Protein 8DSB (pdb70)

Radius of gyration: 12.7 Å; Cα contacts (8 Å, |Δi|>4): 90; chains: 2; bounding box: 41×26×23 Å

Secondary structure (DSSP, 8-state):
--HHHHHHHHTT--EEEEE-SSHHHHHHHHHHHHHHHHHHH--/--HHHHHHHHTT--EEEEE-SSHHHHHHHHHHHHHHHHHHH--

Structure (mmCIF, N/CA/C/O backbone):
data_8DSB
#
_entry.id   8DSB
#
loop_
_atom_site.group_PDB
_atom_site.id
_atom_site.type_symbol
_atom_site.label_atom_id
_atom_site.label_alt_id
_atom_site.label_comp_id
_atom_site.label_asym_id
_atom_site.label_entity_id
_atom_site.label_seq_id
_atom_site.pdbx_PDB_ins_code
_atom_site.Cartn_x
_atom_site.Cartn_y
_atom_site.Cartn_z
_atom_site.occupancy
_atom_site.B_iso_or_equiv
_atom_site.auth_seq_id
_atom_site.auth_comp_id
_atom_site.auth_asym_id
_atom_site.auth_atom_id
_atom_site.pdbx_PDB_model_num
ATOM 1 N N . SER A 1 26 ? -2.314 12.754 -7.546 1.00 99.99 26 SER A N 1
ATOM 2 C CA . SER A 1 26 ? -0.933 12.470 -7.172 1.00 99.99 26 SER A CA 1
ATOM 3 C C . SER A 1 26 ? -0.606 10.995 -7.381 1.00 99.99 26 SER A C 1
ATOM 4 O O . SER A 1 26 ? 0.339 10.652 -8.092 1.00 99.99 26 SER A O 1
ATOM 11 N N . ILE A 1 27 ? -1.393 10.126 -6.758 1.00 99.99 27 ILE A N 1
ATOM 12 C CA . ILE A 1 27 ? -1.202 8.686 -6.892 1.00 99.99 27 ILE A CA 1
ATOM 13 C C . ILE A 1 27 ? -2.483 8.003 -7.359 1.00 99.99 27 ILE A C 1
ATOM 14 O O . ILE A 1 27 ? -3.441 7.873 -6.599 1.00 99.99 27 ILE A O 1
ATOM 30 N N . GLU A 1 28 ? -2.490 7.566 -8.615 1.00 99.99 28 GLU A N 1
ATOM 31 C CA . GLU A 1 28 ? -3.725 7.163 -9.277 1.00 99.99 28 GLU A CA 1
ATOM 32 C C . GLU A 1 28 ? -4.360 5.973 -8.562 1.00 99.99 28 GLU A C 1
ATOM 33 O O . GLU A 1 28 ? -5.578 5.917 -8.390 1.00 99.99 28 GLU A O 1
ATOM 45 N N . MET A 1 29 ? -3.527 5.023 -8.150 1.00 99.99 29 MET A N 1
ATOM 46 C CA . MET A 1 29 ? -4.006 3.839 -7.449 1.00 99.99 29 MET A CA 1
ATOM 47 C C . MET A 1 29 ? -4.609 4.213 -6.099 1.00 99.99 29 MET A C 1
ATOM 48 O O . MET A 1 29 ? -5.674 3.718 -5.727 1.00 99.99 29 MET A O 1
ATOM 62 N N . ALA A 1 30 ? -3.924 5.088 -5.371 1.00 99.99 30 ALA A N 1
ATOM 63 C CA . ALA A 1 30 ? -4.371 5.495 -4.045 1.00 99.99 30 ALA A CA 1
ATOM 64 C C . ALA A 1 30 ? -5.700 6.240 -4.118 1.00 99.99 30 ALA A C 1
ATOM 65 O O . ALA A 1 30 ? -6.604 5.996 -3.319 1.00 99.99 30 ALA A O 1
ATOM 72 N N . HIS A 1 31 ? -5.812 7.148 -5.082 1.00 99.99 31 HIS A N 1
ATOM 73 C CA . HIS A 1 31 ? -7.024 7.942 -5.250 1.00 99.99 31 HIS A CA 1
ATOM 74 C C . HIS A 1 31 ? -8.208 7.054 -5.617 1.00 99.99 31 HIS A C 1
ATOM 75 O O . HIS A 1 31 ? -9.306 7.213 -5.083 1.00 99.99 31 HIS A O 1
ATOM 89 N N . SER A 1 32 ? -7.978 6.119 -6.533 1.00 99.99 32 SER A N 1
ATOM 90 C CA . SER A 1 32 ? -9.044 5.252 -7.025 1.00 99.99 32 SER A CA 1
ATOM 91 C C . SER A 1 32 ? -9.638 4.424 -5.889 1.00 99.99 32 SER A C 1
ATOM 92 O O . SER A 1 32 ? -10.857 4.290 -5.776 1.00 99.99 32 SER A O 1
ATOM 100 N N . LEU A 1 33 ? -8.769 3.872 -5.051 1.00 99.99 33 LEU A N 1
ATOM 101 C CA . LEU A 1 33 ? -9.205 3.041 -3.933 1.00 99.99 33 LEU A CA 1
ATOM 102 C C . LEU A 1 33 ? -10.025 3.855 -2.938 1.00 99.99 33 LEU A C 1
ATOM 103 O O . LEU A 1 33 ? -11.043 3.388 -2.428 1.00 99.99 33 LEU A O 1
ATOM 119 N N . ALA A 1 34 ? -9.575 5.076 -2.666 1.00 99.99 34 ALA A N 1
ATOM 120 C CA . ALA A 1 34 ? -10.270 5.958 -1.738 1.00 99.99 34 ALA A CA 1
ATOM 121 C C . ALA A 1 34 ? -11.654 6.326 -2.262 1.00 99.99 34 ALA A C 1
ATOM 122 O O . ALA A 1 34 ? -12.626 6.357 -1.507 1.00 99.99 34 ALA A O 1
ATOM 129 N N . GLN A 1 35 ? -11.735 6.607 -3.560 1.00 99.99 35 GLN A N 1
ATOM 130 C CA . GLN A 1 35 ? -12.987 7.036 -4.172 1.00 99.99 35 GLN A CA 1
ATOM 131 C C . GLN A 1 35 ? -14.049 5.947 -4.057 1.00 99.99 35 GLN A C 1
ATOM 132 O O . GLN A 1 35 ? -15.236 6.239 -3.906 1.00 99.99 35 GLN A O 1
ATOM 146 N N . ILE A 1 36 ? -13.615 4.694 -4.130 1.00 99.99 36 ILE A N 1
ATOM 147 C CA . ILE A 1 36 ? -14.536 3.564 -4.098 1.00 99.99 36 ILE A CA 1
ATOM 148 C C . ILE A 1 36 ? -14.662 2.997 -2.687 1.00 99.99 36 ILE A C 1
ATOM 149 O O . ILE A 1 36 ? -15.230 1.925 -2.487 1.00 99.99 36 ILE A O 1
ATOM 165 N N . GLY A 1 37 ? -14.128 3.727 -1.712 1.00 99.99 37 GLY A N 1
ATOM 166 C CA . GLY A 1 37 ? -14.455 3.462 -0.323 1.00 99.99 37 GLY A CA 1
ATOM 167 C C . GLY A 1 37 ? -13.617 2.346 0.267 1.00 99.99 37 GLY A C 1
ATOM 168 O O . GLY A 1 37 ? -13.978 1.762 1.289 1.00 99.99 37 GLY A O 1
ATOM 172 N N . ILE A 1 38 ? -12.493 2.048 -0.378 1.00 99.99 38 ILE A N 1
ATOM 173 C CA . ILE A 1 38 ? -11.589 1.010 0.104 1.00 99.99 38 ILE A CA 1
ATOM 174 C C . ILE A 1 38 ? -10.434 1.614 0.896 1.00 99.99 38 ILE A C 1
ATOM 175 O O . ILE A 1 38 ? -9.712 2.479 0.400 1.00 99.99 38 ILE A O 1
ATOM 191 N N . ARG A 1 39 ? -10.265 1.149 2.130 1.00 99.99 39 ARG A N 1
ATOM 192 C CA . ARG A 1 39 ? -9.114 1.530 2.939 1.00 99.99 39 ARG A CA 1
ATOM 193 C C . ARG A 1 39 ? -7.902 0.668 2.597 1.00 99.99 39 ARG A C 1
ATOM 194 O O . ARG A 1 39 ? -8.027 -0.534 2.360 1.00 99.99 39 ARG A O 1
ATOM 215 N N . PHE A 1 40 ? -6.727 1.291 2.575 1.00 99.99 40 PHE A N 1
ATOM 216 C CA . PHE A 1 40 ? -5.513 0.616 2.129 1.00 99.99 40 PHE A CA 1
ATOM 217 C C . PHE A 1 40 ? -4.295 1.135 2.887 1.00 99.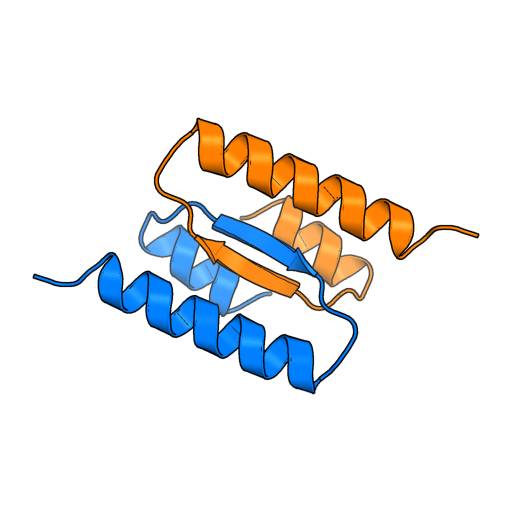99 40 PHE A C 1
ATOM 218 O O . PHE A 1 40 ? -4.339 2.199 3.506 1.00 99.99 40 PHE A O 1
ATOM 235 N N . VAL A 1 41 ? -3.205 0.375 2.834 1.00 99.99 41 VAL A N 1
ATOM 236 C CA . VAL A 1 41 ? -1.927 0.834 3.364 1.00 99.99 41 VAL A CA 1
ATOM 237 C C . VAL A 1 41 ? -0.865 0.882 2.270 1.00 99.99 41 VAL A C 1
ATOM 238 O O . VAL A 1 41 ? -0.597 -0.107 1.587 1.00 99.99 41 VAL A O 1
ATOM 251 N N . PRO A 1 42 ? -0.246 2.058 2.099 1.00 99.99 42 PRO A N 1
ATOM 252 C CA . PRO A 1 42 ? 0.722 2.294 1.022 1.00 99.99 42 PRO A CA 1
ATOM 253 C C . PRO A 1 42 ? 2.090 1.692 1.330 1.00 99.99 42 PRO A C 1
ATOM 254 O O . PRO A 1 42 ? 2.971 2.368 1.860 1.00 99.99 42 PRO A O 1
ATOM 265 N N . ILE A 1 43 ? 2.257 0.418 0.994 1.00 99.99 43 ILE A N 1
ATOM 266 C CA . ILE A 1 43 ? 3.499 -0.291 1.285 1.00 99.99 43 ILE A CA 1
ATOM 267 C C . ILE A 1 43 ? 4.577 0.048 0.262 1.00 99.99 43 ILE A C 1
ATOM 268 O O . ILE A 1 43 ? 4.394 -0.104 -0.945 1.00 99.99 43 ILE A O 1
ATOM 284 N N . PRO A 1 44 ? 5.732 0.519 0.755 1.00 99.99 44 PRO A N 1
ATOM 285 C CA . PRO A 1 44 ? 6.831 0.976 -0.101 1.00 99.99 44 PRO A CA 1
ATOM 286 C C . PRO A 1 44 ? 7.558 -0.181 -0.777 1.00 99.99 44 PRO A C 1
ATOM 287 O O . PRO A 1 44 ? 7.516 -1.316 -0.305 1.00 99.99 44 PRO A O 1
ATOM 298 N N . VAL A 1 45 ? 8.228 0.117 -1.888 1.00 99.99 45 VAL A N 1
ATOM 299 C CA . VAL A 1 45 ? 9.025 -0.883 -2.589 1.00 99.99 45 VAL A CA 1
ATOM 300 C C . VAL A 1 45 ? 10.448 -0.389 -2.819 1.00 99.99 45 VAL A C 1
ATOM 301 O O . VAL A 1 45 ? 10.711 0.813 -2.780 1.00 99.99 45 VAL A O 1
ATOM 314 N N . GLU A 1 46 ? 11.362 -1.324 -3.060 1.00 99.99 46 GLU A N 1
ATOM 315 C CA . GLU A 1 46 ? 12.735 -0.976 -3.409 1.00 99.99 46 GLU A CA 1
ATOM 316 C C . GLU A 1 46 ? 13.078 -1.456 -4.815 1.00 99.99 46 GLU A C 1
ATOM 317 O O . GLU A 1 46 ? 13.826 -0.803 -5.542 1.00 99.99 46 GLU A O 1
ATOM 329 N N . THR A 1 47 ? 12.524 -2.606 -5.194 1.00 99.99 47 THR A N 1
ATOM 330 C CA . THR A 1 47 ? 12.916 -3.273 -6.428 1.00 99.99 47 THR A CA 1
ATOM 331 C C . THR A 1 47 ? 11.789 -3.238 -7.455 1.00 99.99 47 THR A C 1
ATOM 332 O O . THR A 1 47 ? 10.618 -3.401 -7.111 1.00 99.99 47 THR A O 1
ATOM 343 N N . ASP A 1 48 ? 12.149 -3.023 -8.715 1.00 99.99 48 ASP A N 1
ATOM 344 C CA . ASP A 1 48 ? 11.166 -2.942 -9.788 1.00 99.99 48 ASP A CA 1
ATOM 345 C C . ASP A 1 48 ? 10.342 -4.224 -9.869 1.00 99.99 48 ASP A C 1
ATOM 346 O O . ASP A 1 48 ? 9.128 -4.181 -10.058 1.00 99.99 48 ASP A O 1
ATOM 355 N N . GLU A 1 49 ? 11.014 -5.362 -9.726 1.00 99.99 49 GLU A N 1
ATOM 356 C CA . GLU A 1 49 ? 10.334 -6.652 -9.704 1.00 99.99 49 GLU A CA 1
ATOM 357 C C . GLU A 1 49 ? 9.390 -6.748 -8.508 1.00 99.99 49 GLU A C 1
ATOM 358 O O . GLU A 1 49 ? 8.294 -7.297 -8.615 1.00 99.99 49 GLU A O 1
ATOM 370 N N . GLU A 1 50 ? 9.825 -6.212 -7.373 1.00 99.99 50 GLU A N 1
ATOM 371 C CA . GLU A 1 50 ? 8.989 -6.172 -6.179 1.00 99.99 50 GLU A CA 1
ATOM 372 C C . GLU A 1 50 ? 7.725 -5.352 -6.425 1.00 99.99 50 GLU A C 1
ATOM 373 O O . GLU A 1 50 ? 6.632 -5.737 -6.012 1.00 99.99 50 GLU A O 1
ATOM 385 N N . PHE A 1 51 ? 7.885 -4.219 -7.101 1.00 99.99 51 PHE A N 1
ATOM 386 C CA . PHE A 1 51 ? 6.758 -3.346 -7.407 1.00 99.99 51 PHE A CA 1
ATOM 387 C C . PHE A 1 51 ? 5.757 -4.048 -8.317 1.00 99.99 51 PHE A C 1
ATOM 388 O O . PHE A 1 51 ? 4.549 -4.013 -8.078 1.00 99.99 51 PHE A O 1
ATOM 405 N N . HIS A 1 52 ? 6.267 -4.687 -9.366 1.00 99.99 52 HIS A N 1
ATOM 406 C CA . HIS A 1 52 ? 5.416 -5.372 -10.333 1.00 99.99 52 HIS A CA 1
ATOM 407 C C . HIS A 1 52 ? 4.677 -6.535 -9.678 1.00 99.99 52 HIS A C 1
ATOM 408 O O . HIS A 1 52 ? 3.498 -6.768 -9.945 1.00 99.99 52 HIS A O 1
ATOM 422 N N . THR A 1 53 ? 5.379 -7.267 -8.816 1.00 99.99 53 THR A N 1
ATOM 423 C CA . THR A 1 53 ? 4.787 -8.397 -8.113 1.00 99.99 53 THR A CA 1
ATOM 424 C C . THR A 1 53 ? 3.773 -7.927 -7.074 1.00 99.99 53 THR A C 1
ATOM 425 O O . THR A 1 53 ? 2.691 -8.501 -6.944 1.00 99.99 53 THR A O 1
ATOM 436 N N . LEU A 1 54 ? 4.130 -6.880 -6.338 1.00 99.99 54 LEU A N 1
ATOM 437 C CA . LEU A 1 54 ? 3.236 -6.311 -5.336 1.00 99.99 54 LEU A CA 1
ATOM 438 C C . LEU A 1 54 ? 2.013 -5.679 -5.992 1.00 99.99 54 LEU A C 1
ATOM 439 O O . LEU A 1 54 ? 0.894 -5.806 -5.495 1.00 99.99 54 LEU A O 1
ATOM 455 N N . ALA A 1 55 ? 2.234 -5.000 -7.112 1.00 99.99 55 ALA A N 1
ATOM 456 C CA . ALA A 1 55 ? 1.138 -4.451 -7.902 1.00 99.99 55 ALA A CA 1
ATOM 457 C C . ALA A 1 55 ? 0.214 -5.556 -8.402 1.00 99.99 55 ALA A C 1
ATOM 458 O O . ALA A 1 55 ? -1.007 -5.401 -8.406 1.00 99.99 55 ALA A O 1
ATOM 465 N N . ALA A 1 56 ? 0.804 -6.671 -8.819 1.00 99.99 56 ALA A N 1
ATOM 466 C CA . ALA A 1 56 ? 0.031 -7.846 -9.204 1.00 99.99 56 ALA A CA 1
ATOM 467 C C . ALA A 1 56 ? -0.790 -8.371 -8.031 1.00 99.99 56 ALA A C 1
ATOM 468 O O . ALA A 1 56 ? -1.941 -8.773 -8.197 1.00 99.99 56 ALA A O 1
ATOM 475 N N . SER A 1 57 ? -0.190 -8.364 -6.844 1.00 99.99 57 SER A N 1
ATOM 476 C CA . SER A 1 57 ? -0.890 -8.767 -5.631 1.00 99.99 57 SER A CA 1
ATOM 477 C C . SER A 1 57 ? -2.045 -7.818 -5.328 1.00 99.99 57 SER A C 1
ATOM 478 O O . SER A 1 57 ? -3.125 -8.245 -4.919 1.00 99.99 57 SER A O 1
ATOM 486 N N . LEU A 1 58 ? -1.809 -6.527 -5.533 1.00 99.99 58 LEU A N 1
ATOM 487 C CA . LEU A 1 58 ? -2.847 -5.520 -5.339 1.00 99.99 58 LEU A CA 1
ATOM 488 C C . LEU A 1 58 ? -4.049 -5.797 -6.235 1.00 99.99 58 LEU A C 1
ATOM 489 O O . LEU A 1 58 ? -5.194 -5.745 -5.786 1.00 99.99 58 LEU A O 1
ATOM 505 N N . SER A 1 59 ? -3.782 -6.094 -7.502 1.00 99.99 59 SER A N 1
ATOM 506 C CA . SER A 1 59 ? -4.842 -6.372 -8.462 1.00 99.99 59 SER A CA 1
ATOM 507 C C . SER A 1 59 ? -5.598 -7.642 -8.082 1.00 99.99 59 SER A C 1
ATOM 508 O O . SER A 1 59 ? -6.827 -7.690 -8.150 1.00 99.99 59 SER A O 1
ATOM 516 N N . GLN A 1 60 ? -4.855 -8.668 -7.684 1.00 99.99 60 GLN A N 1
ATOM 517 C CA . GLN A 1 60 ? -5.450 -9.955 -7.340 1.00 99.99 60 GLN A CA 1
ATOM 518 C C . GLN A 1 60 ? -6.372 -9.823 -6.133 1.00 99.99 60 GLN A C 1
ATOM 519 O O . GLN A 1 60 ? -7.484 -10.352 -6.126 1.00 99.99 60 GLN A O 1
ATOM 533 N N . LYS A 1 61 ? -5.904 -9.115 -5.111 1.00 99.99 61 LYS A N 1
ATOM 534 C CA . LYS A 1 61 ? -6.656 -8.968 -3.870 1.00 99.99 61 LYS A CA 1
ATOM 535 C C . LYS A 1 61 ? -7.951 -8.195 -4.110 1.00 99.99 61 LYS A C 1
ATOM 536 O O . LYS A 1 61 ? -9.009 -8.563 -3.599 1.00 99.99 61 LYS A O 1
ATOM 555 N N . LEU A 1 62 ? -7.858 -7.123 -4.888 1.00 99.99 62 LEU A N 1
ATOM 556 C CA . LEU A 1 62 ? -9.021 -6.294 -5.189 1.00 99.99 62 LEU A CA 1
ATOM 557 C C . LEU A 1 62 ? -10.088 -7.097 -5.924 1.00 99.99 62 LEU A C 1
ATOM 558 O O . LEU A 1 62 ? -11.278 -6.968 -5.643 1.00 99.99 62 LEU A O 1
ATOM 574 N N . GLU A 1 63 ? -9.652 -7.929 -6.865 1.00 99.99 63 GLU A N 1
ATOM 575 C CA . GLU A 1 63 ? -10.570 -8.758 -7.636 1.00 99.99 63 GLU A CA 1
ATOM 576 C C . GLU A 1 63 ? -11.328 -9.721 -6.726 1.00 99.99 63 GLU A C 1
ATOM 577 O O . GLU A 1 63 ? -12.527 -9.941 -6.898 1.00 99.99 63 GLU A O 1
ATOM 589 N N . MET A 1 64 ? -10.619 -10.291 -5.757 1.00 99.99 64 MET A N 1
ATOM 590 C CA . MET A 1 64 ? -11.236 -11.189 -4.786 1.00 99.99 64 MET A CA 1
ATOM 591 C C . MET A 1 64 ? -12.228 -10.438 -3.905 1.00 99.99 64 MET A C 1
ATOM 592 O O . MET A 1 64 ? -13.279 -10.967 -3.547 1.00 99.99 64 MET A O 1
ATOM 606 N N . MET A 1 65 ? -11.885 -9.201 -3.558 1.00 99.99 65 MET A N 1
ATOM 607 C CA . MET A 1 65 ? -12.719 -8.397 -2.672 1.00 99.99 65 MET A CA 1
ATOM 608 C C . MET A 1 65 ? -14.067 -8.095 -3.319 1.00 99.99 65 MET A C 1
ATOM 609 O O . MET A 1 65 ? -15.096 -8.059 -2.644 1.00 99.99 65 MET A O 1
ATOM 623 N N . VAL A 1 66 ? -14.053 -7.876 -4.630 1.00 99.99 66 VAL A N 1
ATOM 624 C CA . VAL A 1 66 ? -15.253 -7.466 -5.349 1.00 99.99 66 VAL A CA 1
ATOM 625 C C . VAL A 1 66 ? -15.907 -8.652 -6.047 1.00 99.99 66 VAL A C 1
ATOM 626 O O . VAL A 1 66 ? -16.934 -8.507 -6.709 1.00 99.99 66 VAL A O 1
ATOM 639 N N . ALA A 1 67 ? -15.304 -9.827 -5.897 1.00 99.99 67 ALA A N 1
ATOM 640 C CA . ALA A 1 67 ? -15.819 -11.037 -6.527 1.00 99.99 67 ALA A CA 1
ATOM 641 C C . ALA A 1 67 ? -17.217 -11.369 -6.019 1.00 99.99 67 ALA A C 1
ATOM 642 O O . ALA A 1 67 ? -17.536 -11.142 -4.852 1.00 99.99 67 ALA A O 1
ATOM 649 N N . LYS A 1 68 ? -18.051 -11.908 -6.903 1.00 99.99 68 LYS A N 1
ATOM 650 C CA . LYS A 1 68 ? -19.403 -12.311 -6.534 1.00 99.99 68 LYS A CA 1
ATOM 651 C C . LYS A 1 68 ? -19.649 -13.773 -6.887 1.00 99.99 68 LYS A C 1
ATOM 652 O O . LYS A 1 68 ? -20.029 -14.063 -8.020 1.00 99.99 68 LYS A O 1
ATOM 671 N N . SER B 1 26 ? -5.773 13.839 0.352 1.00 99.99 126 SER B N 1
ATOM 672 C CA . SER B 1 26 ? -6.734 12.741 0.351 1.00 99.99 126 SER B CA 1
ATOM 673 C C . SER B 1 26 ? -6.268 11.612 1.265 1.00 99.99 126 SER B C 1
ATOM 674 O O . SER B 1 26 ? -6.985 11.204 2.179 1.00 99.99 126 SER B O 1
ATOM 682 N N . ILE B 1 27 ? -5.064 11.111 1.012 1.00 99.99 127 ILE B N 1
ATOM 683 C CA . ILE B 1 27 ? -4.494 10.044 1.825 1.00 99.99 127 ILE B CA 1
ATOM 684 C C . ILE B 1 27 ? -3.125 10.440 2.370 1.00 99.99 127 ILE B C 1
ATOM 685 O O . ILE B 1 27 ? -2.143 10.494 1.630 1.00 99.99 127 ILE B O 1
ATOM 701 N N . GLU B 1 28 ? -3.069 10.714 3.670 1.00 99.99 128 GLU B N 1
ATOM 702 C CA . GLU B 1 28 ? -1.912 11.377 4.261 1.00 99.99 128 GLU B CA 1
ATOM 703 C C . GLU B 1 28 ? -0.656 10.525 4.099 1.00 99.99 128 GLU B C 1
ATOM 704 O O . GLU B 1 28 ? 0.421 11.040 3.803 1.00 99.99 128 GLU B O 1
ATOM 716 N N . MET B 1 29 ? -0.804 9.219 4.297 1.00 99.99 129 MET B N 1
ATOM 717 C CA . MET B 1 29 ? 0.316 8.296 4.166 1.00 99.99 129 MET B CA 1
ATOM 718 C C . MET B 1 29 ? 0.819 8.252 2.727 1.00 99.99 129 MET B C 1
ATOM 719 O O . MET B 1 29 ? 2.026 8.280 2.482 1.00 99.99 129 MET B O 1
ATOM 733 N N . ALA B 1 30 ? -0.111 8.182 1.781 1.00 99.99 130 ALA B N 1
ATOM 734 C CA . ALA B 1 30 ? 0.240 8.091 0.370 1.00 99.99 130 ALA B CA 1
ATOM 735 C C . ALA B 1 30 ? 0.959 9.352 -0.100 1.00 99.99 130 ALA B C 1
ATOM 736 O O . ALA B 1 30 ? 1.960 9.279 -0.813 1.00 99.99 130 ALA B O 1
ATOM 743 N N . HIS B 1 31 ? 0.443 10.508 0.306 1.00 99.99 131 HIS B N 1
ATOM 744 C CA . HIS B 1 31 ? 1.025 11.786 -0.088 1.00 99.99 131 HIS B CA 1
ATOM 745 C C . HIS B 1 31 ? 2.433 11.939 0.478 1.00 99.99 131 HIS B C 1
ATOM 746 O O . HIS B 1 31 ? 3.348 12.378 -0.218 1.00 99.99 131 HIS B O 1
ATOM 760 N N . SER B 1 32 ? 2.598 11.575 1.746 1.00 99.99 132 SER B N 1
ATOM 761 C CA . SER B 1 32 ? 3.877 11.738 2.428 1.00 99.99 132 SER B CA 1
ATOM 762 C C . SER B 1 32 ? 4.970 10.929 1.736 1.00 99.99 132 SER B C 1
ATOM 763 O O . SER B 1 32 ? 6.081 11.417 1.526 1.00 99.99 132 SER B O 1
ATOM 771 N N . LEU B 1 33 ? 4.645 9.691 1.381 1.00 99.99 133 LEU B N 1
ATOM 772 C CA . LEU B 1 33 ? 5.603 8.805 0.728 1.00 99.99 133 LEU B CA 1
ATOM 773 C C . LEU B 1 33 ? 6.009 9.354 -0.636 1.00 99.99 133 LEU B C 1
ATOM 774 O O . LEU B 1 33 ? 7.181 9.314 -1.008 1.00 99.99 133 LEU B O 1
ATOM 790 N N . ALA B 1 34 ? 5.031 9.866 -1.376 1.00 99.99 134 ALA B N 1
ATOM 791 C CA . ALA B 1 34 ? 5.287 10.430 -2.695 1.00 99.99 134 ALA B CA 1
ATOM 792 C C . ALA B 1 34 ? 6.185 11.659 -2.603 1.00 99.99 134 ALA B C 1
ATOM 793 O O . ALA B 1 34 ? 7.094 11.837 -3.415 1.00 99.99 134 ALA B O 1
ATOM 800 N N . GLN B 1 35 ? 5.924 12.504 -1.611 1.00 99.99 135 GLN B N 1
ATOM 801 C CA . GLN B 1 35 ? 6.667 13.748 -1.451 1.00 99.99 135 GLN B CA 1
ATOM 802 C C . GLN B 1 35 ? 8.145 13.469 -1.196 1.00 99.99 135 GLN B C 1
ATOM 803 O O . GLN B 1 35 ? 9.012 14.228 -1.631 1.00 99.99 135 GLN B O 1
ATOM 817 N N . ILE B 1 36 ? 8.423 12.380 -0.489 1.00 99.99 136 ILE B N 1
ATOM 818 C CA . ILE B 1 36 ? 9.792 12.037 -0.123 1.00 99.99 136 ILE B CA 1
ATOM 819 C C . ILE B 1 36 ? 10.393 11.042 -1.111 1.00 99.99 136 ILE B C 1
ATOM 820 O O . ILE B 1 36 ? 11.458 10.478 -0.868 1.00 99.99 136 ILE B O 1
ATOM 836 N N . GLY B 1 37 ? 9.701 10.834 -2.227 1.00 99.99 137 GLY B N 1
ATOM 837 C CA . GLY B 1 37 ? 10.310 10.170 -3.365 1.00 99.99 137 GLY B CA 1
ATOM 838 C C . GLY B 1 37 ? 10.271 8.659 -3.245 1.00 99.99 137 GLY B C 1
ATOM 839 O O . GLY B 1 37 ? 11.023 7.956 -3.918 1.00 99.99 137 GLY B O 1
ATOM 843 N N . ILE B 1 38 ? 9.390 8.160 -2.383 1.00 99.99 138 ILE B N 1
ATOM 844 C CA . ILE B 1 38 ? 9.238 6.722 -2.195 1.00 99.99 138 ILE B CA 1
ATOM 845 C C . ILE B 1 38 ? 8.063 6.184 -3.006 1.00 99.99 138 ILE B C 1
ATOM 846 O O . ILE B 1 38 ? 6.934 6.656 -2.871 1.00 99.99 138 ILE B O 1
ATOM 862 N N . ARG B 1 39 ? 8.338 5.190 -3.844 1.00 99.99 139 ARG B N 1
ATOM 863 C CA . ARG B 1 39 ? 7.284 4.486 -4.566 1.00 99.99 139 ARG B CA 1
ATOM 864 C C . ARG B 1 39 ? 6.666 3.396 -3.696 1.00 99.99 139 ARG B C 1
ATOM 865 O O . ARG B 1 39 ? 7.365 2.711 -2.949 1.00 99.99 139 ARG B O 1
ATOM 886 N N . PHE B 1 40 ? 5.350 3.239 -3.800 1.00 99.99 140 PHE B N 1
ATOM 887 C CA . PHE B 1 40 ? 4.617 2.329 -2.926 1.00 99.99 140 PHE B CA 1
ATOM 888 C C . PHE B 1 40 ? 3.429 1.713 -3.657 1.00 99.99 140 PHE B C 1
ATOM 889 O O . PHE B 1 40 ? 2.999 2.210 -4.698 1.00 99.99 140 PHE B O 1
ATOM 906 N N . VAL B 1 41 ? 2.901 0.625 -3.104 1.00 99.99 141 VAL B N 1
ATOM 907 C CA . VAL B 1 41 ? 1.661 0.041 -3.600 1.00 99.99 141 VAL B CA 1
ATOM 908 C C . VAL B 1 41 ? 0.589 0.029 -2.516 1.00 99.99 141 VAL B C 1
ATOM 909 O O . VAL B 1 41 ? 0.782 -0.501 -1.422 1.00 99.99 141 VAL B O 1
ATOM 922 N N . PRO B 1 42 ? -0.571 0.627 -2.825 1.00 99.99 142 PRO B N 1
ATOM 923 C CA . PRO B 1 42 ? -1.660 0.791 -1.857 1.00 99.99 142 PRO B CA 1
ATOM 924 C C . PRO B 1 42 ? -2.453 -0.497 -1.653 1.00 99.99 142 PRO B C 1
ATOM 925 O O . PRO B 1 42 ? -3.473 -0.718 -2.306 1.00 99.99 142 PRO B O 1
ATOM 936 N N . ILE B 1 43 ? -1.977 -1.340 -0.744 1.00 99.99 143 ILE B N 1
ATOM 937 C CA . ILE B 1 43 ? -2.610 -2.630 -0.495 1.00 99.99 143 ILE B CA 1
ATOM 938 C C . ILE B 1 43 ? -3.839 -2.475 0.395 1.00 99.99 143 ILE B C 1
ATOM 939 O O . ILE B 1 43 ? -3.776 -1.928 1.495 1.00 99.99 143 ILE B O 1
ATOM 955 N N . PRO B 1 44 ? -4.987 -2.970 -0.092 1.00 99.99 144 PRO B N 1
ATOM 956 C CA . PRO B 1 44 ? -6.270 -2.818 0.599 1.00 99.99 144 PRO B CA 1
ATOM 957 C C . PRO B 1 44 ? -6.374 -3.712 1.831 1.00 99.99 144 PRO B C 1
ATOM 958 O O . PRO B 1 44 ? -5.680 -4.721 1.939 1.00 99.99 144 PRO B O 1
ATOM 969 N N . VAL B 1 45 ? -7.249 -3.333 2.758 1.00 99.99 145 VAL B N 1
ATOM 970 C CA . VAL B 1 45 ? -7.497 -4.139 3.948 1.00 99.99 145 VAL B CA 1
ATOM 971 C C . VAL B 1 45 ? -8.985 -4.420 4.121 1.00 99.99 145 VAL B C 1
ATOM 972 O O . VAL B 1 45 ? -9.829 -3.716 3.566 1.00 99.99 145 VAL B O 1
ATOM 985 N N . GLU B 1 46 ? -9.301 -5.455 4.894 1.00 99.99 146 GLU B N 1
ATOM 986 C CA . GLU B 1 46 ? -10.686 -5.760 5.232 1.00 99.99 146 GLU B CA 1
ATOM 987 C C . GLU B 1 46 ? -10.923 -5.630 6.733 1.00 99.99 146 GLU B C 1
ATOM 988 O O . GLU B 1 46 ? -11.996 -5.216 7.171 1.00 99.99 146 GLU B O 1
ATOM 1000 N N . THR B 1 47 ? -9.910 -5.988 7.519 1.00 99.99 147 THR B N 1
ATOM 1001 C CA . THR B 1 47 ? -10.066 -6.098 8.963 1.00 99.99 147 THR B CA 1
ATOM 1002 C C . THR B 1 47 ? -9.282 -5.008 9.686 1.00 99.99 147 THR B C 1
ATOM 1003 O O . THR B 1 47 ? -8.162 -4.673 9.296 1.00 99.99 147 THR B O 1
ATOM 1014 N N . ASP B 1 48 ? -9.875 -4.456 10.739 1.00 99.99 148 ASP B N 1
ATOM 1015 C CA . ASP B 1 48 ? -9.241 -3.388 11.500 1.00 99.99 148 ASP B CA 1
ATOM 1016 C C . ASP B 1 48 ? -7.890 -3.838 12.051 1.00 99.99 148 ASP B C 1
ATOM 1017 O O . ASP B 1 48 ? -6.918 -3.086 12.025 1.00 99.99 148 ASP B O 1
ATOM 1026 N N . GLU B 1 49 ? -7.842 -5.069 12.549 1.00 99.99 149 GLU B N 1
ATOM 1027 C CA . GLU B 1 49 ? -6.594 -5.648 13.032 1.00 99.99 149 GLU B CA 1
ATOM 1028 C C . GLU B 1 49 ? -5.581 -5.780 11.898 1.00 99.99 149 GLU B C 1
ATOM 1029 O O . GLU B 1 49 ? -4.387 -5.551 12.091 1.00 99.99 149 GLU B O 1
ATOM 1041 N N . GLU B 1 50 ? -6.065 -6.149 10.718 1.00 99.99 150 GLU B N 1
ATOM 1042 C CA . GLU B 1 50 ? -5.215 -6.239 9.538 1.00 99.99 150 GLU B CA 1
ATOM 1043 C C . GLU B 1 50 ? -4.614 -4.879 9.194 1.00 99.99 150 GLU B C 1
ATOM 1044 O O . GLU B 1 50 ? -3.435 -4.775 8.857 1.00 99.99 150 GLU B O 1
ATOM 1056 N N . PHE B 1 51 ? -5.435 -3.837 9.281 1.00 99.99 151 PHE B N 1
ATOM 1057 C CA . PHE B 1 51 ? -4.985 -2.482 8.984 1.00 99.99 151 PHE B CA 1
ATOM 1058 C C . PHE B 1 51 ? -3.905 -2.040 9.965 1.00 99.99 151 PHE B C 1
ATOM 1059 O O . PHE B 1 51 ? -2.873 -1.495 9.569 1.00 99.99 151 PHE B O 1
ATOM 1076 N N . HIS B 1 52 ? -4.149 -2.277 11.250 1.00 99.99 152 HIS B N 1
ATOM 1077 C CA . HIS B 1 52 ? -3.212 -1.874 12.294 1.00 99.99 152 HIS B CA 1
ATOM 1078 C C . HIS B 1 52 ? -1.891 -2.625 12.156 1.00 99.99 152 HIS B C 1
ATOM 1079 O O . HIS B 1 52 ? -0.816 -2.052 12.332 1.00 99.99 152 HIS B O 1
ATOM 1093 N N . THR B 1 53 ? -1.979 -3.915 11.842 1.00 99.99 153 THR B N 1
ATOM 1094 C CA . THR B 1 53 ? -0.792 -4.741 11.668 1.00 99.99 153 THR B CA 1
ATOM 1095 C C . THR B 1 53 ? -0.037 -4.358 10.398 1.00 99.99 153 THR B C 1
ATOM 1096 O O . THR B 1 53 ? 1.191 -4.265 10.398 1.00 99.99 153 THR B O 1
ATOM 1107 N N . LEU B 1 54 ? -0.780 -4.137 9.319 1.00 99.99 154 LEU B N 1
ATOM 1108 C CA . LEU B 1 54 ? -0.183 -3.729 8.052 1.00 99.99 154 LEU B CA 1
ATOM 1109 C C . LEU B 1 54 ? 0.424 -2.334 8.161 1.00 99.99 154 LEU B C 1
ATOM 1110 O O . LEU B 1 54 ? 1.502 -2.071 7.627 1.00 99.99 154 LEU B O 1
ATOM 1126 N N . ALA B 1 55 ? -0.275 -1.442 8.856 1.00 99.99 155 ALA B N 1
ATOM 1127 C CA . ALA B 1 55 ? 0.249 -0.111 9.137 1.00 99.99 155 ALA B CA 1
ATOM 1128 C C . ALA B 1 55 ? 1.533 -0.188 9.956 1.00 99.99 155 ALA B C 1
ATOM 1129 O O . ALA B 1 55 ? 2.478 0.562 9.716 1.00 99.99 155 ALA B O 1
ATOM 1136 N N . ALA B 1 56 ? 1.559 -1.100 10.922 1.00 99.99 156 ALA B N 1
ATOM 1137 C CA . ALA B 1 56 ? 2.768 -1.359 11.695 1.00 99.99 156 ALA B CA 1
ATOM 1138 C C . ALA B 1 56 ? 3.898 -1.851 10.797 1.00 99.99 156 ALA B C 1
ATOM 1139 O O . ALA B 1 56 ? 5.054 -1.462 10.966 1.00 99.99 156 ALA B O 1
ATOM 1146 N N . SER B 1 57 ? 3.558 -2.710 9.841 1.00 99.99 157 SER B N 1
ATOM 1147 C CA . SER B 1 57 ? 4.529 -3.197 8.868 1.00 99.99 157 SER B CA 1
ATOM 1148 C C . SER B 1 57 ? 5.048 -2.056 8.000 1.00 99.99 157 SER B C 1
ATOM 1149 O O . SER B 1 57 ? 6.237 -1.988 7.688 1.00 99.99 157 SER B O 1
ATOM 1157 N N . LEU B 1 58 ? 4.147 -1.159 7.613 1.00 99.99 158 LEU B N 1
ATOM 1158 C CA . LEU B 1 58 ? 4.521 0.013 6.829 1.00 99.99 158 LEU B CA 1
ATOM 1159 C C . LEU B 1 58 ? 5.552 0.858 7.572 1.00 99.99 158 LEU B C 1
ATOM 1160 O O . LEU B 1 58 ? 6.551 1.284 6.993 1.00 99.99 158 LEU B O 1
ATOM 1176 N N . SER B 1 59 ? 5.302 1.094 8.855 1.00 99.99 159 SER B N 1
ATOM 1177 C CA . SER B 1 59 ? 6.204 1.894 9.674 1.00 99.99 159 SER B CA 1
ATOM 1178 C C . SER B 1 59 ? 7.556 1.203 9.825 1.00 99.99 159 SER B C 1
ATOM 1179 O O . SER B 1 59 ? 8.605 1.841 9.733 1.00 99.99 159 SER B O 1
ATOM 1187 N N . GLN B 1 60 ? 7.523 -0.104 10.058 1.00 99.99 160 GLN B N 1
ATOM 1188 C CA . GLN B 1 60 ? 8.744 -0.874 10.271 1.00 99.99 160 GLN B CA 1
ATOM 1189 C C . GLN B 1 60 ? 9.620 -0.859 9.024 1.00 99.99 160 GLN B C 1
ATOM 1190 O O . GLN B 1 60 ? 10.833 -0.661 9.106 1.00 99.99 160 GLN B O 1
ATOM 1204 N N . LYS B 1 61 ? 9.001 -1.071 7.867 1.00 99.99 161 LYS B N 1
ATOM 1205 C CA . LYS B 1 61 ? 9.733 -1.149 6.608 1.00 99.99 161 LYS B CA 1
ATOM 1206 C C . LYS B 1 61 ? 10.385 0.191 6.276 1.00 99.99 161 LYS B C 1
ATOM 1207 O O . LYS B 1 61 ? 11.539 0.242 5.851 1.00 99.99 161 LYS B O 1
ATOM 1226 N N . LEU B 1 62 ? 9.638 1.271 6.472 1.00 99.99 162 LEU B N 1
ATOM 1227 C CA . LEU B 1 62 ? 10.141 2.610 6.186 1.00 99.99 162 LEU B CA 1
ATOM 1228 C C . LEU B 1 62 ? 11.354 2.934 7.051 1.00 99.99 162 LEU B C 1
ATOM 1229 O O . LEU B 1 62 ? 12.328 3.517 6.577 1.00 99.99 162 LEU B O 1
ATOM 1245 N N . GLU B 1 63 ? 11.289 2.548 8.321 1.00 99.99 163 GLU B N 1
ATOM 1246 C CA . GLU B 1 63 ? 12.385 2.791 9.251 1.00 99.99 163 GLU B CA 1
ATOM 1247 C C . GLU B 1 63 ? 13.653 2.075 8.796 1.00 99.99 163 GLU B C 1
ATOM 1248 O O . GLU B 1 63 ? 14.753 2.623 8.878 1.00 99.99 163 GLU B O 1
ATOM 1260 N N . MET B 1 64 ? 13.491 0.847 8.313 1.00 99.99 164 MET B N 1
ATOM 1261 C CA . MET B 1 64 ? 14.615 0.076 7.793 1.00 99.99 164 MET B CA 1
ATOM 1262 C C . MET B 1 64 ? 15.182 0.722 6.534 1.00 99.99 164 MET B C 1
ATOM 1263 O O . MET B 1 64 ? 16.393 0.725 6.318 1.00 99.99 164 MET B O 1
ATOM 1277 N N . MET B 1 65 ? 14.298 1.267 5.705 1.00 99.99 165 MET B N 1
ATOM 1278 C CA . MET B 1 65 ? 14.705 1.866 4.439 1.00 99.99 165 MET B CA 1
ATOM 1279 C C . MET B 1 65 ? 15.591 3.086 4.675 1.00 99.99 165 MET B C 1
ATOM 1280 O O . MET B 1 65 ? 16.532 3.336 3.923 1.00 99.99 165 MET B O 1
ATOM 1294 N N . VAL B 1 66 ? 15.280 3.844 5.721 1.00 99.99 166 VAL B N 1
ATOM 1295 C CA . VAL B 1 66 ? 15.973 5.098 5.990 1.00 99.99 166 VAL B CA 1
ATOM 1296 C C . VAL B 1 66 ? 17.044 4.914 7.059 1.00 99.99 166 VAL B C 1
ATOM 1297 O O . VAL B 1 66 ? 17.739 5.861 7.425 1.00 99.99 166 VAL B O 1
ATOM 1310 N N . ALA B 1 67 ? 17.171 3.689 7.558 1.00 99.99 167 ALA B N 1
ATOM 1311 C CA . ALA B 1 67 ? 18.147 3.384 8.598 1.00 99.99 167 ALA B CA 1
ATOM 1312 C C . ALA B 1 67 ? 19.568 3.640 8.111 1.00 99.99 167 ALA B C 1
ATOM 1313 O O . ALA B 1 67 ? 19.883 3.426 6.940 1.00 99.99 167 ALA B O 1
ATOM 1320 N N . LYS B 1 68 ? 20.425 4.099 9.016 1.00 99.99 168 LYS B N 1
ATOM 1321 C CA . LYS B 1 68 ? 21.825 4.345 8.689 1.00 99.99 168 LYS B CA 1
ATOM 1322 C C . LYS B 1 68 ? 22.746 3.590 9.642 1.00 99.99 168 LYS B C 1
ATOM 1323 O O . LYS B 1 68 ? 23.056 4.107 10.714 1.00 99.99 168 LYS B O 1
ATOM 1342 N N . SER A 1 26 ? -2.561 12.523 -7.565 1.00 99.99 26 SER A N 2
ATOM 1343 C CA . SER A 1 26 ? -1.213 12.172 -7.135 1.00 99.99 26 SER A CA 2
ATOM 1344 C C . SER A 1 26 ? -0.874 10.738 -7.528 1.00 99.99 26 SER A C 2
ATOM 1345 O O . SER A 1 26 ? -0.186 10.501 -8.523 1.00 99.99 26 SER A O 2
ATOM 1352 N N . ILE A 1 27 ? -1.360 9.784 -6.742 1.00 99.99 27 ILE A N 2
ATOM 1353 C CA . ILE A 1 27 ? -1.172 8.371 -7.047 1.00 99.99 27 ILE A CA 2
ATOM 1354 C C . ILE A 1 27 ? -2.490 7.710 -7.435 1.00 99.99 27 ILE A C 2
ATOM 1355 O O . ILE A 1 27 ? -3.405 7.607 -6.618 1.00 99.99 27 ILE A O 2
ATOM 1371 N N . GLU A 1 28 ? -2.579 7.265 -8.683 1.00 99.99 28 GLU A N 2
ATOM 1372 C CA . GLU A 1 28 ? -3.854 6.855 -9.259 1.00 99.99 28 GLU A CA 2
ATOM 1373 C C . GLU A 1 28 ? -4.429 5.656 -8.510 1.00 99.99 28 GLU A C 2
ATOM 1374 O O . GLU A 1 28 ? -5.630 5.590 -8.253 1.00 99.99 28 GLU A O 2
ATOM 1386 N N . MET A 1 29 ? -3.562 4.711 -8.165 1.00 99.99 29 MET A N 2
ATOM 1387 C CA . MET A 1 29 ? -3.990 3.492 -7.488 1.00 99.99 29 MET A CA 2
ATOM 1388 C C . MET A 1 29 ? -4.582 3.811 -6.118 1.00 99.99 29 MET A C 2
ATOM 1389 O O . MET A 1 29 ? -5.619 3.268 -5.739 1.00 99.99 29 MET A O 2
ATOM 1403 N N . ALA A 1 30 ? -3.916 4.694 -5.381 1.00 99.99 30 ALA A N 2
ATOM 1404 C CA . ALA A 1 30 ? -4.377 5.082 -4.054 1.00 99.99 30 ALA A CA 2
ATOM 1405 C C . ALA A 1 30 ? -5.726 5.789 -4.125 1.00 99.99 30 ALA A C 2
ATOM 1406 O O . ALA A 1 30 ? -6.617 5.530 -3.316 1.00 99.99 30 ALA A O 2
ATOM 1413 N N . HIS A 1 31 ? -5.869 6.684 -5.097 1.00 99.99 31 HIS A N 2
ATOM 1414 C CA . HIS A 1 31 ? -7.124 7.400 -5.298 1.00 99.99 31 HIS A CA 2
ATOM 1415 C C . HIS A 1 31 ? -8.249 6.436 -5.656 1.00 99.99 31 HIS A C 2
ATOM 1416 O O . HIS A 1 31 ? -9.362 6.546 -5.144 1.00 99.99 31 HIS A O 2
ATOM 1430 N N . SER A 1 32 ? -7.952 5.489 -6.541 1.00 99.99 32 SER A N 2
ATOM 1431 C CA . SER A 1 32 ? -8.968 4.584 -7.064 1.00 99.99 32 SER A CA 2
ATOM 1432 C C . SER A 1 32 ? -9.593 3.762 -5.942 1.00 99.99 32 SER A C 2
ATOM 1433 O O . SER A 1 32 ? -10.815 3.611 -5.872 1.00 99.99 32 SER A O 2
ATOM 1441 N N . LEU A 1 33 ? -8.748 3.230 -5.065 1.00 99.99 33 LEU A N 2
ATOM 1442 C CA . LEU A 1 33 ? -9.216 2.419 -3.945 1.00 99.99 33 LEU A CA 2
ATOM 1443 C C . LEU A 1 33 ? -10.065 3.252 -2.989 1.00 99.99 33 LEU A C 2
ATOM 1444 O O . LEU A 1 33 ? -11.095 2.792 -2.499 1.00 99.99 33 LEU A O 2
ATOM 1460 N N . ALA A 1 34 ? -9.625 4.478 -2.732 1.00 99.99 34 ALA A N 2
ATOM 1461 C CA . ALA A 1 34 ? -10.354 5.381 -1.849 1.00 99.99 34 ALA A CA 2
ATOM 1462 C C . ALA A 1 34 ? -11.717 5.738 -2.434 1.00 99.99 34 ALA A C 2
ATOM 1463 O O . ALA A 1 34 ? -12.716 5.789 -1.714 1.00 99.99 34 ALA A O 2
ATOM 1470 N N . GLN A 1 35 ? -11.751 5.984 -3.739 1.00 99.99 35 GLN A N 2
ATOM 1471 C CA . GLN A 1 35 ? -12.977 6.403 -4.406 1.00 99.99 35 GLN A CA 2
ATOM 1472 C C . GLN A 1 35 ? -14.050 5.325 -4.301 1.00 99.99 35 GLN A C 2
ATOM 1473 O O . GLN A 1 35 ? -15.239 5.626 -4.199 1.00 99.99 35 GLN A O 2
ATOM 1487 N N . ILE A 1 36 ? -13.622 4.066 -4.327 1.00 99.99 36 ILE A N 2
ATOM 1488 C CA . ILE A 1 36 ? -14.548 2.944 -4.272 1.00 99.99 36 ILE A CA 2
ATOM 1489 C C . ILE A 1 36 ? -14.732 2.451 -2.839 1.00 99.99 36 ILE A C 2
ATOM 1490 O O . ILE A 1 36 ? -15.304 1.388 -2.605 1.00 99.99 36 ILE A O 2
ATOM 1506 N N . GLY A 1 37 ? -14.242 3.235 -1.884 1.00 99.99 37 GLY A N 2
ATOM 1507 C CA . GLY A 1 37 ? -14.638 3.051 -0.500 1.00 99.99 37 GLY A CA 2
ATOM 1508 C C . GLY A 1 37 ? -13.833 1.970 0.195 1.00 99.99 37 GLY A C 2
ATOM 1509 O O . GLY A 1 37 ? -14.238 1.458 1.238 1.00 99.99 37 GLY A O 2
ATOM 1513 N N . ILE A 1 38 ? -12.691 1.618 -0.387 1.00 99.99 38 ILE A N 2
ATOM 1514 C CA . ILE A 1 38 ? -11.821 0.599 0.190 1.00 99.99 38 ILE A CA 2
ATOM 1515 C C . ILE A 1 38 ? -10.619 1.231 0.881 1.00 99.99 38 ILE A C 2
ATOM 1516 O O . ILE A 1 38 ? -9.833 1.943 0.255 1.00 99.99 38 ILE A O 2
ATOM 1532 N N . ARG A 1 39 ? -10.482 0.965 2.175 1.00 99.99 39 ARG A N 2
ATOM 1533 C CA . ARG A 1 39 ? -9.299 1.381 2.919 1.00 99.99 39 ARG A CA 2
ATOM 1534 C C . ARG A 1 39 ? -8.073 0.586 2.481 1.00 99.99 39 ARG A C 2
ATOM 1535 O O . ARG A 1 39 ? -8.162 -0.611 2.204 1.00 99.99 39 ARG A O 2
ATOM 1556 N N . PHE A 1 40 ? -6.928 1.259 2.421 1.00 99.99 40 PHE A N 2
ATOM 1557 C CA . PHE A 1 40 ? -5.697 0.632 1.952 1.00 99.99 40 PHE A CA 2
ATOM 1558 C C . PHE A 1 40 ? -4.498 1.118 2.759 1.00 99.99 40 PHE A C 2
ATOM 1559 O O . PHE A 1 40 ? -4.567 2.139 3.444 1.00 99.99 40 PHE A O 2
ATOM 1576 N N . VAL A 1 41 ? -3.397 0.377 2.675 1.00 99.99 41 VAL A N 2
ATOM 1577 C CA . VAL A 1 41 ? -2.129 0.822 3.246 1.00 99.99 41 VAL A CA 2
ATOM 1578 C C . VAL A 1 41 ? -1.052 0.928 2.175 1.00 99.99 41 VAL A C 2
ATOM 1579 O O . VAL A 1 41 ? -0.771 -0.025 1.444 1.00 99.99 41 VAL A O 2
ATOM 1592 N N . PRO A 1 42 ? -0.429 2.111 2.074 1.00 99.99 42 PRO A N 2
ATOM 1593 C CA . PRO A 1 42 ? 0.616 2.374 1.082 1.00 99.99 42 PRO A CA 2
ATOM 1594 C C . PRO A 1 42 ? 1.959 1.771 1.479 1.00 99.99 42 PRO A C 2
ATOM 1595 O O . PRO A 1 42 ? 2.761 2.412 2.157 1.00 99.99 42 PRO A O 2
ATOM 1606 N N . ILE A 1 43 ? 2.196 0.533 1.053 1.00 99.99 43 ILE A N 2
ATOM 1607 C CA . ILE A 1 43 ? 3.440 -0.157 1.369 1.00 99.99 43 ILE A CA 2
ATOM 1608 C C . ILE A 1 43 ? 4.569 0.299 0.453 1.00 99.99 43 ILE A C 2
ATOM 1609 O O . ILE A 1 43 ? 4.477 0.223 -0.773 1.00 99.99 43 ILE A O 2
ATOM 1625 N N . PRO A 1 44 ? 5.666 0.779 1.059 1.00 99.99 44 PRO A N 2
ATOM 1626 C CA . PRO A 1 44 ? 6.827 1.276 0.315 1.00 99.99 44 PRO A CA 2
ATOM 1627 C C . PRO A 1 44 ? 7.604 0.152 -0.365 1.00 99.99 44 PRO A C 2
ATOM 1628 O O . PRO A 1 44 ? 7.626 -0.980 0.115 1.00 99.99 44 PRO A O 2
ATOM 1639 N N . VAL A 1 45 ? 8.239 0.475 -1.487 1.00 99.99 45 VAL A N 2
ATOM 1640 C CA . VAL A 1 45 ? 8.885 -0.535 -2.318 1.00 99.99 45 VAL A CA 2
ATOM 1641 C C . VAL A 1 45 ? 10.348 -0.190 -2.565 1.00 99.99 45 VAL A C 2
ATOM 1642 O O . VAL A 1 45 ? 10.696 0.972 -2.776 1.00 99.99 45 VAL A O 2
ATOM 1655 N N . GLU A 1 46 ? 11.204 -1.206 -2.538 1.00 99.99 46 GLU A N 2
ATOM 1656 C CA . GLU A 1 46 ? 12.633 -1.008 -2.749 1.00 99.99 46 GLU A CA 2
ATOM 1657 C C . GLU A 1 46 ? 12.984 -1.106 -4.231 1.00 99.99 46 GLU A C 2
ATOM 1658 O O . GLU A 1 46 ? 13.745 -0.292 -4.756 1.00 99.99 46 GLU A O 2
ATOM 1670 N N . THR A 1 47 ? 12.423 -2.108 -4.900 1.00 99.99 47 THR A N 2
ATOM 1671 C CA . THR A 1 47 ? 12.825 -2.435 -6.262 1.00 99.99 47 THR A CA 2
ATOM 1672 C C . THR A 1 47 ? 11.641 -2.356 -7.220 1.00 99.99 47 THR A C 2
ATOM 1673 O O . THR A 1 47 ? 10.491 -2.527 -6.815 1.00 99.99 47 THR A O 2
ATOM 1684 N N . ASP A 1 48 ? 11.929 -2.095 -8.490 1.00 99.99 48 ASP A N 2
ATOM 1685 C CA . ASP A 1 48 ? 10.899 -2.077 -9.520 1.00 99.99 48 ASP A CA 2
ATOM 1686 C C . ASP A 1 48 ? 10.210 -3.434 -9.623 1.00 99.99 48 ASP A C 2
ATOM 1687 O O . ASP A 1 48 ? 8.997 -3.512 -9.820 1.00 99.99 48 ASP A O 2
ATOM 1696 N N . GLU A 1 49 ? 10.993 -4.500 -9.489 1.00 99.99 49 GLU A N 2
ATOM 1697 C CA . GLU A 1 49 ? 10.458 -5.854 -9.578 1.00 99.99 49 GLU A CA 2
ATOM 1698 C C . GLU A 1 49 ? 9.465 -6.123 -8.452 1.00 99.99 49 GLU A C 2
ATOM 1699 O O . GLU A 1 49 ? 8.428 -6.749 -8.661 1.00 99.99 49 GLU A O 2
ATOM 1711 N N . GLU A 1 50 ? 9.795 -5.646 -7.255 1.00 99.99 50 GLU A N 2
ATOM 1712 C CA . GLU A 1 50 ? 8.894 -5.761 -6.113 1.00 99.99 50 GLU A CA 2
ATOM 1713 C C . GLU A 1 50 ? 7.607 -4.976 -6.355 1.00 99.99 50 GLU A C 2
ATOM 1714 O O . GLU A 1 50 ? 6.520 -5.414 -5.981 1.00 99.99 50 GLU A O 2
ATOM 1726 N N . PHE A 1 51 ? 7.740 -3.812 -6.983 1.00 99.99 51 PHE A N 2
ATOM 1727 C CA . PHE A 1 51 ? 6.588 -2.971 -7.286 1.00 99.99 51 PHE A CA 2
ATOM 1728 C C . PHE A 1 51 ? 5.610 -3.700 -8.202 1.00 99.99 51 PHE A C 2
ATOM 1729 O O . PHE A 1 51 ? 4.402 -3.712 -7.955 1.00 99.99 51 PHE A O 2
ATOM 1746 N N . HIS A 1 52 ? 6.137 -4.306 -9.260 1.00 99.99 52 HIS A N 2
ATOM 1747 C CA . HIS A 1 52 ? 5.302 -4.966 -10.258 1.00 99.99 52 HIS A CA 2
ATOM 1748 C C . HIS A 1 52 ? 4.566 -6.156 -9.651 1.00 99.99 52 HIS A C 2
ATOM 1749 O O . HIS A 1 52 ? 3.383 -6.370 -9.914 1.00 99.99 52 HIS A O 2
ATOM 1763 N N . THR A 1 53 ? 5.278 -6.931 -8.836 1.00 99.99 53 THR A N 2
ATOM 1764 C CA . THR A 1 53 ? 4.687 -8.087 -8.173 1.00 99.99 53 THR A CA 2
ATOM 1765 C C . THR A 1 53 ? 3.703 -7.657 -7.091 1.00 99.99 53 THR A C 2
ATOM 1766 O O . THR A 1 53 ? 2.619 -8.229 -6.959 1.00 99.99 53 THR A O 2
ATOM 1777 N N . LEU A 1 54 ? 4.085 -6.648 -6.318 1.00 99.99 54 LEU A N 2
ATOM 1778 C CA . LEU A 1 54 ? 3.238 -6.144 -5.241 1.00 99.99 54 LEU A CA 2
ATOM 1779 C C . LEU A 1 54 ? 1.977 -5.493 -5.799 1.00 99.99 54 LEU A C 2
ATOM 1780 O O . LEU A 1 54 ? 0.882 -5.677 -5.265 1.00 99.99 54 LEU A O 2
ATOM 1796 N N . ALA A 1 55 ? 2.138 -4.732 -6.877 1.00 99.99 55 ALA A N 2
ATOM 1797 C CA . ALA A 1 55 ? 1.001 -4.132 -7.565 1.00 99.99 55 ALA A CA 2
ATOM 1798 C C . ALA A 1 55 ? 0.056 -5.202 -8.102 1.00 99.99 55 ALA A C 2
ATOM 1799 O O . ALA A 1 55 ? -1.162 -5.074 -8.000 1.00 99.99 55 ALA A O 2
ATOM 1806 N N . ALA A 1 56 ? 0.628 -6.254 -8.677 1.00 99.99 56 ALA A N 2
ATOM 1807 C CA . ALA A 1 56 ? -0.153 -7.400 -9.123 1.00 99.99 56 ALA A CA 2
ATOM 1808 C C . ALA A 1 56 ? -0.883 -8.055 -7.955 1.00 99.99 56 ALA A C 2
ATOM 1809 O O . ALA A 1 56 ? -2.024 -8.497 -8.093 1.00 99.99 56 ALA A O 2
ATOM 1816 N N . SER A 1 57 ? -0.217 -8.116 -6.806 1.00 99.99 57 SER A N 2
ATOM 1817 C CA . SER A 1 57 ? -0.773 -8.780 -5.634 1.00 99.99 57 SER A CA 2
ATOM 1818 C C . SER A 1 57 ? -2.035 -8.067 -5.153 1.00 99.99 57 SER A C 2
ATOM 1819 O O . SER A 1 57 ? -3.016 -8.706 -4.772 1.00 99.99 57 SER A O 2
ATOM 1827 N N . LEU A 1 58 ? -1.999 -6.740 -5.174 1.00 99.99 58 LEU A N 2
ATOM 1828 C CA . LEU A 1 58 ? -3.125 -5.937 -4.709 1.00 99.99 58 LEU A CA 2
ATOM 1829 C C . LEU A 1 58 ? -4.339 -6.127 -5.612 1.00 99.99 58 LEU A C 2
ATOM 1830 O O . LEU A 1 58 ? -5.475 -6.176 -5.139 1.00 99.99 58 LEU A O 2
ATOM 1846 N N . SER A 1 59 ? -4.092 -6.235 -6.913 1.00 99.99 59 SER A N 2
ATOM 1847 C CA . SER A 1 59 ? -5.163 -6.443 -7.880 1.00 99.99 59 SER A CA 2
ATOM 1848 C C . SER A 1 59 ? -5.853 -7.783 -7.649 1.00 99.99 59 SER A C 2
ATOM 1849 O O . SER A 1 59 ? -7.075 -7.887 -7.743 1.00 99.99 59 SER A O 2
ATOM 1857 N N . GLN A 1 60 ? -5.059 -8.805 -7.346 1.00 99.99 60 GLN A N 2
ATOM 1858 C CA . GLN A 1 60 ? -5.598 -10.124 -7.037 1.00 99.99 60 GLN A CA 2
ATOM 1859 C C . GLN A 1 60 ? -6.467 -10.078 -5.786 1.00 99.99 60 GLN A C 2
ATOM 1860 O O . GLN A 1 60 ? -7.568 -10.630 -5.760 1.00 99.99 60 GLN A O 2
ATOM 1874 N N . LYS A 1 61 ? -5.968 -9.415 -4.748 1.00 99.99 61 LYS A N 2
ATOM 1875 C CA . LYS A 1 61 ? -6.733 -9.223 -3.522 1.00 99.99 61 LYS A CA 2
ATOM 1876 C C . LYS A 1 61 ? -7.969 -8.369 -3.781 1.00 99.99 61 LYS A C 2
ATOM 1877 O O . LYS A 1 61 ? -9.059 -8.671 -3.290 1.00 99.99 61 LYS A O 2
ATOM 1896 N N . LEU A 1 62 ? -7.797 -7.303 -4.555 1.00 99.99 62 LEU A N 2
ATOM 1897 C CA . LEU A 1 62 ? -8.877 -6.355 -4.804 1.00 99.99 62 LEU A CA 2
ATOM 1898 C C . LEU A 1 62 ? -10.051 -7.036 -5.499 1.00 99.99 62 LEU A C 2
ATOM 1899 O O . LEU A 1 62 ? -11.205 -6.845 -5.117 1.00 99.99 62 LEU A O 2
ATOM 1915 N N . GLU A 1 63 ? -9.747 -7.835 -6.518 1.00 99.99 63 GLU A N 2
ATOM 1916 C CA . GLU A 1 63 ? -10.780 -8.527 -7.280 1.00 99.99 63 GLU A CA 2
ATOM 1917 C C . GLU A 1 63 ? -11.606 -9.435 -6.374 1.00 99.99 63 GLU A C 2
ATOM 1918 O O . GLU A 1 63 ? -12.833 -9.485 -6.479 1.00 99.99 63 GLU A O 2
ATOM 1930 N N . MET A 1 64 ? -10.927 -10.153 -5.485 1.00 99.99 64 MET A N 2
ATOM 1931 C CA . MET A 1 64 ? -11.598 -11.050 -4.552 1.00 99.99 64 MET A CA 2
ATOM 1932 C C . MET A 1 64 ? -12.483 -10.267 -3.586 1.00 99.99 64 MET A C 2
ATOM 1933 O O . MET A 1 64 ? -13.575 -10.711 -3.234 1.00 99.99 64 MET A O 2
ATOM 1947 N N . MET A 1 65 ? -12.004 -9.103 -3.163 1.00 99.99 65 MET A N 2
ATOM 1948 C CA . MET A 1 65 ? -12.758 -8.253 -2.250 1.00 99.99 65 MET A CA 2
ATOM 1949 C C . MET A 1 65 ? -14.026 -7.730 -2.918 1.00 99.99 65 MET A C 2
ATOM 1950 O O . MET A 1 65 ? -15.086 -7.664 -2.296 1.00 99.99 65 MET A O 2
ATOM 1964 N N . VAL A 1 66 ? -13.909 -7.359 -4.189 1.00 99.99 66 VAL A N 2
ATOM 1965 C CA . VAL A 1 66 ? -15.021 -6.753 -4.914 1.00 99.99 66 VAL A CA 2
ATOM 1966 C C . VAL A 1 66 ? -16.031 -7.807 -5.353 1.00 99.99 66 VAL A C 2
ATOM 1967 O O . VAL A 1 66 ? -17.234 -7.653 -5.145 1.00 99.99 66 VAL A O 2
ATOM 1980 N N . ALA A 1 67 ? -15.532 -8.879 -5.960 1.00 99.99 67 ALA A N 2
ATOM 1981 C CA . ALA A 1 67 ? -16.397 -9.894 -6.551 1.00 99.99 67 ALA A CA 2
ATOM 1982 C C . ALA A 1 67 ? -16.931 -10.849 -5.487 1.00 99.99 67 ALA A C 2
ATOM 1983 O O . ALA A 1 67 ? -16.550 -12.018 -5.441 1.00 99.99 67 ALA A O 2
ATOM 1990 N N . LYS A 1 68 ? -17.812 -10.340 -4.632 1.00 99.99 68 LYS A N 2
ATOM 1991 C CA . LYS A 1 68 ? -18.433 -11.159 -3.597 1.00 99.99 68 LYS A CA 2
ATOM 1992 C C . LYS A 1 68 ? -19.557 -12.009 -4.177 1.00 99.99 68 LYS A C 2
ATOM 1993 O O . LYS A 1 68 ? -20.444 -11.467 -4.835 1.00 99.99 68 LYS A O 2
ATOM 2012 N N . SER B 1 26 ? -5.447 13.811 0.440 1.00 99.99 126 SER B N 2
ATOM 2013 C CA . SER B 1 26 ? -6.338 12.657 0.418 1.00 99.99 126 SER B CA 2
ATOM 2014 C C . SER B 1 26 ? -5.930 11.637 1.475 1.00 99.99 126 SER B C 2
ATOM 2015 O O . SER B 1 26 ? -6.525 11.570 2.552 1.00 99.99 126 SER B O 2
ATOM 2023 N N . ILE B 1 27 ? -4.912 10.843 1.162 1.00 99.99 127 ILE B N 2
ATOM 2024 C CA . ILE B 1 27 ? -4.377 9.874 2.111 1.00 99.99 127 ILE B CA 2
ATOM 2025 C C . ILE B 1 27 ? -2.977 10.269 2.570 1.00 99.99 127 ILE B C 2
ATOM 2026 O O . ILE B 1 27 ? -2.038 10.294 1.776 1.00 99.99 127 ILE B O 2
ATOM 2042 N N . GLU B 1 28 ? -2.846 10.576 3.856 1.00 99.99 128 GLU B N 2
ATOM 2043 C CA . GLU B 1 28 ? -1.641 11.215 4.370 1.00 99.99 128 GLU B CA 2
ATOM 2044 C C . GLU B 1 28 ? -0.426 10.309 4.191 1.00 99.99 128 GLU B C 2
ATOM 2045 O O . GLU B 1 28 ? 0.656 10.770 3.826 1.00 99.99 128 GLU B O 2
ATOM 2057 N N . MET B 1 29 ? -0.614 9.020 4.451 1.00 99.99 129 MET B N 2
ATOM 2058 C CA . MET B 1 29 ? 0.479 8.056 4.363 1.00 99.99 129 MET B CA 2
ATOM 2059 C C . MET B 1 29 ? 1.003 7.959 2.934 1.00 99.99 129 MET B C 2
ATOM 2060 O O . MET B 1 29 ? 2.213 7.935 2.708 1.00 99.99 129 MET B O 2
ATOM 2074 N N . ALA B 1 30 ? 0.087 7.901 1.973 1.00 99.99 130 ALA B N 2
ATOM 2075 C CA . ALA B 1 30 ? 0.459 7.803 0.568 1.00 99.99 130 ALA B CA 2
ATOM 2076 C C . ALA B 1 30 ? 1.215 9.046 0.111 1.00 99.99 130 ALA B C 2
ATOM 2077 O O . ALA B 1 30 ? 2.215 8.949 -0.602 1.00 99.99 130 ALA B O 2
ATOM 2084 N N . HIS B 1 31 ? 0.731 10.212 0.526 1.00 99.99 131 HIS B N 2
ATOM 2085 C CA . HIS B 1 31 ? 1.385 11.473 0.190 1.00 99.99 131 HIS B CA 2
ATOM 2086 C C . HIS B 1 31 ? 2.785 11.536 0.794 1.00 99.99 131 HIS B C 2
ATOM 2087 O O . HIS B 1 31 ? 3.735 11.958 0.137 1.00 99.99 131 HIS B O 2
ATOM 2101 N N . SER B 1 32 ? 2.903 11.113 2.049 1.00 99.99 132 SER B N 2
ATOM 2102 C CA . SER B 1 32 ? 4.157 11.240 2.783 1.00 99.99 132 SER B CA 2
ATOM 2103 C C . SER B 1 32 ? 5.269 10.456 2.095 1.00 99.99 132 SER B C 2
ATOM 2104 O O . SER B 1 32 ? 6.386 10.953 1.932 1.00 99.99 132 SER B O 2
ATOM 2112 N N . LEU B 1 33 ? 4.960 9.227 1.696 1.00 99.99 133 LEU B N 2
ATOM 2113 C CA . LEU B 1 33 ? 5.934 8.372 1.026 1.00 99.99 133 LEU B CA 2
ATOM 2114 C C . LEU B 1 33 ? 6.349 8.967 -0.316 1.00 99.99 133 LEU B C 2
ATOM 2115 O O . LEU B 1 33 ? 7.526 8.947 -0.677 1.00 99.99 133 LEU B O 2
ATOM 2131 N N . ALA B 1 34 ? 5.376 9.495 -1.049 1.00 99.99 134 ALA B N 2
ATOM 2132 C CA . ALA B 1 34 ? 5.643 10.112 -2.342 1.00 99.99 134 ALA B CA 2
ATOM 2133 C C . ALA B 1 34 ? 6.522 11.350 -2.189 1.00 99.99 134 ALA B C 2
ATOM 2134 O O . ALA B 1 34 ? 7.436 11.573 -2.983 1.00 99.99 134 ALA B O 2
ATOM 2141 N N . GLN B 1 35 ? 6.237 12.149 -1.167 1.00 99.99 135 GLN B N 2
ATOM 2142 C CA . GLN B 1 35 ? 6.955 13.398 -0.952 1.00 99.99 135 GLN B CA 2
ATOM 2143 C C . GLN B 1 35 ? 8.436 13.138 -0.694 1.00 99.99 135 GLN B C 2
ATOM 2144 O O . GLN B 1 35 ? 9.294 13.927 -1.092 1.00 99.99 135 GLN B O 2
ATOM 2158 N N . ILE B 1 36 ? 8.729 12.027 -0.027 1.00 99.99 136 ILE B N 2
ATOM 2159 C CA . ILE B 1 36 ? 10.102 11.681 0.315 1.00 99.99 136 ILE B CA 2
ATOM 2160 C C . ILE B 1 36 ? 10.715 10.758 -0.734 1.00 99.99 136 ILE B C 2
ATOM 2161 O O . ILE B 1 36 ? 11.784 10.187 -0.526 1.00 99.99 136 ILE B O 2
ATOM 2177 N N . GLY B 1 37 ? 10.029 10.620 -1.865 1.00 99.99 137 GLY B N 2
ATOM 2178 C CA . GLY B 1 37 ? 10.653 10.053 -3.046 1.00 99.99 137 GLY B CA 2
ATOM 2179 C C . GLY B 1 37 ? 10.638 8.537 -3.037 1.00 99.99 137 GLY B C 2
ATOM 2180 O O . GLY B 1 37 ? 11.394 7.898 -3.770 1.00 99.99 137 GLY B O 2
ATOM 2184 N N . ILE B 1 38 ? 9.779 7.958 -2.204 1.00 99.99 138 ILE B N 2
ATOM 2185 C CA . ILE B 1 38 ? 9.660 6.509 -2.112 1.00 99.99 138 ILE B CA 2
ATOM 2186 C C . ILE B 1 38 ? 8.417 6.012 -2.840 1.00 99.99 138 ILE B C 2
ATOM 2187 O O . ILE B 1 38 ? 7.295 6.402 -2.513 1.00 99.99 138 ILE B O 2
ATOM 2203 N N . ARG B 1 39 ? 8.622 5.149 -3.830 1.00 99.99 139 ARG B N 2
ATOM 2204 C CA . ARG B 1 39 ? 7.515 4.485 -4.506 1.00 99.99 139 ARG B CA 2
ATOM 2205 C C . ARG B 1 39 ? 6.837 3.479 -3.581 1.00 99.99 139 ARG B C 2
ATOM 2206 O O . ARG B 1 39 ? 7.497 2.798 -2.795 1.00 99.99 139 ARG B O 2
ATOM 2227 N N . PHE B 1 40 ? 5.514 3.392 -3.679 1.00 99.99 140 PHE B N 2
ATOM 2228 C CA . PHE B 1 40 ? 4.740 2.519 -2.804 1.00 99.99 140 PHE B CA 2
ATOM 2229 C C . PHE B 1 40 ? 3.590 1.866 -3.567 1.00 99.99 140 PHE B C 2
ATOM 2230 O O . PHE B 1 40 ? 3.213 2.315 -4.648 1.00 99.99 140 PHE B O 2
ATOM 2247 N N . VAL B 1 41 ? 3.039 0.800 -2.994 1.00 99.99 141 VAL B N 2
ATOM 2248 C CA . VAL B 1 41 ? 1.821 0.193 -3.521 1.00 99.99 141 VAL B CA 2
ATOM 2249 C C . VAL B 1 41 ? 0.707 0.203 -2.481 1.00 99.99 141 VAL B C 2
ATOM 2250 O O . VAL B 1 41 ? 0.866 -0.286 -1.361 1.00 99.99 141 VAL B O 2
ATOM 2263 N N . PRO B 1 42 ? -0.447 0.772 -2.854 1.00 99.99 142 PRO B N 2
ATOM 2264 C CA . PRO B 1 42 ? -1.604 0.875 -1.961 1.00 99.99 142 PRO B CA 2
ATOM 2265 C C . PRO B 1 42 ? -2.363 -0.442 -1.838 1.00 99.99 142 PRO B C 2
ATOM 2266 O O . PRO B 1 42 ? -3.278 -0.716 -2.615 1.00 99.99 142 PRO B O 2
ATOM 2277 N N . ILE B 1 43 ? -1.977 -1.253 -0.858 1.00 99.99 143 ILE B N 2
ATOM 2278 C CA . ILE B 1 43 ? -2.619 -2.543 -0.639 1.00 99.99 143 ILE B CA 2
ATOM 2279 C C . ILE B 1 43 ? -3.936 -2.381 0.110 1.00 99.99 143 ILE B C 2
ATOM 2280 O O . ILE B 1 43 ? -3.992 -1.817 1.204 1.00 99.99 143 ILE B O 2
ATOM 2296 N N . PRO B 1 44 ? -5.024 -2.890 -0.487 1.00 99.99 144 PRO B N 2
ATOM 2297 C CA . PRO B 1 44 ? -6.365 -2.795 0.097 1.00 99.99 144 PRO B CA 2
ATOM 2298 C C . PRO B 1 44 ? -6.529 -3.689 1.322 1.00 99.99 144 PRO B C 2
ATOM 2299 O O . PRO B 1 44 ? -5.889 -4.734 1.432 1.00 99.99 144 PRO B O 2
ATOM 2310 N N . VAL B 1 45 ? -7.390 -3.269 2.243 1.00 99.99 145 VAL B N 2
ATOM 2311 C CA . VAL B 1 45 ? -7.523 -3.943 3.529 1.00 99.99 145 VAL B CA 2
ATOM 2312 C C . VAL B 1 45 ? -8.970 -4.344 3.790 1.00 99.99 145 VAL B C 2
ATOM 2313 O O . VAL B 1 45 ? -9.897 -3.596 3.485 1.00 99.99 145 VAL B O 2
ATOM 2326 N N . GLU B 1 46 ? -9.155 -5.532 4.361 1.00 99.99 146 GLU B N 2
ATOM 2327 C CA . GLU B 1 46 ? -10.490 -6.037 4.655 1.00 99.99 146 GLU B CA 2
ATOM 2328 C C . GLU B 1 46 ? -10.944 -5.602 6.046 1.00 99.99 146 GLU B C 2
ATOM 2329 O O . GLU B 1 46 ? -12.084 -5.173 6.235 1.00 99.99 146 GLU B O 2
ATOM 2341 N N . THR B 1 47 ? -10.044 -5.716 7.017 1.00 99.99 147 THR B N 2
ATOM 2342 C CA . THR B 1 47 ? -10.404 -5.528 8.416 1.00 99.99 147 THR B CA 2
ATOM 2343 C C . THR B 1 47 ? -9.585 -4.408 9.050 1.00 99.99 147 THR B C 2
ATOM 2344 O O . THR B 1 47 ? -8.470 -4.119 8.613 1.00 99.99 147 THR B O 2
ATOM 2355 N N . ASP B 1 48 ? -10.142 -3.781 10.080 1.00 99.99 148 ASP B N 2
ATOM 2356 C CA . ASP B 1 48 ? -9.430 -2.753 10.827 1.00 99.99 148 ASP B CA 2
ATOM 2357 C C . ASP B 1 48 ? -8.156 -3.317 11.450 1.00 99.99 148 ASP B C 2
ATOM 2358 O O . ASP B 1 48 ? -7.124 -2.650 11.487 1.00 99.99 148 ASP B O 2
ATOM 2367 N N . GLU B 1 49 ? -8.239 -4.551 11.938 1.00 99.99 149 GLU B N 2
ATOM 2368 C CA . GLU B 1 49 ? -7.097 -5.200 12.569 1.00 99.99 149 GLU B CA 2
ATOM 2369 C C . GLU B 1 49 ? -5.962 -5.398 11.569 1.00 99.99 149 GLU B C 2
ATOM 2370 O O . GLU B 1 49 ? -4.792 -5.207 11.896 1.00 99.99 149 GLU B O 2
ATOM 2382 N N . GLU B 1 50 ? -6.319 -5.783 10.347 1.00 99.99 150 GLU B N 2
ATOM 2383 C CA . GLU B 1 50 ? -5.341 -5.926 9.275 1.00 99.99 150 GLU B CA 2
ATOM 2384 C C . GLU B 1 50 ? -4.702 -4.581 8.940 1.00 99.99 150 GLU B C 2
ATOM 2385 O O . GLU B 1 50 ? -3.506 -4.500 8.663 1.00 99.99 150 GLU B O 2
ATOM 2397 N N . PHE B 1 51 ? -5.508 -3.526 8.968 1.00 99.99 151 PHE B N 2
ATOM 2398 C CA . PHE B 1 51 ? -5.021 -2.182 8.681 1.00 99.99 151 PHE B CA 2
ATOM 2399 C C . PHE B 1 51 ? -3.946 -1.768 9.681 1.00 99.99 151 PHE B C 2
ATOM 2400 O O . PHE B 1 51 ? -2.891 -1.262 9.301 1.00 99.99 151 PHE B O 2
ATOM 2417 N N . HIS B 1 52 ? -4.223 -1.986 10.963 1.00 99.99 152 HIS B N 2
ATOM 2418 C CA . HIS B 1 52 ? -3.318 -1.558 12.024 1.00 99.99 152 HIS B CA 2
ATOM 2419 C C . HIS B 1 52 ? -1.992 -2.309 11.941 1.00 99.99 152 HIS B C 2
ATOM 2420 O O . HIS B 1 52 ? -0.922 -1.722 12.104 1.00 99.99 152 HIS B O 2
ATOM 2434 N N . THR B 1 53 ? -2.071 -3.612 11.689 1.00 99.99 153 THR B N 2
ATOM 2435 C CA . THR B 1 53 ? -0.878 -4.440 11.562 1.00 99.99 153 THR B CA 2
ATOM 2436 C C . THR B 1 53 ? -0.122 -4.121 10.277 1.00 99.99 153 THR B C 2
ATOM 2437 O O . THR B 1 53 ? 1.108 -4.026 10.274 1.00 99.99 153 THR B O 2
ATOM 2448 N N . LEU B 1 54 ? -0.860 -3.956 9.187 1.00 99.99 154 LEU B N 2
ATOM 2449 C CA . LEU B 1 54 ? -0.259 -3.653 7.891 1.00 99.99 154 LEU B CA 2
ATOM 2450 C C . LEU B 1 54 ? 0.384 -2.271 7.900 1.00 99.99 154 LEU B C 2
ATOM 2451 O O . LEU B 1 54 ? 1.476 -2.079 7.364 1.00 99.99 154 LEU B O 2
ATOM 2467 N N . ALA B 1 55 ? -0.300 -1.310 8.513 1.00 99.99 155 ALA B N 2
ATOM 2468 C CA . ALA B 1 55 ? 0.246 0.032 8.673 1.00 99.99 155 ALA B CA 2
ATOM 2469 C C . ALA B 1 55 ? 1.523 0.008 9.507 1.00 99.99 155 ALA B C 2
ATOM 2470 O O . ALA B 1 55 ? 2.496 0.688 9.187 1.00 99.99 155 ALA B O 2
ATOM 2477 N N . ALA B 1 56 ? 1.510 -0.776 10.579 1.00 99.99 156 ALA B N 2
ATOM 2478 C CA . ALA B 1 56 ? 2.702 -0.981 11.391 1.00 99.99 156 ALA B CA 2
ATOM 2479 C C . ALA B 1 56 ? 3.823 -1.612 10.571 1.00 99.99 156 ALA B C 2
ATOM 2480 O O . ALA B 1 56 ? 4.994 -1.269 10.735 1.00 99.99 156 ALA B O 2
ATOM 2487 N N . SER B 1 57 ? 3.457 -2.536 9.688 1.00 99.99 157 SER B N 2
ATOM 2488 C CA . SER B 1 57 ? 4.436 -3.265 8.892 1.00 99.99 157 SER B CA 2
ATOM 2489 C C . SER B 1 57 ? 5.193 -2.319 7.963 1.00 99.99 157 SER B C 2
ATOM 2490 O O . SER B 1 57 ? 6.405 -2.442 7.789 1.00 99.99 157 SER B O 2
ATOM 2498 N N . LEU B 1 58 ? 4.468 -1.379 7.371 1.00 99.99 158 LEU B N 2
ATOM 2499 C CA . LEU B 1 58 ? 5.062 -0.433 6.432 1.00 99.99 158 LEU B CA 2
ATOM 2500 C C . LEU B 1 58 ? 6.056 0.483 7.138 1.00 99.99 158 LEU B C 2
ATOM 2501 O O . LEU B 1 58 ? 7.103 0.822 6.588 1.00 99.99 158 LEU B O 2
ATOM 2517 N N . SER B 1 59 ? 5.721 0.882 8.361 1.00 99.99 159 SER B N 2
ATOM 2518 C CA . SER B 1 59 ? 6.593 1.741 9.153 1.00 99.99 159 SER B CA 2
ATOM 2519 C C . SER B 1 59 ? 7.905 1.034 9.475 1.00 99.99 159 SER B C 2
ATOM 2520 O O . SER B 1 59 ? 8.974 1.641 9.433 1.00 99.99 159 SER B O 2
ATOM 2528 N N . GLN B 1 60 ? 7.813 -0.253 9.797 1.00 99.99 160 GLN B N 2
ATOM 2529 C CA . GLN B 1 60 ? 8.998 -1.059 10.063 1.00 99.99 160 GLN B CA 2
ATOM 2530 C C . GLN B 1 60 ? 9.883 -1.153 8.824 1.00 99.99 160 GLN B C 2
ATOM 2531 O O . GLN B 1 60 ? 11.101 -0.987 8.903 1.00 99.99 160 GLN B O 2
ATOM 2545 N N . LYS B 1 61 ? 9.263 -1.422 7.680 1.00 99.99 161 LYS B N 2
ATOM 2546 C CA . LYS B 1 61 ? 9.979 -1.453 6.410 1.00 99.99 161 LYS B CA 2
ATOM 2547 C C . LYS B 1 61 ? 10.538 -0.078 6.066 1.00 99.99 161 LYS B C 2
ATOM 2548 O O . LYS B 1 61 ? 11.681 0.048 5.623 1.00 99.99 161 LYS B O 2
ATOM 2567 N N . LEU B 1 62 ? 9.727 0.955 6.273 1.00 99.99 162 LEU B N 2
ATOM 2568 C CA . LEU B 1 62 ? 10.105 2.313 5.897 1.00 99.99 162 LEU B CA 2
ATOM 2569 C C . LEU B 1 62 ? 11.351 2.760 6.655 1.00 99.99 162 LEU B C 2
ATOM 2570 O O . LEU B 1 62 ? 12.276 3.322 6.070 1.00 99.99 162 LEU B O 2
ATOM 2586 N N . GLU B 1 63 ? 11.368 2.503 7.960 1.00 99.99 163 GLU B N 2
ATOM 2587 C CA . GLU B 1 63 ? 12.491 2.901 8.801 1.00 99.99 163 GLU B CA 2
ATOM 2588 C C . GLU B 1 63 ? 13.788 2.261 8.315 1.00 99.99 163 GLU B C 2
ATOM 2589 O O . GLU B 1 63 ? 14.830 2.913 8.256 1.00 99.99 163 GLU B O 2
ATOM 2601 N N . MET B 1 64 ? 13.716 0.981 7.966 1.00 99.99 164 MET B N 2
ATOM 2602 C CA . MET B 1 64 ? 14.880 0.255 7.472 1.00 99.99 164 MET B CA 2
ATOM 2603 C C . MET B 1 64 ? 15.353 0.828 6.140 1.00 99.99 164 MET B C 2
ATOM 2604 O O . MET B 1 64 ? 16.554 0.918 5.884 1.00 99.99 164 MET B O 2
ATOM 2618 N N . MET B 1 65 ? 14.402 1.216 5.297 1.00 99.99 165 MET B N 2
ATOM 2619 C CA . MET B 1 65 ? 14.722 1.794 3.997 1.00 99.99 165 MET B CA 2
ATOM 2620 C C . MET B 1 65 ? 15.421 3.140 4.160 1.00 99.99 165 MET B C 2
ATOM 2621 O O . MET B 1 65 ? 16.368 3.452 3.436 1.00 99.99 165 MET B O 2
ATOM 2635 N N . VAL B 1 66 ? 14.950 3.935 5.116 1.00 99.99 166 VAL B N 2
ATOM 2636 C CA . VAL B 1 66 ? 15.467 5.285 5.311 1.00 99.99 166 VAL B CA 2
ATOM 2637 C C . VAL B 1 66 ? 16.806 5.261 6.042 1.00 99.99 166 VAL B C 2
ATOM 2638 O O . VAL B 1 66 ? 17.766 5.903 5.619 1.00 99.99 166 VAL B O 2
ATOM 2651 N N . ALA B 1 67 ? 16.860 4.515 7.141 1.00 99.99 167 ALA B N 2
ATOM 2652 C CA . ALA B 1 67 ? 18.033 4.515 8.006 1.00 99.99 167 ALA B CA 2
ATOM 2653 C C . ALA B 1 67 ? 19.130 3.615 7.444 1.00 99.99 167 ALA B C 2
ATOM 2654 O O . ALA B 1 67 ? 19.426 2.559 8.000 1.00 99.99 167 ALA B O 2
ATOM 2661 N N . LYS B 1 68 ? 19.726 4.042 6.336 1.00 99.99 168 LYS B N 2
ATOM 2662 C CA . LYS B 1 68 ? 20.822 3.300 5.723 1.00 99.99 168 LYS B CA 2
ATOM 2663 C C . LYS B 1 68 ? 22.130 3.547 6.466 1.00 99.99 168 LYS B C 2
ATOM 2664 O O . LYS B 1 68 ? 22.502 4.703 6.665 1.00 99.99 168 LYS B O 2
ATOM 2683 N N . SER A 1 26 ? -0.253 12.685 -6.587 1.00 99.99 26 SER A N 3
ATOM 2684 C CA . SER A 1 26 ? -0.802 12.064 -7.787 1.00 99.99 26 SER A CA 3
ATOM 2685 C C . SER A 1 26 ? -0.433 10.585 -7.849 1.00 99.99 26 SER A C 3
ATOM 2686 O O . SER A 1 26 ? 0.510 10.198 -8.540 1.00 99.99 26 SER A O 3
ATOM 2693 N N . ILE A 1 27 ? -1.184 9.763 -7.124 1.00 99.99 27 ILE A N 3
ATOM 2694 C CA . ILE A 1 27 ? -0.953 8.323 -7.118 1.00 99.99 27 ILE A CA 3
ATOM 2695 C C . ILE A 1 27 ? -2.206 7.564 -7.543 1.00 99.99 27 ILE A C 3
ATOM 2696 O O . ILE A 1 27 ? -3.182 7.491 -6.798 1.00 99.99 27 ILE A O 3
ATOM 2712 N N . GLU A 1 28 ? -2.168 7.001 -8.746 1.00 99.99 28 GLU A N 3
ATOM 2713 C CA . GLU A 1 28 ? -3.376 6.493 -9.389 1.00 99.99 28 GLU A CA 3
ATOM 2714 C C . GLU A 1 28 ? -3.998 5.370 -8.565 1.00 99.99 28 GLU A C 3
ATOM 2715 O O . GLU A 1 28 ? -5.218 5.296 -8.418 1.00 99.99 28 GLU A O 3
ATOM 2727 N N . MET A 1 29 ? -3.152 4.497 -8.030 1.00 99.99 29 MET A N 3
ATOM 2728 C CA . MET A 1 29 ? -3.619 3.376 -7.224 1.00 99.99 29 MET A CA 3
ATOM 2729 C C . MET A 1 29 ? -4.311 3.867 -5.957 1.00 99.99 29 MET A C 3
ATOM 2730 O O . MET A 1 29 ? -5.390 3.392 -5.604 1.00 99.99 29 MET A O 3
ATOM 2744 N N . ALA A 1 30 ? -3.683 4.821 -5.277 1.00 99.99 30 ALA A N 3
ATOM 2745 C CA . ALA A 1 30 ? -4.207 5.331 -4.015 1.00 99.99 30 ALA A CA 3
ATOM 2746 C C . ALA A 1 30 ? -5.531 6.058 -4.223 1.00 99.99 30 ALA A C 3
ATOM 2747 O O . ALA A 1 30 ? -6.483 5.866 -3.468 1.00 99.99 30 ALA A O 3
ATOM 2754 N N . HIS A 1 31 ? -5.584 6.897 -5.254 1.00 99.99 31 HIS A N 3
ATOM 2755 C CA . HIS A 1 31 ? -6.781 7.677 -5.544 1.00 99.99 31 HIS A CA 3
ATOM 2756 C C . HIS A 1 31 ? -7.946 6.765 -5.918 1.00 99.99 31 HIS A C 3
ATOM 2757 O O . HIS A 1 31 ? -9.076 6.970 -5.475 1.00 99.99 31 HIS A O 3
ATOM 2771 N N . SER A 1 32 ? -7.663 5.758 -6.740 1.00 99.99 32 SER A N 3
ATOM 2772 C CA . SER A 1 32 ? -8.699 4.856 -7.228 1.00 99.99 32 SER A CA 3
ATOM 2773 C C . SER A 1 32 ? -9.369 4.120 -6.070 1.00 99.99 32 SER A C 3
ATOM 2774 O O . SER A 1 32 ? -10.592 4.001 -6.019 1.00 99.99 32 SER A O 3
ATOM 2782 N N . LEU A 1 33 ? -8.554 3.626 -5.142 1.00 99.99 33 LEU A N 3
ATOM 2783 C CA . LEU A 1 33 ? -9.063 2.872 -4.002 1.00 99.99 33 LEU A CA 3
ATOM 2784 C C . LEU A 1 33 ? -9.947 3.746 -3.120 1.00 99.99 33 LEU A C 3
ATOM 2785 O O . LEU A 1 33 ? -10.997 3.310 -2.649 1.00 99.99 33 LEU A O 3
ATOM 2801 N N . ALA A 1 34 ? -9.515 4.984 -2.902 1.00 99.99 34 ALA A N 3
ATOM 2802 C CA . ALA A 1 34 ? -10.271 5.923 -2.082 1.00 99.99 34 ALA A CA 3
ATOM 2803 C C . ALA A 1 34 ? -11.618 6.247 -2.718 1.00 99.99 34 ALA A C 3
ATOM 2804 O O . ALA A 1 34 ? -12.635 6.331 -2.030 1.00 99.99 34 ALA A O 3
ATOM 2811 N N . GLN A 1 35 ? -11.618 6.427 -4.035 1.00 99.99 35 GLN A N 3
ATOM 2812 C CA . GLN A 1 35 ? -12.831 6.795 -4.755 1.00 99.99 35 GLN A CA 3
ATOM 2813 C C . GLN A 1 35 ? -13.893 5.708 -4.623 1.00 99.99 35 GLN A C 3
ATOM 2814 O O . GLN A 1 35 ? -15.090 5.998 -4.569 1.00 99.99 35 GLN A O 3
ATOM 2828 N N . ILE A 1 36 ? -13.449 4.456 -4.572 1.00 99.99 36 ILE A N 3
ATOM 2829 C CA . ILE A 1 36 ? -14.363 3.324 -4.498 1.00 99.99 36 ILE A CA 3
ATOM 2830 C C . ILE A 1 36 ? -14.539 2.852 -3.060 1.00 99.99 36 ILE A C 3
ATOM 2831 O O . ILE A 1 36 ? -15.088 1.779 -2.809 1.00 99.99 36 ILE A O 3
ATOM 2847 N N . GLY A 1 37 ? -14.070 3.662 -2.114 1.00 99.99 37 GLY A N 3
ATOM 2848 C CA . GLY A 1 37 ? -14.479 3.502 -0.731 1.00 99.99 37 GLY A CA 3
ATOM 2849 C C . GLY A 1 37 ? -13.678 2.437 -0.009 1.00 99.99 37 GLY A C 3
ATOM 2850 O O . GLY A 1 37 ? -14.100 1.933 1.031 1.00 99.99 37 GLY A O 3
ATOM 2854 N N . ILE A 1 38 ? -12.520 2.092 -0.563 1.00 99.99 38 ILE A N 3
ATOM 2855 C CA . ILE A 1 38 ? -11.649 1.096 0.048 1.00 99.99 38 ILE A CA 3
ATOM 2856 C C . ILE A 1 38 ? -10.504 1.760 0.807 1.00 99.99 38 ILE A C 3
ATOM 2857 O O . ILE A 1 38 ? -9.755 2.559 0.246 1.00 99.99 38 ILE A O 3
ATOM 2873 N N . ARG A 1 39 ? -10.374 1.419 2.085 1.00 99.99 39 ARG A N 3
ATOM 2874 C CA . ARG A 1 39 ? -9.211 1.822 2.868 1.00 99.99 39 ARG A CA 3
ATOM 2875 C C . ARG A 1 39 ? -8.021 0.910 2.586 1.00 99.99 39 ARG A C 3
ATOM 2876 O O . ARG A 1 39 ? -8.189 -0.276 2.306 1.00 99.99 39 ARG A O 3
ATOM 2897 N N . PHE A 1 40 ? -6.820 1.473 2.663 1.00 99.99 40 PHE A N 3
ATOM 2898 C CA . PHE A 1 40 ? -5.612 0.750 2.283 1.00 99.99 40 PHE A CA 3
ATOM 2899 C C . PHE A 1 40 ? -4.402 1.266 3.058 1.00 99.99 40 PHE A C 3
ATOM 2900 O O . PHE A 1 40 ? -4.414 2.383 3.578 1.00 99.99 40 PHE A O 3
ATOM 2917 N N . VAL A 1 41 ? -3.359 0.446 3.132 1.00 99.99 41 VAL A N 3
ATOM 2918 C CA . VAL A 1 41 ? -2.060 0.901 3.611 1.00 99.99 41 VAL A CA 3
ATOM 2919 C C . VAL A 1 41 ? -1.000 0.783 2.521 1.00 99.99 41 VAL A C 3
ATOM 2920 O O . VAL A 1 41 ? -0.701 -0.303 2.026 1.00 99.99 41 VAL A O 3
ATOM 2933 N N . PRO A 1 42 ? -0.416 1.928 2.136 1.00 99.99 42 PRO A N 3
ATOM 2934 C CA . PRO A 1 42 ? 0.705 1.968 1.195 1.00 99.99 42 PRO A CA 3
ATOM 2935 C C . PRO A 1 42 ? 1.856 1.065 1.628 1.00 99.99 42 PRO A C 3
ATOM 2936 O O . PRO A 1 42 ? 2.257 1.069 2.792 1.00 99.99 42 PRO A O 3
ATOM 2947 N N . ILE A 1 43 ? 2.385 0.294 0.683 1.00 99.99 43 ILE A N 3
ATOM 2948 C CA . ILE A 1 43 ? 3.619 -0.447 0.905 1.00 99.99 43 ILE A CA 3
ATOM 2949 C C . ILE A 1 43 ? 4.723 0.030 -0.032 1.00 99.99 43 ILE A C 3
ATOM 2950 O O . ILE A 1 43 ? 4.580 0.024 -1.255 1.00 99.99 43 ILE A O 3
ATOM 2966 N N . PRO A 1 44 ? 5.855 0.451 0.553 1.00 99.99 44 PRO A N 3
ATOM 2967 C CA . PRO A 1 44 ? 6.973 1.022 -0.206 1.00 99.99 44 PRO A CA 3
ATOM 2968 C C . PRO A 1 44 ? 7.768 -0.042 -0.955 1.00 99.99 44 PRO A C 3
ATOM 2969 O O . PRO A 1 44 ? 7.746 -1.218 -0.591 1.00 99.99 44 PRO A O 3
ATOM 2980 N N . VAL A 1 45 ? 8.470 0.378 -2.002 1.00 99.99 45 VAL A N 3
ATOM 2981 C CA . VAL A 1 45 ? 9.283 -0.536 -2.794 1.00 99.99 45 VAL A CA 3
ATOM 2982 C C . VAL A 1 45 ? 10.740 -0.086 -2.831 1.00 99.99 45 VAL A C 3
ATOM 2983 O O . VAL A 1 45 ? 11.046 1.077 -2.574 1.00 99.99 45 VAL A O 3
ATOM 2996 N N . GLU A 1 46 ? 11.632 -1.016 -3.153 1.00 99.99 46 GLU A N 3
ATOM 2997 C CA . GLU A 1 46 ? 13.035 -0.685 -3.375 1.00 99.99 46 GLU A CA 3
ATOM 2998 C C . GLU A 1 46 ? 13.387 -0.770 -4.857 1.00 99.99 46 GLU A C 3
ATOM 2999 O O . GLU A 1 46 ? 14.202 0.004 -5.360 1.00 99.99 46 GLU A O 3
ATOM 3011 N N . THR A 1 47 ? 12.767 -1.719 -5.551 1.00 99.99 47 THR A N 3
ATOM 3012 C CA . THR A 1 47 ? 13.064 -1.953 -6.960 1.00 99.99 47 THR A CA 3
ATOM 3013 C C . THR A 1 47 ? 11.791 -2.242 -7.748 1.00 99.99 47 THR A C 3
ATOM 3014 O O . THR A 1 47 ? 10.709 -2.363 -7.175 1.00 99.99 47 THR A O 3
ATOM 3025 N N . ASP A 1 48 ? 11.929 -2.353 -9.065 1.00 99.99 48 ASP A N 3
ATOM 3026 C CA . ASP A 1 48 ? 10.780 -2.554 -9.939 1.00 99.99 48 ASP A CA 3
ATOM 3027 C C . ASP A 1 48 ? 10.078 -3.871 -9.619 1.00 99.99 48 ASP A C 3
ATOM 3028 O O . ASP A 1 48 ? 8.851 -3.956 -9.667 1.00 99.99 48 ASP A O 3
ATOM 3037 N N . GLU A 1 49 ? 10.863 -4.891 -9.294 1.00 99.99 49 GLU A N 3
ATOM 3038 C CA . GLU A 1 49 ? 10.327 -6.229 -9.079 1.00 99.99 49 GLU A CA 3
ATOM 3039 C C . GLU A 1 49 ? 9.360 -6.242 -7.896 1.00 99.99 49 GLU A C 3
ATOM 3040 O O . GLU A 1 49 ? 8.327 -6.910 -7.934 1.00 99.99 49 GLU A O 3
ATOM 3052 N N . GLU A 1 50 ? 9.706 -5.501 -6.848 1.00 99.99 50 GLU A N 3
ATOM 3053 C CA . GLU A 1 50 ? 8.851 -5.396 -5.673 1.00 99.99 50 GLU A CA 3
ATOM 3054 C C . GLU A 1 50 ? 7.552 -4.669 -6.009 1.00 99.99 50 GLU A C 3
ATOM 3055 O O . GLU A 1 50 ? 6.477 -5.046 -5.542 1.00 99.99 50 GLU A O 3
ATOM 3067 N N . PHE A 1 51 ? 7.659 -3.623 -6.820 1.00 99.99 51 PHE A N 3
ATOM 3068 C CA . PHE A 1 51 ? 6.490 -2.863 -7.247 1.00 99.99 51 PHE A CA 3
ATOM 3069 C C . PHE A 1 51 ? 5.546 -3.735 -8.071 1.00 99.99 51 PHE A C 3
ATOM 3070 O O . PHE A 1 51 ? 4.336 -3.742 -7.848 1.00 99.99 51 PHE A O 3
ATOM 3087 N N . HIS A 1 52 ? 6.109 -4.469 -9.025 1.00 99.99 52 HIS A N 3
ATOM 3088 C CA . HIS A 1 52 ? 5.315 -5.314 -9.910 1.00 99.99 52 HIS A CA 3
ATOM 3089 C C . HIS A 1 52 ? 4.633 -6.431 -9.125 1.00 99.99 52 HIS A C 3
ATOM 3090 O O . HIS A 1 52 ? 3.479 -6.773 -9.386 1.00 99.99 52 HIS A O 3
ATOM 3104 N N . THR A 1 53 ? 5.355 -6.998 -8.163 1.00 99.99 53 THR A N 3
ATOM 3105 C CA . THR A 1 53 ? 4.829 -8.093 -7.357 1.00 99.99 53 THR A CA 3
ATOM 3106 C C . THR A 1 53 ? 3.684 -7.620 -6.470 1.00 99.99 53 THR A C 3
ATOM 3107 O O . THR A 1 53 ? 2.660 -8.296 -6.347 1.00 99.99 53 THR A O 3
ATOM 3118 N N . LEU A 1 54 ? 3.859 -6.459 -5.851 1.00 99.99 54 LEU A N 3
ATOM 3119 C CA . LEU A 1 54 ? 2.808 -5.855 -5.041 1.00 99.99 54 LEU A CA 3
ATOM 3120 C C . LEU A 1 54 ? 1.616 -5.459 -5.907 1.00 99.99 54 LEU A C 3
ATOM 3121 O O . LEU A 1 54 ? 0.464 -5.624 -5.505 1.00 99.99 54 LEU A O 3
ATOM 3137 N N . ALA A 1 55 ? 1.899 -4.938 -7.095 1.00 99.99 55 ALA A N 3
ATOM 3138 C CA . ALA A 1 55 ? 0.852 -4.547 -8.029 1.00 99.99 55 ALA A CA 3
ATOM 3139 C C . ALA A 1 55 ? -0.011 -5.744 -8.416 1.00 99.99 55 ALA A C 3
ATOM 3140 O O . ALA A 1 55 ? -1.234 -5.636 -8.509 1.00 99.99 55 ALA A O 3
ATOM 3147 N N . ALA A 1 56 ? 0.634 -6.884 -8.643 1.00 99.99 56 ALA A N 3
ATOM 3148 C CA . ALA A 1 56 ? -0.083 -8.131 -8.886 1.00 99.99 56 ALA A CA 3
ATOM 3149 C C . ALA A 1 56 ? -0.934 -8.519 -7.684 1.00 99.99 56 ALA A C 3
ATOM 3150 O O . ALA A 1 56 ? -2.071 -8.967 -7.834 1.00 99.99 56 ALA A O 3
ATOM 3157 N N . SER A 1 57 ? -0.377 -8.346 -6.490 1.00 99.99 57 SER A N 3
ATOM 3158 C CA . SER A 1 57 ? -1.099 -8.647 -5.259 1.00 99.99 57 SER A CA 3
ATOM 3159 C C . SER A 1 57 ? -2.295 -7.714 -5.088 1.00 99.99 57 SER A C 3
ATOM 3160 O O . SER A 1 57 ? -3.374 -8.139 -4.678 1.00 99.99 57 SER A O 3
ATOM 3168 N N . LEU A 1 58 ? -2.092 -6.441 -5.406 1.00 99.99 58 LEU A N 3
ATOM 3169 C CA . LEU A 1 58 ? -3.152 -5.444 -5.286 1.00 99.99 58 LEU A CA 3
ATOM 3170 C C . LEU A 1 58 ? -4.344 -5.808 -6.166 1.00 99.99 58 LEU A C 3
ATOM 3171 O O . LEU A 1 58 ? -5.493 -5.737 -5.731 1.00 99.99 58 LEU A O 3
ATOM 3187 N N . SER A 1 59 ? -4.060 -6.203 -7.402 1.00 99.99 59 SER A N 3
ATOM 3188 C CA . SER A 1 59 ? -5.108 -6.605 -8.336 1.00 99.99 59 SER A CA 3
ATOM 3189 C C . SER A 1 59 ? -5.819 -7.860 -7.844 1.00 99.99 59 SER A C 3
ATOM 3190 O O . SER A 1 59 ? -7.046 -7.957 -7.909 1.00 99.99 59 SER A O 3
ATOM 3198 N N . GLN A 1 60 ? -5.042 -8.821 -7.355 1.00 99.99 60 GLN A N 3
ATOM 3199 C CA . GLN A 1 60 ? -5.597 -10.077 -6.864 1.00 99.99 60 GLN A CA 3
ATOM 3200 C C . GLN A 1 60 ? -6.495 -9.838 -5.655 1.00 99.99 60 GLN A C 3
ATOM 3201 O O . GLN A 1 60 ? -7.584 -10.404 -5.556 1.00 99.99 60 GLN A O 3
ATOM 3215 N N . LYS A 1 61 ? -6.031 -9.000 -4.735 1.00 99.99 61 LYS A N 3
ATOM 3216 C CA . LYS A 1 61 ? -6.761 -8.738 -3.500 1.00 99.99 61 LYS A CA 3
ATOM 3217 C C . LYS A 1 61 ? -8.113 -8.093 -3.792 1.00 99.99 61 LYS A C 3
ATOM 3218 O O . LYS A 1 61 ? -9.130 -8.470 -3.210 1.00 99.99 61 LYS A O 3
ATOM 3237 N N . LEU A 1 62 ? -8.115 -7.121 -4.696 1.00 99.99 62 LEU A N 3
ATOM 3238 C CA . LEU A 1 62 ? -9.334 -6.397 -5.036 1.00 99.99 62 LEU A CA 3
ATOM 3239 C C . LEU A 1 62 ? -10.364 -7.328 -5.670 1.00 99.99 62 LEU A C 3
ATOM 3240 O O . LEU A 1 62 ? -11.557 -7.239 -5.378 1.00 99.99 62 LEU A O 3
ATOM 3256 N N . GLU A 1 63 ? -9.893 -8.221 -6.535 1.00 99.99 63 GLU A N 3
ATOM 3257 C CA . GLU A 1 63 ? -10.771 -9.178 -7.199 1.00 99.99 63 GLU A CA 3
ATOM 3258 C C . GLU A 1 63 ? -11.400 -10.131 -6.186 1.00 99.99 63 GLU A C 3
ATOM 3259 O O . GLU A 1 63 ? -12.586 -10.448 -6.270 1.00 99.99 63 GLU A O 3
ATOM 3271 N N . MET A 1 64 ? -10.596 -10.583 -5.230 1.00 99.99 64 MET A N 3
ATOM 3272 C CA . MET A 1 64 ? -11.082 -11.467 -4.176 1.00 99.99 64 MET A CA 3
ATOM 3273 C C . MET A 1 64 ? -12.076 -10.740 -3.275 1.00 99.99 64 MET A C 3
ATOM 3274 O O . MET A 1 64 ? -13.077 -11.318 -2.851 1.00 99.99 64 MET A O 3
ATOM 3288 N N . MET A 1 65 ? -11.792 -9.475 -2.989 1.00 99.99 65 MET A N 3
ATOM 3289 C CA . MET A 1 65 ? -12.691 -8.655 -2.182 1.00 99.99 65 MET A CA 3
ATOM 3290 C C . MET A 1 65 ? -14.004 -8.404 -2.917 1.00 99.99 65 MET A C 3
ATOM 3291 O O . MET A 1 65 ? -15.082 -8.505 -2.331 1.00 99.99 65 MET A O 3
ATOM 3305 N N . VAL A 1 66 ? -13.906 -8.078 -4.201 1.00 99.99 66 VAL A N 3
ATOM 3306 C CA . VAL A 1 66 ? -15.081 -7.738 -4.996 1.00 99.99 66 VAL A CA 3
ATOM 3307 C C . VAL A 1 66 ? -15.085 -8.492 -6.321 1.00 99.99 66 VAL A C 3
ATOM 3308 O O . VAL A 1 66 ? -14.112 -8.453 -7.072 1.00 99.99 66 VAL A O 3
ATOM 3321 N N . ALA A 1 67 ? -16.187 -9.180 -6.599 1.00 99.99 67 ALA A N 3
ATOM 3322 C CA . ALA A 1 67 ? -16.330 -9.918 -7.847 1.00 99.99 67 ALA A CA 3
ATOM 3323 C C . ALA A 1 67 ? -15.349 -11.084 -7.914 1.00 99.99 67 ALA A C 3
ATOM 3324 O O . ALA A 1 67 ? -14.564 -11.196 -8.854 1.00 99.99 67 ALA A O 3
ATOM 3331 N N . LYS A 1 68 ? -15.399 -11.950 -6.907 1.00 99.99 68 LYS A N 3
ATOM 3332 C CA . LYS A 1 68 ? -14.562 -13.144 -6.882 1.00 99.99 68 LYS A CA 3
ATOM 3333 C C . LYS A 1 68 ? -15.232 -14.293 -7.628 1.00 99.99 68 LYS A C 3
ATOM 3334 O O . LYS A 1 68 ? -15.251 -14.282 -8.858 1.00 99.99 68 LYS A O 3
ATOM 3353 N N . SER B 1 26 ? -7.335 12.269 -0.165 1.00 99.99 126 SER B N 3
ATOM 3354 C CA . SER B 1 26 ? -6.719 12.668 1.096 1.00 99.99 126 SER B CA 3
ATOM 3355 C C . SER B 1 26 ? -6.267 11.445 1.889 1.00 99.99 126 SER B C 3
ATOM 3356 O O . SER B 1 26 ? -6.956 10.997 2.805 1.00 99.99 126 SER B O 3
ATOM 3364 N N . ILE B 1 27 ? -5.103 10.913 1.531 1.00 99.99 127 ILE B N 3
ATOM 3365 C CA . ILE B 1 27 ? -4.545 9.759 2.226 1.00 99.99 127 ILE B CA 3
ATOM 3366 C C . ILE B 1 27 ? -3.156 10.067 2.773 1.00 99.99 127 ILE B C 3
ATOM 3367 O O . ILE B 1 27 ? -2.191 10.177 2.019 1.00 99.99 127 ILE B O 3
ATOM 3383 N N . GLU B 1 28 ? -3.064 10.203 4.092 1.00 99.99 128 GLU B N 3
ATOM 3384 C CA . GLU B 1 28 ? -1.873 10.767 4.719 1.00 99.99 128 GLU B CA 3
ATOM 3385 C C . GLU B 1 28 ? -0.647 9.906 4.432 1.00 99.99 128 GLU B C 3
ATOM 3386 O O . GLU B 1 28 ? 0.439 10.420 4.166 1.00 99.99 128 GLU B O 3
ATOM 3398 N N . MET B 1 29 ? -0.828 8.591 4.489 1.00 99.99 129 MET B N 3
ATOM 3399 C CA . MET B 1 29 ? 0.264 7.657 4.239 1.00 99.99 129 MET B CA 3
ATOM 3400 C C . MET B 1 29 ? 0.768 7.782 2.804 1.00 99.99 129 MET B C 3
ATOM 3401 O O . MET B 1 29 ? 1.974 7.841 2.565 1.00 99.99 129 MET B O 3
ATOM 3415 N N . ALA B 1 30 ? -0.162 7.822 1.856 1.00 99.99 130 ALA B N 3
ATOM 3416 C CA . ALA B 1 30 ? 0.192 7.874 0.442 1.00 99.99 130 ALA B CA 3
ATOM 3417 C C . ALA B 1 30 ? 0.896 9.182 0.100 1.00 99.99 130 ALA B C 3
ATOM 3418 O O . ALA B 1 30 ? 1.905 9.190 -0.605 1.00 99.99 130 ALA B O 3
ATOM 3425 N N . HIS B 1 31 ? 0.358 10.289 0.604 1.00 99.99 131 HIS B N 3
ATOM 3426 C CA . HIS B 1 31 ? 0.917 11.607 0.327 1.00 99.99 131 HIS B CA 3
ATOM 3427 C C . HIS B 1 31 ? 2.321 11.735 0.913 1.00 99.99 131 HIS B C 3
ATOM 3428 O O . HIS B 1 31 ? 3.227 12.266 0.271 1.00 99.99 131 HIS B O 3
ATOM 3442 N N . SER B 1 32 ? 2.492 11.248 2.139 1.00 99.99 132 SER B N 3
ATOM 3443 C CA . SER B 1 32 ? 3.765 11.370 2.838 1.00 99.99 132 SER B CA 3
ATOM 3444 C C . SER B 1 32 ? 4.876 10.655 2.073 1.00 99.99 132 SER B C 3
ATOM 3445 O O . SER B 1 32 ? 5.975 11.184 1.910 1.00 99.99 132 SER B O 3
ATOM 3453 N N . LEU B 1 33 ? 4.579 9.445 1.606 1.00 99.99 133 LEU B N 3
ATOM 3454 C CA . LEU B 1 33 ? 5.562 8.641 0.888 1.00 99.99 133 LEU B CA 3
ATOM 3455 C C . LEU B 1 33 ? 5.974 9.319 -0.415 1.00 99.99 133 LEU B C 3
ATOM 3456 O O . LEU B 1 33 ? 7.151 9.336 -0.773 1.00 99.99 133 LEU B O 3
ATOM 3472 N N . ALA B 1 34 ? 4.996 9.880 -1.119 1.00 99.99 134 ALA B N 3
ATOM 3473 C CA . ALA B 1 34 ? 5.257 10.565 -2.379 1.00 99.99 134 ALA B CA 3
ATOM 3474 C C . ALA B 1 34 ? 6.133 11.794 -2.162 1.00 99.99 134 ALA B C 3
ATOM 3475 O O . ALA B 1 34 ? 7.040 12.066 -2.947 1.00 99.99 134 ALA B O 3
ATOM 3482 N N . GLN B 1 35 ? 5.853 12.535 -1.094 1.00 99.99 135 GLN B N 3
ATOM 3483 C CA . GLN B 1 35 ? 6.579 13.765 -0.807 1.00 99.99 135 GLN B CA 3
ATOM 3484 C C . GLN B 1 35 ? 8.059 13.480 -0.568 1.00 99.99 135 GLN B C 3
ATOM 3485 O O . GLN B 1 35 ? 8.921 14.287 -0.918 1.00 99.99 135 GLN B O 3
ATOM 3499 N N . ILE B 1 36 ? 8.344 12.328 0.031 1.00 99.99 136 ILE B N 3
ATOM 3500 C CA . ILE B 1 36 ? 9.715 11.961 0.362 1.00 99.99 136 ILE B CA 3
ATOM 3501 C C . ILE B 1 36 ? 10.312 11.047 -0.702 1.00 99.99 136 ILE B C 3
ATOM 3502 O O . ILE B 1 36 ? 11.369 10.450 -0.499 1.00 99.99 136 ILE B O 3
ATOM 3518 N N . GLY B 1 37 ? 9.630 10.943 -1.837 1.00 99.99 137 GLY B N 3
ATOM 3519 C CA . GLY B 1 37 ? 10.252 10.400 -3.030 1.00 99.99 137 GLY B CA 3
ATOM 3520 C C . GLY B 1 37 ? 10.236 8.885 -3.054 1.00 99.99 137 GLY B C 3
ATOM 3521 O O . GLY B 1 37 ? 11.000 8.261 -3.789 1.00 99.99 137 GLY B O 3
ATOM 3525 N N . ILE B 1 38 ? 9.364 8.292 -2.246 1.00 99.99 138 ILE B N 3
ATOM 3526 C CA . ILE B 1 38 ? 9.236 6.840 -2.194 1.00 99.99 138 ILE B CA 3
ATOM 3527 C C . ILE B 1 38 ? 8.033 6.365 -3.005 1.00 99.99 138 ILE B C 3
ATOM 3528 O O . ILE B 1 38 ? 6.907 6.808 -2.780 1.00 99.99 138 ILE B O 3
ATOM 3544 N N . ARG B 1 39 ? 8.282 5.460 -3.947 1.00 99.99 139 ARG B N 3
ATOM 3545 C CA . ARG B 1 39 ? 7.203 4.779 -4.654 1.00 99.99 139 ARG B CA 3
ATOM 3546 C C . ARG B 1 39 ? 6.639 3.636 -3.817 1.00 99.99 139 ARG B C 3
ATOM 3547 O O . ARG B 1 39 ? 7.359 3.005 -3.044 1.00 99.99 139 ARG B O 3
ATOM 3568 N N . PHE B 1 40 ? 5.344 3.376 -3.975 1.00 99.99 140 PHE B N 3
ATOM 3569 C CA . PHE B 1 40 ? 4.653 2.405 -3.137 1.00 99.99 140 PHE B CA 3
ATOM 3570 C C . PHE B 1 40 ? 3.475 1.784 -3.883 1.00 99.99 140 PHE B C 3
ATOM 3571 O O . PHE B 1 40 ? 2.976 2.348 -4.857 1.00 99.99 140 PHE B O 3
ATOM 3588 N N . VAL B 1 41 ? 3.036 0.618 -3.419 1.00 99.99 141 VAL B N 3
ATOM 3589 C CA . VAL B 1 41 ? 1.773 0.044 -3.866 1.00 99.99 141 VAL B CA 3
ATOM 3590 C C . VAL B 1 41 ? 0.788 -0.087 -2.709 1.00 99.99 141 VAL B C 3
ATOM 3591 O O . VAL B 1 41 ? 1.035 -0.792 -1.730 1.00 99.99 141 VAL B O 3
ATOM 3604 N N . PRO B 1 42 ? -0.354 0.605 -2.822 1.00 99.99 142 PRO B N 3
ATOM 3605 C CA . PRO B 1 42 ? -1.451 0.486 -1.859 1.00 99.99 142 PRO B CA 3
ATOM 3606 C C . PRO B 1 42 ? -1.888 -0.962 -1.656 1.00 99.99 142 PRO B C 3
ATOM 3607 O O . PRO B 1 42 ? -2.064 -1.709 -2.619 1.00 99.99 142 PRO B O 3
ATOM 3618 N N . ILE B 1 43 ? -2.064 -1.350 -0.398 1.00 99.99 143 ILE B N 3
ATOM 3619 C CA . ILE B 1 43 ? -2.684 -2.629 -0.073 1.00 99.99 143 ILE B CA 3
ATOM 3620 C C . ILE B 1 43 ? -3.995 -2.428 0.680 1.00 99.99 143 ILE B C 3
ATOM 3621 O O . ILE B 1 43 ? -4.043 -1.790 1.733 1.00 99.99 143 ILE B O 3
ATOM 3637 N N . PRO B 1 44 ? -5.084 -2.989 0.134 1.00 99.99 144 PRO B N 3
ATOM 3638 C CA . PRO B 1 44 ? -6.429 -2.811 0.689 1.00 99.99 144 PRO B CA 3
ATOM 3639 C C . PRO B 1 44 ? -6.649 -3.639 1.951 1.00 99.99 144 PRO B C 3
ATOM 3640 O O . PRO B 1 44 ? -5.966 -4.638 2.176 1.00 99.99 144 PRO B O 3
ATOM 3651 N N . VAL B 1 45 ? -7.607 -3.219 2.771 1.00 99.99 145 VAL B N 3
ATOM 3652 C CA . VAL B 1 45 ? -7.925 -3.930 4.002 1.00 99.99 145 VAL B CA 3
ATOM 3653 C C . VAL B 1 45 ? -9.390 -4.351 4.031 1.00 99.99 145 VAL B C 3
ATOM 3654 O O . VAL B 1 45 ? -10.220 -3.797 3.310 1.00 99.99 145 VAL B O 3
ATOM 3667 N N . GLU B 1 46 ? -9.702 -5.332 4.871 1.00 99.99 146 GLU B N 3
ATOM 3668 C CA . GLU B 1 46 ? -11.087 -5.724 5.109 1.00 99.99 146 GLU B CA 3
ATOM 3669 C C . GLU B 1 46 ? -11.547 -5.282 6.494 1.00 99.99 146 GLU B C 3
ATOM 3670 O O . GLU B 1 46 ? -12.707 -4.919 6.689 1.00 99.99 146 GLU B O 3
ATOM 3682 N N . THR B 1 47 ? -10.629 -5.315 7.455 1.00 99.99 147 THR B N 3
ATOM 3683 C CA . THR B 1 47 ? -10.955 -4.982 8.837 1.00 99.99 147 THR B CA 3
ATOM 3684 C C . THR B 1 47 ? -9.844 -4.159 9.480 1.00 99.99 147 THR B C 3
ATOM 3685 O O . THR B 1 47 ? -8.790 -3.947 8.882 1.00 99.99 147 THR B O 3
ATOM 3696 N N . ASP B 1 48 ? -10.089 -3.700 10.703 1.00 99.99 148 ASP B N 3
ATOM 3697 C CA . ASP B 1 48 ? -9.140 -2.838 11.399 1.00 99.99 148 ASP B CA 3
ATOM 3698 C C . ASP B 1 48 ? -7.817 -3.563 11.630 1.00 99.99 148 ASP B C 3
ATOM 3699 O O . ASP B 1 48 ? -6.747 -2.962 11.540 1.00 99.99 148 ASP B O 3
ATOM 3708 N N . GLU B 1 49 ? -7.900 -4.854 11.930 1.00 99.99 149 GLU B N 3
ATOM 3709 C CA . GLU B 1 49 ? -6.719 -5.632 12.287 1.00 99.99 149 GLU B CA 3
ATOM 3710 C C . GLU B 1 49 ? -5.733 -5.686 11.124 1.00 99.99 149 GLU B C 3
ATOM 3711 O O . GLU B 1 49 ? -4.520 -5.607 11.320 1.00 99.99 149 GLU B O 3
ATOM 3723 N N . GLU B 1 50 ? -6.263 -5.823 9.911 1.00 99.99 150 GLU B N 3
ATOM 3724 C CA . GLU B 1 50 ? -5.432 -5.846 8.715 1.00 99.99 150 GLU B CA 3
ATOM 3725 C C . GLU B 1 50 ? -4.766 -4.493 8.487 1.00 99.99 150 GLU B C 3
ATOM 3726 O O . GLU B 1 50 ? -3.598 -4.418 8.103 1.00 99.99 150 GLU B O 3
ATOM 3738 N N . PHE B 1 51 ? -5.517 -3.423 8.725 1.00 99.99 151 PHE B N 3
ATOM 3739 C CA . PHE B 1 51 ? -4.989 -2.071 8.582 1.00 99.99 151 PHE B CA 3
ATOM 3740 C C . PHE B 1 51 ? -3.856 -1.820 9.574 1.00 99.99 151 PHE B C 3
ATOM 3741 O O . PHE B 1 51 ? -2.802 -1.297 9.212 1.00 99.99 151 PHE B O 3
ATOM 3758 N N . HIS B 1 52 ? -4.083 -2.196 10.829 1.00 99.99 152 HIS B N 3
ATOM 3759 C CA . HIS B 1 52 ? -3.097 -1.977 11.882 1.00 99.99 152 HIS B CA 3
ATOM 3760 C C . HIS B 1 52 ? -1.832 -2.785 11.619 1.00 99.99 152 HIS B C 3
ATOM 3761 O O . HIS B 1 52 ? -0.718 -2.306 11.842 1.00 99.99 152 HIS B O 3
ATOM 3775 N N . THR B 1 53 ? -2.007 -4.012 11.142 1.00 99.99 153 THR B N 3
ATOM 3776 C CA . THR B 1 53 ? -0.879 -4.896 10.872 1.00 99.99 153 THR B CA 3
ATOM 3777 C C . THR B 1 53 ? -0.037 -4.372 9.715 1.00 99.99 153 THR B C 3
ATOM 3778 O O . THR B 1 53 ? 1.194 -4.379 9.777 1.00 99.99 153 THR B O 3
ATOM 3789 N N . LEU B 1 54 ? -0.703 -3.921 8.660 1.00 99.99 154 LEU B N 3
ATOM 3790 C CA . LEU B 1 54 ? -0.019 -3.315 7.523 1.00 99.99 154 LEU B CA 3
ATOM 3791 C C . LEU B 1 54 ? 0.655 -2.008 7.927 1.00 99.99 154 LEU B C 3
ATOM 3792 O O . LEU B 1 54 ? 1.767 -1.712 7.490 1.00 99.99 154 LEU B O 3
ATOM 3808 N N . ALA B 1 55 ? -0.023 -1.232 8.764 1.00 99.99 155 ALA B N 3
ATOM 3809 C CA . ALA B 1 55 ? 0.523 0.028 9.252 1.00 99.99 155 ALA B CA 3
ATOM 3810 C C . ALA B 1 55 ? 1.819 -0.199 10.023 1.00 99.99 155 ALA B C 3
ATOM 3811 O O . ALA B 1 55 ? 2.778 0.560 9.882 1.00 99.99 155 ALA B O 3
ATOM 3818 N N . ALA B 1 56 ? 1.839 -1.246 10.843 1.00 99.99 156 ALA B N 3
ATOM 3819 C CA . ALA B 1 56 ? 3.057 -1.651 11.533 1.00 99.99 156 ALA B CA 3
ATOM 3820 C C . ALA B 1 56 ? 4.146 -2.043 10.542 1.00 99.99 156 ALA B C 3
ATOM 3821 O O . ALA B 1 56 ? 5.315 -1.701 10.720 1.00 99.99 156 ALA B O 3
ATOM 3828 N N . SER B 1 57 ? 3.757 -2.765 9.496 1.00 99.99 157 SER B N 3
ATOM 3829 C CA . SER B 1 57 ? 4.694 -3.173 8.456 1.00 99.99 157 SER B CA 3
ATOM 3830 C C . SER B 1 57 ? 5.237 -1.962 7.706 1.00 99.99 157 SER B C 3
ATOM 3831 O O . SER B 1 57 ? 6.425 -1.893 7.392 1.00 99.99 157 SER B O 3
ATOM 3839 N N . LEU B 1 58 ? 4.358 -1.009 7.422 1.00 99.99 158 LEU B N 3
ATOM 3840 C CA . LEU B 1 58 ? 4.746 0.201 6.705 1.00 99.99 158 LEU B CA 3
ATOM 3841 C C . LEU B 1 58 ? 5.815 0.971 7.475 1.00 99.99 158 LEU B C 3
ATOM 3842 O O . LEU B 1 58 ? 6.806 1.421 6.900 1.00 99.99 158 LEU B O 3
ATOM 3858 N N . SER B 1 59 ? 5.608 1.115 8.779 1.00 99.99 159 SER B N 3
ATOM 3859 C CA . SER B 1 59 ? 6.567 1.807 9.634 1.00 99.99 159 SER B CA 3
ATOM 3860 C C . SER B 1 59 ? 7.889 1.052 9.687 1.00 99.99 159 SER B C 3
ATOM 3861 O O . SER B 1 59 ? 8.963 1.652 9.616 1.00 99.99 159 SER B O 3
ATOM 3869 N N . GLN B 1 60 ? 7.806 -0.269 9.813 1.00 99.99 160 GLN B N 3
ATOM 3870 C CA . GLN B 1 60 ? 8.997 -1.107 9.890 1.00 99.99 160 GLN B CA 3
ATOM 3871 C C . GLN B 1 60 ? 9.800 -1.028 8.594 1.00 99.99 160 GLN B C 3
ATOM 3872 O O . GLN B 1 60 ? 11.024 -0.910 8.618 1.00 99.99 160 GLN B O 3
ATOM 3886 N N . LYS B 1 61 ? 9.101 -1.097 7.466 1.00 99.99 161 LYS B N 3
ATOM 3887 C CA . LYS B 1 61 ? 9.752 -1.102 6.162 1.00 99.99 161 LYS B CA 3
ATOM 3888 C C . LYS B 1 61 ? 10.512 0.200 5.928 1.00 99.99 161 LYS B C 3
ATOM 3889 O O . LYS B 1 61 ? 11.647 0.191 5.450 1.00 99.99 161 LYS B O 3
ATOM 3908 N N . LEU B 1 62 ? 9.880 1.317 6.267 1.00 99.99 162 LEU B N 3
ATOM 3909 C CA . LEU B 1 62 ? 10.480 2.630 6.056 1.00 99.99 162 LEU B CA 3
ATOM 3910 C C . LEU B 1 62 ? 11.742 2.794 6.896 1.00 99.99 162 LEU B C 3
ATOM 3911 O O . LEU B 1 62 ? 12.741 3.345 6.432 1.00 99.99 162 LEU B O 3
ATOM 3927 N N . GLU B 1 63 ? 11.690 2.312 8.134 1.00 99.99 163 GLU B N 3
ATOM 3928 C CA . GLU B 1 63 ? 12.835 2.393 9.034 1.00 99.99 163 GLU B CA 3
ATOM 3929 C C . GLU B 1 63 ? 14.004 1.568 8.503 1.00 99.99 163 GLU B C 3
ATOM 3930 O O . GLU B 1 63 ? 15.155 1.999 8.556 1.00 99.99 163 GLU B O 3
ATOM 3942 N N . MET B 1 64 ? 13.698 0.381 7.991 1.00 99.99 164 MET B N 3
ATOM 3943 C CA . MET B 1 64 ? 14.717 -0.487 7.410 1.00 99.99 164 MET B CA 3
ATOM 3944 C C . MET B 1 64 ? 15.302 0.133 6.145 1.00 99.99 164 MET B C 3
ATOM 3945 O O . MET B 1 64 ? 16.505 0.045 5.901 1.00 99.99 164 MET B O 3
ATOM 3959 N N . MET B 1 65 ? 14.443 0.758 5.347 1.00 99.99 165 MET B N 3
ATOM 3960 C CA . MET B 1 65 ? 14.885 1.440 4.134 1.00 99.99 165 MET B CA 3
ATOM 3961 C C . MET B 1 65 ? 15.756 2.645 4.475 1.00 99.99 165 MET B C 3
ATOM 3962 O O . MET B 1 65 ? 16.798 2.864 3.858 1.00 99.99 165 MET B O 3
ATOM 3976 N N . VAL B 1 66 ? 15.321 3.424 5.460 1.00 99.99 166 VAL B N 3
ATOM 3977 C CA . VAL B 1 66 ? 16.021 4.649 5.831 1.00 99.99 166 VAL B CA 3
ATOM 3978 C C . VAL B 1 66 ? 16.230 4.726 7.339 1.00 99.99 166 VAL B C 3
ATOM 3979 O O . VAL B 1 66 ? 15.284 4.596 8.116 1.00 99.99 166 VAL B O 3
ATOM 3992 N N . ALA B 1 67 ? 17.477 4.938 7.747 1.00 99.99 167 ALA B N 3
ATOM 3993 C CA . ALA B 1 67 ? 17.806 5.064 9.161 1.00 99.99 167 ALA B CA 3
ATOM 3994 C C . ALA B 1 67 ? 17.580 3.748 9.898 1.00 99.99 167 ALA B C 3
ATOM 3995 O O . ALA B 1 67 ? 16.845 3.695 10.883 1.00 99.99 167 ALA B O 3
ATOM 4002 N N . LYS B 1 68 ? 18.216 2.688 9.413 1.00 99.99 168 LYS B N 3
ATOM 4003 C CA . LYS B 1 68 ? 18.138 1.385 10.064 1.00 99.99 168 LYS B CA 3
ATOM 4004 C C . LYS B 1 68 ? 19.196 1.258 11.155 1.00 99.99 168 LYS B C 3
ATOM 4005 O O . LYS B 1 68 ? 19.033 1.847 12.223 1.00 99.99 168 LYS B O 3
ATOM 4024 N N . SER A 1 26 ? -2.328 12.636 -7.445 1.00 99.99 26 SER A N 4
ATOM 4025 C CA . SER A 1 26 ? -0.955 12.352 -7.041 1.00 99.99 26 SER A CA 4
ATOM 4026 C C . SER A 1 26 ? -0.609 10.887 -7.283 1.00 99.99 26 SER A C 4
ATOM 4027 O O . SER A 1 26 ? 0.318 10.572 -8.030 1.00 99.99 26 SER A O 4
ATOM 4034 N N . ILE A 1 27 ? -1.360 9.996 -6.644 1.00 99.99 27 ILE A N 4
ATOM 4035 C CA . ILE A 1 27 ? -1.145 8.562 -6.805 1.00 99.99 27 ILE A CA 4
ATOM 4036 C C . ILE A 1 27 ? -2.417 7.864 -7.270 1.00 99.99 27 ILE A C 4
ATOM 4037 O O . ILE A 1 27 ? -3.369 7.712 -6.502 1.00 99.99 27 ILE A O 4
ATOM 4053 N N . GLU A 1 28 ? -2.427 7.439 -8.529 1.00 99.99 28 GLU A N 4
ATOM 4054 C CA . GLU A 1 28 ? -3.659 7.014 -9.182 1.00 99.99 28 GLU A CA 4
ATOM 4055 C C . GLU A 1 28 ? -4.264 5.807 -8.471 1.00 99.99 28 GLU A C 4
ATOM 4056 O O . GLU A 1 28 ? -5.478 5.723 -8.290 1.00 99.99 28 GLU A O 4
ATOM 4068 N N . MET A 1 29 ? -3.407 4.874 -8.069 1.00 99.99 29 MET A N 4
ATOM 4069 C CA . MET A 1 29 ? -3.857 3.666 -7.386 1.00 99.99 29 MET A CA 4
ATOM 4070 C C . MET A 1 29 ? -4.487 4.004 -6.040 1.00 99.99 29 MET A C 4
ATOM 4071 O O . MET A 1 29 ? -5.541 3.479 -5.688 1.00 99.99 29 MET A O 4
ATOM 4085 N N . ALA A 1 30 ? -3.832 4.886 -5.290 1.00 99.99 30 ALA A N 4
ATOM 4086 C CA . ALA A 1 30 ? -4.309 5.267 -3.967 1.00 99.99 30 ALA A CA 4
ATOM 4087 C C . ALA A 1 30 ? -5.648 5.989 -4.053 1.00 99.99 30 ALA A C 4
ATOM 4088 O O . ALA A 1 30 ? -6.560 5.723 -3.270 1.00 99.99 30 ALA A O 4
ATOM 4095 N N . HIS A 1 31 ? -5.761 6.905 -5.010 1.00 99.99 31 HIS A N 4
ATOM 4096 C CA . HIS A 1 31 ? -6.985 7.679 -5.188 1.00 99.99 31 HIS A CA 4
ATOM 4097 C C . HIS A 1 31 ? -8.149 6.772 -5.576 1.00 99.99 31 HIS A C 4
ATOM 4098 O O . HIS A 1 31 ? -9.259 6.918 -5.065 1.00 99.99 31 HIS A O 4
ATOM 4112 N N . SER A 1 32 ? -7.887 5.837 -6.485 1.00 99.99 32 SER A N 4
ATOM 4113 C CA . SER A 1 32 ? -8.928 4.953 -6.993 1.00 99.99 32 SER A CA 4
ATOM 4114 C C . SER A 1 32 ? -9.536 4.123 -5.866 1.00 99.99 32 SER A C 4
ATOM 4115 O O . SER A 1 32 ? -10.756 3.968 -5.782 1.00 99.99 32 SER A O 4
ATOM 4123 N N . LEU A 1 33 ? -8.679 3.593 -5.001 1.00 99.99 33 LEU A N 4
ATOM 4124 C CA . LEU A 1 33 ? -9.130 2.780 -3.877 1.00 99.99 33 LEU A CA 4
ATOM 4125 C C . LEU A 1 33 ? -9.980 3.604 -2.917 1.00 99.99 33 LEU A C 4
ATOM 4126 O O . LEU A 1 33 ? -11.005 3.136 -2.420 1.00 99.99 33 LEU A O 4
ATOM 4142 N N . ALA A 1 34 ? -9.550 4.836 -2.660 1.00 99.99 34 ALA A N 4
ATOM 4143 C CA . ALA A 1 34 ? -10.276 5.728 -1.765 1.00 99.99 34 ALA A CA 4
ATOM 4144 C C . ALA A 1 34 ? -11.654 6.064 -2.324 1.00 99.99 34 ALA A C 4
ATOM 4145 O O . ALA A 1 34 ? -12.638 6.108 -1.588 1.00 99.99 34 ALA A O 4
ATOM 4152 N N . GLN A 1 35 ? -11.716 6.299 -3.630 1.00 99.99 35 GLN A N 4
ATOM 4153 C CA . GLN A 1 35 ? -12.962 6.690 -4.277 1.00 99.99 35 GLN A CA 4
ATOM 4154 C C . GLN A 1 35 ? -14.014 5.593 -4.143 1.00 99.99 35 GLN A C 4
ATOM 4155 O O . GLN A 1 35 ? -15.207 5.876 -4.025 1.00 99.99 35 GLN A O 4
ATOM 4169 N N . ILE A 1 36 ? -13.563 4.343 -4.162 1.00 99.99 36 ILE A N 4
ATOM 4170 C CA . ILE A 1 36 ? -14.470 3.204 -4.095 1.00 99.99 36 ILE A CA 4
ATOM 4171 C C . ILE A 1 36 ? -14.610 2.698 -2.663 1.00 99.99 36 ILE A C 4
ATOM 4172 O O . ILE A 1 36 ? -15.175 1.631 -2.424 1.00 99.99 36 ILE A O 4
ATOM 4188 N N . GLY A 1 37 ? -14.091 3.471 -1.714 1.00 99.99 37 GLY A N 4
ATOM 4189 C CA . GLY A 1 37 ? -14.390 3.229 -0.315 1.00 99.99 37 GLY A CA 4
ATOM 4190 C C . GLY A 1 37 ? -13.541 2.123 0.279 1.00 99.99 37 GLY A C 4
ATOM 4191 O O . GLY A 1 37 ? -13.867 1.577 1.332 1.00 99.99 37 GLY A O 4
ATOM 4195 N N . ILE A 1 38 ? -12.447 1.789 -0.401 1.00 99.99 38 ILE A N 4
ATOM 4196 C CA . ILE A 1 38 ? -11.554 0.734 0.062 1.00 99.99 38 ILE A CA 4
ATOM 4197 C C . ILE A 1 38 ? -10.409 1.310 0.889 1.00 99.99 38 ILE A C 4
ATOM 4198 O O . ILE A 1 38 ? -9.687 2.198 0.435 1.00 99.99 38 ILE A O 4
ATOM 4214 N N . ARG A 1 39 ? -10.245 0.795 2.103 1.00 99.99 39 ARG A N 4
ATOM 4215 C CA . ARG A 1 39 ? -9.104 1.149 2.937 1.00 99.99 39 ARG A CA 4
ATOM 4216 C C . ARG A 1 39 ? -7.868 0.351 2.533 1.00 99.99 39 ARG A C 4
ATOM 4217 O O . ARG A 1 39 ? -7.970 -0.808 2.132 1.00 99.99 39 ARG A O 4
ATOM 4238 N N . PHE A 1 40 ? -6.702 0.980 2.643 1.00 99.99 40 PHE A N 4
ATOM 4239 C CA . PHE A 1 40 ? -5.457 0.365 2.193 1.00 99.99 40 PHE A CA 4
ATOM 4240 C C . PHE A 1 40 ? -4.264 0.932 2.958 1.00 99.99 40 PHE A C 4
ATOM 4241 O O . PHE A 1 40 ? -4.355 1.995 3.572 1.00 99.99 40 PHE A O 4
ATOM 4258 N N . VAL A 1 41 ? -3.147 0.213 2.914 1.00 99.99 41 VAL A N 4
ATOM 4259 C CA . VAL A 1 41 ? -1.884 0.735 3.424 1.00 99.99 41 VAL A CA 4
ATOM 4260 C C . VAL A 1 41 ? -0.820 0.761 2.332 1.00 99.99 41 VAL A C 4
ATOM 4261 O O . VAL A 1 41 ? -0.541 -0.244 1.679 1.00 99.99 41 VAL A O 4
ATOM 4274 N N . PRO A 1 42 ? -0.212 1.939 2.128 1.00 99.99 42 PRO A N 4
ATOM 4275 C CA . PRO A 1 42 ? 0.746 2.156 1.039 1.00 99.99 42 PRO A CA 4
ATOM 4276 C C . PRO A 1 42 ? 2.121 1.577 1.354 1.00 99.99 42 PRO A C 4
ATOM 4277 O O . PRO A 1 42 ? 3.044 2.305 1.720 1.00 99.99 42 PRO A O 4
ATOM 4288 N N . ILE A 1 43 ? 2.251 0.261 1.210 1.00 99.99 43 ILE A N 4
ATOM 4289 C CA . ILE A 1 43 ? 3.504 -0.420 1.506 1.00 99.99 43 ILE A CA 4
ATOM 4290 C C . ILE A 1 43 ? 4.567 -0.097 0.460 1.00 99.99 43 ILE A C 4
ATOM 4291 O O . ILE A 1 43 ? 4.368 -0.286 -0.740 1.00 99.99 43 ILE A O 4
ATOM 4307 N N . PRO A 1 44 ? 5.722 0.399 0.925 1.00 99.99 44 PRO A N 4
ATOM 4308 C CA . PRO A 1 44 ? 6.809 0.836 0.043 1.00 99.99 44 PRO A CA 4
ATOM 4309 C C . PRO A 1 44 ? 7.554 -0.336 -0.584 1.00 99.99 44 PRO A C 4
ATOM 4310 O O . PRO A 1 44 ? 7.467 -1.468 -0.107 1.00 99.99 44 PRO A O 4
ATOM 4321 N N . VAL A 1 45 ? 8.292 -0.059 -1.655 1.00 99.99 45 VAL A N 4
ATOM 4322 C CA . VAL A 1 45 ? 9.068 -1.087 -2.336 1.00 99.99 45 VAL A CA 4
ATOM 4323 C C . VAL A 1 45 ? 10.531 -0.673 -2.473 1.00 99.99 45 VAL A C 4
ATOM 4324 O O . VAL A 1 45 ? 10.856 0.512 -2.411 1.00 99.99 45 VAL A O 4
ATOM 4337 N N . GLU A 1 46 ? 11.404 -1.656 -2.659 1.00 99.99 46 GLU A N 4
ATOM 4338 C CA . GLU A 1 46 ? 12.816 -1.386 -2.902 1.00 99.99 46 GLU A CA 4
ATOM 4339 C C . GLU A 1 46 ? 13.194 -1.718 -4.341 1.00 99.99 46 GLU A C 4
ATOM 4340 O O . GLU A 1 46 ? 14.037 -1.052 -4.944 1.00 99.99 46 GLU A O 4
ATOM 4352 N N . THR A 1 47 ? 12.564 -2.752 -4.890 1.00 99.99 47 THR A N 4
ATOM 4353 C CA . THR A 1 47 ? 12.950 -3.282 -6.192 1.00 99.99 47 THR A CA 4
ATOM 4354 C C . THR A 1 47 ? 11.822 -3.129 -7.203 1.00 99.99 47 THR A C 4
ATOM 4355 O O . THR A 1 47 ? 10.652 -3.333 -6.880 1.00 99.99 47 THR A O 4
ATOM 4366 N N . ASP A 1 48 ? 12.180 -2.769 -8.432 1.00 99.99 48 ASP A N 4
ATOM 4367 C CA . AS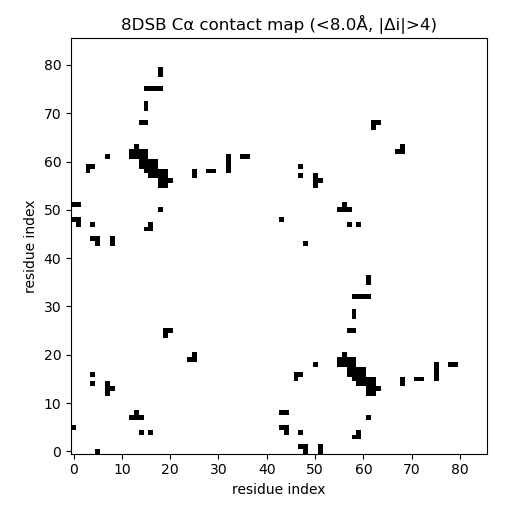P A 1 48 ? 11.194 -2.563 -9.485 1.00 99.99 48 ASP A CA 4
ATOM 4368 C C . ASP A 1 48 ? 10.375 -3.829 -9.720 1.00 99.99 48 ASP A C 4
ATOM 4369 O O . ASP A 1 48 ? 9.167 -3.767 -9.940 1.00 99.99 48 ASP A O 4
ATOM 4378 N N . GLU A 1 49 ? 11.044 -4.978 -9.672 1.00 99.99 49 GLU A N 4
ATOM 4379 C CA . GLU A 1 49 ? 10.365 -6.263 -9.786 1.00 99.99 49 GLU A CA 4
ATOM 4380 C C . GLU A 1 49 ? 9.394 -6.470 -8.625 1.00 99.99 49 GLU A C 4
ATOM 4381 O O . GLU A 1 49 ? 8.301 -7.002 -8.806 1.00 99.99 49 GLU A O 4
ATOM 4393 N N . GLU A 1 50 ? 9.806 -6.045 -7.435 1.00 99.99 50 GLU A N 4
ATOM 4394 C CA . GLU A 1 50 ? 8.942 -6.106 -6.263 1.00 99.99 50 GLU A CA 4
ATOM 4395 C C . GLU A 1 50 ? 7.683 -5.269 -6.469 1.00 99.99 50 GLU A C 4
ATOM 4396 O O . GLU A 1 50 ? 6.586 -5.672 -6.084 1.00 99.99 50 GLU A O 4
ATOM 4408 N N . PHE A 1 51 ? 7.852 -4.099 -7.078 1.00 99.99 51 PHE A N 4
ATOM 4409 C CA . PHE A 1 51 ? 6.730 -3.206 -7.343 1.00 99.99 51 PHE A CA 4
ATOM 4410 C C . PHE A 1 51 ? 5.716 -3.867 -8.272 1.00 99.99 51 PHE A C 4
ATOM 4411 O O . PHE A 1 51 ? 4.512 -3.835 -8.018 1.00 99.99 51 PHE A O 4
ATOM 4428 N N . HIS A 1 52 ? 6.212 -4.464 -9.351 1.00 99.99 52 HIS A N 4
ATOM 4429 C CA . HIS A 1 52 ? 5.348 -5.094 -10.342 1.00 99.99 52 HIS A CA 4
ATOM 4430 C C . HIS A 1 52 ? 4.613 -6.288 -9.743 1.00 99.99 52 HIS A C 4
ATOM 4431 O O . HIS A 1 52 ? 3.425 -6.493 -9.998 1.00 99.99 52 HIS A O 4
ATOM 4445 N N . THR A 1 53 ? 5.326 -7.076 -8.944 1.00 99.99 53 THR A N 4
ATOM 4446 C CA . THR A 1 53 ? 4.737 -8.240 -8.295 1.00 99.99 53 THR A CA 4
ATOM 4447 C C . THR A 1 53 ? 3.733 -7.823 -7.226 1.00 99.99 53 THR A C 4
ATOM 4448 O O . THR A 1 53 ? 2.655 -8.409 -7.112 1.00 99.99 53 THR A O 4
ATOM 4459 N N . LEU A 1 54 ? 4.092 -6.810 -6.447 1.00 99.99 54 LEU A N 4
ATOM 4460 C CA . LEU A 1 54 ? 3.201 -6.282 -5.419 1.00 99.99 54 LEU A CA 4
ATOM 4461 C C . LEU A 1 54 ? 1.968 -5.638 -6.046 1.00 99.99 54 LEU A C 4
ATOM 4462 O O . LEU A 1 54 ? 0.859 -5.770 -5.532 1.00 99.99 54 LEU A O 4
ATOM 4478 N N . ALA A 1 55 ? 2.172 -4.941 -7.160 1.00 99.99 55 ALA A N 4
ATOM 4479 C CA . ALA A 1 55 ? 1.064 -4.392 -7.932 1.00 99.99 55 ALA A CA 4
ATOM 4480 C C . ALA A 1 55 ? 0.136 -5.497 -8.422 1.00 99.99 55 ALA A C 4
ATOM 4481 O O . ALA A 1 55 ? -1.083 -5.337 -8.433 1.00 99.99 55 ALA A O 4
ATOM 4488 N N . ALA A 1 56 ? 0.722 -6.619 -8.829 1.00 99.99 56 ALA A N 4
ATOM 4489 C CA . ALA A 1 56 ? -0.055 -7.795 -9.201 1.00 99.99 56 ALA A CA 4
ATOM 4490 C C . ALA A 1 56 ? -0.885 -8.300 -8.027 1.00 99.99 56 ALA A C 4
ATOM 4491 O O . ALA A 1 56 ? -2.037 -8.698 -8.195 1.00 99.99 56 ALA A O 4
ATOM 4498 N N . SER A 1 57 ? -0.292 -8.280 -6.836 1.00 99.99 57 SER A N 4
ATOM 4499 C CA . SER A 1 57 ? -1.004 -8.660 -5.623 1.00 99.99 57 SER A CA 4
ATOM 4500 C C . SER A 1 57 ? -2.152 -7.695 -5.341 1.00 99.99 57 SER A C 4
ATOM 4501 O O . SER A 1 57 ? -3.237 -8.106 -4.932 1.00 99.99 57 SER A O 4
ATOM 4509 N N . LEU A 1 58 ? -1.902 -6.409 -5.561 1.00 99.99 58 LEU A N 4
ATOM 4510 C CA . LEU A 1 58 ? -2.930 -5.389 -5.381 1.00 99.99 58 LEU A CA 4
ATOM 4511 C C . LEU A 1 58 ? -4.137 -5.669 -6.268 1.00 99.99 58 LEU A C 4
ATOM 4512 O O . LEU A 1 58 ? -5.281 -5.601 -5.818 1.00 99.99 58 LEU A O 4
ATOM 4528 N N . SER A 1 59 ? -3.875 -5.988 -7.532 1.00 99.99 59 SER A N 4
ATOM 4529 C CA . SER A 1 59 ? -4.941 -6.263 -8.488 1.00 99.99 59 SER A CA 4
ATOM 4530 C C . SER A 1 59 ? -5.712 -7.519 -8.096 1.00 99.99 59 SER A C 4
ATOM 4531 O O . SER A 1 59 ? -6.941 -7.550 -8.154 1.00 99.99 59 SER A O 4
ATOM 4539 N N . GLN A 1 60 ? -4.980 -8.554 -7.695 1.00 99.99 60 GLN A N 4
ATOM 4540 C CA . GLN A 1 60 ? -5.592 -9.829 -7.337 1.00 99.99 60 GLN A CA 4
ATOM 4541 C C . GLN A 1 60 ? -6.476 -9.680 -6.104 1.00 99.99 60 GLN A C 4
ATOM 4542 O O . GLN A 1 60 ? -7.621 -10.134 -6.090 1.00 99.99 60 GLN A O 4
ATOM 4556 N N . LYS A 1 61 ? -5.939 -9.042 -5.069 1.00 99.99 61 LYS A N 4
ATOM 4557 C CA . LYS A 1 61 ? -6.647 -8.906 -3.803 1.00 99.99 61 LYS A CA 4
ATOM 4558 C C . LYS A 1 61 ? -7.879 -8.021 -3.959 1.00 99.99 61 LYS A C 4
ATOM 4559 O O . LYS A 1 61 ? -8.955 -8.341 -3.454 1.00 99.99 61 LYS A O 4
ATOM 4578 N N . LEU A 1 62 ? -7.713 -6.905 -4.662 1.00 99.99 62 LEU A N 4
ATOM 4579 C CA . LEU A 1 62 ? -8.793 -5.940 -4.828 1.00 99.99 62 LEU A CA 4
ATOM 4580 C C . LEU A 1 62 ? -9.972 -6.562 -5.567 1.00 99.99 62 LEU A C 4
ATOM 4581 O O . LEU A 1 62 ? -11.127 -6.376 -5.183 1.00 99.99 62 LEU A O 4
ATOM 4597 N N . GLU A 1 63 ? -9.674 -7.304 -6.630 1.00 99.99 63 GLU A N 4
ATOM 4598 C CA . GLU A 1 63 ? -10.711 -7.922 -7.447 1.00 99.99 63 GLU A CA 4
ATOM 4599 C C . GLU A 1 63 ? -11.532 -8.914 -6.627 1.00 99.99 63 GLU A C 4
ATOM 4600 O O . GLU A 1 63 ? -12.756 -8.966 -6.740 1.00 99.99 63 GLU A O 4
ATOM 4612 N N . MET A 1 64 ? -10.846 -9.700 -5.802 1.00 99.99 64 MET A N 4
ATOM 4613 C CA . MET A 1 64 ? -11.513 -10.672 -4.946 1.00 99.99 64 MET A CA 4
ATOM 4614 C C . MET A 1 64 ? -12.393 -9.977 -3.912 1.00 99.99 64 MET A C 4
ATOM 4615 O O . MET A 1 64 ? -13.483 -10.450 -3.590 1.00 99.99 64 MET A O 4
ATOM 4629 N N . MET A 1 65 ? -11.912 -8.850 -3.395 1.00 99.99 65 MET A N 4
ATOM 4630 C CA . MET A 1 65 ? -12.667 -8.077 -2.417 1.00 99.99 65 MET A CA 4
ATOM 4631 C C . MET A 1 65 ? -13.925 -7.485 -3.045 1.00 99.99 65 MET A C 4
ATOM 4632 O O . MET A 1 65 ? -14.997 -7.496 -2.440 1.00 99.99 65 MET A O 4
ATOM 4646 N N . VAL A 1 66 ? -13.788 -6.970 -4.262 1.00 99.99 66 VAL A N 4
ATOM 4647 C CA . VAL A 1 66 ? -14.837 -6.164 -4.875 1.00 99.99 66 VAL A CA 4
ATOM 4648 C C . VAL A 1 66 ? -15.812 -7.033 -5.660 1.00 99.99 66 VAL A C 4
ATOM 4649 O O . VAL A 1 66 ? -17.023 -6.966 -5.459 1.00 99.99 66 VAL A O 4
ATOM 4662 N N . ALA A 1 67 ? -15.272 -7.854 -6.558 1.00 99.99 67 ALA A N 4
ATOM 4663 C CA . ALA A 1 67 ? -16.094 -8.595 -7.506 1.00 99.99 67 ALA A CA 4
ATOM 4664 C C . ALA A 1 67 ? -16.660 -9.861 -6.868 1.00 99.99 67 ALA A C 4
ATOM 4665 O O . ALA A 1 67 ? -15.914 -10.764 -6.491 1.00 99.99 67 ALA A O 4
ATOM 4672 N N . LYS A 1 68 ? -17.982 -9.918 -6.750 1.00 99.99 68 LYS A N 4
ATOM 4673 C CA . LYS A 1 68 ? -18.645 -11.054 -6.125 1.00 99.99 68 LYS A CA 4
ATOM 4674 C C . LYS A 1 68 ? -19.720 -11.630 -7.041 1.00 99.99 68 LYS A C 4
ATOM 4675 O O . LYS A 1 68 ? -19.664 -11.403 -8.248 1.00 99.99 68 LYS A O 4
ATOM 4694 N N . SER B 1 26 ? -5.686 13.714 0.316 1.00 99.99 126 SER B N 4
ATOM 4695 C CA . SER B 1 26 ? -6.636 12.608 0.287 1.00 99.99 126 SER B CA 4
ATOM 4696 C C . SER B 1 26 ? -6.196 11.490 1.228 1.00 99.99 126 SER B C 4
ATOM 4697 O O . SER B 1 26 ? -6.917 11.128 2.158 1.00 99.99 126 SER B O 4
ATOM 4705 N N . ILE B 1 27 ? -5.009 10.949 0.978 1.00 99.99 127 ILE B N 4
ATOM 4706 C CA . ILE B 1 27 ? -4.465 9.884 1.814 1.00 99.99 127 ILE B CA 4
ATOM 4707 C C . ILE B 1 27 ? -3.095 10.264 2.365 1.00 99.99 127 ILE B C 4
ATOM 4708 O O . ILE B 1 27 ? -2.108 10.296 1.630 1.00 99.99 127 ILE B O 4
ATOM 4724 N N . GLU B 1 28 ? -3.042 10.549 3.662 1.00 99.99 128 GLU B N 4
ATOM 4725 C CA . GLU B 1 28 ? -1.877 11.192 4.256 1.00 99.99 128 GLU B CA 4
ATOM 4726 C C . GLU B 1 28 ? -0.639 10.314 4.109 1.00 99.99 128 GLU B C 4
ATOM 4727 O O . GLU B 1 28 ? 0.452 10.803 3.819 1.00 99.99 128 GLU B O 4
ATOM 4739 N N . MET B 1 29 ? -0.815 9.011 4.312 1.00 99.99 129 MET B N 4
ATOM 4740 C CA . MET B 1 29 ? 0.290 8.065 4.213 1.00 99.99 129 MET B CA 4
ATOM 4741 C C . MET B 1 29 ? 0.833 8.011 2.788 1.00 99.99 129 MET B C 4
ATOM 4742 O O . MET B 1 29 ? 2.044 8.022 2.576 1.00 99.99 129 MET B O 4
ATOM 4756 N N . ALA B 1 30 ? -0.071 7.952 1.817 1.00 99.99 130 ALA B N 4
ATOM 4757 C CA . ALA B 1 30 ? 0.317 7.860 0.416 1.00 99.99 130 ALA B CA 4
ATOM 4758 C C . ALA B 1 30 ? 1.054 9.116 -0.033 1.00 99.99 130 ALA B C 4
ATOM 4759 O O . ALA B 1 30 ? 2.072 9.038 -0.724 1.00 99.99 130 ALA B O 4
ATOM 4766 N N . HIS B 1 31 ? 0.537 10.274 0.361 1.00 99.99 131 HIS B N 4
ATOM 4767 C CA . HIS B 1 31 ? 1.138 11.549 -0.014 1.00 99.99 131 HIS B CA 4
ATOM 4768 C C . HIS B 1 31 ? 2.535 11.688 0.582 1.00 99.99 131 HIS B C 4
ATOM 4769 O O . HIS B 1 31 ? 3.466 12.134 -0.089 1.00 99.99 131 HIS B O 4
ATOM 4783 N N . SER B 1 32 ? 2.675 11.303 1.847 1.00 99.99 132 SER B N 4
ATOM 4784 C CA . SER B 1 32 ? 3.941 11.449 2.556 1.00 99.99 132 SER B CA 4
ATOM 4785 C C . SER B 1 32 ? 5.044 10.650 1.869 1.00 99.99 132 SER B C 4
ATOM 4786 O O . SER B 1 32 ? 6.162 11.136 1.696 1.00 99.99 132 SER B O 4
ATOM 4794 N N . LEU B 1 33 ? 4.721 9.422 1.480 1.00 99.99 133 LEU B N 4
ATOM 4795 C CA . LEU B 1 33 ? 5.683 8.553 0.810 1.00 99.99 133 LEU B CA 4
ATOM 4796 C C . LEU B 1 33 ? 6.105 9.141 -0.532 1.00 99.99 133 LEU B C 4
ATOM 4797 O O . LEU B 1 33 ? 7.282 9.110 -0.893 1.00 99.99 133 LEU B O 4
ATOM 4813 N N . ALA B 1 34 ? 5.136 9.678 -1.267 1.00 99.99 134 ALA B N 4
ATOM 4814 C CA . ALA B 1 34 ? 5.408 10.279 -2.566 1.00 99.99 134 ALA B CA 4
ATOM 4815 C C . ALA B 1 34 ? 6.314 11.500 -2.427 1.00 99.99 134 ALA B C 4
ATOM 4816 O O . ALA B 1 34 ? 7.222 11.703 -3.232 1.00 99.99 134 ALA B O 4
ATOM 4823 N N . GLN B 1 35 ? 6.058 12.306 -1.404 1.00 99.99 135 GLN B N 4
ATOM 4824 C CA . GLN B 1 35 ? 6.812 13.537 -1.196 1.00 99.99 135 GLN B CA 4
ATOM 4825 C C . GLN B 1 35 ? 8.286 13.238 -0.952 1.00 99.99 135 GLN B C 4
ATOM 4826 O O . GLN B 1 35 ? 9.161 14.008 -1.355 1.00 99.99 135 GLN B O 4
ATOM 4840 N N . ILE B 1 36 ? 8.558 12.117 -0.291 1.00 99.99 136 ILE B N 4
ATOM 4841 C CA . ILE B 1 36 ? 9.925 11.744 0.050 1.00 99.99 136 ILE B CA 4
ATOM 4842 C C . ILE B 1 36 ? 10.509 10.790 -0.986 1.00 99.99 136 ILE B C 4
ATOM 4843 O O . ILE B 1 36 ? 11.574 10.210 -0.781 1.00 99.99 136 ILE B O 4
ATOM 4859 N N . GLY B 1 37 ? 9.803 10.631 -2.101 1.00 99.99 137 GLY B N 4
ATOM 4860 C CA . GLY B 1 37 ? 10.378 9.965 -3.255 1.00 99.99 137 GLY B CA 4
ATOM 4861 C C . GLY B 1 37 ? 10.324 8.455 -3.141 1.00 99.99 137 GLY B C 4
ATOM 4862 O O . GLY B 1 37 ? 11.033 7.746 -3.855 1.00 99.99 137 GLY B O 4
ATOM 4866 N N . ILE B 1 38 ? 9.483 7.961 -2.237 1.00 99.99 138 ILE B N 4
ATOM 4867 C CA . ILE B 1 38 ? 9.346 6.525 -2.026 1.00 99.99 138 ILE B CA 4
ATOM 4868 C C . ILE B 1 38 ? 8.199 5.956 -2.855 1.00 99.99 138 ILE B C 4
ATOM 4869 O O . ILE B 1 38 ? 7.065 6.426 -2.768 1.00 99.99 138 ILE B O 4
ATOM 4885 N N . ARG B 1 39 ? 8.503 4.938 -3.654 1.00 99.99 139 ARG B N 4
ATOM 4886 C CA . ARG B 1 39 ? 7.475 4.210 -4.386 1.00 99.99 139 ARG B CA 4
ATOM 4887 C C . ARG B 1 39 ? 6.795 3.181 -3.488 1.00 99.99 139 ARG B C 4
ATOM 4888 O O . ARG B 1 39 ? 7.428 2.590 -2.613 1.00 99.99 139 ARG B O 4
ATOM 4909 N N . PHE B 1 40 ? 5.500 2.970 -3.712 1.00 99.99 140 PHE B N 4
ATOM 4910 C CA . PHE B 1 40 ? 4.710 2.091 -2.858 1.00 99.99 140 PHE B CA 4
ATOM 4911 C C . PHE B 1 40 ? 3.519 1.518 -3.621 1.00 99.99 140 PHE B C 4
ATOM 4912 O O . PHE B 1 40 ? 3.127 2.042 -4.664 1.00 99.99 140 PHE B O 4
ATOM 4929 N N . VAL B 1 41 ? 2.948 0.441 -3.091 1.00 99.99 141 VAL B N 4
ATOM 4930 C CA . VAL B 1 41 ? 1.684 -0.080 -3.601 1.00 99.99 141 VAL B CA 4
ATOM 4931 C C . VAL B 1 41 ? 0.622 -0.110 -2.509 1.00 99.99 141 VAL B C 4
ATOM 4932 O O . VAL B 1 41 ? 0.820 -0.672 -1.432 1.00 99.99 141 VAL B O 4
ATOM 4945 N N . PRO B 1 42 ? -0.533 0.510 -2.790 1.00 99.99 142 PRO B N 4
ATOM 4946 C CA . PRO B 1 42 ? -1.606 0.671 -1.804 1.00 99.99 142 PRO B CA 4
ATOM 4947 C C . PRO B 1 42 ? -2.416 -0.607 -1.617 1.00 99.99 142 PRO B C 4
ATOM 4948 O O . PRO B 1 42 ? -3.521 -0.737 -2.145 1.00 99.99 142 PRO B O 4
ATOM 4959 N N . ILE B 1 43 ? -1.860 -1.549 -0.861 1.00 99.99 143 ILE B N 4
ATOM 4960 C CA . ILE B 1 43 ? -2.516 -2.828 -0.627 1.00 99.99 143 ILE B CA 4
ATOM 4961 C C . ILE B 1 43 ? -3.727 -2.666 0.288 1.00 99.99 143 ILE B C 4
ATOM 4962 O O . ILE B 1 43 ? -3.631 -2.140 1.397 1.00 99.99 143 ILE B O 4
ATOM 4978 N N . PRO B 1 44 ? -4.893 -3.129 -0.186 1.00 99.99 144 PRO B N 4
ATOM 4979 C CA . PRO B 1 44 ? -6.159 -2.973 0.535 1.00 99.99 144 PRO B CA 4
ATOM 4980 C C . PRO B 1 44 ? -6.263 -3.911 1.733 1.00 99.99 144 PRO B C 4
ATOM 4981 O O . PRO B 1 44 ? -5.530 -4.896 1.829 1.00 99.99 144 PRO B O 4
ATOM 4992 N N . VAL B 1 45 ? -7.178 -3.600 2.645 1.00 99.99 145 VAL B N 4
ATOM 4993 C CA . VAL B 1 45 ? -7.392 -4.426 3.827 1.00 99.99 145 VAL B CA 4
ATOM 4994 C C . VAL B 1 45 ? -8.857 -4.828 3.961 1.00 99.99 145 VAL B C 4
ATOM 4995 O O . VAL B 1 45 ? -9.741 -4.177 3.402 1.00 99.99 145 VAL B O 4
ATOM 5008 N N . GLU B 1 46 ? -9.106 -5.900 4.704 1.00 99.99 146 GLU B N 4
ATOM 5009 C CA . GLU B 1 46 ? -10.470 -6.331 4.990 1.00 99.99 146 GLU B CA 4
ATOM 5010 C C . GLU B 1 46 ? -10.817 -6.098 6.456 1.00 99.99 146 GLU B C 4
ATOM 5011 O O . GLU B 1 46 ? -11.959 -5.782 6.793 1.00 99.99 146 GLU B O 4
ATOM 5023 N N . THR B 1 47 ? -9.824 -6.255 7.327 1.00 99.99 147 THR B N 4
ATOM 5024 C CA . THR B 1 47 ? -10.058 -6.232 8.766 1.00 99.99 147 THR B CA 4
ATOM 5025 C C . THR B 1 47 ? -9.331 -5.063 9.420 1.00 99.99 147 THR B C 4
ATOM 5026 O O . THR B 1 47 ? -8.194 -4.750 9.066 1.00 99.99 147 THR B O 4
ATOM 5037 N N . ASP B 1 48 ? -9.993 -4.423 10.377 1.00 99.99 148 ASP B N 4
ATOM 5038 C CA . ASP B 1 48 ? -9.419 -3.271 11.064 1.00 99.99 148 ASP B CA 4
ATOM 5039 C C . ASP B 1 48 ? -8.103 -3.642 11.741 1.00 99.99 148 ASP B C 4
ATOM 5040 O O . ASP B 1 48 ? -7.150 -2.865 11.733 1.00 99.99 148 ASP B O 4
ATOM 5049 N N . GLU B 1 49 ? -8.060 -4.835 12.326 1.00 99.99 149 GLU B N 4
ATOM 5050 C CA . GLU B 1 49 ? -6.834 -5.347 12.928 1.00 99.99 149 GLU B CA 4
ATOM 5051 C C . GLU B 1 49 ? -5.746 -5.529 11.872 1.00 99.99 149 GLU B C 4
ATOM 5052 O O . GLU B 1 49 ? -4.573 -5.255 12.123 1.00 99.99 149 GLU B O 4
ATOM 5064 N N . GLU B 1 50 ? -6.146 -5.991 10.692 1.00 99.99 150 GLU B N 4
ATOM 5065 C CA . GLU B 1 50 ? -5.222 -6.129 9.573 1.00 99.99 150 GLU B CA 4
ATOM 5066 C C . GLU B 1 50 ? -4.629 -4.777 9.186 1.00 99.99 150 GLU B C 4
ATOM 5067 O O . GLU B 1 50 ? -3.440 -4.672 8.883 1.00 99.99 150 GLU B O 4
ATOM 5079 N N . PHE B 1 51 ? -5.467 -3.745 9.201 1.00 99.99 151 PHE B N 4
ATOM 5080 C CA . PHE B 1 51 ? -5.026 -2.398 8.859 1.00 99.99 151 PHE B CA 4
ATOM 5081 C C . PHE B 1 51 ? -3.960 -1.910 9.835 1.00 99.99 151 PHE B C 4
ATOM 5082 O O . PHE B 1 51 ? -2.927 -1.376 9.428 1.00 99.99 151 PHE B O 4
ATOM 5099 N N . HIS B 1 52 ? -4.218 -2.095 11.125 1.00 99.99 152 HIS B N 4
ATOM 5100 C CA . HIS B 1 52 ? -3.302 -1.635 12.162 1.00 99.99 152 HIS B CA 4
ATOM 5101 C C . HIS B 1 52 ? -1.976 -2.384 12.090 1.00 99.99 152 HIS B C 4
ATOM 5102 O O . HIS B 1 52 ? -0.905 -1.793 12.239 1.00 99.99 152 HIS B O 4
ATOM 5116 N N . THR B 1 53 ? -2.052 -3.691 11.858 1.00 99.99 153 THR B N 4
ATOM 5117 C CA . THR B 1 53 ? -0.857 -4.519 11.747 1.00 99.99 153 THR B CA 4
ATOM 5118 C C . THR B 1 53 ? -0.079 -4.193 10.477 1.00 99.99 153 THR B C 4
ATOM 5119 O O . THR B 1 53 ? 1.150 -4.102 10.497 1.00 99.99 153 THR B O 4
ATOM 5130 N N . LEU B 1 54 ? -0.799 -4.016 9.376 1.00 99.99 154 LEU B N 4
ATOM 5131 C CA . LEU B 1 54 ? -0.180 -3.651 8.107 1.00 99.99 154 LEU B CA 4
ATOM 5132 C C . LEU B 1 54 ? 0.432 -2.255 8.182 1.00 99.99 154 LEU B C 4
ATOM 5133 O O . LEU B 1 54 ? 1.508 -2.009 7.637 1.00 99.99 154 LEU B O 4
ATOM 5149 N N . ALA B 1 55 ? -0.261 -1.347 8.861 1.00 99.99 155 ALA B N 4
ATOM 5150 C CA . ALA B 1 55 ? 0.277 -0.017 9.124 1.00 99.99 155 ALA B CA 4
ATOM 5151 C C . ALA B 1 55 ? 1.564 -0.096 9.935 1.00 99.99 155 ALA B C 4
ATOM 5152 O O . ALA B 1 55 ? 2.506 0.660 9.699 1.00 99.99 155 ALA B O 4
ATOM 5159 N N . ALA B 1 56 ? 1.600 -1.016 10.894 1.00 99.99 156 ALA B N 4
ATOM 5160 C CA . ALA B 1 56 ? 2.813 -1.279 11.656 1.00 99.99 156 ALA B CA 4
ATOM 5161 C C . ALA B 1 56 ? 3.942 -1.752 10.746 1.00 99.99 156 ALA B C 4
ATOM 5162 O O . ALA B 1 56 ? 5.095 -1.358 10.915 1.00 99.99 156 ALA B O 4
ATOM 5169 N N . SER B 1 57 ? 3.600 -2.600 9.781 1.00 99.99 157 SER B N 4
ATOM 5170 C CA . SER B 1 57 ? 4.569 -3.065 8.796 1.00 99.99 157 SER B CA 4
ATOM 5171 C C . SER B 1 57 ? 5.071 -1.906 7.938 1.00 99.99 157 SER B C 4
ATOM 5172 O O . SER B 1 57 ? 6.257 -1.823 7.618 1.00 99.99 157 SER B O 4
ATOM 5180 N N . LEU B 1 58 ? 4.160 -1.013 7.570 1.00 99.99 158 LEU B N 4
ATOM 5181 C CA . LEU B 1 58 ? 4.517 0.169 6.793 1.00 99.99 158 LEU B CA 4
ATOM 5182 C C . LEU B 1 58 ? 5.554 1.011 7.529 1.00 99.99 158 LEU B C 4
ATOM 5183 O O . LEU B 1 58 ? 6.544 1.447 6.942 1.00 99.99 158 LEU B O 4
ATOM 5199 N N . SER B 1 59 ? 5.321 1.233 8.819 1.00 99.99 159 SER B N 4
ATOM 5200 C CA . SER B 1 59 ? 6.227 2.036 9.632 1.00 99.99 159 SER B CA 4
ATOM 5201 C C . SER B 1 59 ? 7.586 1.356 9.763 1.00 99.99 159 SER B C 4
ATOM 5202 O O . SER B 1 59 ? 8.628 2.003 9.655 1.00 99.99 159 SER B O 4
ATOM 5210 N N . GLN B 1 60 ? 7.566 0.048 9.996 1.00 99.99 160 GLN B N 4
ATOM 5211 C CA . GLN B 1 60 ? 8.797 -0.712 10.189 1.00 99.99 160 GLN B CA 4
ATOM 5212 C C . GLN B 1 60 ? 9.638 -0.717 8.917 1.00 99.99 160 GLN B C 4
ATOM 5213 O O . GLN B 1 60 ? 10.839 -0.450 8.953 1.00 99.99 160 GLN B O 4
ATOM 5227 N N . LYS B 1 61 ? 8.999 -1.021 7.791 1.00 99.99 161 LYS B N 4
ATOM 5228 C CA . LYS B 1 61 ? 9.702 -1.141 6.520 1.00 99.99 161 LYS B CA 4
ATOM 5229 C C . LYS B 1 61 ? 10.255 0.208 6.073 1.00 99.99 161 LYS B C 4
ATOM 5230 O O . LYS B 1 61 ? 11.398 0.304 5.629 1.00 99.99 161 LYS B O 4
ATOM 5249 N N . LEU B 1 62 ? 9.434 1.246 6.193 1.00 99.99 162 LEU B N 4
ATOM 5250 C CA . LEU B 1 62 ? 9.815 2.578 5.738 1.00 99.99 162 LEU B CA 4
ATOM 5251 C C . LEU B 1 62 ? 11.028 3.090 6.507 1.00 99.99 162 LEU B C 4
ATOM 5252 O O . LEU B 1 62 ? 11.957 3.647 5.921 1.00 99.99 162 LEU B O 4
ATOM 5268 N N . GLU B 1 63 ? 11.014 2.897 7.822 1.00 99.99 163 GLU B N 4
ATOM 5269 C CA . GLU B 1 63 ? 12.093 3.376 8.676 1.00 99.99 163 GLU B CA 4
ATOM 5270 C C . GLU B 1 63 ? 13.418 2.713 8.304 1.00 99.99 163 GLU B C 4
ATOM 5271 O O . GLU B 1 63 ? 14.459 3.368 8.254 1.00 99.99 163 GLU B O 4
ATOM 5283 N N . MET B 1 64 ? 13.367 1.411 8.045 1.00 99.99 164 MET B N 4
ATOM 5284 C CA . MET B 1 64 ? 14.556 0.664 7.654 1.00 99.99 164 MET B CA 4
ATOM 5285 C C . MET B 1 64 ? 15.079 1.140 6.302 1.00 99.99 164 MET B C 4
ATOM 5286 O O . MET B 1 64 ? 16.289 1.222 6.087 1.00 99.99 164 MET B O 4
ATOM 5300 N N . MET B 1 65 ? 14.160 1.457 5.396 1.00 99.99 165 MET B N 4
ATOM 5301 C CA . MET B 1 65 ? 14.529 1.950 4.074 1.00 99.99 165 MET B CA 4
ATOM 5302 C C . MET B 1 65 ? 15.191 3.322 4.172 1.00 99.99 165 MET B C 4
ATOM 5303 O O . MET B 1 65 ? 16.184 3.592 3.496 1.00 99.99 165 MET B O 4
ATOM 5317 N N . VAL B 1 66 ? 14.635 4.183 5.016 1.00 99.99 166 VAL B N 4
ATOM 5318 C CA . VAL B 1 66 ? 15.011 5.592 5.029 1.00 99.99 166 VAL B CA 4
ATOM 5319 C C . VAL B 1 66 ? 16.173 5.843 5.982 1.00 99.99 166 VAL B C 4
ATOM 5320 O O . VAL B 1 66 ? 17.186 6.431 5.603 1.00 99.99 166 VAL B O 4
ATOM 5333 N N . ALA B 1 67 ? 16.021 5.391 7.224 1.00 99.99 167 ALA B N 4
ATOM 5334 C CA . ALA B 1 67 ? 16.965 5.729 8.281 1.00 99.99 167 ALA B CA 4
ATOM 5335 C C . ALA B 1 67 ? 18.192 4.822 8.231 1.00 99.99 167 ALA B C 4
ATOM 5336 O O . ALA B 1 67 ? 18.090 3.612 8.426 1.00 99.99 167 ALA B O 4
ATOM 5343 N N . LYS B 1 68 ? 19.351 5.417 7.967 1.00 99.99 168 LYS B N 4
ATOM 5344 C CA . LYS B 1 68 ? 20.590 4.659 7.855 1.00 99.99 168 LYS B CA 4
ATOM 5345 C C . LYS B 1 68 ? 21.665 5.233 8.772 1.00 99.99 168 LYS B C 4
ATOM 5346 O O . LYS B 1 68 ? 21.330 5.927 9.730 1.00 99.99 168 LYS B O 4
ATOM 5365 N N . SER A 1 26 ? -3.304 12.428 -8.293 1.00 99.99 26 SER A N 5
ATOM 5366 C CA . SER A 1 26 ? -1.921 12.189 -7.898 1.00 99.99 26 SER A CA 5
ATOM 5367 C C . SER A 1 26 ? -1.576 10.706 -7.996 1.00 99.99 26 SER A C 5
ATOM 5368 O O . SER A 1 26 ? -0.827 10.289 -8.881 1.00 99.99 26 SER A O 5
ATOM 5375 N N . ILE A 1 27 ? -2.128 9.915 -7.081 1.00 99.99 27 ILE A N 5
ATOM 5376 C CA . ILE A 1 27 ? -1.779 8.504 -6.983 1.00 99.99 27 ILE A CA 5
ATOM 5377 C C . ILE A 1 27 ? -2.961 7.617 -7.357 1.00 99.99 27 ILE A C 5
ATOM 5378 O O . ILE A 1 27 ? -3.869 7.405 -6.552 1.00 99.99 27 ILE A O 5
ATOM 5394 N N . GLU A 1 28 ? -2.944 7.100 -8.580 1.00 99.99 28 GLU A N 5
ATOM 5395 C CA . GLU A 1 28 ? -4.137 6.515 -9.180 1.00 99.99 28 GLU A CA 5
ATOM 5396 C C . GLU A 1 28 ? -4.613 5.306 -8.378 1.00 99.99 28 GLU A C 5
ATOM 5397 O O . GLU A 1 28 ? -5.811 5.118 -8.170 1.00 99.99 28 GLU A O 5
ATOM 5409 N N . MET A 1 29 ? -3.663 4.490 -7.932 1.00 99.99 29 MET A N 5
ATOM 5410 C CA . MET A 1 29 ? -3.986 3.280 -7.183 1.00 99.99 29 MET A CA 5
ATOM 5411 C C . MET A 1 29 ? -4.657 3.625 -5.857 1.00 99.99 29 MET A C 5
ATOM 5412 O O . MET A 1 29 ? -5.662 3.019 -5.483 1.00 99.99 29 MET A O 5
ATOM 5426 N N . ALA A 1 30 ? -4.095 4.600 -5.149 1.00 99.99 30 ALA A N 5
ATOM 5427 C CA . ALA A 1 30 ? -4.637 5.021 -3.863 1.00 99.99 30 ALA A CA 5
ATOM 5428 C C . ALA A 1 30 ? -6.021 5.640 -4.027 1.00 99.99 30 ALA A C 5
ATOM 5429 O O . ALA A 1 30 ? -6.929 5.372 -3.238 1.00 99.99 30 ALA A O 5
ATOM 5436 N N . HIS A 1 31 ? -6.177 6.467 -5.055 1.00 99.99 31 HIS A N 5
ATOM 5437 C CA . HIS A 1 31 ? -7.432 7.175 -5.284 1.00 99.99 31 HIS A CA 5
ATOM 5438 C C . HIS A 1 31 ? -8.569 6.193 -5.550 1.00 99.99 31 HIS A C 5
ATOM 5439 O O . HIS A 1 31 ? -9.668 6.343 -5.016 1.00 99.99 31 HIS A O 5
ATOM 5453 N N . SER A 1 32 ? -8.296 5.190 -6.376 1.00 99.99 32 SER A N 5
ATOM 5454 C CA . SER A 1 32 ? -9.305 4.201 -6.737 1.00 99.99 32 SER A CA 5
ATOM 5455 C C . SER A 1 32 ? -9.790 3.444 -5.506 1.00 99.99 32 SER A C 5
ATOM 5456 O O . SER A 1 32 ? -10.989 3.227 -5.328 1.00 99.99 32 SER A O 5
ATOM 5464 N N . LEU A 1 33 ? -8.849 3.043 -4.658 1.00 99.99 33 LEU A N 5
ATOM 5465 C CA . LEU A 1 33 ? -9.182 2.379 -3.402 1.00 99.99 33 LEU A CA 5
ATOM 5466 C C . LEU A 1 33 ? -9.946 3.321 -2.475 1.00 99.99 33 LEU A C 5
ATOM 5467 O O . LEU A 1 33 ? -10.906 2.920 -1.819 1.00 99.99 33 LEU A O 5
ATOM 5483 N N . ALA A 1 34 ? -9.512 4.576 -2.426 1.00 99.99 34 ALA A N 5
ATOM 5484 C CA . ALA A 1 34 ? -10.139 5.569 -1.564 1.00 99.99 34 ALA A CA 5
ATOM 5485 C C . ALA A 1 34 ? -11.582 5.829 -1.983 1.00 99.99 34 ALA A C 5
ATOM 5486 O O . ALA A 1 34 ? -12.465 5.980 -1.140 1.00 99.99 34 ALA A O 5
ATOM 5493 N N . GLN A 1 35 ? -11.812 5.880 -3.292 1.00 99.99 35 GLN A N 5
ATOM 5494 C CA . GLN A 1 35 ? -13.128 6.217 -3.823 1.00 99.99 35 GLN A CA 5
ATOM 5495 C C . GLN A 1 35 ? -14.169 5.191 -3.387 1.00 99.99 35 GLN A C 5
ATOM 5496 O O . GLN A 1 35 ? -15.339 5.523 -3.189 1.00 99.99 35 GLN A O 5
ATOM 5510 N N . ILE A 1 36 ? -13.737 3.942 -3.240 1.00 99.99 36 ILE A N 5
ATOM 5511 C CA . ILE A 1 36 ? -14.643 2.858 -2.884 1.00 99.99 36 ILE A CA 5
ATOM 5512 C C . ILE A 1 36 ? -14.692 2.655 -1.373 1.00 99.99 36 ILE A C 5
ATOM 5513 O O . ILE A 1 36 ? -15.351 1.742 -0.879 1.00 99.99 36 ILE A O 5
ATOM 5529 N N . GLY A 1 37 ? -13.992 3.520 -0.643 1.00 99.99 37 GLY A N 5
ATOM 5530 C CA . GLY A 1 37 ? -14.163 3.583 0.797 1.00 99.99 37 GLY A CA 5
ATOM 5531 C C . GLY A 1 37 ? -13.451 2.456 1.515 1.00 99.99 37 GLY A C 5
ATOM 5532 O O . GLY A 1 37 ? -13.746 2.162 2.673 1.00 99.99 37 GLY A O 5
ATOM 5536 N N . ILE A 1 38 ? -12.506 1.821 0.826 1.00 99.99 38 ILE A N 5
ATOM 5537 C CA . ILE A 1 38 ? -11.806 0.666 1.376 1.00 99.99 38 ILE A CA 5
ATOM 5538 C C . ILE A 1 38 ? -10.608 1.097 2.214 1.00 99.99 38 ILE A C 5
ATOM 5539 O O . ILE A 1 38 ? -9.971 2.111 1.929 1.00 99.99 38 ILE A O 5
ATOM 5555 N N . ARG A 1 39 ? -10.305 0.319 3.247 1.00 99.99 39 ARG A N 5
ATOM 5556 C CA . ARG A 1 39 ? -9.080 0.511 4.015 1.00 99.99 39 ARG A CA 5
ATOM 5557 C C . ARG A 1 39 ? -7.883 -0.103 3.294 1.00 99.99 39 ARG A C 5
ATOM 5558 O O . ARG A 1 39 ? -7.947 -1.237 2.820 1.00 99.99 39 ARG A O 5
ATOM 5579 N N . PHE A 1 40 ? -6.794 0.654 3.216 1.00 99.99 40 PHE A N 5
ATOM 5580 C CA . PHE A 1 40 ? -5.588 0.188 2.544 1.00 99.99 40 PHE A CA 5
ATOM 5581 C C . PHE A 1 40 ? -4.349 0.883 3.104 1.00 99.99 40 PHE A C 5
ATOM 5582 O O . PHE A 1 40 ? -4.438 1.973 3.668 1.00 99.99 40 PHE A O 5
ATOM 5599 N N . VAL A 1 41 ? -3.195 0.241 2.945 1.00 99.99 41 VAL A N 5
ATOM 5600 C CA . VAL A 1 41 ? -1.929 0.832 3.362 1.00 99.99 41 VAL A CA 5
ATOM 5601 C C . VAL A 1 41 ? -0.890 0.745 2.252 1.00 99.99 41 VAL A C 5
ATOM 5602 O O . VAL A 1 41 ? -0.630 -0.321 1.692 1.00 99.99 41 VAL A O 5
ATOM 5615 N N . PRO A 1 42 ? -0.279 1.894 1.921 1.00 99.99 42 PRO A N 5
ATOM 5616 C CA . PRO A 1 42 ? 0.781 1.963 0.911 1.00 99.99 42 PRO A CA 5
ATOM 5617 C C . PRO A 1 42 ? 2.108 1.415 1.425 1.00 99.99 42 PRO A C 5
ATOM 5618 O O . PRO A 1 42 ? 2.705 1.974 2.346 1.00 99.99 42 PRO A O 5
ATOM 5629 N N . ILE A 1 43 ? 2.565 0.322 0.824 1.00 99.99 43 ILE A N 5
ATOM 5630 C CA . ILE A 1 43 ? 3.789 -0.335 1.263 1.00 99.99 43 ILE A CA 5
ATOM 5631 C C . ILE A 1 43 ? 4.922 -0.108 0.268 1.00 99.99 43 ILE A C 5
ATOM 5632 O O . ILE A 1 43 ? 4.803 -0.395 -0.923 1.00 99.99 43 ILE A O 5
ATOM 5648 N N . PRO A 1 44 ? 6.050 0.420 0.767 1.00 99.99 44 PRO A N 5
ATOM 5649 C CA . PRO A 1 44 ? 7.222 0.713 -0.065 1.00 99.99 44 PRO A CA 5
ATOM 5650 C C . PRO A 1 44 ? 7.980 -0.548 -0.463 1.00 99.99 44 PRO A C 5
ATOM 5651 O O . PRO A 1 44 ? 7.895 -1.575 0.211 1.00 99.99 44 PRO A O 5
ATOM 5662 N N . VAL A 1 45 ? 8.720 -0.465 -1.564 1.00 99.99 45 VAL A N 5
ATOM 5663 C CA . VAL A 1 45 ? 9.592 -1.557 -1.983 1.00 99.99 45 VAL A CA 5
ATOM 5664 C C . VAL A 1 45 ? 11.010 -1.057 -2.241 1.00 99.99 45 VAL A C 5
ATOM 5665 O O . VAL A 1 45 ? 11.258 0.147 -2.272 1.00 99.99 45 VAL A O 5
ATOM 5678 N N . GLU A 1 46 ? 11.936 -1.993 -2.428 1.00 99.99 46 GLU A N 5
ATOM 5679 C CA . GLU A 1 46 ? 13.323 -1.648 -2.711 1.00 99.99 46 GLU A CA 5
ATOM 5680 C C . GLU A 1 46 ? 13.630 -1.798 -4.198 1.00 99.99 46 GLU A C 5
ATOM 5681 O O . GLU A 1 46 ? 14.421 -1.043 -4.762 1.00 99.99 46 GLU A O 5
ATOM 5693 N N . THR A 1 47 ? 12.995 -2.781 -4.829 1.00 99.99 47 THR A N 5
ATOM 5694 C CA . THR A 1 47 ? 13.294 -3.119 -6.215 1.00 99.99 47 THR A CA 5
ATOM 5695 C C . THR A 1 47 ? 12.097 -2.850 -7.120 1.00 99.99 47 THR A C 5
ATOM 5696 O O . THR A 1 47 ? 10.953 -3.109 -6.745 1.00 99.99 47 THR A O 5
ATOM 5707 N N . ASP A 1 48 ? 12.367 -2.330 -8.312 1.00 99.99 48 ASP A N 5
ATOM 5708 C CA . ASP A 1 48 ? 11.308 -1.983 -9.252 1.00 99.99 48 ASP A CA 5
ATOM 5709 C C . ASP A 1 48 ? 10.446 -3.200 -9.575 1.00 99.99 48 ASP A C 5
ATOM 5710 O O . ASP A 1 48 ? 9.242 -3.078 -9.792 1.00 99.99 48 ASP A O 5
ATOM 5719 N N . GLU A 1 49 ? 11.074 -4.373 -9.606 1.00 99.99 49 GLU A N 5
ATOM 5720 C CA . GLU A 1 49 ? 10.355 -5.617 -9.853 1.00 99.99 49 GLU A CA 5
ATOM 5721 C C . GLU A 1 49 ? 9.328 -5.880 -8.756 1.00 99.99 49 GLU A C 5
ATOM 5722 O O . GLU A 1 49 ? 8.229 -6.364 -9.024 1.00 99.99 49 GLU A O 5
ATOM 5734 N N . GLU A 1 50 ? 9.694 -5.555 -7.520 1.00 99.99 50 GLU A N 5
ATOM 5735 C CA . GLU A 1 50 ? 8.792 -5.727 -6.387 1.00 99.99 50 GLU A CA 5
ATOM 5736 C C . GLU A 1 50 ? 7.557 -4.846 -6.537 1.00 99.99 50 GLU A C 5
ATOM 5737 O O . GLU A 1 50 ? 6.443 -5.256 -6.207 1.00 99.99 50 GLU A O 5
ATOM 5749 N N . PHE A 1 51 ? 7.759 -3.631 -7.037 1.00 99.99 51 PHE A N 5
ATOM 5750 C CA . PHE A 1 51 ? 6.657 -2.704 -7.265 1.00 99.99 51 PHE A CA 5
ATOM 5751 C C . PHE A 1 51 ? 5.669 -3.274 -8.278 1.00 99.99 51 PHE A C 5
ATOM 5752 O O . PHE A 1 51 ? 4.458 -3.272 -8.051 1.00 99.99 51 PHE A O 5
ATOM 5769 N N . HIS A 1 52 ? 6.192 -3.762 -9.398 1.00 99.99 52 HIS A N 5
ATOM 5770 C CA . HIS A 1 52 ? 5.354 -4.282 -10.471 1.00 99.99 52 HIS A CA 5
ATOM 5771 C C . HIS A 1 52 ? 4.606 -5.534 -10.020 1.00 99.99 52 HIS A C 5
ATOM 5772 O O . HIS A 1 52 ? 3.427 -5.711 -10.328 1.00 99.99 52 HIS A O 5
ATOM 5786 N N . THR A 1 53 ? 5.300 -6.400 -9.288 1.00 99.99 53 THR A N 5
ATOM 5787 C CA . THR A 1 53 ? 4.695 -7.623 -8.778 1.00 99.99 53 THR A CA 5
ATOM 5788 C C . THR A 1 53 ? 3.657 -7.321 -7.706 1.00 99.99 53 THR A C 5
ATOM 5789 O O . THR A 1 53 ? 2.582 -7.923 -7.680 1.00 99.99 53 THR A O 5
ATOM 5800 N N . LEU A 1 54 ? 3.981 -6.381 -6.824 1.00 99.99 54 LEU A N 5
ATOM 5801 C CA . LEU A 1 54 ? 3.058 -5.971 -5.768 1.00 99.99 54 LEU A CA 5
ATOM 5802 C C . LEU A 1 54 ? 1.828 -5.290 -6.358 1.00 99.99 54 LEU A C 5
ATOM 5803 O O . LEU A 1 54 ? 0.708 -5.497 -5.889 1.00 99.99 54 LEU A O 5
ATOM 5819 N N . ALA A 1 55 ? 2.043 -4.479 -7.389 1.00 99.99 55 ALA A N 5
ATOM 5820 C CA . ALA A 1 55 ? 0.940 -3.856 -8.112 1.00 99.99 55 ALA A CA 5
ATOM 5821 C C . ALA A 1 55 ? 0.035 -4.908 -8.743 1.00 99.99 55 ALA A C 5
ATOM 5822 O O . ALA A 1 55 ? -1.189 -4.783 -8.716 1.00 99.99 55 ALA A O 5
ATOM 5829 N N . ALA A 1 56 ? 0.644 -5.943 -9.313 1.00 99.99 56 ALA A N 5
ATOM 5830 C CA . ALA A 1 56 ? -0.107 -7.070 -9.849 1.00 99.99 56 ALA A CA 5
ATOM 5831 C C . ALA A 1 56 ? -0.907 -7.769 -8.755 1.00 99.99 56 ALA A C 5
ATOM 5832 O O . ALA A 1 56 ? -2.049 -8.174 -8.968 1.00 99.99 56 ALA A O 5
ATOM 5839 N N . SER A 1 57 ? -0.298 -7.907 -7.581 1.00 99.99 57 SER A N 5
ATOM 5840 C CA . SER A 1 57 ? -0.973 -8.501 -6.434 1.00 99.99 57 SER A CA 5
ATOM 5841 C C . SER A 1 57 ? -2.155 -7.643 -5.995 1.00 99.99 57 SER A C 5
ATOM 5842 O O . SER A 1 57 ? -3.218 -8.158 -5.646 1.00 99.99 57 SER A O 5
ATOM 5850 N N . LEU A 1 58 ? -1.961 -6.329 -6.013 1.00 99.99 58 LEU A N 5
ATOM 5851 C CA . LEU A 1 58 ? -3.021 -5.393 -5.651 1.00 99.99 58 LEU A CA 5
ATOM 5852 C C . LEU A 1 58 ? -4.234 -5.566 -6.561 1.00 99.99 58 LEU A C 5
ATOM 5853 O O . LEU A 1 58 ? -5.372 -5.609 -6.093 1.00 99.99 58 LEU A O 5
ATOM 5869 N N . SER A 1 59 ? -3.983 -5.667 -7.862 1.00 99.99 59 SER A N 5
ATOM 5870 C CA . SER A 1 59 ? -5.054 -5.826 -8.838 1.00 99.99 59 SER A CA 5
ATOM 5871 C C . SER A 1 59 ? -5.785 -7.150 -8.630 1.00 99.99 59 SER A C 5
ATOM 5872 O O . SER A 1 59 ? -7.012 -7.208 -8.693 1.00 99.99 59 SER A O 5
ATOM 5880 N N . GLN A 1 60 ? -5.020 -8.207 -8.380 1.00 99.99 60 GLN A N 5
ATOM 5881 C CA . GLN A 1 60 ? -5.596 -9.526 -8.145 1.00 99.99 60 GLN A CA 5
ATOM 5882 C C . GLN A 1 60 ? -6.437 -9.535 -6.871 1.00 99.99 60 GLN A C 5
ATOM 5883 O O . GLN A 1 60 ? -7.562 -10.029 -6.862 1.00 99.99 60 GLN A O 5
ATOM 5897 N N . LYS A 1 61 ? -5.879 -8.986 -5.800 1.00 99.99 61 LYS A N 5
ATOM 5898 C CA . LYS A 1 61 ? -6.535 -9.011 -4.496 1.00 99.99 61 LYS A CA 5
ATOM 5899 C C . LYS A 1 61 ? -7.812 -8.178 -4.516 1.00 99.99 61 LYS A C 5
ATOM 5900 O O . LYS A 1 61 ? -8.863 -8.623 -4.053 1.00 99.99 61 LYS A O 5
ATOM 5919 N N . LEU A 1 62 ? -7.716 -6.967 -5.054 1.00 99.99 62 LEU A N 5
ATOM 5920 C CA . LEU A 1 62 ? -8.841 -6.039 -5.059 1.00 99.99 62 LEU A CA 5
ATOM 5921 C C . LEU A 1 62 ? -10.016 -6.611 -5.847 1.00 99.99 62 LEU A C 5
ATOM 5922 O O . LEU A 1 62 ? -11.163 -6.545 -5.405 1.00 99.99 62 LEU A O 5
ATOM 5938 N N . GLU A 1 63 ? -9.720 -7.175 -7.015 1.00 99.99 63 GLU A N 5
ATOM 5939 C CA . GLU A 1 63 ? -10.756 -7.736 -7.875 1.00 99.99 63 GLU A CA 5
ATOM 5940 C C . GLU A 1 63 ? -11.508 -8.854 -7.158 1.00 99.99 63 GLU A C 5
ATOM 5941 O O . GLU A 1 63 ? -12.734 -8.940 -7.237 1.00 99.99 63 GLU A O 5
ATOM 5953 N N . MET A 1 64 ? -10.766 -9.708 -6.460 1.00 99.99 64 MET A N 5
ATOM 5954 C CA . MET A 1 64 ? -11.366 -10.812 -5.719 1.00 99.99 64 MET A CA 5
ATOM 5955 C C . MET A 1 64 ? -12.224 -10.294 -4.572 1.00 99.99 64 MET A C 5
ATOM 5956 O O . MET A 1 64 ? -13.290 -10.838 -4.286 1.00 99.99 64 MET A O 5
ATOM 5970 N N . MET A 1 65 ? -11.754 -9.238 -3.916 1.00 99.99 65 MET A N 5
ATOM 5971 C CA . MET A 1 65 ? -12.483 -8.643 -2.801 1.00 99.99 65 MET A CA 5
ATOM 5972 C C . MET A 1 65 ? -13.796 -8.031 -3.277 1.00 99.99 65 MET A C 5
ATOM 5973 O O . MET A 1 65 ? -14.818 -8.123 -2.596 1.00 99.99 65 MET A O 5
ATOM 5987 N N . VAL A 1 66 ? -13.764 -7.406 -4.450 1.00 99.99 66 VAL A N 5
ATOM 5988 C CA . VAL A 1 66 ? -14.934 -6.722 -4.985 1.00 99.99 66 VAL A CA 5
ATOM 5989 C C . VAL A 1 66 ? -15.902 -7.709 -5.628 1.00 99.99 66 VAL A C 5
ATOM 5990 O O . VAL A 1 66 ? -17.112 -7.634 -5.417 1.00 99.99 66 VAL A O 5
ATOM 6003 N N . ALA A 1 67 ? -15.360 -8.633 -6.413 1.00 99.99 67 ALA A N 5
ATOM 6004 C CA . ALA A 1 67 ? -16.180 -9.598 -7.137 1.00 99.99 67 ALA A CA 5
ATOM 6005 C C . ALA A 1 67 ? -16.992 -10.458 -6.176 1.00 99.99 67 ALA A C 5
ATOM 6006 O O . ALA A 1 67 ? -16.513 -10.835 -5.107 1.00 99.99 67 ALA A O 5
ATOM 6013 N N . LYS A 1 68 ? -18.226 -10.765 -6.564 1.00 99.99 68 LYS A N 5
ATOM 6014 C CA . LYS A 1 68 ? -19.092 -11.618 -5.757 1.00 99.99 68 LYS A CA 5
ATOM 6015 C C . LYS A 1 68 ? -19.656 -12.764 -6.589 1.00 99.99 68 LYS A C 5
ATOM 6016 O O . LYS A 1 68 ? -20.812 -12.694 -7.005 1.00 99.99 68 LYS A O 5
ATOM 6035 N N . SER B 1 26 ? -4.874 14.469 1.016 1.00 99.99 126 SER B N 5
ATOM 6036 C CA . SER B 1 26 ? -5.857 13.392 0.976 1.00 99.99 126 SER B CA 5
ATOM 6037 C C . SER B 1 26 ? -5.389 12.197 1.799 1.00 99.99 126 SER B C 5
ATOM 6038 O O . SER B 1 26 ? -5.926 11.919 2.872 1.00 99.99 126 SER B O 5
ATOM 6046 N N . ILE B 1 27 ? -4.383 11.495 1.289 1.00 99.99 127 ILE B N 5
ATOM 6047 C CA . ILE B 1 27 ? -3.926 10.257 1.908 1.00 99.99 127 ILE B CA 5
ATOM 6048 C C . ILE B 1 27 ? -2.521 10.412 2.480 1.00 99.99 127 ILE B C 5
ATOM 6049 O O . ILE B 1 27 ? -1.534 10.361 1.746 1.00 99.99 127 ILE B O 5
ATOM 6065 N N . GLU B 1 28 ? -2.438 10.601 3.791 1.00 99.99 128 GLU B N 5
ATOM 6066 C CA . GLU B 1 28 ? -1.214 11.083 4.419 1.00 99.99 128 GLU B CA 5
ATOM 6067 C C . GLU B 1 28 ? -0.070 10.093 4.211 1.00 99.99 128 GLU B C 5
ATOM 6068 O O . GLU B 1 28 ? 1.065 10.487 3.946 1.00 99.99 128 GLU B O 5
ATOM 6080 N N . MET B 1 29 ? -0.380 8.807 4.335 1.00 99.99 129 MET B N 5
ATOM 6081 C CA . MET B 1 29 ? 0.629 7.762 4.196 1.00 99.99 129 MET B CA 5
ATOM 6082 C C . MET B 1 29 ? 1.201 7.743 2.781 1.00 99.99 129 MET B C 5
ATOM 6083 O O . MET B 1 29 ? 2.414 7.660 2.594 1.00 99.99 129 MET B O 5
ATOM 6097 N N . ALA B 1 30 ? 0.319 7.819 1.788 1.00 99.99 130 ALA B N 5
ATOM 6098 C CA . ALA B 1 30 ? 0.736 7.806 0.393 1.00 99.99 130 ALA B CA 5
ATOM 6099 C C . ALA B 1 30 ? 1.555 9.047 0.053 1.00 99.99 130 ALA B C 5
ATOM 6100 O O . ALA B 1 30 ? 2.569 8.963 -0.641 1.00 99.99 130 ALA B O 5
ATOM 6107 N N . HIS B 1 31 ? 1.109 10.198 0.546 1.00 99.99 131 HIS B N 5
ATOM 6108 C CA . HIS B 1 31 ? 1.763 11.466 0.241 1.00 99.99 131 HIS B CA 5
ATOM 6109 C C . HIS B 1 31 ? 3.194 11.479 0.768 1.00 99.99 131 HIS B C 5
ATOM 6110 O O . HIS B 1 31 ? 4.117 11.911 0.077 1.00 99.99 131 HIS B O 5
ATOM 6124 N N . SER B 1 32 ? 3.373 11.003 1.995 1.00 99.99 132 SER B N 5
ATOM 6125 C CA . SER B 1 32 ? 4.686 10.989 2.628 1.00 99.99 132 SER B CA 5
ATOM 6126 C C . SER B 1 32 ? 5.662 10.128 1.834 1.00 99.99 132 SER B C 5
ATOM 6127 O O . SER B 1 32 ? 6.810 10.516 1.609 1.00 99.99 132 SER B O 5
ATOM 6135 N N . LEU B 1 33 ? 5.200 8.958 1.410 1.00 99.99 133 LEU B N 5
ATOM 6136 C CA . LEU B 1 33 ? 6.005 8.073 0.573 1.00 99.99 133 LEU B CA 5
ATOM 6137 C C . LEU B 1 33 ? 6.285 8.715 -0.781 1.00 99.99 133 LEU B C 5
ATOM 6138 O O . LEU B 1 33 ? 7.397 8.624 -1.305 1.00 99.99 133 LEU B O 5
ATOM 6154 N N . ALA B 1 34 ? 5.273 9.365 -1.346 1.00 99.99 134 ALA B N 5
ATOM 6155 C CA . ALA B 1 34 ? 5.405 10.002 -2.649 1.00 99.99 134 ALA B CA 5
ATOM 6156 C C . ALA B 1 34 ? 6.422 11.136 -2.607 1.00 99.99 134 ALA B C 5
ATOM 6157 O O . ALA B 1 34 ? 7.206 11.313 -3.538 1.00 99.99 134 ALA B O 5
ATOM 6164 N N . GLN B 1 35 ? 6.405 11.900 -1.519 1.00 99.99 135 GLN B N 5
ATOM 6165 C CA . GLN B 1 35 ? 7.262 13.074 -1.397 1.00 99.99 135 GLN B CA 5
ATOM 6166 C C . GLN B 1 35 ? 8.735 12.681 -1.448 1.00 99.99 135 GLN B C 5
ATOM 6167 O O . GLN B 1 35 ? 9.573 13.437 -1.941 1.00 99.99 135 GLN B O 5
ATOM 6181 N N . ILE B 1 36 ? 9.044 11.492 -0.936 1.00 99.99 136 ILE B N 5
ATOM 6182 C CA . ILE B 1 36 ? 10.421 11.024 -0.872 1.00 99.99 136 ILE B CA 5
ATOM 6183 C C . ILE B 1 36 ? 10.782 10.204 -2.106 1.00 99.99 136 ILE B C 5
ATOM 6184 O O . ILE B 1 36 ? 11.883 9.664 -2.207 1.00 99.99 136 ILE B O 5
ATOM 6200 N N . GLY B 1 37 ? 9.845 10.118 -3.047 1.00 99.99 137 GLY B N 5
ATOM 6201 C CA . GLY B 1 37 ? 10.159 9.584 -4.359 1.00 99.99 137 GLY B CA 5
ATOM 6202 C C . GLY B 1 37 ? 10.249 8.072 -4.363 1.00 99.99 137 GLY B C 5
ATOM 6203 O O . GLY B 1 37 ? 10.815 7.478 -5.281 1.00 99.99 137 GLY B O 5
ATOM 6207 N N . ILE B 1 38 ? 9.688 7.445 -3.334 1.00 99.99 138 ILE B N 5
ATOM 6208 C CA . ILE B 1 38 ? 9.780 5.998 -3.178 1.00 99.99 138 ILE B CA 5
ATOM 6209 C C . ILE B 1 38 ? 8.665 5.293 -3.942 1.00 99.99 138 ILE B C 5
ATOM 6210 O O . ILE B 1 38 ? 7.560 5.818 -4.074 1.00 99.99 138 ILE B O 5
ATOM 6226 N N . ARG B 1 39 ? 8.961 4.097 -4.442 1.00 99.99 139 ARG B N 5
ATOM 6227 C CA . ARG B 1 39 ? 7.940 3.239 -5.031 1.00 99.99 139 ARG B CA 5
ATOM 6228 C C . ARG B 1 39 ? 7.151 2.510 -3.945 1.00 99.99 139 ARG B C 5
ATOM 6229 O O . ARG B 1 39 ? 7.729 1.951 -3.013 1.00 99.99 139 ARG B O 5
ATOM 6250 N N . PHE B 1 40 ? 5.829 2.520 -4.075 1.00 99.99 140 PHE B N 5
ATOM 6251 C CA . PHE B 1 40 ? 4.962 1.870 -3.100 1.00 99.99 140 PHE B CA 5
ATOM 6252 C C . PHE B 1 40 ? 3.637 1.460 -3.738 1.00 99.99 140 PHE B C 5
ATOM 6253 O O . PHE B 1 40 ? 3.222 2.025 -4.750 1.00 99.99 140 PHE B O 5
ATOM 6270 N N . VAL B 1 41 ? 2.979 0.472 -3.138 1.00 99.99 141 VAL B N 5
ATOM 6271 C CA . VAL B 1 41 ? 1.664 0.042 -3.598 1.00 99.99 141 VAL B CA 5
ATOM 6272 C C . VAL B 1 41 ? 0.678 -0.049 -2.440 1.00 99.99 141 VAL B C 5
ATOM 6273 O O . VAL B 1 41 ? 0.936 -0.686 -1.419 1.00 99.99 141 VAL B O 5
ATOM 6286 N N . PRO B 1 42 ? -0.482 0.609 -2.598 1.00 99.99 142 PRO B N 5
ATOM 6287 C CA . PRO B 1 42 ? -1.553 0.575 -1.598 1.00 99.99 142 PRO B CA 5
ATOM 6288 C C . PRO B 1 42 ? -2.311 -0.748 -1.605 1.00 99.99 142 PRO B C 5
ATOM 6289 O O . PRO B 1 42 ? -2.974 -1.088 -2.586 1.00 99.99 142 PRO B O 5
ATOM 6300 N N . ILE B 1 43 ? -2.210 -1.490 -0.508 1.00 99.99 143 ILE B N 5
ATOM 6301 C CA . ILE B 1 43 ? -2.835 -2.803 -0.414 1.00 99.99 143 ILE B CA 5
ATOM 6302 C C . ILE B 1 43 ? -4.048 -2.770 0.510 1.00 99.99 143 ILE B C 5
ATOM 6303 O O . ILE B 1 43 ? -3.966 -2.360 1.668 1.00 99.99 143 ILE B O 5
ATOM 6319 N N . PRO B 1 44 ? -5.201 -3.212 -0.011 1.00 99.99 144 PRO B N 5
ATOM 6320 C CA . PRO B 1 44 ? -6.457 -3.228 0.745 1.00 99.99 144 PRO B CA 5
ATOM 6321 C C . PRO B 1 44 ? -6.493 -4.341 1.786 1.00 99.99 144 PRO B C 5
ATOM 6322 O O . PRO B 1 44 ? -5.791 -5.343 1.661 1.00 99.99 144 PRO B O 5
ATOM 6333 N N . VAL B 1 45 ? -7.315 -4.156 2.815 1.00 99.99 145 VAL B N 5
ATOM 6334 C CA . VAL B 1 45 ? -7.539 -5.198 3.811 1.00 99.99 145 VAL B CA 5
ATOM 6335 C C . VAL B 1 45 ? -9.028 -5.461 4.005 1.00 99.99 145 VAL B C 5
ATOM 6336 O O . VAL B 1 45 ? -9.869 -4.713 3.507 1.00 99.99 145 VAL B O 5
ATOM 6349 N N . GLU B 1 46 ? -9.345 -6.527 4.733 1.00 99.99 146 GLU B N 5
ATOM 6350 C CA . GLU B 1 46 ? -10.733 -6.873 5.016 1.00 99.99 146 GLU B CA 5
ATOM 6351 C C . GLU B 1 46 ? -11.122 -6.450 6.429 1.00 99.99 146 GLU B C 5
ATOM 6352 O O . GLU B 1 46 ? -12.261 -6.060 6.684 1.00 99.99 146 GLU B O 5
ATOM 6364 N N . THR B 1 47 ? -10.164 -6.528 7.348 1.00 99.99 147 THR B N 5
ATOM 6365 C CA . THR B 1 47 ? -10.436 -6.283 8.758 1.00 99.99 147 THR B CA 5
ATOM 6366 C C . THR B 1 47 ? -9.696 -5.047 9.257 1.00 99.99 147 THR B C 5
ATOM 6367 O O . THR B 1 47 ? -8.545 -4.808 8.887 1.00 99.99 147 THR B O 5
ATOM 6378 N N . ASP B 1 48 ? -10.362 -4.261 10.096 1.00 99.99 148 ASP B N 5
ATOM 6379 C CA . ASP B 1 48 ? -9.785 -3.024 10.606 1.00 99.99 148 ASP B CA 5
ATOM 6380 C C . ASP B 1 48 ? -8.471 -3.296 11.332 1.00 99.99 148 ASP B C 5
ATOM 6381 O O . ASP B 1 48 ? -7.552 -2.480 11.296 1.00 99.99 148 ASP B O 5
ATOM 6390 N N . GLU B 1 49 ? -8.392 -4.448 11.992 1.00 99.99 149 GLU B N 5
ATOM 6391 C CA . GLU B 1 49 ? -7.172 -4.849 12.685 1.00 99.99 149 GLU B CA 5
ATOM 6392 C C . GLU B 1 49 ? -6.017 -5.010 11.702 1.00 99.99 149 GLU B C 5
ATOM 6393 O O . GLU B 1 49 ? -4.877 -4.660 12.006 1.00 99.99 149 GLU B O 5
ATOM 6405 N N . GLU B 1 50 ? -6.320 -5.544 10.523 1.00 99.99 150 GLU B N 5
ATOM 6406 C CA . GLU B 1 50 ? -5.312 -5.722 9.484 1.00 99.99 150 GLU B CA 5
ATOM 6407 C C . GLU B 1 50 ? -4.752 -4.376 9.032 1.00 99.99 150 GLU B C 5
ATOM 6408 O O . GLU B 1 50 ? -3.554 -4.242 8.776 1.00 99.99 150 GLU B O 5
ATOM 6420 N N . PHE B 1 51 ? -5.627 -3.380 8.934 1.00 99.99 151 PHE B N 5
ATOM 6421 C CA . PHE B 1 51 ? -5.215 -2.036 8.547 1.00 99.99 151 PHE B CA 5
ATOM 6422 C C . PHE B 1 51 ? -4.230 -1.459 9.559 1.00 99.99 151 PHE B C 5
ATOM 6423 O O . PHE B 1 51 ? -3.180 -0.931 9.188 1.00 99.99 151 PHE B O 5
ATOM 6440 N N . HIS B 1 52 ? -4.574 -1.561 10.839 1.00 99.99 152 HIS B N 5
ATOM 6441 C CA . HIS B 1 52 ? -3.749 -0.997 11.900 1.00 99.99 152 HIS B CA 5
ATOM 6442 C C . HIS B 1 52 ? -2.403 -1.712 11.980 1.00 99.99 152 HIS B C 5
ATOM 6443 O O . HIS B 1 52 ? -1.362 -1.081 12.166 1.00 99.99 152 HIS B O 5
ATOM 6457 N N . THR B 1 53 ? -2.431 -3.035 11.841 1.00 99.99 153 THR B N 5
ATOM 6458 C CA . THR B 1 53 ? -1.213 -3.832 11.877 1.00 99.99 153 THR B CA 5
ATOM 6459 C C . THR B 1 53 ? -0.346 -3.570 10.652 1.00 99.99 153 THR B C 5
ATOM 6460 O O . THR B 1 53 ? 0.877 -3.453 10.758 1.00 99.99 153 THR B O 5
ATOM 6471 N N . LEU B 1 54 ? -0.983 -3.476 9.490 1.00 99.99 154 LEU B N 5
ATOM 6472 C CA . LEU B 1 54 ? -0.272 -3.191 8.247 1.00 99.99 154 LEU B CA 5
ATOM 6473 C C . LEU B 1 54 ? 0.325 -1.789 8.274 1.00 99.99 154 LEU B C 5
ATOM 6474 O O . LEU B 1 54 ? 1.442 -1.569 7.800 1.00 99.99 154 LEU B O 5
ATOM 6490 N N . ALA B 1 55 ? -0.425 -0.841 8.828 1.00 99.99 155 ALA B N 5
ATOM 6491 C CA . ALA B 1 55 ? 0.076 0.515 9.015 1.00 99.99 155 ALA B CA 5
ATOM 6492 C C . ALA B 1 55 ? 1.297 0.529 9.928 1.00 99.99 155 ALA B C 5
ATOM 6493 O O . ALA B 1 55 ? 2.266 1.244 9.673 1.00 99.99 155 ALA B O 5
ATOM 6500 N N . ALA B 1 56 ? 1.245 -0.266 10.992 1.00 99.99 156 ALA B N 5
ATOM 6501 C CA . ALA B 1 56 ? 2.389 -0.433 11.879 1.00 99.99 156 ALA B CA 5
ATOM 6502 C C . ALA B 1 56 ? 3.580 -1.024 11.134 1.00 99.99 156 ALA B C 5
ATOM 6503 O O . ALA B 1 56 ? 4.722 -0.618 11.348 1.00 99.99 156 ALA B O 5
ATOM 6510 N N . SER B 1 57 ? 3.306 -1.986 10.257 1.00 99.99 157 SER B N 5
ATOM 6511 C CA . SER B 1 57 ? 4.346 -2.590 9.436 1.00 99.99 157 SER B CA 5
ATOM 6512 C C . SER B 1 57 ? 4.955 -1.563 8.486 1.00 99.99 157 SER B C 5
ATOM 6513 O O . SER B 1 57 ? 6.167 -1.540 8.270 1.00 99.99 157 SER B O 5
ATOM 6521 N N . LEU B 1 58 ? 4.103 -0.715 7.919 1.00 99.99 158 LEU B N 5
ATOM 6522 C CA . LEU B 1 58 ? 4.557 0.339 7.019 1.00 99.99 158 LEU B CA 5
ATOM 6523 C C . LEU B 1 58 ? 5.540 1.270 7.723 1.00 99.99 158 LEU B C 5
ATOM 6524 O O . LEU B 1 58 ? 6.586 1.617 7.174 1.00 99.99 158 LEU B O 5
ATOM 6540 N N . SER B 1 59 ? 5.198 1.671 8.943 1.00 99.99 159 SER B N 5
ATOM 6541 C CA . SER B 1 59 ? 6.044 2.570 9.719 1.00 99.99 159 SER B CA 5
ATOM 6542 C C . SER B 1 59 ? 7.379 1.907 10.049 1.00 99.99 159 SER B C 5
ATOM 6543 O O . SER B 1 59 ? 8.434 2.535 9.958 1.00 99.99 159 SER B O 5
ATOM 6551 N N . GLN B 1 60 ? 7.323 0.635 10.429 1.00 99.99 160 GLN B N 5
ATOM 6552 C CA . GLN B 1 60 ? 8.528 -0.117 10.755 1.00 99.99 160 GLN B CA 5
ATOM 6553 C C . GLN B 1 60 ? 9.420 -0.277 9.526 1.00 99.99 160 GLN B C 5
ATOM 6554 O O . GLN B 1 60 ? 10.626 -0.047 9.589 1.00 99.99 160 GLN B O 5
ATOM 6568 N N . LYS B 1 61 ? 8.815 -0.673 8.412 1.00 99.99 161 LYS B N 5
ATOM 6569 C CA . LYS B 1 61 ? 9.565 -0.953 7.193 1.00 99.99 161 LYS B CA 5
ATOM 6570 C C . LYS B 1 61 ? 10.202 0.319 6.642 1.00 99.99 161 LYS B C 5
ATOM 6571 O O . LYS B 1 61 ? 11.384 0.334 6.296 1.00 99.99 161 LYS B O 5
ATOM 6590 N N . LEU B 1 62 ? 9.413 1.386 6.565 1.00 99.99 162 LEU B N 5
ATOM 6591 C CA . LEU B 1 62 ? 9.876 2.639 5.979 1.00 99.99 162 LEU B CA 5
ATOM 6592 C C . LEU B 1 62 ? 11.052 3.208 6.769 1.00 99.99 162 LEU B C 5
ATOM 6593 O O . LEU B 1 62 ? 12.043 3.648 6.189 1.00 99.99 162 LEU B O 5
ATOM 6609 N N . GLU B 1 63 ? 10.931 3.193 8.093 1.00 99.99 163 GLU B N 5
ATOM 6610 C CA . GLU B 1 63 ? 11.974 3.730 8.958 1.00 99.99 163 GLU B CA 5
ATOM 6611 C C . GLU B 1 63 ? 13.292 2.990 8.744 1.00 99.99 163 GLU B C 5
ATOM 6612 O O . GLU B 1 63 ? 14.357 3.604 8.681 1.00 99.99 163 GLU B O 5
ATOM 6624 N N . MET B 1 64 ? 13.211 1.667 8.636 1.00 99.99 164 MET B N 5
ATOM 6625 C CA . MET B 1 64 ? 14.396 0.846 8.416 1.00 99.99 164 MET B CA 5
ATOM 6626 C C . MET B 1 64 ? 15.011 1.133 7.051 1.00 99.99 164 MET B C 5
ATOM 6627 O O . MET B 1 64 ? 16.231 1.167 6.903 1.00 99.99 164 MET B O 5
ATOM 6641 N N . MET B 1 65 ? 14.156 1.339 6.054 1.00 99.99 165 MET B N 5
ATOM 6642 C CA . MET B 1 65 ? 14.616 1.627 4.700 1.00 99.99 165 MET B CA 5
ATOM 6643 C C . MET B 1 65 ? 15.335 2.971 4.646 1.00 99.99 165 MET B C 5
ATOM 6644 O O . MET B 1 65 ? 16.339 3.122 3.948 1.00 99.99 165 MET B O 5
ATOM 6658 N N . VAL B 1 66 ? 14.816 3.946 5.386 1.00 99.99 166 VAL B N 5
ATOM 6659 C CA . VAL B 1 66 ? 15.369 5.294 5.371 1.00 99.99 166 VAL B CA 5
ATOM 6660 C C . VAL B 1 66 ? 16.607 5.391 6.255 1.00 99.99 166 VAL B C 5
ATOM 6661 O O . VAL B 1 66 ? 17.616 5.978 5.865 1.00 99.99 166 VAL B O 5
ATOM 6674 N N . ALA B 1 67 ? 16.522 4.812 7.448 1.00 99.99 167 ALA B N 5
ATOM 6675 C CA . ALA B 1 67 ? 17.613 4.886 8.412 1.00 99.99 167 ALA B CA 5
ATOM 6676 C C . ALA B 1 67 ? 18.881 4.246 7.857 1.00 99.99 167 ALA B C 5
ATOM 6677 O O . ALA B 1 67 ? 18.826 3.232 7.164 1.00 99.99 167 ALA B O 5
ATOM 6684 N N . LYS B 1 68 ? 20.024 4.851 8.164 1.00 99.99 168 LYS B N 5
ATOM 6685 C CA . LYS B 1 68 ? 21.311 4.317 7.732 1.00 99.99 168 LYS B CA 5
ATOM 6686 C C . LYS B 1 68 ? 22.266 4.177 8.912 1.00 99.99 168 LYS B C 5
ATOM 6687 O O . LYS B 1 68 ? 23.145 5.024 9.080 1.00 99.99 168 LYS B O 5
ATOM 6706 N N . SER A 1 26 ? 3.607 6.558 -10.126 1.00 99.99 26 SER A N 6
ATOM 6707 C CA . SER A 1 26 ? 2.191 6.907 -10.091 1.00 99.99 26 SER A CA 6
ATOM 6708 C C . SER A 1 26 ? 1.531 6.379 -8.823 1.00 99.99 26 SER A C 6
ATOM 6709 O O . SER A 1 26 ? 1.800 5.257 -8.391 1.00 99.99 26 SER A O 6
ATOM 6716 N N . ILE A 1 27 ? 0.666 7.193 -8.229 1.00 99.99 27 ILE A N 6
ATOM 6717 C CA . ILE A 1 27 ? -0.135 6.760 -7.091 1.00 99.99 27 ILE A CA 6
ATOM 6718 C C . ILE A 1 27 ? -1.623 6.788 -7.422 1.00 99.99 27 ILE A C 6
ATOM 6719 O O . ILE A 1 27 ? -2.463 6.941 -6.536 1.00 99.99 27 ILE A O 6
ATOM 6735 N N . GLU A 1 28 ? -1.941 6.635 -8.706 1.00 99.99 28 GLU A N 6
ATOM 6736 C CA . GLU A 1 28 ? -3.328 6.666 -9.155 1.00 99.99 28 GLU A CA 6
ATOM 6737 C C . GLU A 1 28 ? -4.136 5.550 -8.500 1.00 99.99 28 GLU A C 6
ATOM 6738 O O . GLU A 1 28 ? -5.296 5.742 -8.134 1.00 99.99 28 GLU A O 6
ATOM 6750 N N . MET A 1 29 ? -3.516 4.384 -8.353 1.00 99.99 29 MET A N 6
ATOM 6751 C CA . MET A 1 29 ? -4.166 3.248 -7.711 1.00 99.99 29 MET A CA 6
ATOM 6752 C C . MET A 1 29 ? -4.613 3.604 -6.298 1.00 99.99 29 MET A C 6
ATOM 6753 O O . MET A 1 29 ? -5.712 3.245 -5.874 1.00 99.99 29 MET A O 6
ATOM 6767 N N . ALA A 1 30 ? -3.754 4.313 -5.572 1.00 99.99 30 ALA A N 6
ATOM 6768 C CA . ALA A 1 30 ? -4.074 4.741 -4.216 1.00 99.99 30 ALA A CA 6
ATOM 6769 C C . ALA A 1 30 ? -5.277 5.678 -4.204 1.00 99.99 30 ALA A C 6
ATOM 6770 O O . ALA A 1 30 ? -6.161 5.559 -3.356 1.00 99.99 30 ALA A O 6
ATOM 6777 N N . HIS A 1 31 ? -5.303 6.612 -5.151 1.00 99.99 31 HIS A N 6
ATOM 6778 C CA . HIS A 1 31 ? -6.424 7.535 -5.282 1.00 99.99 31 HIS A CA 6
ATOM 6779 C C . HIS A 1 31 ? -7.709 6.785 -5.622 1.00 99.99 31 HIS A C 6
ATOM 6780 O O . HIS A 1 31 ? -8.775 7.085 -5.085 1.00 99.99 31 HIS A O 6
ATOM 6794 N N . SER A 1 32 ? -7.598 5.811 -6.520 1.00 99.99 32 SER A N 6
ATOM 6795 C CA . SER A 1 32 ? -8.758 5.040 -6.956 1.00 99.99 32 SER A CA 6
ATOM 6796 C C . SER A 1 32 ? -9.392 4.302 -5.783 1.00 99.99 32 SER A C 6
ATOM 6797 O O . SER A 1 32 ? -10.617 4.254 -5.653 1.00 99.99 32 SER A O 6
ATOM 6805 N N . LEU A 1 33 ? -8.553 3.729 -4.928 1.00 99.99 33 LEU A N 6
ATOM 6806 C CA . LEU A 1 33 ? -9.029 3.017 -3.747 1.00 99.99 33 LEU A CA 6
ATOM 6807 C C . LEU A 1 33 ? -9.763 3.964 -2.800 1.00 99.99 33 LEU A C 6
ATOM 6808 O O . LEU A 1 33 ? -10.795 3.611 -2.231 1.00 99.99 33 LEU A O 6
ATOM 6824 N N . ALA A 1 34 ? -9.219 5.165 -2.635 1.00 99.99 34 ALA A N 6
ATOM 6825 C CA . ALA A 1 34 ? -9.853 6.184 -1.809 1.00 99.99 34 ALA A CA 6
ATOM 6826 C C . ALA A 1 34 ? -11.205 6.591 -2.383 1.00 99.99 34 ALA A C 6
ATOM 6827 O O . ALA A 1 34 ? -12.170 6.787 -1.642 1.00 99.99 34 ALA A O 6
ATOM 6834 N N . GLN A 1 35 ? -11.268 6.722 -3.703 1.00 99.99 35 GLN A N 6
ATOM 6835 C CA . GLN A 1 35 ? -12.497 7.133 -4.372 1.00 99.99 35 GLN A CA 6
ATOM 6836 C C . GLN A 1 35 ? -13.604 6.104 -4.161 1.00 99.99 35 GLN A C 6
ATOM 6837 O O . GLN A 1 35 ? -14.775 6.457 -4.023 1.00 99.99 35 GLN A O 6
ATOM 6851 N N . ILE A 1 36 ? -13.223 4.831 -4.137 1.00 99.99 36 ILE A N 6
ATOM 6852 C CA . ILE A 1 36 ? -14.188 3.750 -3.976 1.00 99.99 36 ILE A CA 6
ATOM 6853 C C . ILE A 1 36 ? -14.393 3.409 -2.506 1.00 99.99 36 ILE A C 6
ATOM 6854 O O . ILE A 1 36 ? -15.237 2.582 -2.161 1.00 99.99 36 ILE A O 6
ATOM 6870 N N . GLY A 1 37 ? -13.617 4.054 -1.640 1.00 99.99 37 GLY A N 6
ATOM 6871 C CA . GLY A 1 37 ? -13.889 3.998 -0.215 1.00 99.99 37 GLY A CA 6
ATOM 6872 C C . GLY A 1 37 ? -13.206 2.825 0.460 1.00 99.99 37 GLY A C 6
ATOM 6873 O O . GLY A 1 37 ? -13.574 2.439 1.571 1.00 99.99 37 GLY A O 6
ATOM 6877 N N . ILE A 1 38 ? -12.212 2.255 -0.213 1.00 99.99 38 ILE A N 6
ATOM 6878 C CA . ILE A 1 38 ? -11.451 1.146 0.347 1.00 99.99 38 ILE A CA 6
ATOM 6879 C C . ILE A 1 38 ? -10.186 1.640 1.042 1.00 99.99 38 ILE A C 6
ATOM 6880 O O . ILE A 1 38 ? -9.344 2.296 0.428 1.00 99.99 38 ILE A O 6
ATOM 6896 N N . ARG A 1 39 ? -10.060 1.321 2.326 1.00 99.99 39 ARG A N 6
ATOM 6897 C CA . ARG A 1 39 ? -8.845 1.628 3.073 1.00 99.99 39 ARG A CA 6
ATOM 6898 C C . ARG A 1 39 ? -7.690 0.739 2.623 1.00 99.99 39 ARG A C 6
ATOM 6899 O O . ARG A 1 39 ? -7.892 -0.413 2.238 1.00 99.99 39 ARG A O 6
ATOM 6920 N N . PHE A 1 40 ? -6.478 1.280 2.675 1.00 99.99 40 PHE A N 6
ATOM 6921 C CA . PHE A 1 40 ? -5.294 0.548 2.244 1.00 99.99 40 PHE A CA 6
ATOM 6922 C C . PHE A 1 40 ? -4.064 0.990 3.030 1.00 99.99 40 PHE A C 6
ATOM 6923 O O . PHE A 1 40 ? -4.061 2.051 3.655 1.00 99.99 40 PHE A O 6
ATOM 6940 N N . VAL A 1 41 ? -3.017 0.171 2.994 1.00 99.99 41 VAL A N 6
ATOM 6941 C CA . VAL A 1 41 ? -1.719 0.563 3.528 1.00 99.99 41 VAL A CA 6
ATOM 6942 C C . VAL A 1 41 ? -0.665 0.615 2.429 1.00 99.99 41 VAL A C 6
ATOM 6943 O O . VAL A 1 41 ? -0.392 -0.374 1.748 1.00 99.99 41 VAL A O 6
ATOM 6956 N N . PRO A 1 42 ? -0.055 1.798 2.249 1.00 99.99 42 PRO A N 6
ATOM 6957 C CA . PRO A 1 42 ? 0.845 2.059 1.123 1.00 99.99 42 PRO A CA 6
ATOM 6958 C C . PRO A 1 42 ? 2.242 1.493 1.352 1.00 99.99 42 PRO A C 6
ATOM 6959 O O . PRO A 1 42 ? 3.170 2.225 1.696 1.00 99.99 42 PRO A O 6
ATOM 6970 N N . ILE A 1 43 ? 2.385 0.186 1.160 1.00 99.99 43 ILE A N 6
ATOM 6971 C CA . ILE A 1 43 ? 3.664 -0.481 1.369 1.00 99.99 43 ILE A CA 6
ATOM 6972 C C . ILE A 1 43 ? 4.686 -0.053 0.322 1.00 99.99 43 ILE A C 6
ATOM 6973 O O . ILE A 1 43 ? 4.481 -0.210 -0.882 1.00 99.99 43 ILE A O 6
ATOM 6989 N N . PRO A 1 44 ? 5.814 0.502 0.789 1.00 99.99 44 PRO A N 6
ATOM 6990 C CA . PRO A 1 44 ? 6.836 1.079 -0.090 1.00 99.99 44 PRO A CA 6
ATOM 6991 C C . PRO A 1 44 ? 7.682 0.011 -0.773 1.00 99.99 44 PRO A C 6
ATOM 6992 O O . PRO A 1 44 ? 7.806 -1.108 -0.276 1.00 99.99 44 PRO A O 6
ATOM 7003 N N . VAL A 1 45 ? 8.264 0.362 -1.915 1.00 99.99 45 VAL A N 6
ATOM 7004 C CA . VAL A 1 45 ? 9.207 -0.517 -2.596 1.00 99.99 45 VAL A CA 6
ATOM 7005 C C . VAL A 1 45 ? 10.469 0.237 -2.998 1.00 99.99 45 VAL A C 6
ATOM 7006 O O . VAL A 1 45 ? 10.480 1.466 -3.047 1.00 99.99 45 VAL A O 6
ATOM 7019 N N . GLU A 1 46 ? 11.532 -0.509 -3.285 1.00 99.99 46 GLU A N 6
ATOM 7020 C CA . GLU A 1 46 ? 12.739 0.071 -3.861 1.00 99.99 46 GLU A CA 6
ATOM 7021 C C . GLU A 1 46 ? 13.029 -0.531 -5.233 1.00 99.99 46 GLU A C 6
ATOM 7022 O O . GLU A 1 46 ? 13.538 0.148 -6.126 1.00 99.99 46 GLU A O 6
ATOM 7034 N N . THR A 1 47 ? 12.701 -1.809 -5.394 1.00 99.99 47 THR A N 6
ATOM 7035 C CA . THR A 1 47 ? 13.070 -2.547 -6.596 1.00 99.99 47 THR A CA 6
ATOM 7036 C C . THR A 1 47 ? 11.854 -2.795 -7.484 1.00 99.99 47 THR A C 6
ATOM 7037 O O . THR A 1 47 ? 10.765 -3.087 -6.991 1.00 99.99 47 THR A O 6
ATOM 7048 N N . ASP A 1 48 ? 12.048 -2.675 -8.792 1.00 99.99 48 ASP A N 6
ATOM 7049 C CA . ASP A 1 48 ? 10.956 -2.825 -9.744 1.00 99.99 48 ASP A CA 6
ATOM 7050 C C . ASP A 1 48 ? 10.286 -4.187 -9.594 1.00 99.99 48 ASP A C 6
ATOM 7051 O O . ASP A 1 48 ? 9.073 -4.315 -9.754 1.00 99.99 48 ASP A O 6
ATOM 7060 N N . GLU A 1 49 ? 11.089 -5.203 -9.289 1.00 99.99 49 GLU A N 6
ATOM 7061 C CA . GLU A 1 49 ? 10.569 -6.551 -9.087 1.00 99.99 49 GLU A CA 6
ATOM 7062 C C . GLU A 1 49 ? 9.606 -6.593 -7.905 1.00 99.99 49 GLU A C 6
ATOM 7063 O O . GLU A 1 49 ? 8.589 -7.282 -7.943 1.00 99.99 49 GLU A O 6
ATOM 7075 N N . GLU A 1 50 ? 9.938 -5.850 -6.853 1.00 99.99 50 GLU A N 6
ATOM 7076 C CA . GLU A 1 50 ? 9.073 -5.753 -5.683 1.00 99.99 50 GLU A CA 6
ATOM 7077 C C . GLU A 1 50 ? 7.738 -5.106 -6.045 1.00 99.99 50 GLU A C 6
ATOM 7078 O O . GLU A 1 50 ? 6.681 -5.546 -5.594 1.00 99.99 50 GLU A O 6
ATOM 7090 N N . PHE A 1 51 ? 7.797 -4.060 -6.863 1.00 99.99 51 PHE A N 6
ATOM 7091 C CA . PHE A 1 51 ? 6.595 -3.350 -7.282 1.00 99.99 51 PHE A CA 6
ATOM 7092 C C . PHE A 1 51 ? 5.693 -4.253 -8.118 1.00 99.99 51 PHE A C 6
ATOM 7093 O O . PHE A 1 51 ? 4.484 -4.321 -7.893 1.00 99.99 51 PHE A O 6
ATOM 7110 N N . HIS A 1 52 ? 6.290 -4.943 -9.084 1.00 99.99 52 HIS A N 6
ATOM 7111 C CA . HIS A 1 52 ? 5.526 -5.736 -10.042 1.00 99.99 52 HIS A CA 6
ATOM 7112 C C . HIS A 1 52 ? 4.818 -6.894 -9.345 1.00 99.99 52 HIS A C 6
ATOM 7113 O O . HIS A 1 52 ? 3.648 -7.170 -9.610 1.00 99.99 52 HIS A O 6
ATOM 7127 N N . THR A 1 53 ? 5.536 -7.569 -8.453 1.00 99.99 53 THR A N 6
ATOM 7128 C CA . THR A 1 53 ? 4.981 -8.704 -7.725 1.00 99.99 53 THR A CA 6
ATOM 7129 C C . THR A 1 53 ? 3.934 -8.249 -6.714 1.00 99.99 53 THR A C 6
ATOM 7130 O O . THR A 1 53 ? 2.872 -8.860 -6.587 1.00 99.99 53 THR A O 6
ATOM 7141 N N . LEU A 1 54 ? 4.239 -7.174 -5.997 1.00 99.99 54 LEU A N 6
ATOM 7142 C CA . LEU A 1 54 ? 3.312 -6.618 -5.019 1.00 99.99 54 LEU A CA 6
ATOM 7143 C C . LEU A 1 54 ? 2.078 -6.038 -5.703 1.00 99.99 54 LEU A C 6
ATOM 7144 O O . LEU A 1 54 ? 0.957 -6.184 -5.216 1.00 99.99 54 LEU A O 6
ATOM 7160 N N . ALA A 1 55 ? 2.292 -5.383 -6.840 1.00 99.99 55 ALA A N 6
ATOM 7161 C CA . ALA A 1 55 ? 1.193 -4.851 -7.634 1.00 99.99 55 ALA A CA 6
ATOM 7162 C C . ALA A 1 55 ? 0.266 -5.966 -8.104 1.00 99.99 55 ALA A C 6
ATOM 7163 O O . ALA A 1 55 ? -0.954 -5.803 -8.127 1.00 99.99 55 ALA A O 6
ATOM 7170 N N . ALA A 1 56 ? 0.851 -7.099 -8.479 1.00 99.99 56 ALA A N 6
ATOM 7171 C CA . ALA A 1 56 ? 0.075 -8.273 -8.852 1.00 99.99 56 ALA A CA 6
ATOM 7172 C C . ALA A 1 56 ? -0.794 -8.751 -7.694 1.00 99.99 56 ALA A C 6
ATOM 7173 O O . ALA A 1 56 ? -1.943 -9.146 -7.890 1.00 99.99 56 ALA A O 6
ATOM 7180 N N . SER A 1 57 ? -0.236 -8.712 -6.488 1.00 99.99 57 SER A N 6
ATOM 7181 C CA . SER A 1 57 ? -0.990 -9.047 -5.286 1.00 99.99 57 SER A CA 6
ATOM 7182 C C . SER A 1 57 ? -2.122 -8.048 -5.059 1.00 99.99 57 SER A C 6
ATOM 7183 O O . SER A 1 57 ? -3.230 -8.425 -4.676 1.00 99.99 57 SER A O 6
ATOM 7191 N N . LEU A 1 58 ? -1.834 -6.774 -5.298 1.00 99.99 58 LEU A N 6
ATOM 7192 C CA . LEU A 1 58 ? -2.841 -5.726 -5.174 1.00 99.99 58 LEU A CA 6
ATOM 7193 C C . LEU A 1 58 ? -4.010 -5.980 -6.121 1.00 99.99 58 LEU A C 6
ATOM 7194 O O . LEU A 1 58 ? -5.173 -5.879 -5.728 1.00 99.99 58 LEU A O 6
ATOM 7210 N N . SER A 1 59 ? -3.693 -6.312 -7.368 1.00 99.99 59 SER A N 6
ATOM 7211 C CA . SER A 1 59 ? -4.716 -6.535 -8.382 1.00 99.99 59 SER A CA 6
ATOM 7212 C C . SER A 1 59 ? -5.574 -7.747 -8.032 1.00 99.99 59 SER A C 6
ATOM 7213 O O . SER A 1 59 ? -6.795 -7.715 -8.167 1.00 99.99 59 SER A O 6
ATOM 7221 N N . GLN A 1 60 ? -4.922 -8.815 -7.582 1.00 99.99 60 GLN A N 6
ATOM 7222 C CA . GLN A 1 60 ? -5.621 -10.044 -7.232 1.00 99.99 60 GLN A CA 6
ATOM 7223 C C . GLN A 1 60 ? -6.550 -9.824 -6.044 1.00 99.99 60 GLN A C 6
ATOM 7224 O O . GLN A 1 60 ? -7.717 -10.217 -6.073 1.00 99.99 60 GLN A O 6
ATOM 7238 N N . LYS A 1 61 ? -6.027 -9.192 -5.000 1.00 99.99 61 LYS A N 6
ATOM 7239 C CA . LYS A 1 61 ? -6.786 -8.982 -3.771 1.00 99.99 61 LYS A CA 6
ATOM 7240 C C . LYS A 1 61 ? -7.946 -8.021 -4.006 1.00 99.99 61 LYS A C 6
ATOM 7241 O O . LYS A 1 61 ? -9.069 -8.268 -3.565 1.00 99.99 61 LYS A O 6
ATOM 7260 N N . LEU A 1 62 ? -7.667 -6.925 -4.702 1.00 99.99 62 LEU A N 6
ATOM 7261 C CA . LEU A 1 62 ? -8.668 -5.885 -4.925 1.00 99.99 62 LEU A CA 6
ATOM 7262 C C . LEU A 1 62 ? -9.835 -6.420 -5.751 1.00 99.99 62 LEU A C 6
ATOM 7263 O O . LEU A 1 62 ? -10.996 -6.172 -5.431 1.00 99.99 62 LEU A O 6
ATOM 7279 N N . GLU A 1 63 ? -9.514 -7.157 -6.810 1.00 99.99 63 GLU A N 6
ATOM 7280 C CA . GLU A 1 63 ? -10.536 -7.712 -7.689 1.00 99.99 63 GLU A CA 6
ATOM 7281 C C . GLU A 1 63 ? -11.464 -8.648 -6.919 1.00 99.99 63 GLU A C 6
ATOM 7282 O O . GLU A 1 63 ? -12.684 -8.601 -7.083 1.00 99.99 63 GLU A O 6
ATOM 7294 N N . MET A 1 64 ? -10.879 -9.496 -6.080 1.00 99.99 64 MET A N 6
ATOM 7295 C CA . MET A 1 64 ? -11.658 -10.388 -5.229 1.00 99.99 64 MET A CA 6
ATOM 7296 C C . MET A 1 64 ? -12.460 -9.596 -4.201 1.00 99.99 64 MET A C 6
ATOM 7297 O O . MET A 1 64 ? -13.590 -9.955 -3.873 1.00 99.99 64 MET A O 6
ATOM 7311 N N . MET A 1 65 ? -11.868 -8.520 -3.695 1.00 99.99 65 MET A N 6
ATOM 7312 C CA . MET A 1 65 ? -12.512 -7.699 -2.677 1.00 99.99 65 MET A CA 6
ATOM 7313 C C . MET A 1 65 ? -13.758 -7.021 -3.235 1.00 99.99 65 MET A C 6
ATOM 7314 O O . MET A 1 65 ? -14.791 -6.955 -2.571 1.00 99.99 65 MET A O 6
ATOM 7328 N N . VAL A 1 66 ? -13.654 -6.517 -4.462 1.00 99.99 66 VAL A N 6
ATOM 7329 C CA . VAL A 1 66 ? -14.752 -5.786 -5.084 1.00 99.99 66 VAL A CA 6
ATOM 7330 C C . VAL A 1 66 ? -15.798 -6.741 -5.646 1.00 99.99 66 VAL A C 6
ATOM 7331 O O . VAL A 1 66 ? -16.996 -6.563 -5.432 1.00 99.99 66 VAL A O 6
ATOM 7344 N N . ALA A 1 67 ? -15.335 -7.758 -6.368 1.00 99.99 67 ALA A N 6
ATOM 7345 C CA . ALA A 1 67 ? -16.233 -8.685 -7.047 1.00 99.99 67 ALA A CA 6
ATOM 7346 C C . ALA A 1 67 ? -16.786 -9.723 -6.078 1.00 99.99 67 ALA A C 6
ATOM 7347 O O . ALA A 1 67 ? -16.437 -10.901 -6.150 1.00 99.99 67 ALA A O 6
ATOM 7354 N N . LYS A 1 68 ? -17.650 -9.279 -5.172 1.00 99.99 68 LYS A N 6
ATOM 7355 C CA . LYS A 1 68 ? -18.257 -10.172 -4.192 1.00 99.99 68 LYS A CA 6
ATOM 7356 C C . LYS A 1 68 ? -19.426 -10.938 -4.804 1.00 99.99 68 LYS A C 6
ATOM 7357 O O . LYS A 1 68 ? -19.909 -10.549 -5.867 1.00 99.99 68 LYS A O 6
ATOM 7376 N N . SER B 1 26 ? -7.886 7.512 6.319 1.00 99.99 126 SER B N 6
ATOM 7377 C CA . SER B 1 26 ? -6.871 8.485 5.927 1.00 99.99 126 SER B CA 6
ATOM 7378 C C . SER B 1 26 ? -5.861 7.863 4.970 1.00 99.99 126 SER B C 6
ATOM 7379 O O . SER B 1 26 ? -5.441 6.719 5.152 1.00 99.99 126 SER B O 6
ATOM 7387 N N . ILE B 1 27 ? -5.475 8.622 3.951 1.00 99.99 127 ILE B N 6
ATOM 7388 C CA . ILE B 1 27 ? -4.414 8.201 3.043 1.00 99.99 127 ILE B CA 6
ATOM 7389 C C . ILE B 1 27 ? -3.224 9.150 3.110 1.00 99.99 127 ILE B C 6
ATOM 7390 O O . ILE B 1 27 ? -2.472 9.288 2.146 1.00 99.99 127 ILE B O 6
ATOM 7406 N N . GLU B 1 28 ? -3.058 9.803 4.258 1.00 99.99 128 GLU B N 6
ATOM 7407 C CA . GLU B 1 28 ? -1.970 10.757 4.441 1.00 99.99 128 GLU B CA 6
ATOM 7408 C C . GLU B 1 28 ? -0.616 10.076 4.272 1.00 99.99 128 GLU B C 6
ATOM 7409 O O . GLU B 1 28 ? 0.312 10.649 3.700 1.00 99.99 128 GLU B O 6
ATOM 7421 N N . MET B 1 29 ? -0.508 8.849 4.773 1.00 99.99 129 MET B N 6
ATOM 7422 C CA . MET B 1 29 ? 0.723 8.078 4.647 1.00 99.99 129 MET B CA 6
ATOM 7423 C C . MET B 1 29 ? 1.112 7.910 3.183 1.00 99.99 129 MET B C 6
ATOM 7424 O O . MET B 1 29 ? 2.283 8.029 2.825 1.00 99.99 129 MET B O 6
ATOM 7438 N N . ALA B 1 30 ? 0.122 7.632 2.340 1.00 99.99 130 ALA B N 6
ATOM 7439 C CA . ALA B 1 30 ? 0.358 7.476 0.910 1.00 99.99 130 ALA B CA 6
ATOM 7440 C C . ALA B 1 30 ? 0.884 8.769 0.295 1.00 99.99 130 ALA B C 6
ATOM 7441 O O . ALA B 1 30 ? 1.811 8.752 -0.515 1.00 99.99 130 ALA B O 6
ATOM 7448 N N . HIS B 1 31 ? 0.285 9.891 0.686 1.00 99.99 131 HIS B N 6
ATOM 7449 C CA . HIS B 1 31 ? 0.727 11.197 0.214 1.00 99.99 131 HIS B CA 6
ATOM 7450 C C . HIS B 1 31 ? 2.152 11.489 0.678 1.00 99.99 131 HIS B C 6
ATOM 7451 O O . HIS B 1 31 ? 2.969 12.010 -0.081 1.00 99.99 131 HIS B O 6
ATOM 7465 N N . SER B 1 32 ? 2.441 11.150 1.931 1.00 99.99 132 SER B N 6
ATOM 7466 C CA . SER B 1 32 ? 3.758 11.405 2.506 1.00 99.99 132 SER B CA 6
ATOM 7467 C C . SER B 1 32 ? 4.842 10.664 1.733 1.00 99.99 132 SER B C 6
ATOM 7468 O O . SER B 1 32 ? 5.914 11.209 1.470 1.00 99.99 132 SER B O 6
ATOM 7476 N N . LEU B 1 33 ? 4.555 9.419 1.370 1.00 99.99 133 LEU B N 6
ATOM 7477 C CA . LEU B 1 33 ? 5.494 8.609 0.601 1.00 99.99 133 LEU B CA 6
ATOM 7478 C C . LEU B 1 33 ? 5.751 9.230 -0.770 1.00 99.99 133 LEU B C 6
ATOM 7479 O O . LEU B 1 33 ? 6.882 9.253 -1.249 1.00 99.99 133 LEU B O 6
ATOM 7495 N N . ALA B 1 34 ? 4.689 9.730 -1.394 1.00 99.99 134 ALA B N 6
ATOM 7496 C CA . ALA B 1 34 ? 4.808 10.407 -2.679 1.00 99.99 134 ALA B CA 6
ATOM 7497 C C . ALA B 1 34 ? 5.652 11.670 -2.558 1.00 99.99 134 ALA B C 6
ATOM 7498 O O . ALA B 1 34 ? 6.466 11.970 -3.432 1.00 99.99 134 ALA B O 6
ATOM 7505 N N . GLN B 1 35 ? 5.451 12.409 -1.472 1.00 99.99 135 GLN B N 6
ATOM 7506 C CA . GLN B 1 35 ? 6.176 13.655 -1.252 1.00 99.99 135 GLN B CA 6
ATOM 7507 C C . GLN B 1 35 ? 7.673 13.397 -1.116 1.00 99.99 135 GLN B C 6
ATOM 7508 O O . GLN B 1 35 ? 8.494 14.197 -1.565 1.00 99.99 135 GLN B O 6
ATOM 7522 N N . ILE B 1 36 ? 8.020 12.277 -0.492 1.00 99.99 136 ILE B N 6
ATOM 7523 C CA . ILE B 1 36 ? 9.419 11.932 -0.267 1.00 99.99 136 ILE B CA 6
ATOM 7524 C C . ILE B 1 36 ? 9.977 11.113 -1.424 1.00 99.99 136 ILE B C 6
ATOM 7525 O O . ILE B 1 36 ? 11.167 10.802 -1.460 1.00 99.99 136 ILE B O 6
ATOM 7541 N N . GLY B 1 37 ? 9.111 10.767 -2.370 1.00 99.99 137 GLY B N 6
ATOM 7542 C CA . GLY B 1 37 ? 9.569 10.208 -3.629 1.00 99.99 137 GLY B CA 6
ATOM 7543 C C . GLY B 1 37 ? 9.702 8.698 -3.578 1.00 99.99 137 GLY B C 6
ATOM 7544 O O . GLY B 1 37 ? 10.369 8.099 -4.421 1.00 99.99 137 GLY B O 6
ATOM 7548 N N . ILE B 1 38 ? 9.067 8.085 -2.585 1.00 99.99 138 ILE B N 6
ATOM 7549 C CA . ILE B 1 38 ? 9.085 6.633 -2.452 1.00 99.99 138 ILE B CA 6
ATOM 7550 C C . ILE B 1 38 ? 7.861 6.005 -3.110 1.00 99.99 138 ILE B C 6
ATOM 7551 O O . ILE B 1 38 ? 6.724 6.320 -2.759 1.00 99.99 138 ILE B O 6
ATOM 7567 N N . ARG B 1 39 ? 8.102 5.113 -4.066 1.00 99.99 139 ARG B N 6
ATOM 7568 C CA . ARG B 1 39 ? 7.027 4.354 -4.692 1.00 99.99 139 ARG B CA 6
ATOM 7569 C C . ARG B 1 39 ? 6.455 3.324 -3.723 1.00 99.99 139 ARG B C 6
ATOM 7570 O O . ARG B 1 39 ? 7.172 2.783 -2.880 1.00 99.99 139 ARG B O 6
ATOM 7591 N N . PHE B 1 40 ? 5.160 3.055 -3.848 1.00 99.99 140 PHE B N 6
ATOM 7592 C CA . PHE B 1 40 ? 4.484 2.112 -2.963 1.00 99.99 140 PHE B CA 6
ATOM 7593 C C . PHE B 1 40 ? 3.331 1.423 -3.683 1.00 99.99 140 PHE B C 6
ATOM 7594 O O . PHE B 1 40 ? 2.863 1.890 -4.722 1.00 99.99 140 PHE B O 6
ATOM 7611 N N . VAL B 1 41 ? 2.872 0.307 -3.123 1.00 99.99 141 VAL B N 6
ATOM 7612 C CA . VAL B 1 41 ? 1.650 -0.337 -3.590 1.00 99.99 141 VAL B CA 6
ATOM 7613 C C . VAL B 1 41 ? 0.582 -0.340 -2.503 1.00 99.99 141 VAL B C 6
ATOM 7614 O O . VAL B 1 41 ? 0.772 -0.874 -1.411 1.00 99.99 141 VAL B O 6
ATOM 7627 N N . PRO B 1 42 ? -0.574 0.271 -2.808 1.00 99.99 142 PRO B N 6
ATOM 7628 C CA . PRO B 1 42 ? -1.626 0.512 -1.819 1.00 99.99 142 PRO B CA 6
ATOM 7629 C C . PRO B 1 42 ? -2.475 -0.729 -1.559 1.00 99.99 142 PRO B C 6
ATOM 7630 O O . PRO B 1 42 ? -3.588 -0.848 -2.068 1.00 99.99 142 PRO B O 6
ATOM 7641 N N . ILE B 1 43 ? -1.940 -1.649 -0.764 1.00 99.99 143 ILE B N 6
ATOM 7642 C CA . ILE B 1 43 ? -2.638 -2.891 -0.457 1.00 99.99 143 ILE B CA 6
ATOM 7643 C C . ILE B 1 43 ? -3.869 -2.631 0.405 1.00 99.99 143 ILE B C 6
ATOM 7644 O O . ILE B 1 43 ? -3.785 -2.079 1.501 1.00 99.99 143 ILE B O 6
ATOM 7660 N N . PRO B 1 44 ? -5.041 -3.040 -0.102 1.00 99.99 144 PRO B N 6
ATOM 7661 C CA . PRO B 1 44 ? -6.327 -2.752 0.542 1.00 99.99 144 PRO B CA 6
ATOM 7662 C C . PRO B 1 44 ? -6.578 -3.642 1.755 1.00 99.99 144 PRO B C 6
ATOM 7663 O O . PRO B 1 44 ? -6.028 -4.739 1.857 1.00 99.99 144 PRO B O 6
ATOM 7674 N N . VAL B 1 45 ? -7.412 -3.163 2.673 1.00 99.99 145 VAL B N 6
ATOM 7675 C CA . VAL B 1 45 ? -7.843 -3.968 3.810 1.00 99.99 145 VAL B CA 6
ATOM 7676 C C . VAL B 1 45 ? -9.355 -3.902 3.989 1.00 99.99 145 VAL B C 6
ATOM 7677 O O . VAL B 1 45 ? -10.013 -3.004 3.463 1.00 99.99 145 VAL B O 6
ATOM 7690 N N . GLU B 1 46 ? -9.900 -4.857 4.736 1.00 99.99 146 GLU B N 6
ATOM 7691 C CA . GLU B 1 46 ? -11.299 -4.803 5.141 1.00 99.99 146 GLU B CA 6
ATOM 7692 C C . GLU B 1 46 ? -11.424 -4.748 6.662 1.00 99.99 146 GLU B C 6
ATOM 7693 O O . GLU B 1 46 ? -12.333 -4.113 7.198 1.00 99.99 146 GLU B O 6
ATOM 7705 N N . THR B 1 47 ? -10.504 -5.418 7.350 1.00 99.99 147 THR B N 6
ATOM 7706 C CA . THR B 1 47 ? -10.599 -5.579 8.795 1.00 99.99 147 THR B CA 6
ATOM 7707 C C . THR B 1 47 ? -9.571 -4.711 9.514 1.00 99.99 147 THR B C 6
ATOM 7708 O O . THR B 1 47 ? -8.433 -4.580 9.066 1.00 99.99 147 THR B O 6
ATOM 7719 N N . ASP B 1 48 ? -9.983 -4.120 10.631 1.00 99.99 148 ASP B N 6
ATOM 7720 C CA . ASP B 1 48 ? -9.119 -3.214 11.378 1.00 99.99 148 ASP B CA 6
ATOM 7721 C C . ASP B 1 48 ? -7.824 -3.910 11.785 1.00 99.99 148 ASP B C 6
ATOM 7722 O O . ASP B 1 48 ? -6.759 -3.294 11.812 1.00 99.99 148 ASP B O 6
ATOM 7731 N N . GLU B 1 49 ? -7.926 -5.198 12.103 1.00 99.99 149 GLU B N 6
ATOM 7732 C CA . GLU B 1 49 ? -6.757 -5.985 12.479 1.00 99.99 149 GLU B CA 6
ATOM 7733 C C . GLU B 1 49 ? -5.759 -6.062 11.328 1.00 99.99 149 GLU B C 6
ATOM 7734 O O . GLU B 1 49 ? -4.548 -6.006 11.538 1.00 99.99 149 GLU B O 6
ATOM 7746 N N . GLU B 1 50 ? -6.277 -6.191 10.110 1.00 99.99 150 GLU B N 6
ATOM 7747 C CA . GLU B 1 50 ? -5.433 -6.213 8.921 1.00 99.99 150 GLU B CA 6
ATOM 7748 C C . GLU B 1 50 ? -4.700 -4.886 8.749 1.00 99.99 150 GLU B C 6
ATOM 7749 O O . GLU B 1 50 ? -3.517 -4.858 8.409 1.00 99.99 150 GLU B O 6
ATOM 7761 N N . PHE B 1 51 ? -5.410 -3.788 8.986 1.00 99.99 151 PHE B N 6
ATOM 7762 C CA . PHE B 1 51 ? -4.829 -2.458 8.853 1.00 99.99 151 PHE B CA 6
ATOM 7763 C C . PHE B 1 51 ? -3.717 -2.246 9.876 1.00 99.99 151 PHE B C 6
ATOM 7764 O O . PHE B 1 51 ? -2.633 -1.769 9.541 1.00 99.99 151 PHE B O 6
ATOM 7781 N N . HIS B 1 52 ? -3.996 -2.603 11.126 1.00 99.99 152 HIS B N 6
ATOM 7782 C CA . HIS B 1 52 ? -3.074 -2.326 12.223 1.00 99.99 152 HIS B CA 6
ATOM 7783 C C . HIS B 1 52 ? -1.776 -3.111 12.052 1.00 99.99 152 HIS B C 6
ATOM 7784 O O . HIS B 1 52 ? -0.684 -2.574 12.247 1.00 99.99 152 HIS B O 6
ATOM 7798 N N . THR B 1 53 ? -1.902 -4.383 11.687 1.00 99.99 153 THR B N 6
ATOM 7799 C CA . THR B 1 53 ? -0.740 -5.242 11.498 1.00 99.99 153 THR B CA 6
ATOM 7800 C C . THR B 1 53 ? 0.046 -4.840 10.256 1.00 99.99 153 THR B C 6
ATOM 7801 O O . THR B 1 53 ? 1.277 -4.782 10.279 1.00 99.99 153 THR B O 6
ATOM 7812 N N . LEU B 1 54 ? -0.670 -4.562 9.172 1.00 99.99 154 LEU B N 6
ATOM 7813 C CA . LEU B 1 54 ? -0.041 -4.135 7.928 1.00 99.99 154 LEU B CA 6
ATOM 7814 C C . LEU B 1 54 ? 0.596 -2.758 8.083 1.00 99.99 154 LEU B C 6
ATOM 7815 O O . LEU B 1 54 ? 1.685 -2.505 7.567 1.00 99.99 154 LEU B O 6
ATOM 7831 N N . ALA B 1 55 ? -0.086 -1.873 8.803 1.00 99.99 155 ALA B N 6
ATOM 7832 C CA . ALA B 1 55 ? 0.449 -0.551 9.095 1.00 99.99 155 ALA B CA 6
ATOM 7833 C C . ALA B 1 55 ? 1.746 -0.647 9.894 1.00 99.99 155 ALA B C 6
ATOM 7834 O O . ALA B 1 55 ? 2.683 0.117 9.665 1.00 99.99 155 ALA B O 6
ATOM 7841 N N . ALA B 1 56 ? 1.791 -1.590 10.829 1.00 99.99 156 ALA B N 6
ATOM 7842 C CA . ALA B 1 56 ? 3.003 -1.851 11.592 1.00 99.99 156 ALA B CA 6
ATOM 7843 C C . ALA B 1 56 ? 4.148 -2.278 10.678 1.00 99.99 156 ALA B C 6
ATOM 7844 O O . ALA B 1 56 ? 5.293 -1.870 10.869 1.00 99.99 156 ALA B O 6
ATOM 7851 N N . SER B 1 57 ? 3.828 -3.101 9.684 1.00 99.99 157 SER B N 6
ATOM 7852 C CA . SER B 1 57 ? 4.807 -3.505 8.681 1.00 99.99 157 SER B CA 6
ATOM 7853 C C . SER B 1 57 ? 5.271 -2.305 7.860 1.00 99.99 157 SER B C 6
ATOM 7854 O O . SER B 1 57 ? 6.453 -2.174 7.543 1.00 99.99 157 SER B O 6
ATOM 7862 N N . LEU B 1 58 ? 4.330 -1.432 7.518 1.00 99.99 158 LEU B N 6
ATOM 7863 C CA . LEU B 1 58 ? 4.647 -0.214 6.781 1.00 99.99 158 LEU B CA 6
ATOM 7864 C C . LEU B 1 58 ? 5.629 0.654 7.561 1.00 99.99 158 LEU B C 6
ATOM 7865 O O . LEU B 1 58 ? 6.611 1.151 7.008 1.00 99.99 158 LEU B O 6
ATOM 7881 N N . SER B 1 59 ? 5.360 0.829 8.852 1.00 99.99 159 SER B N 6
ATOM 7882 C CA . SER B 1 59 ? 6.193 1.675 9.697 1.00 99.99 159 SER B CA 6
ATOM 7883 C C . SER B 1 59 ? 7.597 1.091 9.833 1.00 99.99 159 SER B C 6
ATOM 7884 O O . SER B 1 59 ? 8.590 1.814 9.764 1.00 99.99 159 SER B O 6
ATOM 7892 N N . GLN B 1 60 ? 7.669 -0.221 10.027 1.00 99.99 160 GLN B N 6
ATOM 7893 C CA . GLN B 1 60 ? 8.949 -0.899 10.194 1.00 99.99 160 GLN B CA 6
ATOM 7894 C C . GLN B 1 60 ? 9.784 -0.808 8.921 1.00 99.99 160 GLN B C 6
ATOM 7895 O O . GLN B 1 60 ? 10.967 -0.467 8.964 1.00 99.99 160 GLN B O 6
ATOM 7909 N N . LYS B 1 61 ? 9.161 -1.114 7.788 1.00 99.99 161 LYS B N 6
ATOM 7910 C CA . LYS B 1 61 ? 9.863 -1.138 6.509 1.00 99.99 161 LYS B CA 6
ATOM 7911 C C . LYS B 1 61 ? 10.305 0.264 6.105 1.00 99.99 161 LYS B C 6
ATOM 7912 O O . LYS B 1 61 ? 11.441 0.468 5.675 1.00 99.99 161 LYS B O 6
ATOM 7931 N N . LEU B 1 62 ? 9.400 1.226 6.244 1.00 99.99 162 LEU B N 6
ATOM 7932 C CA . LEU B 1 62 ? 9.668 2.596 5.816 1.00 99.99 162 LEU B CA 6
ATOM 7933 C C . LEU B 1 62 ? 10.812 3.206 6.621 1.00 99.99 162 LEU B C 6
ATOM 7934 O O . LEU B 1 62 ? 11.705 3.841 6.062 1.00 99.99 162 LEU B O 6
ATOM 7950 N N . GLU B 1 63 ? 10.778 3.003 7.935 1.00 99.99 163 GLU B N 6
ATOM 7951 C CA . GLU B 1 63 ? 11.803 3.546 8.816 1.00 99.99 163 GLU B CA 6
ATOM 7952 C C . GLU B 1 63 ? 13.182 3.004 8.446 1.00 99.99 163 GLU B C 6
ATOM 7953 O O . GLU B 1 63 ? 14.160 3.750 8.395 1.00 99.99 163 GLU B O 6
ATOM 7965 N N . MET B 1 64 ? 13.250 1.702 8.189 1.00 99.99 164 MET B N 6
ATOM 7966 C CA . MET B 1 64 ? 14.490 1.074 7.749 1.00 99.99 164 MET B CA 6
ATOM 7967 C C . MET B 1 64 ? 14.897 1.582 6.370 1.00 99.99 164 MET B C 6
ATOM 7968 O O . MET B 1 64 ? 16.081 1.763 6.090 1.00 99.99 164 MET B O 6
ATOM 7982 N N . MET B 1 65 ? 13.909 1.809 5.511 1.00 99.99 165 MET B N 6
ATOM 7983 C CA . MET B 1 65 ? 14.166 2.260 4.148 1.00 99.99 165 MET B CA 6
ATOM 7984 C C . MET B 1 65 ? 14.782 3.655 4.145 1.00 99.99 165 MET B C 6
ATOM 7985 O O . MET B 1 65 ? 15.710 3.933 3.388 1.00 99.99 165 MET B O 6
ATOM 7999 N N . VAL B 1 66 ? 14.258 4.530 4.999 1.00 99.99 166 VAL B N 6
ATOM 8000 C CA . VAL B 1 66 ? 14.712 5.916 5.049 1.00 99.99 166 VAL B CA 6
ATOM 8001 C C . VAL B 1 66 ? 16.012 6.039 5.837 1.00 99.99 166 VAL B C 6
ATOM 8002 O O . VAL B 1 66 ? 16.957 6.692 5.397 1.00 99.99 166 VAL B O 6
ATOM 8015 N N . ALA B 1 67 ? 16.051 5.405 7.005 1.00 99.99 167 ALA B N 6
ATOM 8016 C CA . ALA B 1 67 ? 17.194 5.525 7.902 1.00 99.99 167 ALA B CA 6
ATOM 8017 C C . ALA B 1 67 ? 18.338 4.620 7.459 1.00 99.99 167 ALA B C 6
ATOM 8018 O O . ALA B 1 67 ? 18.649 3.627 8.118 1.00 99.99 167 ALA B O 6
ATOM 8025 N N . LYS B 1 68 ? 18.961 4.968 6.338 1.00 99.99 168 LYS B N 6
ATOM 8026 C CA . LYS B 1 68 ? 20.076 4.190 5.809 1.00 99.99 168 LYS B CA 6
ATOM 8027 C C . LYS B 1 68 ? 21.373 4.537 6.535 1.00 99.99 168 LYS B C 6
ATOM 8028 O O . LYS B 1 68 ? 21.427 5.561 7.216 1.00 99.99 168 LYS B O 6
ATOM 8047 N N . SER A 1 26 ? -2.250 12.174 -7.917 1.00 99.99 26 SER A N 7
ATOM 8048 C CA . SER A 1 26 ? -0.853 11.961 -7.554 1.00 99.99 26 SER A CA 7
ATOM 8049 C C . SER A 1 26 ? -0.486 10.485 -7.649 1.00 99.99 26 SER A C 7
ATOM 8050 O O . SER A 1 26 ? 0.470 10.114 -8.332 1.00 99.99 26 SER A O 7
ATOM 8057 N N . ILE A 1 27 ? -1.251 9.644 -6.960 1.00 99.99 27 ILE A N 7
ATOM 8058 C CA . ILE A 1 27 ? -1.009 8.206 -6.970 1.00 99.99 27 ILE A CA 7
ATOM 8059 C C . ILE A 1 27 ? -2.257 7.443 -7.402 1.00 99.99 27 ILE A C 7
ATOM 8060 O O . ILE A 1 27 ? -3.223 7.335 -6.646 1.00 99.99 27 ILE A O 7
ATOM 8076 N N . GLU A 1 28 ? -2.229 6.915 -8.623 1.00 99.99 28 GLU A N 7
ATOM 8077 C CA . GLU A 1 28 ? -3.437 6.404 -9.260 1.00 99.99 28 GLU A CA 7
ATOM 8078 C C . GLU A 1 28 ? -4.022 5.242 -8.464 1.00 99.99 28 GLU A C 7
ATOM 8079 O O . GLU A 1 28 ? -5.237 5.139 -8.300 1.00 99.99 28 GLU A O 7
ATOM 8091 N N . MET A 1 29 ? -3.149 4.369 -7.972 1.00 99.99 29 MET A N 7
ATOM 8092 C CA . MET A 1 29 ? -3.580 3.209 -7.200 1.00 99.99 29 MET A CA 7
ATOM 8093 C C . MET A 1 29 ? -4.270 3.642 -5.910 1.00 99.99 29 MET A C 7
ATOM 8094 O O . MET A 1 29 ? -5.328 3.123 -5.557 1.00 99.99 29 MET A O 7
ATOM 8108 N N . ALA A 1 30 ? -3.663 4.597 -5.212 1.00 99.99 30 ALA A N 7
ATOM 8109 C CA . ALA A 1 30 ? -4.192 5.061 -3.935 1.00 99.99 30 ALA A CA 7
ATOM 8110 C C . ALA A 1 30 ? -5.539 5.750 -4.116 1.00 99.99 30 ALA A C 7
ATOM 8111 O O . ALA A 1 30 ? -6.475 5.517 -3.350 1.00 99.99 30 ALA A O 7
ATOM 8118 N N . HIS A 1 31 ? -5.631 6.601 -5.133 1.00 99.99 31 HIS A N 7
ATOM 8119 C CA . HIS A 1 31 ? -6.857 7.350 -5.395 1.00 99.99 31 HIS A CA 7
ATOM 8120 C C . HIS A 1 31 ? -7.999 6.410 -5.768 1.00 99.99 31 HIS A C 7
ATOM 8121 O O . HIS A 1 31 ? -9.125 6.568 -5.297 1.00 99.99 31 HIS A O 7
ATOM 8135 N N . SER A 1 32 ? -7.700 5.433 -6.620 1.00 99.99 32 SER A N 7
ATOM 8136 C CA . SER A 1 32 ? -8.718 4.515 -7.115 1.00 99.99 32 SER A CA 7
ATOM 8137 C C . SER A 1 32 ? -9.345 3.729 -5.968 1.00 99.99 32 SER A C 7
ATOM 8138 O O . SER A 1 32 ? -10.566 3.576 -5.900 1.00 99.99 32 SER A O 7
ATOM 8146 N N . LEU A 1 33 ? -8.505 3.232 -5.067 1.00 99.99 33 LEU A N 7
ATOM 8147 C CA . LEU A 1 33 ? -8.978 2.483 -3.910 1.00 99.99 33 LEU A CA 7
ATOM 8148 C C . LEU A 1 33 ? -9.811 3.370 -2.991 1.00 99.99 33 LEU A C 7
ATOM 8149 O O . LEU A 1 33 ? -10.839 2.944 -2.465 1.00 99.99 33 LEU A O 7
ATOM 8165 N N . ALA A 1 34 ? -9.360 4.605 -2.801 1.00 99.99 34 ALA A N 7
ATOM 8166 C CA . ALA A 1 34 ? -10.084 5.565 -1.976 1.00 99.99 34 ALA A CA 7
ATOM 8167 C C . ALA A 1 34 ? -11.438 5.907 -2.591 1.00 99.99 34 ALA A C 7
ATOM 8168 O O . ALA A 1 34 ? -12.447 5.974 -1.892 1.00 99.99 34 ALA A O 7
ATOM 8175 N N . GLN A 1 35 ? -11.449 6.122 -3.902 1.00 99.99 35 GLN A N 7
ATOM 8176 C CA . GLN A 1 35 ? -12.663 6.531 -4.598 1.00 99.99 35 GLN A CA 7
ATOM 8177 C C . GLN A 1 35 ? -13.739 5.455 -4.495 1.00 99.99 35 GLN A C 7
ATOM 8178 O O . GLN A 1 35 ? -14.930 5.759 -4.414 1.00 99.99 35 GLN A O 7
ATOM 8192 N N . ILE A 1 36 ? -13.312 4.196 -4.499 1.00 99.99 36 ILE A N 7
ATOM 8193 C CA . ILE A 1 36 ? -14.240 3.075 -4.415 1.00 99.99 36 ILE A CA 7
ATOM 8194 C C . ILE A 1 36 ? -14.545 2.719 -2.964 1.00 99.99 36 ILE A C 7
ATOM 8195 O O . ILE A 1 36 ? -15.271 1.765 -2.689 1.00 99.99 36 ILE A O 7
ATOM 8211 N N . GLY A 1 37 ? -13.985 3.494 -2.041 1.00 99.99 37 GLY A N 7
ATOM 8212 C CA . GLY A 1 37 ? -14.401 3.411 -0.653 1.00 99.99 37 GLY A CA 7
ATOM 8213 C C . GLY A 1 37 ? -13.719 2.279 0.091 1.00 99.99 37 GLY A C 7
ATOM 8214 O O . GLY A 1 37 ? -14.190 1.844 1.141 1.00 99.99 37 GLY A O 7
ATOM 8218 N N . ILE A 1 38 ? -12.608 1.799 -0.457 1.00 99.99 38 ILE A N 7
ATOM 8219 C CA . ILE A 1 38 ? -11.871 0.696 0.149 1.00 99.99 38 ILE A CA 7
ATOM 8220 C C . ILE A 1 38 ? -10.661 1.204 0.926 1.00 99.99 38 ILE A C 7
ATOM 8221 O O . ILE A 1 38 ? -9.798 1.887 0.373 1.00 99.99 38 ILE A O 7
ATOM 8237 N N . ARG A 1 39 ? -10.604 0.865 2.209 1.00 99.99 39 ARG A N 7
ATOM 8238 C CA . ARG A 1 39 ? -9.437 1.170 3.029 1.00 99.99 39 ARG A CA 7
ATOM 8239 C C . ARG A 1 39 ? -8.227 0.360 2.576 1.00 99.99 39 ARG A C 7
ATOM 8240 O O . ARG A 1 39 ? -8.343 -0.822 2.257 1.00 99.99 39 ARG A O 7
ATOM 8261 N N . PHE A 1 40 ? -7.066 1.005 2.550 1.00 99.99 40 PHE A N 7
ATOM 8262 C CA . PHE A 1 40 ? -5.846 0.367 2.067 1.00 99.99 40 PHE A CA 7
ATOM 8263 C C . PHE A 1 40 ? -4.624 0.890 2.816 1.00 99.99 40 PHE A C 7
ATOM 8264 O O . PHE A 1 40 ? -4.671 1.950 3.440 1.00 99.99 40 PHE A O 7
ATOM 8281 N N . VAL A 1 41 ? -3.530 0.137 2.750 1.00 99.99 41 VAL A N 7
ATOM 8282 C CA . VAL A 1 41 ? -2.275 0.559 3.360 1.00 99.99 41 VAL A CA 7
ATOM 8283 C C . VAL A 1 41 ? -1.159 0.631 2.323 1.00 99.99 41 VAL A C 7
ATOM 8284 O O . VAL A 1 41 ? -0.745 -0.377 1.750 1.00 99.99 41 VAL A O 7
ATOM 8297 N N . PRO A 1 42 ? -0.657 1.849 2.077 1.00 99.99 42 PRO A N 7
ATOM 8298 C CA . PRO A 1 42 ? 0.562 2.060 1.290 1.00 99.99 42 PRO A CA 7
ATOM 8299 C C . PRO A 1 42 ? 1.768 1.342 1.886 1.00 99.99 42 PRO A C 7
ATOM 8300 O O . PRO A 1 42 ? 2.043 1.459 3.081 1.00 99.99 42 PRO A O 7
ATOM 8311 N N . ILE A 1 43 ? 2.484 0.601 1.048 1.00 99.99 43 ILE A N 7
ATOM 8312 C CA . ILE A 1 43 ? 3.745 -0.008 1.454 1.00 99.99 43 ILE A CA 7
ATOM 8313 C C . ILE A 1 43 ? 4.868 0.360 0.490 1.00 99.99 43 ILE A C 7
ATOM 8314 O O . ILE A 1 43 ? 4.775 0.152 -0.719 1.00 99.99 43 ILE A O 7
ATOM 8330 N N . PRO A 1 44 ? 5.958 0.920 1.037 1.00 99.99 44 PRO A N 7
ATOM 8331 C CA . PRO A 1 44 ? 7.111 1.349 0.239 1.00 99.99 44 PRO A CA 7
ATOM 8332 C C . PRO A 1 44 ? 7.890 0.170 -0.333 1.00 99.99 44 PRO A C 7
ATOM 8333 O O . PRO A 1 44 ? 7.901 -0.918 0.241 1.00 99.99 44 PRO A O 7
ATOM 8344 N N . VAL A 1 45 ? 8.543 0.396 -1.470 1.00 99.99 45 VAL A N 7
ATOM 8345 C CA . VAL A 1 45 ? 9.195 -0.683 -2.203 1.00 99.99 45 VAL A CA 7
ATOM 8346 C C . VAL A 1 45 ? 10.645 -0.334 -2.516 1.00 99.99 45 VAL A C 7
ATOM 8347 O O . VAL A 1 45 ? 10.953 0.793 -2.900 1.00 99.99 45 VAL A O 7
ATOM 8360 N N . GLU A 1 46 ? 11.532 -1.313 -2.354 1.00 99.99 46 GLU A N 7
ATOM 8361 C CA . GLU A 1 46 ? 12.938 -1.131 -2.693 1.00 99.99 46 GLU A CA 7
ATOM 8362 C C . GLU A 1 46 ? 13.218 -1.603 -4.118 1.00 99.99 46 GLU A C 7
ATOM 8363 O O . GLU A 1 46 ? 14.029 -1.012 -4.833 1.00 99.99 46 GLU A O 7
ATOM 8375 N N . THR A 1 47 ? 12.541 -2.673 -4.525 1.00 99.99 47 THR A N 7
ATOM 8376 C CA . THR A 1 47 ? 12.882 -3.369 -5.758 1.00 99.99 47 THR A CA 7
ATOM 8377 C C . THR A 1 47 ? 11.723 -3.341 -6.745 1.00 99.99 47 THR A C 7
ATOM 8378 O O . THR A 1 47 ? 10.567 -3.541 -6.366 1.00 99.99 47 THR A O 7
ATOM 8389 N N . ASP A 1 48 ? 12.034 -3.093 -8.013 1.00 99.99 48 ASP A N 7
ATOM 8390 C CA . ASP A 1 48 ? 11.009 -2.972 -9.043 1.00 99.99 48 ASP A CA 7
ATOM 8391 C C . ASP A 1 48 ? 10.182 -4.249 -9.140 1.00 99.99 48 ASP A C 7
ATOM 8392 O O . ASP A 1 48 ? 8.969 -4.202 -9.349 1.00 99.99 48 ASP A O 7
ATOM 8401 N N . GLU A 1 49 ? 10.847 -5.392 -8.991 1.00 99.99 49 GLU A N 7
ATOM 8402 C CA . GLU A 1 49 ? 10.168 -6.680 -9.029 1.00 99.99 49 GLU A CA 7
ATOM 8403 C C . GLU A 1 49 ? 9.164 -6.800 -7.885 1.00 99.99 49 GLU A C 7
ATOM 8404 O O . GLU A 1 49 ? 8.068 -7.332 -8.062 1.00 99.99 49 GLU A O 7
ATOM 8416 N N . GLU A 1 50 ? 9.546 -6.300 -6.715 1.00 99.99 50 GLU A N 7
ATOM 8417 C CA . GLU A 1 50 ? 8.649 -6.279 -5.565 1.00 99.99 50 GLU A CA 7
ATOM 8418 C C . GLU A 1 50 ? 7.423 -5.414 -5.846 1.00 99.99 50 GLU A C 7
ATOM 8419 O O . GLU A 1 50 ? 6.307 -5.755 -5.454 1.00 99.99 50 GLU A O 7
ATOM 8431 N N . PHE A 1 51 ? 7.642 -4.294 -6.525 1.00 99.99 51 PHE A N 7
ATOM 8432 C CA . PHE A 1 51 ? 6.551 -3.394 -6.885 1.00 99.99 51 PHE A CA 7
ATOM 8433 C C . PHE A 1 51 ? 5.529 -4.104 -7.768 1.00 99.99 51 PHE A C 7
ATOM 8434 O O . PHE A 1 51 ? 4.323 -4.020 -7.532 1.00 99.99 51 PHE A O 7
ATOM 8451 N N . HIS A 1 52 ? 6.019 -4.803 -8.786 1.00 99.99 52 HIS A N 7
ATOM 8452 C CA . HIS A 1 52 ? 5.146 -5.484 -9.736 1.00 99.99 52 HIS A CA 7
ATOM 8453 C C . HIS A 1 52 ? 4.355 -6.593 -9.049 1.00 99.99 52 HIS A C 7
ATOM 8454 O O . HIS A 1 52 ? 3.173 -6.792 -9.328 1.00 99.99 52 HIS A O 7
ATOM 8468 N N . THR A 1 53 ? 5.018 -7.314 -8.148 1.00 99.99 53 THR A N 7
ATOM 8469 C CA . THR A 1 53 ? 4.379 -8.408 -7.427 1.00 99.99 53 THR A CA 7
ATOM 8470 C C . THR A 1 53 ? 3.306 -7.888 -6.477 1.00 99.99 53 THR A C 7
ATOM 8471 O O . THR A 1 53 ? 2.216 -8.455 -6.385 1.00 99.99 53 THR A O 7
ATOM 8482 N N . LEU A 1 54 ? 3.618 -6.805 -5.773 1.00 99.99 54 LEU A N 7
ATOM 8483 C CA . LEU A 1 54 ? 2.657 -6.170 -4.880 1.00 99.99 54 LEU A CA 7
ATOM 8484 C C . LEU A 1 54 ? 1.486 -5.588 -5.666 1.00 99.99 54 LEU A C 7
ATOM 8485 O O . LEU A 1 54 ? 0.336 -5.669 -5.236 1.00 99.99 54 LEU A O 7
ATOM 8501 N N . ALA A 1 55 ? 1.787 -5.005 -6.821 1.00 99.99 55 ALA A N 7
ATOM 8502 C CA . ALA A 1 55 ? 0.755 -4.445 -7.686 1.00 99.99 55 ALA A CA 7
ATOM 8503 C C . ALA A 1 55 ? -0.232 -5.517 -8.129 1.00 99.99 55 ALA A C 7
ATOM 8504 O O . ALA A 1 55 ? -1.441 -5.287 -8.163 1.00 99.99 55 ALA A O 7
ATOM 8511 N N . ALA A 1 56 ? 0.290 -6.692 -8.469 1.00 99.99 56 ALA A N 7
ATOM 8512 C CA . ALA A 1 56 ? -0.551 -7.848 -8.755 1.00 99.99 56 ALA A CA 7
ATOM 8513 C C . ALA A 1 56 ? -1.364 -8.253 -7.529 1.00 99.99 56 ALA A C 7
ATOM 8514 O O . ALA A 1 56 ? -2.540 -8.600 -7.639 1.00 99.99 56 ALA A O 7
ATOM 8521 N N . SER A 1 57 ? -0.729 -8.204 -6.362 1.00 99.99 57 SER A N 7
ATOM 8522 C CA . SER A 1 57 ? -1.347 -8.694 -5.133 1.00 99.99 57 SER A CA 7
ATOM 8523 C C . SER A 1 57 ? -2.561 -7.846 -4.764 1.00 99.99 57 SER A C 7
ATOM 8524 O O . SER A 1 57 ? -3.598 -8.370 -4.354 1.00 99.99 57 SER A O 7
ATOM 8532 N N . LEU A 1 58 ? -2.425 -6.532 -4.909 1.00 99.99 58 LEU A N 7
ATOM 8533 C CA . LEU A 1 58 ? -3.501 -5.609 -4.569 1.00 99.99 58 LEU A CA 7
ATOM 8534 C C . LEU A 1 58 ? -4.669 -5.750 -5.539 1.00 99.99 58 LEU A C 7
ATOM 8535 O O . LEU A 1 58 ? -5.831 -5.683 -5.141 1.00 99.99 58 LEU A O 7
ATOM 8551 N N . SER A 1 59 ? -4.350 -5.952 -6.813 1.00 99.99 59 SER A N 7
ATOM 8552 C CA . SER A 1 59 ? -5.374 -6.112 -7.841 1.00 99.99 59 SER A CA 7
ATOM 8553 C C . SER A 1 59 ? -6.198 -7.372 -7.596 1.00 99.99 59 SER A C 7
ATOM 8554 O O . SER A 1 59 ? -7.420 -7.365 -7.750 1.00 99.99 59 SER A O 7
ATOM 8562 N N . GLN A 1 60 ? -5.522 -8.451 -7.213 1.00 99.99 60 GLN A N 7
ATOM 8563 C CA . GLN A 1 60 ? -6.194 -9.713 -6.932 1.00 99.99 60 GLN A CA 7
ATOM 8564 C C . GLN A 1 60 ? -7.163 -9.564 -5.763 1.00 99.99 60 GLN A C 7
ATOM 8565 O O . GLN A 1 60 ? -8.302 -10.029 -5.825 1.00 99.99 60 GLN A O 7
ATOM 8579 N N . LYS A 1 61 ? -6.704 -8.914 -4.699 1.00 99.99 61 LYS A N 7
ATOM 8580 C CA . LYS A 1 61 ? -7.549 -8.646 -3.542 1.00 99.99 61 LYS A CA 7
ATOM 8581 C C . LYS A 1 61 ? -8.694 -7.706 -3.908 1.00 99.99 61 LYS A C 7
ATOM 8582 O O . LYS A 1 61 ? -9.832 -7.902 -3.484 1.00 99.99 61 LYS A O 7
ATOM 8601 N N . LEU A 1 62 ? -8.383 -6.687 -4.702 1.00 99.99 62 LEU A N 7
ATOM 8602 C CA . LEU A 1 62 ? -9.383 -5.708 -5.115 1.00 99.99 62 LEU A CA 7
ATOM 8603 C C . LEU A 1 62 ? -10.490 -6.370 -5.930 1.00 99.99 62 LEU A C 7
ATOM 8604 O O . LEU A 1 62 ? -11.672 -6.104 -5.719 1.00 99.99 62 LEU A O 7
ATOM 8620 N N . GLU A 1 63 ? -10.096 -7.236 -6.860 1.00 99.99 63 GLU A N 7
ATOM 8621 C CA . GLU A 1 63 ? -11.056 -7.938 -7.705 1.00 99.99 63 GLU A CA 7
ATOM 8622 C C . GLU A 1 63 ? -11.999 -8.793 -6.862 1.00 99.99 63 GLU A C 7
ATOM 8623 O O . GLU A 1 63 ? -13.194 -8.876 -7.142 1.00 99.99 63 GLU A O 7
ATOM 8635 N N . MET A 1 64 ? -11.450 -9.428 -5.832 1.00 99.99 64 MET A N 7
ATOM 8636 C CA . MET A 1 64 ? -12.252 -10.228 -4.913 1.00 99.99 64 MET A CA 7
ATOM 8637 C C . MET A 1 64 ? -13.263 -9.358 -4.175 1.00 99.99 64 MET A C 7
ATOM 8638 O O . MET A 1 64 ? -14.407 -9.763 -3.960 1.00 99.99 64 MET A O 7
ATOM 8652 N N . MET A 1 65 ? -12.838 -8.160 -3.788 1.00 99.99 65 MET A N 7
ATOM 8653 C CA . MET A 1 65 ? -13.716 -7.221 -3.099 1.00 99.99 65 MET A CA 7
ATOM 8654 C C . MET A 1 65 ? -14.852 -6.773 -4.013 1.00 99.99 65 MET A C 7
ATOM 8655 O O . MET A 1 65 ? -15.998 -6.653 -3.579 1.00 99.99 65 MET A O 7
ATOM 8669 N N . VAL A 1 66 ? -14.528 -6.526 -5.278 1.00 99.99 66 VAL A N 7
ATOM 8670 C CA . VAL A 1 66 ? -15.499 -5.993 -6.226 1.00 99.99 66 VAL A CA 7
ATOM 8671 C C . VAL A 1 66 ? -16.445 -7.084 -6.716 1.00 99.99 66 VAL A C 7
ATOM 8672 O O . VAL A 1 66 ? -17.650 -6.867 -6.835 1.00 99.99 66 VAL A O 7
ATOM 8685 N N . ALA A 1 67 ? -15.889 -8.257 -6.999 1.00 99.99 67 ALA A N 7
ATOM 8686 C CA . ALA A 1 67 ? -16.671 -9.362 -7.543 1.00 99.99 67 ALA A CA 7
ATOM 8687 C C . ALA A 1 67 ? -17.811 -9.742 -6.605 1.00 99.99 67 ALA A C 7
ATOM 8688 O O . ALA A 1 67 ? -17.650 -9.743 -5.384 1.00 99.99 67 ALA A O 7
ATOM 8695 N N . LYS A 1 68 ? -18.963 -10.067 -7.181 1.00 99.99 68 LYS A N 7
ATOM 8696 C CA . LYS A 1 68 ? -20.112 -10.512 -6.400 1.00 99.99 68 LYS A CA 7
ATOM 8697 C C . LYS A 1 68 ? -20.312 -12.017 -6.541 1.00 99.99 68 LYS A C 7
ATOM 8698 O O . LYS A 1 68 ? -19.843 -12.600 -7.518 1.00 99.99 68 LYS A O 7
ATOM 8717 N N . SER B 1 26 ? -5.576 13.562 0.954 1.00 99.99 126 SER B N 7
ATOM 8718 C CA . SER B 1 26 ? -6.590 12.513 0.933 1.00 99.99 126 SER B CA 7
ATOM 8719 C C . SER B 1 26 ? -6.141 11.309 1.752 1.00 99.99 126 SER B C 7
ATOM 8720 O O . SER B 1 26 ? -6.848 10.862 2.656 1.00 99.99 126 SER B O 7
ATOM 8728 N N . ILE B 1 27 ? -4.962 10.786 1.432 1.00 99.99 127 ILE B N 7
ATOM 8729 C CA . ILE B 1 27 ? -4.416 9.636 2.142 1.00 99.99 127 ILE B CA 7
ATOM 8730 C C . ILE B 1 27 ? -3.029 9.942 2.698 1.00 99.99 127 ILE B C 7
ATOM 8731 O O . ILE B 1 27 ? -2.053 10.016 1.952 1.00 99.99 127 ILE B O 7
ATOM 8747 N N . GLU B 1 28 ? -2.950 10.115 4.015 1.00 99.99 128 GLU B N 7
ATOM 8748 C CA . GLU B 1 28 ? -1.757 10.674 4.639 1.00 99.99 128 GLU B CA 7
ATOM 8749 C C . GLU B 1 28 ? -0.545 9.780 4.401 1.00 99.99 128 GLU B C 7
ATOM 8750 O O . GLU B 1 28 ? 0.555 10.263 4.133 1.00 99.99 128 GLU B O 7
ATOM 8762 N N . MET B 1 29 ? -0.755 8.470 4.498 1.00 99.99 129 MET B N 7
ATOM 8763 C CA . MET B 1 29 ? 0.322 7.507 4.300 1.00 99.99 129 MET B CA 7
ATOM 8764 C C . MET B 1 29 ? 0.858 7.579 2.875 1.00 99.99 129 MET B C 7
ATOM 8765 O O . MET B 1 29 ? 2.069 7.594 2.657 1.00 99.99 129 MET B O 7
ATOM 8779 N N . ALA B 1 30 ? -0.051 7.621 1.907 1.00 99.99 130 ALA B N 7
ATOM 8780 C CA . ALA B 1 30 ? 0.331 7.636 0.499 1.00 99.99 130 ALA B CA 7
ATOM 8781 C C . ALA B 1 30 ? 1.080 8.916 0.148 1.00 99.99 130 ALA B C 7
ATOM 8782 O O . ALA B 1 30 ? 2.097 8.883 -0.545 1.00 99.99 130 ALA B O 7
ATOM 8789 N N . HIS B 1 31 ? 0.570 10.045 0.629 1.00 99.99 131 HIS B N 7
ATOM 8790 C CA . HIS B 1 31 ? 1.172 11.343 0.338 1.00 99.99 131 HIS B CA 7
ATOM 8791 C C . HIS B 1 31 ? 2.571 11.439 0.939 1.00 99.99 131 HIS B C 7
ATOM 8792 O O . HIS B 1 31 ? 3.502 11.921 0.295 1.00 99.99 131 HIS B O 7
ATOM 8806 N N . SER B 1 32 ? 2.710 10.979 2.179 1.00 99.99 132 SER B N 7
ATOM 8807 C CA . SER B 1 32 ? 3.975 11.083 2.895 1.00 99.99 132 SER B CA 7
ATOM 8808 C C . SER B 1 32 ? 5.075 10.315 2.169 1.00 99.99 132 SER B C 7
ATOM 8809 O O . SER B 1 32 ? 6.191 10.811 2.007 1.00 99.99 132 SER B O 7
ATOM 8817 N N . LEU B 1 33 ? 4.753 9.103 1.730 1.00 99.99 133 LEU B N 7
ATOM 8818 C CA . LEU B 1 33 ? 5.706 8.277 0.998 1.00 99.99 133 LEU B CA 7
ATOM 8819 C C . LEU B 1 33 ? 6.074 8.919 -0.335 1.00 99.99 133 LEU B C 7
ATOM 8820 O O . LEU B 1 33 ? 7.235 8.907 -0.741 1.00 99.99 133 LEU B O 7
ATOM 8836 N N . ALA B 1 34 ? 5.076 9.480 -1.010 1.00 99.99 134 ALA B N 7
ATOM 8837 C CA . ALA B 1 34 ? 5.302 10.162 -2.278 1.00 99.99 134 ALA B CA 7
ATOM 8838 C C . ALA B 1 34 ? 6.176 11.398 -2.091 1.00 99.99 134 ALA B C 7
ATOM 8839 O O . ALA B 1 34 ? 7.089 11.648 -2.876 1.00 99.99 134 ALA B O 7
ATOM 8846 N N . GLN B 1 35 ? 5.888 12.167 -1.046 1.00 99.99 135 GLN B N 7
ATOM 8847 C CA . GLN B 1 35 ? 6.598 13.416 -0.798 1.00 99.99 135 GLN B CA 7
ATOM 8848 C C . GLN B 1 35 ? 8.078 13.159 -0.541 1.00 99.99 135 GLN B C 7
ATOM 8849 O O . GLN B 1 35 ? 8.933 13.960 -0.921 1.00 99.99 135 GLN B O 7
ATOM 8863 N N . ILE B 1 36 ? 8.376 12.037 0.106 1.00 99.99 136 ILE B N 7
ATOM 8864 C CA . ILE B 1 36 ? 9.753 11.680 0.423 1.00 99.99 136 ILE B CA 7
ATOM 8865 C C . ILE B 1 36 ? 10.400 10.910 -0.723 1.00 99.99 136 ILE B C 7
ATOM 8866 O O . ILE B 1 36 ? 11.548 10.479 -0.625 1.00 99.99 136 ILE B O 7
ATOM 8882 N N . GLY B 1 37 ? 9.655 10.745 -1.812 1.00 99.99 137 GLY B N 7
ATOM 8883 C CA . GLY B 1 37 ? 10.245 10.258 -3.045 1.00 99.99 137 GLY B CA 7
ATOM 8884 C C . GLY B 1 37 ? 10.366 8.747 -3.073 1.00 99.99 137 GLY B C 7
ATOM 8885 O O . GLY B 1 37 ? 11.138 8.193 -3.857 1.00 99.99 137 GLY B O 7
ATOM 8889 N N . ILE B 1 38 ? 9.604 8.077 -2.215 1.00 99.99 138 ILE B N 7
ATOM 8890 C CA . ILE B 1 38 ? 9.645 6.623 -2.130 1.00 99.99 138 ILE B CA 7
ATOM 8891 C C . ILE B 1 38 ? 8.472 5.994 -2.873 1.00 99.99 138 ILE B C 7
ATOM 8892 O O . ILE B 1 38 ? 7.312 6.289 -2.586 1.00 99.99 138 ILE B O 7
ATOM 8908 N N . ARG B 1 39 ? 8.782 5.126 -3.830 1.00 99.99 139 ARG B N 7
ATOM 8909 C CA . ARG B 1 39 ? 7.758 4.356 -4.524 1.00 99.99 139 ARG B CA 7
ATOM 8910 C C . ARG B 1 39 ? 7.097 3.354 -3.580 1.00 99.99 139 ARG B C 7
ATOM 8911 O O . ARG B 1 39 ? 7.768 2.716 -2.769 1.00 99.99 139 ARG B O 7
ATOM 8932 N N . PHE B 1 40 ? 5.781 3.223 -3.694 1.00 99.99 140 PHE B N 7
ATOM 8933 C CA . PHE B 1 40 ? 5.018 2.353 -2.804 1.00 99.99 140 PHE B CA 7
ATOM 8934 C C . PHE B 1 40 ? 3.823 1.742 -3.528 1.00 99.99 140 PHE B C 7
ATOM 8935 O O . PHE B 1 40 ? 3.399 2.236 -4.574 1.00 99.99 140 PHE B O 7
ATOM 8952 N N . VAL B 1 41 ? 3.287 0.663 -2.967 1.00 99.99 141 VAL B N 7
ATOM 8953 C CA . VAL B 1 41 ? 2.096 0.028 -3.520 1.00 99.99 141 VAL B CA 7
ATOM 8954 C C . VAL B 1 41 ? 0.975 -0.022 -2.488 1.00 99.99 141 VAL B C 7
ATOM 8955 O O . VAL B 1 41 ? 1.071 -0.693 -1.460 1.00 99.99 141 VAL B O 7
ATOM 8968 N N . PRO B 1 42 ? -0.119 0.702 -2.767 1.00 99.99 142 PRO B N 7
ATOM 8969 C CA . PRO B 1 42 ? -1.365 0.583 -2.004 1.00 99.99 142 PRO B CA 7
ATOM 8970 C C . PRO B 1 42 ? -1.922 -0.837 -2.023 1.00 99.99 142 PRO B C 7
ATOM 8971 O O . PRO B 1 42 ? -2.044 -1.452 -3.084 1.00 99.99 142 PRO B O 7
ATOM 8982 N N . ILE B 1 43 ? -2.256 -1.353 -0.845 1.00 99.99 143 ILE B N 7
ATOM 8983 C CA . ILE B 1 43 ? -2.942 -2.634 -0.739 1.00 99.99 143 ILE B CA 7
ATOM 8984 C C . ILE B 1 43 ? -4.215 -2.510 0.092 1.00 99.99 143 ILE B C 7
ATOM 8985 O O . ILE B 1 43 ? -4.198 -2.049 1.232 1.00 99.99 143 ILE B O 7
ATOM 9001 N N . PRO B 1 44 ? -5.347 -2.930 -0.493 1.00 99.99 144 PRO B N 7
ATOM 9002 C CA . PRO B 1 44 ? -6.653 -2.856 0.168 1.00 99.99 144 PRO B CA 7
ATOM 9003 C C . PRO B 1 44 ? -6.774 -3.839 1.325 1.00 99.99 144 PRO B C 7
ATOM 9004 O O . PRO B 1 44 ? -6.134 -4.891 1.331 1.00 99.99 144 PRO B O 7
ATOM 9015 N N . VAL B 1 45 ? -7.601 -3.491 2.307 1.00 99.99 145 VAL B N 7
ATOM 9016 C CA . VAL B 1 45 ? -7.691 -4.264 3.541 1.00 99.99 145 VAL B CA 7
ATOM 9017 C C . VAL B 1 45 ? -9.137 -4.626 3.859 1.00 99.99 145 VAL B C 7
ATOM 9018 O O . VAL B 1 45 ? -10.038 -3.801 3.715 1.00 99.99 145 VAL B O 7
ATOM 9031 N N . GLU B 1 46 ? -9.349 -5.864 4.295 1.00 99.99 146 GLU B N 7
ATOM 9032 C CA . GLU B 1 46 ? -10.676 -6.309 4.706 1.00 99.99 146 GLU B CA 7
ATOM 9033 C C . GLU B 1 46 ? -10.866 -6.132 6.211 1.00 99.99 146 GLU B C 7
ATOM 9034 O O . GLU B 1 46 ? -11.957 -5.800 6.676 1.00 99.99 146 GLU B O 7
ATOM 9046 N N . THR B 1 47 ? -9.795 -6.356 6.968 1.00 99.99 147 THR B N 7
ATOM 9047 C CA . THR B 1 47 ? -9.894 -6.461 8.417 1.00 99.99 147 THR B CA 7
ATOM 9048 C C . THR B 1 47 ? -9.071 -5.376 9.104 1.00 99.99 147 THR B C 7
ATOM 9049 O O . THR B 1 47 ? -7.942 -5.093 8.702 1.00 99.99 147 THR B O 7
ATOM 9060 N N . ASP B 1 48 ? -9.642 -4.773 10.141 1.00 99.99 148 ASP B N 7
ATOM 9061 C CA . ASP B 1 48 ? -8.989 -3.673 10.840 1.00 99.99 148 ASP B CA 7
ATOM 9062 C C . ASP B 1 48 ? -7.640 -4.111 11.402 1.00 99.99 148 ASP B C 7
ATOM 9063 O O . ASP B 1 48 ? -6.674 -3.348 11.391 1.00 99.99 148 ASP B O 7
ATOM 9072 N N . GLU B 1 49 ? -7.582 -5.345 11.896 1.00 99.99 149 GLU B N 7
ATOM 9073 C CA . GLU B 1 49 ? -6.344 -5.895 12.431 1.00 99.99 149 GLU B CA 7
ATOM 9074 C C . GLU B 1 49 ? -5.275 -5.988 11.345 1.00 99.99 149 GLU B C 7
ATOM 9075 O O . GLU B 1 49 ? -4.101 -5.715 11.592 1.00 99.99 149 GLU B O 7
ATOM 9087 N N . GLU B 1 50 ? -5.692 -6.373 10.143 1.00 99.99 150 GLU B N 7
ATOM 9088 C CA . GLU B 1 50 ? -4.786 -6.424 9.002 1.00 99.99 150 GLU B CA 7
ATOM 9089 C C . GLU B 1 50 ? -4.247 -5.034 8.673 1.00 99.99 150 GLU B C 7
ATOM 9090 O O . GLU B 1 50 ? -3.074 -4.878 8.330 1.00 99.99 150 GLU B O 7
ATOM 9102 N N . PHE B 1 51 ? -5.110 -4.031 8.778 1.00 99.99 151 PHE B N 7
ATOM 9103 C CA . PHE B 1 51 ? -4.713 -2.651 8.520 1.00 99.99 151 PHE B CA 7
ATOM 9104 C C . PHE B 1 51 ? -3.607 -2.216 9.477 1.00 99.99 151 PHE B C 7
ATOM 9105 O O . PHE B 1 51 ? -2.604 -1.636 9.062 1.00 99.99 151 PHE B O 7
ATOM 9122 N N . HIS B 1 52 ? -3.798 -2.499 10.761 1.00 99.99 152 HIS B N 7
ATOM 9123 C CA . HIS B 1 52 ? -2.843 -2.090 11.786 1.00 99.99 152 HIS B CA 7
ATOM 9124 C C . HIS B 1 52 ? -1.503 -2.791 11.588 1.00 99.99 152 HIS B C 7
ATOM 9125 O O . HIS B 1 52 ? -0.443 -2.186 11.757 1.00 99.99 152 HIS B O 7
ATOM 9139 N N . THR B 1 53 ? -1.556 -4.071 11.228 1.00 99.99 153 THR B N 7
ATOM 9140 C CA . THR B 1 53 ? -0.346 -4.855 11.015 1.00 99.99 153 THR B CA 7
ATOM 9141 C C . THR B 1 53 ? 0.419 -4.364 9.792 1.00 99.99 153 THR B C 7
ATOM 9142 O O . THR B 1 53 ? 1.646 -4.244 9.821 1.00 99.99 153 THR B O 7
ATOM 9153 N N . LEU B 1 54 ? -0.310 -4.079 8.718 1.00 99.99 154 LEU B N 7
ATOM 9154 C CA . LEU B 1 54 ? 0.296 -3.537 7.506 1.00 99.99 154 LEU B CA 7
ATOM 9155 C C . LEU B 1 54 ? 0.866 -2.144 7.758 1.00 99.99 154 LEU B C 7
ATOM 9156 O O . LEU B 1 54 ? 1.936 -1.802 7.257 1.00 99.99 154 LEU B O 7
ATOM 9172 N N . ALA B 1 55 ? 0.145 -1.348 8.540 1.00 99.99 155 ALA B N 7
ATOM 9173 C CA . ALA B 1 55 ? 0.599 -0.007 8.890 1.00 99.99 155 ALA B CA 7
ATOM 9174 C C . ALA B 1 55 ? 1.926 -0.054 9.637 1.00 99.99 155 ALA B C 7
ATOM 9175 O O . ALA B 1 55 ? 2.819 0.757 9.388 1.00 99.99 155 ALA B O 7
ATOM 9182 N N . ALA B 1 56 ? 2.052 -1.010 10.553 1.00 99.99 156 ALA B N 7
ATOM 9183 C CA . ALA B 1 56 ? 3.322 -1.266 11.221 1.00 99.99 156 ALA B CA 7
ATOM 9184 C C . ALA B 1 56 ? 4.390 -1.700 10.222 1.00 99.99 156 ALA B C 7
ATOM 9185 O O . ALA B 1 56 ? 5.545 -1.285 10.313 1.00 99.99 156 ALA B O 7
ATOM 9192 N N . SER B 1 57 ? 3.996 -2.538 9.269 1.00 99.99 157 SER B N 7
ATOM 9193 C CA . SER B 1 57 ? 4.944 -3.136 8.334 1.00 99.99 157 SER B CA 7
ATOM 9194 C C . SER B 1 57 ? 5.576 -2.068 7.446 1.00 99.99 157 SER B C 7
ATOM 9195 O O . SER B 1 57 ? 6.780 -2.093 7.185 1.00 99.99 157 SER B O 7
ATOM 9203 N N . LEU B 1 58 ? 4.755 -1.132 6.983 1.00 99.99 158 LEU B N 7
ATOM 9204 C CA . LEU B 1 58 ? 5.227 -0.067 6.105 1.00 99.99 158 LEU B CA 7
ATOM 9205 C C . LEU B 1 58 ? 6.146 0.891 6.854 1.00 99.99 158 LEU B C 7
ATOM 9206 O O . LEU B 1 58 ? 7.145 1.361 6.311 1.00 99.99 158 LEU B O 7
ATOM 9222 N N . SER B 1 59 ? 5.804 1.173 8.107 1.00 99.99 159 SER B N 7
ATOM 9223 C CA . SER B 1 59 ? 6.603 2.069 8.934 1.00 99.99 159 SER B CA 7
ATOM 9224 C C . SER B 1 59 ? 7.988 1.485 9.189 1.00 99.99 159 SER B C 7
ATOM 9225 O O . SER B 1 59 ? 8.992 2.197 9.147 1.00 99.99 159 SER B O 7
ATOM 9233 N N . GLN B 1 60 ? 8.037 0.181 9.451 1.00 99.99 160 GLN B N 7
ATOM 9234 C CA . GLN B 1 60 ? 9.301 -0.502 9.695 1.00 99.99 160 GLN B CA 7
ATOM 9235 C C . GLN B 1 60 ? 10.203 -0.433 8.468 1.00 99.99 160 GLN B C 7
ATOM 9236 O O . GLN B 1 60 ? 11.395 -0.143 8.576 1.00 99.99 160 GLN B O 7
ATOM 9250 N N . LYS B 1 61 ? 9.627 -0.700 7.300 1.00 99.99 161 LYS B N 7
ATOM 9251 C CA . LYS B 1 61 ? 10.362 -0.605 6.045 1.00 99.99 161 LYS B CA 7
ATOM 9252 C C . LYS B 1 61 ? 10.783 0.835 5.768 1.00 99.99 161 LYS B C 7
ATOM 9253 O O . LYS B 1 61 ? 11.904 1.091 5.326 1.00 99.99 161 LYS B O 7
ATOM 9272 N N . LEU B 1 62 ? 9.878 1.771 6.032 1.00 99.99 162 LEU B N 7
ATOM 9273 C CA . LEU B 1 62 ? 10.151 3.184 5.799 1.00 99.99 162 LEU B CA 7
ATOM 9274 C C . LEU B 1 62 ? 11.313 3.666 6.661 1.00 99.99 162 LEU B C 7
ATOM 9275 O O . LEU B 1 62 ? 12.199 4.375 6.187 1.00 99.99 162 LEU B O 7
ATOM 9291 N N . GLU B 1 63 ? 11.301 3.273 7.931 1.00 99.99 163 GLU B N 7
ATOM 9292 C CA . GLU B 1 63 ? 12.355 3.664 8.861 1.00 99.99 163 GLU B CA 7
ATOM 9293 C C . GLU B 1 63 ? 13.715 3.152 8.388 1.00 99.99 163 GLU B C 7
ATOM 9294 O O . GLU B 1 63 ? 14.723 3.846 8.502 1.00 99.99 163 GLU B O 7
ATOM 9306 N N . MET B 1 64 ? 13.729 1.933 7.859 1.00 99.99 164 MET B N 7
ATOM 9307 C CA . MET B 1 64 ? 14.951 1.352 7.315 1.00 99.99 164 MET B CA 7
ATOM 9308 C C . MET B 1 64 ? 15.453 2.160 6.122 1.00 99.99 164 MET B C 7
ATOM 9309 O O . MET B 1 64 ? 16.655 2.366 5.962 1.00 99.99 164 MET B O 7
ATOM 9323 N N . MET B 1 65 ? 14.523 2.616 5.288 1.00 99.99 165 MET B N 7
ATOM 9324 C CA . MET B 1 65 ? 14.870 3.426 4.126 1.00 99.99 165 MET B CA 7
ATOM 9325 C C . MET B 1 65 ? 15.464 4.765 4.556 1.00 99.99 165 MET B C 7
ATOM 9326 O O . MET B 1 65 ? 16.426 5.247 3.961 1.00 99.99 165 MET B O 7
ATOM 9340 N N . VAL B 1 66 ? 14.882 5.359 5.595 1.00 99.99 166 VAL B N 7
ATOM 9341 C CA . VAL B 1 66 ? 15.287 6.687 6.039 1.00 99.99 166 VAL B CA 7
ATOM 9342 C C . VAL B 1 66 ? 16.585 6.628 6.839 1.00 99.99 166 VAL B C 7
ATOM 9343 O O . VAL B 1 66 ? 17.468 7.467 6.672 1.00 99.99 166 VAL B O 7
ATOM 9356 N N . ALA B 1 67 ? 16.689 5.630 7.710 1.00 99.99 167 ALA B N 7
ATOM 9357 C CA . ALA B 1 67 ? 17.847 5.499 8.588 1.00 99.99 167 ALA B CA 7
ATOM 9358 C C . ALA B 1 67 ? 19.136 5.386 7.784 1.00 99.99 167 ALA B C 7
ATOM 9359 O O . ALA B 1 67 ? 19.172 4.735 6.739 1.00 99.99 167 ALA B O 7
ATOM 9366 N N . LYS B 1 68 ? 20.193 6.022 8.275 1.00 99.99 168 LYS B N 7
ATOM 9367 C CA . LYS B 1 68 ? 21.502 5.939 7.638 1.00 99.99 168 LYS B CA 7
ATOM 9368 C C . LYS B 1 68 ? 22.436 5.033 8.430 1.00 99.99 168 LYS B C 7
ATOM 9369 O O . LYS B 1 68 ? 22.208 4.825 9.622 1.00 99.99 168 LYS B O 7
ATOM 9388 N N . SER A 1 26 ? 0.047 12.883 -6.656 1.00 99.99 26 SER A N 8
ATOM 9389 C CA . SER A 1 26 ? -1.160 12.116 -6.942 1.00 99.99 26 SER A CA 8
ATOM 9390 C C . SER A 1 26 ? -0.814 10.680 -7.322 1.00 99.99 26 SER A C 8
ATOM 9391 O O . SER A 1 26 ? -0.012 10.444 -8.227 1.00 99.99 26 SER A O 8
ATOM 9398 N N . ILE A 1 27 ? -1.420 9.727 -6.627 1.00 99.99 27 ILE A N 8
ATOM 9399 C CA . ILE A 1 27 ? -1.135 8.315 -6.855 1.00 99.99 27 ILE A CA 8
ATOM 9400 C C . ILE A 1 27 ? -2.392 7.561 -7.278 1.00 99.99 27 ILE A C 8
ATOM 9401 O O . ILE A 1 27 ? -3.352 7.456 -6.514 1.00 99.99 27 ILE A O 8
ATOM 9417 N N . GLU A 1 28 ? -2.377 7.039 -8.500 1.00 99.99 28 GLU A N 8
ATOM 9418 C CA . GLU A 1 28 ? -3.586 6.501 -9.114 1.00 99.99 28 GLU A CA 8
ATOM 9419 C C . GLU A 1 28 ? -4.125 5.318 -8.314 1.00 99.99 28 GLU A C 8
ATOM 9420 O O . GLU A 1 28 ? -5.331 5.180 -8.124 1.00 99.99 28 GLU A O 8
ATOM 9432 N N . MET A 1 29 ? -3.216 4.465 -7.850 1.00 99.99 29 MET A N 8
ATOM 9433 C CA . MET A 1 29 ? -3.598 3.287 -7.081 1.00 99.99 29 MET A CA 8
ATOM 9434 C C . MET A 1 29 ? -4.291 3.687 -5.781 1.00 99.99 29 MET A C 8
ATOM 9435 O O . MET A 1 29 ? -5.327 3.131 -5.422 1.00 99.99 29 MET A O 8
ATOM 9449 N N . ALA A 1 30 ? -3.709 4.656 -5.081 1.00 99.99 30 ALA A N 8
ATOM 9450 C CA . ALA A 1 30 ? -4.254 5.108 -3.807 1.00 99.99 30 ALA A CA 8
ATOM 9451 C C . ALA A 1 30 ? -5.615 5.771 -3.996 1.00 99.99 30 ALA A C 8
ATOM 9452 O O . ALA A 1 30 ? -6.547 5.529 -3.227 1.00 99.99 30 ALA A O 8
ATOM 9459 N N . HIS A 1 31 ? -5.723 6.607 -5.024 1.00 99.99 31 HIS A N 8
ATOM 9460 C CA . HIS A 1 31 ? -6.967 7.318 -5.303 1.00 99.99 31 HIS A CA 8
ATOM 9461 C C . HIS A 1 31 ? -8.087 6.339 -5.646 1.00 99.99 31 HIS A C 8
ATOM 9462 O O . HIS A 1 31 ? -9.213 6.479 -5.173 1.00 99.99 31 HIS A O 8
ATOM 9476 N N . SER A 1 32 ? -7.767 5.349 -6.474 1.00 99.99 32 SER A N 8
ATOM 9477 C CA . SER A 1 32 ? -8.766 4.402 -6.954 1.00 99.99 32 SER A CA 8
ATOM 9478 C C . SER A 1 32 ? -9.386 3.631 -5.793 1.00 99.99 32 SER A C 8
ATOM 9479 O O . SER A 1 32 ? -10.603 3.456 -5.726 1.00 99.99 32 SER A O 8
ATOM 9487 N N . LEU A 1 33 ? -8.539 3.170 -4.878 1.00 99.99 33 LEU A N 8
ATOM 9488 C CA . LEU A 1 33 ? -9.004 2.439 -3.703 1.00 99.99 33 LEU A CA 8
ATOM 9489 C C . LEU A 1 33 ? -9.858 3.331 -2.809 1.00 99.99 33 LEU A C 8
ATOM 9490 O O . LEU A 1 33 ? -10.884 2.901 -2.284 1.00 99.99 33 LEU A O 8
ATOM 9506 N N . ALA A 1 34 ? -9.428 4.578 -2.642 1.00 99.99 34 ALA A N 8
ATOM 9507 C CA . ALA A 1 34 ? -10.168 5.540 -1.835 1.00 99.99 34 ALA A CA 8
ATOM 9508 C C . ALA A 1 34 ? -11.527 5.847 -2.455 1.00 99.99 34 ALA A C 8
ATOM 9509 O O . ALA A 1 34 ? -12.536 5.916 -1.755 1.00 99.99 34 ALA A O 8
ATOM 9516 N N . GLN A 1 35 ? -11.542 6.031 -3.771 1.00 99.99 35 GLN A N 8
ATOM 9517 C CA . GLN A 1 35 ? -12.766 6.391 -4.476 1.00 99.99 35 GLN A CA 8
ATOM 9518 C C . GLN A 1 35 ? -13.814 5.290 -4.349 1.00 99.99 35 GLN A C 8
ATOM 9519 O O . GLN A 1 35 ? -15.011 5.564 -4.268 1.00 99.99 35 GLN A O 8
ATOM 9533 N N . ILE A 1 36 ? -13.353 4.044 -4.331 1.00 99.99 36 ILE A N 8
ATOM 9534 C CA . ILE A 1 36 ? -14.252 2.899 -4.239 1.00 99.99 36 ILE A CA 8
ATOM 9535 C C . ILE A 1 36 ? -14.537 2.538 -2.786 1.00 99.99 36 ILE A C 8
ATOM 9536 O O . ILE A 1 36 ? -15.254 1.581 -2.501 1.00 99.99 36 ILE A O 8
ATOM 9552 N N . GLY A 1 37 ? -13.969 3.315 -1.867 1.00 99.99 37 GLY A N 8
ATOM 9553 C CA . GLY A 1 37 ? -14.354 3.216 -0.471 1.00 99.99 37 GLY A CA 8
ATOM 9554 C C . GLY A 1 37 ? -13.632 2.097 0.252 1.00 99.99 37 GLY A C 8
ATOM 9555 O O . GLY A 1 37 ? -14.076 1.641 1.307 1.00 99.99 37 GLY A O 8
ATOM 9559 N N . ILE A 1 38 ? -12.515 1.651 -0.316 1.00 99.99 38 ILE A N 8
ATOM 9560 C CA . ILE A 1 38 ? -11.731 0.580 0.283 1.00 99.99 38 ILE A CA 8
ATOM 9561 C C . ILE A 1 38 ? -10.555 1.137 1.077 1.00 99.99 38 ILE A C 8
ATOM 9562 O O . ILE A 1 38 ? -9.719 1.863 0.540 1.00 99.99 38 ILE A O 8
ATOM 9578 N N . ARG A 1 39 ? -10.495 0.791 2.359 1.00 99.99 39 ARG A N 8
ATOM 9579 C CA . ARG A 1 39 ? -9.334 1.105 3.183 1.00 99.99 39 ARG A CA 8
ATOM 9580 C C . ARG A 1 39 ? -8.106 0.338 2.708 1.00 99.99 39 ARG A C 8
ATOM 9581 O O . ARG A 1 39 ? -8.206 -0.811 2.278 1.00 99.99 39 ARG A O 8
ATOM 9602 N N . PHE A 1 40 ? -6.946 0.981 2.786 1.00 99.99 40 PHE A N 8
ATOM 9603 C CA . PHE A 1 40 ? -5.696 0.360 2.360 1.00 99.99 40 PHE A CA 8
ATOM 9604 C C . PHE A 1 40 ? -4.511 0.944 3.125 1.00 99.99 40 PHE A C 8
ATOM 9605 O O . PHE A 1 40 ? -4.602 2.031 3.697 1.00 99.99 40 PHE A O 8
ATOM 9622 N N . VAL A 1 41 ? -3.401 0.214 3.131 1.00 99.99 41 VAL A N 8
ATOM 9623 C CA . VAL A 1 41 ? -2.134 0.753 3.612 1.00 99.99 41 VAL A CA 8
ATOM 9624 C C . VAL A 1 41 ? -1.050 0.645 2.546 1.00 99.99 41 VAL A C 8
ATOM 9625 O O . VAL A 1 41 ? -0.715 -0.441 2.076 1.00 99.99 41 VAL A O 8
ATOM 9638 N N . PRO A 1 42 ? -0.487 1.798 2.156 1.00 99.99 42 PRO A N 8
ATOM 9639 C CA . PRO A 1 42 ? 0.671 1.850 1.260 1.00 99.99 42 PRO A CA 8
ATOM 9640 C C . PRO A 1 42 ? 1.829 0.991 1.757 1.00 99.99 42 PRO A C 8
ATOM 9641 O O . PRO A 1 42 ? 2.196 1.046 2.930 1.00 99.99 42 PRO A O 8
ATOM 9652 N N . ILE A 1 43 ? 2.401 0.199 0.856 1.00 99.99 43 ILE A N 8
ATOM 9653 C CA . ILE A 1 43 ? 3.596 -0.574 1.169 1.00 99.99 43 ILE A CA 8
ATOM 9654 C C . ILE A 1 43 ? 4.770 -0.150 0.295 1.00 99.99 43 ILE A C 8
ATOM 9655 O O . ILE A 1 43 ? 4.715 -0.213 -0.934 1.00 99.99 43 ILE A O 8
ATOM 9671 N N . PRO A 1 44 ? 5.860 0.291 0.940 1.00 99.99 44 PRO A N 8
ATOM 9672 C CA . PRO A 1 44 ? 7.058 0.763 0.239 1.00 99.99 44 PRO A CA 8
ATOM 9673 C C . PRO A 1 44 ? 7.617 -0.281 -0.721 1.00 99.99 44 PRO A C 8
ATOM 9674 O O . PRO A 1 44 ? 7.540 -1.481 -0.462 1.00 99.99 44 PRO A O 8
ATOM 9685 N N . VAL A 1 45 ? 8.179 0.185 -1.834 1.00 99.99 45 VAL A N 8
ATOM 9686 C CA . VAL A 1 45 ? 8.799 -0.706 -2.806 1.00 99.99 45 VAL A CA 8
ATOM 9687 C C . VAL A 1 45 ? 10.262 -0.341 -3.031 1.00 99.99 45 VAL A C 8
ATOM 9688 O O . VAL A 1 45 ? 10.611 0.836 -3.122 1.00 99.99 45 VAL A O 8
ATOM 9701 N N . GLU A 1 46 ? 11.114 -1.357 -3.119 1.00 99.99 46 GLU A N 8
ATOM 9702 C CA . GLU A 1 46 ? 12.543 -1.140 -3.312 1.00 99.99 46 GLU A CA 8
ATOM 9703 C C . GLU A 1 46 ? 12.884 -1.043 -4.795 1.00 99.99 46 GLU A C 8
ATOM 9704 O O . GLU A 1 46 ? 13.516 -0.082 -5.238 1.00 99.99 46 GLU A O 8
ATOM 9716 N N . THR A 1 47 ? 12.460 -2.043 -5.563 1.00 99.99 47 THR A N 8
ATOM 9717 C CA . THR A 1 47 ? 12.920 -2.201 -6.935 1.00 99.99 47 THR A CA 8
ATOM 9718 C C . THR A 1 47 ? 11.753 -2.454 -7.883 1.00 99.99 47 THR A C 8
ATOM 9719 O O . THR A 1 47 ? 10.613 -2.616 -7.446 1.00 99.99 47 THR A O 8
ATOM 9730 N N . ASP A 1 48 ? 12.044 -2.486 -9.179 1.00 99.99 48 ASP A N 8
ATOM 9731 C CA . ASP A 1 48 ? 11.005 -2.623 -10.192 1.00 99.99 48 ASP A CA 8
ATOM 9732 C C . ASP A 1 48 ? 10.279 -3.957 -10.049 1.00 99.99 48 ASP A C 8
ATOM 9733 O O . ASP A 1 48 ? 9.055 -4.024 -10.161 1.00 99.99 48 ASP A O 8
ATOM 9742 N N . GLU A 1 49 ? 11.041 -5.016 -9.799 1.00 99.99 49 GLU A N 8
ATOM 9743 C CA . GLU A 1 49 ? 10.487 -6.363 -9.752 1.00 99.99 49 GLU A CA 8
ATOM 9744 C C . GLU A 1 49 ? 9.472 -6.494 -8.618 1.00 99.99 49 GLU A C 8
ATOM 9745 O O . GLU A 1 49 ? 8.434 -7.135 -8.771 1.00 99.99 49 GLU A O 8
ATOM 9757 N N . GLU A 1 50 ? 9.786 -5.882 -7.480 1.00 99.99 50 GLU A N 8
ATOM 9758 C CA . GLU A 1 50 ? 8.876 -5.877 -6.341 1.00 99.99 50 GLU A CA 8
ATOM 9759 C C . GLU A 1 50 ? 7.585 -5.139 -6.680 1.00 99.99 50 GLU A C 8
ATOM 9760 O O . GLU A 1 50 ? 6.496 -5.550 -6.274 1.00 99.99 50 GLU A O 8
ATOM 9772 N N . PHE A 1 51 ? 7.713 -4.047 -7.425 1.00 99.99 51 PHE A N 8
ATOM 9773 C CA . PHE A 1 51 ? 6.558 -3.253 -7.824 1.00 99.99 51 PHE A CA 8
ATOM 9774 C C . PHE A 1 51 ? 5.591 -4.082 -8.666 1.00 99.99 51 PHE A C 8
ATOM 9775 O O . PHE A 1 51 ? 4.381 -4.063 -8.439 1.00 99.99 51 PHE A O 8
ATOM 9792 N N . HIS A 1 52 ? 6.135 -4.807 -9.636 1.00 99.99 52 HIS A N 8
ATOM 9793 C CA . HIS A 1 52 ? 5.317 -5.582 -10.562 1.00 99.99 52 HIS A CA 8
ATOM 9794 C C . HIS A 1 52 ? 4.570 -6.693 -9.827 1.00 99.99 52 HIS A C 8
ATOM 9795 O O . HIS A 1 52 ? 3.385 -6.924 -10.069 1.00 99.99 52 HIS A O 8
ATOM 9809 N N . THR A 1 53 ? 5.273 -7.378 -8.929 1.00 99.99 53 THR A N 8
ATOM 9810 C CA . THR A 1 53 ? 4.676 -8.456 -8.154 1.00 99.99 53 THR A CA 8
ATOM 9811 C C . THR A 1 53 ? 3.696 -7.915 -7.120 1.00 99.99 53 THR A C 8
ATOM 9812 O O . THR A 1 53 ? 2.606 -8.457 -6.937 1.00 99.99 53 THR A O 8
ATOM 9823 N N . LEU A 1 54 ? 4.095 -6.843 -6.442 1.00 99.99 54 LEU A N 8
ATOM 9824 C CA . LEU A 1 54 ? 3.252 -6.230 -5.420 1.00 99.99 54 LEU A CA 8
ATOM 9825 C C . LEU A 1 54 ? 2.004 -5.610 -6.040 1.00 99.99 54 LEU A C 8
ATOM 9826 O O . LEU A 1 54 ? 0.915 -5.683 -5.474 1.00 99.99 54 LEU A O 8
ATOM 9842 N N . ALA A 1 55 ? 2.172 -5.000 -7.209 1.00 99.99 55 ALA A N 8
ATOM 9843 C CA . ALA A 1 55 ? 1.041 -4.484 -7.971 1.00 99.99 55 ALA A CA 8
ATOM 9844 C C . ALA A 1 55 ? 0.075 -5.602 -8.346 1.00 99.99 55 ALA A C 8
ATOM 9845 O O . ALA A 1 55 ? -1.142 -5.418 -8.321 1.00 99.99 55 ALA A O 8
ATOM 9852 N N . ALA A 1 56 ? 0.625 -6.761 -8.692 1.00 99.99 56 ALA A N 8
ATOM 9853 C CA . ALA A 1 56 ? -0.186 -7.940 -8.967 1.00 99.99 56 ALA A CA 8
ATOM 9854 C C . ALA A 1 56 ? -1.000 -8.344 -7.741 1.00 99.99 56 ALA A C 8
ATOM 9855 O O . ALA A 1 56 ? -2.163 -8.726 -7.854 1.00 99.99 56 ALA A O 8
ATOM 9862 N N . SER A 1 57 ? -0.378 -8.259 -6.569 1.00 99.99 57 SER A N 8
ATOM 9863 C CA . SER A 1 57 ? -1.058 -8.571 -5.319 1.00 99.99 57 SER A CA 8
ATOM 9864 C C . SER A 1 57 ? -2.193 -7.585 -5.057 1.00 99.99 57 SER A C 8
ATOM 9865 O O . SER A 1 57 ? -3.275 -7.971 -4.613 1.00 99.99 57 SER A O 8
ATOM 9873 N N . LEU A 1 58 ? -1.940 -6.314 -5.336 1.00 99.99 58 LEU A N 8
ATOM 9874 C CA . LEU A 1 58 ? -2.973 -5.286 -5.238 1.00 99.99 58 LEU A CA 8
ATOM 9875 C C . LEU A 1 58 ? -4.137 -5.595 -6.173 1.00 99.99 58 LEU A C 8
ATOM 9876 O O . LEU A 1 58 ? -5.301 -5.519 -5.778 1.00 99.99 58 LEU A O 8
ATOM 9892 N N . SER A 1 59 ? -3.814 -5.943 -7.416 1.00 99.99 59 SER A N 8
ATOM 9893 C CA . SER A 1 59 ? -4.835 -6.209 -8.423 1.00 99.99 59 SER A CA 8
ATOM 9894 C C . SER A 1 59 ? -5.654 -7.443 -8.055 1.00 99.99 59 SER A C 8
ATOM 9895 O O . SER A 1 59 ? -6.879 -7.445 -8.174 1.00 99.99 59 SER A O 8
ATOM 9903 N N . GLN A 1 60 ? -4.965 -8.491 -7.612 1.00 99.99 60 GLN A N 8
ATOM 9904 C CA . GLN A 1 60 ? -5.623 -9.746 -7.270 1.00 99.99 60 GLN A CA 8
ATOM 9905 C C . GLN A 1 60 ? -6.553 -9.566 -6.074 1.00 99.99 60 GLN A C 8
ATOM 9906 O O . GLN A 1 60 ? -7.708 -9.991 -6.103 1.00 99.99 60 GLN A O 8
ATOM 9920 N N . LYS A 1 61 ? -6.041 -8.934 -5.024 1.00 99.99 61 LYS A N 8
ATOM 9921 C CA . LYS A 1 61 ? -6.805 -8.749 -3.794 1.00 99.99 61 LYS A CA 8
ATOM 9922 C C . LYS A 1 61 ? -7.990 -7.819 -4.027 1.00 99.99 61 LYS A C 8
ATOM 9923 O O . LYS A 1 61 ? -9.104 -8.091 -3.578 1.00 99.99 61 LYS A O 8
ATOM 9942 N N . LEU A 1 62 ? -7.744 -6.718 -4.730 1.00 99.99 62 LEU A N 8
ATOM 9943 C CA . LEU A 1 62 ? -8.787 -5.734 -4.999 1.00 99.99 62 LEU A CA 8
ATOM 9944 C C . LEU A 1 62 ? -9.920 -6.349 -5.813 1.00 99.99 62 LEU A C 8
ATOM 9945 O O . LEU A 1 62 ? -11.094 -6.184 -5.485 1.00 99.99 62 LEU A O 8
ATOM 9961 N N . GLU A 1 63 ? -9.558 -7.061 -6.877 1.00 99.99 63 GLU A N 8
ATOM 9962 C CA . GLU A 1 63 ? -10.547 -7.633 -7.785 1.00 99.99 63 GLU A CA 8
ATOM 9963 C C . GLU A 1 63 ? -11.478 -8.588 -7.045 1.00 99.99 63 GLU A C 8
ATOM 9964 O O . GLU A 1 63 ? -12.692 -8.573 -7.249 1.00 99.99 63 GLU A O 8
ATOM 9976 N N . MET A 1 64 ? -10.900 -9.418 -6.181 1.00 99.99 64 MET A N 8
ATOM 9977 C CA . MET A 1 64 ? -11.678 -10.382 -5.410 1.00 99.99 64 MET A CA 8
ATOM 9978 C C . MET A 1 64 ? -12.617 -9.670 -4.439 1.00 99.99 64 MET A C 8
ATOM 9979 O O . MET A 1 64 ? -13.752 -10.096 -4.237 1.00 99.99 64 MET A O 8
ATOM 9993 N N . MET A 1 65 ? -12.133 -8.585 -3.843 1.00 99.99 65 MET A N 8
ATOM 9994 C CA . MET A 1 65 ? -12.930 -7.815 -2.896 1.00 99.99 65 MET A CA 8
ATOM 9995 C C . MET A 1 65 ? -14.120 -7.162 -3.593 1.00 99.99 65 MET A C 8
ATOM 9996 O O . MET A 1 65 ? -15.211 -7.080 -3.029 1.00 99.99 65 MET A O 8
ATOM 10010 N N . VAL A 1 66 ? -13.904 -6.702 -4.820 1.00 99.99 66 VAL A N 8
ATOM 10011 C CA . VAL A 1 66 ? -14.935 -5.985 -5.560 1.00 99.99 66 VAL A CA 8
ATOM 10012 C C . VAL A 1 66 ? -15.960 -6.947 -6.148 1.00 99.99 66 VAL A C 8
ATOM 10013 O O . VAL A 1 66 ? -17.164 -6.708 -6.076 1.00 99.99 66 VAL A O 8
ATOM 10026 N N . ALA A 1 67 ? -15.474 -8.039 -6.731 1.00 99.99 67 ALA A N 8
ATOM 10027 C CA . ALA A 1 67 ? -16.344 -9.015 -7.373 1.00 99.99 67 ALA A CA 8
ATOM 10028 C C . ALA A 1 67 ? -17.332 -9.611 -6.375 1.00 99.99 67 ALA A C 8
ATOM 10029 O O . ALA A 1 67 ? -16.988 -9.859 -5.219 1.00 99.99 67 ALA A O 8
ATOM 10036 N N . LYS A 1 68 ? -18.560 -9.834 -6.829 1.00 99.99 68 LYS A N 8
ATOM 10037 C CA . LYS A 1 68 ? -19.586 -10.443 -5.989 1.00 99.99 68 LYS A CA 8
ATOM 10038 C C . LYS A 1 68 ? -20.227 -11.636 -6.689 1.00 99.99 68 LYS A C 8
ATOM 10039 O O . LYS A 1 68 ? -21.255 -11.468 -7.343 1.00 99.99 68 LYS A O 8
ATOM 10058 N N . SER B 1 26 ? -7.701 12.286 -0.153 1.00 99.99 126 SER B N 8
ATOM 10059 C CA . SER B 1 26 ? -6.325 12.500 0.282 1.00 99.99 126 SER B CA 8
ATOM 10060 C C . SER B 1 26 ? -5.921 11.468 1.330 1.00 99.99 126 SER B C 8
ATOM 10061 O O . SER B 1 26 ? -6.600 11.300 2.344 1.00 99.99 126 SER B O 8
ATOM 10069 N N . ILE B 1 27 ? -4.815 10.779 1.079 1.00 99.99 127 ILE B N 8
ATOM 10070 C CA . ILE B 1 27 ? -4.350 9.726 1.973 1.00 99.99 127 ILE B CA 8
ATOM 10071 C C . ILE B 1 27 ? -2.960 10.039 2.516 1.00 99.99 127 ILE B C 8
ATOM 10072 O O . ILE B 1 27 ? -1.990 10.109 1.761 1.00 99.99 127 ILE B O 8
ATOM 10088 N N . GLU B 1 28 ? -2.872 10.225 3.830 1.00 99.99 128 GLU B N 8
ATOM 10089 C CA . GLU B 1 28 ? -1.661 10.755 4.445 1.00 99.99 128 GLU B CA 8
ATOM 10090 C C . GLU B 1 28 ? -0.478 9.818 4.219 1.00 99.99 128 GLU B C 8
ATOM 10091 O O . GLU B 1 28 ? 0.636 10.261 3.945 1.00 99.99 128 GLU B O 8
ATOM 10103 N N . MET B 1 29 ? -0.732 8.518 4.337 1.00 99.99 129 MET B N 8
ATOM 10104 C CA . MET B 1 29 ? 0.313 7.517 4.159 1.00 99.99 129 MET B CA 8
ATOM 10105 C C . MET B 1 29 ? 0.870 7.562 2.738 1.00 99.99 129 MET B C 8
ATOM 10106 O O . MET B 1 29 ? 2.084 7.538 2.536 1.00 99.99 129 MET B O 8
ATOM 10120 N N . ALA B 1 30 ? -0.025 7.626 1.758 1.00 99.99 130 ALA B N 8
ATOM 10121 C CA . ALA B 1 30 ? 0.376 7.644 0.357 1.00 99.99 130 ALA B CA 8
ATOM 10122 C C . ALA B 1 30 ? 1.150 8.915 0.023 1.00 99.99 130 ALA B C 8
ATOM 10123 O O . ALA B 1 30 ? 2.168 8.871 -0.669 1.00 99.99 130 ALA B O 8
ATOM 10130 N N . HIS B 1 31 ? 0.660 10.048 0.518 1.00 99.99 131 HIS B N 8
ATOM 10131 C CA . HIS B 1 31 ? 1.296 11.334 0.257 1.00 99.99 131 HIS B CA 8
ATOM 10132 C C . HIS B 1 31 ? 2.699 11.377 0.852 1.00 99.99 131 HIS B C 8
ATOM 10133 O O . HIS B 1 31 ? 3.641 11.845 0.215 1.00 99.99 131 HIS B O 8
ATOM 10147 N N . SER B 1 32 ? 2.830 10.886 2.082 1.00 99.99 132 SER B N 8
ATOM 10148 C CA . SER B 1 32 ? 4.097 10.951 2.800 1.00 99.99 132 SER B CA 8
ATOM 10149 C C . SER B 1 32 ? 5.185 10.184 2.055 1.00 99.99 132 SER B C 8
ATOM 10150 O O . SER B 1 32 ? 6.310 10.664 1.906 1.00 99.99 132 SER B O 8
ATOM 10158 N N . LEU B 1 33 ? 4.842 8.989 1.587 1.00 99.99 133 LEU B N 8
ATOM 10159 C CA . LEU B 1 33 ? 5.780 8.163 0.835 1.00 99.99 133 LEU B CA 8
ATOM 10160 C C . LEU B 1 33 ? 6.159 8.832 -0.482 1.00 99.99 133 LEU B C 8
ATOM 10161 O O . LEU B 1 33 ? 7.322 8.816 -0.886 1.00 99.99 133 LEU B O 8
ATOM 10177 N N . ALA B 1 34 ? 5.171 9.422 -1.146 1.00 99.99 134 ALA B N 8
ATOM 10178 C CA . ALA B 1 34 ? 5.405 10.122 -2.403 1.00 99.99 134 ALA B CA 8
ATOM 10179 C C . ALA B 1 34 ? 6.301 11.338 -2.194 1.00 99.99 134 ALA B C 8
ATOM 10180 O O . ALA B 1 34 ? 7.214 11.590 -2.982 1.00 99.99 134 ALA B O 8
ATOM 10187 N N . GLN B 1 35 ? 6.032 12.089 -1.132 1.00 99.99 135 GLN B N 8
ATOM 10188 C CA . GLN B 1 35 ? 6.775 13.313 -0.855 1.00 99.99 135 GLN B CA 8
ATOM 10189 C C . GLN B 1 35 ? 8.248 13.012 -0.602 1.00 99.99 135 GLN B C 8
ATOM 10190 O O . GLN B 1 35 ? 9.124 13.795 -0.971 1.00 99.99 135 GLN B O 8
ATOM 10204 N N . ILE B 1 36 ? 8.513 11.871 0.024 1.00 99.99 136 ILE B N 8
ATOM 10205 C CA . ILE B 1 36 ? 9.881 11.479 0.349 1.00 99.99 136 ILE B CA 8
ATOM 10206 C C . ILE B 1 36 ? 10.513 10.694 -0.794 1.00 99.99 136 ILE B C 8
ATOM 10207 O O . ILE B 1 36 ? 11.656 10.251 -0.701 1.00 99.99 136 ILE B O 8
ATOM 10223 N N . GLY B 1 37 ? 9.760 10.527 -1.879 1.00 99.99 137 GLY B N 8
ATOM 10224 C CA . GLY B 1 37 ? 10.332 10.010 -3.108 1.00 99.99 137 GLY B CA 8
ATOM 10225 C C . GLY B 1 37 ? 10.410 8.496 -3.119 1.00 99.99 137 GLY B C 8
ATOM 10226 O O . GLY B 1 37 ? 11.171 7.911 -3.891 1.00 99.99 137 GLY B O 8
ATOM 10230 N N . ILE B 1 38 ? 9.624 7.858 -2.258 1.00 99.99 138 ILE B N 8
ATOM 10231 C CA . ILE B 1 38 ? 9.607 6.404 -2.173 1.00 99.99 138 ILE B CA 8
ATOM 10232 C C . ILE B 1 38 ? 8.439 5.821 -2.959 1.00 99.99 138 ILE B C 8
ATOM 10233 O O . ILE B 1 38 ? 7.281 6.153 -2.710 1.00 99.99 138 ILE B O 8
ATOM 10249 N N . ARG B 1 39 ? 8.750 4.947 -3.911 1.00 99.99 139 ARG B N 8
ATOM 10250 C CA . ARG B 1 39 ? 7.726 4.184 -4.614 1.00 99.99 139 ARG B CA 8
ATOM 10251 C C . ARG B 1 39 ? 7.026 3.214 -3.667 1.00 99.99 139 ARG B C 8
ATOM 10252 O O . ARG B 1 39 ? 7.648 2.643 -2.773 1.00 99.99 139 ARG B O 8
ATOM 10273 N N . PHE B 1 40 ? 5.725 3.032 -3.872 1.00 99.99 140 PHE B N 8
ATOM 10274 C CA . PHE B 1 40 ? 4.938 2.134 -3.035 1.00 99.99 140 PHE B CA 8
ATOM 10275 C C . PHE B 1 40 ? 3.744 1.579 -3.808 1.00 99.99 140 PHE B C 8
ATOM 10276 O O . PHE B 1 40 ? 3.334 2.138 -4.824 1.00 99.99 140 PHE B O 8
ATOM 10293 N N . VAL B 1 41 ? 3.192 0.474 -3.317 1.00 99.99 141 VAL B N 8
ATOM 10294 C CA . VAL B 1 41 ? 1.912 -0.025 -3.809 1.00 99.99 141 VAL B CA 8
ATOM 10295 C C . VAL B 1 41 ? 0.906 -0.173 -2.673 1.00 99.99 141 VAL B C 8
ATOM 10296 O O . VAL B 1 41 ? 1.125 -0.906 -1.711 1.00 99.99 141 VAL B O 8
ATOM 10309 N N . PRO B 1 42 ? -0.224 0.540 -2.789 1.00 99.99 142 PRO B N 8
ATOM 10310 C CA . PRO B 1 42 ? -1.352 0.390 -1.866 1.00 99.99 142 PRO B CA 8
ATOM 10311 C C . PRO B 1 42 ? -1.808 -1.060 -1.738 1.00 99.99 142 PRO B C 8
ATOM 10312 O O . PRO B 1 42 ? -1.980 -1.756 -2.739 1.00 99.99 142 PRO B O 8
ATOM 10323 N N . ILE B 1 43 ? -2.003 -1.508 -0.501 1.00 99.99 143 ILE B N 8
ATOM 10324 C CA . ILE B 1 43 ? -2.560 -2.830 -0.249 1.00 99.99 143 ILE B CA 8
ATOM 10325 C C . ILE B 1 43 ? -3.894 -2.732 0.485 1.00 99.99 143 ILE B C 8
ATOM 10326 O O . ILE B 1 43 ? -3.988 -2.179 1.581 1.00 99.99 143 ILE B O 8
ATOM 10342 N N . PRO B 1 44 ? -4.949 -3.285 -0.129 1.00 99.99 144 PRO B N 8
ATOM 10343 C CA . PRO B 1 44 ? -6.302 -3.246 0.433 1.00 99.99 144 PRO B CA 8
ATOM 10344 C C . PRO B 1 44 ? -6.363 -3.841 1.837 1.00 99.99 144 PRO B C 8
ATOM 10345 O O . PRO B 1 44 ? -5.637 -4.780 2.156 1.00 99.99 144 PRO B O 8
ATOM 10356 N N . VAL B 1 45 ? -7.236 -3.284 2.672 1.00 99.99 145 VAL B N 8
ATOM 10357 C CA . VAL B 1 45 ? -7.430 -3.794 4.024 1.00 99.99 145 VAL B CA 8
ATOM 10358 C C . VAL B 1 45 ? -8.884 -4.192 4.257 1.00 99.99 145 VAL B C 8
ATOM 10359 O O . VAL B 1 45 ? -9.804 -3.488 3.840 1.00 99.99 145 VAL B O 8
ATOM 10372 N N . GLU B 1 46 ? -9.083 -5.322 4.926 1.00 99.99 146 GLU B N 8
ATOM 10373 C CA . GLU B 1 46 ? -10.426 -5.823 5.197 1.00 99.99 146 GLU B CA 8
ATOM 10374 C C . GLU B 1 46 ? -10.973 -5.242 6.497 1.00 99.99 146 GLU B C 8
ATOM 10375 O O . GLU B 1 46 ? -12.068 -4.679 6.527 1.00 99.99 146 GLU B O 8
ATOM 10387 N N . THR B 1 47 ? -10.203 -5.381 7.571 1.00 99.99 147 THR B N 8
ATOM 10388 C CA . THR B 1 47 ? -10.701 -5.097 8.910 1.00 99.99 147 THR B CA 8
ATOM 10389 C C . THR B 1 47 ? -9.721 -4.229 9.691 1.00 99.99 147 THR B C 8
ATOM 10390 O O . THR B 1 47 ? -8.615 -3.953 9.224 1.00 99.99 147 THR B O 8
ATOM 10401 N N . ASP B 1 48 ? -10.132 -3.802 10.879 1.00 99.99 148 ASP B N 8
ATOM 10402 C CA . ASP B 1 48 ? -9.329 -2.888 11.683 1.00 99.99 148 ASP B CA 8
ATOM 10403 C C . ASP B 1 48 ? -8.002 -3.530 12.075 1.00 99.99 148 ASP B C 8
ATOM 10404 O O . ASP B 1 48 ? -6.954 -2.888 12.031 1.00 99.99 148 ASP B O 8
ATOM 10413 N N . GLU B 1 49 ? -8.056 -4.802 12.456 1.00 99.99 149 GLU B N 8
ATOM 10414 C CA . GLU B 1 49 ? -6.879 -5.499 12.961 1.00 99.99 149 GLU B CA 8
ATOM 10415 C C . GLU B 1 49 ? -5.799 -5.590 11.887 1.00 99.99 149 GLU B C 8
ATOM 10416 O O . GLU B 1 49 ? -4.611 -5.436 12.172 1.00 99.99 149 GLU B O 8
ATOM 10428 N N . GLU B 1 50 ? -6.221 -5.844 10.652 1.00 99.99 150 GLU B N 8
ATOM 10429 C CA . GLU B 1 50 ? -5.296 -5.894 9.526 1.00 99.99 150 GLU B CA 8
ATOM 10430 C C . GLU B 1 50 ? -4.643 -4.535 9.296 1.00 99.99 150 GLU B C 8
ATOM 10431 O O . GLU B 1 50 ? -3.456 -4.449 8.980 1.00 99.99 150 GLU B O 8
ATOM 10443 N N . PHE B 1 51 ? -5.426 -3.474 9.461 1.00 99.99 151 PHE B N 8
ATOM 10444 C CA . PHE B 1 51 ? -4.924 -2.118 9.277 1.00 99.99 151 PHE B CA 8
ATOM 10445 C C . PHE B 1 51 ? -3.798 -1.815 10.261 1.00 99.99 151 PHE B C 8
ATOM 10446 O O . PHE B 1 51 ? -2.757 -1.276 9.884 1.00 99.99 151 PHE B O 8
ATOM 10463 N N . HIS B 1 52 ? -4.014 -2.168 11.524 1.00 99.99 152 HIS B N 8
ATOM 10464 C CA . HIS B 1 52 ? -3.051 -1.867 12.578 1.00 99.99 152 HIS B CA 8
ATOM 10465 C C . HIS B 1 52 ? -1.741 -2.613 12.345 1.00 99.99 152 HIS B C 8
ATOM 10466 O O . HIS B 1 52 ? -0.657 -2.048 12.496 1.00 99.99 152 HIS B O 8
ATOM 10480 N N . THR B 1 53 ? -1.848 -3.886 11.978 1.00 99.99 153 THR B N 8
ATOM 10481 C CA . THR B 1 53 ? -0.673 -4.707 11.715 1.00 99.99 153 THR B CA 8
ATOM 10482 C C . THR B 1 53 ? 0.014 -4.289 10.421 1.00 99.99 153 THR B C 8
ATOM 10483 O O . THR B 1 53 ? 1.240 -4.192 10.360 1.00 99.99 153 THR B O 8
ATOM 10494 N N . LEU B 1 54 ? -0.784 -4.043 9.388 1.00 99.99 154 LEU B N 8
ATOM 10495 C CA . LEU B 1 54 ? -0.250 -3.640 8.091 1.00 99.99 154 LEU B CA 8
ATOM 10496 C C . LEU B 1 54 ? 0.389 -2.257 8.169 1.00 99.99 154 LEU B C 8
ATOM 10497 O O . LEU B 1 54 ? 1.423 -2.004 7.554 1.00 99.99 154 LEU B O 8
ATOM 10513 N N . ALA B 1 55 ? -0.237 -1.365 8.931 1.00 99.99 155 ALA B N 8
ATOM 10514 C CA . ALA B 1 55 ? 0.338 -0.052 9.198 1.00 99.99 155 ALA B CA 8
ATOM 10515 C C . ALA B 1 55 ? 1.681 -0.175 9.909 1.00 99.99 155 ALA B C 8
ATOM 10516 O O . ALA B 1 55 ? 2.612 0.580 9.630 1.00 99.99 155 ALA B O 8
ATOM 10523 N N . ALA B 1 56 ? 1.775 -1.130 10.827 1.00 99.99 156 ALA B N 8
ATOM 10524 C CA . ALA B 1 56 ? 3.033 -1.424 11.500 1.00 99.99 156 ALA B CA 8
ATOM 10525 C C . ALA B 1 56 ? 4.102 -1.857 10.502 1.00 99.99 156 ALA B C 8
ATOM 10526 O O . ALA B 1 56 ? 5.264 -1.470 10.613 1.00 99.99 156 ALA B O 8
ATOM 10533 N N . SER B 1 57 ? 3.700 -2.664 9.524 1.00 99.99 157 SER B N 8
ATOM 10534 C CA . SER B 1 57 ? 4.611 -3.114 8.480 1.00 99.99 157 SER B CA 8
ATOM 10535 C C . SER B 1 57 ? 5.090 -1.938 7.633 1.00 99.99 157 SER B C 8
ATOM 10536 O O . SER B 1 57 ? 6.264 -1.855 7.272 1.00 99.99 157 SER B O 8
ATOM 10544 N N . LEU B 1 58 ? 4.172 -1.030 7.323 1.00 99.99 158 LEU B N 8
ATOM 10545 C CA . LEU B 1 58 ? 4.520 0.199 6.615 1.00 99.99 158 LEU B CA 8
ATOM 10546 C C . LEU B 1 58 ? 5.528 1.019 7.411 1.00 99.99 158 LEU B C 8
ATOM 10547 O O . LEU B 1 58 ? 6.523 1.498 6.866 1.00 99.99 158 LEU B O 8
ATOM 10563 N N . SER B 1 59 ? 5.263 1.179 8.704 1.00 99.99 159 SER B N 8
ATOM 10564 C CA . SER B 1 59 ? 6.119 1.989 9.564 1.00 99.99 159 SER B CA 8
ATOM 10565 C C . SER B 1 59 ? 7.503 1.362 9.700 1.00 99.99 159 SER B C 8
ATOM 10566 O O . SER B 1 59 ? 8.517 2.055 9.632 1.00 99.99 159 SER B O 8
ATOM 10574 N N . GLN B 1 60 ? 7.532 0.047 9.896 1.00 99.99 160 GLN B N 8
ATOM 10575 C CA . GLN B 1 60 ? 8.790 -0.666 10.088 1.00 99.99 160 GLN B CA 8
ATOM 10576 C C . GLN B 1 60 ? 9.647 -0.607 8.828 1.00 99.99 160 GLN B C 8
ATOM 10577 O O . GLN B 1 60 ? 10.836 -0.296 8.886 1.00 99.99 160 GLN B O 8
ATOM 10591 N N . LYS B 1 61 ? 9.034 -0.911 7.687 1.00 99.99 161 LYS B N 8
ATOM 10592 C CA . LYS B 1 61 ? 9.754 -0.949 6.419 1.00 99.99 161 LYS B CA 8
ATOM 10593 C C . LYS B 1 61 ? 10.234 0.441 6.022 1.00 99.99 161 LYS B C 8
ATOM 10594 O O . LYS B 1 61 ? 11.376 0.619 5.599 1.00 99.99 161 LYS B O 8
ATOM 10613 N N . LEU B 1 62 ? 9.354 1.428 6.162 1.00 99.99 162 LEU B N 8
ATOM 10614 C CA . LEU B 1 62 ? 9.678 2.801 5.793 1.00 99.99 162 LEU B CA 8
ATOM 10615 C C . LEU B 1 62 ? 10.838 3.329 6.631 1.00 99.99 162 LEU B C 8
ATOM 10616 O O . LEU B 1 62 ? 11.785 3.909 6.101 1.00 99.99 162 LEU B O 8
ATOM 10632 N N . GLU B 1 63 ? 10.756 3.126 7.942 1.00 99.99 163 GLU B N 8
ATOM 10633 C CA . GLU B 1 63 ? 11.757 3.653 8.861 1.00 99.99 163 GLU B CA 8
ATOM 10634 C C . GLU B 1 63 ? 13.143 3.112 8.526 1.00 99.99 163 GLU B C 8
ATOM 10635 O O . GLU B 1 63 ? 14.127 3.850 8.527 1.00 99.99 163 GLU B O 8
ATOM 10647 N N . MET B 1 64 ? 13.212 1.815 8.238 1.00 99.99 164 MET B N 8
ATOM 10648 C CA . MET B 1 64 ? 14.478 1.173 7.901 1.00 99.99 164 MET B CA 8
ATOM 10649 C C . MET B 1 64 ? 15.033 1.723 6.589 1.00 99.99 164 MET B C 8
ATOM 10650 O O . MET B 1 64 ? 16.240 1.915 6.450 1.00 99.99 164 MET B O 8
ATOM 10664 N N . MET B 1 65 ? 14.145 1.969 5.633 1.00 99.99 165 MET B N 8
ATOM 10665 C CA . MET B 1 65 ? 14.547 2.497 4.335 1.00 99.99 165 MET B CA 8
ATOM 10666 C C . MET B 1 65 ? 15.110 3.909 4.473 1.00 99.99 165 MET B C 8
ATOM 10667 O O . MET B 1 65 ? 16.063 4.275 3.787 1.00 99.99 165 MET B O 8
ATOM 10681 N N . VAL B 1 66 ? 14.514 4.695 5.363 1.00 99.99 166 VAL B N 8
ATOM 10682 C CA . VAL B 1 66 ? 14.903 6.089 5.532 1.00 99.99 166 VAL B CA 8
ATOM 10683 C C . VAL B 1 66 ? 16.185 6.208 6.348 1.00 99.99 166 VAL B C 8
ATOM 10684 O O . VAL B 1 66 ? 17.083 6.975 6.003 1.00 99.99 166 VAL B O 8
ATOM 10697 N N . ALA B 1 67 ? 16.263 5.443 7.433 1.00 99.99 167 ALA B N 8
ATOM 10698 C CA . ALA B 1 67 ? 17.413 5.498 8.325 1.00 99.99 167 ALA B CA 8
ATOM 10699 C C . ALA B 1 67 ? 18.696 5.124 7.589 1.00 99.99 167 ALA B C 8
ATOM 10700 O O . ALA B 1 67 ? 18.700 4.229 6.742 1.00 99.99 167 ALA B O 8
ATOM 10707 N N . LYS B 1 68 ? 19.782 5.814 7.916 1.00 99.99 168 LYS B N 8
ATOM 10708 C CA . LYS B 1 68 ? 21.081 5.525 7.319 1.00 99.99 168 LYS B CA 8
ATOM 10709 C C . LYS B 1 68 ? 22.143 5.330 8.395 1.00 99.99 168 LYS B C 8
ATOM 10710 O O . LYS B 1 68 ? 22.830 6.290 8.744 1.00 99.99 168 LYS B O 8
ATOM 10729 N N . SER A 1 26 ? 1.959 5.239 -8.007 1.00 99.99 26 SER A N 9
ATOM 10730 C CA . SER A 1 26 ? 1.672 5.077 -6.588 1.00 99.99 26 SER A CA 9
ATOM 10731 C C . SER A 1 26 ? 0.434 5.877 -6.188 1.00 99.99 26 SER A C 9
ATOM 10732 O O . SER A 1 26 ? -0.532 5.324 -5.662 1.00 99.99 26 SER A O 9
ATOM 10739 N N . ILE A 1 27 ? 0.475 7.181 -6.441 1.00 99.99 27 ILE A N 9
ATOM 10740 C CA . ILE A 1 27 ? -0.645 8.057 -6.111 1.00 99.99 27 ILE A CA 9
ATOM 10741 C C . ILE A 1 27 ? -1.899 7.656 -6.879 1.00 99.99 27 ILE A C 9
ATOM 10742 O O . ILE A 1 27 ? -3.007 7.707 -6.346 1.00 99.99 27 ILE A O 9
ATOM 10758 N N . GLU A 1 28 ? -1.717 7.254 -8.134 1.00 99.99 28 GLU A N 9
ATOM 10759 C CA . GLU A 1 28 ? -2.842 6.913 -8.997 1.00 99.99 28 GLU A CA 9
ATOM 10760 C C . GLU A 1 28 ? -3.627 5.737 -8.425 1.00 99.99 28 GLU A C 9
ATOM 10761 O O . GLU A 1 28 ? -4.858 5.724 -8.460 1.00 99.99 28 GLU A O 9
ATOM 10773 N N . MET A 1 29 ? -2.908 4.749 -7.903 1.00 99.99 29 MET A N 9
ATOM 10774 C CA . MET A 1 29 ? -3.537 3.615 -7.237 1.00 99.99 29 MET A CA 9
ATOM 10775 C C . MET A 1 29 ? -4.271 4.062 -5.977 1.00 99.99 29 MET A C 9
ATOM 10776 O O . MET A 1 29 ? -5.407 3.658 -5.733 1.00 99.99 29 MET A O 9
ATOM 10790 N N . ALA A 1 30 ? -3.612 4.899 -5.180 1.00 99.99 30 ALA A N 9
ATOM 10791 C CA . ALA A 1 30 ? -4.185 5.366 -3.925 1.00 99.99 30 ALA A CA 9
ATOM 10792 C C . ALA A 1 30 ? -5.448 6.186 -4.169 1.00 99.99 30 ALA A C 9
ATOM 10793 O O . ALA A 1 30 ? -6.449 6.026 -3.473 1.00 99.99 30 ALA A O 9
ATOM 10800 N N . HIS A 1 31 ? -5.392 7.066 -5.165 1.00 99.99 31 HIS A N 9
ATOM 10801 C CA . HIS A 1 31 ? -6.540 7.895 -5.517 1.00 99.99 31 HIS A CA 9
ATOM 10802 C C . HIS A 1 31 ? -7.715 7.032 -5.964 1.00 99.99 31 HIS A C 9
ATOM 10803 O O . HIS A 1 31 ? -8.847 7.232 -5.523 1.00 99.99 31 HIS A O 9
ATOM 10817 N N . SER A 1 32 ? -7.440 6.072 -6.842 1.00 99.99 32 SER A N 9
ATOM 10818 C CA . SER A 1 32 ? -8.488 5.238 -7.417 1.00 99.99 32 SER A CA 9
ATOM 10819 C C . SER A 1 32 ? -9.213 4.450 -6.330 1.00 99.99 32 SER A C 9
ATOM 10820 O O . SER A 1 32 ? -10.441 4.368 -6.322 1.00 99.99 32 SER A O 9
ATOM 10828 N N . LEU A 1 33 ? -8.444 3.877 -5.411 1.00 99.99 33 LEU A N 9
ATOM 10829 C CA . LEU A 1 33 ? -9.008 3.063 -4.339 1.00 99.99 33 LEU A CA 9
ATOM 10830 C C . LEU A 1 33 ? -9.901 3.904 -3.432 1.00 99.99 33 LEU A C 9
ATOM 10831 O O . LEU A 1 33 ? -10.973 3.464 -3.021 1.00 99.99 33 LEU A O 9
ATOM 10847 N N . ALA A 1 34 ? -9.451 5.116 -3.125 1.00 99.99 34 ALA A N 9
ATOM 10848 C CA . ALA A 1 34 ? -10.210 6.018 -2.269 1.00 99.99 34 ALA A CA 9
ATOM 10849 C C . ALA A 1 34 ? -11.536 6.402 -2.917 1.00 99.99 34 ALA A C 9
ATOM 10850 O O . ALA A 1 34 ? -12.569 6.458 -2.251 1.00 99.99 34 ALA A O 9
ATOM 10857 N N . GLN A 1 35 ? -11.499 6.669 -4.219 1.00 99.99 35 GLN A N 9
ATOM 10858 C CA . GLN A 1 35 ? -12.686 7.113 -4.941 1.00 99.99 35 GLN A CA 9
ATOM 10859 C C . GLN A 1 35 ? -13.773 6.044 -4.909 1.00 99.99 35 GLN A C 9
ATOM 10860 O O . GLN A 1 35 ? -14.962 6.357 -4.887 1.00 99.99 35 GLN A O 9
ATOM 10874 N N . ILE A 1 36 ? -13.356 4.782 -4.907 1.00 99.99 36 ILE A N 9
ATOM 10875 C CA . ILE A 1 36 ? -14.295 3.667 -4.914 1.00 99.99 36 ILE A CA 9
ATOM 10876 C C . ILE A 1 36 ? -14.502 3.115 -3.507 1.00 99.99 36 ILE A C 9
ATOM 10877 O O . ILE A 1 36 ? -15.064 2.034 -3.331 1.00 99.99 36 ILE A O 9
ATOM 10893 N N . GLY A 1 37 ? -14.049 3.867 -2.509 1.00 99.99 37 GLY A N 9
ATOM 10894 C CA . GLY A 1 37 ? -14.504 3.646 -1.149 1.00 99.99 37 GLY A CA 9
ATOM 10895 C C . GLY A 1 37 ? -13.754 2.524 -0.460 1.00 99.99 37 GLY A C 9
ATOM 10896 O O . GLY A 1 37 ? -14.228 1.969 0.531 1.00 99.99 37 GLY A O 9
ATOM 10900 N N . ILE A 1 38 ? -12.582 2.186 -0.988 1.00 99.99 38 ILE A N 9
ATOM 10901 C CA . ILE A 1 38 ? -11.767 1.125 -0.414 1.00 99.99 38 ILE A CA 9
ATOM 10902 C C . ILE A 1 38 ? -10.640 1.698 0.441 1.00 99.99 38 ILE A C 9
ATOM 10903 O O . ILE A 1 38 ? -9.854 2.524 -0.023 1.00 99.99 38 ILE A O 9
ATOM 10919 N N . ARG A 1 39 ? -10.570 1.255 1.692 1.00 99.99 39 ARG A N 9
ATOM 10920 C CA . ARG A 1 39 ? -9.440 1.578 2.555 1.00 99.99 39 ARG A CA 9
ATOM 10921 C C . ARG A 1 39 ? -8.211 0.761 2.170 1.00 99.99 39 ARG A C 9
ATOM 10922 O O . ARG A 1 39 ? -8.321 -0.409 1.800 1.00 99.99 39 ARG A O 9
ATOM 10943 N N . PHE A 1 40 ? -7.041 1.385 2.258 1.00 99.99 40 PHE A N 9
ATOM 10944 C CA . PHE A 1 40 ? -5.796 0.734 1.864 1.00 99.99 40 PHE A CA 9
ATOM 10945 C C . PHE A 1 40 ? -4.630 1.234 2.711 1.00 99.99 40 PHE A C 9
ATOM 10946 O O . PHE A 1 40 ? -4.699 2.308 3.311 1.00 99.99 40 PHE A O 9
ATOM 10963 N N . VAL A 1 41 ? -3.560 0.447 2.758 1.00 99.99 41 VAL A N 9
ATOM 10964 C CA . VAL A 1 41 ? -2.309 0.891 3.362 1.00 99.99 41 VAL A CA 9
ATOM 10965 C C . VAL A 1 41 ? -1.164 0.834 2.358 1.00 99.99 41 VAL A C 9
ATOM 10966 O O . VAL A 1 41 ? -0.800 -0.227 1.852 1.00 99.99 41 VAL A O 9
ATOM 10979 N N . PRO A 1 42 ? -0.578 2.005 2.061 1.00 99.99 42 PRO A N 9
ATOM 10980 C CA . PRO A 1 42 ? 0.610 2.103 1.208 1.00 99.99 42 PRO A CA 9
ATOM 10981 C C . PRO A 1 42 ? 1.756 1.230 1.706 1.00 99.99 42 PRO A C 9
ATOM 10982 O O . PRO A 1 42 ? 2.086 1.242 2.893 1.00 99.99 42 PRO A O 9
ATOM 10993 N N . ILE A 1 43 ? 2.360 0.474 0.794 1.00 99.99 43 ILE A N 9
ATOM 10994 C CA . ILE A 1 43 ? 3.564 -0.284 1.108 1.00 99.99 43 ILE A CA 9
ATOM 10995 C C . ILE A 1 43 ? 4.755 0.217 0.297 1.00 99.99 43 ILE A C 9
ATOM 10996 O O . ILE A 1 43 ? 4.760 0.179 -0.932 1.00 99.99 43 ILE A O 9
ATOM 11012 N N . PRO A 1 44 ? 5.791 0.695 1.002 1.00 99.99 44 PRO A N 9
ATOM 11013 C CA . PRO A 1 44 ? 7.004 1.219 0.370 1.00 99.99 44 PRO A CA 9
ATOM 11014 C C . PRO A 1 44 ? 7.649 0.212 -0.575 1.00 99.99 44 PRO A C 9
ATOM 11015 O O . PRO A 1 44 ? 7.605 -0.995 -0.335 1.00 99.99 44 PRO A O 9
ATOM 11026 N N . VAL A 1 45 ? 8.248 0.715 -1.650 1.00 99.99 45 VAL A N 9
ATOM 11027 C CA . VAL A 1 45 ? 8.955 -0.138 -2.600 1.00 99.99 45 VAL A CA 9
ATOM 11028 C C . VAL A 1 45 ? 10.456 0.124 -2.561 1.00 99.99 45 VAL A C 9
ATOM 11029 O O . VAL A 1 45 ? 10.895 1.274 -2.540 1.00 99.99 45 VAL A O 9
ATOM 11042 N N . GLU A 1 46 ? 11.239 -0.951 -2.552 1.00 99.99 46 GLU A N 9
ATOM 11043 C CA . GLU A 1 46 ? 12.688 -0.840 -2.674 1.00 99.99 46 GLU A CA 9
ATOM 11044 C C . GLU A 1 46 ? 13.149 -1.264 -4.067 1.00 99.99 46 GLU A C 9
ATOM 11045 O O . GLU A 1 46 ? 14.107 -0.711 -4.611 1.00 99.99 46 GLU A O 9
ATOM 11057 N N . THR A 1 47 ? 12.462 -2.249 -4.637 1.00 99.99 47 THR A N 9
ATOM 11058 C CA . THR A 1 47 ? 12.866 -2.821 -5.915 1.00 99.99 47 THR A CA 9
ATOM 11059 C C . THR A 1 47 ? 11.717 -2.800 -6.915 1.00 99.99 47 THR A C 9
ATOM 11060 O O . THR A 1 47 ? 10.549 -2.767 -6.531 1.00 99.99 47 THR A O 9
ATOM 11071 N N . ASP A 1 48 ? 12.056 -2.820 -8.200 1.00 99.99 48 ASP A N 9
ATOM 11072 C CA . ASP A 1 48 ? 11.052 -2.910 -9.253 1.00 99.99 48 ASP A CA 9
ATOM 11073 C C . ASP A 1 48 ? 10.229 -4.187 -9.114 1.00 99.99 48 ASP A C 9
ATOM 11074 O O . ASP A 1 48 ? 9.022 -4.186 -9.345 1.00 99.99 48 ASP A O 9
ATOM 11083 N N . GLU A 1 49 ? 10.894 -5.274 -8.733 1.00 99.99 49 GLU A N 9
ATOM 11084 C CA . GLU A 1 49 ? 10.222 -6.556 -8.551 1.00 99.99 49 GLU A CA 9
ATOM 11085 C C . GLU A 1 49 ? 9.193 -6.475 -7.426 1.00 99.99 49 GLU A C 9
ATOM 11086 O O . GLU A 1 49 ? 8.103 -7.039 -7.526 1.00 99.99 49 GLU A O 9
ATOM 11098 N N . GLU A 1 50 ? 9.548 -5.770 -6.356 1.00 99.99 50 GLU A N 9
ATOM 11099 C CA . GLU A 1 50 ? 8.638 -5.574 -5.234 1.00 99.99 50 GLU A CA 9
ATOM 11100 C C . GLU A 1 50 ? 7.395 -4.805 -5.670 1.00 99.99 50 GLU A C 9
ATOM 11101 O O . GLU A 1 50 ? 6.280 -5.113 -5.243 1.00 99.99 50 GLU A O 9
ATOM 11113 N N . PHE A 1 51 ? 7.593 -3.802 -6.518 1.00 99.99 51 PHE A N 9
ATOM 11114 C CA . PHE A 1 51 ? 6.484 -3.017 -7.047 1.00 99.99 51 PHE A CA 9
ATOM 11115 C C . PHE A 1 51 ? 5.524 -3.896 -7.840 1.00 99.99 51 PHE A C 9
ATOM 11116 O O . PHE A 1 51 ? 4.308 -3.840 -7.649 1.00 99.99 51 PHE A O 9
ATOM 11133 N N . HIS A 1 52 ? 6.076 -4.711 -8.734 1.00 99.99 52 HIS A N 9
ATOM 11134 C CA . HIS A 1 52 ? 5.267 -5.575 -9.585 1.00 99.99 52 HIS A CA 9
ATOM 11135 C C . HIS A 1 52 ? 4.530 -6.620 -8.754 1.00 99.99 52 HIS A C 9
ATOM 11136 O O . HIS A 1 52 ? 3.370 -6.939 -9.023 1.00 99.99 52 HIS A O 9
ATOM 11150 N N . THR A 1 53 ? 5.209 -7.153 -7.744 1.00 99.99 53 THR A N 9
ATOM 11151 C CA . THR A 1 53 ? 4.626 -8.174 -6.883 1.00 99.99 53 THR A CA 9
ATOM 11152 C C . THR A 1 53 ? 3.496 -7.599 -6.036 1.00 99.99 53 THR A C 9
ATOM 11153 O O . THR A 1 53 ? 2.442 -8.218 -5.885 1.00 99.99 53 THR A O 9
ATOM 11164 N N . LEU A 1 54 ? 3.721 -6.411 -5.487 1.00 99.99 54 LEU A N 9
ATOM 11165 C CA . LEU A 1 54 ? 2.694 -5.718 -4.715 1.00 99.99 54 LEU A CA 9
ATOM 11166 C C . LEU A 1 54 ? 1.517 -5.328 -5.603 1.00 99.99 54 LEU A C 9
ATOM 11167 O O . LEU A 1 54 ? 0.360 -5.435 -5.197 1.00 99.99 54 LEU A O 9
ATOM 11183 N N . ALA A 1 55 ? 1.820 -4.877 -6.815 1.00 99.99 55 ALA A N 9
ATOM 11184 C CA . ALA A 1 55 ? 0.785 -4.504 -7.773 1.00 99.99 55 ALA A CA 9
ATOM 11185 C C . ALA A 1 55 ? -0.108 -5.695 -8.106 1.00 99.99 55 ALA A C 9
ATOM 11186 O O . ALA A 1 55 ? -1.329 -5.562 -8.190 1.00 99.99 55 ALA A O 9
ATOM 11193 N N . ALA A 1 56 ? 0.508 -6.856 -8.297 1.00 99.99 56 ALA A N 9
ATOM 11194 C CA . ALA A 1 56 ? -0.237 -8.098 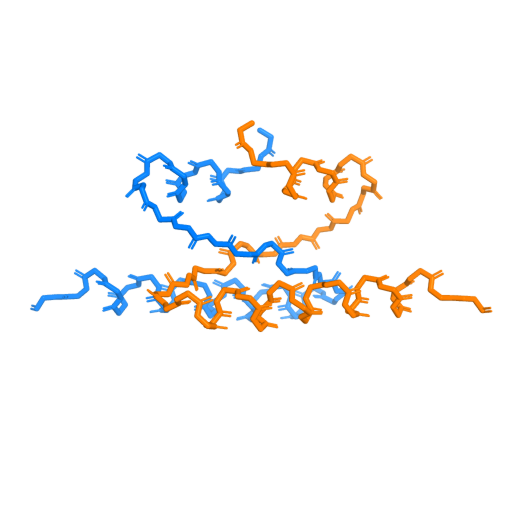-8.462 1.00 99.99 56 ALA A CA 9
ATOM 11195 C C . ALA A 1 56 ? -1.047 -8.422 -7.210 1.00 99.99 56 ALA A C 9
ATOM 11196 O O . ALA A 1 56 ? -2.192 -8.863 -7.299 1.00 99.99 56 ALA A O 9
ATOM 11203 N N . SER A 1 57 ? -0.443 -8.200 -6.048 1.00 99.99 57 SER A N 9
ATOM 11204 C CA . SER A 1 57 ? -1.052 -8.598 -4.783 1.00 99.99 57 SER A CA 9
ATOM 11205 C C . SER A 1 57 ? -2.328 -7.804 -4.522 1.00 99.99 57 SER A C 9
ATOM 11206 O O . SER A 1 57 ? -3.337 -8.355 -4.077 1.00 99.99 57 SER A O 9
ATOM 11214 N N . LEU A 1 58 ? -2.279 -6.506 -4.802 1.00 99.99 58 LEU A N 9
ATOM 11215 C CA . LEU A 1 58 ? -3.413 -5.625 -4.550 1.00 99.99 58 LEU A CA 9
ATOM 11216 C C . LEU A 1 58 ? -4.566 -5.937 -5.500 1.00 99.99 58 LEU A C 9
ATOM 11217 O O . LEU A 1 58 ? -5.733 -5.896 -5.109 1.00 99.99 58 LEU A O 9
ATOM 11233 N N . SER A 1 59 ? -4.231 -6.253 -6.746 1.00 99.99 59 SER A N 9
ATOM 11234 C CA . SER A 1 59 ? -5.236 -6.605 -7.743 1.00 99.99 59 SER A CA 9
ATOM 11235 C C . SER A 1 59 ? -5.973 -7.880 -7.342 1.00 99.99 59 SER A C 9
ATOM 11236 O O . SER A 1 59 ? -7.189 -7.981 -7.502 1.00 99.99 59 SER A O 9
ATOM 11244 N N . GLN A 1 60 ? -5.227 -8.851 -6.823 1.00 99.99 60 GLN A N 9
ATOM 11245 C CA . GLN A 1 60 ? -5.819 -10.087 -6.328 1.00 99.99 60 GLN A CA 9
ATOM 11246 C C . GLN A 1 60 ? -6.764 -9.809 -5.162 1.00 99.99 60 GLN A C 9
ATOM 11247 O O . GLN A 1 60 ? -7.854 -10.376 -5.083 1.00 99.99 60 GLN A O 9
ATOM 11261 N N . LYS A 1 61 ? -6.336 -8.936 -4.257 1.00 99.99 61 LYS A N 9
ATOM 11262 C CA . LYS A 1 61 ? -7.140 -8.586 -3.091 1.00 99.99 61 LYS A CA 9
ATOM 11263 C C . LYS A 1 61 ? -8.440 -7.909 -3.509 1.00 99.99 61 LYS A C 9
ATOM 11264 O O . LYS A 1 61 ? -9.502 -8.180 -2.947 1.00 99.99 61 LYS A O 9
ATOM 11283 N N . LEU A 1 62 ? -8.351 -7.028 -4.499 1.00 99.99 62 LEU A N 9
ATOM 11284 C CA . LEU A 1 62 ? -9.526 -6.326 -5.006 1.00 99.99 62 LEU A CA 9
ATOM 11285 C C . LEU A 1 62 ? -10.537 -7.306 -5.588 1.00 99.99 62 LEU A C 9
ATOM 11286 O O . LEU A 1 62 ? -11.741 -7.176 -5.365 1.00 99.99 62 LEU A O 9
ATOM 11302 N N . GLU A 1 63 ? -10.043 -8.287 -6.336 1.00 99.99 63 GLU A N 9
ATOM 11303 C CA . GLU A 1 63 ? -10.902 -9.306 -6.927 1.00 99.99 63 GLU A CA 9
ATOM 11304 C C . GLU A 1 63 ? -11.582 -10.140 -5.846 1.00 99.99 63 GLU A C 9
ATOM 11305 O O . GLU A 1 63 ? -12.773 -10.438 -5.933 1.00 99.99 63 GLU A O 9
ATOM 11317 N N . MET A 1 64 ? -10.816 -10.513 -4.827 1.00 99.99 64 MET A N 9
ATOM 11318 C CA . MET A 1 64 ? -11.356 -11.264 -3.698 1.00 99.99 64 MET A CA 9
ATOM 11319 C C . MET A 1 64 ? -12.346 -10.415 -2.906 1.00 99.99 64 MET A C 9
ATOM 11320 O O . MET A 1 64 ? -13.334 -10.926 -2.381 1.00 99.99 64 MET A O 9
ATOM 11334 N N . MET A 1 65 ? -12.073 -9.117 -2.826 1.00 99.99 65 MET A N 9
ATOM 11335 C CA . MET A 1 65 ? -12.949 -8.196 -2.110 1.00 99.99 65 MET A CA 9
ATOM 11336 C C . MET A 1 65 ? -14.324 -8.130 -2.768 1.00 99.99 65 MET A C 9
ATOM 11337 O O . MET A 1 65 ? -15.346 -8.046 -2.087 1.00 99.99 65 MET A O 9
ATOM 11351 N N . VAL A 1 66 ? -14.343 -8.167 -4.096 1.00 99.99 66 VAL A N 9
ATOM 11352 C CA . VAL A 1 66 ? -15.594 -8.198 -4.844 1.00 99.99 66 VAL A CA 9
ATOM 11353 C C . VAL A 1 66 ? -16.346 -9.501 -4.602 1.00 99.99 66 VAL A C 9
ATOM 11354 O O . VAL A 1 66 ? -17.547 -9.495 -4.335 1.00 99.99 66 VAL A O 9
ATOM 11367 N N . ALA A 1 67 ? -15.631 -10.617 -4.696 1.00 99.99 67 ALA A N 9
ATOM 11368 C CA . ALA A 1 67 ? -16.226 -11.926 -4.457 1.00 99.99 67 ALA A CA 9
ATOM 11369 C C . ALA A 1 67 ? -15.154 -12.967 -4.147 1.00 99.99 67 ALA A C 9
ATOM 11370 O O . ALA A 1 67 ? -14.042 -12.904 -4.670 1.00 99.99 67 ALA A O 9
ATOM 11377 N N . LYS A 1 68 ? -15.497 -13.924 -3.292 1.00 99.99 68 LYS A N 9
ATOM 11378 C CA . LYS A 1 68 ? -14.588 -15.014 -2.956 1.00 99.99 68 LYS A CA 9
ATOM 11379 C C . LYS A 1 68 ? -15.207 -16.365 -3.301 1.00 99.99 68 LYS A C 9
ATOM 11380 O O . LYS A 1 68 ? -15.650 -17.071 -2.398 1.00 99.99 68 LYS A O 9
ATOM 11399 N N . SER B 1 26 ? -5.512 6.444 4.845 1.00 99.99 126 SER B N 9
ATOM 11400 C CA . SER B 1 26 ? -4.985 5.820 3.639 1.00 99.99 126 SER B CA 9
ATOM 11401 C C . SER B 1 26 ? -4.305 6.852 2.744 1.00 99.99 126 SER B C 9
ATOM 11402 O O . SER B 1 26 ? -3.129 6.717 2.404 1.00 99.99 126 SER B O 9
ATOM 11410 N N . ILE B 1 27 ? -5.056 7.883 2.366 1.00 99.99 127 ILE B N 9
ATOM 11411 C CA . ILE B 1 27 ? -4.524 8.940 1.513 1.00 99.99 127 ILE B CA 9
ATOM 11412 C C . ILE B 1 27 ? -3.368 9.664 2.193 1.00 99.99 127 ILE B C 9
ATOM 11413 O O . ILE B 1 27 ? -2.388 10.030 1.547 1.00 99.99 127 ILE B O 9
ATOM 11429 N N . GLU B 1 28 ? -3.489 9.864 3.503 1.00 99.99 128 GLU B N 9
ATOM 11430 C CA . GLU B 1 28 ? -2.486 10.607 4.257 1.00 99.99 128 GLU B CA 9
ATOM 11431 C C . GLU B 1 28 ? -1.130 9.910 4.192 1.00 99.99 128 GLU B C 9
ATOM 11432 O O . GLU B 1 28 ? -0.094 10.558 4.054 1.00 99.99 128 GLU B O 9
ATOM 11444 N N . MET B 1 29 ? -1.148 8.585 4.295 1.00 99.99 129 MET B N 9
ATOM 11445 C CA . MET B 1 29 ? 0.069 7.793 4.151 1.00 99.99 129 MET B CA 9
ATOM 11446 C C . MET B 1 29 ? 0.629 7.911 2.738 1.00 99.99 129 MET B C 9
ATOM 11447 O O . MET B 1 29 ? 1.831 8.100 2.552 1.00 99.99 129 MET B O 9
ATOM 11461 N N . ALA B 1 30 ? -0.248 7.795 1.746 1.00 99.99 130 ALA B N 9
ATOM 11462 C CA . ALA B 1 30 ? 0.168 7.847 0.351 1.00 99.99 130 ALA B CA 9
ATOM 11463 C C . ALA B 1 30 ? 0.767 9.206 0.005 1.00 99.99 130 ALA B C 9
ATOM 11464 O O . ALA B 1 30 ? 1.791 9.290 -0.671 1.00 99.99 130 ALA B O 9
ATOM 11471 N N . HIS B 1 31 ? 0.121 10.269 0.474 1.00 99.99 131 HIS B N 9
ATOM 11472 C CA . HIS B 1 31 ? 0.604 11.625 0.235 1.00 99.99 131 HIS B CA 9
ATOM 11473 C C . HIS B 1 31 ? 1.982 11.827 0.862 1.00 99.99 131 HIS B C 9
ATOM 11474 O O . HIS B 1 31 ? 2.891 12.356 0.223 1.00 99.99 131 HIS B O 9
ATOM 11488 N N . SER B 1 32 ? 2.125 11.404 2.114 1.00 99.99 132 SER B N 9
ATOM 11489 C CA . SER B 1 32 ? 3.362 11.620 2.856 1.00 99.99 132 SER B CA 9
ATOM 11490 C C . SER B 1 32 ? 4.536 10.931 2.168 1.00 99.99 132 SER B C 9
ATOM 11491 O O . SER B 1 32 ? 5.614 11.509 2.027 1.00 99.99 132 SER B O 9
ATOM 11499 N N . LEU B 1 33 ? 4.318 9.692 1.740 1.00 99.99 133 LEU B N 9
ATOM 11500 C CA . LEU B 1 33 ? 5.368 8.907 1.101 1.00 99.99 133 LEU B CA 9
ATOM 11501 C C . LEU B 1 33 ? 5.809 9.552 -0.209 1.00 99.99 133 LEU B C 9
ATOM 11502 O O . LEU B 1 33 ? 6.999 9.607 -0.515 1.00 99.99 133 LEU B O 9
ATOM 11518 N N . ALA B 1 34 ? 4.841 10.044 -0.976 1.00 99.99 134 ALA B N 9
ATOM 11519 C CA . ALA B 1 34 ? 5.130 10.688 -2.252 1.00 99.99 134 ALA B CA 9
ATOM 11520 C C . ALA B 1 34 ? 5.953 11.956 -2.050 1.00 99.99 134 ALA B C 9
ATOM 11521 O O . ALA B 1 34 ? 6.887 12.225 -2.805 1.00 99.99 134 ALA B O 9
ATOM 11528 N N . GLN B 1 35 ? 5.599 12.731 -1.031 1.00 99.99 135 GLN B N 9
ATOM 11529 C CA . GLN B 1 35 ? 6.265 14.004 -0.772 1.00 99.99 135 GLN B CA 9
ATOM 11530 C C . GLN B 1 35 ? 7.741 13.791 -0.457 1.00 99.99 135 GLN B C 9
ATOM 11531 O O . GLN B 1 35 ? 8.582 14.625 -0.790 1.00 99.99 135 GLN B O 9
ATOM 11545 N N . ILE B 1 36 ? 8.050 12.669 0.186 1.00 99.99 136 ILE B N 9
ATOM 11546 C CA . ILE B 1 36 ? 9.421 12.364 0.577 1.00 99.99 136 ILE B CA 9
ATOM 11547 C C . ILE B 1 36 ? 10.081 11.424 -0.426 1.00 99.99 136 ILE B C 9
ATOM 11548 O O . ILE B 1 36 ? 11.143 10.860 -0.158 1.00 99.99 136 ILE B O 9
ATOM 11564 N N . GLY B 1 37 ? 9.449 11.262 -1.585 1.00 99.99 137 GLY B N 9
ATOM 11565 C CA . GLY B 1 37 ? 10.138 10.711 -2.736 1.00 99.99 137 GLY B CA 9
ATOM 11566 C C . GLY B 1 37 ? 10.191 9.196 -2.711 1.00 99.99 137 GLY B C 9
ATOM 11567 O O . GLY B 1 37 ? 11.019 8.586 -3.387 1.00 99.99 137 GLY B O 9
ATOM 11571 N N . ILE B 1 38 ? 9.306 8.588 -1.927 1.00 99.99 138 ILE B N 9
ATOM 11572 C CA . ILE B 1 38 ? 9.253 7.136 -1.821 1.00 99.99 138 ILE B CA 9
ATOM 11573 C C . ILE B 1 38 ? 8.128 6.563 -2.676 1.00 99.99 138 ILE B C 9
ATOM 11574 O O . ILE B 1 38 ? 6.970 6.958 -2.543 1.00 99.99 138 ILE B O 9
ATOM 11590 N N . ARG B 1 39 ? 8.477 5.628 -3.554 1.00 99.99 139 ARG B N 9
ATOM 11591 C CA . ARG B 1 39 ? 7.479 4.869 -4.300 1.00 99.99 139 ARG B CA 9
ATOM 11592 C C . ARG B 1 39 ? 6.817 3.822 -3.410 1.00 99.99 139 ARG B C 9
ATOM 11593 O O . ARG B 1 39 ? 7.468 3.213 -2.559 1.00 99.99 139 ARG B O 9
ATOM 11614 N N . PHE B 1 40 ? 5.520 3.616 -3.612 1.00 99.99 140 PHE B N 9
ATOM 11615 C CA . PHE B 1 40 ? 4.757 2.684 -2.789 1.00 99.99 140 PHE B CA 9
ATOM 11616 C C . PHE B 1 40 ? 3.634 2.041 -3.597 1.00 99.99 140 PHE B C 9
ATOM 11617 O O . PHE B 1 40 ? 3.216 2.566 -4.630 1.00 99.99 140 PHE B O 9
ATOM 11634 N N . VAL B 1 41 ? 3.151 0.898 -3.122 1.00 99.99 141 VAL B N 9
ATOM 11635 C CA . VAL B 1 41 ? 1.952 0.283 -3.679 1.00 99.99 141 VAL B CA 9
ATOM 11636 C C . VAL B 1 41 ? 0.876 0.110 -2.613 1.00 99.99 141 VAL B C 9
ATOM 11637 O O . VAL B 1 41 ? 1.052 -0.604 -1.627 1.00 99.99 141 VAL B O 9
ATOM 11650 N N . PRO B 1 42 ? -0.268 0.780 -2.815 1.00 99.99 142 PRO B N 9
ATOM 11651 C CA . PRO B 1 42 ? -1.439 0.626 -1.945 1.00 99.99 142 PRO B CA 9
ATOM 11652 C C . PRO B 1 42 ? -1.879 -0.828 -1.815 1.00 99.99 142 PRO B C 9
ATOM 11653 O O . PRO B 1 42 ? -1.995 -1.542 -2.812 1.00 99.99 142 PRO B O 9
ATOM 11664 N N . ILE B 1 43 ? -2.121 -1.261 -0.582 1.00 99.99 143 ILE B N 9
ATOM 11665 C CA . ILE B 1 43 ? -2.694 -2.577 -0.335 1.00 99.99 143 ILE B CA 9
ATOM 11666 C C . ILE B 1 43 ? -4.072 -2.464 0.311 1.00 99.99 143 ILE B C 9
ATOM 11667 O O . ILE B 1 43 ? -4.230 -1.922 1.404 1.00 99.99 143 ILE B O 9
ATOM 11683 N N . PRO B 1 44 ? -5.093 -2.989 -0.382 1.00 99.99 144 PRO B N 9
ATOM 11684 C CA . PRO B 1 44 ? -6.477 -2.953 0.099 1.00 99.99 144 PRO B CA 9
ATOM 11685 C C . PRO B 1 44 ? -6.627 -3.572 1.484 1.00 99.99 144 PRO B C 9
ATOM 11686 O O . PRO B 1 44 ? -5.927 -4.525 1.828 1.00 99.99 144 PRO B O 9
ATOM 11697 N N . VAL B 1 45 ? -7.546 -3.026 2.275 1.00 99.99 145 VAL B N 9
ATOM 11698 C CA . VAL B 1 45 ? -7.830 -3.564 3.601 1.00 99.99 145 VAL B CA 9
ATOM 11699 C C . VAL B 1 45 ? -9.223 -4.178 3.657 1.00 99.99 145 VAL B C 9
ATOM 11700 O O . VAL B 1 45 ? -10.190 -3.594 3.168 1.00 99.99 145 VAL B O 9
ATOM 11713 N N . GLU B 1 46 ? -9.320 -5.360 4.259 1.00 99.99 146 GLU B N 9
ATOM 11714 C CA . GLU B 1 46 ? -10.614 -5.980 4.520 1.00 99.99 146 GLU B CA 9
ATOM 11715 C C . GLU B 1 46 ? -10.978 -5.878 5.998 1.00 99.99 146 GLU B C 9
ATOM 11716 O O . GLU B 1 46 ? -12.149 -5.729 6.353 1.00 99.99 146 GLU B O 9
ATOM 11728 N N . THR B 1 47 ? -9.966 -5.960 6.858 1.00 99.99 147 THR B N 9
ATOM 11729 C CA . THR B 1 47 ? -10.189 -5.987 8.298 1.00 99.99 147 THR B CA 9
ATOM 11730 C C . THR B 1 47 ? -9.373 -4.907 9.000 1.00 99.99 147 THR B C 9
ATOM 11731 O O . THR B 1 47 ? -8.353 -4.452 8.484 1.00 99.99 147 THR B O 9
ATOM 11742 N N . ASP B 1 48 ? -9.830 -4.502 10.180 1.00 99.99 148 ASP B N 9
ATOM 11743 C CA . ASP B 1 48 ? -9.087 -3.553 11.002 1.00 99.99 148 ASP B CA 9
ATOM 11744 C C . ASP B 1 48 ? -7.709 -4.103 11.356 1.00 99.99 148 ASP B C 9
ATOM 11745 O O . ASP B 1 48 ? -6.725 -3.365 11.387 1.00 99.99 148 ASP B O 9
ATOM 11754 N N . GLU B 1 49 ? -7.647 -5.405 11.622 1.00 99.99 149 GLU B N 9
ATOM 11755 C CA . GLU B 1 49 ? -6.387 -6.056 11.963 1.00 99.99 149 GLU B CA 9
ATOM 11756 C C . GLU B 1 49 ? -5.404 -5.983 10.796 1.00 99.99 149 GLU B C 9
ATOM 11757 O O . GLU B 1 49 ? -4.208 -5.772 10.992 1.00 99.99 149 GLU B O 9
ATOM 11769 N N . GLU B 1 50 ? -5.920 -6.161 9.584 1.00 99.99 150 GLU B N 9
ATOM 11770 C CA . GLU B 1 50 ? -5.098 -6.066 8.384 1.00 99.99 150 GLU B CA 9
ATOM 11771 C C . GLU B 1 50 ? -4.515 -4.666 8.231 1.00 99.99 150 GLU B C 9
ATOM 11772 O O . GLU B 1 50 ? -3.357 -4.502 7.845 1.00 99.99 150 GLU B O 9
ATOM 11784 N N . PHE B 1 51 ? -5.325 -3.657 8.537 1.00 99.99 151 PHE B N 9
ATOM 11785 C CA . PHE B 1 51 ? -4.876 -2.270 8.478 1.00 99.99 151 PHE B CA 9
ATOM 11786 C C . PHE B 1 51 ? -3.720 -2.031 9.444 1.00 99.99 151 PHE B C 9
ATOM 11787 O O . PHE B 1 51 ? -2.701 -1.445 9.079 1.00 99.99 151 PHE B O 9
ATOM 11804 N N . HIS B 1 52 ? -3.888 -2.487 10.682 1.00 99.99 152 HIS B N 9
ATOM 11805 C CA . HIS B 1 52 ? -2.876 -2.288 11.713 1.00 99.99 152 HIS B CA 9
ATOM 11806 C C . HIS B 1 52 ? -1.593 -3.038 11.367 1.00 99.99 152 HIS B C 9
ATOM 11807 O O . HIS B 1 52 ? -0.489 -2.537 11.586 1.00 99.99 152 HIS B O 9
ATOM 11821 N N . THR B 1 53 ? -1.744 -4.243 10.827 1.00 99.99 153 THR B N 9
ATOM 11822 C CA . THR B 1 53 ? -0.599 -5.069 10.466 1.00 99.99 153 THR B CA 9
ATOM 11823 C C . THR B 1 53 ? 0.171 -4.460 9.299 1.00 99.99 153 THR B C 9
ATOM 11824 O O . THR B 1 53 ? 1.402 -4.425 9.306 1.00 99.99 153 THR B O 9
ATOM 11835 N N . LEU B 1 54 ? -0.561 -3.983 8.298 1.00 99.99 154 LEU B N 9
ATOM 11836 C CA . LEU B 1 54 ? 0.051 -3.310 7.158 1.00 99.99 154 LEU B CA 9
ATOM 11837 C C . LEU B 1 54 ? 0.713 -2.004 7.586 1.00 99.99 154 LEU B C 9
ATOM 11838 O O . LEU B 1 54 ? 1.799 -1.666 7.118 1.00 99.99 154 LEU B O 9
ATOM 11854 N N . ALA B 1 55 ? 0.052 -1.276 8.480 1.00 99.99 155 ALA B N 9
ATOM 11855 C CA . ALA B 1 55 ? 0.592 -0.026 8.998 1.00 99.99 155 ALA B CA 9
ATOM 11856 C C . ALA B 1 55 ? 1.919 -0.256 9.716 1.00 99.99 155 ALA B C 9
ATOM 11857 O O . ALA B 1 55 ? 2.863 0.515 9.555 1.00 99.99 155 ALA B O 9
ATOM 11864 N N . ALA B 1 56 ? 1.978 -1.320 10.509 1.00 99.99 156 ALA B N 9
ATOM 11865 C CA . ALA B 1 56 ? 3.229 -1.745 11.125 1.00 99.99 156 ALA B CA 9
ATOM 11866 C C . ALA B 1 56 ? 4.257 -2.135 10.067 1.00 99.99 156 ALA B C 9
ATOM 11867 O O . ALA B 1 56 ? 5.439 -1.812 10.186 1.00 99.99 156 ALA B O 9
ATOM 11874 N N . SER B 1 57 ? 3.797 -2.831 9.031 1.00 99.99 157 SER B N 9
ATOM 11875 C CA . SER B 1 57 ? 4.695 -3.385 8.024 1.00 99.99 157 SER B CA 9
ATOM 11876 C C . SER B 1 57 ? 5.393 -2.272 7.248 1.00 99.99 157 SER B C 9
ATOM 11877 O O . SER B 1 57 ? 6.591 -2.347 6.972 1.00 99.99 157 SER B O 9
ATOM 11885 N N . LEU B 1 58 ? 4.634 -1.239 6.896 1.00 99.99 158 LEU B N 9
ATOM 11886 C CA . LEU B 1 58 ? 5.165 -0.133 6.108 1.00 99.99 158 LEU B CA 9
ATOM 11887 C C . LEU B 1 58 ? 6.163 0.686 6.921 1.00 99.99 158 LEU B C 9
ATOM 11888 O O . LEU B 1 58 ? 7.178 1.143 6.395 1.00 99.99 158 LEU B O 9
ATOM 11904 N N . SER B 1 59 ? 5.870 0.863 8.205 1.00 99.99 159 SER B N 9
ATOM 11905 C CA . SER B 1 59 ? 6.758 1.598 9.098 1.00 99.99 159 SER B CA 9
ATOM 11906 C C . SER B 1 59 ? 8.100 0.884 9.235 1.00 99.99 159 SER B C 9
ATOM 11907 O O . SER B 1 59 ? 9.153 1.521 9.249 1.00 99.99 159 SER B O 9
ATOM 11915 N N . GLN B 1 60 ? 8.052 -0.440 9.336 1.00 99.99 160 GLN B N 9
ATOM 11916 C CA . GLN B 1 60 ? 9.265 -1.246 9.394 1.00 99.99 160 GLN B CA 9
ATOM 11917 C C . GLN B 1 60 ? 10.079 -1.096 8.113 1.00 99.99 160 GLN B C 9
ATOM 11918 O O . GLN B 1 60 ? 11.303 -0.970 8.153 1.00 99.99 160 GLN B O 9
ATOM 11932 N N . LYS B 1 61 ? 9.391 -1.115 6.976 1.00 99.99 161 LYS B N 9
ATOM 11933 C CA . LYS B 1 61 ? 10.050 -0.985 5.681 1.00 99.99 161 LYS B CA 9
ATOM 11934 C C . LYS B 1 61 ? 10.733 0.372 5.549 1.00 99.99 161 LYS B C 9
ATOM 11935 O O . LYS B 1 61 ? 11.847 0.470 5.033 1.00 99.99 161 LYS B O 9
ATOM 11954 N N . LEU B 1 62 ? 10.057 1.415 6.018 1.00 99.99 162 LEU B N 9
ATOM 11955 C CA . LEU B 1 62 ? 10.608 2.766 5.969 1.00 99.99 162 LEU B CA 9
ATOM 11956 C C . LEU B 1 62 ? 11.888 2.863 6.789 1.00 99.99 162 LEU B C 9
ATOM 11957 O O . LEU B 1 62 ? 12.866 3.480 6.365 1.00 99.99 162 LEU B O 9
ATOM 11973 N N . GLU B 1 63 ? 11.879 2.249 7.970 1.00 99.99 163 GLU B N 9
ATOM 11974 C CA . GLU B 1 63 ? 13.050 2.243 8.838 1.00 99.99 163 GLU B CA 9
ATOM 11975 C C . GLU B 1 63 ? 14.210 1.499 8.184 1.00 99.99 163 GLU B C 9
ATOM 11976 O O . GLU B 1 63 ? 15.355 1.948 8.231 1.00 99.99 163 GLU B O 9
ATOM 11988 N N . MET B 1 64 ? 13.903 0.359 7.575 1.00 99.99 164 MET B N 9
ATOM 11989 C CA . MET B 1 64 ? 14.909 -0.420 6.859 1.00 99.99 164 MET B CA 9
ATOM 11990 C C . MET B 1 64 ? 15.411 0.336 5.633 1.00 99.99 164 MET B C 9
ATOM 11991 O O . MET B 1 64 ? 16.584 0.242 5.271 1.00 99.99 164 MET B O 9
ATOM 12005 N N . MET B 1 65 ? 14.516 1.086 4.999 1.00 99.99 165 MET B N 9
ATOM 12006 C CA . MET B 1 65 ? 14.873 1.870 3.822 1.00 99.99 165 MET B CA 9
ATOM 12007 C C . MET B 1 65 ? 15.902 2.939 4.172 1.00 99.99 165 MET B C 9
ATOM 12008 O O . MET B 1 65 ? 16.815 3.216 3.394 1.00 99.99 165 MET B O 9
ATOM 12022 N N . VAL B 1 66 ? 15.749 3.539 5.349 1.00 99.99 166 VAL B N 9
ATOM 12023 C CA . VAL B 1 66 ? 16.713 4.517 5.840 1.00 99.99 166 VAL B CA 9
ATOM 12024 C C . VAL B 1 66 ? 18.060 3.865 6.127 1.00 99.99 166 VAL B C 9
ATOM 12025 O O . VAL B 1 66 ? 19.106 4.371 5.721 1.00 99.99 166 VAL B O 9
ATOM 12038 N N . ALA B 1 67 ? 18.028 2.735 6.828 1.00 99.99 167 ALA B N 9
ATOM 12039 C CA . ALA B 1 67 ? 19.244 1.998 7.144 1.00 99.99 167 ALA B CA 9
ATOM 12040 C C . ALA B 1 67 ? 18.930 0.551 7.505 1.00 99.99 167 ALA B C 9
ATOM 12041 O O . ALA B 1 67 ? 17.887 0.258 8.091 1.00 99.99 167 ALA B O 9
ATOM 12048 N N . LYS B 1 68 ? 19.839 -0.353 7.154 1.00 99.99 168 LYS B N 9
ATOM 12049 C CA . LYS B 1 68 ? 19.689 -1.763 7.496 1.00 99.99 168 LYS B CA 9
ATOM 12050 C C . LYS B 1 68 ? 20.866 -2.247 8.337 1.00 99.99 168 LYS B C 9
ATOM 12051 O O . LYS B 1 68 ? 21.735 -2.941 7.812 1.00 99.99 168 LYS B O 9
ATOM 12070 N N . SER A 1 26 ? -1.432 12.359 -5.795 1.00 99.99 26 SER A N 10
ATOM 12071 C CA . SER A 1 26 ? -0.840 12.152 -7.111 1.00 99.99 26 SER A CA 10
ATOM 12072 C C . SER A 1 26 ? -0.446 10.691 -7.305 1.00 99.99 26 SER A C 10
ATOM 12073 O O . SER A 1 26 ? 0.517 10.385 -8.008 1.00 99.99 26 SER A O 10
ATOM 12080 N N . ILE A 1 27 ? -1.196 9.793 -6.676 1.00 99.99 27 ILE A N 10
ATOM 12081 C CA . ILE A 1 27 ? -0.949 8.363 -6.807 1.00 99.99 27 ILE A CA 10
ATOM 12082 C C . ILE A 1 27 ? -2.196 7.630 -7.286 1.00 99.99 27 ILE A C 10
ATOM 12083 O O . ILE A 1 27 ? -3.154 7.459 -6.535 1.00 99.99 27 ILE A O 10
ATOM 12099 N N . GLU A 1 28 ? -2.177 7.199 -8.544 1.00 99.99 28 GLU A N 10
ATOM 12100 C CA . GLU A 1 28 ? -3.390 6.749 -9.216 1.00 99.99 28 GLU A CA 10
ATOM 12101 C C . GLU A 1 28 ? -3.986 5.537 -8.507 1.00 99.99 28 GLU A C 10
ATOM 12102 O O . GLU A 1 28 ? -5.204 5.433 -8.352 1.00 99.99 28 GLU A O 10
ATOM 12114 N N . MET A 1 29 ? -3.123 4.624 -8.079 1.00 99.99 29 MET A N 10
ATOM 12115 C CA . MET A 1 29 ? -3.567 3.407 -7.407 1.00 99.99 29 MET A CA 10
ATOM 12116 C C . MET A 1 29 ? -4.249 3.735 -6.083 1.00 99.99 29 MET A C 10
ATOM 12117 O O . MET A 1 29 ? -5.308 3.195 -5.769 1.00 99.99 29 MET A O 10
ATOM 12131 N N . ALA A 1 30 ? -3.635 4.627 -5.312 1.00 99.99 30 ALA A N 10
ATOM 12132 C CA . ALA A 1 30 ? -4.168 5.006 -4.008 1.00 99.99 30 ALA A CA 10
ATOM 12133 C C . ALA A 1 30 ? -5.506 5.723 -4.149 1.00 99.99 30 ALA A C 10
ATOM 12134 O O . ALA A 1 30 ? -6.450 5.447 -3.407 1.00 99.99 30 ALA A O 10
ATOM 12141 N N . HIS A 1 31 ? -5.581 6.642 -5.104 1.00 99.99 31 HIS A N 10
ATOM 12142 C CA . HIS A 1 31 ? -6.798 7.416 -5.328 1.00 99.99 31 HIS A CA 10
ATOM 12143 C C . HIS A 1 31 ? -7.944 6.510 -5.767 1.00 99.99 31 HIS A C 10
ATOM 12144 O O . HIS A 1 31 ? -9.078 6.663 -5.314 1.00 99.99 31 HIS A O 10
ATOM 12158 N N . SER A 1 32 ? -7.639 5.566 -6.653 1.00 99.99 32 SER A N 10
ATOM 12159 C CA . SER A 1 32 ? -8.654 4.668 -7.191 1.00 99.99 32 SER A CA 10
ATOM 12160 C C . SER A 1 32 ? -9.299 3.848 -6.077 1.00 99.99 32 SER A C 10
ATOM 12161 O O . SER A 1 32 ? -10.519 3.687 -6.037 1.00 99.99 32 SER A O 10
ATOM 12169 N N . LEU A 1 33 ? -8.472 3.333 -5.174 1.00 99.99 33 LEU A N 10
ATOM 12170 C CA . LEU A 1 33 ? -8.961 2.535 -4.056 1.00 99.99 33 LEU A CA 10
ATOM 12171 C C . LEU A 1 33 ? -9.852 3.368 -3.141 1.00 99.99 33 LEU A C 10
ATOM 12172 O O . LEU A 1 33 ? -10.892 2.903 -2.675 1.00 99.99 33 LEU A O 10
ATOM 12188 N N . ALA A 1 34 ? -9.435 4.605 -2.886 1.00 99.99 34 ALA A N 10
ATOM 12189 C CA . ALA A 1 34 ? -10.196 5.505 -2.029 1.00 99.99 34 ALA A CA 10
ATOM 12190 C C . ALA A 1 34 ? -11.558 5.822 -2.638 1.00 99.99 34 ALA A C 10
ATOM 12191 O O . ALA A 1 34 ? -12.567 5.874 -1.935 1.00 99.99 34 ALA A O 10
ATOM 12198 N N . GLN A 1 35 ? -11.579 6.036 -3.951 1.00 99.99 35 GLN A N 10
ATOM 12199 C CA . GLN A 1 35 ? -12.810 6.391 -4.646 1.00 99.99 35 GLN A CA 10
ATOM 12200 C C . GLN A 1 35 ? -13.842 5.274 -4.530 1.00 99.99 35 GLN A C 10
ATOM 12201 O O . GLN A 1 35 ? -15.043 5.534 -4.454 1.00 99.99 35 GLN A O 10
ATOM 12215 N N . ILE A 1 36 ? -13.367 4.035 -4.517 1.00 99.99 36 ILE A N 10
ATOM 12216 C CA . ILE A 1 36 ? -14.252 2.878 -4.456 1.00 99.99 36 ILE A CA 10
ATOM 12217 C C . ILE A 1 36 ? -14.375 2.354 -3.030 1.00 99.99 36 ILE A C 10
ATOM 12218 O O . ILE A 1 36 ? -14.875 1.252 -2.804 1.00 99.99 36 ILE A O 10
ATOM 12234 N N . GLY A 1 37 ? -13.917 3.152 -2.071 1.00 99.99 37 GLY A N 10
ATOM 12235 C CA . GLY A 1 37 ? -14.311 2.952 -0.690 1.00 99.99 37 GLY A CA 10
ATOM 12236 C C . GLY A 1 37 ? -13.480 1.893 0.004 1.00 99.99 37 GLY A C 10
ATOM 12237 O O . GLY A 1 37 ? -13.888 1.346 1.029 1.00 99.99 37 GLY A O 10
ATOM 12241 N N . ILE A 1 38 ? -12.311 1.599 -0.556 1.00 99.99 38 ILE A N 10
ATOM 12242 C CA . ILE A 1 38 ? -11.409 0.616 0.029 1.00 99.99 38 ILE A CA 10
ATOM 12243 C C . ILE A 1 38 ? -10.315 1.292 0.850 1.00 99.99 38 ILE A C 10
ATOM 12244 O O . ILE A 1 38 ? -9.605 2.168 0.355 1.00 99.99 38 ILE A O 10
ATOM 12260 N N . ARG A 1 39 ? -10.184 0.877 2.105 1.00 99.99 39 ARG A N 10
ATOM 12261 C CA . ARG A 1 39 ? -9.036 1.258 2.919 1.00 99.99 39 ARG A CA 10
ATOM 12262 C C . ARG A 1 39 ? -7.826 0.387 2.596 1.00 99.99 39 ARG A C 10
ATOM 12263 O O . ARG A 1 39 ? -7.963 -0.802 2.307 1.00 99.99 39 ARG A O 10
ATOM 12284 N N . PHE A 1 40 ? -6.641 0.986 2.648 1.00 99.99 40 PHE A N 10
ATOM 12285 C CA . PHE A 1 40 ? -5.422 0.308 2.223 1.00 99.99 40 PHE A CA 10
ATOM 12286 C C . PHE A 1 40 ? -4.211 0.839 2.985 1.00 99.99 40 PHE A C 10
ATOM 12287 O O . PHE A 1 40 ? -4.275 1.894 3.618 1.00 99.99 40 PHE A O 10
ATOM 12304 N N . VAL A 1 41 ? -3.108 0.100 2.920 1.00 99.99 41 VAL A N 10
ATOM 12305 C CA . VAL A 1 41 ? -1.828 0.592 3.416 1.00 99.99 41 VAL A CA 10
ATOM 12306 C C . VAL A 1 41 ? -0.784 0.624 2.305 1.00 99.99 41 VAL A C 10
ATOM 12307 O O . VAL A 1 41 ? -0.518 -0.375 1.641 1.00 99.99 41 VAL A O 10
ATOM 12320 N N . PRO A 1 42 ? -0.176 1.803 2.099 1.00 99.99 42 PRO A N 10
ATOM 12321 C CA . PRO A 1 42 ? 0.801 2.011 1.029 1.00 99.99 42 PRO A CA 10
ATOM 12322 C C . PRO A 1 42 ? 2.171 1.435 1.372 1.00 99.99 42 PRO A C 10
ATOM 12323 O O . PRO A 1 42 ? 3.030 2.131 1.914 1.00 99.99 42 PRO A O 10
ATOM 12334 N N . ILE A 1 43 ? 2.366 0.159 1.055 1.00 99.99 43 ILE A N 10
ATOM 12335 C CA . ILE A 1 43 ? 3.595 -0.536 1.416 1.00 99.99 43 ILE A CA 10
ATOM 12336 C C . ILE A 1 43 ? 4.723 -0.197 0.448 1.00 99.99 43 ILE A C 10
ATOM 12337 O O . ILE A 1 43 ? 4.609 -0.376 -0.765 1.00 99.99 43 ILE A O 10
ATOM 12353 N N . PRO A 1 44 ? 5.843 0.301 0.995 1.00 99.99 44 PRO A N 10
ATOM 12354 C CA . PRO A 1 44 ? 7.021 0.656 0.199 1.00 99.99 44 PRO A CA 10
ATOM 12355 C C . PRO A 1 44 ? 7.548 -0.522 -0.614 1.00 99.99 44 PRO A C 10
ATOM 12356 O O . PRO A 1 44 ? 7.420 -1.675 -0.207 1.00 99.99 44 PRO A O 10
ATOM 12367 N N . VAL A 1 45 ? 8.142 -0.222 -1.765 1.00 99.99 45 VAL A N 10
ATOM 12368 C CA . VAL A 1 45 ? 8.840 -1.232 -2.550 1.00 99.99 45 VAL A CA 10
ATOM 12369 C C . VAL A 1 45 ? 10.299 -0.843 -2.777 1.00 99.99 45 VAL A C 10
ATOM 12370 O O . VAL A 1 45 ? 10.630 0.340 -2.843 1.00 99.99 45 VAL A O 10
ATOM 12383 N N . GLU A 1 46 ? 11.162 -1.845 -2.894 1.00 99.99 46 GLU A N 10
ATOM 12384 C CA . GLU A 1 46 ? 12.589 -1.606 -3.075 1.00 99.99 46 GLU A CA 10
ATOM 12385 C C . GLU A 1 46 ? 12.949 -1.564 -4.558 1.00 99.99 46 GLU A C 10
ATOM 12386 O O . GLU A 1 46 ? 13.556 -0.606 -5.035 1.00 99.99 46 GLU A O 10
ATOM 12398 N N . THR A 1 47 ? 12.569 -2.614 -5.282 1.00 99.99 47 THR A N 10
ATOM 12399 C CA . THR A 1 47 ? 12.983 -2.773 -6.671 1.00 99.99 47 THR A CA 10
ATOM 12400 C C . THR A 1 47 ? 11.778 -2.983 -7.581 1.00 99.99 47 THR A C 10
ATOM 12401 O O . THR A 1 47 ? 10.650 -3.128 -7.111 1.00 99.99 47 THR A O 10
ATOM 12412 N N . ASP A 1 48 ? 12.024 -3.001 -8.887 1.00 99.99 48 ASP A N 10
ATOM 12413 C CA . ASP A 1 48 ? 10.952 -3.105 -9.868 1.00 99.99 48 ASP A CA 10
ATOM 12414 C C . ASP A 1 48 ? 10.203 -4.426 -9.718 1.00 99.99 48 ASP A C 10
ATOM 12415 O O . ASP A 1 48 ? 8.978 -4.472 -9.819 1.00 99.99 48 ASP A O 10
ATOM 12424 N N . GLU A 1 49 ? 10.952 -5.499 -9.478 1.00 99.99 49 GLU A N 10
ATOM 12425 C CA . GLU A 1 49 ? 10.371 -6.834 -9.408 1.00 99.99 49 GLU A CA 10
ATOM 12426 C C . GLU A 1 49 ? 9.383 -6.939 -8.251 1.00 99.99 49 GLU A C 10
ATOM 12427 O O . GLU A 1 49 ? 8.325 -7.555 -8.379 1.00 99.99 49 GLU A O 10
ATOM 12439 N N . GLU A 1 50 ? 9.736 -6.334 -7.121 1.00 99.99 50 GLU A N 10
ATOM 12440 C CA . GLU A 1 50 ? 8.844 -6.288 -5.968 1.00 99.99 50 GLU A CA 10
ATOM 12441 C C . GLU A 1 50 ? 7.589 -5.480 -6.282 1.00 99.99 50 GLU A C 10
ATOM 12442 O O . GLU A 1 50 ? 6.479 -5.870 -5.918 1.00 99.99 50 GLU A O 10
ATOM 12454 N N . PHE A 1 51 ? 7.771 -4.353 -6.962 1.00 99.99 51 PHE A N 10
ATOM 12455 C CA . PHE A 1 51 ? 6.657 -3.476 -7.302 1.00 99.99 51 PHE A CA 10
ATOM 12456 C C . PHE A 1 51 ? 5.667 -4.186 -8.219 1.00 99.99 51 PHE A C 10
ATOM 12457 O O . PHE A 1 51 ? 4.456 -4.140 -7.999 1.00 99.99 51 PHE A O 10
ATOM 12474 N N . HIS A 1 52 ? 6.189 -4.843 -9.250 1.00 99.99 52 HIS A N 10
ATOM 12475 C CA . HIS A 1 52 ? 5.350 -5.513 -10.235 1.00 99.99 52 HIS A CA 10
ATOM 12476 C C . HIS A 1 52 ? 4.566 -6.655 -9.594 1.00 99.99 52 HIS A C 10
ATOM 12477 O O . HIS A 1 52 ? 3.381 -6.843 -9.872 1.00 99.99 52 HIS A O 10
ATOM 12491 N N . THR A 1 53 ? 5.235 -7.416 -8.734 1.00 99.99 53 THR A N 10
ATOM 12492 C CA . THR A 1 53 ? 4.600 -8.533 -8.047 1.00 99.99 53 THR A CA 10
ATOM 12493 C C . THR A 1 53 ? 3.596 -8.040 -7.009 1.00 99.99 53 THR A C 10
ATOM 12494 O O . THR A 1 53 ? 2.494 -8.579 -6.892 1.00 99.99 53 THR A O 10
ATOM 12505 N N . LEU A 1 54 ? 3.982 -7.013 -6.260 1.00 99.99 54 LEU A N 10
ATOM 12506 C CA . LEU A 1 54 ? 3.110 -6.439 -5.242 1.00 99.99 54 LEU A CA 10
ATOM 12507 C C . LEU A 1 54 ? 1.904 -5.756 -5.879 1.00 99.99 54 LEU A C 10
ATOM 12508 O O . LEU A 1 54 ? 0.785 -5.851 -5.376 1.00 99.99 54 LEU A O 10
ATOM 12524 N N . ALA A 1 55 ? 2.140 -5.070 -6.992 1.00 99.99 55 ALA A N 10
ATOM 12525 C CA . ALA A 1 55 ? 1.059 -4.455 -7.755 1.00 99.99 55 ALA A CA 10
ATOM 12526 C C . ALA A 1 55 ? 0.074 -5.508 -8.254 1.00 99.99 55 ALA A C 10
ATOM 12527 O O . ALA A 1 55 ? -1.136 -5.285 -8.259 1.00 99.99 55 ALA A O 10
ATOM 12534 N N . ALA A 1 56 ? 0.602 -6.653 -8.676 1.00 99.99 56 ALA A N 10
ATOM 12535 C CA . ALA A 1 56 ? -0.236 -7.775 -9.076 1.00 99.99 56 ALA A CA 10
ATOM 12536 C C . ALA A 1 56 ? -1.105 -8.255 -7.918 1.00 99.99 56 ALA A C 10
ATOM 12537 O O . ALA A 1 56 ? -2.273 -8.597 -8.105 1.00 99.99 56 ALA A O 10
ATOM 12544 N N . SER A 1 57 ? -0.528 -8.274 -6.720 1.00 99.99 57 SER A N 10
ATOM 12545 C CA . SER A 1 57 ? -1.274 -8.633 -5.519 1.00 99.99 57 SER A CA 10
ATOM 12546 C C . SER A 1 57 ? -2.379 -7.618 -5.243 1.00 99.99 57 SER A C 10
ATOM 12547 O O . SER A 1 57 ? -3.489 -7.983 -4.858 1.00 99.99 57 SER A O 10
ATOM 12555 N N . LEU A 1 58 ? -2.065 -6.343 -5.441 1.00 99.99 58 LEU A N 10
ATOM 12556 C CA . LEU A 1 58 ? -3.058 -5.282 -5.308 1.00 99.99 58 LEU A CA 10
ATOM 12557 C C . LEU A 1 58 ? -4.222 -5.500 -6.269 1.00 99.99 58 LEU A C 10
ATOM 12558 O O . LEU A 1 58 ? -5.386 -5.389 -5.884 1.00 99.99 58 LEU A O 10
ATOM 12574 N N . SER A 1 59 ? -3.899 -5.815 -7.519 1.00 99.99 59 SER A N 10
ATOM 12575 C CA . SER A 1 59 ? -4.916 -6.001 -8.547 1.00 99.99 59 SER A CA 10
ATOM 12576 C C . SER A 1 59 ? -5.807 -7.195 -8.220 1.00 99.99 59 SER A C 10
ATOM 12577 O O . SER A 1 59 ? -7.026 -7.134 -8.373 1.00 99.99 59 SER A O 10
ATOM 12585 N N . GLN A 1 60 ? -5.188 -8.282 -7.767 1.00 99.99 60 GLN A N 10
ATOM 12586 C CA . GLN A 1 60 ? -5.926 -9.483 -7.397 1.00 99.99 60 GLN A CA 10
ATOM 12587 C C . GLN A 1 60 ? -6.827 -9.220 -6.197 1.00 99.99 60 GLN A C 10
ATOM 12588 O O . GLN A 1 60 ? -8.010 -9.563 -6.206 1.00 99.99 60 GLN A O 10
ATOM 12602 N N . LYS A 1 61 ? -6.261 -8.610 -5.160 1.00 99.99 61 LYS A N 10
ATOM 12603 C CA . LYS A 1 61 ? -6.985 -8.384 -3.916 1.00 99.99 61 LYS A CA 10
ATOM 12604 C C . LYS A 1 61 ? -8.104 -7.367 -4.115 1.00 99.99 61 LYS A C 10
ATOM 12605 O O . LYS A 1 61 ? -9.209 -7.537 -3.597 1.00 99.99 61 LYS A O 10
ATOM 12624 N N . LEU A 1 62 ? -7.813 -6.313 -4.869 1.00 99.99 62 LEU A N 10
ATOM 12625 C CA . LEU A 1 62 ? -8.795 -5.270 -5.138 1.00 99.99 62 LEU A CA 10
ATOM 12626 C C . LEU A 1 62 ? -10.024 -5.845 -5.838 1.00 99.99 62 LEU A C 10
ATOM 12627 O O . LEU A 1 62 ? -11.155 -5.598 -5.425 1.00 99.99 62 LEU A O 10
ATOM 12643 N N . GLU A 1 63 ? -9.790 -6.612 -6.896 1.00 99.99 63 GLU A N 10
ATOM 12644 C CA . GLU A 1 63 ? -10.877 -7.151 -7.705 1.00 99.99 63 GLU A CA 10
ATOM 12645 C C . GLU A 1 63 ? -11.734 -8.116 -6.889 1.00 99.99 63 GLU A C 10
ATOM 12646 O O . GLU A 1 63 ? -12.962 -8.094 -6.973 1.00 99.99 63 GLU A O 10
ATOM 12658 N N . MET A 1 64 ? -11.078 -8.960 -6.102 1.00 99.99 64 MET A N 10
ATOM 12659 C CA . MET A 1 64 ? -11.780 -9.924 -5.261 1.00 99.99 64 MET A CA 10
ATOM 12660 C C . MET A 1 64 ? -12.601 -9.214 -4.190 1.00 99.99 64 MET A C 10
ATOM 12661 O O . MET A 1 64 ? -13.694 -9.657 -3.839 1.00 99.99 64 MET A O 10
ATOM 12675 N N . MET A 1 65 ? -12.067 -8.111 -3.674 1.00 99.99 65 MET A N 10
ATOM 12676 C CA . MET A 1 65 ? -12.732 -7.365 -2.612 1.00 99.99 65 MET A CA 10
ATOM 12677 C C . MET A 1 65 ? -14.041 -6.760 -3.111 1.00 99.99 65 MET A C 10
ATOM 12678 O O . MET A 1 65 ? -15.035 -6.720 -2.386 1.00 99.99 65 MET A O 10
ATOM 12692 N N . VAL A 1 66 ? -14.034 -6.289 -4.354 1.00 99.99 66 VAL A N 10
ATOM 12693 C CA . VAL A 1 66 ? -15.203 -5.636 -4.931 1.00 99.99 66 VAL A CA 10
ATOM 12694 C C . VAL A 1 66 ? -16.083 -6.638 -5.670 1.00 99.99 66 VAL A C 10
ATOM 12695 O O . VAL A 1 66 ? -17.238 -6.353 -5.984 1.00 99.99 66 VAL A O 10
ATOM 12708 N N . ALA A 1 67 ? -15.528 -7.815 -5.944 1.00 99.99 67 ALA A N 10
ATOM 12709 C CA . ALA A 1 67 ? -16.267 -8.865 -6.633 1.00 99.99 67 ALA A CA 10
ATOM 12710 C C . ALA A 1 67 ? -17.497 -9.285 -5.837 1.00 99.99 67 ALA A C 10
ATOM 12711 O O . ALA A 1 67 ? -17.472 -9.318 -4.606 1.00 99.99 67 ALA A O 10
ATOM 12718 N N . LYS A 1 68 ? -18.576 -9.603 -6.546 1.00 99.99 68 LYS A N 10
ATOM 12719 C CA . LYS A 1 68 ? -19.804 -10.063 -5.909 1.00 99.99 68 LYS A CA 10
ATOM 12720 C C . LYS A 1 68 ? -20.238 -11.411 -6.476 1.00 99.99 68 LYS A C 10
ATOM 12721 O O . LYS A 1 68 ? -20.979 -11.441 -7.456 1.00 99.99 68 LYS A O 10
ATOM 12740 N N . SER B 1 26 ? -6.061 12.283 -0.872 1.00 99.99 126 SER B N 10
ATOM 12741 C CA . SER B 1 26 ? -6.637 12.437 0.458 1.00 99.99 126 SER B CA 10
ATOM 12742 C C . SER B 1 26 ? -6.234 11.276 1.362 1.00 99.99 126 SER B C 10
ATOM 12743 O O . SER B 1 26 ? -6.983 10.880 2.254 1.00 99.99 126 SER B O 10
ATOM 12751 N N . ILE B 1 27 ? -5.045 10.733 1.123 1.00 99.99 127 ILE B N 10
ATOM 12752 C CA . ILE B 1 27 ? -4.526 9.640 1.936 1.00 99.99 127 ILE B CA 10
ATOM 12753 C C . ILE B 1 27 ? -3.162 9.990 2.519 1.00 99.99 127 ILE B C 10
ATOM 12754 O O . ILE B 1 27 ? -2.161 10.018 1.806 1.00 99.99 127 ILE B O 10
ATOM 12770 N N . GLU B 1 28 ? -3.131 10.255 3.821 1.00 99.99 128 GLU B N 10
ATOM 12771 C CA . GLU B 1 28 ? -1.970 10.877 4.447 1.00 99.99 128 GLU B CA 10
ATOM 12772 C C . GLU B 1 28 ? -0.735 9.992 4.305 1.00 99.99 128 GLU B C 10
ATOM 12773 O O . GLU B 1 28 ? 0.365 10.480 4.046 1.00 99.99 128 GLU B O 10
ATOM 12785 N N . MET B 1 29 ? -0.925 8.689 4.477 1.00 99.99 129 MET B N 10
ATOM 12786 C CA . MET B 1 29 ? 0.177 7.739 4.392 1.00 99.99 129 MET B CA 10
ATOM 12787 C C . MET B 1 29 ? 0.767 7.715 2.985 1.00 99.99 129 MET B C 10
ATOM 12788 O O . MET B 1 29 ? 1.985 7.735 2.812 1.00 99.99 129 MET B O 10
ATOM 12802 N N . ALA B 1 30 ? -0.106 7.675 1.984 1.00 99.99 130 ALA B N 10
ATOM 12803 C CA . ALA B 1 30 ? 0.329 7.618 0.593 1.00 99.99 130 ALA B CA 10
ATOM 12804 C C . ALA B 1 30 ? 1.061 8.894 0.194 1.00 99.99 130 ALA B C 10
ATOM 12805 O O . ALA B 1 30 ? 2.103 8.846 -0.461 1.00 99.99 130 ALA B O 10
ATOM 12812 N N . HIS B 1 31 ? 0.509 10.035 0.592 1.00 99.99 131 HIS B N 10
ATOM 12813 C CA . HIS B 1 31 ? 1.098 11.328 0.256 1.00 99.99 131 HIS B CA 10
ATOM 12814 C C . HIS B 1 31 ? 2.473 11.481 0.899 1.00 99.99 131 HIS B C 10
ATOM 12815 O O . HIS B 1 31 ? 3.411 11.973 0.272 1.00 99.99 131 HIS B O 10
ATOM 12829 N N . SER B 1 32 ? 2.584 11.059 2.155 1.00 99.99 132 SER B N 10
ATOM 12830 C CA . SER B 1 32 ? 3.830 11.194 2.899 1.00 99.99 132 SER B CA 10
ATOM 12831 C C . SER B 1 32 ? 4.957 10.427 2.215 1.00 99.99 132 SER B C 10
ATOM 12832 O O . SER B 1 32 ? 6.075 10.930 2.083 1.00 99.99 132 SER B O 10
ATOM 12840 N N . LEU B 1 33 ? 4.658 9.208 1.781 1.00 99.99 133 LEU B N 10
ATOM 12841 C CA . LEU B 1 33 ? 5.644 8.373 1.104 1.00 99.99 133 LEU B CA 10
ATOM 12842 C C . LEU B 1 33 ? 6.088 9.009 -0.208 1.00 99.99 133 LEU B C 10
ATOM 12843 O O . LEU B 1 33 ? 7.272 9.002 -0.545 1.00 99.99 133 LEU B O 10
ATOM 12859 N N . ALA B 1 34 ? 5.128 9.558 -0.946 1.00 99.99 134 ALA B N 10
ATOM 12860 C CA . ALA B 1 34 ? 5.420 10.202 -2.222 1.00 99.99 134 ALA B CA 10
ATOM 12861 C C . ALA B 1 34 ? 6.314 11.423 -2.027 1.00 99.99 134 ALA B C 10
ATOM 12862 O O . ALA B 1 34 ? 7.236 11.659 -2.809 1.00 99.99 134 ALA B O 10
ATOM 12869 N N . GLN B 1 35 ? 6.035 12.195 -0.981 1.00 99.99 135 GLN B N 10
ATOM 12870 C CA . GLN B 1 35 ? 6.787 13.416 -0.712 1.00 99.99 135 GLN B CA 10
ATOM 12871 C C . GLN B 1 35 ? 8.254 13.100 -0.442 1.00 99.99 135 GLN B C 10
ATOM 12872 O O . GLN B 1 35 ? 9.141 13.877 -0.798 1.00 99.99 135 GLN B O 10
ATOM 12886 N N . ILE B 1 36 ? 8.504 11.959 0.189 1.00 99.99 136 ILE B N 10
ATOM 12887 C CA . ILE B 1 36 ? 9.860 11.565 0.549 1.00 99.99 136 ILE B CA 10
ATOM 12888 C C . ILE B 1 36 ? 10.438 10.591 -0.472 1.00 99.99 136 ILE B C 10
ATOM 12889 O O . ILE B 1 36 ? 11.466 9.958 -0.229 1.00 99.99 136 ILE B O 10
ATOM 12905 N N . GLY B 1 37 ? 9.772 10.478 -1.617 1.00 99.99 137 GLY B N 10
ATOM 12906 C CA . GLY B 1 37 ? 10.403 9.900 -2.788 1.00 99.99 137 GLY B CA 10
ATOM 12907 C C . GLY B 1 37 ? 10.354 8.385 -2.785 1.00 99.99 137 GLY B C 10
ATOM 12908 O O . GLY B 1 37 ? 11.128 7.731 -3.485 1.00 99.99 137 GLY B O 10
ATOM 12912 N N . ILE B 1 38 ? 9.445 7.826 -1.994 1.00 99.99 138 ILE B N 10
ATOM 12913 C CA . ILE B 1 38 ? 9.282 6.379 -1.921 1.00 99.99 138 ILE B CA 10
ATOM 12914 C C . ILE B 1 38 ? 8.124 5.912 -2.799 1.00 99.99 138 ILE B C 10
ATOM 12915 O O . ILE B 1 38 ? 7.000 6.398 -2.672 1.00 99.99 138 ILE B O 10
ATOM 12931 N N . ARG B 1 39 ? 8.407 4.964 -3.686 1.00 99.99 139 ARG B N 10
ATOM 12932 C CA . ARG B 1 39 ? 7.358 4.260 -4.412 1.00 99.99 139 ARG B CA 10
ATOM 12933 C C . ARG B 1 39 ? 6.748 3.155 -3.555 1.00 99.99 139 ARG B C 10
ATOM 12934 O O . ARG B 1 39 ? 7.443 2.510 -2.768 1.00 99.99 139 ARG B O 10
ATOM 12955 N N . PHE B 1 40 ? 5.447 2.942 -3.710 1.00 99.99 140 PHE B N 10
ATOM 12956 C CA . PHE B 1 40 ? 4.715 2.017 -2.853 1.00 99.99 140 PHE B CA 10
ATOM 12957 C C . PHE B 1 40 ? 3.526 1.412 -3.595 1.00 99.99 140 PHE B C 10
ATOM 12958 O O . PHE B 1 40 ? 3.119 1.906 -4.645 1.00 99.99 140 PHE B O 10
ATOM 12975 N N . VAL B 1 41 ? 2.976 0.338 -3.039 1.00 99.99 141 VAL B N 10
ATOM 12976 C CA . VAL B 1 41 ? 1.710 -0.208 -3.521 1.00 99.99 141 VAL B CA 10
ATOM 12977 C C . VAL B 1 41 ? 0.659 -0.214 -2.416 1.00 99.99 141 VAL B C 10
ATOM 12978 O O . VAL B 1 41 ? 0.863 -0.760 -1.333 1.00 99.99 141 VAL B O 10
ATOM 12991 N N . PRO B 1 42 ? -0.496 0.408 -2.697 1.00 99.99 142 PRO B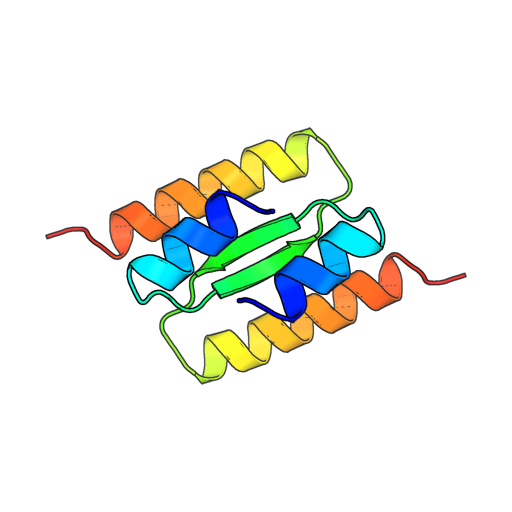 N 10
ATOM 12992 C CA . PRO B 1 42 ? -1.579 0.544 -1.720 1.00 99.99 142 PRO B CA 10
ATOM 12993 C C . PRO B 1 42 ? -2.381 -0.743 -1.560 1.00 99.99 142 PRO B C 10
ATOM 12994 O O . PRO B 1 42 ? -3.391 -0.944 -2.235 1.00 99.99 142 PRO B O 10
ATOM 13005 N N . ILE B 1 43 ? -1.925 -1.611 -0.662 1.00 99.99 143 ILE B N 10
ATOM 13006 C CA . ILE B 1 43 ? -2.545 -2.917 -0.482 1.00 99.99 143 ILE B CA 10
ATOM 13007 C C . ILE B 1 43 ? -3.807 -2.814 0.368 1.00 99.99 143 ILE B C 10
ATOM 13008 O O . ILE B 1 43 ? -3.790 -2.318 1.494 1.00 99.99 143 ILE B O 10
ATOM 13024 N N . PRO B 1 44 ? -4.932 -3.294 -0.185 1.00 99.99 144 PRO B N 10
ATOM 13025 C CA . PRO B 1 44 ? -6.222 -3.286 0.513 1.00 99.99 144 PRO B CA 10
ATOM 13026 C C . PRO B 1 44 ? -6.166 -4.027 1.845 1.00 99.99 144 PRO B C 10
ATOM 13027 O O . PRO B 1 44 ? -5.398 -4.975 2.007 1.00 99.99 144 PRO B O 10
ATOM 13038 N N . VAL B 1 45 ? -6.984 -3.587 2.795 1.00 99.99 145 VAL B N 10
ATOM 13039 C CA . VAL B 1 45 ? -7.155 -4.311 4.050 1.00 99.99 145 VAL B CA 10
ATOM 13040 C C . VAL B 1 45 ? -8.617 -4.687 4.273 1.00 99.99 145 VAL B C 10
ATOM 13041 O O . VAL B 1 45 ? -9.522 -3.983 3.828 1.00 99.99 145 VAL B O 10
ATOM 13054 N N . GLU B 1 46 ? -8.837 -5.802 4.963 1.00 99.99 146 GLU B N 10
ATOM 13055 C CA . GLU B 1 46 ? -10.188 -6.290 5.212 1.00 99.99 146 GLU B CA 10
ATOM 13056 C C . GLU B 1 46 ? -10.722 -5.760 6.540 1.00 99.99 146 GLU B C 10
ATOM 13057 O O . GLU B 1 46 ? -11.799 -5.170 6.597 1.00 99.99 146 GLU B O 10
ATOM 13069 N N . THR B 1 47 ? -9.957 -5.977 7.607 1.00 99.99 147 THR B N 10
ATOM 13070 C CA . THR B 1 47 ? -10.418 -5.662 8.953 1.00 99.99 147 THR B CA 10
ATOM 13071 C C . THR B 1 47 ? -9.422 -4.761 9.677 1.00 99.99 147 THR B C 10
ATOM 13072 O O . THR B 1 47 ? -8.332 -4.494 9.174 1.00 99.99 147 THR B O 10
ATOM 13083 N N . ASP B 1 48 ? -9.806 -4.297 10.861 1.00 99.99 148 ASP B N 10
ATOM 13084 C CA . ASP B 1 48 ? -8.987 -3.355 11.614 1.00 99.99 148 ASP B CA 10
ATOM 13085 C C . ASP B 1 48 ? -7.647 -3.980 11.992 1.00 99.99 148 ASP B C 10
ATOM 13086 O O . ASP B 1 48 ? -6.606 -3.327 11.929 1.00 99.99 148 ASP B O 10
ATOM 13095 N N . GLU B 1 49 ? -7.683 -5.250 12.386 1.00 99.99 149 GLU B N 10
ATOM 13096 C CA . GLU B 1 49 ? -6.489 -5.935 12.863 1.00 99.99 149 GLU B CA 10
ATOM 13097 C C . GLU B 1 49 ? -5.439 -6.031 11.760 1.00 99.99 149 GLU B C 10
ATOM 13098 O O . GLU B 1 49 ? -4.245 -5.861 12.008 1.00 99.99 149 GLU B O 10
ATOM 13110 N N . GLU B 1 50 ? -5.892 -6.307 10.542 1.00 99.99 150 GLU B N 10
ATOM 13111 C CA . GLU B 1 50 ? -5.003 -6.345 9.386 1.00 99.99 150 GLU B CA 10
ATOM 13112 C C . GLU B 1 50 ? -4.413 -4.965 9.108 1.00 99.99 150 GLU B C 10
ATOM 13113 O O . GLU B 1 50 ? -3.224 -4.835 8.815 1.00 99.99 150 GLU B O 10
ATOM 13125 N N . PHE B 1 51 ? -5.249 -3.938 9.206 1.00 99.99 151 PHE B N 10
ATOM 13126 C CA . PHE B 1 51 ? -4.818 -2.572 8.937 1.00 99.99 151 PHE B CA 10
ATOM 13127 C C . PHE B 1 51 ? -3.743 -2.137 9.930 1.00 99.99 151 PHE B C 10
ATOM 13128 O O . PHE B 1 51 ? -2.718 -1.574 9.546 1.00 99.99 151 PHE B O 10
ATOM 13145 N N . HIS B 1 52 ? -3.986 -2.401 11.210 1.00 99.99 152 HIS B N 10
ATOM 13146 C CA . HIS B 1 52 ? -3.069 -1.986 12.264 1.00 99.99 152 HIS B CA 10
ATOM 13147 C C . HIS B 1 52 ? -1.724 -2.692 12.123 1.00 99.99 152 HIS B C 10
ATOM 13148 O O . HIS B 1 52 ? -0.668 -2.078 12.286 1.00 99.99 152 HIS B O 10
ATOM 13162 N N . THR B 1 53 ? -1.767 -3.985 11.818 1.00 99.99 153 THR B N 10
ATOM 13163 C CA . THR B 1 53 ? -0.554 -4.773 11.646 1.00 99.99 153 THR B CA 10
ATOM 13164 C C . THR B 1 53 ? 0.181 -4.376 10.368 1.00 99.99 153 THR B C 10
ATOM 13165 O O . THR B 1 53 ? 1.405 -4.242 10.361 1.00 99.99 153 THR B O 10
ATOM 13176 N N . LEU B 1 54 ? -0.574 -4.191 9.291 1.00 99.99 154 LEU B N 10
ATOM 13177 C CA . LEU B 1 54 ? 0.003 -3.798 8.011 1.00 99.99 154 LEU B CA 10
ATOM 13178 C C . LEU B 1 54 ? 0.572 -2.383 8.081 1.00 99.99 154 LEU B C 10
ATOM 13179 O O . LEU B 1 54 ? 1.633 -2.102 7.528 1.00 99.99 154 LEU B O 10
ATOM 13195 N N . ALA B 1 55 ? -0.143 -1.499 8.769 1.00 99.99 155 ALA B N 10
ATOM 13196 C CA . ALA B 1 55 ? 0.339 -0.141 8.998 1.00 99.99 155 ALA B CA 10
ATOM 13197 C C . ALA B 1 55 ? 1.646 -0.149 9.784 1.00 99.99 155 ALA B C 10
ATOM 13198 O O . ALA B 1 55 ? 2.548 0.645 9.514 1.00 99.99 155 ALA B O 10
ATOM 13205 N N . ALA B 1 56 ? 1.740 -1.048 10.760 1.00 99.99 156 ALA B N 10
ATOM 13206 C CA . ALA B 1 56 ? 2.973 -1.229 11.512 1.00 99.99 156 ALA B CA 10
ATOM 13207 C C . ALA B 1 56 ? 4.118 -1.656 10.599 1.00 99.99 156 ALA B C 10
ATOM 13208 O O . ALA B 1 56 ? 5.253 -1.205 10.758 1.00 99.99 156 ALA B O 10
ATOM 13215 N N . SER B 1 57 ? 3.812 -2.527 9.643 1.00 99.99 157 SER B N 10
ATOM 13216 C CA . SER B 1 57 ? 4.797 -2.952 8.654 1.00 99.99 157 SER B CA 10
ATOM 13217 C C . SER B 1 57 ? 5.235 -1.778 7.785 1.00 99.99 157 SER B C 10
ATOM 13218 O O . SER B 1 57 ? 6.415 -1.638 7.462 1.00 99.99 157 SER B O 10
ATOM 13226 N N . LEU B 1 58 ? 4.278 -0.936 7.411 1.00 99.99 158 LEU B N 10
ATOM 13227 C CA . LEU B 1 58 ? 4.579 0.279 6.661 1.00 99.99 158 LEU B CA 10
ATOM 13228 C C . LEU B 1 58 ? 5.537 1.176 7.439 1.00 99.99 158 LEU B C 10
ATOM 13229 O O . LEU B 1 58 ? 6.511 1.684 6.887 1.00 99.99 158 LEU B O 10
ATOM 13245 N N . SER B 1 59 ? 5.253 1.362 8.724 1.00 99.99 159 SER B N 10
ATOM 13246 C CA . SER B 1 59 ? 6.061 2.237 9.565 1.00 99.99 159 SER B CA 10
ATOM 13247 C C . SER B 1 59 ? 7.480 1.695 9.708 1.00 99.99 159 SER B C 10
ATOM 13248 O O . SER B 1 59 ? 8.452 2.447 9.641 1.00 99.99 159 SER B O 10
ATOM 13256 N N . GLN B 1 60 ? 7.589 0.385 9.904 1.00 99.99 160 GLN B N 10
ATOM 13257 C CA . GLN B 1 60 ? 8.889 -0.262 10.034 1.00 99.99 160 GLN B CA 10
ATOM 13258 C C . GLN B 1 60 ? 9.680 -0.161 8.735 1.00 99.99 160 GLN B C 10
ATOM 13259 O O . GLN B 1 60 ? 10.852 0.215 8.735 1.00 99.99 160 GLN B O 10
ATOM 13273 N N . LYS B 1 61 ? 9.031 -0.501 7.626 1.00 99.99 161 LYS B N 10
ATOM 13274 C CA . LYS B 1 61 ? 9.698 -0.539 6.329 1.00 99.99 161 LYS B CA 10
ATOM 13275 C C . LYS B 1 61 ? 10.081 0.866 5.874 1.00 99.99 161 LYS B C 10
ATOM 13276 O O . LYS B 1 61 ? 11.172 1.080 5.345 1.00 99.99 161 LYS B O 10
ATOM 13295 N N . LEU B 1 62 ? 9.181 1.818 6.085 1.00 99.99 162 LEU B N 10
ATOM 13296 C CA . LEU B 1 62 ? 9.424 3.202 5.698 1.00 99.99 162 LEU B CA 10
ATOM 13297 C C . LEU B 1 62 ? 10.659 3.757 6.402 1.00 99.99 162 LEU B C 10
ATOM 13298 O O . LEU B 1 62 ? 11.541 4.332 5.768 1.00 99.99 162 LEU B O 10
ATOM 13314 N N . GLU B 1 63 ? 10.713 3.577 7.718 1.00 99.99 163 GLU B N 10
ATOM 13315 C CA . GLU B 1 63 ? 11.795 4.133 8.522 1.00 99.99 163 GLU B CA 10
ATOM 13316 C C . GLU B 1 63 ? 13.135 3.511 8.134 1.00 99.99 163 GLU B C 10
ATOM 13317 O O . GLU B 1 63 ? 14.144 4.207 8.024 1.00 99.99 163 GLU B O 10
ATOM 13329 N N . MET B 1 64 ? 13.133 2.199 7.931 1.00 99.99 164 MET B N 10
ATOM 13330 C CA . MET B 1 64 ? 14.346 1.484 7.544 1.00 99.99 164 MET B CA 10
ATOM 13331 C C . MET B 1 64 ? 14.818 1.924 6.162 1.00 99.99 164 MET B C 10
ATOM 13332 O O . MET B 1 64 ? 16.018 2.014 5.907 1.00 99.99 164 MET B O 10
ATOM 13346 N N . MET B 1 65 ? 13.866 2.196 5.275 1.00 99.99 165 MET B N 10
ATOM 13347 C CA . MET B 1 65 ? 14.185 2.584 3.906 1.00 99.99 165 MET B CA 10
ATOM 13348 C C . MET B 1 65 ? 14.901 3.930 3.876 1.00 99.99 165 MET B C 10
ATOM 13349 O O . MET B 1 65 ? 15.818 4.142 3.084 1.00 99.99 165 MET B O 10
ATOM 13363 N N . VAL B 1 66 ? 14.474 4.842 4.746 1.00 99.99 166 VAL B N 10
ATOM 13364 C CA . VAL B 1 66 ? 15.035 6.187 4.782 1.00 99.99 166 VAL B CA 10
ATOM 13365 C C . VAL B 1 66 ? 16.194 6.272 5.769 1.00 99.99 166 VAL B C 10
ATOM 13366 O O . VAL B 1 66 ? 16.973 7.225 5.748 1.00 99.99 166 VAL B O 10
ATOM 13379 N N . ALA B 1 67 ? 16.304 5.268 6.633 1.00 99.99 167 ALA B N 10
ATOM 13380 C CA . ALA B 1 67 ? 17.375 5.221 7.619 1.00 99.99 167 ALA B CA 10
ATOM 13381 C C . ALA B 1 67 ? 18.741 5.193 6.944 1.00 99.99 167 ALA B C 10
ATOM 13382 O O . ALA B 1 67 ? 18.912 4.584 5.887 1.00 99.99 167 ALA B O 10
ATOM 13389 N N . LYS B 1 68 ? 19.715 5.856 7.560 1.00 99.99 168 LYS B N 10
ATOM 13390 C CA . LYS B 1 68 ? 21.078 5.873 7.042 1.00 99.99 168 LYS B CA 10
ATOM 13391 C C . LYS B 1 68 ? 22.068 5.397 8.103 1.00 99.99 168 LYS B C 10
ATOM 13392 O O . LYS B 1 68 ? 22.568 6.218 8.869 1.00 99.99 168 LYS B O 10
ATOM 13411 N N . SER A 1 26 ? -0.302 12.846 -7.699 1.00 99.99 26 SER A N 11
ATOM 13412 C CA . SER A 1 26 ? -1.434 11.994 -7.355 1.00 99.99 26 SER A CA 11
ATOM 13413 C C . SER A 1 26 ? -1.088 10.524 -7.559 1.00 99.99 26 SER A C 11
ATOM 13414 O O . SER A 1 26 ? -0.219 10.184 -8.363 1.00 99.99 26 SER A O 11
ATOM 13421 N N . ILE A 1 27 ? -1.774 9.653 -6.827 1.00 99.99 27 ILE A N 11
ATOM 13422 C CA . ILE A 1 27 ? -1.570 8.215 -6.958 1.00 99.99 27 ILE A CA 11
ATOM 13423 C C . ILE A 1 27 ? -2.884 7.499 -7.252 1.00 99.99 27 ILE A C 11
ATOM 13424 O O . ILE A 1 27 ? -3.739 7.366 -6.377 1.00 99.99 27 ILE A O 11
ATOM 13440 N N . GLU A 1 28 ? -3.035 7.035 -8.488 1.00 99.99 28 GLU A N 11
ATOM 13441 C CA . GLU A 1 28 ? -4.338 6.621 -8.994 1.00 99.99 28 GLU A CA 11
ATOM 13442 C C . GLU A 1 28 ? -4.894 5.454 -8.182 1.00 99.99 28 GLU A C 11
ATOM 13443 O O . GLU A 1 28 ? -6.083 5.406 -7.874 1.00 99.99 28 GLU A O 11
ATOM 13455 N N . MET A 1 29 ? -4.019 4.513 -7.840 1.00 99.99 29 MET A N 11
ATOM 13456 C CA . MET A 1 29 ? -4.424 3.334 -7.083 1.00 99.99 29 MET A CA 11
ATOM 13457 C C . MET A 1 29 ? -4.921 3.723 -5.694 1.00 99.99 29 MET A C 11
ATOM 13458 O O . MET A 1 29 ? -5.953 3.234 -5.236 1.00 99.99 29 MET A O 11
ATOM 13472 N N . ALA A 1 30 ? -4.181 4.604 -5.032 1.00 99.99 30 ALA A N 11
ATOM 13473 C CA . ALA A 1 30 ? -4.516 5.018 -3.674 1.00 99.99 30 ALA A CA 11
ATOM 13474 C C . ALA A 1 30 ? -5.839 5.776 -3.643 1.00 99.99 30 ALA A C 11
ATOM 13475 O O . ALA A 1 30 ? -6.683 5.535 -2.779 1.00 99.99 30 ALA A O 11
ATOM 13482 N N . HIS A 1 31 ? -6.013 6.692 -4.590 1.00 99.99 31 HIS A N 11
ATOM 13483 C CA . HIS A 1 31 ? -7.225 7.503 -4.654 1.00 99.99 31 HIS A CA 11
ATOM 13484 C C . HIS A 1 31 ? -8.446 6.635 -4.941 1.00 99.99 31 HIS A C 11
ATOM 13485 O O . HIS A 1 31 ? -9.501 6.808 -4.331 1.00 99.99 31 HIS A O 11
ATOM 13499 N N . SER A 1 32 ? -8.296 5.703 -5.878 1.00 99.99 32 SER A N 11
ATOM 13500 C CA . SER A 1 32 ? -9.405 4.853 -6.294 1.00 99.99 32 SER A CA 11
ATOM 13501 C C . SER A 1 32 ? -9.919 4.021 -5.121 1.00 99.99 32 SER A C 11
ATOM 13502 O O . SER A 1 32 ? -11.126 3.898 -4.916 1.00 99.99 32 SER A O 11
ATOM 13510 N N . LEU A 1 33 ? -8.994 3.450 -4.358 1.00 99.99 33 LEU A N 11
ATOM 13511 C CA . LEU A 1 33 ? -9.352 2.609 -3.222 1.00 99.99 33 LEU A CA 11
ATOM 13512 C C . LEU A 1 33 ? -10.093 3.416 -2.160 1.00 99.99 33 LEU A C 11
ATOM 13513 O O . LEU A 1 33 ? -11.072 2.947 -1.582 1.00 99.99 33 LEU A O 11
ATOM 13529 N N . ALA A 1 34 ? -9.618 4.632 -1.911 1.00 99.99 34 ALA A N 11
ATOM 13530 C CA . ALA A 1 34 ? -10.247 5.512 -0.933 1.00 99.99 34 ALA A CA 11
ATOM 13531 C C . ALA A 1 34 ? -11.664 5.883 -1.358 1.00 99.99 34 ALA A C 11
ATOM 13532 O O . ALA A 1 34 ? -12.581 5.910 -0.539 1.00 99.99 34 ALA A O 11
ATOM 13539 N N . GLN A 1 35 ? -11.833 6.171 -2.645 1.00 99.99 35 GLN A N 11
ATOM 13540 C CA . GLN A 1 35 ? -13.124 6.608 -3.165 1.00 99.99 35 GLN A CA 11
ATOM 13541 C C . GLN A 1 35 ? -14.179 5.523 -2.985 1.00 99.99 35 GLN A C 11
ATOM 13542 O O . GLN A 1 35 ? -15.351 5.818 -2.742 1.00 99.99 35 GLN A O 11
ATOM 13556 N N . ILE A 1 36 ? -13.758 4.269 -3.104 1.00 99.99 36 ILE A N 11
ATOM 13557 C CA . ILE A 1 36 ? -14.683 3.144 -3.039 1.00 99.99 36 ILE A CA 11
ATOM 13558 C C . ILE A 1 36 ? -14.735 2.555 -1.633 1.00 99.99 36 ILE A C 11
ATOM 13559 O O . ILE A 1 36 ? -15.294 1.482 -1.417 1.00 99.99 36 ILE A O 11
ATOM 13575 N N . GLY A 1 37 ? -14.149 3.270 -0.677 1.00 99.99 37 GLY A N 11
ATOM 13576 C CA . GLY A 1 37 ? -14.409 2.989 0.724 1.00 99.99 37 GLY A CA 11
ATOM 13577 C C . GLY A 1 37 ? -13.557 1.853 1.255 1.00 99.99 37 GLY A C 11
ATOM 13578 O O . GLY A 1 37 ? -13.869 1.269 2.293 1.00 99.99 37 GLY A O 11
ATOM 13582 N N . ILE A 1 38 ? -12.482 1.538 0.543 1.00 99.99 38 ILE A N 11
ATOM 13583 C CA . ILE A 1 38 ? -11.572 0.478 0.959 1.00 99.99 38 ILE A CA 11
ATOM 13584 C C . ILE A 1 38 ? -10.351 1.050 1.671 1.00 99.99 38 ILE A C 11
ATOM 13585 O O . ILE A 1 38 ? -9.638 1.891 1.123 1.00 99.99 38 ILE A O 11
ATOM 13601 N N . ARG A 1 39 ? -10.116 0.587 2.895 1.00 99.99 39 ARG A N 11
ATOM 13602 C CA . ARG A 1 39 ? -8.864 0.864 3.588 1.00 99.99 39 ARG A CA 11
ATOM 13603 C C . ARG A 1 39 ? -7.687 0.207 2.873 1.00 99.99 39 ARG A C 11
ATOM 13604 O O . ARG A 1 39 ? -7.820 -0.879 2.305 1.00 99.99 39 ARG A O 11
ATOM 13625 N N . PHE A 1 40 ? -6.537 0.872 2.902 1.00 99.99 40 PHE A N 11
ATOM 13626 C CA . PHE A 1 40 ? -5.316 0.315 2.329 1.00 99.99 40 PHE A CA 11
ATOM 13627 C C . PHE A 1 40 ? -4.084 0.875 3.031 1.00 99.99 40 PHE A C 11
ATOM 13628 O O . PHE A 1 40 ? -4.131 1.950 3.630 1.00 99.99 40 PHE A O 11
ATOM 13645 N N . VAL A 1 41 ? -2.979 0.140 2.950 1.00 99.99 41 VAL A N 11
ATOM 13646 C CA . VAL A 1 41 ? -1.692 0.642 3.412 1.00 99.99 41 VAL A CA 11
ATOM 13647 C C . VAL A 1 41 ? -0.674 0.680 2.276 1.00 99.99 41 VAL A C 11
ATOM 13648 O O . VAL A 1 41 ? -0.414 -0.322 1.610 1.00 99.99 41 VAL A O 11
ATOM 13661 N N . PRO A 1 42 ? -0.086 1.864 2.047 1.00 99.99 42 PRO A N 11
ATOM 13662 C CA . PRO A 1 42 ? 0.838 2.085 0.931 1.00 99.99 42 PRO A CA 11
ATOM 13663 C C . PRO A 1 42 ? 2.219 1.501 1.199 1.00 99.99 42 PRO A C 11
ATOM 13664 O O . PRO A 1 42 ? 3.177 2.236 1.441 1.00 99.99 42 PRO A O 11
ATOM 13675 N N . ILE A 1 43 ? 2.317 0.176 1.152 1.00 99.99 43 ILE A N 11
ATOM 13676 C CA . ILE A 1 43 ? 3.564 -0.509 1.464 1.00 99.99 43 ILE A CA 11
ATOM 13677 C C . ILE A 1 43 ? 4.688 -0.055 0.539 1.00 99.99 43 ILE A C 11
ATOM 13678 O O . ILE A 1 43 ? 4.600 -0.163 -0.684 1.00 99.99 43 ILE A O 11
ATOM 13694 N N . PRO A 1 44 ? 5.773 0.464 1.136 1.00 99.99 44 PRO A N 11
ATOM 13695 C CA . PRO A 1 44 ? 6.902 1.018 0.382 1.00 99.99 44 PRO A CA 11
ATOM 13696 C C . PRO A 1 44 ? 7.743 -0.067 -0.282 1.00 99.99 44 PRO A C 11
ATOM 13697 O O . PRO A 1 44 ? 7.810 -1.198 0.201 1.00 99.99 44 PRO A O 11
ATOM 13708 N N . VAL A 1 45 ? 8.387 0.285 -1.390 1.00 99.99 45 VAL A N 11
ATOM 13709 C CA . VAL A 1 45 ? 9.121 -0.689 -2.189 1.00 99.99 45 VAL A CA 11
ATOM 13710 C C . VAL A 1 45 ? 10.547 -0.217 -2.456 1.00 99.99 45 VAL A C 11
ATOM 13711 O O . VAL A 1 45 ? 10.776 0.955 -2.751 1.00 99.99 45 VAL A O 11
ATOM 13724 N N . GLU A 1 46 ? 11.499 -1.139 -2.352 1.00 99.99 46 GLU A N 11
ATOM 13725 C CA . GLU A 1 46 ? 12.897 -0.826 -2.626 1.00 99.99 46 GLU A CA 11
ATOM 13726 C C . GLU A 1 46 ? 13.221 -1.035 -4.102 1.00 99.99 46 GLU A C 11
ATOM 13727 O O . GLU A 1 46 ? 13.855 -0.190 -4.735 1.00 99.99 46 GLU A O 11
ATOM 13739 N N . THR A 1 47 ? 12.782 -2.166 -4.645 1.00 99.99 47 THR A N 11
ATOM 13740 C CA . THR A 1 47 ? 13.149 -2.555 -6.000 1.00 99.99 47 THR A CA 11
ATOM 13741 C C . THR A 1 47 ? 11.954 -2.466 -6.941 1.00 99.99 47 THR A C 11
ATOM 13742 O O . THR A 1 47 ? 10.844 -2.871 -6.591 1.00 99.99 47 THR A O 11
ATOM 13753 N N . ASP A 1 48 ? 12.185 -1.936 -8.138 1.00 99.99 48 ASP A N 11
ATOM 13754 C CA . ASP A 1 48 ? 11.110 -1.714 -9.097 1.00 99.99 48 ASP A CA 11
ATOM 13755 C C . ASP A 1 48 ? 10.402 -3.023 -9.430 1.00 99.99 48 ASP A C 11
ATOM 13756 O O . ASP A 1 48 ? 9.192 -3.048 -9.652 1.00 99.99 48 ASP A O 11
ATOM 13765 N N . GLU A 1 49 ? 11.167 -4.111 -9.469 1.00 99.99 49 GLU A N 11
ATOM 13766 C CA . GLU A 1 49 ? 10.607 -5.428 -9.739 1.00 99.99 49 GLU A CA 11
ATOM 13767 C C . GLU A 1 49 ? 9.612 -5.831 -8.652 1.00 99.99 49 GLU A C 11
ATOM 13768 O O . GLU A 1 49 ? 8.576 -6.428 -8.936 1.00 99.99 49 GLU A O 11
ATOM 13780 N N . GLU A 1 50 ? 9.940 -5.499 -7.407 1.00 99.99 50 GLU A N 11
ATOM 13781 C CA . GLU A 1 50 ? 9.049 -5.771 -6.285 1.00 99.99 50 GLU A CA 11
ATOM 13782 C C . GLU A 1 50 ? 7.744 -4.991 -6.428 1.00 99.99 50 GLU A C 11
ATOM 13783 O O . GLU A 1 50 ? 6.670 -5.493 -6.097 1.00 99.99 50 GLU A O 11
ATOM 13795 N N . PHE A 1 51 ? 7.847 -3.762 -6.919 1.00 99.99 51 PHE A N 11
ATOM 13796 C CA . PHE A 1 51 ? 6.676 -2.914 -7.109 1.00 99.99 51 PHE A CA 11
ATOM 13797 C C . PHE A 1 51 ? 5.700 -3.549 -8.095 1.00 99.99 51 PHE A C 11
ATOM 13798 O O . PHE A 1 51 ? 4.495 -3.605 -7.842 1.00 99.99 51 PHE A O 11
ATOM 13815 N N . HIS A 1 52 ? 6.226 -4.024 -9.219 1.00 99.99 52 HIS A N 11
ATOM 13816 C CA . HIS A 1 52 ? 5.396 -4.611 -10.264 1.00 99.99 52 HIS A CA 11
ATOM 13817 C C . HIS A 1 52 ? 4.714 -5.882 -9.768 1.00 99.99 52 HIS A C 11
ATOM 13818 O O . HIS A 1 52 ? 3.539 -6.120 -10.048 1.00 99.99 52 HIS A O 11
ATOM 13832 N N . THR A 1 53 ? 5.459 -6.697 -9.027 1.00 99.99 53 THR A N 11
ATOM 13833 C CA . THR A 1 53 ? 4.918 -7.927 -8.464 1.00 99.99 53 THR A CA 11
ATOM 13834 C C . THR A 1 53 ? 3.904 -7.629 -7.364 1.00 99.99 53 THR A C 11
ATOM 13835 O O . THR A 1 53 ? 2.852 -8.266 -7.286 1.00 99.99 53 THR A O 11
ATOM 13846 N N . LEU A 1 54 ? 4.224 -6.656 -6.520 1.00 99.99 54 LEU A N 11
ATOM 13847 C CA . LEU A 1 54 ? 3.324 -6.248 -5.446 1.00 99.99 54 LEU A CA 11
ATOM 13848 C C . LEU A 1 54 ? 2.048 -5.631 -6.009 1.00 99.99 54 LEU A C 11
ATOM 13849 O O . LEU A 1 54 ? 0.954 -5.871 -5.500 1.00 99.99 54 LEU A O 11
ATOM 13865 N N . ALA A 1 55 ? 2.198 -4.835 -7.062 1.00 99.99 55 ALA A N 11
ATOM 13866 C CA . ALA A 1 55 ? 1.051 -4.256 -7.750 1.00 99.99 55 ALA A CA 11
ATOM 13867 C C . ALA A 1 55 ? 0.147 -5.344 -8.321 1.00 99.99 55 ALA A C 11
ATOM 13868 O O . ALA A 1 55 ? -1.078 -5.235 -8.270 1.00 99.99 55 ALA A O 11
ATOM 13875 N N . ALA A 1 56 ? 0.759 -6.393 -8.864 1.00 99.99 56 ALA A N 11
ATOM 13876 C CA . ALA A 1 56 ? 0.012 -7.540 -9.363 1.00 99.99 56 ALA A CA 11
ATOM 13877 C C . ALA A 1 56 ? -0.786 -8.203 -8.244 1.00 99.99 56 ALA A C 11
ATOM 13878 O O . ALA A 1 56 ? -1.923 -8.627 -8.446 1.00 99.99 56 ALA A O 11
ATOM 13885 N N . SER A 1 57 ? -0.180 -8.292 -7.064 1.00 99.99 57 SER A N 11
ATOM 13886 C CA . SER A 1 57 ? -0.855 -8.846 -5.897 1.00 99.99 57 SER A CA 11
ATOM 13887 C C . SER A 1 57 ? -2.045 -7.980 -5.495 1.00 99.99 57 SER A C 11
ATOM 13888 O O . SER A 1 57 ? -3.108 -8.491 -5.137 1.00 99.99 57 SER A O 11
ATOM 13896 N N . LEU A 1 58 ? -1.859 -6.666 -5.554 1.00 99.99 58 LEU A N 11
ATOM 13897 C CA . LEU A 1 58 ? -2.935 -5.727 -5.262 1.00 99.99 58 LEU A CA 11
ATOM 13898 C C . LEU A 1 58 ? -4.104 -5.922 -6.222 1.00 99.99 58 LEU A C 11
ATOM 13899 O O . LEU A 1 58 ? -5.264 -5.927 -5.811 1.00 99.99 58 LEU A O 11
ATOM 13915 N N . SER A 1 59 ? -3.789 -6.085 -7.505 1.00 99.99 59 SER A N 11
ATOM 13916 C CA . SER A 1 59 ? -4.815 -6.249 -8.527 1.00 99.99 59 SER A CA 11
ATOM 13917 C C . SER A 1 59 ? -5.604 -7.536 -8.306 1.00 99.99 59 SER A C 11
ATOM 13918 O O . SER A 1 59 ? -6.827 -7.556 -8.435 1.00 99.99 59 SER A O 11
ATOM 13926 N N . GLN A 1 60 ? -4.893 -8.608 -7.969 1.00 99.99 60 GLN A N 11
ATOM 13927 C CA . GLN A 1 60 ? -5.529 -9.892 -7.698 1.00 99.99 60 GLN A CA 11
ATOM 13928 C C . GLN A 1 60 ? -6.428 -9.805 -6.469 1.00 99.99 60 GLN A C 11
ATOM 13929 O O . GLN A 1 60 ? -7.574 -10.253 -6.492 1.00 99.99 60 GLN A O 11
ATOM 13943 N N . LYS A 1 61 ? -5.902 -9.224 -5.396 1.00 99.99 61 LYS A N 11
ATOM 13944 C CA . LYS A 1 61 ? -6.639 -9.114 -4.144 1.00 99.99 61 LYS A CA 11
ATOM 13945 C C . LYS A 1 61 ? -7.856 -8.207 -4.308 1.00 99.99 61 LYS A C 11
ATOM 13946 O O . LYS A 1 61 ? -8.954 -8.539 -3.860 1.00 99.99 61 LYS A O 11
ATOM 13965 N N . LEU A 1 62 ? -7.653 -7.063 -4.953 1.00 99.99 62 LEU A N 11
ATOM 13966 C CA . LEU A 1 62 ? -8.711 -6.070 -5.102 1.00 99.99 62 LEU A CA 11
ATOM 13967 C C . LEU A 1 62 ? -9.874 -6.631 -5.914 1.00 99.99 62 LEU A C 11
ATOM 13968 O O . LEU A 1 62 ? -11.037 -6.445 -5.560 1.00 99.99 62 LEU A O 11
ATOM 13984 N N . GLU A 1 63 ? -9.548 -7.322 -7.003 1.00 99.99 63 GLU A N 11
ATOM 13985 C CA . GLU A 1 63 ? -10.566 -7.895 -7.875 1.00 99.99 63 GLU A CA 11
ATOM 13986 C C . GLU A 1 63 ? -11.451 -8.874 -7.106 1.00 99.99 63 GLU A C 11
ATOM 13987 O O . GLU A 1 63 ? -12.670 -8.891 -7.275 1.00 99.99 63 GLU A O 11
ATOM 13999 N N . MET A 1 64 ? -10.827 -9.689 -6.262 1.00 99.99 64 MET A N 11
ATOM 14000 C CA . MET A 1 64 ? -11.559 -10.647 -5.442 1.00 99.99 64 MET A CA 11
ATOM 14001 C C . MET A 1 64 ? -12.445 -9.930 -4.428 1.00 99.99 64 MET A C 11
ATOM 14002 O O . MET A 1 64 ? -13.568 -10.356 -4.162 1.00 99.99 64 MET A O 11
ATOM 14016 N N . MET A 1 65 ? -11.932 -8.840 -3.867 1.00 99.99 65 MET A N 11
ATOM 14017 C CA . MET A 1 65 ? -12.682 -8.056 -2.893 1.00 99.99 65 MET A CA 11
ATOM 14018 C C . MET A 1 65 ? -13.903 -7.410 -3.541 1.00 99.99 65 MET A C 11
ATOM 14019 O O . MET A 1 65 ? -14.977 -7.346 -2.940 1.00 99.99 65 MET A O 11
ATOM 14033 N N . VAL A 1 66 ? -13.734 -6.932 -4.769 1.00 99.99 66 VAL A N 11
ATOM 14034 C CA . VAL A 1 66 ? -14.797 -6.217 -5.465 1.00 99.99 66 VAL A CA 11
ATOM 14035 C C . VAL A 1 66 ? -15.799 -7.187 -6.079 1.00 99.99 66 VAL A C 11
ATOM 14036 O O . VAL A 1 66 ? -17.010 -6.986 -5.983 1.00 99.99 66 VAL A O 11
ATOM 14049 N N . ALA A 1 67 ? -15.289 -8.238 -6.710 1.00 99.99 67 ALA A N 11
ATOM 14050 C CA . ALA A 1 67 ? -16.139 -9.206 -7.394 1.00 99.99 67 ALA A CA 11
ATOM 14051 C C . ALA A 1 67 ? -17.104 -9.871 -6.420 1.00 99.99 67 ALA A C 11
ATOM 14052 O O . ALA A 1 67 ? -16.748 -10.168 -5.280 1.00 99.99 67 ALA A O 11
ATOM 14059 N N . LYS A 1 68 ? -18.332 -10.102 -6.876 1.00 99.99 68 LYS A N 11
ATOM 14060 C CA . LYS A 1 68 ? -19.338 -10.771 -6.061 1.00 99.99 68 LYS A CA 11
ATOM 14061 C C . LYS A 1 68 ? -19.956 -11.944 -6.814 1.00 99.99 68 LYS A C 11
ATOM 14062 O O . LYS A 1 68 ? -19.740 -12.069 -8.018 1.00 99.99 68 LYS A O 11
ATOM 14081 N N . SER B 1 26 ? -7.536 12.927 0.726 1.00 99.99 126 SER B N 11
ATOM 14082 C CA . SER B 1 26 ? -6.090 12.747 0.661 1.00 99.99 126 SER B CA 11
ATOM 14083 C C . SER B 1 26 ? -5.643 11.609 1.571 1.00 99.99 126 SER B C 11
ATOM 14084 O O . SER B 1 26 ? -6.310 11.286 2.554 1.00 99.99 126 SER B O 11
ATOM 14092 N N . ILE B 1 27 ? -4.507 11.003 1.238 1.00 99.99 127 ILE B N 11
ATOM 14093 C CA . ILE B 1 27 ? -3.947 9.930 2.049 1.00 99.99 127 ILE B CA 11
ATOM 14094 C C . ILE B 1 27 ? -2.509 10.237 2.452 1.00 99.99 127 ILE B C 11
ATOM 14095 O O . ILE B 1 27 ? -1.598 10.184 1.629 1.00 99.99 127 ILE B O 11
ATOM 14111 N N . GLU B 1 28 ? -2.315 10.559 3.727 1.00 99.99 128 GLU B N 11
ATOM 14112 C CA . GLU B 1 28 ? -1.074 11.177 4.178 1.00 99.99 128 GLU B CA 11
ATOM 14113 C C . GLU B 1 28 ? 0.117 10.255 3.933 1.00 99.99 128 GLU B C 11
ATOM 14114 O O . GLU B 1 28 ? 1.186 10.699 3.517 1.00 99.99 128 GLU B O 11
ATOM 14126 N N . MET B 1 29 ? -0.080 8.966 4.193 1.00 99.99 129 MET B N 11
ATOM 14127 C CA . MET B 1 29 ? 0.983 7.982 4.021 1.00 99.99 129 MET B CA 11
ATOM 14128 C C . MET B 1 29 ? 1.394 7.875 2.557 1.00 99.99 129 MET B C 11
ATOM 14129 O O . MET B 1 29 ? 2.582 7.851 2.236 1.00 99.99 129 MET B O 11
ATOM 14143 N N . ALA B 1 30 ? 0.405 7.812 1.672 1.00 99.99 130 ALA B N 11
ATOM 14144 C CA . ALA B 1 30 ? 0.663 7.653 0.246 1.00 99.99 130 ALA B CA 11
ATOM 14145 C C . ALA B 1 30 ? 1.385 8.871 -0.320 1.00 99.99 130 ALA B C 11
ATOM 14146 O O . ALA B 1 30 ? 2.343 8.739 -1.083 1.00 99.99 130 ALA B O 11
ATOM 14153 N N . HIS B 1 31 ? 0.921 10.058 0.059 1.00 99.99 131 HIS B N 11
ATOM 14154 C CA . HIS B 1 31 ? 1.507 11.300 -0.433 1.00 99.99 131 HIS B CA 11
ATOM 14155 C C . HIS B 1 31 ? 2.947 11.450 0.048 1.00 99.99 131 HIS B C 11
ATOM 14156 O O . HIS B 1 31 ? 3.830 11.839 -0.714 1.00 99.99 131 HIS B O 11
ATOM 14170 N N . SER B 1 32 ? 3.175 11.140 1.321 1.00 99.99 132 SER B N 11
ATOM 14171 C CA . SER B 1 32 ? 4.492 11.301 1.924 1.00 99.99 132 SER B CA 11
ATOM 14172 C C . SER B 1 32 ? 5.525 10.430 1.212 1.00 99.99 132 SER B C 11
ATOM 14173 O O . SER B 1 32 ? 6.634 10.877 0.919 1.00 99.99 132 SER B O 11
ATOM 14181 N N . LEU B 1 33 ? 5.151 9.185 0.939 1.00 99.99 133 LEU B N 11
ATOM 14182 C CA . LEU B 1 33 ? 6.051 8.242 0.286 1.00 99.99 133 LEU B CA 11
ATOM 14183 C C . LEU B 1 33 ? 6.405 8.714 -1.122 1.00 99.99 133 LEU B C 11
ATOM 14184 O O . LEU B 1 33 ? 7.556 8.620 -1.548 1.00 99.99 133 LEU B O 11
ATOM 14200 N N . ALA B 1 34 ? 5.405 9.221 -1.836 1.00 99.99 134 ALA B N 11
ATOM 14201 C CA . ALA B 1 34 ? 5.614 9.724 -3.190 1.00 99.99 134 ALA B CA 11
ATOM 14202 C C . ALA B 1 34 ? 6.553 10.926 -3.190 1.00 99.99 134 ALA B C 11
ATOM 14203 O O . ALA B 1 34 ? 7.426 11.044 -4.048 1.00 99.99 134 ALA B O 11
ATOM 14210 N N . GLN B 1 35 ? 6.363 11.818 -2.222 1.00 99.99 135 GLN B N 11
ATOM 14211 C CA . GLN B 1 35 ? 7.147 13.046 -2.152 1.00 99.99 135 GLN B CA 11
ATOM 14212 C C . GLN B 1 35 ? 8.626 12.736 -1.956 1.00 99.99 135 GLN B C 11
ATOM 14213 O O . GLN B 1 35 ? 9.493 13.446 -2.470 1.00 99.99 135 GLN B O 11
ATOM 14227 N N . ILE B 1 36 ? 8.910 11.675 -1.209 1.00 99.99 136 ILE B N 11
ATOM 14228 C CA . ILE B 1 36 ? 10.284 11.321 -0.875 1.00 99.99 136 ILE B CA 11
ATOM 14229 C C . ILE B 1 36 ? 10.833 10.275 -1.838 1.00 99.99 136 ILE B C 11
ATOM 14230 O O . ILE B 1 36 ? 11.895 9.699 -1.607 1.00 99.99 136 ILE B O 11
ATOM 14246 N N . GLY B 1 37 ? 10.102 10.037 -2.923 1.00 99.99 137 GLY B N 11
ATOM 14247 C CA . GLY B 1 37 ? 10.666 9.321 -4.055 1.00 99.99 137 GLY B CA 11
ATOM 14248 C C . GLY B 1 37 ? 10.617 7.818 -3.871 1.00 99.99 137 GLY B C 11
ATOM 14249 O O . GLY B 1 37 ? 11.330 7.080 -4.552 1.00 99.99 137 GLY B O 11
ATOM 14253 N N . ILE B 1 38 ? 9.776 7.361 -2.951 1.00 99.99 138 ILE B N 11
ATOM 14254 C CA . ILE B 1 38 ? 9.622 5.934 -2.694 1.00 99.99 138 ILE B CA 11
ATOM 14255 C C . ILE B 1 38 ? 8.396 5.376 -3.410 1.00 99.99 138 ILE B C 11
ATOM 14256 O O . ILE B 1 38 ? 7.281 5.860 -3.221 1.00 99.99 138 ILE B O 11
ATOM 14272 N N . ARG B 1 39 ? 8.613 4.354 -4.231 1.00 99.99 139 ARG B N 11
ATOM 14273 C CA . ARG B 1 39 ? 7.514 3.577 -4.790 1.00 99.99 139 ARG B CA 11
ATOM 14274 C C . ARG B 1 39 ? 6.765 2.826 -3.693 1.00 99.99 139 ARG B C 11
ATOM 14275 O O . ARG B 1 39 ? 7.362 2.381 -2.712 1.00 99.99 139 ARG B O 11
ATOM 14296 N N . PHE B 1 40 ? 5.455 2.687 -3.865 1.00 99.99 140 PHE B N 11
ATOM 14297 C CA . PHE B 1 40 ? 4.637 1.918 -2.933 1.00 99.99 140 PHE B CA 11
ATOM 14298 C C . PHE B 1 40 ? 3.407 1.350 -3.632 1.00 99.99 140 PHE B C 11
ATOM 14299 O O . PHE B 1 40 ? 2.970 1.866 -4.663 1.00 99.99 140 PHE B O 11
ATOM 14316 N N . VAL B 1 41 ? 2.850 0.285 -3.065 1.00 99.99 141 VAL B N 11
ATOM 14317 C CA . VAL B 1 41 ? 1.569 -0.242 -3.520 1.00 99.99 141 VAL B CA 11
ATOM 14318 C C . VAL B 1 41 ? 0.534 -0.218 -2.402 1.00 99.99 141 VAL B C 11
ATOM 14319 O O . VAL B 1 41 ? 0.743 -0.763 -1.317 1.00 99.99 141 VAL B O 11
ATOM 14332 N N . PRO B 1 42 ? -0.610 0.429 -2.667 1.00 99.99 142 PRO B N 11
ATOM 14333 C CA . PRO B 1 42 ? -1.661 0.624 -1.665 1.00 99.99 142 PRO B CA 11
ATOM 14334 C C . PRO B 1 42 ? -2.481 -0.640 -1.431 1.00 99.99 142 PRO B C 11
ATOM 14335 O O . PRO B 1 42 ? -3.637 -0.726 -1.849 1.00 99.99 142 PRO B O 11
ATOM 14346 N N . ILE B 1 43 ? -1.879 -1.617 -0.763 1.00 99.99 143 ILE B N 11
ATOM 14347 C CA . ILE B 1 43 ? -2.528 -2.904 -0.541 1.00 99.99 143 ILE B CA 11
ATOM 14348 C C . ILE B 1 43 ? -3.840 -2.735 0.215 1.00 99.99 143 ILE B C 11
ATOM 14349 O O . ILE B 1 43 ? -3.881 -2.200 1.323 1.00 99.99 143 ILE B O 11
ATOM 14365 N N . PRO B 1 44 ? -4.938 -3.206 -0.394 1.00 99.99 144 PRO B N 11
ATOM 14366 C CA . PRO B 1 44 ? -6.284 -3.050 0.169 1.00 99.99 144 PRO B CA 11
ATOM 14367 C C . PRO B 1 44 ? -6.519 -3.957 1.370 1.00 99.99 144 PRO B C 11
ATOM 14368 O O . PRO B 1 44 ? -5.917 -5.025 1.483 1.00 99.99 144 PRO B O 11
ATOM 14379 N N . VAL B 1 45 ? -7.402 -3.527 2.267 1.00 99.99 145 VAL B N 11
ATOM 14380 C CA . VAL B 1 45 ? -7.624 -4.236 3.522 1.00 99.99 145 VAL B CA 11
ATOM 14381 C C . VAL B 1 45 ? -9.107 -4.518 3.738 1.00 99.99 145 VAL B C 11
ATOM 14382 O O . VAL B 1 45 ? -9.953 -3.662 3.483 1.00 99.99 145 VAL B O 11
ATOM 14395 N N . GLU B 1 46 ? -9.412 -5.723 4.209 1.00 99.99 146 GLU B N 11
ATOM 14396 C CA . GLU B 1 46 ? -10.790 -6.100 4.500 1.00 99.99 146 GLU B CA 11
ATOM 14397 C C . GLU B 1 46 ? -11.163 -5.734 5.934 1.00 99.99 146 GLU B C 11
ATOM 14398 O O . GLU B 1 46 ? -12.226 -5.166 6.184 1.00 99.99 146 GLU B O 11
ATOM 14410 N N . THR B 1 47 ? -10.280 -6.063 6.872 1.00 99.99 147 THR B N 11
ATOM 14411 C CA . THR B 1 47 ? -10.576 -5.903 8.290 1.00 99.99 147 THR B CA 11
ATOM 14412 C C . THR B 1 47 ? -9.751 -4.779 8.901 1.00 99.99 147 THR B C 11
ATOM 14413 O O . THR B 1 47 ? -8.555 -4.654 8.627 1.00 99.99 147 THR B O 11
ATOM 14424 N N . ASP B 1 48 ? -10.390 -3.965 9.734 1.00 99.99 148 ASP B N 11
ATOM 14425 C CA . ASP B 1 48 ? -9.737 -2.800 10.318 1.00 99.99 148 ASP B CA 11
ATOM 14426 C C . ASP B 1 48 ? -8.506 -3.214 11.118 1.00 99.99 148 ASP B C 11
ATOM 14427 O O . ASP B 1 48 ? -7.506 -2.496 11.152 1.00 99.99 148 ASP B O 11
ATOM 14436 N N . GLU B 1 49 ? -8.587 -4.373 11.765 1.00 99.99 149 GLU B N 11
ATOM 14437 C CA . GLU B 1 49 ? -7.466 -4.898 12.533 1.00 99.99 149 GLU B CA 11
ATOM 14438 C C . GLU B 1 49 ? -6.266 -5.173 11.629 1.00 99.99 149 GLU B C 11
ATOM 14439 O O . GLU B 1 49 ? -5.123 -4.927 12.008 1.00 99.99 149 GLU B O 11
ATOM 14451 N N . GLU B 1 50 ? -6.540 -5.683 10.433 1.00 99.99 150 GLU B N 11
ATOM 14452 C CA . GLU B 1 50 ? -5.489 -5.934 9.452 1.00 99.99 150 GLU B CA 11
ATOM 14453 C C . GLU B 1 50 ? -4.819 -4.629 9.030 1.00 99.99 150 GLU B C 11
ATOM 14454 O O . GLU B 1 50 ? -3.606 -4.582 8.823 1.00 99.99 150 GLU B O 11
ATOM 14466 N N . PHE B 1 51 ? -5.616 -3.575 8.905 1.00 99.99 151 PHE B N 11
ATOM 14467 C CA . PHE B 1 51 ? -5.101 -2.268 8.511 1.00 99.99 151 PHE B CA 11
ATOM 14468 C C . PHE B 1 51 ? -4.087 -1.757 9.530 1.00 99.99 151 PHE B C 11
ATOM 14469 O O . PHE B 1 51 ? -3.008 -1.286 9.165 1.00 99.99 151 PHE B O 11
ATOM 14486 N N . HIS B 1 52 ? -4.440 -1.850 10.808 1.00 99.99 152 HIS B N 11
ATOM 14487 C CA . HIS B 1 52 ? -3.584 -1.351 11.877 1.00 99.99 152 HIS B CA 11
ATOM 14488 C C . HIS B 1 52 ? -2.276 -2.135 11.937 1.00 99.99 152 HIS B C 11
ATOM 14489 O O . HIS B 1 52 ? -1.203 -1.562 12.127 1.00 99.99 152 HIS B O 11
ATOM 14503 N N . THR B 1 53 ? -2.373 -3.452 11.773 1.00 99.99 153 THR B N 11
ATOM 14504 C CA . THR B 1 53 ? -1.197 -4.311 11.775 1.00 99.99 153 THR B CA 11
ATOM 14505 C C . THR B 1 53 ? -0.344 -4.078 10.531 1.00 99.99 153 THR B C 11
ATOM 14506 O O . THR B 1 53 ? 0.885 -4.023 10.611 1.00 99.99 153 THR B O 11
ATOM 14517 N N . LEU B 1 54 ? -1.002 -3.941 9.386 1.00 99.99 154 LEU B N 11
ATOM 14518 C CA . LEU B 1 54 ? -0.305 -3.679 8.132 1.00 99.99 154 LEU B CA 11
ATOM 14519 C C . LEU B 1 54 ? 0.367 -2.310 8.157 1.00 99.99 154 LEU B C 11
ATOM 14520 O O . LEU B 1 54 ? 1.485 -2.147 7.670 1.00 99.99 154 LEU B O 11
ATOM 14536 N N . ALA B 1 55 ? -0.323 -1.329 8.730 1.00 99.99 155 ALA B N 11
ATOM 14537 C CA . ALA B 1 55 ? 0.243 0.003 8.901 1.00 99.99 155 ALA B CA 11
ATOM 14538 C C . ALA B 1 55 ? 1.490 -0.038 9.778 1.00 99.99 155 ALA B C 11
ATOM 14539 O O . ALA B 1 55 ? 2.471 0.654 9.510 1.00 99.99 155 ALA B O 11
ATOM 14546 N N . ALA B 1 56 ? 1.445 -0.857 10.825 1.00 99.99 156 ALA B N 11
ATOM 14547 C CA . ALA B 1 56 ? 2.602 -1.056 11.688 1.00 99.99 156 ALA B CA 11
ATOM 14548 C C . ALA B 1 56 ? 3.778 -1.634 10.905 1.00 99.99 156 ALA B C 11
ATOM 14549 O O . ALA B 1 56 ? 4.926 -1.250 11.119 1.00 99.99 156 ALA B O 11
ATOM 14556 N N . SER B 1 57 ? 3.480 -2.563 10.000 1.00 99.99 157 SER B N 11
ATOM 14557 C CA . SER B 1 57 ? 4.503 -3.148 9.143 1.00 99.99 157 SER B CA 11
ATOM 14558 C C . SER B 1 57 ? 5.108 -2.094 8.220 1.00 99.99 157 SER B C 11
ATOM 14559 O O . SER B 1 57 ? 6.320 -2.070 7.995 1.00 99.99 157 SER B O 11
ATOM 14567 N N . LEU B 1 58 ? 4.258 -1.224 7.689 1.00 99.99 158 LEU B N 11
ATOM 14568 C CA . LEU B 1 58 ? 4.714 -0.124 6.845 1.00 99.99 158 LEU B CA 11
ATOM 14569 C C . LEU B 1 58 ? 5.663 0.791 7.610 1.00 99.99 158 LEU B C 11
ATOM 14570 O O . LEU B 1 58 ? 6.701 1.202 7.091 1.00 99.99 158 LEU B O 11
ATOM 14586 N N . SER B 1 59 ? 5.304 1.105 8.852 1.00 99.99 159 SER B N 11
ATOM 14587 C CA . SER B 1 59 ? 6.108 1.997 9.677 1.00 99.99 159 SER B CA 11
ATOM 14588 C C . SER B 1 59 ? 7.475 1.386 9.970 1.00 99.99 159 SER B C 11
ATOM 14589 O O . SER B 1 59 ? 8.495 2.070 9.920 1.00 99.99 159 SER B O 11
ATOM 14597 N N . GLN B 1 60 ? 7.483 0.091 10.274 1.00 99.99 160 GLN B N 11
ATOM 14598 C CA . GLN B 1 60 ? 8.727 -0.621 10.542 1.00 99.99 160 GLN B CA 11
ATOM 14599 C C . GLN B 1 60 ? 9.610 -0.661 9.300 1.00 99.99 160 GLN B C 11
ATOM 14600 O O . GLN B 1 60 ? 10.806 -0.373 9.367 1.00 99.99 160 GLN B O 11
ATOM 14614 N N . LYS B 1 61 ? 9.015 -1.018 8.167 1.00 99.99 161 LYS B N 11
ATOM 14615 C CA . LYS B 1 61 ? 9.756 -1.136 6.917 1.00 99.99 161 LYS B CA 11
ATOM 14616 C C . LYS B 1 61 ? 10.283 0.224 6.467 1.00 99.99 161 LYS B C 11
ATOM 14617 O O . LYS B 1 61 ? 11.444 0.351 6.076 1.00 99.99 161 LYS B O 11
ATOM 14636 N N . LEU B 1 62 ? 9.424 1.237 6.530 1.00 99.99 162 LEU B N 11
ATOM 14637 C CA . LEU B 1 62 ? 9.776 2.568 6.049 1.00 99.99 162 LEU B CA 11
ATOM 14638 C C . LEU B 1 62 ? 10.932 3.151 6.856 1.00 99.99 162 LEU B C 11
ATOM 14639 O O . LEU B 1 62 ? 11.864 3.727 6.296 1.00 99.99 162 LEU B O 11
ATOM 14655 N N . GLU B 1 63 ? 10.864 2.992 8.175 1.00 99.99 163 GLU B N 11
ATOM 14656 C CA . GLU B 1 63 ? 11.897 3.517 9.060 1.00 99.99 163 GLU B CA 11
ATOM 14657 C C . GLU B 1 63 ? 13.262 2.921 8.716 1.00 99.99 163 GLU B C 11
ATOM 14658 O O . GLU B 1 63 ? 14.272 3.624 8.700 1.00 99.99 163 GLU B O 11
ATOM 14670 N N . MET B 1 64 ? 13.280 1.621 8.445 1.00 99.99 164 MET B N 11
ATOM 14671 C CA . MET B 1 64 ? 14.513 0.936 8.069 1.00 99.99 164 MET B CA 11
ATOM 14672 C C . MET B 1 64 ? 15.025 1.442 6.725 1.00 99.99 164 MET B C 11
ATOM 14673 O O . MET B 1 64 ? 16.231 1.598 6.530 1.00 99.99 164 MET B O 11
ATOM 14687 N N . MET B 1 65 ? 14.105 1.694 5.801 1.00 99.99 165 MET B N 11
ATOM 14688 C CA . MET B 1 65 ? 14.465 2.193 4.479 1.00 99.99 165 MET B CA 11
ATOM 14689 C C . MET B 1 65 ? 15.064 3.594 4.573 1.00 99.99 165 MET B C 11
ATOM 14690 O O . MET B 1 65 ? 16.018 3.920 3.866 1.00 99.99 165 MET B O 11
ATOM 14704 N N . VAL B 1 66 ? 14.497 4.418 5.449 1.00 99.99 166 VAL B N 11
ATOM 14705 C CA . VAL B 1 66 ? 14.921 5.807 5.576 1.00 99.99 166 VAL B CA 11
ATOM 14706 C C . VAL B 1 66 ? 16.184 5.922 6.421 1.00 99.99 166 VAL B C 11
ATOM 14707 O O . VAL B 1 66 ? 17.113 6.651 6.074 1.00 99.99 166 VAL B O 11
ATOM 14720 N N . ALA B 1 67 ? 16.214 5.195 7.534 1.00 99.99 167 ALA B N 11
ATOM 14721 C CA . ALA B 1 67 ? 17.337 5.264 8.461 1.00 99.99 167 ALA B CA 11
ATOM 14722 C C . ALA B 1 67 ? 18.634 4.839 7.782 1.00 99.99 167 ALA B C 11
ATOM 14723 O O . ALA B 1 67 ? 18.651 3.911 6.972 1.00 99.99 167 ALA B O 11
ATOM 14730 N N . LYS B 1 68 ? 19.724 5.526 8.114 1.00 99.99 168 LYS B N 11
ATOM 14731 C CA . LYS B 1 68 ? 21.034 5.194 7.570 1.00 99.99 168 LYS B CA 11
ATOM 14732 C C . LYS B 1 68 ? 22.060 5.026 8.685 1.00 99.99 168 LYS B C 11
ATOM 14733 O O . LYS B 1 68 ? 21.773 5.383 9.828 1.00 99.99 168 LYS B O 11
ATOM 14752 N N . SER A 1 26 ? -2.304 12.706 -7.548 1.00 99.99 26 SER A N 12
ATOM 14753 C CA . SER A 1 26 ? -0.929 12.410 -7.160 1.00 99.99 26 SER A CA 12
ATOM 14754 C C . SER A 1 26 ? -0.606 10.937 -7.391 1.00 99.99 26 SER A C 12
ATOM 14755 O O . SER A 1 26 ? 0.310 10.602 -8.144 1.00 99.99 26 SER A O 12
ATOM 14762 N N . ILE A 1 27 ? -1.362 10.063 -6.737 1.00 99.99 27 ILE A N 12
ATOM 14763 C CA . ILE A 1 27 ? -1.166 8.625 -6.883 1.00 99.99 27 ILE A CA 12
ATOM 14764 C C . ILE A 1 27 ? -2.450 7.937 -7.334 1.00 99.99 27 ILE A C 12
ATOM 14765 O O . ILE A 1 27 ? -3.405 7.821 -6.569 1.00 99.99 27 ILE A O 12
ATOM 14781 N N . GLU A 1 28 ? -2.463 7.482 -8.583 1.00 99.99 28 GLU A N 12
ATOM 14782 C CA . GLU A 1 28 ? -3.703 7.068 -9.231 1.00 99.99 28 GLU A CA 12
ATOM 14783 C C . GLU A 1 28 ? -4.334 5.891 -8.497 1.00 99.99 28 GLU A C 12
ATOM 14784 O O . GLU A 1 28 ? -5.551 5.836 -8.318 1.00 99.99 28 GLU A O 12
ATOM 14796 N N . MET A 1 29 ? -3.498 4.948 -8.074 1.00 99.99 29 MET A N 12
ATOM 14797 C CA . MET A 1 29 ? -3.976 3.759 -7.376 1.00 99.99 29 MET A CA 12
ATOM 14798 C C . MET A 1 29 ? -4.600 4.133 -6.035 1.00 99.99 29 MET A C 12
ATOM 14799 O O . MET A 1 29 ? -5.669 3.638 -5.678 1.00 99.99 29 MET A O 12
ATOM 14813 N N . ALA A 1 30 ? -3.925 5.005 -5.294 1.00 99.99 30 ALA A N 12
ATOM 14814 C CA . ALA A 1 30 ? -4.393 5.416 -3.977 1.00 99.99 30 ALA A CA 12
ATOM 14815 C C . ALA A 1 30 ? -5.714 6.173 -4.076 1.00 99.99 30 ALA A C 12
ATOM 14816 O O . ALA A 1 30 ? -6.633 5.943 -3.289 1.00 99.99 30 ALA A O 12
ATOM 14823 N N . HIS A 1 31 ? -5.800 7.079 -5.045 1.00 99.99 31 HIS A N 12
ATOM 14824 C CA . HIS A 1 31 ? -7.005 7.880 -5.238 1.00 99.99 31 HIS A CA 12
ATOM 14825 C C . HIS A 1 31 ? -8.190 6.996 -5.615 1.00 99.99 31 HIS A C 12
ATOM 14826 O O . HIS A 1 31 ? -9.296 7.174 -5.103 1.00 99.99 31 HIS A O 12
ATOM 14840 N N . SER A 1 32 ? -7.951 6.044 -6.512 1.00 99.99 32 SER A N 12
ATOM 14841 C CA . SER A 1 32 ? -9.014 5.176 -7.006 1.00 99.99 32 SER A CA 12
ATOM 14842 C C . SER A 1 32 ? -9.635 4.375 -5.865 1.00 99.99 32 SER A C 12
ATOM 14843 O O . SER A 1 32 ? -10.856 4.245 -5.776 1.00 99.99 32 SER A O 12
ATOM 14851 N N . LEU A 1 33 ? -8.785 3.840 -4.995 1.00 99.99 33 LEU A N 12
ATOM 14852 C CA . LEU A 1 33 ? -9.249 3.046 -3.863 1.00 99.99 33 LEU A CA 12
ATOM 14853 C C . LEU A 1 33 ? -10.081 3.894 -2.907 1.00 99.99 33 LEU A C 12
ATOM 14854 O O . LEU A 1 33 ? -11.114 3.450 -2.408 1.00 99.99 33 LEU A O 12
ATOM 14870 N N . ALA A 1 34 ? -9.626 5.117 -2.659 1.00 99.99 34 ALA A N 12
ATOM 14871 C CA . ALA A 1 34 ? -10.328 6.027 -1.763 1.00 99.99 34 ALA A CA 12
ATOM 14872 C C . ALA A 1 34 ? -11.701 6.392 -2.316 1.00 99.99 34 ALA A C 12
ATOM 14873 O O . ALA A 1 34 ? -12.677 6.480 -1.572 1.00 99.99 34 ALA A O 12
ATOM 14880 N N . GLN A 1 35 ? -11.769 6.603 -3.627 1.00 99.99 35 GLN A N 12
ATOM 14881 C CA . GLN A 1 35 ? -13.016 6.990 -4.275 1.00 99.99 35 GLN A CA 12
ATOM 14882 C C . GLN A 1 35 ? -14.070 5.898 -4.124 1.00 99.99 35 GLN A C 12
ATOM 14883 O O . GLN A 1 35 ? -15.259 6.186 -3.978 1.00 99.99 35 GLN A O 12
ATOM 14897 N N . ILE A 1 36 ? -13.627 4.646 -4.157 1.00 99.99 36 ILE A N 12
ATOM 14898 C CA . ILE A 1 36 ? -14.537 3.511 -4.058 1.00 99.99 36 ILE A CA 12
ATOM 14899 C C . ILE A 1 36 ? -14.623 2.999 -2.625 1.00 99.99 36 ILE A C 12
ATOM 14900 O O . ILE A 1 36 ? -15.312 2.018 -2.345 1.00 99.99 36 ILE A O 12
ATOM 14916 N N . GLY A 1 37 ? -13.922 3.672 -1.718 1.00 99.99 37 GLY A N 12
ATOM 14917 C CA . GLY A 1 37 ? -14.191 3.512 -0.301 1.00 99.99 37 GLY A CA 12
ATOM 14918 C C . GLY A 1 37 ? -13.402 2.373 0.314 1.00 99.99 37 GLY A C 12
ATOM 14919 O O . GLY A 1 37 ? -13.756 1.867 1.379 1.00 99.99 37 GLY A O 12
ATOM 14923 N N . ILE A 1 38 ? -12.331 1.967 -0.361 1.00 99.99 38 ILE A N 12
ATOM 14924 C CA . ILE A 1 38 ? -11.467 0.907 0.145 1.00 99.99 38 ILE A CA 12
ATOM 14925 C C . ILE A 1 38 ? -10.287 1.483 0.920 1.00 99.99 38 ILE A C 12
ATOM 14926 O O . ILE A 1 38 ? -9.542 2.317 0.406 1.00 99.99 38 ILE A O 12
ATOM 14942 N N . ARG A 1 39 ? -10.121 1.031 2.159 1.00 99.99 39 ARG A N 12
ATOM 14943 C CA . ARG A 1 39 ? -8.947 1.380 2.950 1.00 99.99 39 ARG A CA 12
ATOM 14944 C C . ARG A 1 39 ? -7.740 0.549 2.524 1.00 99.99 39 ARG A C 12
ATOM 14945 O O . ARG A 1 39 ? -7.880 -0.597 2.094 1.00 99.99 39 ARG A O 12
ATOM 14966 N N . PHE A 1 40 ? -6.553 1.134 2.647 1.00 99.99 40 PHE A N 12
ATOM 14967 C CA . PHE A 1 40 ? -5.328 0.481 2.199 1.00 99.99 40 PHE A CA 12
ATOM 14968 C C . PHE A 1 40 ? -4.120 1.002 2.970 1.00 99.99 40 PHE A C 12
ATOM 14969 O O . PHE A 1 40 ? -4.176 2.064 3.591 1.00 99.99 40 PHE A O 12
ATOM 14986 N N . VAL A 1 41 ? -3.028 0.246 2.928 1.00 99.99 41 VAL A N 12
ATOM 14987 C CA . VAL A 1 41 ? -1.747 0.725 3.436 1.00 99.99 41 VAL A CA 12
ATOM 14988 C C . VAL A 1 41 ? -0.686 0.723 2.341 1.00 99.99 41 VAL A C 12
ATOM 14989 O O . VAL A 1 41 ? -0.438 -0.287 1.683 1.00 99.99 41 VAL A O 12
ATOM 15002 N N . PRO A 1 42 ? -0.041 1.882 2.140 1.00 99.99 42 PRO A N 12
ATOM 15003 C CA . PRO A 1 42 ? 0.910 2.080 1.043 1.00 99.99 42 PRO A CA 12
ATOM 15004 C C . PRO A 1 42 ? 2.275 1.472 1.342 1.00 99.99 42 PRO A C 12
ATOM 15005 O O . PRO A 1 42 ? 3.218 2.182 1.692 1.00 99.99 42 PRO A O 12
ATOM 15016 N N . ILE A 1 43 ? 2.376 0.154 1.203 1.00 99.99 43 ILE A N 12
ATOM 15017 C CA . ILE A 1 43 ? 3.634 -0.543 1.427 1.00 99.99 43 ILE A CA 12
ATOM 15018 C C . ILE A 1 43 ? 4.691 -0.112 0.416 1.00 99.99 43 ILE A C 12
ATOM 15019 O O . ILE A 1 43 ? 4.474 -0.142 -0.796 1.00 99.99 43 ILE A O 12
ATOM 15035 N N . PRO A 1 44 ? 5.863 0.297 0.921 1.00 99.99 44 PRO A N 12
ATOM 15036 C CA . PRO A 1 44 ? 6.932 0.857 0.089 1.00 99.99 44 PRO A CA 12
ATOM 15037 C C . PRO A 1 44 ? 7.724 -0.223 -0.643 1.00 99.99 44 PRO A C 12
ATOM 15038 O O . PRO A 1 44 ? 7.710 -1.389 -0.250 1.00 99.99 44 PRO A O 12
ATOM 15049 N N . VAL A 1 45 ? 8.412 0.174 -1.707 1.00 99.99 45 VAL A N 12
ATOM 15050 C CA . VAL A 1 45 ? 9.304 -0.729 -2.421 1.00 99.99 45 VAL A CA 12
ATOM 15051 C C . VAL A 1 45 ? 10.675 -0.094 -2.634 1.00 99.99 45 VAL A C 12
ATOM 15052 O O . VAL A 1 45 ? 10.826 1.123 -2.539 1.00 99.99 45 VAL A O 12
ATOM 15065 N N . GLU A 1 46 ? 11.669 -0.928 -2.923 1.00 99.99 46 GLU A N 12
ATOM 15066 C CA . GLU A 1 46 ? 12.944 -0.445 -3.439 1.00 99.99 46 GLU A CA 12
ATOM 15067 C C . GLU A 1 46 ? 13.205 -0.988 -4.841 1.00 99.99 46 GLU A C 12
ATOM 15068 O O . GLU A 1 46 ? 13.818 -0.322 -5.675 1.00 99.99 46 GLU A O 12
ATOM 15080 N N . THR A 1 47 ? 12.735 -2.207 -5.095 1.00 99.99 47 THR A N 12
ATOM 15081 C CA . THR A 1 47 ? 13.041 -2.901 -6.338 1.00 99.99 47 THR A CA 12
ATOM 15082 C C . THR A 1 47 ? 11.799 -3.028 -7.215 1.00 99.99 47 THR A C 12
ATOM 15083 O O . THR A 1 47 ? 10.697 -3.253 -6.717 1.00 99.99 47 THR A O 12
ATOM 15094 N N . ASP A 1 48 ? 11.987 -2.886 -8.522 1.00 99.99 48 ASP A N 12
ATOM 15095 C CA . ASP A 1 48 ? 10.876 -2.932 -9.465 1.00 99.99 48 ASP A CA 12
ATOM 15096 C C . ASP A 1 48 ? 10.112 -4.247 -9.339 1.00 99.99 48 ASP A C 12
ATOM 15097 O O . ASP A 1 48 ? 8.894 -4.289 -9.506 1.00 99.99 48 ASP A O 12
ATOM 15106 N N . GLU A 1 49 ? 10.839 -5.321 -9.043 1.00 99.99 49 GLU A N 12
ATOM 15107 C CA . GLU A 1 49 ? 10.227 -6.634 -8.871 1.00 99.99 49 GLU A CA 12
ATOM 15108 C C . GLU A 1 49 ? 9.249 -6.626 -7.700 1.00 99.99 49 GLU A C 12
ATOM 15109 O O . GLU A 1 49 ? 8.186 -7.244 -7.763 1.00 99.99 49 GLU A O 12
ATOM 15121 N N . GLU A 1 50 ? 9.617 -5.924 -6.633 1.00 99.99 50 GLU A N 12
ATOM 15122 C CA . GLU A 1 50 ? 8.747 -5.790 -5.469 1.00 99.99 50 GLU A CA 12
ATOM 15123 C C . GLU A 1 50 ? 7.470 -5.036 -5.828 1.00 99.99 50 GLU A C 12
ATOM 15124 O O . GLU A 1 50 ? 6.377 -5.398 -5.390 1.00 99.99 50 GLU A O 12
ATOM 15136 N N . PHE A 1 51 ? 7.614 -3.987 -6.631 1.00 99.99 51 PHE A N 12
ATOM 15137 C CA . PHE A 1 51 ? 6.471 -3.194 -7.067 1.00 99.99 51 PHE A CA 12
ATOM 15138 C C . PHE A 1 51 ? 5.530 -4.027 -7.933 1.00 99.99 51 PHE A C 12
ATOM 15139 O O . PHE A 1 51 ? 4.313 -4.010 -7.743 1.00 99.99 51 PHE A O 12
ATOM 15156 N N . HIS A 1 52 ? 6.102 -4.756 -8.886 1.00 99.99 52 HIS A N 12
ATOM 15157 C CA . HIS A 1 52 ? 5.314 -5.564 -9.809 1.00 99.99 52 HIS A CA 12
ATOM 15158 C C . HIS A 1 52 ? 4.580 -6.675 -9.066 1.00 99.99 52 HIS A C 12
ATOM 15159 O O . HIS A 1 52 ? 3.429 -6.988 -9.374 1.00 99.99 52 HIS A O 12
ATOM 15173 N N . THR A 1 53 ? 5.253 -7.270 -8.085 1.00 99.99 53 THR A N 12
ATOM 15174 C CA . THR A 1 53 ? 4.670 -8.357 -7.308 1.00 99.99 53 THR A CA 12
ATOM 15175 C C . THR A 1 53 ? 3.525 -7.857 -6.436 1.00 99.99 53 THR A C 12
ATOM 15176 O O . THR A 1 53 ? 2.472 -8.488 -6.354 1.00 99.99 53 THR A O 12
ATOM 15187 N N . LEU A 1 54 ? 3.738 -6.718 -5.785 1.00 99.99 54 LEU A N 12
ATOM 15188 C CA . LEU A 1 54 ? 2.692 -6.087 -4.987 1.00 99.99 54 LEU A CA 12
ATOM 15189 C C . LEU A 1 54 ? 1.547 -5.605 -5.870 1.00 99.99 54 LEU A C 12
ATOM 15190 O O . LEU A 1 54 ? 0.377 -5.741 -5.517 1.00 99.99 54 LEU A O 12
ATOM 15206 N N . ALA A 1 55 ? 1.894 -5.042 -7.024 1.00 99.99 55 ALA A N 12
ATOM 15207 C CA . ALA A 1 55 ? 0.894 -4.567 -7.973 1.00 99.99 55 ALA A CA 12
ATOM 15208 C C . ALA A 1 55 ? 0.008 -5.711 -8.456 1.00 99.99 55 ALA A C 12
ATOM 15209 O O . ALA A 1 55 ? -1.209 -5.561 -8.566 1.00 99.99 55 ALA A O 12
ATOM 15216 N N . ALA A 1 56 ? 0.624 -6.853 -8.741 1.00 99.99 56 ALA A N 12
ATOM 15217 C CA . ALA A 1 56 ? -0.119 -8.057 -9.089 1.00 99.99 56 ALA A CA 12
ATOM 15218 C C . ALA A 1 56 ? -1.018 -8.497 -7.938 1.00 99.99 56 ALA A C 12
ATOM 15219 O O . ALA A 1 56 ? -2.158 -8.908 -8.151 1.00 99.99 56 ALA A O 12
ATOM 15226 N N . SER A 1 57 ? -0.494 -8.414 -6.720 1.00 99.99 57 SER A N 12
ATOM 15227 C CA . SER A 1 57 ? -1.270 -8.745 -5.530 1.00 99.99 57 SER A CA 12
ATOM 15228 C C . SER A 1 57 ? -2.436 -7.778 -5.353 1.00 99.99 57 SER A C 12
ATOM 15229 O O . SER A 1 57 ? -3.543 -8.180 -4.995 1.00 99.99 57 SER A O 12
ATOM 15237 N N . LEU A 1 58 ? -2.178 -6.500 -5.607 1.00 99.99 58 LEU A N 12
ATOM 15238 C CA . LEU A 1 58 ? -3.207 -5.472 -5.477 1.00 99.99 58 LEU A CA 12
ATOM 15239 C C . LEU A 1 58 ? -4.383 -5.758 -6.404 1.00 99.99 58 LEU A C 12
ATOM 15240 O O . LEU A 1 58 ? -5.541 -5.671 -5.996 1.00 99.99 58 LEU A O 12
ATOM 15256 N N . SER A 1 59 ? -4.079 -6.100 -7.649 1.00 99.99 59 SER A N 12
ATOM 15257 C CA . SER A 1 59 ? -5.111 -6.419 -8.630 1.00 99.99 59 SER A CA 12
ATOM 15258 C C . SER A 1 59 ? -5.875 -7.675 -8.225 1.00 99.99 59 SER A C 12
ATOM 15259 O O . SER A 1 59 ? -7.100 -7.728 -8.323 1.00 99.99 59 SER A O 12
ATOM 15267 N N . GLN A 1 60 ? -5.140 -8.687 -7.773 1.00 99.99 60 GLN A N 12
ATOM 15268 C CA . GLN A 1 60 ? -5.744 -9.949 -7.370 1.00 99.99 60 GLN A CA 12
ATOM 15269 C C . GLN A 1 60 ? -6.663 -9.753 -6.166 1.00 99.99 60 GLN A C 12
ATOM 15270 O O . GLN A 1 60 ? -7.775 -10.280 -6.128 1.00 99.99 60 GLN A O 12
ATOM 15284 N N . LYS A 1 61 ? -6.191 -8.991 -5.187 1.00 99.99 61 LYS A N 12
ATOM 15285 C CA . LYS A 1 61 ? -6.942 -8.776 -3.956 1.00 99.99 61 LYS A CA 12
ATOM 15286 C C . LYS A 1 61 ? -8.253 -8.051 -4.237 1.00 99.99 61 LYS A C 12
ATOM 15287 O O . LYS A 1 61 ? -9.307 -8.431 -3.725 1.00 99.99 61 LYS A O 12
ATOM 15306 N N . LEU A 1 62 ? -8.182 -7.007 -5.056 1.00 99.99 62 LEU A N 12
ATOM 15307 C CA . LEU A 1 62 ? -9.351 -6.185 -5.351 1.00 99.99 62 LEU A CA 12
ATOM 15308 C C . LEU A 1 62 ? -10.420 -6.999 -6.071 1.00 99.99 62 LEU A C 12
ATOM 15309 O O . LEU A 1 62 ? -11.610 -6.868 -5.788 1.00 99.99 62 LEU A O 12
ATOM 15325 N N . GLU A 1 63 ? -9.988 -7.841 -7.005 1.00 99.99 63 GLU A N 12
ATOM 15326 C CA . GLU A 1 63 ? -10.906 -8.690 -7.752 1.00 99.99 63 GLU A CA 12
ATOM 15327 C C . GLU A 1 63 ? -11.632 -9.659 -6.821 1.00 99.99 63 GLU A C 12
ATOM 15328 O O . GLU A 1 63 ? -12.838 -9.876 -6.952 1.00 99.99 63 GLU A O 12
ATOM 15340 N N . MET A 1 64 ? -10.890 -10.237 -5.884 1.00 99.99 64 MET A N 12
ATOM 15341 C CA . MET A 1 64 ? -11.469 -11.150 -4.906 1.00 99.99 64 MET A CA 12
ATOM 15342 C C . MET A 1 64 ? -12.450 -10.422 -3.993 1.00 99.99 64 MET A C 12
ATOM 15343 O O . MET A 1 64 ? -13.477 -10.975 -3.603 1.00 99.99 64 MET A O 12
ATOM 15357 N N . MET A 1 65 ? -12.125 -9.177 -3.656 1.00 99.99 65 MET A N 12
ATOM 15358 C CA . MET A 1 65 ? -12.986 -8.367 -2.805 1.00 99.99 65 MET A CA 12
ATOM 15359 C C . MET A 1 65 ? -14.317 -8.080 -3.494 1.00 99.99 65 MET A C 12
ATOM 15360 O O . MET A 1 65 ? -15.367 -8.057 -2.854 1.00 99.99 65 MET A O 12
ATOM 15374 N N . VAL A 1 66 ? -14.264 -7.861 -4.805 1.00 99.99 66 VAL A N 12
ATOM 15375 C CA . VAL A 1 66 ? -15.471 -7.640 -5.591 1.00 99.99 66 VAL A CA 12
ATOM 15376 C C . VAL A 1 66 ? -16.301 -8.913 -5.700 1.00 99.99 66 VAL A C 12
ATOM 15377 O O . VAL A 1 66 ? -17.511 -8.898 -5.485 1.00 99.99 66 VAL A O 12
ATOM 15390 N N . ALA A 1 67 ? -15.639 -10.017 -6.034 1.00 99.99 67 ALA A N 12
ATOM 15391 C CA . ALA A 1 67 ? -16.310 -11.306 -6.147 1.00 99.99 67 ALA A CA 12
ATOM 15392 C C . ALA A 1 67 ? -15.315 -12.455 -6.031 1.00 99.99 67 ALA A C 12
ATOM 15393 O O . ALA A 1 67 ? -14.163 -12.337 -6.449 1.00 99.99 67 ALA A O 12
ATOM 15400 N N . LYS A 1 68 ? -15.767 -13.567 -5.460 1.00 99.99 68 LYS A N 12
ATOM 15401 C CA . LYS A 1 68 ? -14.919 -14.741 -5.293 1.00 99.99 68 LYS A CA 12
ATOM 15402 C C . LYS A 1 68 ? -15.500 -15.941 -6.033 1.00 99.99 68 LYS A C 12
ATOM 15403 O O . LYS A 1 68 ? -16.288 -16.685 -5.451 1.00 99.99 68 LYS A O 12
ATOM 15422 N N . SER B 1 26 ? -5.757 13.800 0.376 1.00 99.99 126 SER B N 12
ATOM 15423 C CA . SER B 1 26 ? -6.704 12.691 0.368 1.00 99.99 126 SER B CA 12
ATOM 15424 C C . SER B 1 26 ? -6.241 11.575 1.300 1.00 99.99 126 SER B C 12
ATOM 15425 O O . SER B 1 26 ? -6.943 11.207 2.242 1.00 99.99 126 SER B O 12
ATOM 15433 N N . ILE B 1 27 ? -5.055 11.040 1.028 1.00 99.99 127 ILE B N 12
ATOM 15434 C CA . ILE B 1 27 ? -4.490 9.977 1.850 1.00 99.99 127 ILE B CA 12
ATOM 15435 C C . ILE B 1 27 ? -3.116 10.364 2.383 1.00 99.99 127 ILE B C 12
ATOM 15436 O O . ILE B 1 27 ? -2.143 10.423 1.632 1.00 99.99 127 ILE B O 12
ATOM 15452 N N . GLU B 1 28 ? -3.043 10.625 3.684 1.00 99.99 128 GLU B N 12
ATOM 15453 C CA . GLU B 1 28 ? -1.875 11.276 4.268 1.00 99.99 128 GLU B CA 12
ATOM 15454 C C . GLU B 1 28 ? -0.626 10.421 4.084 1.00 99.99 128 GLU B C 12
ATOM 15455 O O . GLU B 1 28 ? 0.452 10.935 3.780 1.00 99.99 128 GLU B O 12
ATOM 15467 N N . MET B 1 29 ? -0.778 9.114 4.270 1.00 99.99 129 MET B N 12
ATOM 15468 C CA . MET B 1 29 ? 0.343 8.189 4.143 1.00 99.99 129 MET B CA 12
ATOM 15469 C C . MET B 1 29 ? 0.862 8.159 2.709 1.00 99.99 129 MET B C 12
ATOM 15470 O O . MET B 1 29 ? 2.070 8.197 2.475 1.00 99.99 129 MET B O 12
ATOM 15484 N N . ALA B 1 30 ? -0.057 8.088 1.752 1.00 99.99 130 ALA B N 12
ATOM 15485 C CA . ALA B 1 30 ? 0.310 8.015 0.343 1.00 99.99 130 ALA B CA 12
ATOM 15486 C C . ALA B 1 30 ? 1.011 9.292 -0.109 1.00 99.99 130 ALA B C 12
ATOM 15487 O O . ALA B 1 30 ? 2.016 9.241 -0.819 1.00 99.99 130 ALA B O 12
ATOM 15494 N N . HIS B 1 31 ? 0.474 10.435 0.306 1.00 99.99 131 HIS B N 12
ATOM 15495 C CA . HIS B 1 31 ? 1.043 11.726 -0.067 1.00 99.99 131 HIS B CA 12
ATOM 15496 C C . HIS B 1 31 ? 2.448 11.888 0.506 1.00 99.99 131 HIS B C 12
ATOM 15497 O O . HIS B 1 31 ? 3.358 12.353 -0.180 1.00 99.99 131 HIS B O 12
ATOM 15511 N N . SER B 1 32 ? 2.617 11.498 1.766 1.00 99.99 132 SER B N 12
ATOM 15512 C CA . SER B 1 32 ? 3.894 11.659 2.450 1.00 99.99 132 SER B CA 12
ATOM 15513 C C . SER B 1 32 ? 4.996 10.881 1.738 1.00 99.99 132 SER B C 12
ATOM 15514 O O . SER B 1 32 ? 6.104 11.383 1.547 1.00 99.99 132 SER B O 12
ATOM 15522 N N . LEU B 1 33 ? 4.682 9.651 1.345 1.00 99.99 133 LEU B N 12
ATOM 15523 C CA . LEU B 1 33 ? 5.647 8.799 0.659 1.00 99.99 133 LEU B CA 12
ATOM 15524 C C . LEU B 1 33 ? 6.040 9.396 -0.689 1.00 99.99 133 LEU B C 12
ATOM 15525 O O . LEU B 1 33 ? 7.211 9.386 -1.065 1.00 99.99 133 LEU B O 12
ATOM 15541 N N . ALA B 1 34 ? 5.053 9.919 -1.409 1.00 99.99 134 ALA B N 12
ATOM 15542 C CA . ALA B 1 34 ? 5.296 10.521 -2.715 1.00 99.99 134 ALA B CA 12
ATOM 15543 C C . ALA B 1 34 ? 6.183 11.756 -2.594 1.00 99.99 134 ALA B C 12
ATOM 15544 O O . ALA B 1 34 ? 7.063 11.982 -3.422 1.00 99.99 134 ALA B O 12
ATOM 15551 N N . GLN B 1 35 ? 5.945 12.550 -1.555 1.00 99.99 135 GLN B N 12
ATOM 15552 C CA . GLN B 1 35 ? 6.700 13.779 -1.344 1.00 99.99 135 GLN B CA 12
ATOM 15553 C C . GLN B 1 35 ? 8.178 13.476 -1.118 1.00 99.99 135 GLN B C 12
ATOM 15554 O O . GLN B 1 35 ? 9.048 14.235 -1.547 1.00 99.99 135 GLN B O 12
ATOM 15568 N N . ILE B 1 36 ? 8.454 12.366 -0.445 1.00 99.99 136 ILE B N 12
ATOM 15569 C CA . ILE B 1 36 ? 9.825 11.982 -0.133 1.00 99.99 136 ILE B CA 12
ATOM 15570 C C . ILE B 1 36 ? 10.368 10.995 -1.161 1.00 99.99 136 ILE B C 12
ATOM 15571 O O . ILE B 1 36 ? 11.499 10.523 -1.047 1.00 99.99 136 ILE B O 12
ATOM 15587 N N . GLY B 1 37 ? 9.555 10.689 -2.168 1.00 99.99 137 GLY B N 12
ATOM 15588 C CA . GLY B 1 37 ? 10.066 10.057 -3.370 1.00 99.99 137 GLY B CA 12
ATOM 15589 C C . GLY B 1 37 ? 10.081 8.544 -3.267 1.00 99.99 137 GLY B C 12
ATOM 15590 O O . GLY B 1 37 ? 10.793 7.873 -4.014 1.00 99.99 137 GLY B O 12
ATOM 15594 N N . ILE B 1 38 ? 9.297 8.009 -2.338 1.00 99.99 138 ILE B N 12
ATOM 15595 C CA . ILE B 1 38 ? 9.195 6.564 -2.167 1.00 99.99 138 ILE B CA 12
ATOM 15596 C C . ILE B 1 38 ? 8.011 6.001 -2.945 1.00 99.99 138 ILE B C 12
ATOM 15597 O O . ILE B 1 38 ? 6.877 6.448 -2.778 1.00 99.99 138 ILE B O 12
ATOM 15613 N N . ARG B 1 39 ? 8.282 5.016 -3.795 1.00 99.99 139 ARG B N 12
ATOM 15614 C CA . ARG B 1 39 ? 7.224 4.286 -4.482 1.00 99.99 139 ARG B CA 12
ATOM 15615 C C . ARG B 1 39 ? 6.582 3.259 -3.554 1.00 99.99 139 ARG B C 12
ATOM 15616 O O . ARG B 1 39 ? 7.236 2.712 -2.666 1.00 99.99 139 ARG B O 12
ATOM 15637 N N . PHE B 1 40 ? 5.296 3.002 -3.765 1.00 99.99 140 PHE B N 12
ATOM 15638 C CA . PHE B 1 40 ? 4.542 2.104 -2.898 1.00 99.99 140 PHE B CA 12
ATOM 15639 C C . PHE B 1 40 ? 3.363 1.488 -3.645 1.00 99.99 140 PHE B C 12
ATOM 15640 O O . PHE B 1 40 ? 2.943 1.989 -4.687 1.00 99.99 140 PHE B O 12
ATOM 15657 N N . VAL B 1 41 ? 2.831 0.397 -3.102 1.00 99.99 141 VAL B N 12
ATOM 15658 C CA . VAL B 1 41 ? 1.577 -0.165 -3.587 1.00 99.99 141 VAL B CA 12
ATOM 15659 C C . VAL B 1 41 ? 0.530 -0.212 -2.480 1.00 99.99 141 VAL B C 12
ATOM 15660 O O . VAL B 1 41 ? 0.756 -0.758 -1.400 1.00 99.99 141 VAL B O 12
ATOM 15673 N N . PRO B 1 42 ? -0.645 0.375 -2.751 1.00 99.99 142 PRO B N 12
ATOM 15674 C CA . PRO B 1 42 ? -1.703 0.530 -1.748 1.00 99.99 142 PRO B CA 12
ATOM 15675 C C . PRO B 1 42 ? -2.493 -0.757 -1.536 1.00 99.99 142 PRO B C 12
ATOM 15676 O O . PRO B 1 42 ? -3.608 -0.903 -2.039 1.00 99.99 142 PRO B O 12
ATOM 15687 N N . ILE B 1 43 ? -1.910 -1.687 -0.788 1.00 99.99 143 ILE B N 12
ATOM 15688 C CA . ILE B 1 43 ? -2.573 -2.948 -0.483 1.00 99.99 143 ILE B CA 12
ATOM 15689 C C . ILE B 1 43 ? -3.829 -2.721 0.351 1.00 99.99 143 ILE B C 12
ATOM 15690 O O . ILE B 1 43 ? -3.802 -2.067 1.394 1.00 99.99 143 ILE B O 12
ATOM 15706 N N . PRO B 1 44 ? -4.958 -3.275 -0.116 1.00 99.99 144 PRO B N 12
ATOM 15707 C CA . PRO B 1 44 ? -6.267 -3.046 0.504 1.00 99.99 144 PRO B CA 12
ATOM 15708 C C . PRO B 1 44 ? -6.473 -3.890 1.756 1.00 99.99 144 PRO B C 12
ATOM 15709 O O . PRO B 1 44 ? -5.797 -4.901 1.952 1.00 99.99 144 PRO B O 12
ATOM 15720 N N . VAL B 1 45 ? -7.409 -3.471 2.599 1.00 99.99 145 VAL B N 12
ATOM 15721 C CA . VAL B 1 45 ? -7.789 -4.253 3.769 1.00 99.99 145 VAL B CA 12
ATOM 15722 C C . VAL B 1 45 ? -9.304 -4.414 3.855 1.00 99.99 145 VAL B C 12
ATOM 15723 O O . VAL B 1 45 ? -10.052 -3.666 3.227 1.00 99.99 145 VAL B O 12
ATOM 15736 N N . GLU B 1 46 ? -9.746 -5.396 4.634 1.00 99.99 146 GLU B N 12
ATOM 15737 C CA . GLU B 1 46 ? -11.144 -5.476 5.040 1.00 99.99 146 GLU B CA 12
ATOM 15738 C C . GLU B 1 46 ? -11.278 -5.349 6.556 1.00 99.99 146 GLU B C 12
ATOM 15739 O O . GLU B 1 46 ? -12.259 -4.806 7.062 1.00 99.99 146 GLU B O 12
ATOM 15751 N N . THR B 1 47 ? -10.283 -5.859 7.277 1.00 99.99 147 THR B N 12
ATOM 15752 C CA . THR B 1 47 ? -10.353 -5.937 8.730 1.00 99.99 147 THR B CA 12
ATOM 15753 C C . THR B 1 47 ? -9.366 -4.974 9.381 1.00 99.99 147 THR B C 12
ATOM 15754 O O . THR B 1 47 ? -8.251 -4.792 8.894 1.00 99.99 147 THR B O 12
ATOM 15765 N N . ASP B 1 48 ? -9.783 -4.364 10.484 1.00 99.99 148 ASP B N 12
ATOM 15766 C CA . ASP B 1 48 ? -8.956 -3.379 11.172 1.00 99.99 148 ASP B CA 12
ATOM 15767 C C . ASP B 1 48 ? -7.611 -3.982 11.565 1.00 99.99 148 ASP B C 12
ATOM 15768 O O . ASP B 1 48 ? -6.588 -3.297 11.558 1.00 99.99 148 ASP B O 12
ATOM 15777 N N . GLU B 1 49 ? -7.620 -5.266 11.908 1.00 99.99 149 GLU B N 12
ATOM 15778 C CA . GLU B 1 49 ? -6.395 -5.966 12.280 1.00 99.99 149 GLU B CA 12
ATOM 15779 C C . GLU B 1 49 ? -5.410 -5.995 11.114 1.00 99.99 149 GLU B C 12
ATOM 15780 O O . GLU B 1 49 ? -4.203 -5.852 11.305 1.00 99.99 149 GLU B O 12
ATOM 15792 N N . GLU B 1 50 ? -5.937 -6.178 9.907 1.00 99.99 150 GLU B N 12
ATOM 15793 C CA . GLU B 1 50 ? -5.110 -6.169 8.705 1.00 99.99 150 GLU B CA 12
ATOM 15794 C C . GLU B 1 50 ? -4.480 -4.797 8.489 1.00 99.99 150 GLU B C 12
ATOM 15795 O O . GLU B 1 50 ? -3.310 -4.688 8.118 1.00 99.99 150 GLU B O 12
ATOM 15807 N N . PHE B 1 51 ? -5.262 -3.748 8.724 1.00 99.99 151 PHE B N 12
ATOM 15808 C CA . PHE B 1 51 ? -4.775 -2.382 8.576 1.00 99.99 151 PHE B CA 12
ATOM 15809 C C . PHE B 1 51 ? -3.672 -2.085 9.586 1.00 99.99 151 PHE B C 12
ATOM 15810 O O . PHE B 1 51 ? -2.630 -1.526 9.241 1.00 99.99 151 PHE B O 12
ATOM 15827 N N . HIS B 1 52 ? -3.908 -2.462 10.839 1.00 99.99 152 HIS B N 12
ATOM 15828 C CA . HIS B 1 52 ? -2.953 -2.201 11.910 1.00 99.99 152 HIS B CA 12
ATOM 15829 C C . HIS B 1 52 ? -1.650 -2.959 11.674 1.00 99.99 152 HIS B C 12
ATOM 15830 O O . HIS B 1 52 ? -0.561 -2.440 11.924 1.00 99.99 152 HIS B O 12
ATOM 15844 N N . THR B 1 53 ? -1.768 -4.191 11.186 1.00 99.99 153 THR B N 12
ATOM 15845 C CA . THR B 1 53 ? -0.600 -5.025 10.928 1.00 99.99 153 THR B CA 12
ATOM 15846 C C . THR B 1 53 ? 0.225 -4.475 9.772 1.00 99.99 153 THR B C 12
ATOM 15847 O O . THR B 1 53 ? 1.452 -4.415 9.845 1.00 99.99 153 THR B O 12
ATOM 15858 N N . LEU B 1 54 ? -0.456 -4.072 8.705 1.00 99.99 154 LEU B N 12
ATOM 15859 C CA . LEU B 1 54 ? 0.206 -3.446 7.566 1.00 99.99 154 LEU B CA 12
ATOM 15860 C C . LEU B 1 54 ? 0.794 -2.094 7.954 1.00 99.99 154 LEU B C 12
ATOM 15861 O O . LEU B 1 54 ? 1.900 -1.744 7.542 1.00 99.99 154 LEU B O 12
ATOM 15877 N N . ALA B 1 55 ? 0.046 -1.336 8.750 1.00 99.99 155 ALA B N 12
ATOM 15878 C CA . ALA B 1 55 ? 0.506 -0.033 9.218 1.00 99.99 155 ALA B CA 12
ATOM 15879 C C . ALA B 1 55 ? 1.779 -0.167 10.046 1.00 99.99 155 ALA B C 12
ATOM 15880 O O . ALA B 1 55 ? 2.710 0.627 9.901 1.00 99.99 155 ALA B O 12
ATOM 15887 N N . ALA B 1 56 ? 1.816 -1.172 10.913 1.00 99.99 156 ALA B N 12
ATOM 15888 C CA . ALA B 1 56 ? 3.020 -1.485 11.671 1.00 99.99 156 ALA B CA 12
ATOM 15889 C C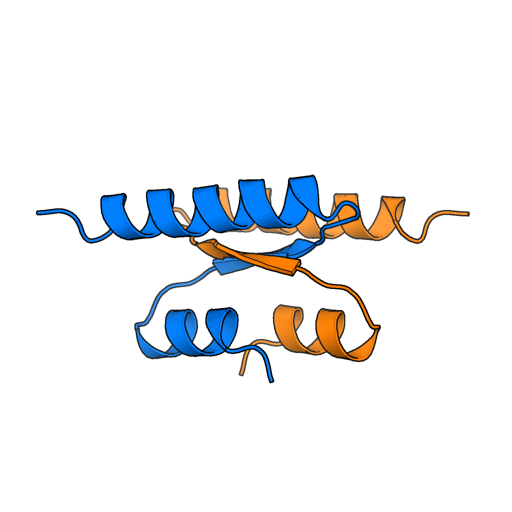 . ALA B 1 56 ? 4.169 -1.866 10.742 1.00 99.99 156 ALA B C 12
ATOM 15890 O O . ALA B 1 56 ? 5.312 -1.466 10.957 1.00 99.99 156 ALA B O 12
ATOM 15897 N N . SER B 1 57 ? 3.857 -2.645 9.712 1.00 99.99 157 SER B N 12
ATOM 15898 C CA . SER B 1 57 ? 4.850 -3.031 8.715 1.00 99.99 157 SER B CA 12
ATOM 15899 C C . SER B 1 57 ? 5.352 -1.811 7.948 1.00 99.99 157 SER B C 12
ATOM 15900 O O . SER B 1 57 ? 6.544 -1.688 7.665 1.00 99.99 157 SER B O 12
ATOM 15908 N N . LEU B 1 58 ? 4.432 -0.912 7.612 1.00 99.99 158 LEU B N 12
ATOM 15909 C CA . LEU B 1 58 ? 4.780 0.298 6.876 1.00 99.99 158 LEU B CA 12
ATOM 15910 C C . LEU B 1 58 ? 5.788 1.139 7.653 1.00 99.99 158 LEU B C 12
ATOM 15911 O O . LEU B 1 58 ? 6.775 1.616 7.093 1.00 99.99 158 LEU B O 12
ATOM 15927 N N . SER B 1 59 ? 5.535 1.313 8.945 1.00 99.99 159 SER B N 12
ATOM 15928 C CA . SER B 1 59 ? 6.431 2.079 9.804 1.00 99.99 159 SER B CA 12
ATOM 15929 C C . SER B 1 59 ? 7.786 1.390 9.927 1.00 99.99 159 SER B C 12
ATOM 15930 O O . SER B 1 59 ? 8.830 2.037 9.863 1.00 99.99 159 SER B O 12
ATOM 15938 N N . GLN B 1 60 ? 7.759 0.072 10.103 1.00 99.99 160 GLN B N 12
ATOM 15939 C CA . GLN B 1 60 ? 8.984 -0.704 10.252 1.00 99.99 160 GLN B CA 12
ATOM 15940 C C . GLN B 1 60 ? 9.824 -0.642 8.979 1.00 99.99 160 GLN B C 12
ATOM 15941 O O . GLN B 1 60 ? 11.041 -0.456 9.033 1.00 99.99 160 GLN B O 12
ATOM 15955 N N . LYS B 1 61 ? 9.168 -0.798 7.836 1.00 99.99 161 LYS B N 12
ATOM 15956 C CA . LYS B 1 61 ? 9.861 -0.823 6.553 1.00 99.99 161 LYS B CA 12
ATOM 15957 C C . LYS B 1 61 ? 10.546 0.511 6.278 1.00 99.99 161 LYS B C 12
ATOM 15958 O O . LYS B 1 61 ? 11.703 0.551 5.857 1.00 99.99 161 LYS B O 12
ATOM 15977 N N . LEU B 1 62 ? 9.826 1.601 6.519 1.00 99.99 162 LEU B N 12
ATOM 15978 C CA . LEU B 1 62 ? 10.339 2.935 6.230 1.00 99.99 162 LEU B CA 12
ATOM 15979 C C . LEU B 1 62 ? 11.561 3.245 7.087 1.00 99.99 162 LEU B C 12
ATOM 15980 O O . LEU B 1 62 ? 12.534 3.829 6.610 1.00 99.99 162 LEU B O 12
ATOM 15996 N N . GLU B 1 63 ? 11.505 2.850 8.355 1.00 99.99 163 GLU B N 12
ATOM 15997 C CA . GLU B 1 63 ? 12.616 3.069 9.274 1.00 99.99 163 GLU B CA 12
ATOM 15998 C C . GLU B 1 63 ? 13.864 2.323 8.806 1.00 99.99 163 GLU B C 12
ATOM 15999 O O . GLU B 1 63 ? 14.972 2.856 8.852 1.00 99.99 163 GLU B O 12
ATOM 16011 N N . MET B 1 64 ? 13.673 1.086 8.360 1.00 99.99 164 MET B N 12
ATOM 16012 C CA . MET B 1 64 ? 14.774 0.281 7.847 1.00 99.99 164 MET B CA 12
ATOM 16013 C C . MET B 1 64 ? 15.348 0.891 6.572 1.00 99.99 164 MET B C 12
ATOM 16014 O O . MET B 1 64 ? 16.557 0.849 6.342 1.00 99.99 164 MET B O 12
ATOM 16028 N N . MET B 1 65 ? 14.473 1.455 5.746 1.00 99.99 165 MET B N 12
ATOM 16029 C CA . MET B 1 65 ? 14.895 2.089 4.504 1.00 99.99 165 MET B CA 12
ATOM 16030 C C . MET B 1 65 ? 15.768 3.309 4.785 1.00 99.99 165 MET B C 12
ATOM 16031 O O . MET B 1 65 ? 16.730 3.576 4.066 1.00 99.99 165 MET B O 12
ATOM 16045 N N . VAL B 1 66 ? 15.424 4.046 5.837 1.00 99.99 166 VAL B N 12
ATOM 16046 C CA . VAL B 1 66 ? 16.213 5.200 6.252 1.00 99.99 166 VAL B CA 12
ATOM 16047 C C . VAL B 1 66 ? 17.560 4.771 6.821 1.00 99.99 166 VAL B C 12
ATOM 16048 O O . VAL B 1 66 ? 18.602 5.314 6.455 1.00 99.99 166 VAL B O 12
ATOM 16061 N N . ALA B 1 67 ? 17.532 3.791 7.719 1.00 99.99 167 ALA B N 12
ATOM 16062 C CA . ALA B 1 67 ? 18.753 3.271 8.321 1.00 99.99 167 ALA B CA 12
ATOM 16063 C C . ALA B 1 67 ? 18.531 1.876 8.894 1.00 99.99 167 ALA B C 12
ATOM 16064 O O . ALA B 1 67 ? 17.443 1.553 9.367 1.00 99.99 167 ALA B O 12
ATOM 16071 N N . LYS B 1 68 ? 19.573 1.050 8.847 1.00 99.99 168 LYS B N 12
ATOM 16072 C CA . LYS B 1 68 ? 19.495 -0.310 9.366 1.00 99.99 168 LYS B CA 12
ATOM 16073 C C . LYS B 1 68 ? 20.506 -0.522 10.488 1.00 99.99 168 LYS B C 12
ATOM 16074 O O . LYS B 1 68 ? 21.640 -0.914 10.212 1.00 99.99 168 LYS B O 12
ATOM 16093 N N . SER A 1 26 ? -1.276 12.203 -6.495 1.00 99.99 26 SER A N 13
ATOM 16094 C CA . SER A 1 26 ? -0.672 11.843 -7.774 1.00 99.99 26 SER A CA 13
ATOM 16095 C C . SER A 1 26 ? -0.303 10.362 -7.802 1.00 99.99 26 SER A C 13
ATOM 16096 O O . SER A 1 26 ? 0.667 9.967 -8.450 1.00 99.99 26 SER A O 13
ATOM 16103 N N . ILE A 1 27 ? -1.083 9.550 -7.096 1.00 99.99 27 ILE A N 13
ATOM 16104 C CA . ILE A 1 27 ? -0.863 8.110 -7.073 1.00 99.99 27 ILE A CA 13
ATOM 16105 C C . ILE A 1 27 ? -2.119 7.357 -7.499 1.00 99.99 27 ILE A C 13
ATOM 16106 O O . ILE A 1 27 ? -3.077 7.246 -6.735 1.00 99.99 27 ILE A O 13
ATOM 16122 N N . GLU A 1 28 ? -2.105 6.836 -8.722 1.00 99.99 28 GLU A N 13
ATOM 16123 C CA . GLU A 1 28 ? -3.325 6.362 -9.366 1.00 99.99 28 GLU A CA 13
ATOM 16124 C C . GLU A 1 28 ? -3.942 5.211 -8.575 1.00 99.99 28 GLU A C 13
ATOM 16125 O O . GLU A 1 28 ? -5.160 5.140 -8.415 1.00 99.99 28 GLU A O 13
ATOM 16137 N N . MET A 1 29 ? -3.093 4.314 -8.085 1.00 99.99 29 MET A N 13
ATOM 16138 C CA . MET A 1 29 ? -3.558 3.151 -7.339 1.00 99.99 29 MET A CA 13
ATOM 16139 C C . MET A 1 29 ? -4.234 3.573 -6.037 1.00 99.99 29 MET A C 13
ATOM 16140 O O . MET A 1 29 ? -5.297 3.065 -5.685 1.00 99.99 29 MET A O 13
ATOM 16154 N N . ALA A 1 30 ? -3.609 4.509 -5.329 1.00 99.99 30 ALA A N 13
ATOM 16155 C CA . ALA A 1 30 ? -4.139 4.982 -4.055 1.00 99.99 30 ALA A CA 13
ATOM 16156 C C . ALA A 1 30 ? -5.466 5.706 -4.248 1.00 99.99 30 ALA A C 13
ATOM 16157 O O . ALA A 1 30 ? -6.416 5.492 -3.494 1.00 99.99 30 ALA A O 13
ATOM 16164 N N . HIS A 1 31 ? -5.526 6.565 -5.261 1.00 99.99 31 HIS A N 13
ATOM 16165 C CA . HIS A 1 31 ? -6.733 7.337 -5.540 1.00 99.99 31 HIS A CA 13
ATOM 16166 C C . HIS A 1 31 ? -7.885 6.418 -5.932 1.00 99.99 31 HIS A C 13
ATOM 16167 O O . HIS A 1 31 ? -9.017 6.601 -5.486 1.00 99.99 31 HIS A O 13
ATOM 16181 N N . SER A 1 32 ? -7.589 5.429 -6.771 1.00 99.99 32 SER A N 13
ATOM 16182 C CA . SER A 1 32 ? -8.615 4.534 -7.291 1.00 99.99 32 SER A CA 13
ATOM 16183 C C . SER A 1 32 ? -9.295 3.771 -6.158 1.00 99.99 32 SER A C 13
ATOM 16184 O O . SER A 1 32 ? -10.521 3.657 -6.120 1.00 99.99 32 SER A O 13
ATOM 16192 N N . LEU A 1 33 ? -8.492 3.251 -5.239 1.00 99.99 33 LEU A N 13
ATOM 16193 C CA . LEU A 1 33 ? -9.013 2.492 -4.108 1.00 99.99 33 LEU A CA 13
ATOM 16194 C C . LEU A 1 33 ? -9.873 3.375 -3.209 1.00 99.99 33 LEU A C 13
ATOM 16195 O O . LEU A 1 33 ? -10.931 2.958 -2.740 1.00 99.99 33 LEU A O 13
ATOM 16211 N N . ALA A 1 34 ? -9.414 4.602 -2.979 1.00 99.99 34 ALA A N 13
ATOM 16212 C CA . ALA A 1 34 ? -10.145 5.547 -2.143 1.00 99.99 34 ALA A CA 13
ATOM 16213 C C . ALA A 1 34 ? -11.481 5.919 -2.776 1.00 99.99 34 ALA A C 13
ATOM 16214 O O . ALA A 1 34 ? -12.498 6.011 -2.091 1.00 99.99 34 ALA A O 13
ATOM 16221 N N . GLN A 1 35 ? -11.469 6.130 -4.090 1.00 99.99 35 GLN A N 13
ATOM 16222 C CA . GLN A 1 35 ? -12.664 6.566 -4.802 1.00 99.99 35 GLN A CA 13
ATOM 16223 C C . GLN A 1 35 ? -13.771 5.522 -4.698 1.00 99.99 35 GLN A C 13
ATOM 16224 O O . GLN A 1 35 ? -14.954 5.861 -4.639 1.00 99.99 35 GLN A O 13
ATOM 16238 N N . ILE A 1 36 ? -13.380 4.252 -4.675 1.00 99.99 36 ILE A N 13
ATOM 16239 C CA . ILE A 1 36 ? -14.342 3.158 -4.622 1.00 99.99 36 ILE A CA 13
ATOM 16240 C C . ILE A 1 36 ? -14.590 2.715 -3.184 1.00 99.99 36 ILE A C 13
ATOM 16241 O O . ILE A 1 36 ? -15.201 1.676 -2.940 1.00 99.99 36 ILE A O 13
ATOM 16257 N N . GLY A 1 37 ? -14.114 3.514 -2.233 1.00 99.99 37 GLY A N 13
ATOM 16258 C CA . GLY A 1 37 ? -14.561 3.380 -0.860 1.00 99.99 37 GLY A CA 13
ATOM 16259 C C . GLY A 1 37 ? -13.821 2.290 -0.113 1.00 99.99 37 GLY A C 13
ATOM 16260 O O . GLY A 1 37 ? -14.280 1.823 0.930 1.00 99.99 37 GLY A O 13
ATOM 16264 N N . ILE A 1 38 ? -12.674 1.883 -0.646 1.00 99.99 38 ILE A N 13
ATOM 16265 C CA . ILE A 1 38 ? -11.869 0.839 -0.023 1.00 99.99 38 ILE A CA 13
ATOM 16266 C C . ILE A 1 38 ? -10.666 1.429 0.703 1.00 99.99 38 ILE A C 13
ATOM 16267 O O . ILE A 1 38 ? -9.869 2.160 0.113 1.00 99.99 38 ILE A O 13
ATOM 16283 N N . ARG A 1 39 ? -10.538 1.107 1.985 1.00 99.99 39 ARG A N 13
ATOM 16284 C CA . ARG A 1 39 ? -9.367 1.500 2.758 1.00 99.99 39 ARG A CA 13
ATOM 16285 C C . ARG A 1 39 ? -8.170 0.614 2.422 1.00 99.99 39 ARG A C 13
ATOM 16286 O O . ARG A 1 39 ? -8.325 -0.571 2.129 1.00 99.99 39 ARG A O 13
ATOM 16307 N N . PHE A 1 40 ? -6.977 1.200 2.465 1.00 99.99 40 PHE A N 13
ATOM 16308 C CA . PHE A 1 40 ? -5.766 0.494 2.062 1.00 99.99 40 PHE A CA 13
ATOM 16309 C C . PHE A 1 40 ? -4.559 0.997 2.849 1.00 99.99 40 PHE A C 13
ATOM 16310 O O . PHE A 1 40 ? -4.601 2.067 3.457 1.00 99.99 40 PHE A O 13
ATOM 16327 N N . VAL A 1 41 ? -3.483 0.215 2.833 1.00 99.99 41 VAL A N 13
ATOM 16328 C CA . VAL A 1 41 ? -2.221 0.640 3.426 1.00 99.99 41 VAL A CA 13
ATOM 16329 C C . VAL A 1 41 ? -1.099 0.639 2.395 1.00 99.99 41 VAL A C 13
ATOM 16330 O O . VAL A 1 41 ? -0.741 -0.394 1.831 1.00 99.99 41 VAL A O 13
ATOM 16343 N N . PRO A 1 42 ? -0.528 1.827 2.141 1.00 99.99 42 PRO A N 13
ATOM 16344 C CA . PRO A 1 42 ? 0.661 1.970 1.296 1.00 99.99 42 PRO A CA 13
ATOM 16345 C C . PRO A 1 42 ? 1.827 1.122 1.794 1.00 99.99 42 PRO A C 13
ATOM 16346 O O . PRO A 1 42 ? 2.227 1.218 2.953 1.00 99.99 42 PRO A O 13
ATOM 16357 N N . ILE A 1 43 ? 2.370 0.293 0.908 1.00 99.99 43 ILE A N 13
ATOM 16358 C CA . ILE A 1 43 ? 3.575 -0.467 1.212 1.00 99.99 43 ILE A CA 13
ATOM 16359 C C . ILE A 1 43 ? 4.729 -0.053 0.303 1.00 99.99 43 ILE A C 13
ATOM 16360 O O . ILE A 1 43 ? 4.687 -0.228 -0.914 1.00 99.99 43 ILE A O 13
ATOM 16376 N N . PRO A 1 44 ? 5.785 0.510 0.909 1.00 99.99 44 PRO A N 13
ATOM 16377 C CA . PRO A 1 44 ? 6.988 0.922 0.180 1.00 99.99 44 PRO A CA 13
ATOM 16378 C C . PRO A 1 44 ? 7.607 -0.221 -0.615 1.00 99.99 44 PRO A C 13
ATOM 16379 O O . PRO A 1 44 ? 7.551 -1.380 -0.200 1.00 99.99 44 PRO A O 13
ATOM 16390 N N . VAL A 1 45 ? 8.199 0.108 -1.759 1.00 99.99 45 VAL A N 13
ATOM 16391 C CA . VAL A 1 45 ? 8.927 -0.874 -2.554 1.00 99.99 45 VAL A CA 13
ATOM 16392 C C . VAL A 1 45 ? 10.365 -0.431 -2.794 1.00 99.99 45 VAL A C 13
ATOM 16393 O O . VAL A 1 45 ? 10.680 0.756 -2.715 1.00 99.99 45 VAL A O 13
ATOM 16406 N N . GLU A 1 46 ? 11.234 -1.393 -3.086 1.00 99.99 46 GLU A N 13
ATOM 16407 C CA . GLU A 1 46 ? 12.643 -1.103 -3.325 1.00 99.99 46 GLU A CA 13
ATOM 16408 C C . GLU A 1 46 ? 13.007 -1.334 -4.788 1.00 99.99 46 GLU A C 13
ATOM 16409 O O . GLU A 1 46 ? 13.795 -0.589 -5.369 1.00 99.99 46 GLU A O 13
ATOM 16421 N N . THR A 1 47 ? 12.425 -2.374 -5.378 1.00 99.99 47 THR A N 13
ATOM 16422 C CA . THR A 1 47 ? 12.800 -2.797 -6.722 1.00 99.99 47 THR A CA 13
ATOM 16423 C C . THR A 1 47 ? 11.615 -2.709 -7.677 1.00 99.99 47 THR A C 13
ATOM 16424 O O . THR A 1 47 ? 10.460 -2.750 -7.253 1.00 99.99 47 THR A O 13
ATOM 16435 N N . ASP A 1 48 ? 11.909 -2.590 -8.967 1.00 99.99 48 ASP A N 13
ATOM 16436 C CA . ASP A 1 48 ? 10.872 -2.612 -9.992 1.00 99.99 48 ASP A CA 13
ATOM 16437 C C . ASP A 1 48 ? 10.110 -3.935 -9.966 1.00 99.99 48 ASP A C 13
ATOM 16438 O O . ASP A 1 48 ? 8.889 -3.961 -10.112 1.00 99.99 48 ASP A O 13
ATOM 16447 N N . GLU A 1 49 ? 10.843 -5.029 -9.783 1.00 99.99 49 GLU A N 13
ATOM 16448 C CA . GLU A 1 49 ? 10.240 -6.356 -9.769 1.00 99.99 49 GLU A CA 13
ATOM 16449 C C . GLU A 1 49 ? 9.267 -6.498 -8.601 1.00 99.99 49 GLU A C 13
ATOM 16450 O O . GLU A 1 49 ? 8.196 -7.088 -8.743 1.00 99.99 49 GLU A O 13
ATOM 16462 N N . GLU A 1 50 ? 9.650 -5.956 -7.450 1.00 99.99 50 GLU A N 13
ATOM 16463 C CA . GLU A 1 50 ? 8.771 -5.935 -6.286 1.00 99.99 50 GLU A CA 13
ATOM 16464 C C . GLU A 1 50 ? 7.522 -5.102 -6.563 1.00 99.99 50 GLU A C 13
ATOM 16465 O O . GLU A 1 50 ? 6.410 -5.496 -6.212 1.00 99.99 50 GLU A O 13
ATOM 16477 N N . PHE A 1 51 ? 7.715 -3.950 -7.195 1.00 99.99 51 PHE A N 13
ATOM 16478 C CA . PHE A 1 51 ? 6.611 -3.041 -7.482 1.00 99.99 51 PHE A CA 13
ATOM 16479 C C . PHE A 1 51 ? 5.593 -3.696 -8.408 1.00 99.99 51 PHE A C 13
ATOM 16480 O O . PHE A 1 51 ? 4.388 -3.646 -8.162 1.00 99.99 51 PHE A O 13
ATOM 16497 N N . HIS A 1 52 ? 6.086 -4.311 -9.479 1.00 99.99 52 HIS A N 13
ATOM 16498 C CA . HIS A 1 52 ? 5.218 -4.914 -10.483 1.00 99.99 52 HIS A CA 13
ATOM 16499 C C . HIS A 1 52 ? 4.436 -6.083 -9.893 1.00 99.99 52 HIS A C 13
ATOM 16500 O O . HIS A 1 52 ? 3.237 -6.230 -10.135 1.00 99.99 52 HIS A O 13
ATOM 16514 N N . THR A 1 53 ? 5.124 -6.919 -9.119 1.00 99.99 53 THR A N 13
ATOM 16515 C CA . THR A 1 53 ? 4.496 -8.080 -8.500 1.00 99.99 53 THR A CA 13
ATOM 16516 C C . THR A 1 53 ? 3.543 -7.661 -7.388 1.00 99.99 53 THR A C 13
ATOM 16517 O O . THR A 1 53 ? 2.440 -8.196 -7.267 1.00 99.99 53 THR A O 13
ATOM 16528 N N . LEU A 1 54 ? 3.972 -6.700 -6.578 1.00 99.99 54 LEU A N 13
ATOM 16529 C CA . LEU A 1 54 ? 3.157 -6.212 -5.470 1.00 99.99 54 LEU A CA 13
ATOM 16530 C C . LEU A 1 54 ? 1.909 -5.501 -5.983 1.00 99.99 54 LEU A C 13
ATOM 16531 O O . LEU A 1 54 ? 0.823 -5.651 -5.424 1.00 99.99 54 LEU A O 13
ATOM 16547 N N . ALA A 1 55 ? 2.071 -4.732 -7.053 1.00 99.99 55 ALA A N 13
ATOM 16548 C CA . ALA A 1 55 ? 0.939 -4.100 -7.720 1.00 99.99 55 ALA A CA 13
ATOM 16549 C C . ALA A 1 55 ? -0.038 -5.144 -8.249 1.00 99.99 55 ALA A C 13
ATOM 16550 O O . ALA A 1 55 ? -1.253 -4.986 -8.132 1.00 99.99 55 ALA A O 13
ATOM 16557 N N . ALA A 1 56 ? 0.499 -6.213 -8.828 1.00 99.99 56 ALA A N 13
ATOM 16558 C CA . ALA A 1 56 ? -0.315 -7.344 -9.251 1.00 99.99 56 ALA A CA 13
ATOM 16559 C C . ALA A 1 56 ? -1.030 -7.982 -8.063 1.00 99.99 56 ALA A C 13
ATOM 16560 O O . ALA A 1 56 ? -2.184 -8.390 -8.168 1.00 99.99 56 ALA A O 13
ATOM 16567 N N . SER A 1 57 ? -0.332 -8.061 -6.934 1.00 99.99 57 SER A N 13
ATOM 16568 C CA . SER A 1 57 ? -0.860 -8.741 -5.757 1.00 99.99 57 SER A CA 13
ATOM 16569 C C . SER A 1 57 ? -2.101 -8.027 -5.227 1.00 99.99 57 SER A C 13
ATOM 16570 O O . SER A 1 57 ? -3.079 -8.665 -4.839 1.00 99.99 57 SER A O 13
ATOM 16578 N N . LEU A 1 58 ? -2.050 -6.700 -5.215 1.00 99.99 58 LEU A N 13
ATOM 16579 C CA . LEU A 1 58 ? -3.164 -5.897 -4.719 1.00 99.99 58 LEU A CA 13
ATOM 16580 C C . LEU A 1 58 ? -4.379 -6.029 -5.631 1.00 99.99 58 LEU A C 13
ATOM 16581 O O . LEU A 1 58 ? -5.517 -6.078 -5.163 1.00 99.99 58 LEU A O 13
ATOM 16597 N N . SER A 1 59 ? -4.131 -6.090 -6.935 1.00 99.99 59 SER A N 13
ATOM 16598 C CA . SER A 1 59 ? -5.203 -6.232 -7.912 1.00 99.99 59 SER A CA 13
ATOM 16599 C C . SER A 1 59 ? -5.924 -7.564 -7.736 1.00 99.99 59 SER A C 13
ATOM 16600 O O . SER A 1 59 ? -7.149 -7.637 -7.833 1.00 99.99 59 SER A O 13
ATOM 16608 N N . GLN A 1 60 ? -5.155 -8.618 -7.477 1.00 99.99 60 GLN A N 13
ATOM 16609 C CA . GLN A 1 60 ? -5.723 -9.932 -7.211 1.00 99.99 60 GLN A CA 13
ATOM 16610 C C . GLN A 1 60 ? -6.583 -9.909 -5.950 1.00 99.99 60 GLN A C 13
ATOM 16611 O O . GLN A 1 60 ? -7.687 -10.451 -5.928 1.00 99.99 60 GLN A O 13
ATOM 16625 N N . LYS A 1 61 ? -6.067 -9.277 -4.901 1.00 99.99 61 LYS A N 13
ATOM 16626 C CA . LYS A 1 61 ? -6.823 -9.096 -3.667 1.00 99.99 61 LYS A CA 13
ATOM 16627 C C . LYS A 1 61 ? -8.053 -8.227 -3.907 1.00 99.99 61 LYS A C 13
ATOM 16628 O O . LYS A 1 61 ? -9.147 -8.535 -3.429 1.00 99.99 61 LYS A O 13
ATOM 16647 N N . LEU A 1 62 ? -7.869 -7.141 -4.650 1.00 99.99 62 LEU A N 13
ATOM 16648 C CA . LEU A 1 62 ? -8.953 -6.199 -4.909 1.00 99.99 62 LEU A CA 13
ATOM 16649 C C . LEU A 1 62 ? -10.101 -6.878 -5.648 1.00 99.99 62 LEU A C 13
ATOM 16650 O O . LEU A 1 62 ? -11.268 -6.691 -5.305 1.00 99.99 62 LEU A O 13
ATOM 16666 N N . GLU A 1 63 ? -9.760 -7.669 -6.660 1.00 99.99 63 GLU A N 13
ATOM 16667 C CA . GLU A 1 63 ? -10.764 -8.349 -7.471 1.00 99.99 63 GLU A CA 13
ATOM 16668 C C . GLU A 1 63 ? -11.644 -9.246 -6.606 1.00 99.99 63 GLU A C 13
ATOM 16669 O O . GLU A 1 63 ? -12.864 -9.281 -6.768 1.00 99.99 63 GLU A O 13
ATOM 16681 N N . MET A 1 64 ? -11.016 -9.975 -5.689 1.00 99.99 64 MET A N 13
ATOM 16682 C CA . MET A 1 64 ? -11.742 -10.867 -4.793 1.00 99.99 64 MET A CA 13
ATOM 16683 C C . MET A 1 64 ? -12.656 -10.078 -3.863 1.00 99.99 64 MET A C 13
ATOM 16684 O O . MET A 1 64 ? -13.756 -10.520 -3.536 1.00 99.99 64 MET A O 13
ATOM 16698 N N . MET A 1 65 ? -12.192 -8.907 -3.439 1.00 99.99 65 MET A N 13
ATOM 16699 C CA . MET A 1 65 ? -12.960 -8.066 -2.527 1.00 99.99 65 MET A CA 13
ATOM 16700 C C . MET A 1 65 ? -14.234 -7.562 -3.197 1.00 99.99 65 MET A C 13
ATOM 16701 O O . MET A 1 65 ? -15.290 -7.483 -2.566 1.00 99.99 65 MET A O 13
ATOM 16715 N N . VAL A 1 66 ? -14.131 -7.222 -4.478 1.00 99.99 66 VAL A N 13
ATOM 16716 C CA . VAL A 1 66 ? -15.241 -6.611 -5.199 1.00 99.99 66 VAL A CA 13
ATOM 16717 C C . VAL A 1 66 ? -16.019 -7.654 -5.993 1.00 99.99 66 VAL A C 13
ATOM 16718 O O . VAL A 1 66 ? -17.099 -7.375 -6.514 1.00 99.99 66 VAL A O 13
ATOM 16731 N N . ALA A 1 67 ? -15.464 -8.857 -6.083 1.00 99.99 67 ALA A N 13
ATOM 16732 C CA . ALA A 1 67 ? -16.116 -9.950 -6.793 1.00 99.99 67 ALA A CA 13
ATOM 16733 C C . ALA A 1 67 ? -17.472 -10.275 -6.175 1.00 99.99 67 ALA A C 13
ATOM 16734 O O . ALA A 1 67 ? -17.643 -10.206 -4.959 1.00 99.99 67 ALA A O 13
ATOM 16741 N N . LYS A 1 68 ? -18.434 -10.628 -7.021 1.00 99.99 68 LYS A N 13
ATOM 16742 C CA . LYS A 1 68 ? -19.763 -11.009 -6.556 1.00 99.99 68 LYS A CA 13
ATOM 16743 C C . LYS A 1 68 ? -20.141 -12.397 -7.063 1.00 99.99 68 LYS A C 13
ATOM 16744 O O . LYS A 1 68 ? -19.690 -12.786 -8.140 1.00 99.99 68 LYS A O 13
ATOM 16763 N N . SER B 1 26 ? -6.211 12.415 -0.166 1.00 99.99 126 SER B N 13
ATOM 16764 C CA . SER B 1 26 ? -6.711 12.436 1.205 1.00 99.99 126 SER B CA 13
ATOM 16765 C C . SER B 1 26 ? -6.253 11.197 1.969 1.00 99.99 126 SER B C 13
ATOM 16766 O O . SER B 1 26 ? -6.954 10.707 2.856 1.00 99.99 126 SER B O 13
ATOM 16774 N N . ILE B 1 27 ? -5.074 10.695 1.619 1.00 99.99 127 ILE B N 13
ATOM 16775 C CA . ILE B 1 27 ? -4.504 9.538 2.298 1.00 99.99 127 ILE B CA 13
ATOM 16776 C C . ILE B 1 27 ? -3.115 9.852 2.843 1.00 99.99 127 ILE B C 13
ATOM 16777 O O . ILE B 1 27 ? -2.143 9.918 2.091 1.00 99.99 127 ILE B O 13
ATOM 16793 N N . GLU B 1 28 ? -3.027 10.040 4.156 1.00 99.99 128 GLU B N 13
ATOM 16794 C CA . GLU B 1 28 ? -1.844 10.636 4.767 1.00 99.99 128 GLU B CA 13
ATOM 16795 C C . GLU B 1 28 ? -0.613 9.768 4.522 1.00 99.99 128 GLU B C 13
ATOM 16796 O O . GLU B 1 28 ? 0.472 10.277 4.244 1.00 99.99 128 GLU B O 13
ATOM 16808 N N . MET B 1 29 ? -0.789 8.455 4.630 1.00 99.99 129 MET B N 13
ATOM 16809 C CA . MET B 1 29 ? 0.314 7.519 4.451 1.00 99.99 129 MET B CA 13
ATOM 16810 C C . MET B 1 29 ? 0.846 7.570 3.022 1.00 99.99 129 MET B C 13
ATOM 16811 O O . MET B 1 29 ? 2.055 7.597 2.800 1.00 99.99 129 MET B O 13
ATOM 16825 N N . ALA B 1 30 ? -0.068 7.584 2.057 1.00 99.99 130 ALA B N 13
ATOM 16826 C CA . ALA B 1 30 ? 0.311 7.608 0.649 1.00 99.99 130 ALA B CA 13
ATOM 16827 C C . ALA B 1 30 ? 1.022 8.908 0.293 1.00 99.99 130 ALA B C 13
ATOM 16828 O O . ALA B 1 30 ? 2.040 8.901 -0.400 1.00 99.99 130 ALA B O 13
ATOM 16835 N N . HIS B 1 31 ? 0.481 10.025 0.773 1.00 99.99 131 HIS B N 13
ATOM 16836 C CA . HIS B 1 31 ? 1.054 11.336 0.488 1.00 99.99 131 HIS B CA 13
ATOM 16837 C C . HIS B 1 31 ? 2.449 11.461 1.096 1.00 99.99 131 HIS B C 13
ATOM 16838 O O . HIS B 1 31 ? 3.368 11.976 0.460 1.00 99.99 131 HIS B O 13
ATOM 16852 N N . SER B 1 32 ? 2.596 10.988 2.330 1.00 99.99 132 SER B N 13
ATOM 16853 C CA . SER B 1 32 ? 3.853 11.125 3.055 1.00 99.99 132 SER B CA 13
ATOM 16854 C C . SER B 1 32 ? 4.984 10.408 2.323 1.00 99.99 132 SER B C 13
ATOM 16855 O O . SER B 1 32 ? 6.080 10.947 2.168 1.00 99.99 132 SER B O 13
ATOM 16863 N N . LEU B 1 33 ? 4.708 9.190 1.873 1.00 99.99 133 LEU B N 13
ATOM 16864 C CA . LEU B 1 33 ? 5.703 8.393 1.162 1.00 99.99 133 LEU B CA 13
ATOM 16865 C C . LEU B 1 33 ? 6.092 9.057 -0.154 1.00 99.99 133 LEU B C 13
ATOM 16866 O O . LEU B 1 33 ? 7.266 9.093 -0.520 1.00 99.99 133 LEU B O 13
ATOM 16882 N N . ALA B 1 34 ? 5.099 9.588 -0.861 1.00 99.99 134 ALA B N 13
ATOM 16883 C CA . ALA B 1 34 ? 5.338 10.258 -2.133 1.00 99.99 134 ALA B CA 13
ATOM 16884 C C . ALA B 1 34 ? 6.179 11.515 -1.939 1.00 99.99 134 ALA B C 13
ATOM 16885 O O . ALA B 1 34 ? 7.084 11.794 -2.726 1.00 99.99 134 ALA B O 13
ATOM 16892 N N . GLN B 1 35 ? 5.874 12.270 -0.888 1.00 99.99 135 GLN B N 13
ATOM 16893 C CA . GLN B 1 35 ? 6.552 13.536 -0.637 1.00 99.99 135 GLN B CA 13
ATOM 16894 C C . GLN B 1 35 ? 8.043 13.318 -0.400 1.00 99.99 135 GLN B C 13
ATOM 16895 O O . GLN B 1 35 ? 8.869 14.151 -0.775 1.00 99.99 135 GLN B O 13
ATOM 16909 N N . ILE B 1 36 ? 8.379 12.195 0.225 1.00 99.99 136 ILE B N 13
ATOM 16910 C CA . ILE B 1 36 ? 9.766 11.888 0.551 1.00 99.99 136 ILE B CA 13
ATOM 16911 C C . ILE B 1 36 ? 10.409 11.033 -0.536 1.00 99.99 136 ILE B C 13
ATOM 16912 O O . ILE B 1 36 ? 11.499 10.495 -0.352 1.00 99.99 136 ILE B O 13
ATOM 16928 N N . GLY B 1 37 ? 9.727 10.916 -1.671 1.00 99.99 137 GLY B N 13
ATOM 16929 C CA . GLY B 1 37 ? 10.367 10.416 -2.873 1.00 99.99 137 GLY B CA 13
ATOM 16930 C C . GLY B 1 37 ? 10.417 8.903 -2.915 1.00 99.99 137 GLY B C 13
ATOM 16931 O O . GLY B 1 37 ? 11.194 8.323 -3.675 1.00 99.99 137 GLY B O 13
ATOM 16935 N N . ILE B 1 38 ? 9.589 8.259 -2.099 1.00 99.99 138 ILE B N 13
ATOM 16936 C CA . ILE B 1 38 ? 9.545 6.804 -2.044 1.00 99.99 138 ILE B CA 13
ATOM 16937 C C . ILE B 1 38 ? 8.328 6.261 -2.783 1.00 99.99 138 ILE B C 13
ATOM 16938 O O . ILE B 1 38 ? 7.192 6.644 -2.495 1.00 99.99 138 ILE B O 13
ATOM 16954 N N . ARG B 1 39 ? 8.569 5.368 -3.737 1.00 99.99 139 ARG B N 13
ATOM 16955 C CA . ARG B 1 39 ? 7.487 4.680 -4.430 1.00 99.99 139 ARG B CA 13
ATOM 16956 C C . ARG B 1 39 ? 6.895 3.578 -3.556 1.00 99.99 139 ARG B C 13
ATOM 16957 O O . ARG B 1 39 ? 7.603 2.946 -2.772 1.00 99.99 139 ARG B O 13
ATOM 16978 N N . PHE B 1 40 ? 5.592 3.355 -3.697 1.00 99.99 140 PHE B N 13
ATOM 16979 C CA . PHE B 1 40 ? 4.885 2.404 -2.847 1.00 99.99 140 PHE B CA 13
ATOM 16980 C C . PHE B 1 40 ? 3.717 1.769 -3.598 1.00 99.99 140 PHE B C 13
ATOM 16981 O O . PHE B 1 40 ? 3.282 2.275 -4.631 1.00 99.99 140 PHE B O 13
ATOM 16998 N N . VAL B 1 41 ? 3.217 0.656 -3.069 1.00 99.99 141 VAL B N 13
ATOM 16999 C CA . VAL B 1 41 ? 2.018 0.026 -3.607 1.00 99.99 141 VAL B CA 13
ATOM 17000 C C . VAL B 1 41 ? 0.929 -0.081 -2.545 1.00 99.99 141 VAL B C 13
ATOM 17001 O O . VAL B 1 41 ? 1.088 -0.745 -1.523 1.00 99.99 141 VAL B O 13
ATOM 17014 N N . PRO B 1 42 ? -0.207 0.590 -2.795 1.00 99.99 142 PRO B N 13
ATOM 17015 C CA . PRO B 1 42 ? -1.401 0.464 -1.955 1.00 99.99 142 PRO B CA 13
ATOM 17016 C C . PRO B 1 42 ? -1.870 -0.983 -1.831 1.00 99.99 142 PRO B C 13
ATOM 17017 O O . PRO B 1 42 ? -2.093 -1.661 -2.834 1.00 99.99 142 PRO B O 13
ATOM 17028 N N . ILE B 1 43 ? -2.019 -1.448 -0.596 1.00 99.99 143 ILE B N 13
ATOM 17029 C CA . ILE B 1 43 ? -2.594 -2.762 -0.338 1.00 99.99 143 ILE B CA 13
ATOM 17030 C C . ILE B 1 43 ? -3.908 -2.646 0.426 1.00 99.99 143 ILE B C 13
ATOM 17031 O O . ILE B 1 43 ? -3.953 -2.185 1.566 1.00 99.99 143 ILE B O 13
ATOM 17047 N N . PRO B 1 44 ? -5.005 -3.076 -0.215 1.00 99.99 144 PRO B N 13
ATOM 17048 C CA . PRO B 1 44 ? -6.334 -3.070 0.401 1.00 99.99 144 PRO B CA 13
ATOM 17049 C C . PRO B 1 44 ? -6.371 -3.842 1.714 1.00 99.99 144 PRO B C 13
ATOM 17050 O O . PRO B 1 44 ? -5.661 -4.834 1.881 1.00 99.99 144 PRO B O 13
ATOM 17061 N N . VAL B 1 45 ? -7.203 -3.384 2.645 1.00 99.99 145 VAL B N 13
ATOM 17062 C CA . VAL B 1 45 ? -7.415 -4.097 3.899 1.00 99.99 145 VAL B CA 13
ATOM 17063 C C . VAL B 1 45 ? -8.890 -4.419 4.106 1.00 99.99 145 VAL B C 13
ATOM 17064 O O . VAL B 1 45 ? -9.763 -3.771 3.531 1.00 99.99 145 VAL B O 13
ATOM 17077 N N . GLU B 1 46 ? -9.160 -5.426 4.931 1.00 99.99 146 GLU B N 13
ATOM 17078 C CA . GLU B 1 46 ? -10.531 -5.843 5.204 1.00 99.99 146 GLU B CA 13
ATOM 17079 C C . GLU B 1 46 ? -10.922 -5.518 6.642 1.00 99.99 146 GLU B C 13
ATOM 17080 O O . GLU B 1 46 ? -12.056 -5.127 6.915 1.00 99.99 146 GLU B O 13
ATOM 17092 N N . THR B 1 47 ? -9.974 -5.685 7.559 1.00 99.99 147 THR B N 13
ATOM 17093 C CA . THR B 1 47 ? -10.259 -5.560 8.982 1.00 99.99 147 THR B CA 13
ATOM 17094 C C . THR B 1 47 ? -9.443 -4.435 9.610 1.00 99.99 147 THR B C 13
ATOM 17095 O O . THR B 1 47 ? -8.389 -4.058 9.095 1.00 99.99 147 THR B O 13
ATOM 17106 N N . ASP B 1 48 ? -9.933 -3.904 10.724 1.00 99.99 148 ASP B N 13
ATOM 17107 C CA . ASP B 1 48 ? -9.194 -2.903 11.485 1.00 99.99 148 ASP B CA 13
ATOM 17108 C C . ASP B 1 48 ? -7.861 -3.464 11.968 1.00 99.99 148 ASP B C 13
ATOM 17109 O O . ASP B 1 48 ? -6.840 -2.778 11.935 1.00 99.99 148 ASP B O 13
ATOM 17118 N N . GLU B 1 49 ? -7.880 -4.715 12.420 1.00 99.99 149 GLU B N 13
ATOM 17119 C CA . GLU B 1 49 ? -6.678 -5.358 12.937 1.00 99.99 149 GLU B CA 13
ATOM 17120 C C . GLU B 1 49 ? -5.620 -5.493 11.846 1.00 99.99 149 GLU B C 13
ATOM 17121 O O . GLU B 1 49 ? -4.431 -5.290 12.092 1.00 99.99 149 GLU B O 13
ATOM 17133 N N . GLU B 1 50 ? -6.063 -5.840 10.641 1.00 99.99 150 GLU B N 13
ATOM 17134 C CA . GLU B 1 50 ? -5.171 -5.906 9.490 1.00 99.99 150 GLU B CA 13
ATOM 17135 C C . GLU B 1 50 ? -4.593 -4.529 9.169 1.00 99.99 150 GLU B C 13
ATOM 17136 O O . GLU B 1 50 ? -3.403 -4.394 8.887 1.00 99.99 150 GLU B O 13
ATOM 17148 N N . PHE B 1 51 ? -5.446 -3.513 9.215 1.00 99.99 151 PHE B N 13
ATOM 17149 C CA . PHE B 1 51 ? -5.032 -2.153 8.887 1.00 99.99 151 PHE B CA 13
ATOM 17150 C C . PHE B 1 51 ? -3.964 -1.660 9.858 1.00 99.99 151 PHE B C 13
ATOM 17151 O O . PHE B 1 51 ? -2.942 -1.110 9.450 1.00 99.99 151 PHE B O 13
ATOM 17168 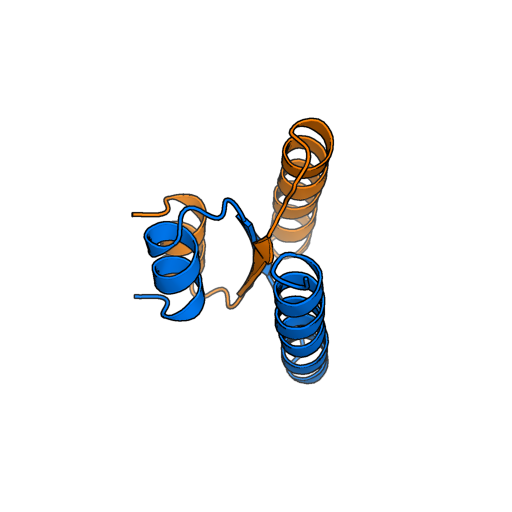N N . HIS B 1 52 ? -4.210 -1.861 11.150 1.00 99.99 152 HIS B N 13
ATOM 17169 C CA . HIS B 1 52 ? -3.306 -1.373 12.185 1.00 99.99 152 HIS B CA 13
ATOM 17170 C C . HIS B 1 52 ? -1.955 -2.076 12.102 1.00 99.99 152 HIS B C 13
ATOM 17171 O O . HIS B 1 52 ? -0.904 -1.444 12.211 1.00 99.99 152 HIS B O 13
ATOM 17185 N N . THR B 1 53 ? -1.989 -3.392 11.909 1.00 99.99 153 THR B N 13
ATOM 17186 C CA . THR B 1 53 ? -0.767 -4.182 11.818 1.00 99.99 153 THR B CA 13
ATOM 17187 C C . THR B 1 53 ? -0.026 -3.902 10.516 1.00 99.99 153 THR B C 13
ATOM 17188 O O . THR B 1 53 ? 1.198 -3.765 10.504 1.00 99.99 153 THR B O 13
ATOM 17199 N N . LEU B 1 54 ? -0.774 -3.814 9.423 1.00 99.99 154 LEU B N 13
ATOM 17200 C CA . LEU B 1 54 ? -0.187 -3.554 8.112 1.00 99.99 154 LEU B CA 13
ATOM 17201 C C . LEU B 1 54 ? 0.419 -2.156 8.055 1.00 99.99 154 LEU B C 13
ATOM 17202 O O . LEU B 1 54 ? 1.491 -1.957 7.482 1.00 99.99 154 LEU B O 13
ATOM 17218 N N . ALA B 1 55 ? -0.270 -1.193 8.657 1.00 99.99 155 ALA B N 13
ATOM 17219 C CA . ALA B 1 55 ? 0.260 0.159 8.787 1.00 99.99 155 ALA B CA 13
ATOM 17220 C C . ALA B 1 55 ? 1.551 0.167 9.595 1.00 99.99 155 ALA B C 13
ATOM 17221 O O . ALA B 1 55 ? 2.508 0.861 9.248 1.00 99.99 155 ALA B O 13
ATOM 17228 N N . ALA B 1 56 ? 1.575 -0.610 10.674 1.00 99.99 156 ALA B N 13
ATOM 17229 C CA . ALA B 1 56 ? 2.791 -0.797 11.453 1.00 99.99 156 ALA B CA 13
ATOM 17230 C C . ALA B 1 56 ? 3.893 -1.432 10.611 1.00 99.99 156 ALA B C 13
ATOM 17231 O O . ALA B 1 56 ? 5.062 -1.074 10.729 1.00 99.99 156 ALA B O 13
ATOM 17238 N N . SER B 1 57 ? 3.506 -2.377 9.758 1.00 99.99 157 SER B N 13
ATOM 17239 C CA . SER B 1 57 ? 4.472 -3.135 8.971 1.00 99.99 157 SER B CA 13
ATOM 17240 C C . SER B 1 57 ? 5.218 -2.223 8.001 1.00 99.99 157 SER B C 13
ATOM 17241 O O . SER B 1 57 ? 6.428 -2.349 7.819 1.00 99.99 157 SER B O 13
ATOM 17249 N N . LEU B 1 58 ? 4.485 -1.305 7.381 1.00 99.99 158 LEU B N 13
ATOM 17250 C CA . LEU B 1 58 ? 5.073 -0.380 6.417 1.00 99.99 158 LEU B CA 13
ATOM 17251 C C . LEU B 1 58 ? 6.035 0.584 7.104 1.00 99.99 158 LEU B C 13
ATOM 17252 O O . LEU B 1 58 ? 7.084 0.924 6.556 1.00 99.99 158 LEU B O 13
ATOM 17268 N N . SER B 1 59 ? 5.674 1.016 8.308 1.00 99.99 159 SER B N 13
ATOM 17269 C CA . SER B 1 59 ? 6.512 1.927 9.077 1.00 99.99 159 SER B CA 13
ATOM 17270 C C . SER B 1 59 ? 7.839 1.268 9.440 1.00 99.99 159 SER B C 13
ATOM 17271 O O . SER B 1 59 ? 8.894 1.899 9.385 1.00 99.99 159 SER B O 13
ATOM 17279 N N . GLN B 1 60 ? 7.777 -0.008 9.810 1.00 99.99 160 GLN B N 13
ATOM 17280 C CA . GLN B 1 60 ? 8.979 -0.776 10.108 1.00 99.99 160 GLN B CA 13
ATOM 17281 C C . GLN B 1 60 ? 9.868 -0.896 8.873 1.00 99.99 160 GLN B C 13
ATOM 17282 O O . GLN B 1 60 ? 11.083 -0.717 8.950 1.00 99.99 160 GLN B O 13
ATOM 17296 N N . LYS B 1 61 ? 9.252 -1.200 7.736 1.00 99.99 161 LYS B N 13
ATOM 17297 C CA . LYS B 1 61 ? 9.969 -1.248 6.467 1.00 99.99 161 LYS B CA 13
ATOM 17298 C C . LYS B 1 61 ? 10.516 0.127 6.099 1.00 99.99 161 LYS B C 13
ATOM 17299 O O . LYS B 1 61 ? 11.665 0.255 5.669 1.00 99.99 161 LYS B O 13
ATOM 17318 N N . LEU B 1 62 ? 9.691 1.153 6.270 1.00 99.99 162 LEU B N 13
ATOM 17319 C CA . LEU B 1 62 ? 10.073 2.513 5.906 1.00 99.99 162 LEU B CA 13
ATOM 17320 C C . LEU B 1 62 ? 11.289 2.969 6.705 1.00 99.99 162 LEU B C 13
ATOM 17321 O O . LEU B 1 62 ? 12.222 3.552 6.154 1.00 99.99 162 LEU B O 13
ATOM 17337 N N . GLU B 1 63 ? 11.273 2.695 8.006 1.00 99.99 163 GLU B N 13
ATOM 17338 C CA . GLU B 1 63 ? 12.357 3.108 8.888 1.00 99.99 163 GLU B CA 13
ATOM 17339 C C . GLU B 1 63 ? 13.688 2.523 8.424 1.00 99.99 163 GLU B C 13
ATOM 17340 O O . GLU B 1 63 ? 14.710 3.211 8.410 1.00 99.99 163 GLU B O 13
ATOM 17352 N N . MET B 1 64 ? 13.669 1.248 8.049 1.00 99.99 164 MET B N 13
ATOM 17353 C CA . MET B 1 64 ? 14.872 0.573 7.578 1.00 99.99 164 MET B CA 13
ATOM 17354 C C . MET B 1 64 ? 15.361 1.183 6.270 1.00 99.99 164 MET B C 13
ATOM 17355 O O . MET B 1 64 ? 16.564 1.289 6.034 1.00 99.99 164 MET B O 13
ATOM 17369 N N . MET B 1 65 ? 14.419 1.582 5.420 1.00 99.99 165 MET B N 13
ATOM 17370 C CA . MET B 1 65 ? 14.755 2.162 4.125 1.00 99.99 165 MET B CA 13
ATOM 17371 C C . MET B 1 65 ? 15.470 3.499 4.297 1.00 99.99 165 MET B C 13
ATOM 17372 O O . MET B 1 65 ? 16.406 3.813 3.559 1.00 99.99 165 MET B O 13
ATOM 17386 N N . VAL B 1 66 ? 15.024 4.281 5.273 1.00 99.99 166 VAL B N 13
ATOM 17387 C CA . VAL B 1 66 ? 15.539 5.633 5.464 1.00 99.99 166 VAL B CA 13
ATOM 17388 C C . VAL B 1 66 ? 16.625 5.662 6.533 1.00 99.99 166 VAL B C 13
ATOM 17389 O O . VAL B 1 66 ? 17.314 6.666 6.707 1.00 99.99 166 VAL B O 13
ATOM 17402 N N . ALA B 1 67 ? 16.772 4.552 7.248 1.00 99.99 167 ALA B N 13
ATOM 17403 C CA . ALA B 1 67 ? 17.791 4.440 8.284 1.00 99.99 167 ALA B CA 13
ATOM 17404 C C . ALA B 1 67 ? 19.190 4.628 7.703 1.00 99.99 167 ALA B C 13
ATOM 17405 O O . ALA B 1 67 ? 19.469 4.202 6.583 1.00 99.99 167 ALA B O 13
ATOM 17412 N N . LYS B 1 68 ? 20.063 5.270 8.472 1.00 99.99 168 LYS B N 13
ATOM 17413 C CA . LYS B 1 68 ? 21.445 5.475 8.053 1.00 99.99 168 LYS B CA 13
ATOM 17414 C C . LYS B 1 68 ? 22.416 4.914 9.088 1.00 99.99 168 LYS B C 13
ATOM 17415 O O . LYS B 1 68 ? 22.089 4.900 10.273 1.00 99.99 168 LYS B O 13
ATOM 17434 N N . SER A 1 26 ? -2.772 12.916 -7.899 1.00 99.99 26 SER A N 14
ATOM 17435 C CA . SER A 1 26 ? -1.393 12.567 -7.579 1.00 99.99 26 SER A CA 14
ATOM 17436 C C . SER A 1 26 ? -1.172 11.063 -7.695 1.00 99.99 26 SER A C 14
ATOM 17437 O O . SER A 1 26 ? -0.566 10.586 -8.654 1.00 99.99 26 SER A O 14
ATOM 17444 N N . ILE A 1 27 ? -1.667 10.320 -6.709 1.00 99.99 27 ILE A N 14
ATOM 17445 C CA . ILE A 1 27 ? -1.423 8.885 -6.639 1.00 99.99 27 ILE A CA 14
ATOM 17446 C C . ILE A 1 27 ? -2.619 8.098 -7.160 1.00 99.99 27 ILE A C 14
ATOM 17447 O O . ILE A 1 27 ? -3.597 7.888 -6.442 1.00 99.99 27 ILE A O 14
ATOM 17463 N N . GLU A 1 28 ? -2.534 7.662 -8.413 1.00 99.99 28 GLU A N 14
ATOM 17464 C CA . GLU A 1 28 ? -3.715 7.233 -9.154 1.00 99.99 28 GLU A CA 14
ATOM 17465 C C . GLU A 1 28 ? -4.370 6.030 -8.483 1.00 99.99 28 GLU A C 14
ATOM 17466 O O . GLU A 1 28 ? -5.595 5.950 -8.387 1.00 99.99 28 GLU A O 14
ATOM 17478 N N . MET A 1 29 ? -3.545 5.096 -8.021 1.00 99.99 29 MET A N 14
ATOM 17479 C CA . MET A 1 29 ? -4.045 3.894 -7.361 1.00 99.99 29 MET A CA 14
ATOM 17480 C C . MET A 1 29 ? -4.725 4.243 -6.041 1.00 99.99 29 MET A C 14
ATOM 17481 O O . MET A 1 29 ? -5.799 3.730 -5.730 1.00 99.99 29 MET A O 14
ATOM 17495 N N . ALA A 1 30 ? -4.091 5.120 -5.267 1.00 99.99 30 ALA A N 14
ATOM 17496 C CA . ALA A 1 30 ? -4.614 5.504 -3.963 1.00 99.99 30 ALA A CA 14
ATOM 17497 C C . ALA A 1 30 ? -5.948 6.229 -4.098 1.00 99.99 30 ALA A C 14
ATOM 17498 O O . ALA A 1 30 ? -6.888 5.967 -3.346 1.00 99.99 30 ALA A O 14
ATOM 17505 N N . HIS A 1 31 ? -6.028 7.140 -5.062 1.00 99.99 31 HIS A N 14
ATOM 17506 C CA . HIS A 1 31 ? -7.245 7.910 -5.291 1.00 99.99 31 HIS A CA 14
ATOM 17507 C C . HIS A 1 31 ? -8.392 6.997 -5.712 1.00 99.99 31 HIS A C 14
ATOM 17508 O O . HIS A 1 31 ? -9.521 7.143 -5.241 1.00 99.99 31 HIS A O 14
ATOM 17522 N N . SER A 1 32 ? -8.097 6.057 -6.604 1.00 99.99 32 SER A N 14
ATOM 17523 C CA . SER A 1 32 ? -9.114 5.151 -7.126 1.00 99.99 32 SER A CA 14
ATOM 17524 C C . SER A 1 32 ? -9.730 4.322 -6.003 1.00 99.99 32 SER A C 14
ATOM 17525 O O . SER A 1 32 ? -10.948 4.144 -5.942 1.00 99.99 32 SER A O 14
ATOM 17533 N N . LEU A 1 33 ? -8.880 3.817 -5.114 1.00 99.99 33 LEU A N 14
ATOM 17534 C CA . LEU A 1 33 ? -9.342 3.026 -3.980 1.00 99.99 33 LEU A CA 14
ATOM 17535 C C . LEU A 1 33 ? -10.213 3.864 -3.050 1.00 99.99 33 LEU A C 14
ATOM 17536 O O . LEU A 1 33 ? -11.238 3.397 -2.555 1.00 99.99 33 LEU A O 14
ATOM 17552 N N . ALA A 1 34 ? -9.798 5.105 -2.818 1.00 99.99 34 ALA A N 14
ATOM 17553 C CA . ALA A 1 34 ? -10.540 6.009 -1.947 1.00 99.99 34 ALA A CA 14
ATOM 17554 C C . ALA A 1 34 ? -11.921 6.309 -2.519 1.00 99.99 34 ALA A C 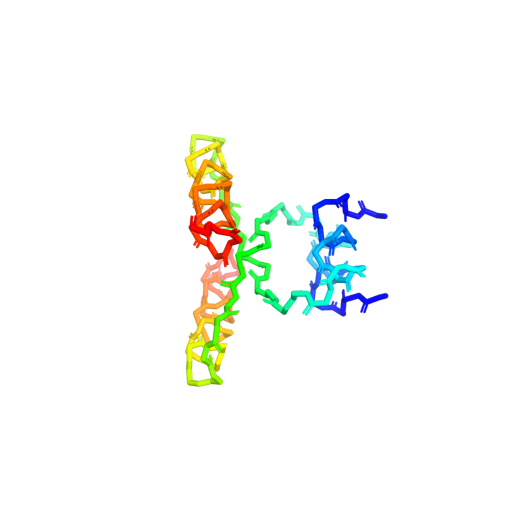14
ATOM 17555 O O . ALA A 1 34 ? -12.905 6.379 -1.783 1.00 99.99 34 ALA A O 14
ATOM 17562 N N . GLN A 1 35 ? -11.987 6.490 -3.833 1.00 99.99 35 GLN A N 14
ATOM 17563 C CA . GLN A 1 35 ? -13.243 6.815 -4.498 1.00 99.99 35 GLN A CA 14
ATOM 17564 C C . GLN A 1 35 ? -14.257 5.689 -4.331 1.00 99.99 35 GLN A C 14
ATOM 17565 O O . GLN A 1 35 ? -15.456 5.935 -4.199 1.00 99.99 35 GLN A O 14
ATOM 17579 N N . ILE A 1 36 ? -13.767 4.454 -4.338 1.00 99.99 36 ILE A N 14
ATOM 17580 C CA . ILE A 1 36 ? -14.635 3.287 -4.222 1.00 99.99 36 ILE A CA 14
ATOM 17581 C C . ILE A 1 36 ? -14.703 2.795 -2.781 1.00 99.99 36 ILE A C 14
ATOM 17582 O O . ILE A 1 36 ? -15.356 1.794 -2.488 1.00 99.99 36 ILE A O 14
ATOM 17598 N N . GLY A 1 37 ? -14.028 3.507 -1.884 1.00 99.99 37 GLY A N 14
ATOM 17599 C CA . GLY A 1 37 ? -14.318 3.383 -0.467 1.00 99.99 37 GLY A CA 14
ATOM 17600 C C . GLY A 1 37 ? -13.529 2.269 0.191 1.00 99.99 37 GLY A C 14
ATOM 17601 O O . GLY A 1 37 ? -13.909 1.773 1.252 1.00 99.99 37 GLY A O 14
ATOM 17605 N N . ILE A 1 38 ? -12.428 1.872 -0.441 1.00 99.99 38 ILE A N 14
ATOM 17606 C CA . ILE A 1 38 ? -11.561 0.840 0.112 1.00 99.99 38 ILE A CA 14
ATOM 17607 C C . ILE A 1 38 ? -10.409 1.456 0.900 1.00 99.99 38 ILE A C 14
ATOM 17608 O O . ILE A 1 38 ? -9.676 2.303 0.389 1.00 99.99 38 ILE A O 14
ATOM 17624 N N . ARG A 1 39 ? -10.254 1.023 2.147 1.00 99.99 39 ARG A N 14
ATOM 17625 C CA . ARG A 1 39 ? -9.111 1.427 2.959 1.00 99.99 39 ARG A CA 14
ATOM 17626 C C . ARG A 1 39 ? -7.888 0.572 2.640 1.00 99.99 39 ARG A C 14
ATOM 17627 O O . ARG A 1 39 ? -8.006 -0.624 2.375 1.00 99.99 39 ARG A O 14
ATOM 17648 N N . PHE A 1 40 ? -6.714 1.193 2.668 1.00 99.99 40 PHE A N 14
ATOM 17649 C CA . PHE A 1 40 ? -5.495 0.548 2.196 1.00 99.99 40 PHE A CA 14
ATOM 17650 C C . PHE A 1 40 ? -4.274 1.093 2.927 1.00 99.99 40 PHE A C 14
ATOM 17651 O O . PHE A 1 40 ? -4.333 2.151 3.558 1.00 99.99 40 PHE A O 14
ATOM 17668 N N . VAL A 1 41 ? -3.165 0.367 2.841 1.00 99.99 41 VAL A N 14
ATOM 17669 C CA . VAL A 1 41 ? -1.889 0.853 3.350 1.00 99.99 41 VAL A CA 14
ATOM 17670 C C . VAL A 1 41 ? -0.831 0.877 2.252 1.00 99.99 41 VAL A C 14
ATOM 17671 O O . VAL A 1 41 ? -0.571 -0.123 1.583 1.00 99.99 41 VAL A O 14
ATOM 17684 N N . PRO A 1 42 ? -0.205 2.049 2.060 1.00 99.99 42 PRO A N 14
ATOM 17685 C CA . PRO A 1 42 ? 0.769 2.258 0.985 1.00 99.99 42 PRO A CA 14
ATOM 17686 C C . PRO A 1 42 ? 2.125 1.638 1.301 1.00 99.99 42 PRO A C 14
ATOM 17687 O O . PRO A 1 42 ? 3.019 2.310 1.817 1.00 99.99 42 PRO A O 14
ATOM 17698 N N . ILE A 1 43 ? 2.272 0.356 0.989 1.00 99.99 43 ILE A N 14
ATOM 17699 C CA . ILE A 1 43 ? 3.505 -0.364 1.278 1.00 99.99 43 ILE A CA 14
ATOM 17700 C C . ILE A 1 43 ? 4.582 -0.052 0.244 1.00 99.99 43 ILE A C 14
ATOM 17701 O O . ILE A 1 43 ? 4.374 -0.184 -0.962 1.00 99.99 43 ILE A O 14
ATOM 17717 N N . PRO A 1 44 ? 5.760 0.370 0.724 1.00 99.99 44 PRO A N 14
ATOM 17718 C CA . PRO A 1 44 ? 6.862 0.798 -0.143 1.00 99.99 44 PRO A CA 14
ATOM 17719 C C . PRO A 1 44 ? 7.522 -0.375 -0.860 1.00 99.99 44 PRO A C 14
ATOM 17720 O O . PRO A 1 44 ? 7.415 -1.523 -0.426 1.00 99.99 44 PRO A O 14
ATOM 17731 N N . VAL A 1 45 ? 8.207 -0.080 -1.961 1.00 99.99 45 VAL A N 14
ATOM 17732 C CA . VAL A 1 45 ? 8.939 -1.098 -2.704 1.00 99.99 45 VAL A CA 14
ATOM 17733 C C . VAL A 1 45 ? 10.405 -0.715 -2.866 1.00 99.99 45 VAL A C 14
ATOM 17734 O O . VAL A 1 45 ? 10.746 0.468 -2.891 1.00 99.99 45 VAL A O 14
ATOM 17747 N N . GLU A 1 46 ? 11.266 -1.720 -2.975 1.00 99.99 46 GLU A N 14
ATOM 17748 C CA . GLU A 1 46 ? 12.698 -1.486 -3.129 1.00 99.99 46 GLU A CA 14
ATOM 17749 C C . GLU A 1 46 ? 13.079 -1.396 -4.603 1.00 99.99 46 GLU A C 14
ATOM 17750 O O . GLU A 1 46 ? 13.774 -0.469 -5.022 1.00 99.99 46 GLU A O 14
ATOM 17762 N N . THR A 1 47 ? 12.621 -2.366 -5.387 1.00 99.99 47 THR A N 14
ATOM 17763 C CA . THR A 1 47 ? 13.041 -2.490 -6.777 1.00 99.99 47 THR A CA 14
ATOM 17764 C C . THR A 1 47 ? 11.844 -2.699 -7.698 1.00 99.99 47 THR A C 14
ATOM 17765 O O . THR A 1 47 ? 10.712 -2.853 -7.235 1.00 99.99 47 THR A O 14
ATOM 17776 N N . ASP A 1 48 ? 12.098 -2.706 -9.001 1.00 99.99 48 ASP A N 14
ATOM 17777 C CA . ASP A 1 48 ? 11.031 -2.817 -9.988 1.00 99.99 48 ASP A CA 14
ATOM 17778 C C . ASP A 1 48 ? 10.295 -4.145 -9.843 1.00 99.99 48 ASP A C 14
ATOM 17779 O O . ASP A 1 48 ? 9.071 -4.202 -9.964 1.00 99.99 48 ASP A O 14
ATOM 17788 N N . GLU A 1 49 ? 11.047 -5.209 -9.588 1.00 99.99 49 GLU A N 14
ATOM 17789 C CA . GLU A 1 49 ? 10.478 -6.551 -9.527 1.00 99.99 49 GLU A CA 14
ATOM 17790 C C . GLU A 1 49 ? 9.467 -6.661 -8.389 1.00 99.99 49 GLU A C 14
ATOM 17791 O O . GLU A 1 49 ? 8.418 -7.291 -8.535 1.00 99.99 49 GLU A O 14
ATOM 17803 N N . GLU A 1 50 ? 9.788 -6.043 -7.258 1.00 99.99 50 GLU A N 14
ATOM 17804 C CA . GLU A 1 50 ? 8.879 -6.014 -6.117 1.00 99.99 50 GLU A CA 14
ATOM 17805 C C . GLU A 1 50 ? 7.612 -5.231 -6.453 1.00 99.99 50 GLU A C 14
ATOM 17806 O O . GLU A 1 50 ? 6.506 -5.636 -6.097 1.00 99.99 50 GLU A O 14
ATOM 17818 N N . PHE A 1 51 ? 7.784 -4.106 -7.141 1.00 99.99 51 PHE A N 14
ATOM 17819 C CA . PHE A 1 51 ? 6.657 -3.257 -7.508 1.00 99.99 51 PHE A CA 14
ATOM 17820 C C . PHE A 1 51 ? 5.705 -3.991 -8.446 1.00 99.99 51 PHE A C 14
ATOM 17821 O O . PHE A 1 51 ? 4.487 -3.962 -8.262 1.00 99.99 51 PHE A O 14
ATOM 17838 N N . HIS A 1 52 ? 6.267 -4.650 -9.455 1.00 99.99 52 HIS A N 14
ATOM 17839 C CA . HIS A 1 52 ? 5.467 -5.359 -10.446 1.00 99.99 52 HIS A CA 14
ATOM 17840 C C . HIS A 1 52 ? 4.699 -6.509 -9.801 1.00 99.99 52 HIS A C 14
ATOM 17841 O O . HIS A 1 52 ? 3.524 -6.731 -10.102 1.00 99.99 52 HIS A O 14
ATOM 17855 N N . THR A 1 53 ? 5.368 -7.238 -8.915 1.00 99.99 53 THR A N 14
ATOM 17856 C CA . THR A 1 53 ? 4.746 -8.361 -8.222 1.00 99.99 53 THR A CA 14
ATOM 17857 C C . THR A 1 53 ? 3.715 -7.877 -7.207 1.00 99.99 53 THR A C 14
ATOM 17858 O O . THR A 1 53 ? 2.624 -8.438 -7.103 1.00 99.99 53 THR A O 14
ATOM 17869 N N . LEU A 1 54 ? 4.069 -6.836 -6.464 1.00 99.99 54 LEU A N 14
ATOM 17870 C CA . LEU A 1 54 ? 3.175 -6.277 -5.454 1.00 99.99 54 LEU A CA 14
ATOM 17871 C C . LEU A 1 54 ? 1.950 -5.642 -6.105 1.00 99.99 54 LEU A C 14
ATOM 17872 O O . LEU A 1 54 ? 0.833 -5.772 -5.608 1.00 99.99 54 LEU A O 14
ATOM 17888 N N . ALA A 1 55 ? 2.171 -4.955 -7.222 1.00 99.99 55 ALA A N 14
ATOM 17889 C CA . ALA A 1 55 ? 1.074 -4.402 -8.007 1.00 99.99 55 ALA A CA 14
ATOM 17890 C C . ALA A 1 55 ? 0.147 -5.503 -8.510 1.00 99.99 55 ALA A C 14
ATOM 17891 O O . ALA A 1 55 ? -1.074 -5.352 -8.502 1.00 99.99 55 ALA A O 14
ATOM 17898 N N . ALA A 1 56 ? 0.736 -6.611 -8.946 1.00 99.99 56 ALA A N 14
ATOM 17899 C CA . ALA A 1 56 ? -0.036 -7.784 -9.338 1.00 99.99 56 ALA A CA 14
ATOM 17900 C C . ALA A 1 56 ? -0.846 -8.322 -8.164 1.00 99.99 56 ALA A C 14
ATOM 17901 O O . ALA A 1 56 ? -1.997 -8.729 -8.324 1.00 99.99 56 ALA A O 14
ATOM 17908 N N . SER A 1 57 ? -0.235 -8.327 -6.981 1.00 99.99 57 SER A N 14
ATOM 17909 C CA . SER A 1 57 ? -0.919 -8.759 -5.769 1.00 99.99 57 SER A CA 14
ATOM 17910 C C . SER A 1 57 ? -2.084 -7.829 -5.441 1.00 99.99 57 SER A C 14
ATOM 17911 O O . SER A 1 57 ? -3.157 -8.276 -5.033 1.00 99.99 57 SER A O 14
ATOM 17919 N N . LEU A 1 58 ? -1.866 -6.531 -5.625 1.00 99.99 58 LEU A N 14
ATOM 17920 C CA . LEU A 1 58 ? -2.912 -5.539 -5.399 1.00 99.99 58 LEU A CA 14
ATOM 17921 C C . LEU A 1 58 ? -4.117 -5.807 -6.294 1.00 99.99 58 LEU A C 14
ATOM 17922 O O . LEU A 1 58 ? -5.261 -5.775 -5.838 1.00 99.99 58 LEU A O 14
ATOM 17938 N N . SER A 1 59 ? -3.854 -6.073 -7.570 1.00 99.99 59 SER A N 14
ATOM 17939 C CA . SER A 1 59 ? -4.918 -6.331 -8.532 1.00 99.99 59 SER A CA 14
ATOM 17940 C C . SER A 1 59 ? -5.667 -7.613 -8.180 1.00 99.99 59 SER A C 14
ATOM 17941 O O . SER A 1 59 ? -6.895 -7.667 -8.252 1.00 99.99 59 SER A O 14
ATOM 17949 N N . GLN A 1 60 ? -4.918 -8.644 -7.801 1.00 99.99 60 GLN A N 14
ATOM 17950 C CA . GLN A 1 60 ? -5.511 -9.930 -7.451 1.00 99.99 60 GLN A CA 14
ATOM 17951 C C . GLN A 1 60 ? -6.393 -9.805 -6.215 1.00 99.99 60 GLN A C 14
ATOM 17952 O O . GLN A 1 60 ? -7.509 -10.321 -6.179 1.00 99.99 60 GLN A O 14
ATOM 17966 N N . LYS A 1 61 ? -5.885 -9.112 -5.200 1.00 99.99 61 LYS A N 14
ATOM 17967 C CA . LYS A 1 61 ? -6.589 -8.992 -3.927 1.00 99.99 61 LYS A CA 14
ATOM 17968 C C . LYS A 1 61 ? -7.889 -8.215 -4.096 1.00 99.99 61 LYS A C 14
ATOM 17969 O O . LYS A 1 61 ? -8.930 -8.602 -3.563 1.00 99.99 61 LYS A O 14
ATOM 17988 N N . LEU A 1 62 ? -7.826 -7.118 -4.844 1.00 99.99 62 LEU A N 14
ATOM 17989 C CA . LEU A 1 62 ? -8.997 -6.281 -5.076 1.00 99.99 62 LEU A CA 14
ATOM 17990 C C . LEU A 1 62 ? -10.090 -7.062 -5.797 1.00 99.99 62 LEU A C 14
ATOM 17991 O O . LEU A 1 62 ? -11.272 -6.936 -5.479 1.00 99.99 62 LEU A O 14
ATOM 18007 N N . GLU A 1 63 ? -9.687 -7.872 -6.772 1.00 99.99 63 GLU A N 14
ATOM 18008 C CA . GLU A 1 63 ? -10.634 -8.670 -7.543 1.00 99.99 63 GLU A CA 14
ATOM 18009 C C . GLU A 1 63 ? -11.355 -9.673 -6.648 1.00 99.99 63 GLU A C 14
ATOM 18010 O O . GLU A 1 63 ? -12.564 -9.868 -6.767 1.00 99.99 63 GLU A O 14
ATOM 18022 N N . MET A 1 64 ? -10.605 -10.305 -5.753 1.00 99.99 64 MET A N 14
ATOM 18023 C CA . MET A 1 64 ? -11.177 -11.269 -4.820 1.00 99.99 64 MET A CA 14
ATOM 18024 C C . MET A 1 64 ? -12.139 -10.586 -3.855 1.00 99.99 64 MET A C 14
ATOM 18025 O O . MET A 1 64 ? -13.158 -11.159 -3.469 1.00 99.99 64 MET A O 14
ATOM 18039 N N . MET A 1 65 ? -11.810 -9.357 -3.466 1.00 99.99 65 MET A N 14
ATOM 18040 C CA . MET A 1 65 ? -12.635 -8.606 -2.528 1.00 99.99 65 MET A CA 14
ATOM 18041 C C . MET A 1 65 ? -14.007 -8.312 -3.125 1.00 99.99 65 MET A C 14
ATOM 18042 O O . MET A 1 65 ? -15.018 -8.331 -2.422 1.00 99.99 65 MET A O 14
ATOM 18056 N N . VAL A 1 66 ? -14.036 -8.037 -4.425 1.00 99.99 66 VAL A N 14
ATOM 18057 C CA . VAL A 1 66 ? -15.275 -7.668 -5.101 1.00 99.99 66 VAL A CA 14
ATOM 18058 C C . VAL A 1 66 ? -15.918 -8.879 -5.767 1.00 99.99 66 VAL A C 14
ATOM 18059 O O . VAL A 1 66 ? -17.064 -8.818 -6.214 1.00 99.99 66 VAL A O 14
ATOM 18072 N N . ALA A 1 67 ? -15.177 -9.979 -5.828 1.00 99.99 67 ALA A N 14
ATOM 18073 C CA . ALA A 1 67 ? -15.696 -11.221 -6.382 1.00 99.99 67 ALA A CA 14
ATOM 18074 C C . ALA A 1 67 ? -16.911 -11.706 -5.600 1.00 99.99 67 ALA A C 14
ATOM 18075 O O . ALA A 1 67 ? -16.976 -11.559 -4.379 1.00 99.99 67 ALA A O 14
ATOM 18082 N N . LYS A 1 68 ? -17.874 -12.285 -6.311 1.00 99.99 68 LYS A N 14
ATOM 18083 C CA . LYS A 1 68 ? -19.070 -12.831 -5.678 1.00 99.99 68 LYS A CA 14
ATOM 18084 C C . LYS A 1 68 ? -19.262 -14.297 -6.050 1.00 99.99 68 LYS A C 14
ATOM 18085 O O . LYS A 1 68 ? -19.317 -14.613 -7.238 1.00 99.99 68 LYS A O 14
ATOM 18104 N N . SER B 1 26 ? -5.521 14.358 0.521 1.00 99.99 126 SER B N 14
ATOM 18105 C CA . SER B 1 26 ? -6.455 13.240 0.596 1.00 99.99 126 SER B CA 14
ATOM 18106 C C . SER B 1 26 ? -5.872 12.102 1.427 1.00 99.99 126 SER B C 14
ATOM 18107 O O . SER B 1 26 ? -6.269 11.889 2.573 1.00 99.99 126 SER B O 14
ATOM 18115 N N . ILE B 1 27 ? -4.928 11.371 0.840 1.00 99.99 127 ILE B N 14
ATOM 18116 C CA . ILE B 1 27 ? -4.375 10.183 1.480 1.00 99.99 127 ILE B CA 14
ATOM 18117 C C . ILE B 1 27 ? -3.032 10.487 2.131 1.00 99.99 127 ILE B C 14
ATOM 18118 O O . ILE B 1 27 ? -1.999 10.513 1.463 1.00 99.99 127 ILE B O 14
ATOM 18134 N N . GLU B 1 28 ? -3.053 10.712 3.442 1.00 99.99 128 GLU B N 14
ATOM 18135 C CA . GLU B 1 28 ? -1.941 11.365 4.122 1.00 99.99 128 GLU B CA 14
ATOM 18136 C C . GLU B 1 28 ? -0.666 10.534 4.001 1.00 99.99 128 GLU B C 14
ATOM 18137 O O . GLU B 1 28 ? 0.419 11.071 3.782 1.00 99.99 128 GLU B O 14
ATOM 18149 N N . MET B 1 29 ? -0.808 9.220 4.148 1.00 99.99 129 MET B N 14
ATOM 18150 C CA . MET B 1 29 ? 0.333 8.315 4.058 1.00 99.99 129 MET B CA 14
ATOM 18151 C C . MET B 1 29 ? 0.909 8.307 2.646 1.00 99.99 129 MET B C 14
ATOM 18152 O O . MET B 1 29 ? 2.124 8.355 2.461 1.00 99.99 129 MET B O 14
ATOM 18166 N N . ALA B 1 30 ? 0.027 8.243 1.652 1.00 99.99 130 ALA B N 14
ATOM 18167 C CA . ALA B 1 30 ? 0.450 8.186 0.259 1.00 99.99 130 ALA B CA 14
ATOM 18168 C C . ALA B 1 30 ? 1.176 9.465 -0.147 1.00 99.99 130 ALA B C 14
ATOM 18169 O O . ALA B 1 30 ? 2.208 9.418 -0.817 1.00 99.99 130 ALA B O 14
ATOM 18176 N N . HIS B 1 31 ? 0.631 10.606 0.261 1.00 99.99 131 HIS B N 14
ATOM 18177 C CA . HIS B 1 31 ? 1.222 11.897 -0.069 1.00 99.99 131 HIS B CA 14
ATOM 18178 C C . HIS B 1 31 ? 2.604 12.039 0.562 1.00 99.99 131 HIS B C 14
ATOM 18179 O O . HIS B 1 31 ? 3.544 12.514 -0.077 1.00 99.99 131 HIS B O 14
ATOM 18193 N N . SER B 1 32 ? 2.721 11.626 1.819 1.00 99.99 132 SER B N 14
ATOM 18194 C CA . SER B 1 32 ? 3.974 11.750 2.553 1.00 99.99 132 SER B CA 14
ATOM 18195 C C . SER B 1 32 ? 5.085 10.956 1.869 1.00 99.99 132 SER B C 14
ATOM 18196 O O . SER B 1 32 ? 6.210 11.436 1.727 1.00 99.99 132 SER B O 14
ATOM 18204 N N . LEU B 1 33 ? 4.759 9.739 1.446 1.00 99.99 133 LEU B N 14
ATOM 18205 C CA . LEU B 1 33 ? 5.720 8.888 0.756 1.00 99.99 133 LEU B CA 14
ATOM 18206 C C . LEU B 1 33 ? 6.145 9.510 -0.569 1.00 99.99 133 LEU B C 14
ATOM 18207 O O . LEU B 1 33 ? 7.323 9.481 -0.929 1.00 99.99 133 LEU B O 14
ATOM 18223 N N . ALA B 1 34 ? 5.182 10.073 -1.288 1.00 99.99 134 ALA B N 14
ATOM 18224 C CA . ALA B 1 34 ? 5.459 10.704 -2.575 1.00 99.99 134 ALA B CA 14
ATOM 18225 C C . ALA B 1 34 ? 6.382 11.905 -2.410 1.00 99.99 134 ALA B C 14
ATOM 18226 O O . ALA B 1 34 ? 7.278 12.126 -3.224 1.00 99.99 134 ALA B O 14
ATOM 18233 N N . GLN B 1 35 ? 6.158 12.678 -1.353 1.00 99.99 135 GLN B N 14
ATOM 18234 C CA . GLN B 1 35 ? 6.952 13.876 -1.100 1.00 99.99 135 GLN B CA 14
ATOM 18235 C C . GLN B 1 35 ? 8.416 13.521 -0.867 1.00 99.99 135 GLN B C 14
ATOM 18236 O O . GLN B 1 35 ? 9.314 14.261 -1.266 1.00 99.99 135 GLN B O 14
ATOM 18250 N N . ILE B 1 36 ? 8.647 12.385 -0.218 1.00 99.99 136 ILE B N 14
ATOM 18251 C CA . ILE B 1 36 ? 10.002 11.949 0.100 1.00 99.99 136 ILE B CA 14
ATOM 18252 C C . ILE B 1 36 ? 10.520 10.962 -0.941 1.00 99.99 136 ILE B C 14
ATOM 18253 O O . ILE B 1 36 ? 11.633 10.451 -0.826 1.00 99.99 136 ILE B O 14
ATOM 18269 N N . GLY B 1 37 ? 9.706 10.704 -1.961 1.00 99.99 137 GLY B N 14
ATOM 18270 C CA . GLY B 1 37 ? 10.216 10.108 -3.183 1.00 99.99 137 GLY B CA 14
ATOM 18271 C C . GLY B 1 37 ? 10.226 8.593 -3.130 1.00 99.99 137 GLY B C 14
ATOM 18272 O O . GLY B 1 37 ? 10.954 7.944 -3.882 1.00 99.99 137 GLY B O 14
ATOM 18276 N N . ILE B 1 38 ? 9.418 8.029 -2.239 1.00 99.99 138 ILE B N 14
ATOM 18277 C CA . ILE B 1 38 ? 9.304 6.581 -2.120 1.00 99.99 138 ILE B CA 14
ATOM 18278 C C . ILE B 1 38 ? 8.125 6.055 -2.932 1.00 99.99 138 ILE B C 14
ATOM 18279 O O . ILE B 1 38 ? 6.995 6.516 -2.775 1.00 99.99 138 ILE B O 14
ATOM 18295 N N . ARG B 1 39 ? 8.396 5.086 -3.800 1.00 99.99 139 ARG B N 14
ATOM 18296 C CA . ARG B 1 39 ? 7.339 4.401 -4.536 1.00 99.99 139 ARG B CA 14
ATOM 18297 C C . ARG B 1 39 ? 6.712 3.299 -3.687 1.00 99.99 139 ARG B C 14
ATOM 18298 O O . ARG B 1 39 ? 7.397 2.628 -2.918 1.00 99.99 139 ARG B O 14
ATOM 18319 N N . PHE B 1 40 ? 5.403 3.119 -3.835 1.00 99.99 140 PHE B N 14
ATOM 18320 C CA . PHE B 1 40 ? 4.648 2.239 -2.950 1.00 99.99 140 PHE B CA 14
ATOM 18321 C C . PHE B 1 40 ? 3.438 1.654 -3.671 1.00 99.99 140 PHE B C 14
ATOM 18322 O O . PHE B 1 40 ? 3.025 2.150 -4.721 1.00 99.99 140 PHE B O 14
ATOM 18339 N N . VAL B 1 41 ? 2.872 0.594 -3.102 1.00 99.99 141 VAL B N 14
ATOM 18340 C CA . VAL B 1 41 ? 1.617 0.040 -3.592 1.00 99.99 141 VAL B CA 14
ATOM 18341 C C . VAL B 1 41 ? 0.559 0.016 -2.493 1.00 99.99 141 VAL B C 14
ATOM 18342 O O . VAL B 1 41 ? 0.769 -0.524 -1.408 1.00 99.99 141 VAL B O 14
ATOM 18355 N N . PRO B 1 42 ? -0.606 0.617 -2.782 1.00 99.99 142 PRO B N 14
ATOM 18356 C CA . PRO B 1 42 ? -1.685 0.759 -1.801 1.00 99.99 142 PRO B CA 14
ATOM 18357 C C . PRO B 1 42 ? -2.459 -0.541 -1.599 1.00 99.99 142 PRO B C 14
ATOM 18358 O O . PRO B 1 42 ? -3.489 -0.766 -2.235 1.00 99.99 142 PRO B O 14
ATOM 18369 N N . ILE B 1 43 ? -1.957 -1.390 -0.709 1.00 99.99 143 ILE B N 14
ATOM 18370 C CA . ILE B 1 43 ? -2.578 -2.683 -0.454 1.00 99.99 143 ILE B CA 14
ATOM 18371 C C . ILE B 1 43 ? -3.793 -2.540 0.458 1.00 99.99 143 ILE B C 14
ATOM 18372 O O . ILE B 1 43 ? -3.720 -1.966 1.543 1.00 99.99 143 ILE B O 14
ATOM 18388 N N . PRO B 1 44 ? -4.937 -3.077 0.007 1.00 99.99 144 PRO B N 14
ATOM 18389 C CA . PRO B 1 44 ? -6.209 -2.943 0.724 1.00 99.99 144 PRO B CA 14
ATOM 18390 C C . PRO B 1 44 ? -6.255 -3.793 1.989 1.00 99.99 144 PRO B C 14
ATOM 18391 O O . PRO B 1 44 ? -5.504 -4.761 2.127 1.00 99.99 144 PRO B O 14
ATOM 18402 N N . VAL B 1 45 ? -7.140 -3.429 2.911 1.00 99.99 145 VAL B N 14
ATOM 18403 C CA . VAL B 1 45 ? -7.329 -4.195 4.135 1.00 99.99 145 VAL B CA 14
ATOM 18404 C C . VAL B 1 45 ? -8.786 -4.610 4.306 1.00 99.99 145 VAL B C 14
ATOM 18405 O O . VAL B 1 45 ? -9.693 -3.930 3.827 1.00 99.99 145 VAL B O 14
ATOM 18418 N N . GLU B 1 46 ? -9.001 -5.728 4.990 1.00 99.99 146 GLU B N 14
ATOM 18419 C CA . GLU B 1 46 ? -10.350 -6.236 5.218 1.00 99.99 146 GLU B CA 14
ATOM 18420 C C . GLU B 1 46 ? -10.925 -5.687 6.520 1.00 99.99 146 GLU B C 14
ATOM 18421 O O . GLU B 1 46 ? -12.054 -5.191 6.553 1.00 99.99 146 GLU B O 14
ATOM 18433 N N . THR B 1 47 ? -10.145 -5.778 7.591 1.00 99.99 147 THR B N 14
ATOM 18434 C CA . THR B 1 47 ? -10.630 -5.440 8.923 1.00 99.99 147 THR B CA 14
ATOM 18435 C C . THR B 1 47 ? -9.643 -4.538 9.655 1.00 99.99 147 THR B C 14
ATOM 18436 O O . THR B 1 47 ? -8.545 -4.273 9.163 1.00 99.99 147 THR B O 14
ATOM 18447 N N . ASP B 1 48 ? -10.037 -4.071 10.834 1.00 99.99 148 ASP B N 14
ATOM 18448 C CA . ASP B 1 48 ? -9.222 -3.135 11.598 1.00 99.99 148 ASP B CA 14
ATOM 18449 C C . ASP B 1 48 ? -7.888 -3.768 11.985 1.00 99.99 148 ASP B C 14
ATOM 18450 O O . ASP B 1 48 ? -6.846 -3.114 11.943 1.00 99.99 148 ASP B O 14
ATOM 18459 N N . GLU B 1 49 ? -7.930 -5.041 12.361 1.00 99.99 149 GLU B N 14
ATOM 18460 C CA . GLU B 1 49 ? -6.742 -5.733 12.850 1.00 99.99 149 GLU B CA 14
ATOM 18461 C C . GLU B 1 49 ? -5.673 -5.812 11.764 1.00 99.99 149 GLU B C 14
ATOM 18462 O O . GLU B 1 49 ? -4.484 -5.649 12.036 1.00 99.99 149 GLU B O 14
ATOM 18474 N N . GLU B 1 50 ? -6.108 -6.063 10.533 1.00 99.99 150 GLU B N 14
ATOM 18475 C CA . GLU B 1 50 ? -5.196 -6.096 9.394 1.00 99.99 150 GLU B CA 14
ATOM 18476 C C . GLU B 1 50 ? -4.586 -4.720 9.145 1.00 99.99 150 GLU B C 14
ATOM 18477 O O . GLU B 1 50 ? -3.393 -4.598 8.866 1.00 99.99 150 GLU B O 14
ATOM 18489 N N . PHE B 1 51 ? -5.414 -3.685 9.250 1.00 99.99 151 PHE B N 14
ATOM 18490 C CA . PHE B 1 51 ? -4.961 -2.319 9.016 1.00 99.99 151 PHE B CA 14
ATOM 18491 C C . PHE B 1 51 ? -3.910 -1.912 10.044 1.00 99.99 151 PHE B C 14
ATOM 18492 O O . PHE B 1 51 ? -2.875 -1.341 9.696 1.00 99.99 151 PHE B O 14
ATOM 18509 N N . HIS B 1 52 ? -4.182 -2.210 11.311 1.00 99.99 152 HIS B N 14
ATOM 18510 C CA . HIS B 1 52 ? -3.278 -1.839 12.393 1.00 99.99 152 HIS B CA 14
ATOM 18511 C C . HIS B 1 52 ? -1.940 -2.560 12.255 1.00 99.99 152 HIS B C 14
ATOM 18512 O O . HIS B 1 52 ? -0.879 -1.967 12.455 1.00 99.99 152 HIS B O 14
ATOM 18526 N N . THR B 1 53 ? -1.998 -3.844 11.913 1.00 99.99 153 THR B N 14
ATOM 18527 C CA . THR B 1 53 ? -0.793 -4.643 11.741 1.00 99.99 153 THR B CA 14
ATOM 18528 C C . THR B 1 53 ? -0.033 -4.231 10.483 1.00 99.99 153 THR B C 14
ATOM 18529 O O . THR B 1 53 ? 1.192 -4.111 10.498 1.00 99.99 153 THR B O 14
ATOM 18540 N N . LEU B 1 54 ? -0.769 -4.015 9.400 1.00 99.99 154 LEU B N 14
ATOM 18541 C CA . LEU B 1 54 ? -0.166 -3.617 8.132 1.00 99.99 154 LEU B CA 14
ATOM 18542 C C . LEU B 1 54 ? 0.441 -2.222 8.232 1.00 99.99 154 LEU B C 14
ATOM 18543 O O . LEU B 1 54 ? 1.518 -1.963 7.700 1.00 99.99 154 LEU B O 14
ATOM 18559 N N . ALA B 1 55 ? -0.261 -1.326 8.922 1.00 99.99 155 ALA B N 14
ATOM 18560 C CA . ALA B 1 55 ? 0.262 0.006 9.195 1.00 99.99 155 ALA B CA 14
ATOM 18561 C C . ALA B 1 55 ? 1.546 -0.065 10.016 1.00 99.99 155 ALA B C 14
ATOM 18562 O O . ALA B 1 55 ? 2.495 0.677 9.768 1.00 99.99 155 ALA B O 14
ATOM 18569 N N . ALA B 1 56 ? 1.567 -0.963 10.995 1.00 99.99 156 ALA B N 14
ATOM 18570 C CA . ALA B 1 56 ? 2.773 -1.218 11.773 1.00 99.99 156 ALA B CA 14
ATOM 18571 C C . ALA B 1 56 ? 3.901 -1.726 10.883 1.00 99.99 156 ALA B C 14
ATOM 18572 O O . ALA B 1 56 ? 5.059 -1.342 11.048 1.00 99.99 156 ALA B O 14
ATOM 18579 N N . SER B 1 57 ? 3.556 -2.596 9.937 1.00 99.99 157 SER B N 14
ATOM 18580 C CA . SER B 1 57 ? 4.529 -3.111 8.980 1.00 99.99 157 SER B CA 14
ATOM 18581 C C . SER B 1 57 ? 5.070 -1.990 8.098 1.00 99.99 157 SER B C 14
ATOM 18582 O O . SER B 1 57 ? 6.263 -1.940 7.797 1.00 99.99 157 SER B O 14
ATOM 18590 N N . LEU B 1 58 ? 4.183 -1.091 7.688 1.00 99.99 158 LEU B N 14
ATOM 18591 C CA . LEU B 1 58 ? 4.578 0.061 6.882 1.00 99.99 158 LEU B CA 14
ATOM 18592 C C . LEU B 1 58 ? 5.605 0.914 7.618 1.00 99.99 158 LEU B C 14
ATOM 18593 O O . LEU B 1 58 ? 6.615 1.321 7.044 1.00 99.99 158 LEU B O 14
ATOM 18609 N N . SER B 1 59 ? 5.342 1.179 8.894 1.00 99.99 159 SER B N 14
ATOM 18610 C CA . SER B 1 59 ? 6.237 1.995 9.706 1.00 99.99 159 SER B CA 14
ATOM 18611 C C . SER B 1 59 ? 7.586 1.304 9.887 1.00 99.99 159 SER B C 14
ATOM 18612 O O . SER B 1 59 ? 8.637 1.940 9.801 1.00 99.99 159 SER B O 14
ATOM 18620 N N . GLN B 1 60 ? 7.546 -0.000 10.140 1.00 99.99 160 GLN B N 14
ATOM 18621 C CA . GLN B 1 60 ? 8.765 -0.773 10.347 1.00 99.99 160 GLN B CA 14
ATOM 18622 C C . GLN B 1 60 ? 9.617 -0.797 9.082 1.00 99.99 160 GLN B C 14
ATOM 18623 O O . GLN B 1 60 ? 10.831 -0.601 9.135 1.00 99.99 160 GLN B O 14
ATOM 18637 N N . LYS B 1 61 ? 8.972 -1.038 7.945 1.00 99.99 161 LYS B N 14
ATOM 18638 C CA . LYS B 1 61 ? 9.680 -1.175 6.678 1.00 99.99 161 LYS B CA 14
ATOM 18639 C C . LYS B 1 61 ? 10.345 0.138 6.282 1.00 99.99 161 LYS B C 14
ATOM 18640 O O . LYS B 1 61 ? 11.498 0.155 5.848 1.00 99.99 161 LYS B O 14
ATOM 18659 N N . LEU B 1 62 ? 9.614 1.237 6.435 1.00 99.99 162 LEU B N 14
ATOM 18660 C CA . LEU B 1 62 ? 10.131 2.554 6.084 1.00 99.99 162 LEU B CA 14
ATOM 18661 C C . LEU B 1 62 ? 11.356 2.902 6.923 1.00 99.99 162 LEU B C 14
ATOM 18662 O O . LEU B 1 62 ? 12.329 3.460 6.418 1.00 99.99 162 LEU B O 14
ATOM 18678 N N . GLU B 1 63 ? 11.301 2.563 8.208 1.00 99.99 163 GLU B N 14
ATOM 18679 C CA . GLU B 1 63 ? 12.405 2.844 9.119 1.00 99.99 163 GLU B CA 14
ATOM 18680 C C . GLU B 1 63 ? 13.662 2.088 8.700 1.00 99.99 163 GLU B C 14
ATOM 18681 O O . GLU B 1 63 ? 14.764 2.634 8.724 1.00 99.99 163 GLU B O 14
ATOM 18693 N N . MET B 1 64 ? 13.487 0.827 8.317 1.00 99.99 164 MET B N 14
ATOM 18694 C CA . MET B 1 64 ? 14.602 0.003 7.867 1.00 99.99 164 MET B CA 14
ATOM 18695 C C . MET B 1 64 ? 15.192 0.546 6.570 1.00 99.99 164 MET B C 14
ATOM 18696 O O . MET B 1 64 ? 16.404 0.489 6.355 1.00 99.99 164 MET B O 14
ATOM 18710 N N . MET B 1 65 ? 14.329 1.074 5.707 1.00 99.99 165 MET B N 14
ATOM 18711 C CA . MET B 1 65 ? 14.764 1.606 4.422 1.00 99.99 165 MET B CA 14
ATOM 18712 C C . MET B 1 65 ? 15.680 2.809 4.613 1.00 99.99 165 MET B C 14
ATOM 18713 O O . MET B 1 65 ? 16.640 2.997 3.866 1.00 99.99 165 MET B O 14
ATOM 18727 N N . VAL B 1 66 ? 15.378 3.625 5.619 1.00 99.99 166 VAL B N 14
ATOM 18728 C CA . VAL B 1 66 ? 16.132 4.849 5.865 1.00 99.99 166 VAL B CA 14
ATOM 18729 C C . VAL B 1 66 ? 17.211 4.627 6.917 1.00 99.99 166 VAL B C 14
ATOM 18730 O O . VAL B 1 66 ? 18.079 5.477 7.119 1.00 99.99 166 VAL B O 14
ATOM 18743 N N . ALA B 1 67 ? 17.153 3.481 7.586 1.00 99.99 167 ALA B N 14
ATOM 18744 C CA . ALA B 1 67 ? 18.160 3.121 8.575 1.00 99.99 167 ALA B CA 14
ATOM 18745 C C . ALA B 1 67 ? 19.546 3.044 7.944 1.00 99.99 167 ALA B C 14
ATOM 18746 O O . ALA B 1 67 ? 19.696 2.616 6.799 1.00 99.99 167 ALA B O 14
ATOM 18753 N N . LYS B 1 68 ? 20.557 3.462 8.698 1.00 99.99 168 LYS B N 14
ATOM 18754 C CA . LYS B 1 68 ? 21.937 3.402 8.229 1.00 99.99 168 LYS B CA 14
ATOM 18755 C C . LYS B 1 68 ? 22.813 2.626 9.209 1.00 99.99 168 LYS B C 14
ATOM 18756 O O . LYS B 1 68 ? 22.855 2.979 10.386 1.00 99.99 168 LYS B O 14
ATOM 18775 N N . SER A 1 26 ? 0.168 13.369 -6.589 1.00 99.99 26 SER A N 15
ATOM 18776 C CA . SER A 1 26 ? -1.042 12.614 -6.890 1.00 99.99 26 SER A CA 15
ATOM 18777 C C . SER A 1 26 ? -0.703 11.179 -7.280 1.00 99.99 26 SER A C 15
ATOM 18778 O O . SER A 1 26 ? 0.122 10.941 -8.163 1.00 99.99 26 SER A O 15
ATOM 18785 N N . ILE A 1 27 ? -1.346 10.224 -6.616 1.00 99.99 27 ILE A N 15
ATOM 18786 C CA . ILE A 1 27 ? -1.072 8.812 -6.851 1.00 99.99 27 ILE A CA 15
ATOM 18787 C C . ILE A 1 27 ? -2.323 8.080 -7.327 1.00 99.99 27 ILE A C 15
ATOM 18788 O O . ILE A 1 27 ? -3.305 7.972 -6.593 1.00 99.99 27 ILE A O 15
ATOM 18804 N N . GLU A 1 28 ? -2.279 7.579 -8.558 1.00 99.99 28 GLU A N 15
ATOM 18805 C CA . GLU A 1 28 ? -3.476 7.082 -9.223 1.00 99.99 28 GLU A CA 15
ATOM 18806 C C . GLU A 1 28 ? -4.068 5.897 -8.465 1.00 99.99 28 GLU A C 15
ATOM 18807 O O . GLU A 1 28 ? -5.285 5.788 -8.315 1.00 99.99 28 GLU A O 15
ATOM 18819 N N . MET A 1 29 ? -3.199 5.013 -7.989 1.00 99.99 29 MET A N 15
ATOM 18820 C CA . MET A 1 29 ? -3.635 3.834 -7.249 1.00 99.99 29 MET A CA 15
ATOM 18821 C C . MET A 1 29 ? -4.333 4.234 -5.953 1.00 99.99 29 MET A C 15
ATOM 18822 O O . MET A 1 29 ? -5.392 3.704 -5.620 1.00 99.99 29 MET A O 15
ATOM 18836 N N . ALA A 1 30 ? -3.733 5.173 -5.229 1.00 99.99 30 ALA A N 15
ATOM 18837 C CA . ALA A 1 30 ? -4.276 5.613 -3.951 1.00 99.99 30 ALA A CA 15
ATOM 18838 C C . ALA A 1 30 ? -5.625 6.302 -4.135 1.00 99.99 30 ALA A C 15
ATOM 18839 O O . ALA A 1 30 ? -6.566 6.058 -3.378 1.00 99.99 30 ALA A O 15
ATOM 18846 N N . HIS A 1 31 ? -5.713 7.162 -5.144 1.00 99.99 31 HIS A N 15
ATOM 18847 C CA . HIS A 1 31 ? -6.950 7.877 -5.433 1.00 99.99 31 HIS A CA 15
ATOM 18848 C C . HIS A 1 31 ? -8.061 6.908 -5.826 1.00 99.99 31 HIS A C 15
ATOM 18849 O O . HIS A 1 31 ? -9.199 7.041 -5.377 1.00 99.99 31 HIS A O 15
ATOM 18863 N N . SER A 1 32 ? -7.721 5.934 -6.662 1.00 99.99 32 SER A N 15
ATOM 18864 C CA . SER A 1 32 ? -8.710 5.004 -7.196 1.00 99.99 32 SER A CA 15
ATOM 18865 C C . SER A 1 32 ? -9.377 4.216 -6.075 1.00 99.99 32 SER A C 15
ATOM 18866 O O . SER A 1 32 ? -10.598 4.058 -6.052 1.00 99.99 32 SER A O 15
ATOM 18874 N N . LEU A 1 33 ? -8.566 3.723 -5.144 1.00 99.99 33 LEU A N 15
ATOM 18875 C CA . LEU A 1 33 ? -9.075 2.936 -4.025 1.00 99.99 33 LEU A CA 15
ATOM 18876 C C . LEU A 1 33 ? -9.986 3.777 -3.138 1.00 99.99 33 LEU A C 15
ATOM 18877 O O . LEU A 1 33 ? -11.032 3.312 -2.687 1.00 99.99 33 LEU A O 15
ATOM 18893 N N . ALA A 1 34 ? -9.581 5.018 -2.891 1.00 99.99 34 ALA A N 15
ATOM 18894 C CA . ALA A 1 34 ? -10.362 5.926 -2.060 1.00 99.99 34 ALA A CA 15
ATOM 18895 C C . ALA A 1 34 ? -11.708 6.240 -2.707 1.00 99.99 34 ALA A C 15
ATOM 18896 O O . ALA A 1 34 ? -12.735 6.288 -2.029 1.00 99.99 34 ALA A O 15
ATOM 18903 N N . GLN A 1 35 ? -11.694 6.453 -4.018 1.00 99.99 35 GLN A N 15
ATOM 18904 C CA . GLN A 1 35 ? -12.902 6.826 -4.743 1.00 99.99 35 GLN A CA 15
ATOM 18905 C C . GLN A 1 35 ? -13.954 5.725 -4.652 1.00 99.99 35 GLN A C 15
ATOM 18906 O O . GLN A 1 35 ? -15.154 6.003 -4.608 1.00 99.99 35 GLN A O 15
ATOM 18920 N N . ILE A 1 36 ? -13.497 4.479 -4.623 1.00 99.99 36 ILE A N 15
ATOM 18921 C CA . ILE A 1 36 ? -14.403 3.336 -4.584 1.00 99.99 36 ILE A CA 15
ATOM 18922 C C . ILE A 1 36 ? -14.594 2.834 -3.156 1.00 99.99 36 ILE A C 15
ATOM 18923 O O . ILE A 1 36 ? -15.120 1.745 -2.935 1.00 99.99 36 ILE A O 15
ATOM 18939 N N . GLY A 1 37 ? -14.163 3.641 -2.189 1.00 99.99 37 GLY A N 15
ATOM 18940 C CA . GLY A 1 37 ? -14.600 3.454 -0.819 1.00 99.99 37 GLY A CA 15
ATOM 18941 C C . GLY A 1 37 ? -13.792 2.398 -0.090 1.00 99.99 37 GLY A C 15
ATOM 18942 O O . GLY A 1 37 ? -14.230 1.865 0.930 1.00 99.99 37 GLY A O 15
ATOM 18946 N N . ILE A 1 38 ? -12.610 2.094 -0.615 1.00 99.99 38 ILE A N 15
ATOM 18947 C CA . ILE A 1 38 ? -11.733 1.106 -0.000 1.00 99.99 38 ILE A CA 15
ATOM 18948 C C . ILE A 1 38 ? -10.651 1.779 0.838 1.00 99.99 38 ILE A C 15
ATOM 18949 O O . ILE A 1 38 ? -9.909 2.630 0.348 1.00 99.99 38 ILE A O 15
ATOM 18965 N N . ARG A 1 39 ? -10.563 1.387 2.105 1.00 99.99 39 ARG A N 15
ATOM 18966 C CA . ARG A 1 39 ? -9.442 1.779 2.951 1.00 99.99 39 ARG A CA 15
ATOM 18967 C C . ARG A 1 39 ? -8.218 0.916 2.666 1.00 99.99 39 ARG A C 15
ATOM 18968 O O . ARG A 1 39 ? -8.332 -0.293 2.454 1.00 99.99 39 ARG A O 15
ATOM 18989 N N . PHE A 1 40 ? -7.047 1.541 2.661 1.00 99.99 40 PHE A N 15
ATOM 18990 C CA . PHE A 1 40 ? -5.815 0.858 2.286 1.00 99.99 40 PHE A CA 15
ATOM 18991 C C . PHE A 1 40 ? -4.619 1.430 3.043 1.00 99.99 40 PHE A C 15
ATOM 18992 O O . PHE A 1 40 ? -4.680 2.541 3.569 1.00 99.99 40 PHE A O 15
ATOM 19009 N N . VAL A 1 41 ? -3.537 0.661 3.097 1.00 99.99 41 VAL A N 15
ATOM 19010 C CA . VAL A 1 41 ? -2.261 1.173 3.580 1.00 99.99 41 VAL A CA 15
ATOM 19011 C C . VAL A 1 41 ? -1.185 1.074 2.504 1.00 99.99 41 VAL A C 15
ATOM 19012 O O . VAL A 1 41 ? -0.840 -0.011 2.035 1.00 99.99 41 VAL A O 15
ATOM 19025 N N . PRO A 1 42 ? -0.640 2.233 2.102 1.00 99.99 42 PRO A N 15
ATOM 19026 C CA . PRO A 1 42 ? 0.494 2.295 1.177 1.00 99.99 42 PRO A CA 15
ATOM 19027 C C . PRO A 1 42 ? 1.665 1.433 1.637 1.00 99.99 42 PRO A C 15
ATOM 19028 O O . PRO A 1 42 ? 2.104 1.526 2.784 1.00 99.99 42 PRO A O 15
ATOM 19039 N N . ILE A 1 43 ? 2.166 0.596 0.735 1.00 99.99 43 ILE A N 15
ATOM 19040 C CA . ILE A 1 43 ? 3.377 -0.172 0.996 1.00 99.99 43 ILE A CA 15
ATOM 19041 C C . ILE A 1 43 ? 4.483 0.195 0.014 1.00 99.99 43 ILE A C 15
ATOM 19042 O O . ILE A 1 43 ? 4.322 0.112 -1.203 1.00 99.99 43 ILE A O 15
ATOM 19058 N N . PRO A 1 44 ? 5.640 0.611 0.553 1.00 99.99 44 PRO A N 15
ATOM 19059 C CA . PRO A 1 44 ? 6.765 1.089 -0.257 1.00 99.99 44 PRO A CA 15
ATOM 19060 C C . PRO A 1 44 ? 7.525 -0.051 -0.926 1.00 99.99 44 PRO A C 15
ATOM 19061 O O . PRO A 1 44 ? 7.455 -1.199 -0.485 1.00 99.99 44 PRO A O 15
ATOM 19072 N N . VAL A 1 45 ? 8.249 0.270 -1.991 1.00 99.99 45 VAL A N 15
ATOM 19073 C CA . VAL A 1 45 ? 9.037 -0.724 -2.710 1.00 99.99 45 VAL A CA 15
ATOM 19074 C C . VAL A 1 45 ? 10.490 -0.282 -2.840 1.00 99.99 45 VAL A C 15
ATOM 19075 O O . VAL A 1 45 ? 10.800 0.906 -2.745 1.00 99.99 45 VAL A O 15
ATOM 19088 N N . GLU A 1 46 ? 11.380 -1.244 -3.061 1.00 99.99 46 GLU A N 15
ATOM 19089 C CA . GLU A 1 46 ? 12.792 -0.947 -3.271 1.00 99.99 46 GLU A CA 15
ATOM 19090 C C . GLU A 1 46 ? 13.124 -0.909 -4.759 1.00 99.99 46 GLU A C 15
ATOM 19091 O O . GLU A 1 46 ? 13.690 0.065 -5.256 1.00 99.99 46 GLU A O 15
ATOM 19103 N N . THR A 1 47 ? 12.767 -1.976 -5.468 1.00 99.99 47 THR A N 15
ATOM 19104 C CA . THR A 1 47 ? 13.177 -2.142 -6.857 1.00 99.99 47 THR A CA 15
ATOM 19105 C C . THR A 1 47 ? 11.973 -2.406 -7.756 1.00 99.99 47 THR A C 15
ATOM 19106 O O . THR A 1 47 ? 10.852 -2.566 -7.276 1.00 99.99 47 THR A O 15
ATOM 19117 N N . ASP A 1 48 ? 12.216 -2.449 -9.061 1.00 99.99 48 ASP A N 15
ATOM 19118 C CA . ASP A 1 48 ? 11.140 -2.606 -10.033 1.00 99.99 48 ASP A CA 15
AT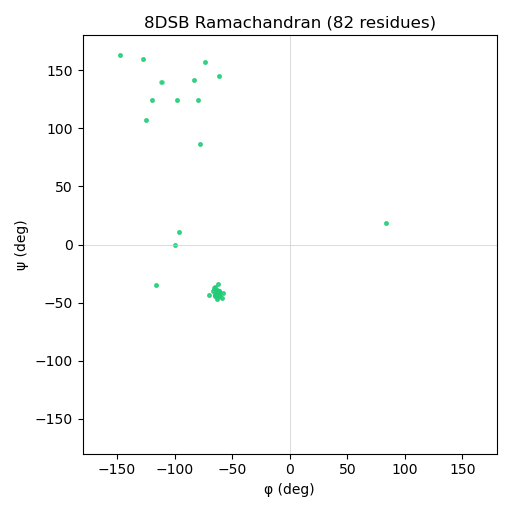OM 19119 C C . ASP A 1 48 ? 10.428 -3.942 -9.846 1.00 99.99 48 ASP A C 15
ATOM 19120 O O . ASP A 1 48 ? 9.206 -4.024 -9.957 1.00 99.99 48 ASP A O 15
ATOM 19129 N N . GLU A 1 49 ? 11.201 -4.984 -9.561 1.00 99.99 49 GLU A N 15
ATOM 19130 C CA . GLU A 1 49 ? 10.655 -6.332 -9.444 1.00 99.99 49 GLU A CA 15
ATOM 19131 C C . GLU A 1 49 ? 9.659 -6.416 -8.292 1.00 99.99 49 GLU A C 15
ATOM 19132 O O . GLU A 1 49 ? 8.620 -7.065 -8.404 1.00 99.99 49 GLU A O 15
ATOM 19144 N N . GLU A 1 50 ? 9.984 -5.755 -7.185 1.00 99.99 50 GLU A N 15
ATOM 19145 C CA . GLU A 1 50 ? 9.081 -5.684 -6.043 1.00 99.99 50 GLU A CA 15
ATOM 19146 C C . GLU A 1 50 ? 7.811 -4.917 -6.403 1.00 99.99 50 GLU A C 15
ATOM 19147 O O . GLU A 1 50 ? 6.708 -5.305 -6.016 1.00 99.99 50 GLU A O 15
ATOM 19159 N N . PHE A 1 51 ? 7.976 -3.826 -7.144 1.00 99.99 51 PHE A N 15
ATOM 19160 C CA . PHE A 1 51 ? 6.846 -2.988 -7.530 1.00 99.99 51 PHE A CA 15
ATOM 19161 C C . PHE A 1 51 ? 5.865 -3.764 -8.405 1.00 99.99 51 PHE A C 15
ATOM 19162 O O . PHE A 1 51 ? 4.655 -3.731 -8.178 1.00 99.99 51 PHE A O 15
ATOM 19179 N N . HIS A 1 52 ? 6.396 -4.461 -9.404 1.00 99.99 52 HIS A N 15
ATOM 19180 C CA . HIS A 1 52 ? 5.565 -5.211 -10.339 1.00 99.99 52 HIS A CA 15
ATOM 19181 C C . HIS A 1 52 ? 4.829 -6.341 -9.625 1.00 99.99 52 HIS A C 15
ATOM 19182 O O . HIS A 1 52 ? 3.650 -6.589 -9.882 1.00 99.99 52 HIS A O 15
ATOM 19196 N N . THR A 1 53 ? 5.533 -7.026 -8.729 1.00 99.99 53 THR A N 15
ATOM 19197 C CA . THR A 1 53 ? 4.941 -8.113 -7.960 1.00 99.99 53 THR A CA 15
ATOM 19198 C C . THR A 1 53 ? 3.913 -7.584 -6.964 1.00 99.99 53 THR A C 15
ATOM 19199 O O . THR A 1 53 ? 2.843 -8.171 -6.791 1.00 99.99 53 THR A O 15
ATOM 19210 N N . LEU A 1 54 ? 4.243 -6.474 -6.315 1.00 99.99 54 LEU A N 15
ATOM 19211 C CA . LEU A 1 54 ? 3.343 -5.860 -5.343 1.00 99.99 54 LEU A CA 15
ATOM 19212 C C . LEU A 1 54 ? 2.087 -5.329 -6.026 1.00 99.99 54 LEU A C 15
ATOM 19213 O O . LEU A 1 54 ? 0.986 -5.419 -5.482 1.00 99.99 54 LEU A O 15
ATOM 19229 N N . ALA A 1 55 ? 2.258 -4.777 -7.223 1.00 99.99 55 ALA A N 15
ATOM 19230 C CA . ALA A 1 55 ? 1.126 -4.347 -8.035 1.00 99.99 55 ALA A CA 15
ATOM 19231 C C . ALA A 1 55 ? 0.210 -5.520 -8.366 1.00 99.99 55 ALA A C 15
ATOM 19232 O O . ALA A 1 55 ? -1.013 -5.392 -8.335 1.00 99.99 55 ALA A O 15
ATOM 19239 N N . ALA A 1 56 ? 0.811 -6.663 -8.681 1.00 99.99 56 ALA A N 15
ATOM 19240 C CA . ALA A 1 56 ? 0.055 -7.891 -8.890 1.00 99.99 56 ALA A CA 15
ATOM 19241 C C . ALA A 1 56 ? -0.697 -8.294 -7.626 1.00 99.99 56 ALA A C 15
ATOM 19242 O O . ALA A 1 56 ? -1.838 -8.752 -7.689 1.00 99.99 56 ALA A O 15
ATOM 19249 N N . SER A 1 57 ? -0.050 -8.123 -6.477 1.00 99.99 57 SER A N 15
ATOM 19250 C CA . SER A 1 57 ? -0.673 -8.430 -5.196 1.00 99.99 57 SER A CA 15
ATOM 19251 C C . SER A 1 57 ? -1.869 -7.519 -4.941 1.00 99.99 57 SER A C 15
ATOM 19252 O O . SER A 1 57 ? -2.905 -7.959 -4.442 1.00 99.99 57 SER A O 15
ATOM 19260 N N . LEU A 1 58 ? -1.717 -6.244 -5.286 1.00 99.99 58 LEU A N 15
ATOM 19261 C CA . LEU A 1 58 ? -2.804 -5.282 -5.152 1.00 99.99 58 LEU A CA 15
ATOM 19262 C C . LEU A 1 58 ? -4.017 -5.712 -5.973 1.00 99.99 58 LEU A C 15
ATOM 19263 O O . LEU A 1 58 ? -5.152 -5.658 -5.496 1.00 99.99 58 LEU A O 15
ATOM 19279 N N . SER A 1 59 ? -3.770 -6.141 -7.204 1.00 99.99 59 SER A N 15
ATOM 19280 C CA . SER A 1 59 ? -4.836 -6.619 -8.076 1.00 99.99 59 SER A CA 15
ATOM 19281 C C . SER A 1 59 ? -5.484 -7.875 -7.501 1.00 99.99 59 SER A C 15
ATOM 19282 O O . SER A 1 59 ? -6.706 -8.024 -7.529 1.00 99.99 59 SER A O 15
ATOM 19290 N N . GLN A 1 60 ? -4.657 -8.777 -6.982 1.00 99.99 60 GLN A N 15
ATOM 19291 C CA . GLN A 1 60 ? -5.150 -10.020 -6.399 1.00 99.99 60 GLN A CA 15
ATOM 19292 C C . GLN A 1 60 ? -6.036 -9.740 -5.190 1.00 99.99 60 GLN A C 15
ATOM 19293 O O . GLN A 1 60 ? -7.090 -10.353 -5.026 1.00 99.99 60 GLN A O 15
ATOM 19307 N N . LYS A 1 61 ? -5.599 -8.812 -4.344 1.00 99.99 61 LYS A N 15
ATOM 19308 C CA . LYS A 1 61 ? -6.337 -8.475 -3.132 1.00 99.99 61 LYS A CA 15
ATOM 19309 C C . LYS A 1 61 ? -7.728 -7.949 -3.470 1.00 99.99 61 LYS A C 15
ATOM 19310 O O . LYS A 1 61 ? -8.717 -8.341 -2.851 1.00 99.99 61 LYS A O 15
ATOM 19329 N N . LEU A 1 62 ? -7.796 -7.062 -4.458 1.00 99.99 62 LEU A N 15
ATOM 19330 C CA . LEU A 1 62 ? -9.062 -6.450 -4.848 1.00 99.99 62 LEU A CA 15
ATOM 19331 C C . LEU A 1 62 ? -10.022 -7.496 -5.408 1.00 99.99 62 LEU A C 15
ATOM 19332 O O . LEU A 1 62 ? -11.215 -7.480 -5.105 1.00 99.99 62 LEU A O 15
ATOM 19348 N N . GLU A 1 63 ? -9.494 -8.399 -6.225 1.00 99.99 63 GLU A N 15
ATOM 19349 C CA . GLU A 1 63 ? -10.308 -9.443 -6.838 1.00 99.99 63 GLU A CA 15
ATOM 19350 C C . GLU A 1 63 ? -10.910 -10.358 -5.776 1.00 99.99 63 GLU A C 15
ATOM 19351 O O . GLU A 1 63 ? -12.075 -10.743 -5.860 1.00 99.99 63 GLU A O 15
ATOM 19363 N N . MET A 1 64 ? -10.105 -10.704 -4.776 1.00 99.99 64 MET A N 15
ATOM 19364 C CA . MET A 1 64 ? -10.564 -11.554 -3.684 1.00 99.99 64 MET A CA 15
ATOM 19365 C C . MET A 1 64 ? -11.624 -10.841 -2.849 1.00 99.99 64 MET A C 15
ATOM 19366 O O . MET A 1 64 ? -12.590 -11.455 -2.401 1.00 99.99 64 MET A O 15
ATOM 19380 N N . MET A 1 65 ? -11.433 -9.542 -2.645 1.00 99.99 65 MET A N 15
ATOM 19381 C CA . MET A 1 65 ? -12.371 -8.747 -1.861 1.00 99.99 65 MET A CA 15
ATOM 19382 C C . MET A 1 65 ? -13.726 -8.661 -2.556 1.00 99.99 65 MET A C 15
ATOM 19383 O O . MET A 1 65 ? -14.772 -8.708 -1.909 1.00 99.99 65 MET A O 15
ATOM 19397 N N . VAL A 1 66 ? -13.700 -8.537 -3.878 1.00 99.99 66 VAL A N 15
ATOM 19398 C CA . VAL A 1 66 ? -14.924 -8.423 -4.661 1.00 99.99 66 VAL A CA 15
ATOM 19399 C C . VAL A 1 66 ? -15.590 -9.783 -4.839 1.00 99.99 66 VAL A C 15
ATOM 19400 O O . VAL A 1 66 ? -16.806 -9.911 -4.716 1.00 99.99 66 VAL A O 15
ATOM 19413 N N . ALA A 1 67 ? -14.782 -10.798 -5.130 1.00 99.99 67 ALA A N 15
ATOM 19414 C CA . ALA A 1 67 ? -15.300 -12.132 -5.408 1.00 99.99 67 ALA A CA 15
ATOM 19415 C C . ALA A 1 67 ? -16.102 -12.666 -4.227 1.00 99.99 67 ALA A C 15
ATOM 19416 O O . ALA A 1 67 ? -15.746 -12.447 -3.068 1.00 99.99 67 ALA A O 15
ATOM 19423 N N . LYS A 1 68 ? -17.190 -13.367 -4.527 1.00 99.99 68 LYS A N 15
ATOM 19424 C CA . LYS A 1 68 ? -18.027 -13.964 -3.491 1.00 99.99 68 LYS A CA 15
ATOM 19425 C C . LYS A 1 68 ? -18.908 -15.066 -4.072 1.00 99.99 68 LYS A C 15
ATOM 19426 O O . LYS A 1 68 ? -19.387 -14.924 -5.197 1.00 99.99 68 LYS A O 15
ATOM 19445 N N . SER B 1 26 ? -8.047 12.540 -0.421 1.00 99.99 126 SER B N 15
ATOM 19446 C CA . SER B 1 26 ? -6.677 12.770 0.022 1.00 99.99 126 SER B CA 15
ATOM 19447 C C . SER B 1 26 ? -6.268 11.747 1.078 1.00 99.99 126 SER B C 15
ATOM 19448 O O . SER B 1 26 ? -6.964 11.557 2.076 1.00 99.99 126 SER B O 15
ATOM 19456 N N . ILE B 1 27 ? -5.135 11.091 0.850 1.00 99.99 127 ILE B N 15
ATOM 19457 C CA . ILE B 1 27 ? -4.663 10.047 1.749 1.00 99.99 127 ILE B CA 15
ATOM 19458 C C . ILE B 1 27 ? -3.296 10.397 2.327 1.00 99.99 127 ILE B C 15
ATOM 19459 O O . ILE B 1 27 ? -2.309 10.491 1.599 1.00 99.99 127 ILE B O 15
ATOM 19475 N N . GLU B 1 28 ? -3.245 10.587 3.642 1.00 99.99 128 GLU B N 15
ATOM 19476 C CA . GLU B 1 28 ? -2.072 11.164 4.286 1.00 99.99 128 GLU B CA 15
ATOM 19477 C C . GLU B 1 28 ? -0.849 10.273 4.090 1.00 99.99 128 GLU B C 15
ATOM 19478 O O . GLU B 1 28 ? 0.252 10.760 3.837 1.00 99.99 128 GLU B O 15
ATOM 19490 N N . MET B 1 29 ? -1.052 8.966 4.208 1.00 99.99 129 MET B N 15
ATOM 19491 C CA . MET B 1 29 ? 0.034 8.006 4.046 1.00 99.99 129 MET B CA 15
ATOM 19492 C C . MET B 1 29 ? 0.596 8.055 2.629 1.00 99.99 129 MET B C 15
ATOM 19493 O O . MET B 1 29 ? 1.811 8.073 2.433 1.00 99.99 129 MET B O 15
ATOM 19507 N N . ALA B 1 30 ? -0.296 8.078 1.644 1.00 99.99 130 ALA B N 15
ATOM 19508 C CA . ALA B 1 30 ? 0.112 8.084 0.244 1.00 99.99 130 ALA B CA 15
ATOM 19509 C C . ALA B 1 30 ? 0.861 9.364 -0.104 1.00 99.99 130 ALA B C 15
ATOM 19510 O O . ALA B 1 30 ? 1.887 9.329 -0.785 1.00 99.99 130 ALA B O 15
ATOM 19517 N N . HIS B 1 31 ? 0.344 10.496 0.367 1.00 99.99 131 HIS B N 15
ATOM 19518 C CA . HIS B 1 31 ? 0.971 11.787 0.113 1.00 99.99 131 HIS B CA 15
ATOM 19519 C C . HIS B 1 31 ? 2.355 11.854 0.749 1.00 99.99 131 HIS B C 15
ATOM 19520 O O . HIS B 1 31 ? 3.308 12.335 0.134 1.00 99.99 131 HIS B O 15
ATOM 19534 N N . SER B 1 32 ? 2.459 11.368 1.981 1.00 99.99 132 SER B N 15
ATOM 19535 C CA . SER B 1 32 ? 3.701 11.466 2.740 1.00 99.99 132 SER B CA 15
ATOM 19536 C C . SER B 1 32 ? 4.832 10.730 2.030 1.00 99.99 132 SER B C 15
ATOM 19537 O O . SER B 1 32 ? 5.945 11.243 1.912 1.00 99.99 132 SER B O 15
ATOM 19545 N N . LEU B 1 33 ? 4.538 9.522 1.560 1.00 99.99 133 LEU B N 15
ATOM 19546 C CA . LEU B 1 33 ? 5.535 8.704 0.875 1.00 99.99 133 LEU B CA 15
ATOM 19547 C C . LEU B 1 33 ? 5.988 9.370 -0.420 1.00 99.99 133 LEU B C 15
ATOM 19548 O O . LEU B 1 33 ? 7.174 9.375 -0.745 1.00 99.99 133 LEU B O 15
ATOM 19564 N N . ALA B 1 34 ? 5.035 9.933 -1.154 1.00 99.99 134 ALA B N 15
ATOM 19565 C CA . ALA B 1 34 ? 5.337 10.604 -2.412 1.00 99.99 134 ALA B CA 15
ATOM 19566 C C . ALA B 1 34 ? 6.213 11.832 -2.183 1.00 99.99 134 ALA B C 15
ATOM 19567 O O . ALA B 1 34 ? 7.148 12.087 -2.942 1.00 99.99 134 ALA B O 15
ATOM 19574 N N . GLN B 1 35 ? 5.905 12.586 -1.134 1.00 99.99 135 GLN B N 15
ATOM 19575 C CA . GLN B 1 35 ? 6.625 13.819 -0.842 1.00 99.99 135 GLN B CA 15
ATOM 19576 C C . GLN B 1 35 ? 8.097 13.538 -0.560 1.00 99.99 135 GLN B C 15
ATOM 19577 O O . GLN B 1 35 ? 8.967 14.342 -0.896 1.00 99.99 135 GLN B O 15
ATOM 19591 N N . ILE B 1 36 ? 8.367 12.394 0.058 1.00 99.99 136 ILE B N 15
ATOM 19592 C CA . ILE B 1 36 ? 9.731 12.030 0.427 1.00 99.99 136 ILE B CA 15
ATOM 19593 C C . ILE B 1 36 ? 10.354 11.109 -0.616 1.00 99.99 136 ILE B C 15
ATOM 19594 O O . ILE B 1 36 ? 11.396 10.501 -0.378 1.00 99.99 136 ILE B O 15
ATOM 19610 N N . GLY B 1 37 ? 9.707 11.012 -1.775 1.00 99.99 137 GLY B N 15
ATOM 19611 C CA . GLY B 1 37 ? 10.366 10.470 -2.949 1.00 99.99 137 GLY B CA 15
ATOM 19612 C C . GLY B 1 37 ? 10.340 8.954 -2.982 1.00 99.99 137 GLY B C 15
ATOM 19613 O O . GLY B 1 37 ? 11.130 8.328 -3.687 1.00 99.99 137 GLY B O 15
ATOM 19617 N N . ILE B 1 38 ? 9.430 8.364 -2.214 1.00 99.99 138 ILE B N 15
ATOM 19618 C CA . ILE B 1 38 ? 9.294 6.913 -2.169 1.00 99.99 138 ILE B CA 15
ATOM 19619 C C . ILE B 1 38 ? 8.151 6.440 -3.062 1.00 99.99 138 ILE B C 15
ATOM 19620 O O . ILE B 1 38 ? 7.014 6.891 -2.924 1.00 99.99 138 ILE B O 15
ATOM 19636 N N . ARG B 1 39 ? 8.461 5.527 -3.976 1.00 99.99 139 ARG B N 15
ATOM 19637 C CA . ARG B 1 39 ? 7.433 4.830 -4.738 1.00 99.99 139 ARG B CA 15
ATOM 19638 C C . ARG B 1 39 ? 6.813 3.706 -3.916 1.00 99.99 139 ARG B C 15
ATOM 19639 O O . ARG B 1 39 ? 7.508 2.998 -3.186 1.00 99.99 139 ARG B O 15
ATOM 19660 N N . PHE B 1 40 ? 5.499 3.544 -4.037 1.00 99.99 140 PHE B N 15
ATOM 19661 C CA . PHE B 1 40 ? 4.767 2.586 -3.217 1.00 99.99 140 PHE B CA 15
ATOM 19662 C C . PHE B 1 40 ? 3.570 2.021 -3.977 1.00 99.99 140 PHE B C 15
ATOM 19663 O O . PHE B 1 40 ? 3.115 2.604 -4.961 1.00 99.99 140 PHE B O 15
ATOM 19680 N N . VAL B 1 41 ? 3.068 0.881 -3.514 1.00 99.99 141 VAL B N 15
ATOM 19681 C CA . VAL B 1 41 ? 1.796 0.357 -3.994 1.00 99.99 141 VAL B CA 15
ATOM 19682 C C . VAL B 1 41 ? 0.790 0.225 -2.855 1.00 99.99 141 VAL B C 15
ATOM 19683 O O . VAL B 1 41 ? 1.000 -0.514 -1.892 1.00 99.99 141 VAL B O 15
ATOM 19696 N N . PRO B 1 42 ? -0.328 0.956 -2.966 1.00 99.99 142 PRO B N 15
ATOM 19697 C CA . PRO B 1 42 ? -1.447 0.838 -2.025 1.00 99.99 142 PRO B CA 15
ATOM 19698 C C . PRO B 1 42 ? -1.917 -0.603 -1.861 1.00 99.99 142 PRO B C 15
ATOM 19699 O O . PRO B 1 42 ? -2.174 -1.299 -2.845 1.00 99.99 142 PRO B O 15
ATOM 19710 N N . ILE B 1 43 ? -2.030 -1.044 -0.614 1.00 99.99 143 ILE B N 15
ATOM 19711 C CA . ILE B 1 43 ? -2.611 -2.348 -0.315 1.00 99.99 143 ILE B CA 15
ATOM 19712 C C . ILE B 1 43 ? -3.872 -2.205 0.530 1.00 99.99 143 ILE B C 15
ATOM 19713 O O . ILE B 1 43 ? -3.864 -1.616 1.610 1.00 99.99 143 ILE B O 15
ATOM 19729 N N . PRO B 1 44 ? -4.986 -2.762 0.029 1.00 99.99 144 PRO B N 15
ATOM 19730 C CA . PRO B 1 44 ? -6.296 -2.630 0.674 1.00 99.99 144 PRO B CA 15
ATOM 19731 C C . PRO B 1 44 ? -6.435 -3.532 1.896 1.00 99.99 144 PRO B C 15
ATOM 19732 O O . PRO B 1 44 ? -5.715 -4.523 2.033 1.00 99.99 144 PRO B O 15
ATOM 19743 N N . VAL B 1 45 ? -7.362 -3.186 2.780 1.00 99.99 145 VAL B N 15
ATOM 19744 C CA . VAL B 1 45 ? -7.609 -3.976 3.981 1.00 99.99 145 VAL B CA 15
ATOM 19745 C C . VAL B 1 45 ? -9.080 -4.356 4.094 1.00 99.99 145 VAL B C 15
ATOM 19746 O O . VAL B 1 45 ? -9.946 -3.711 3.504 1.00 99.99 145 VAL B O 15
ATOM 19759 N N . GLU B 1 46 ? -9.357 -5.406 4.861 1.00 99.99 146 GLU B N 15
ATOM 19760 C CA . GLU B 1 46 ? -10.730 -5.833 5.105 1.00 99.99 146 GLU B CA 15
ATOM 19761 C C . GLU B 1 46 ? -11.239 -5.288 6.436 1.00 99.99 146 GLU B C 15
ATOM 19762 O O . GLU B 1 46 ? -12.294 -4.655 6.498 1.00 99.99 146 GLU B O 15
ATOM 19774 N N . THR B 1 47 ? -10.483 -5.537 7.500 1.00 99.99 147 THR B N 15
ATOM 19775 C CA . THR B 1 47 ? -10.936 -5.225 8.849 1.00 99.99 147 THR B CA 15
ATOM 19776 C C . THR B 1 47 ? -9.913 -4.369 9.588 1.00 99.99 147 THR B C 15
ATOM 19777 O O . THR B 1 47 ? -8.819 -4.121 9.085 1.00 99.99 147 THR B O 15
ATOM 19788 N N . ASP B 1 48 ? -10.279 -3.921 10.784 1.00 99.99 148 ASP B N 15
ATOM 19789 C CA . ASP B 1 48 ? -9.430 -3.021 11.555 1.00 99.99 148 ASP B CA 15
ATOM 19790 C C . ASP B 1 48 ? -8.107 -3.692 11.911 1.00 99.99 148 ASP B C 15
ATOM 19791 O O . ASP B 1 48 ? -7.051 -3.062 11.875 1.00 99.99 148 ASP B O 15
ATOM 19800 N N . GLU B 1 49 ? -8.173 -4.973 12.255 1.00 99.99 149 GLU B N 15
ATOM 19801 C CA . GLU B 1 49 ? -6.995 -5.707 12.701 1.00 99.99 149 GLU B CA 15
ATOM 19802 C C . GLU B 1 49 ? -5.949 -5.782 11.592 1.00 99.99 149 GLU B C 15
ATOM 19803 O O . GLU B 1 49 ? -4.753 -5.653 11.844 1.00 99.99 149 GLU B O 15
ATOM 19815 N N . GLU B 1 50 ? -6.412 -5.993 10.364 1.00 99.99 150 GLU B N 15
ATOM 19816 C CA . GLU B 1 50 ? -5.528 -6.001 9.205 1.00 99.99 150 GLU B CA 15
ATOM 19817 C C . GLU B 1 50 ? -4.910 -4.623 8.983 1.00 99.99 150 GLU B C 15
ATOM 19818 O O . GLU B 1 50 ? -3.725 -4.504 8.670 1.00 99.99 150 GLU B O 15
ATOM 19830 N N . PHE B 1 51 ? -5.722 -3.584 9.149 1.00 99.99 151 PHE B N 15
ATOM 19831 C CA . PHE B 1 51 ? -5.264 -2.215 8.938 1.00 99.99 151 PHE B CA 15
ATOM 19832 C C . PHE B 1 51 ? -4.158 -1.853 9.924 1.00 99.99 151 PHE B C 15
ATOM 19833 O O . PHE B 1 51 ? -3.124 -1.303 9.540 1.00 99.99 151 PHE B O 15
ATOM 19850 N N . HIS B 1 52 ? -4.381 -2.165 11.196 1.00 99.99 152 HIS B N 15
ATOM 19851 C CA . HIS B 1 52 ? -3.423 -1.833 12.245 1.00 99.99 152 HIS B CA 15
ATOM 19852 C C . HIS B 1 52 ? -2.114 -2.591 12.042 1.00 99.99 152 HIS B C 15
ATOM 19853 O O . HIS B 1 52 ? -1.029 -2.034 12.214 1.00 99.99 152 HIS B O 15
ATOM 19867 N N . THR B 1 53 ? -2.222 -3.863 11.676 1.00 99.99 153 THR B N 15
ATOM 19868 C CA . THR B 1 53 ? -1.048 -4.689 11.423 1.00 99.99 153 THR B CA 15
ATOM 19869 C C . THR B 1 53 ? -0.319 -4.237 10.163 1.00 99.99 153 THR B C 15
ATOM 19870 O O . THR B 1 53 ? 0.912 -4.179 10.132 1.00 99.99 153 THR B O 15
ATOM 19881 N N . LEU B 1 54 ? -1.083 -3.917 9.125 1.00 99.99 154 LEU B N 15
ATOM 19882 C CA . LEU B 1 54 ? -0.510 -3.458 7.865 1.00 99.99 154 LEU B CA 15
ATOM 19883 C C . LEU B 1 54 ? 0.173 -2.105 8.037 1.00 99.99 154 LEU B C 15
ATOM 19884 O O . LEU B 1 54 ? 1.224 -1.849 7.448 1.00 99.99 154 LEU B O 15
ATOM 19900 N N . ALA B 1 55 ? -0.427 -1.244 8.852 1.00 99.99 155 ALA B N 15
ATOM 19901 C CA . ALA B 1 55 ? 0.186 0.031 9.202 1.00 99.99 155 ALA B CA 15
ATOM 19902 C C . ALA B 1 55 ? 1.523 -0.178 9.907 1.00 99.99 155 ALA B C 15
ATOM 19903 O O . ALA B 1 55 ? 2.489 0.538 9.648 1.00 99.99 155 ALA B O 15
ATOM 19910 N N . ALA B 1 56 ? 1.569 -1.162 10.799 1.00 99.99 156 ALA B N 15
ATOM 19911 C CA . ALA B 1 56 ? 2.817 -1.550 11.444 1.00 99.99 156 ALA B CA 15
ATOM 19912 C C . ALA B 1 56 ? 3.837 -2.033 10.420 1.00 99.99 156 ALA B C 15
ATOM 19913 O O . ALA B 1 56 ? 5.027 -1.736 10.527 1.00 99.99 156 ALA B O 15
ATOM 19920 N N . SER B 1 57 ? 3.366 -2.781 9.428 1.00 99.99 157 SER B N 15
ATOM 19921 C CA . SER B 1 57 ? 4.231 -3.272 8.361 1.00 99.99 157 SER B CA 15
ATOM 19922 C C . SER B 1 57 ? 4.797 -2.113 7.547 1.00 99.99 157 SER B C 15
ATOM 19923 O O . SER B 1 57 ? 5.970 -2.119 7.168 1.00 99.99 157 SER B O 15
ATOM 19931 N N . LEU B 1 58 ? 3.956 -1.119 7.279 1.00 99.99 158 LEU B N 15
ATOM 19932 C CA . LEU B 1 58 ? 4.387 0.075 6.561 1.00 99.99 158 LEU B CA 15
ATOM 19933 C C . LEU B 1 58 ? 5.517 0.780 7.307 1.00 99.99 158 LEU B C 15
ATOM 19934 O O . LEU B 1 58 ? 6.510 1.190 6.705 1.00 99.99 158 LEU B O 15
ATOM 19950 N N . SER B 1 59 ? 5.359 0.916 8.619 1.00 99.99 159 SER B N 15
ATOM 19951 C CA . SER B 1 59 ? 6.383 1.535 9.453 1.00 99.99 159 SER B CA 15
ATOM 19952 C C . SER B 1 59 ? 7.664 0.707 9.440 1.00 99.99 159 SER B C 15
ATOM 19953 O O . SER B 1 59 ? 8.766 1.250 9.361 1.00 99.99 159 SER B O 15
ATOM 19961 N N . GLN B 1 60 ? 7.512 -0.611 9.521 1.00 99.99 160 GLN B N 15
ATOM 19962 C CA . GLN B 1 60 ? 8.657 -1.514 9.520 1.00 99.99 160 GLN B CA 15
ATOM 19963 C C . GLN B 1 60 ? 9.428 -1.413 8.207 1.00 99.99 160 GLN B C 15
ATOM 19964 O O . GLN B 1 60 ? 10.657 -1.378 8.200 1.00 99.99 160 GLN B O 15
ATOM 19978 N N . LYS B 1 61 ? 8.695 -1.369 7.099 1.00 99.99 161 LYS B N 15
ATOM 19979 C CA . LYS B 1 61 ? 9.310 -1.305 5.779 1.00 99.99 161 LYS B CA 15
ATOM 19980 C C . LYS B 1 61 ? 10.159 -0.047 5.633 1.00 99.99 161 LYS B C 15
ATOM 19981 O O . LYS B 1 61 ? 11.283 -0.099 5.135 1.00 99.99 161 LYS B O 15
ATOM 20000 N N . LEU B 1 62 ? 9.615 1.082 6.076 1.00 99.99 162 LEU B N 15
ATOM 20001 C CA . LEU B 1 62 ? 10.306 2.362 5.955 1.00 99.99 162 LEU B CA 15
ATOM 20002 C C . LEU B 1 62 ? 11.579 2.375 6.794 1.00 99.99 162 LEU B C 15
ATOM 20003 O O . LEU B 1 62 ? 12.618 2.867 6.352 1.00 99.99 162 LEU B O 15
ATOM 20019 N N . GLU B 1 63 ? 11.491 1.831 8.001 1.00 99.99 163 GLU B N 15
ATOM 20020 C CA . GLU B 1 63 ? 12.634 1.794 8.908 1.00 99.99 163 GLU B CA 15
ATOM 20021 C C . GLU B 1 63 ? 13.767 0.959 8.319 1.00 99.99 163 GLU B C 15
ATOM 20022 O O . GLU B 1 63 ? 14.938 1.332 8.407 1.00 99.99 163 GLU B O 15
ATOM 20034 N N . MET B 1 64 ? 13.411 -0.172 7.719 1.00 99.99 164 MET B N 15
ATOM 20035 C CA . MET B 1 64 ? 14.396 -1.048 7.094 1.00 99.99 164 MET B CA 15
ATOM 20036 C C . MET B 1 64 ? 15.034 -0.373 5.882 1.00 99.99 164 MET B C 15
ATOM 20037 O O . MET B 1 64 ? 16.230 -0.516 5.640 1.00 99.99 164 MET B O 15
ATOM 20051 N N . MET B 1 65 ? 14.225 0.363 5.128 1.00 99.99 165 MET B N 15
ATOM 20052 C CA . MET B 1 65 ? 14.709 1.058 3.941 1.00 99.99 165 MET B CA 15
ATOM 20053 C C . MET B 1 65 ? 15.707 2.148 4.318 1.00 99.99 165 MET B C 15
ATOM 20054 O O . MET B 1 65 ? 16.702 2.361 3.626 1.00 99.99 165 MET B O 15
ATOM 20068 N N . VAL B 1 66 ? 15.432 2.838 5.420 1.00 99.99 166 VAL B N 15
ATOM 20069 C CA . VAL B 1 66 ? 16.294 3.922 5.878 1.00 99.99 166 VAL B CA 15
ATOM 20070 C C . VAL B 1 66 ? 17.538 3.378 6.572 1.00 99.99 166 VAL B C 15
ATOM 20071 O O . VAL B 1 66 ? 18.646 3.864 6.351 1.00 99.99 166 VAL B O 15
ATOM 20084 N N . ALA B 1 67 ? 17.347 2.365 7.412 1.00 99.99 167 ALA B N 15
ATOM 20085 C CA . ALA B 1 67 ? 18.439 1.810 8.201 1.00 99.99 167 ALA B CA 15
ATOM 20086 C C . ALA B 1 67 ? 19.559 1.298 7.303 1.00 99.99 167 ALA B C 15
ATOM 20087 O O . ALA B 1 67 ? 19.309 0.732 6.239 1.00 99.99 167 ALA B O 15
ATOM 20094 N N . LYS B 1 68 ? 20.798 1.503 7.737 1.00 99.99 168 LYS B N 15
ATOM 20095 C CA . LYS B 1 68 ? 21.959 1.031 6.991 1.00 99.99 168 LYS B CA 15
ATOM 20096 C C . LYS B 1 68 ? 23.194 0.972 7.885 1.00 99.99 168 LYS B C 15
ATOM 20097 O O . LYS B 1 68 ? 23.364 1.845 8.735 1.00 99.99 168 LYS B O 15
ATOM 20116 N N . SER A 1 26 ? 0.188 12.969 -6.895 1.00 99.99 26 SER A N 16
ATOM 20117 C CA . SER A 1 26 ? -1.027 12.181 -7.078 1.00 99.99 26 SER A CA 16
ATOM 20118 C C . SER A 1 26 ? -0.688 10.727 -7.390 1.00 99.99 26 SER A C 16
ATOM 20119 O O . SER A 1 26 ? 0.184 10.443 -8.210 1.00 99.99 26 SER A O 16
ATOM 20126 N N . ILE A 1 27 ? -1.386 9.810 -6.726 1.00 99.99 27 ILE A N 16
ATOM 20127 C CA . ILE A 1 27 ? -1.102 8.386 -6.867 1.00 99.99 27 ILE A CA 16
ATOM 20128 C C . ILE A 1 27 ? -2.348 7.618 -7.294 1.00 99.99 27 ILE A C 16
ATOM 20129 O O . ILE A 1 27 ? -3.287 7.456 -6.517 1.00 99.99 27 ILE A O 16
ATOM 20145 N N . GLU A 1 28 ? -2.348 7.144 -8.537 1.00 99.99 28 GLU A N 16
ATOM 20146 C CA . GLU A 1 28 ? -3.570 6.672 -9.173 1.00 99.99 28 GLU A CA 16
ATOM 20147 C C . GLU A 1 28 ? -4.153 5.482 -8.416 1.00 99.99 28 GLU A C 16
ATOM 20148 O O . GLU A 1 28 ? -5.366 5.383 -8.234 1.00 99.99 28 GLU A O 16
ATOM 20160 N N . MET A 1 29 ? -3.279 4.581 -7.978 1.00 99.99 29 MET A N 16
ATOM 20161 C CA . MET A 1 29 ? -3.709 3.385 -7.265 1.00 99.99 29 MET A CA 16
ATOM 20162 C C . MET A 1 29 ? -4.359 3.748 -5.934 1.00 99.99 29 MET A C 16
ATOM 20163 O O . MET A 1 29 ? -5.405 3.208 -5.575 1.00 99.99 29 MET A O 16
ATOM 20177 N N . ALA A 1 30 ? -3.733 4.667 -5.207 1.00 99.99 30 ALA A N 16
ATOM 20178 C CA . ALA A 1 30 ? -4.234 5.079 -3.900 1.00 99.99 30 ALA A CA 16
ATOM 20179 C C . ALA A 1 30 ? -5.582 5.778 -4.025 1.00 99.99 30 ALA A C 16
ATOM 20180 O O . ALA A 1 30 ? -6.502 5.520 -3.247 1.00 99.99 30 ALA A O 16
ATOM 20187 N N . HIS A 1 31 ? -5.693 6.669 -5.006 1.00 99.99 31 HIS A N 16
ATOM 20188 C CA . HIS A 1 31 ? -6.932 7.404 -5.235 1.00 99.99 31 HIS A CA 16
ATOM 20189 C C . HIS A 1 31 ? -8.061 6.457 -5.630 1.00 99.99 31 HIS A C 16
ATOM 20190 O O . HIS A 1 31 ? -9.190 6.592 -5.158 1.00 99.99 31 HIS A O 16
ATOM 20204 N N . SER A 1 32 ? -7.747 5.500 -6.498 1.00 99.99 32 SER A N 16
ATOM 20205 C CA . SER A 1 32 ? -8.755 4.587 -7.024 1.00 99.99 32 SER A CA 16
ATOM 20206 C C . SER A 1 32 ? -9.396 3.779 -5.898 1.00 99.99 32 SER A C 16
ATOM 20207 O O . SER A 1 32 ? -10.616 3.621 -5.849 1.00 99.99 32 SER A O 16
ATOM 20215 N N . LEU A 1 33 ? -8.563 3.270 -4.998 1.00 99.99 33 LEU A N 16
ATOM 20216 C CA . LEU A 1 33 ? -9.047 2.483 -3.867 1.00 99.99 33 LEU A CA 16
ATOM 20217 C C . LEU A 1 33 ? -9.918 3.332 -2.948 1.00 99.99 33 LEU A C 16
ATOM 20218 O O . LEU A 1 33 ? -10.954 2.877 -2.463 1.00 99.99 33 LEU A O 16
ATOM 20234 N N . ALA A 1 34 ? -9.493 4.570 -2.713 1.00 99.99 34 ALA A N 16
ATOM 20235 C CA . ALA A 1 34 ? -10.249 5.492 -1.875 1.00 99.99 34 ALA A CA 16
ATOM 20236 C C . ALA A 1 34 ? -11.599 5.823 -2.504 1.00 99.99 34 ALA A C 16
ATOM 20237 O O . ALA A 1 34 ? -12.616 5.881 -1.815 1.00 99.99 34 ALA A O 16
ATOM 20244 N N . GLN A 1 35 ? -11.597 6.041 -3.816 1.00 99.99 35 GLN A N 16
ATOM 20245 C CA . GLN A 1 35 ? -12.808 6.447 -4.522 1.00 99.99 35 GLN A CA 16
ATOM 20246 C C . GLN A 1 35 ? -13.882 5.372 -4.422 1.00 99.99 35 GLN A C 16
ATOM 20247 O O . GLN A 1 35 ? -15.074 5.676 -4.359 1.00 99.99 35 GLN A O 16
ATOM 20261 N N . ILE A 1 36 ? -13.456 4.113 -4.409 1.00 99.99 36 ILE A N 16
ATOM 20262 C CA . ILE A 1 36 ? -14.386 2.992 -4.353 1.00 99.99 36 ILE A CA 16
ATOM 20263 C C . ILE A 1 36 ? -14.619 2.541 -2.916 1.00 99.99 36 ILE A C 16
ATOM 20264 O O . ILE A 1 36 ? -15.202 1.487 -2.671 1.00 99.99 36 ILE A O 16
ATOM 20280 N N . GLY A 1 37 ? -14.160 3.352 -1.965 1.00 99.99 37 GLY A N 16
ATOM 20281 C CA . GLY A 1 37 ? -14.615 3.219 -0.594 1.00 99.99 37 GLY A CA 16
ATOM 20282 C C . GLY A 1 37 ? -13.865 2.142 0.166 1.00 99.99 37 GLY A C 16
ATOM 20283 O O . GLY A 1 37 ? -14.329 1.665 1.202 1.00 99.99 37 GLY A O 16
ATOM 20287 N N . ILE A 1 38 ? -12.703 1.758 -0.351 1.00 99.99 38 ILE A N 16
ATOM 20288 C CA . ILE A 1 38 ? -11.885 0.733 0.286 1.00 99.99 38 ILE A CA 16
ATOM 20289 C C . ILE A 1 38 ? -10.722 1.356 1.051 1.00 99.99 38 ILE A C 16
ATOM 20290 O O . ILE A 1 38 ? -9.894 2.062 0.474 1.00 99.99 38 ILE A O 16
ATOM 20306 N N . ARG A 1 39 ? -10.664 1.090 2.351 1.00 99.99 39 ARG A N 16
ATOM 20307 C CA . ARG A 1 39 ? -9.506 1.460 3.158 1.00 99.99 39 ARG A CA 16
ATOM 20308 C C . ARG A 1 39 ? -8.292 0.616 2.786 1.00 99.99 39 ARG A C 16
ATOM 20309 O O . ARG A 1 39 ? -8.398 -0.598 2.613 1.00 99.99 39 ARG A O 16
ATOM 20330 N N . PHE A 1 40 ? -7.140 1.266 2.666 1.00 99.99 40 PHE A N 16
ATOM 20331 C CA . PHE A 1 40 ? -5.931 0.600 2.198 1.00 99.99 40 PHE A CA 16
ATOM 20332 C C . PHE A 1 40 ? -4.698 1.146 2.910 1.00 99.99 40 PHE A C 16
ATOM 20333 O O . PHE A 1 40 ? -4.736 2.225 3.505 1.00 99.99 40 PHE A O 16
ATOM 20350 N N . VAL A 1 41 ? -3.603 0.395 2.847 1.00 99.99 41 VAL A N 16
ATOM 20351 C CA . VAL A 1 41 ? -2.339 0.834 3.426 1.00 99.99 41 VAL A CA 16
ATOM 20352 C C . VAL A 1 41 ? -1.227 0.834 2.383 1.00 99.99 41 VAL A C 16
ATOM 20353 O O . VAL A 1 41 ? -0.872 -0.201 1.818 1.00 99.99 41 VAL A O 16
ATOM 20366 N N . PRO A 1 42 ? -0.663 2.022 2.120 1.00 99.99 42 PRO A N 16
ATOM 20367 C CA . PRO A 1 42 ? 0.529 2.164 1.277 1.00 99.99 42 PRO A CA 16
ATOM 20368 C C . PRO A 1 42 ? 1.702 1.332 1.785 1.00 99.99 42 PRO A C 16
ATOM 20369 O O . PRO A 1 42 ? 2.109 1.461 2.940 1.00 99.99 42 PRO A O 16
ATOM 20380 N N . ILE A 1 43 ? 2.237 0.481 0.918 1.00 99.99 43 ILE A N 16
ATOM 20381 C CA . ILE A 1 43 ? 3.459 -0.252 1.224 1.00 99.99 43 ILE A CA 16
ATOM 20382 C C . ILE A 1 43 ? 4.601 0.172 0.306 1.00 99.99 43 ILE A C 16
ATOM 20383 O O . ILE A 1 43 ? 4.512 0.080 -0.920 1.00 99.99 43 ILE A O 16
ATOM 20399 N N . PRO A 1 44 ? 5.699 0.646 0.911 1.00 99.99 44 PRO A N 16
ATOM 20400 C CA . PRO A 1 44 ? 6.855 1.159 0.166 1.00 99.99 44 PRO A CA 16
ATOM 20401 C C . PRO A 1 44 ? 7.640 0.047 -0.522 1.00 99.99 44 PRO A C 16
ATOM 20402 O O . PRO A 1 44 ? 7.664 -1.090 -0.054 1.00 99.99 44 PRO A O 16
ATOM 20413 N N . VAL A 1 45 ? 8.283 0.385 -1.635 1.00 99.99 45 VAL A N 16
ATOM 20414 C CA . VAL A 1 45 ? 8.948 -0.611 -2.468 1.00 99.99 45 VAL A CA 16
ATOM 20415 C C . VAL A 1 45 ? 10.422 -0.275 -2.656 1.00 99.99 45 VAL A C 16
ATOM 20416 O O . VAL A 1 45 ? 10.787 0.888 -2.821 1.00 99.99 45 VAL A O 16
ATOM 20429 N N . GLU A 1 46 ? 11.266 -1.303 -2.628 1.00 99.99 46 GLU A N 16
ATOM 20430 C CA . GLU A 1 46 ? 12.697 -1.121 -2.842 1.00 99.99 46 GLU A CA 16
ATOM 20431 C C . GLU A 1 46 ? 13.067 -1.386 -4.298 1.00 99.99 46 GLU A C 16
ATOM 20432 O O . GLU A 1 46 ? 13.894 -0.683 -4.879 1.00 99.99 46 GLU A O 16
ATOM 20444 N N . THR A 1 47 ? 12.448 -2.407 -4.884 1.00 99.99 47 THR A N 16
ATOM 20445 C CA . THR A 1 47 ? 12.861 -2.902 -6.192 1.00 99.99 47 THR A CA 16
ATOM 20446 C C . THR A 1 47 ? 11.749 -2.732 -7.220 1.00 99.99 47 THR A C 16
ATOM 20447 O O . THR A 1 47 ? 10.576 -2.962 -6.924 1.00 99.99 47 THR A O 16
ATOM 20458 N N . ASP A 1 48 ? 12.124 -2.327 -8.428 1.00 99.99 48 ASP A N 16
ATOM 20459 C CA . ASP A 1 48 ? 11.153 -2.086 -9.489 1.00 99.99 48 ASP A CA 16
ATOM 20460 C C . ASP A 1 48 ? 10.349 -3.349 -9.786 1.00 99.99 48 ASP A C 16
ATOM 20461 O O . ASP A 1 48 ? 9.145 -3.286 -10.028 1.00 99.99 48 ASP A O 16
ATOM 20470 N N . GLU A 1 49 ? 11.025 -4.494 -9.766 1.00 99.99 49 GLU A N 16
ATOM 20471 C CA . GLU A 1 49 ? 10.357 -5.778 -9.937 1.00 99.99 49 GLU A CA 16
ATOM 20472 C C . GLU A 1 49 ? 9.368 -6.032 -8.804 1.00 99.99 49 GLU A C 16
ATOM 20473 O O . GLU A 1 49 ? 8.281 -6.569 -9.022 1.00 99.99 49 GLU A O 16
ATOM 20485 N N . GLU A 1 50 ? 9.753 -5.645 -7.591 1.00 99.99 50 GLU A N 16
ATOM 20486 C CA . GLU A 1 50 ? 8.873 -5.761 -6.436 1.00 99.99 50 GLU A CA 16
ATOM 20487 C C . GLU A 1 50 ? 7.610 -4.926 -6.627 1.00 99.99 50 GLU A C 16
ATOM 20488 O O . GLU A 1 50 ? 6.516 -5.335 -6.237 1.00 99.99 50 GLU A O 16
ATOM 20500 N N . PHE A 1 51 ? 7.769 -3.751 -7.228 1.00 99.99 51 PHE A N 16
ATOM 20501 C CA . PHE A 1 51 ? 6.640 -2.867 -7.492 1.00 99.99 51 PHE A CA 16
ATOM 20502 C C . PHE A 1 51 ? 5.623 -3.543 -8.405 1.00 99.99 51 PHE A C 16
ATOM 20503 O O . PHE A 1 51 ? 4.423 -3.526 -8.135 1.00 99.99 51 PHE A O 16
ATOM 20520 N N . HIS A 1 52 ? 6.112 -4.141 -9.489 1.00 99.99 52 HIS A N 16
ATOM 20521 C CA . HIS A 1 52 ? 5.240 -4.758 -10.480 1.00 99.99 52 HIS A CA 16
ATOM 20522 C C . HIS A 1 52 ? 4.502 -5.956 -9.886 1.00 99.99 52 HIS A C 16
ATOM 20523 O O . HIS A 1 52 ? 3.311 -6.146 -10.128 1.00 99.99 52 HIS A O 16
ATOM 20537 N N . THR A 1 53 ? 5.221 -6.760 -9.107 1.00 99.99 53 THR A N 16
ATOM 20538 C CA . THR A 1 53 ? 4.631 -7.926 -8.463 1.00 99.99 53 THR A CA 16
ATOM 20539 C C . THR A 1 53 ? 3.669 -7.513 -7.354 1.00 99.99 53 THR A C 16
ATOM 20540 O O . THR A 1 53 ? 2.585 -8.082 -7.215 1.00 99.99 53 THR A O 16
ATOM 20551 N N . LEU A 1 54 ? 4.071 -6.522 -6.567 1.00 99.99 54 LEU A N 16
ATOM 20552 C CA . LEU A 1 54 ? 3.243 -6.032 -5.469 1.00 99.99 54 LEU A CA 16
ATOM 20553 C C . LEU A 1 54 ? 1.977 -5.365 -5.997 1.00 99.99 54 LEU A C 16
ATOM 20554 O O . LEU A 1 54 ? 0.894 -5.540 -5.438 1.00 99.99 54 LEU A O 16
ATOM 20570 N N . ALA A 1 55 ? 2.122 -4.603 -7.076 1.00 99.99 55 ALA A N 16
ATOM 20571 C CA . ALA A 1 55 ? 0.975 -3.999 -7.744 1.00 99.99 55 ALA A CA 16
ATOM 20572 C C . ALA A 1 55 ? 0.021 -5.066 -8.266 1.00 99.99 55 ALA A C 16
ATOM 20573 O O . ALA A 1 55 ? -1.197 -4.938 -8.141 1.00 99.99 55 ALA A O 16
ATOM 20580 N N . ALA A 1 56 ? 0.582 -6.119 -8.853 1.00 99.99 56 ALA A N 16
ATOM 20581 C CA . ALA A 1 56 ? -0.210 -7.267 -9.280 1.00 99.99 56 ALA A CA 16
ATOM 20582 C C . ALA A 1 56 ? -0.902 -7.928 -8.094 1.00 99.99 56 ALA A C 16
ATOM 20583 O O . ALA A 1 56 ? -2.047 -8.368 -8.197 1.00 99.99 56 ALA A O 16
ATOM 20590 N N . SER A 1 57 ? -0.200 -7.995 -6.966 1.00 99.99 57 SER A N 16
ATOM 20591 C CA . SER A 1 57 ? -0.709 -8.686 -5.788 1.00 99.99 57 SER A CA 16
ATOM 20592 C C . SER A 1 57 ? -1.962 -7.999 -5.253 1.00 99.99 57 SER A C 16
ATOM 20593 O O . SER A 1 57 ? -2.926 -8.657 -4.859 1.00 99.99 57 SER A O 16
ATOM 20601 N N . LEU A 1 58 ? -1.942 -6.672 -5.243 1.00 99.99 58 LEU A N 16
ATOM 20602 C CA . LEU A 1 58 ? -3.065 -5.892 -4.735 1.00 99.99 58 LEU A CA 16
ATOM 20603 C C . LEU A 1 58 ? -4.291 -6.061 -5.628 1.00 99.99 58 LEU A C 16
ATOM 20604 O O . LEU A 1 58 ? -5.420 -6.132 -5.142 1.00 99.99 58 LEU A O 16
ATOM 20620 N N . SER A 1 59 ? -4.060 -6.124 -6.935 1.00 99.99 59 SER A N 16
ATOM 20621 C CA . SER A 1 59 ? -5.145 -6.295 -7.894 1.00 99.99 59 SER A CA 16
ATOM 20622 C C . SER A 1 59 ? -5.835 -7.642 -7.699 1.00 99.99 59 SER A C 16
ATOM 20623 O O . SER A 1 59 ? -7.060 -7.738 -7.767 1.00 99.99 59 SER A O 16
ATOM 20631 N N . GLN A 1 60 ? -5.038 -8.679 -7.458 1.00 99.99 60 GLN A N 16
ATOM 20632 C CA . GLN A 1 60 ? -5.575 -10.007 -7.183 1.00 99.99 60 GLN A CA 16
ATOM 20633 C C . GLN A 1 60 ? -6.412 -10.002 -5.909 1.00 99.99 60 GLN A C 16
ATOM 20634 O O . GLN A 1 60 ? -7.510 -10.559 -5.871 1.00 99.99 60 GLN A O 16
ATOM 20648 N N . LYS A 1 61 ? -5.886 -9.371 -4.864 1.00 99.99 61 LYS A N 16
ATOM 20649 C CA . LYS A 1 61 ? -6.625 -9.211 -3.617 1.00 99.99 61 LYS A CA 16
ATOM 20650 C C . LYS A 1 61 ? -7.869 -8.357 -3.827 1.00 99.99 61 LYS A C 16
ATOM 20651 O O . LYS A 1 61 ? -8.946 -8.673 -3.316 1.00 99.99 61 LYS A O 16
ATOM 20670 N N . LEU A 1 62 ? -7.719 -7.274 -4.582 1.00 99.99 62 LEU A N 16
ATOM 20671 C CA . LEU A 1 62 ? -8.803 -6.318 -4.773 1.00 99.99 62 LEU A CA 16
ATOM 20672 C C . LEU A 1 62 ? -9.997 -6.976 -5.460 1.00 99.99 62 LEU A C 16
ATOM 20673 O O . LEU A 1 62 ? -11.142 -6.787 -5.051 1.00 99.99 62 LEU A O 16
ATOM 20689 N N . GLU A 1 63 ? -9.718 -7.749 -6.504 1.00 99.99 63 GLU A N 16
ATOM 20690 C CA . GLU A 1 63 ? -10.769 -8.419 -7.260 1.00 99.99 63 GLU A CA 16
ATOM 20691 C C . GLU A 1 63 ? -11.540 -9.394 -6.376 1.00 99.99 63 GLU A C 16
ATOM 20692 O O . GLU A 1 63 ? -12.765 -9.481 -6.451 1.00 99.99 63 GLU A O 16
ATOM 20704 N N . MET A 1 64 ? -10.812 -10.126 -5.538 1.00 99.99 64 MET A N 16
ATOM 20705 C CA . MET A 1 64 ? -11.429 -11.081 -4.625 1.00 99.99 64 MET A CA 16
ATOM 20706 C C . MET A 1 64 ? -12.299 -10.366 -3.597 1.00 99.99 64 MET A C 16
ATOM 20707 O O . MET A 1 64 ? -13.351 -10.868 -3.204 1.00 99.99 64 MET A O 16
ATOM 20721 N N . MET A 1 65 ? -11.852 -9.191 -3.165 1.00 99.99 65 MET A N 16
ATOM 20722 C CA . MET A 1 65 ? -12.619 -8.381 -2.227 1.00 99.99 65 MET A CA 16
ATOM 20723 C C . MET A 1 65 ? -13.930 -7.918 -2.853 1.00 99.99 65 MET A C 16
ATOM 20724 O O . MET A 1 65 ? -14.961 -7.848 -2.182 1.00 99.99 65 MET A O 16
ATOM 20738 N N . VAL A 1 66 ? -13.886 -7.601 -4.144 1.00 99.99 66 VAL A N 16
ATOM 20739 C CA . VAL A 1 66 ? -15.077 -7.180 -4.870 1.00 99.99 66 VAL A CA 16
ATOM 20740 C C . VAL A 1 66 ? -16.028 -8.352 -5.090 1.00 99.99 66 VAL A C 16
ATOM 20741 O O . VAL A 1 66 ? -17.230 -8.242 -4.847 1.00 99.99 66 VAL A O 16
ATOM 20754 N N . ALA A 1 67 ? -15.483 -9.471 -5.550 1.00 99.99 67 ALA A N 16
ATOM 20755 C CA . ALA A 1 67 ? -16.278 -10.672 -5.776 1.00 99.99 67 ALA A CA 16
ATOM 20756 C C . ALA A 1 67 ? -15.390 -11.910 -5.856 1.00 99.99 67 ALA A C 16
ATOM 20757 O O . ALA A 1 67 ? -14.247 -11.839 -6.311 1.00 99.99 67 ALA A O 16
ATOM 20764 N N . LYS A 1 68 ? -15.924 -13.043 -5.416 1.00 99.99 68 LYS A N 16
ATOM 20765 C CA . LYS A 1 68 ? -15.214 -14.314 -5.516 1.00 99.99 68 LYS A CA 16
ATOM 20766 C C . LYS A 1 68 ? -16.001 -15.312 -6.358 1.00 99.99 68 LYS A C 16
ATOM 20767 O O . LYS A 1 68 ? -17.229 -15.238 -6.387 1.00 99.99 68 LYS A O 16
ATOM 20786 N N . SER B 1 26 ? -7.897 12.385 0.035 1.00 99.99 126 SER B N 16
ATOM 20787 C CA . SER B 1 26 ? -6.492 12.540 0.390 1.00 99.99 126 SER B CA 16
ATOM 20788 C C . SER B 1 26 ? -6.061 11.467 1.385 1.00 99.99 126 SER B C 16
ATOM 20789 O O . SER B 1 26 ? -6.762 11.189 2.357 1.00 99.99 126 SER B O 16
ATOM 20797 N N . ILE B 1 27 ? -4.902 10.867 1.132 1.00 99.99 127 ILE B N 16
ATOM 20798 C CA . ILE B 1 27 ? -4.418 9.765 1.955 1.00 99.99 127 ILE B CA 16
ATOM 20799 C C . ILE B 1 27 ? -3.029 10.063 2.510 1.00 99.99 127 ILE B C 16
ATOM 20800 O O . ILE B 1 27 ? -2.044 10.076 1.772 1.00 99.99 127 ILE B O 16
ATOM 20816 N N . GLU B 1 28 ? -2.958 10.302 3.816 1.00 99.99 128 GLU B N 16
ATOM 20817 C CA . GLU B 1 28 ? -1.772 10.897 4.420 1.00 99.99 128 GLU B CA 16
ATOM 20818 C C . GLU B 1 28 ? -0.554 9.997 4.228 1.00 99.99 128 GLU B C 16
ATOM 20819 O O . GLU B 1 28 ? 0.544 10.474 3.943 1.00 99.99 128 GLU B O 16
ATOM 20831 N N . MET B 1 29 ? -0.757 8.694 4.387 1.00 99.99 129 MET B N 16
ATOM 20832 C CA . MET B 1 29 ? 0.329 7.730 4.258 1.00 99.99 129 MET B CA 16
ATOM 20833 C C . MET B 1 29 ? 0.874 7.712 2.833 1.00 99.99 129 MET B C 16
ATOM 20834 O O . MET B 1 29 ? 2.086 7.704 2.623 1.00 99.99 129 MET B O 16
ATOM 20848 N N . ALA B 1 30 ? -0.029 7.706 1.859 1.00 99.99 130 ALA B N 16
ATOM 20849 C CA . ALA B 1 30 ? 0.362 7.655 0.455 1.00 99.99 130 ALA B CA 16
ATOM 20850 C C . ALA B 1 30 ? 1.113 8.917 0.049 1.00 99.99 130 ALA B C 16
ATOM 20851 O O . ALA B 1 30 ? 2.132 8.851 -0.642 1.00 99.99 130 ALA B O 16
ATOM 20858 N N . HIS B 1 31 ? 0.604 10.068 0.478 1.00 99.99 131 HIS B N 16
ATOM 20859 C CA . HIS B 1 31 ? 1.231 11.346 0.162 1.00 99.99 131 HIS B CA 16
ATOM 20860 C C . HIS B 1 31 ? 2.619 11.442 0.788 1.00 99.99 131 HIS B C 16
ATOM 20861 O O . HIS B 1 31 ? 3.565 11.907 0.153 1.00 99.99 131 HIS B O 16
ATOM 20875 N N . SER B 1 32 ? 2.732 10.997 2.035 1.00 99.99 132 SER B N 16
ATOM 20876 C CA . SER B 1 32 ? 3.981 11.111 2.776 1.00 99.99 132 SER B CA 16
ATOM 20877 C C . SER B 1 32 ? 5.101 10.344 2.077 1.00 99.99 132 SER B C 16
ATOM 20878 O O . SER B 1 32 ? 6.217 10.845 1.935 1.00 99.99 132 SER B O 16
ATOM 20886 N N . LEU B 1 33 ? 4.794 9.128 1.643 1.00 99.99 133 LEU B N 16
ATOM 20887 C CA . LEU B 1 33 ? 5.770 8.293 0.952 1.00 99.99 133 LEU B CA 16
ATOM 20888 C C . LEU B 1 33 ? 6.189 8.928 -0.369 1.00 99.99 133 LEU B C 16
ATOM 20889 O O . LEU B 1 33 ? 7.367 8.917 -0.728 1.00 99.99 133 LEU B O 16
ATOM 20905 N N . ALA B 1 34 ? 5.220 9.484 -1.089 1.00 99.99 134 ALA B N 16
ATOM 20906 C CA . ALA B 1 34 ? 5.493 10.149 -2.356 1.00 99.99 134 ALA B CA 16
ATOM 20907 C C . ALA B 1 34 ? 6.367 11.382 -2.151 1.00 99.99 134 ALA B C 16
ATOM 20908 O O . ALA B 1 34 ? 7.291 11.634 -2.924 1.00 99.99 134 ALA B O 16
ATOM 20915 N N . GLN B 1 35 ? 6.066 12.146 -1.105 1.00 99.99 135 GLN B N 16
ATOM 20916 C CA . GLN B 1 35 ? 6.773 13.396 -0.846 1.00 99.99 135 GLN B CA 16
ATOM 20917 C C . GLN B 1 35 ? 8.253 13.140 -0.587 1.00 99.99 135 GLN B C 16
ATOM 20918 O O . GLN B 1 35 ? 9.106 13.951 -0.952 1.00 99.99 135 GLN B O 16
ATOM 20932 N N . ILE B 1 36 ? 8.552 12.012 0.047 1.00 99.99 136 ILE B N 16
ATOM 20933 C CA . ILE B 1 36 ? 9.927 11.668 0.387 1.00 99.99 136 ILE B CA 16
ATOM 20934 C C . ILE B 1 36 ? 10.561 10.799 -0.693 1.00 99.99 136 ILE B C 16
ATOM 20935 O O . ILE B 1 36 ? 11.637 10.236 -0.500 1.00 99.99 136 ILE B O 16
ATOM 20951 N N . GLY B 1 37 ? 9.887 10.698 -1.836 1.00 99.99 137 GLY B N 16
ATOM 20952 C CA . GLY B 1 37 ? 10.534 10.205 -3.038 1.00 99.99 137 GLY B CA 16
ATOM 20953 C C . GLY B 1 37 ? 10.571 8.690 -3.097 1.00 99.99 137 GLY B C 16
ATOM 20954 O O . GLY B 1 37 ? 11.358 8.111 -3.847 1.00 99.99 137 GLY B O 16
ATOM 20958 N N . ILE B 1 38 ? 9.720 8.048 -2.302 1.00 99.99 138 ILE B N 16
ATOM 20959 C CA . ILE B 1 38 ? 9.657 6.592 -2.269 1.00 99.99 138 ILE B CA 16
ATOM 20960 C C . ILE B 1 38 ? 8.463 6.077 -3.061 1.00 99.99 138 ILE B C 16
ATOM 20961 O O . ILE B 1 38 ? 7.316 6.419 -2.768 1.00 99.99 138 ILE B O 16
ATOM 20977 N N . ARG B 1 39 ? 8.736 5.252 -4.067 1.00 99.99 139 ARG B N 16
ATOM 20978 C CA . ARG B 1 39 ? 7.682 4.539 -4.782 1.00 99.99 139 ARG B CA 16
ATOM 20979 C C . ARG B 1 39 ? 7.049 3.474 -3.893 1.00 99.99 139 ARG B C 16
ATOM 20980 O O . ARG B 1 39 ? 7.746 2.740 -3.192 1.00 99.99 139 ARG B O 16
ATOM 21001 N N . PHE B 1 40 ? 5.723 3.395 -3.927 1.00 99.99 140 PHE B N 16
ATOM 21002 C CA . PHE B 1 40 ? 4.987 2.503 -3.038 1.00 99.99 140 PHE B CA 16
ATOM 21003 C C . PHE B 1 40 ? 3.765 1.921 -3.739 1.00 99.99 140 PHE B C 16
ATOM 21004 O O . PHE B 1 40 ? 3.319 2.437 -4.766 1.00 99.99 140 PHE B O 16
ATOM 21021 N N . VAL B 1 41 ? 3.227 0.841 -3.181 1.00 99.99 141 VAL B N 16
ATOM 21022 C CA . VAL B 1 41 ? 2.017 0.227 -3.714 1.00 99.99 141 VAL B CA 16
ATOM 21023 C C . VAL B 1 41 ? 0.933 0.131 -2.645 1.00 99.99 141 VAL B C 16
ATOM 21024 O O . VAL B 1 41 ? 1.094 -0.534 -1.620 1.00 99.99 141 VAL B O 16
ATOM 21037 N N . PRO B 1 42 ? -0.197 0.809 -2.886 1.00 99.99 142 PRO B N 16
ATOM 21038 C CA . PRO B 1 42 ? -1.393 0.680 -2.047 1.00 99.99 142 PRO B CA 16
ATOM 21039 C C . PRO B 1 42 ? -1.875 -0.762 -1.939 1.00 99.99 142 PRO B C 16
ATOM 21040 O O . PRO B 1 42 ? -2.122 -1.420 -2.952 1.00 99.99 142 PRO B O 16
ATOM 21051 N N . ILE B 1 43 ? -2.003 -1.250 -0.709 1.00 99.99 143 ILE B N 16
ATOM 21052 C CA . ILE B 1 43 ? -2.605 -2.554 -0.465 1.00 99.99 143 ILE B CA 16
ATOM 21053 C C . ILE B 1 43 ? -3.918 -2.419 0.302 1.00 99.99 143 ILE B C 16
ATOM 21054 O O . ILE B 1 43 ? -3.968 -1.870 1.403 1.00 99.99 143 ILE B O 16
ATOM 21070 N N . PRO B 1 44 ? -5.003 -2.933 -0.291 1.00 99.99 144 PRO B N 16
ATOM 21071 C CA . PRO B 1 44 ? -6.348 -2.823 0.285 1.00 99.99 144 PRO B CA 16
ATOM 21072 C C . PRO B 1 44 ? -6.527 -3.709 1.513 1.00 99.99 144 PRO B C 16
ATOM 21073 O O . PRO B 1 44 ? -5.886 -4.753 1.636 1.00 99.99 144 PRO B O 16
ATOM 21084 N N . VAL B 1 45 ? -7.401 -3.286 2.420 1.00 99.99 145 VAL B N 16
ATOM 21085 C CA . VAL B 1 45 ? -7.558 -3.961 3.704 1.00 99.99 145 VAL B CA 16
ATOM 21086 C C . VAL B 1 45 ? -9.000 -4.402 3.922 1.00 99.99 145 VAL B C 16
ATOM 21087 O O . VAL B 1 45 ? -9.938 -3.683 3.577 1.00 99.99 145 VAL B O 16
ATOM 21100 N N . GLU B 1 46 ? -9.170 -5.590 4.493 1.00 99.99 146 GLU B N 16
ATOM 21101 C CA . GLU B 1 46 ? -10.498 -6.107 4.797 1.00 99.99 146 GLU B CA 16
ATOM 21102 C C . GLU B 1 46 ? -10.878 -5.815 6.246 1.00 99.99 146 GLU B C 16
ATOM 21103 O O . GLU B 1 46 ? -12.022 -5.472 6.544 1.00 99.99 146 GLU B O 16
ATOM 21115 N N . THR B 1 47 ? -9.906 -5.950 7.146 1.00 99.99 147 THR B N 16
ATOM 21116 C CA . THR B 1 47 ? -10.180 -5.914 8.577 1.00 99.99 147 THR B CA 16
ATOM 21117 C C . THR B 1 47 ? -9.479 -4.733 9.239 1.00 99.99 147 THR B C 16
ATOM 21118 O O . THR B 1 47 ? -8.330 -4.423 8.923 1.00 99.99 147 THR B O 16
ATOM 21129 N N . ASP B 1 48 ? -10.176 -4.079 10.160 1.00 99.99 148 ASP B N 16
ATOM 21130 C CA . ASP B 1 48 ? -9.634 -2.907 10.841 1.00 99.99 148 ASP B CA 16
ATOM 21131 C C . ASP B 1 48 ? -8.342 -3.254 11.573 1.00 99.99 148 ASP B C 16
ATOM 21132 O O . ASP B 1 48 ? -7.395 -2.468 11.585 1.00 99.99 148 ASP B O 16
ATOM 21141 N N . GLU B 1 49 ? -8.310 -4.435 12.182 1.00 99.99 149 GLU B N 16
ATOM 21142 C CA . GLU B 1 49 ? -7.102 -4.927 12.834 1.00 99.99 149 GLU B CA 16
ATOM 21143 C C . GLU B 1 49 ? -5.977 -5.118 11.821 1.00 99.99 149 GLU B C 16
ATOM 21144 O O . GLU B 1 49 ? -4.814 -4.834 12.108 1.00 99.99 149 GLU B O 16
ATOM 21156 N N . GLU B 1 50 ? -6.332 -5.605 10.635 1.00 99.99 150 GLU B N 16
ATOM 21157 C CA . GLU B 1 50 ? -5.368 -5.765 9.555 1.00 99.99 150 GLU B CA 16
ATOM 21158 C C . GLU B 1 50 ? -4.768 -4.419 9.155 1.00 99.99 150 GLU B C 16
ATOM 21159 O O . GLU B 1 50 ? -3.579 -4.323 8.850 1.00 99.99 150 GLU B O 16
ATOM 21171 N N . PHE B 1 51 ? -5.600 -3.383 9.159 1.00 99.99 151 PHE B N 16
ATOM 21172 C CA . PHE B 1 51 ? -5.149 -2.039 8.820 1.00 99.99 151 PHE B CA 16
ATOM 21173 C C . PHE B 1 51 ? -4.069 -1.568 9.789 1.00 99.99 151 PHE B C 16
ATOM 21174 O O . PHE B 1 51 ? -3.029 -1.055 9.375 1.00 99.99 151 PHE B O 16
ATOM 21191 N N . HIS B 1 52 ? -4.321 -1.748 11.082 1.00 99.99 152 HIS B N 16
ATOM 21192 C CA . HIS B 1 52 ? -3.405 -1.275 12.112 1.00 99.99 152 HIS B CA 16
ATOM 21193 C C . HIS B 1 52 ? -2.076 -2.023 12.045 1.00 99.99 152 HIS B C 16
ATOM 21194 O O . HIS B 1 52 ? -1.008 -1.426 12.178 1.00 99.99 152 HIS B O 16
ATOM 21208 N N . THR B 1 53 ? -2.151 -3.335 11.838 1.00 99.99 153 THR B N 16
ATOM 21209 C CA . THR B 1 53 ? -0.956 -4.160 11.732 1.00 99.99 153 THR B CA 16
ATOM 21210 C C . THR B 1 53 ? -0.205 -3.878 10.436 1.00 99.99 153 THR B C 16
ATOM 21211 O O . THR B 1 53 ? 1.024 -3.784 10.425 1.00 99.99 153 THR B O 16
ATOM 21222 N N . LEU B 1 54 ? -0.949 -3.743 9.345 1.00 99.99 154 LEU B N 16
ATOM 21223 C CA . LEU B 1 54 ? -0.353 -3.471 8.041 1.00 99.99 154 LEU B CA 16
ATOM 21224 C C . LEU B 1 54 ? 0.290 -2.088 8.014 1.00 99.99 154 LEU B C 16
ATOM 21225 O O . LEU B 1 54 ? 1.370 -1.907 7.453 1.00 99.99 154 LEU B O 16
ATOM 21241 N N . ALA B 1 55 ? -0.383 -1.117 8.623 1.00 99.99 155 ALA B N 16
ATOM 21242 C CA . ALA B 1 55 ? 0.173 0.224 8.765 1.00 99.99 155 ALA B CA 16
ATOM 21243 C C . ALA B 1 55 ? 1.459 0.200 9.582 1.00 99.99 155 ALA B C 16
ATOM 21244 O O . ALA B 1 55 ? 2.434 0.869 9.243 1.00 99.99 155 ALA B O 16
ATOM 21251 N N . ALA B 1 56 ? 1.453 -0.573 10.664 1.00 99.99 156 ALA B N 16
ATOM 21252 C CA . ALA B 1 56 ? 2.658 -0.784 11.458 1.00 99.99 156 ALA B CA 16
ATOM 21253 C C . ALA B 1 56 ? 3.753 -1.447 10.630 1.00 99.99 156 ALA B C 16
ATOM 21254 O O . ALA B 1 56 ? 4.931 -1.116 10.763 1.00 99.99 156 ALA B O 16
ATOM 21261 N N . SER B 1 57 ? 3.357 -2.384 9.774 1.00 99.99 157 SER B N 16
ATOM 21262 C CA . SER B 1 57 ? 4.311 -3.161 8.993 1.00 99.99 157 SER B CA 16
ATOM 21263 C C . SER B 1 57 ? 5.082 -2.263 8.029 1.00 99.99 157 SER B C 16
ATOM 21264 O O . SER B 1 57 ? 6.292 -2.414 7.854 1.00 99.99 157 SER B O 16
ATOM 21272 N N . LEU B 1 58 ? 4.374 -1.328 7.408 1.00 99.99 158 LEU B N 16
ATOM 21273 C CA . LEU B 1 58 ? 4.985 -0.421 6.443 1.00 99.99 158 LEU B CA 16
ATOM 21274 C C . LEU B 1 58 ? 5.979 0.514 7.128 1.00 99.99 158 LEU B C 16
ATOM 21275 O O . LEU B 1 58 ? 7.034 0.825 6.578 1.00 99.99 158 LEU B O 16
ATOM 21291 N N . SER B 1 59 ? 5.632 0.954 8.334 1.00 99.99 159 SER B N 16
ATOM 21292 C CA . SER B 1 59 ? 6.499 1.844 9.099 1.00 99.99 159 SER B CA 16
ATOM 21293 C C . SER B 1 59 ? 7.810 1.149 9.456 1.00 99.99 159 SER B C 16
ATOM 21294 O O . SER B 1 59 ? 8.881 1.751 9.387 1.00 99.99 159 SER B O 16
ATOM 21302 N N . GLN B 1 60 ? 7.714 -0.121 9.838 1.00 99.99 160 GLN B N 16
ATOM 21303 C CA . GLN B 1 60 ? 8.897 -0.919 10.139 1.00 99.99 160 GLN B CA 16
ATOM 21304 C C . GLN B 1 60 ? 9.780 -1.070 8.904 1.00 99.99 160 GLN B C 16
ATOM 21305 O O . GLN B 1 60 ? 10.998 -0.914 8.976 1.00 99.99 160 GLN B O 16
ATOM 21319 N N . LYS B 1 61 ? 9.156 -1.379 7.773 1.00 99.99 161 LYS B N 16
ATOM 21320 C CA . LYS B 1 61 ? 9.869 -1.458 6.503 1.00 99.99 161 LYS B CA 16
ATOM 21321 C C . LYS B 1 61 ? 10.440 -0.100 6.114 1.00 99.99 161 LYS B C 16
ATOM 21322 O O . LYS B 1 61 ? 11.583 -0.001 5.663 1.00 99.99 161 LYS B O 16
ATOM 21341 N N . LEU B 1 62 ? 9.643 0.948 6.293 1.00 99.99 162 LEU B N 16
ATOM 21342 C CA . LEU B 1 62 ? 10.029 2.287 5.864 1.00 99.99 162 LEU B CA 16
ATOM 21343 C C . LEU B 1 62 ? 11.279 2.757 6.601 1.00 99.99 162 LEU B C 16
ATOM 21344 O O . LEU B 1 62 ? 12.201 3.300 5.995 1.00 99.99 162 LEU B O 16
ATOM 21360 N N . GLU B 1 63 ? 11.300 2.543 7.912 1.00 99.99 163 GLU B N 16
ATOM 21361 C CA . GLU B 1 63 ? 12.428 2.964 8.737 1.00 99.99 163 GLU B CA 16
ATOM 21362 C C . GLU B 1 63 ? 13.710 2.257 8.306 1.00 99.99 163 GLU B C 16
ATOM 21363 O O . GLU B 1 63 ? 14.776 2.869 8.240 1.00 99.99 163 GLU B O 16
ATOM 21375 N N . MET B 1 64 ? 13.598 0.964 8.018 1.00 99.99 164 MET B N 16
ATOM 21376 C CA . MET B 1 64 ? 14.744 0.178 7.575 1.00 99.99 164 MET B CA 16
ATOM 21377 C C . MET B 1 64 ? 15.248 0.666 6.221 1.00 99.99 164 MET B C 16
ATOM 21378 O O . MET B 1 64 ? 16.451 0.674 5.962 1.00 99.99 164 MET B O 16
ATOM 21392 N N . MET B 1 65 ? 14.320 1.075 5.361 1.00 99.99 165 MET B N 16
ATOM 21393 C CA . MET B 1 65 ? 14.676 1.619 4.056 1.00 99.99 165 MET B CA 16
ATOM 21394 C C . MET B 1 65 ? 15.449 2.926 4.203 1.00 99.99 165 MET B C 16
ATOM 21395 O O . MET B 1 65 ? 16.374 3.201 3.439 1.00 99.99 165 MET B O 16
ATOM 21409 N N . VAL B 1 66 ? 15.063 3.727 5.192 1.00 99.99 166 VAL B N 16
ATOM 21410 C CA . VAL B 1 66 ? 15.743 4.987 5.462 1.00 99.99 166 VAL B CA 16
ATOM 21411 C C . VAL B 1 66 ? 17.123 4.748 6.066 1.00 99.99 166 VAL B C 16
ATOM 21412 O O . VAL B 1 66 ? 18.112 5.341 5.632 1.00 99.99 166 VAL B O 16
ATOM 21425 N N . ALA B 1 67 ? 17.184 3.875 7.065 1.00 99.99 167 ALA B N 16
ATOM 21426 C CA . ALA B 1 67 ? 18.447 3.535 7.706 1.00 99.99 167 ALA B CA 16
ATOM 21427 C C . ALA B 1 67 ? 18.335 2.224 8.477 1.00 99.99 167 ALA B C 16
ATOM 21428 O O . ALA B 1 67 ? 17.273 1.888 9.002 1.00 99.99 167 ALA B O 16
ATOM 21435 N N . LYS B 1 68 ? 19.438 1.486 8.543 1.00 99.99 168 LYS B N 16
ATOM 21436 C CA . LYS B 1 68 ? 19.490 0.252 9.320 1.00 99.99 168 LYS B CA 16
ATOM 21437 C C . LYS B 1 68 ? 20.554 0.340 10.409 1.00 99.99 168 LYS B C 16
ATOM 21438 O O . LYS B 1 68 ? 21.545 1.047 10.227 1.00 99.99 168 LYS B O 16
ATOM 21457 N N . SER A 1 26 ? -1.381 12.499 -6.200 1.00 99.99 26 SER A N 17
ATOM 21458 C CA . SER A 1 26 ? -0.831 12.190 -7.517 1.00 99.99 26 SER A CA 17
ATOM 21459 C C . SER A 1 26 ? -0.466 10.712 -7.619 1.00 99.99 26 SER A C 17
ATOM 21460 O O . SER A 1 26 ? 0.485 10.343 -8.307 1.00 99.99 26 SER A O 17
ATOM 21467 N N . ILE A 1 27 ? -1.229 9.872 -6.926 1.00 99.99 27 ILE A N 17
ATOM 21468 C CA . ILE A 1 27 ? -1.006 8.431 -6.964 1.00 99.99 27 ILE A CA 17
ATOM 21469 C C . ILE A 1 27 ? -2.267 7.692 -7.399 1.00 99.99 27 ILE A C 17
ATOM 21470 O O . ILE A 1 27 ? -3.237 7.604 -6.649 1.00 99.99 27 ILE A O 17
ATOM 21486 N N . GLU A 1 28 ? -2.243 7.159 -8.617 1.00 99.99 28 GLU A N 17
ATOM 21487 C CA . GLU A 1 28 ? -3.457 6.670 -9.260 1.00 99.99 28 GLU A CA 17
ATOM 21488 C C . GLU A 1 28 ? -4.076 5.529 -8.459 1.00 99.99 28 GLU A C 17
ATOM 21489 O O . GLU A 1 28 ? -5.294 5.453 -8.304 1.00 99.99 28 GLU A O 17
ATOM 21501 N N . MET A 1 29 ? -3.227 4.642 -7.951 1.00 99.99 29 MET A N 17
ATOM 21502 C CA . MET A 1 29 ? -3.689 3.499 -7.174 1.00 99.99 29 MET A CA 17
ATOM 21503 C C . MET A 1 29 ? -4.381 3.955 -5.893 1.00 99.99 29 MET A C 17
ATOM 21504 O O . MET A 1 29 ? -5.459 3.472 -5.553 1.00 99.99 29 MET A O 17
ATOM 21518 N N . ALA A 1 30 ? -3.754 4.892 -5.189 1.00 99.99 30 ALA A N 17
ATOM 21519 C CA . ALA A 1 30 ? -4.278 5.369 -3.915 1.00 99.99 30 ALA A CA 17
ATOM 21520 C C . ALA A 1 30 ? -5.602 6.101 -4.106 1.00 99.99 30 ALA A C 17
ATOM 21521 O O . ALA A 1 30 ? -6.553 5.893 -3.351 1.00 99.99 30 ALA A O 17
ATOM 21528 N N . HIS A 1 31 ? -5.656 6.961 -5.118 1.00 99.99 31 HIS A N 17
ATOM 21529 C CA . HIS A 1 31 ? -6.854 7.749 -5.388 1.00 99.99 31 HIS A CA 17
ATOM 21530 C C . HIS A 1 31 ? -8.021 6.846 -5.779 1.00 99.99 31 HIS A C 17
ATOM 21531 O O . HIS A 1 31 ? -9.146 7.035 -5.318 1.00 99.99 31 HIS A O 17
ATOM 21545 N N . SER A 1 32 ? -7.744 5.867 -6.634 1.00 99.99 32 SER A N 17
ATOM 21546 C CA . SER A 1 32 ? -8.784 4.979 -7.141 1.00 99.99 32 SER A CA 17
ATOM 21547 C C . SER A 1 32 ? -9.438 4.204 -6.002 1.00 99.99 32 SER A C 17
ATOM 21548 O O . SER A 1 32 ? -10.663 4.089 -5.936 1.00 99.99 32 SER A O 17
ATOM 21556 N N . LEU A 1 33 ? -8.614 3.673 -5.106 1.00 99.99 33 LEU A N 17
ATOM 21557 C CA . LEU A 1 33 ? -9.109 2.870 -3.992 1.00 99.99 33 LEU A CA 17
ATOM 21558 C C . LEU A 1 33 ? -9.979 3.708 -3.062 1.00 99.99 33 LEU A C 17
ATOM 21559 O O . LEU A 1 33 ? -11.023 3.252 -2.594 1.00 99.99 33 LEU A O 17
ATOM 21575 N N . ALA A 1 34 ? -9.545 4.936 -2.799 1.00 99.99 34 ALA A N 17
ATOM 21576 C CA . ALA A 1 34 ? -10.283 5.838 -1.925 1.00 99.99 34 ALA A CA 17
ATOM 21577 C C . ALA A 1 34 ? -11.646 6.183 -2.517 1.00 99.99 34 ALA A C 17
ATOM 21578 O O . ALA A 1 34 ? -12.646 6.240 -1.803 1.00 99.99 34 ALA A O 17
ATOM 21585 N N . GLN A 1 35 ? -11.676 6.414 -3.825 1.00 99.99 35 GLN A N 17
ATOM 21586 C CA . GLN A 1 35 ? -12.906 6.807 -4.503 1.00 99.99 35 GLN A CA 17
ATOM 21587 C C . GLN A 1 35 ? -13.964 5.711 -4.389 1.00 99.99 35 GLN A C 17
ATOM 21588 O O . GLN A 1 35 ? -15.156 5.998 -4.296 1.00 99.99 35 GLN A O 17
ATOM 21602 N N . ILE A 1 36 ? -13.515 4.462 -4.397 1.00 99.99 36 ILE A N 17
ATOM 21603 C CA . ILE A 1 36 ? -14.427 3.325 -4.341 1.00 99.99 36 ILE A CA 17
ATOM 21604 C C . ILE A 1 36 ? -14.514 2.760 -2.928 1.00 99.99 36 ILE A C 17
ATOM 21605 O O . ILE A 1 36 ? -15.017 1.657 -2.720 1.00 99.99 36 ILE A O 17
ATOM 21621 N N . GLY A 1 37 ? -14.021 3.525 -1.958 1.00 99.99 37 GLY A N 17
ATOM 21622 C CA . GLY A 1 37 ? -14.398 3.303 -0.575 1.00 99.99 37 GLY A CA 17
ATOM 21623 C C . GLY A 1 37 ? -13.584 2.205 0.079 1.00 99.99 37 GLY A C 17
ATOM 21624 O O . GLY A 1 37 ? -13.997 1.635 1.090 1.00 99.99 37 GLY A O 17
ATOM 21628 N N . ILE A 1 38 ? -12.424 1.907 -0.497 1.00 99.99 38 ILE A N 17
ATOM 21629 C CA . ILE A 1 38 ? -11.539 0.887 0.050 1.00 99.99 38 ILE A CA 17
ATOM 21630 C C . ILE A 1 38 ? -10.465 1.508 0.935 1.00 99.99 38 ILE A C 17
ATOM 21631 O O . ILE A 1 38 ? -9.717 2.385 0.500 1.00 99.99 38 ILE A O 17
ATOM 21647 N N . ARG A 1 39 ? -10.392 1.048 2.181 1.00 99.99 39 ARG A N 17
ATOM 21648 C CA . ARG A 1 39 ? -9.263 1.365 3.048 1.00 99.99 39 ARG A CA 17
ATOM 21649 C C . ARG A 1 39 ? -8.029 0.562 2.646 1.00 99.99 39 ARG A C 17
ATOM 21650 O O . ARG A 1 39 ? -8.119 -0.632 2.359 1.00 99.99 39 ARG A O 17
ATOM 21671 N N . PHE A 1 40 ? -6.879 1.226 2.629 1.00 99.99 40 PHE A N 17
ATOM 21672 C CA . PHE A 1 40 ? -5.632 0.585 2.225 1.00 99.99 40 PHE A CA 17
ATOM 21673 C C . PHE A 1 40 ? -4.448 1.165 2.994 1.00 99.99 40 PHE A C 17
ATOM 21674 O O . PHE A 1 40 ? -4.518 2.277 3.517 1.00 99.99 40 PHE A O 17
ATOM 21691 N N . VAL A 1 41 ? -3.362 0.404 3.058 1.00 99.99 41 VAL A N 17
ATOM 21692 C CA . VAL A 1 41 ? -2.090 0.924 3.545 1.00 99.99 41 VAL A CA 17
ATOM 21693 C C . VAL A 1 41 ? -0.996 0.782 2.492 1.00 99.99 41 VAL A C 17
ATOM 21694 O O . VAL A 1 41 ? -0.689 -0.314 2.024 1.00 99.99 41 VAL A O 17
ATOM 21707 N N . PRO A 1 42 ? -0.394 1.917 2.110 1.00 99.99 42 PRO A N 17
ATOM 21708 C CA . PRO A 1 42 ? 0.761 1.935 1.206 1.00 99.99 42 PRO A CA 17
ATOM 21709 C C . PRO A 1 42 ? 1.885 1.020 1.684 1.00 99.99 42 PRO A C 17
ATOM 21710 O O . PRO A 1 42 ? 2.256 1.039 2.857 1.00 99.99 42 PRO A O 17
ATOM 21721 N N . ILE A 1 43 ? 2.422 0.224 0.766 1.00 99.99 43 ILE A N 17
ATOM 21722 C CA . ILE A 1 43 ? 3.612 -0.570 1.048 1.00 99.99 43 ILE A CA 17
ATOM 21723 C C . ILE A 1 43 ? 4.767 -0.171 0.136 1.00 99.99 43 ILE A C 17
ATOM 21724 O O . ILE A 1 43 ? 4.649 -0.168 -1.090 1.00 99.99 43 ILE A O 17
ATOM 21740 N N . PRO A 1 44 ? 5.910 0.172 0.746 1.00 99.99 44 PRO A N 17
ATOM 21741 C CA . PRO A 1 44 ? 7.089 0.645 0.011 1.00 99.99 44 PRO A CA 17
ATOM 21742 C C . PRO A 1 44 ? 7.556 -0.356 -1.040 1.00 99.99 44 PRO A C 17
ATOM 21743 O O . PRO A 1 44 ? 7.440 -1.566 -0.855 1.00 99.99 44 PRO A O 17
ATOM 21754 N N . VAL A 1 45 ? 8.089 0.160 -2.145 1.00 99.99 45 VAL A N 17
ATOM 21755 C CA . VAL A 1 45 ? 8.701 -0.685 -3.163 1.00 99.99 45 VAL A CA 17
ATOM 21756 C C . VAL A 1 45 ? 10.214 -0.498 -3.197 1.00 99.99 45 VAL A C 17
ATOM 21757 O O . VAL A 1 45 ? 10.712 0.625 -3.103 1.00 99.99 45 VAL A O 17
ATOM 21770 N N . GLU A 1 46 ? 10.940 -1.603 -3.331 1.00 99.99 46 GLU A N 17
ATOM 21771 C CA . GLU A 1 46 ? 12.395 -1.556 -3.406 1.00 99.99 46 GLU A CA 17
ATOM 21772 C C . GLU A 1 46 ? 12.858 -1.298 -4.836 1.00 99.99 46 GLU A C 17
ATOM 21773 O O . GLU A 1 46 ? 13.633 -0.377 -5.094 1.00 99.99 46 GLU A O 17
ATOM 21785 N N . THR A 1 47 ? 12.378 -2.120 -5.765 1.00 99.99 47 THR A N 17
ATOM 21786 C CA . THR A 1 47 ? 12.823 -2.049 -7.152 1.00 99.99 47 THR A CA 17
ATOM 21787 C C . THR A 1 47 ? 11.660 -2.265 -8.112 1.00 99.99 47 THR A C 17
ATOM 21788 O O . THR A 1 47 ? 10.522 -2.467 -7.689 1.00 99.99 47 THR A O 17
ATOM 21799 N N . ASP A 1 48 ? 11.952 -2.222 -9.408 1.00 99.99 48 ASP A N 17
ATOM 21800 C CA . ASP A 1 48 ? 10.915 -2.304 -10.429 1.00 99.99 48 ASP A CA 17
ATOM 21801 C C . ASP A 1 48 ? 10.173 -3.633 -10.342 1.00 99.99 48 ASP A C 17
ATOM 21802 O O . ASP A 1 48 ? 8.951 -3.684 -10.483 1.00 99.99 48 ASP A O 17
ATOM 21811 N N . GLU A 1 49 ? 10.919 -4.710 -10.111 1.00 99.99 49 GLU A N 17
ATOM 21812 C CA . GLU A 1 49 ? 10.336 -6.046 -10.054 1.00 99.99 49 GLU A CA 17
ATOM 21813 C C . GLU A 1 49 ? 9.342 -6.158 -8.903 1.00 99.99 49 GLU A C 17
ATOM 21814 O O . GLU A 1 49 ? 8.294 -6.790 -9.033 1.00 99.99 49 GLU A O 17
ATOM 21826 N N . GLU A 1 50 ? 9.678 -5.538 -7.775 1.00 99.99 50 GLU A N 17
ATOM 21827 C CA . GLU A 1 50 ? 8.808 -5.558 -6.605 1.00 99.99 50 GLU A CA 17
ATOM 21828 C C . GLU A 1 50 ? 7.501 -4.821 -6.886 1.00 99.99 50 GLU A C 17
ATOM 21829 O O . GLU A 1 50 ? 6.435 -5.227 -6.423 1.00 99.99 50 GLU A O 17
ATOM 21841 N N . PHE A 1 51 ? 7.592 -3.735 -7.648 1.00 99.99 51 PHE A N 17
ATOM 21842 C CA . PHE A 1 51 ? 6.412 -2.969 -8.030 1.00 99.99 51 PHE A CA 17
ATOM 21843 C C . PHE A 1 51 ? 5.448 -3.826 -8.845 1.00 99.99 51 PHE A C 17
ATOM 21844 O O . PHE A 1 51 ? 4.243 -3.844 -8.582 1.00 99.99 51 PHE A O 17
ATOM 21861 N N . HIS A 1 52 ? 5.983 -4.536 -9.832 1.00 99.99 52 HIS A N 17
ATOM 21862 C CA . HIS A 1 52 ? 5.162 -5.339 -10.731 1.00 99.99 52 HIS A CA 17
ATOM 21863 C C . HIS A 1 52 ? 4.486 -6.480 -9.975 1.00 99.99 52 HIS A C 17
ATOM 21864 O O . HIS A 1 52 ? 3.306 -6.763 -10.181 1.00 99.99 52 HIS A O 17
ATOM 21878 N N . THR A 1 53 ? 5.245 -7.133 -9.100 1.00 99.99 53 THR A N 17
ATOM 21879 C CA . THR A 1 53 ? 4.719 -8.237 -8.309 1.00 99.99 53 THR A CA 17
ATOM 21880 C C . THR A 1 53 ? 3.743 -7.741 -7.249 1.00 99.99 53 THR A C 17
ATOM 21881 O O . THR A 1 53 ? 2.683 -8.331 -7.040 1.00 99.99 53 THR A O 17
ATOM 21892 N N . LEU A 1 54 ? 4.106 -6.649 -6.584 1.00 99.99 54 LEU A N 17
ATOM 21893 C CA . LEU A 1 54 ? 3.259 -6.067 -5.548 1.00 99.99 54 LEU A CA 17
ATOM 21894 C C . LEU A 1 54 ? 1.983 -5.488 -6.151 1.00 99.99 54 LEU A C 17
ATOM 21895 O O . LEU A 1 54 ? 0.901 -5.615 -5.579 1.00 99.99 54 LEU A O 17
ATOM 21911 N N . ALA A 1 55 ? 2.117 -4.853 -7.310 1.00 99.99 55 ALA A N 17
ATOM 21912 C CA . ALA A 1 55 ? 0.962 -4.361 -8.051 1.00 99.99 55 ALA A CA 17
ATOM 21913 C C . ALA A 1 55 ? 0.036 -5.506 -8.446 1.00 99.99 55 ALA A C 17
ATOM 21914 O O . ALA A 1 55 ? -1.185 -5.376 -8.394 1.00 99.99 55 ALA A O 17
ATOM 21921 N N . ALA A 1 56 ? 0.627 -6.628 -8.844 1.00 99.99 56 ALA A N 17
ATOM 21922 C CA . ALA A 1 56 ? -0.139 -7.829 -9.144 1.00 99.99 56 ALA A CA 17
ATOM 21923 C C . ALA A 1 56 ? -0.906 -8.313 -7.918 1.00 99.99 56 ALA A C 17
ATOM 21924 O O . ALA A 1 56 ? -2.051 -8.752 -8.022 1.00 99.99 56 ALA A O 17
ATOM 21931 N N . SER A 1 57 ? -0.264 -8.232 -6.756 1.00 99.99 57 SER A N 17
ATOM 21932 C CA . SER A 1 57 ? -0.904 -8.613 -5.502 1.00 99.99 57 SER A CA 17
ATOM 21933 C C . SER A 1 57 ? -2.085 -7.696 -5.194 1.00 99.99 57 SER A C 17
ATOM 21934 O O . SER A 1 57 ? -3.136 -8.152 -4.741 1.00 99.99 57 SER A O 17
ATOM 21942 N N . LEU A 1 58 ? -1.906 -6.404 -5.446 1.00 99.99 58 LEU A N 17
ATOM 21943 C CA . LEU A 1 58 ? -2.988 -5.440 -5.298 1.00 99.99 58 LEU A CA 17
ATOM 21944 C C . LEU A 1 58 ? -4.157 -5.784 -6.216 1.00 99.99 58 LEU A C 17
ATOM 21945 O O . LEU A 1 58 ? -5.313 -5.777 -5.794 1.00 99.99 58 LEU A O 17
ATOM 21961 N N . SER A 1 59 ? -3.846 -6.092 -7.471 1.00 99.99 59 SER A N 17
ATOM 21962 C CA . SER A 1 59 ? -4.872 -6.425 -8.452 1.00 99.99 59 SER A CA 17
ATOM 21963 C C . SER A 1 59 ? -5.589 -7.716 -8.071 1.00 99.99 59 SER A C 17
ATOM 21964 O O . SER A 1 59 ? -6.812 -7.809 -8.161 1.00 99.99 59 SER A O 17
ATOM 21972 N N . GLN A 1 60 ? -4.816 -8.711 -7.646 1.00 99.99 60 GLN A N 17
ATOM 21973 C CA . GLN A 1 60 ? -5.376 -10.001 -7.259 1.00 99.99 60 GLN A CA 17
ATOM 21974 C C . GLN A 1 60 ? -6.300 -9.855 -6.053 1.00 99.99 60 GLN A C 17
ATOM 21975 O O . GLN A 1 60 ? -7.380 -10.443 -6.010 1.00 99.99 60 GLN A O 17
ATOM 21989 N N . LYS A 1 61 ? -5.866 -9.067 -5.075 1.00 99.99 61 LYS A N 17
ATOM 21990 C CA . LYS A 1 61 ? -6.636 -8.869 -3.854 1.00 99.99 61 LYS A CA 17
ATOM 21991 C C . LYS A 1 61 ? -7.973 -8.199 -4.154 1.00 99.99 61 LYS A C 17
ATOM 21992 O O . LYS A 1 61 ? -9.013 -8.604 -3.632 1.00 99.99 61 LYS A O 17
ATOM 22011 N N . LEU A 1 62 ? -7.939 -7.176 -4.998 1.00 99.99 62 LEU A N 17
ATOM 22012 C CA . LEU A 1 62 ? -9.148 -6.440 -5.359 1.00 99.99 62 LEU A CA 17
ATOM 22013 C C . LEU A 1 62 ? -10.149 -7.349 -6.062 1.00 99.99 62 LEU A C 17
ATOM 22014 O O . LEU A 1 62 ? -11.350 -7.281 -5.806 1.00 99.99 62 LEU A O 17
ATOM 22030 N N . GLU A 1 63 ? -9.645 -8.202 -6.949 1.00 99.99 63 GLU A N 17
ATOM 22031 C CA . GLU A 1 63 ? -10.498 -9.128 -7.688 1.00 99.99 63 GLU A CA 17
ATOM 22032 C C . GLU A 1 63 ? -11.201 -10.094 -6.739 1.00 99.99 63 GLU A C 17
ATOM 22033 O O . GLU A 1 63 ? -12.387 -10.383 -6.900 1.00 99.99 63 GLU A O 17
ATOM 22045 N N . MET A 1 64 ? -10.462 -10.589 -5.752 1.00 99.99 64 MET A N 17
ATOM 22046 C CA . MET A 1 64 ? -11.026 -11.493 -4.756 1.00 99.99 64 MET A CA 17
ATOM 22047 C C . MET A 1 64 ? -12.067 -10.779 -3.899 1.00 99.99 64 MET A C 17
ATOM 22048 O O . MET A 1 64 ? -13.072 -11.371 -3.507 1.00 99.99 64 MET A O 17
ATOM 22062 N N . MET A 1 65 ? -11.821 -9.506 -3.615 1.00 99.99 65 MET A N 17
ATOM 22063 C CA . MET A 1 65 ? -12.721 -8.721 -2.781 1.00 99.99 65 MET A CA 17
ATOM 22064 C C . MET A 1 65 ? -14.081 -8.555 -3.455 1.00 99.99 65 MET A C 17
ATOM 22065 O O . MET A 1 65 ? -15.120 -8.579 -2.794 1.00 99.99 65 MET A O 17
ATOM 22079 N N . VAL A 1 66 ? -14.066 -8.387 -4.773 1.00 99.99 66 VAL A N 17
ATOM 22080 C CA . VAL A 1 66 ? -15.290 -8.139 -5.527 1.00 99.99 66 VAL A CA 17
ATOM 22081 C C . VAL A 1 66 ? -15.845 -9.431 -6.113 1.00 99.99 66 VAL A C 17
ATOM 22082 O O . VAL A 1 66 ? -16.981 -9.473 -6.585 1.00 99.99 66 VAL A O 17
ATOM 22095 N N . ALA A 1 67 ? -15.037 -10.486 -6.081 1.00 99.99 67 ALA A N 17
ATOM 22096 C CA . ALA A 1 67 ? -15.458 -11.787 -6.584 1.00 99.99 67 ALA A CA 17
ATOM 22097 C C . ALA A 1 67 ? -16.673 -12.303 -5.821 1.00 99.99 67 ALA A C 17
ATOM 22098 O O . ALA A 1 67 ? -16.796 -12.095 -4.615 1.00 99.99 67 ALA A O 17
ATOM 22105 N N . LYS A 1 68 ? -17.569 -12.979 -6.533 1.00 99.99 68 LYS A N 17
ATOM 22106 C CA . LYS A 1 68 ? -18.754 -13.562 -5.916 1.00 99.99 68 LYS A CA 17
ATOM 22107 C C . LYS A 1 68 ? -18.835 -15.058 -6.201 1.00 99.99 68 LYS A C 17
ATOM 22108 O O . LYS A 1 68 ? -18.218 -15.521 -7.159 1.00 99.99 68 LYS A O 17
ATOM 22127 N N . SER B 1 26 ? -6.234 12.545 -0.575 1.00 99.99 126 SER B N 17
ATOM 22128 C CA . SER B 1 26 ? -6.721 12.647 0.796 1.00 99.99 126 SER B CA 17
ATOM 22129 C C . SER B 1 26 ? -6.272 11.448 1.623 1.00 99.99 126 SER B C 17
ATOM 22130 O O . SER B 1 26 ? -6.978 11.007 2.531 1.00 99.99 126 SER B O 17
ATOM 22138 N N . ILE B 1 27 ? -5.095 10.922 1.300 1.00 99.99 127 ILE B N 17
ATOM 22139 C CA . ILE B 1 27 ? -4.535 9.792 2.033 1.00 99.99 127 ILE B CA 17
ATOM 22140 C C . ILE B 1 27 ? -3.150 10.124 2.580 1.00 99.99 127 ILE B C 17
ATOM 22141 O O . ILE B 1 27 ? -2.182 10.218 1.826 1.00 99.99 127 ILE B O 17
ATOM 22157 N N . GLU B 1 28 ? -3.064 10.295 3.894 1.00 99.99 128 GLU B N 17
ATOM 22158 C CA . GLU B 1 28 ? -1.879 10.877 4.512 1.00 99.99 128 GLU B CA 17
ATOM 22159 C C . GLU B 1 28 ? -0.650 10.011 4.255 1.00 99.99 128 GLU B C 17
ATOM 22160 O O . GLU B 1 28 ? 0.436 10.521 3.982 1.00 99.99 128 GLU B O 17
ATOM 22172 N N . MET B 1 29 ? -0.829 8.697 4.342 1.00 99.99 129 MET B N 17
ATOM 22173 C CA . MET B 1 29 ? 0.266 7.760 4.127 1.00 99.99 129 MET B CA 17
ATOM 22174 C C . MET B 1 29 ? 0.790 7.853 2.698 1.00 99.99 129 MET B C 17
ATOM 22175 O O . MET B 1 29 ? 1.998 7.911 2.472 1.00 99.99 129 MET B O 17
ATOM 22189 N N . ALA B 1 30 ? -0.127 7.869 1.737 1.00 99.99 130 ALA B N 17
ATOM 22190 C CA . ALA B 1 30 ? 0.245 7.893 0.327 1.00 99.99 130 ALA B CA 17
ATOM 22191 C C . ALA B 1 30 ? 0.950 9.196 -0.032 1.00 99.99 130 ALA B C 17
ATOM 22192 O O . ALA B 1 30 ? 1.965 9.192 -0.730 1.00 99.99 130 ALA B O 17
ATOM 22199 N N . HIS B 1 31 ? 0.405 10.310 0.445 1.00 99.99 131 HIS B N 17
ATOM 22200 C CA . HIS B 1 31 ? 0.964 11.623 0.147 1.00 99.99 131 HIS B CA 17
ATOM 22201 C C . HIS B 1 31 ? 2.360 11.768 0.743 1.00 99.99 131 HIS B C 17
ATOM 22202 O O . HIS B 1 31 ? 3.275 12.276 0.093 1.00 99.99 131 HIS B O 17
ATOM 22216 N N . SER B 1 32 ? 2.518 11.319 1.985 1.00 99.99 132 SER B N 17
ATOM 22217 C CA . SER B 1 32 ? 3.784 11.462 2.694 1.00 99.99 132 SER B CA 17
ATOM 22218 C C . SER B 1 32 ? 4.900 10.719 1.964 1.00 99.99 132 SER B C 17
ATOM 22219 O O . SER B 1 32 ? 6.001 11.246 1.787 1.00 99.99 132 SER B O 17
ATOM 22227 N N . LEU B 1 33 ? 4.609 9.493 1.544 1.00 99.99 133 LEU B N 17
ATOM 22228 C CA . LEU B 1 33 ? 5.602 8.660 0.873 1.00 99.99 133 LEU B CA 17
ATOM 22229 C C . LEU B 1 33 ? 6.029 9.282 -0.453 1.00 99.99 133 LEU B C 17
ATOM 22230 O O . LEU B 1 33 ? 7.211 9.283 -0.798 1.00 99.99 133 LEU B O 17
ATOM 22246 N N . ALA B 1 34 ? 5.060 9.811 -1.192 1.00 99.99 134 ALA B N 17
ATOM 22247 C CA . ALA B 1 34 ? 5.334 10.437 -2.478 1.00 99.99 134 ALA B CA 17
ATOM 22248 C C . ALA B 1 34 ? 6.217 11.670 -2.314 1.00 99.99 134 ALA B C 17
ATOM 22249 O O . ALA B 1 34 ? 7.130 11.901 -3.106 1.00 99.99 134 ALA B O 17
ATOM 22256 N N . GLN B 1 35 ? 5.937 12.459 -1.282 1.00 99.99 135 GLN B N 17
ATOM 22257 C CA . GLN B 1 35 ? 6.672 13.696 -1.044 1.00 99.99 135 GLN B CA 17
ATOM 22258 C C . GLN B 1 35 ? 8.148 13.410 -0.785 1.00 99.99 135 GLN B C 17
ATOM 22259 O O . GLN B 1 35 ? 9.016 14.194 -1.167 1.00 99.99 135 GLN B O 17
ATOM 22273 N N . ILE B 1 36 ? 8.422 12.286 -0.135 1.00 99.99 136 ILE B N 17
ATOM 22274 C CA . ILE B 1 36 ? 9.791 11.921 0.216 1.00 99.99 136 ILE B CA 17
ATOM 22275 C C . ILE B 1 36 ? 10.358 10.907 -0.770 1.00 99.99 136 ILE B C 17
ATOM 22276 O O . ILE B 1 36 ? 11.386 10.283 -0.511 1.00 99.99 136 ILE B O 17
ATOM 22292 N N . GLY B 1 37 ? 9.682 10.748 -1.904 1.00 99.99 137 GLY B N 17
ATOM 22293 C CA . GLY B 1 37 ? 10.310 10.144 -3.063 1.00 99.99 137 GLY B CA 17
ATOM 22294 C C . GLY B 1 37 ? 10.289 8.628 -3.011 1.00 99.99 137 GLY B C 17
ATOM 22295 O O . GLY B 1 37 ? 11.077 7.967 -3.688 1.00 99.99 137 GLY B O 17
ATOM 22299 N N . ILE B 1 38 ? 9.388 8.078 -2.204 1.00 99.99 138 ILE B N 17
ATOM 22300 C CA . ILE B 1 38 ? 9.252 6.632 -2.084 1.00 99.99 138 ILE B CA 17
ATOM 22301 C C . ILE B 1 38 ? 8.151 6.105 -2.994 1.00 99.99 138 ILE B C 17
ATOM 22302 O O . ILE B 1 38 ? 7.001 6.545 -2.917 1.00 99.99 138 ILE B O 17
ATOM 22318 N N . ARG B 1 39 ? 8.504 5.159 -3.861 1.00 99.99 139 ARG B N 17
ATOM 22319 C CA . ARG B 1 39 ? 7.512 4.394 -4.606 1.00 99.99 139 ARG B CA 17
ATOM 22320 C C . ARG B 1 39 ? 6.835 3.363 -3.708 1.00 99.99 139 ARG B C 17
ATOM 22321 O O . ARG B 1 39 ? 7.493 2.688 -2.915 1.00 99.99 139 ARG B O 17
ATOM 22342 N N . PHE B 1 40 ? 5.519 3.245 -3.839 1.00 99.99 140 PHE B N 17
ATOM 22343 C CA . PHE B 1 40 ? 4.747 2.325 -3.012 1.00 99.99 140 PHE B CA 17
ATOM 22344 C C . PHE B 1 40 ? 3.556 1.764 -3.787 1.00 99.99 140 PHE B C 17
ATOM 22345 O O . PHE B 1 40 ? 3.110 2.354 -4.771 1.00 99.99 140 PHE B O 17
ATOM 22362 N N . VAL B 1 41 ? 3.049 0.623 -3.335 1.00 99.99 141 VAL B N 17
ATOM 22363 C CA . VAL B 1 41 ? 1.776 0.106 -3.825 1.00 99.99 141 VAL B CA 17
ATOM 22364 C C . VAL B 1 41 ? 0.782 -0.076 -2.683 1.00 99.99 141 VAL B C 17
ATOM 22365 O O . VAL B 1 41 ? 1.029 -0.805 -1.722 1.00 99.99 141 VAL B O 17
ATOM 22378 N N . PRO B 1 42 ? -0.371 0.598 -2.791 1.00 99.99 142 PRO B N 17
ATOM 22379 C CA . PRO B 1 42 ? -1.480 0.427 -1.845 1.00 99.99 142 PRO B CA 17
ATOM 22380 C C . PRO B 1 42 ? -1.880 -1.035 -1.680 1.00 99.99 142 PRO B C 17
ATOM 22381 O O . PRO B 1 42 ? -2.036 -1.760 -2.662 1.00 99.99 142 PRO B O 17
ATOM 22392 N N . ILE B 1 43 ? -2.046 -1.459 -0.431 1.00 99.99 143 ILE B N 17
ATOM 22393 C CA . ILE B 1 43 ? -2.593 -2.779 -0.142 1.00 99.99 143 ILE B CA 17
ATOM 22394 C C . ILE B 1 43 ? -3.902 -2.672 0.633 1.00 99.99 143 ILE B C 17
ATOM 22395 O O . ILE B 1 43 ? -3.979 -2.040 1.687 1.00 99.99 143 ILE B O 17
ATOM 22411 N N . PRO B 1 44 ? -4.957 -3.307 0.103 1.00 99.99 144 PRO B N 17
ATOM 22412 C CA . PRO B 1 44 ? -6.299 -3.242 0.691 1.00 99.99 144 PRO B CA 17
ATOM 22413 C C . PRO B 1 44 ? -6.319 -3.714 2.142 1.00 99.99 144 PRO B C 17
ATOM 22414 O O . PRO B 1 44 ? -5.563 -4.605 2.526 1.00 99.99 144 PRO B O 17
ATOM 22425 N N . VAL B 1 45 ? -7.192 -3.110 2.943 1.00 99.99 145 VAL B N 17
ATOM 22426 C CA . VAL B 1 45 ? -7.409 -3.562 4.312 1.00 99.99 145 VAL B CA 17
ATOM 22427 C C . VAL B 1 45 ? -8.785 -4.200 4.468 1.00 99.99 145 VAL B C 17
ATOM 22428 O O . VAL B 1 45 ? -9.777 -3.701 3.935 1.00 99.99 145 VAL B O 17
ATOM 22441 N N . GLU B 1 46 ? -8.838 -5.309 5.200 1.00 99.99 146 GLU B N 17
ATOM 22442 C CA . GLU B 1 46 ? -10.097 -6.000 5.450 1.00 99.99 146 GLU B CA 17
ATOM 22443 C C . GLU B 1 46 ? -10.824 -5.393 6.646 1.00 99.99 146 GLU B C 17
ATOM 22444 O O . GLU B 1 46 ? -11.993 -5.018 6.553 1.00 99.99 146 GLU B O 17
ATOM 22456 N N . THR B 1 47 ? -10.121 -5.300 7.772 1.00 99.99 147 THR B N 17
ATOM 22457 C CA . THR B 1 47 ? -10.729 -4.837 9.014 1.00 99.99 147 THR B CA 17
ATOM 22458 C C . THR B 1 47 ? -9.773 -3.939 9.791 1.00 99.99 147 THR B C 17
ATOM 22459 O O . THR B 1 47 ? -8.651 -3.686 9.354 1.00 99.99 147 THR B O 17
ATOM 22470 N N . ASP B 1 48 ? -10.225 -3.459 10.945 1.00 99.99 148 ASP B N 17
ATOM 22471 C CA . ASP B 1 48 ? -9.453 -2.503 11.730 1.00 99.99 148 ASP B CA 17
ATOM 22472 C C . ASP B 1 48 ? -8.123 -3.108 12.165 1.00 99.99 148 ASP B C 17
ATOM 22473 O O . ASP B 1 48 ? -7.088 -2.440 12.140 1.00 99.99 148 ASP B O 17
ATOM 22482 N N . GLU B 1 49 ? -8.156 -4.375 12.568 1.00 99.99 149 GLU B N 17
ATOM 22483 C CA . GLU B 1 49 ? -6.961 -5.053 13.057 1.00 99.99 149 GLU B CA 17
ATOM 22484 C C . GLU B 1 49 ? -5.904 -5.148 11.962 1.00 99.99 149 GLU B C 17
ATOM 22485 O O . GLU B 1 49 ? -4.710 -4.994 12.222 1.00 99.99 149 GLU B O 17
ATOM 22497 N N . GLU B 1 50 ? -6.351 -5.403 10.736 1.00 99.99 150 GLU B N 17
ATOM 22498 C CA . GLU B 1 50 ? -5.444 -5.507 9.600 1.00 99.99 150 GLU B CA 17
ATOM 22499 C C . GLU B 1 50 ? -4.768 -4.168 9.318 1.00 99.99 150 GLU B C 17
ATOM 22500 O O . GLU B 1 50 ? -3.594 -4.117 8.951 1.00 99.99 150 GLU B O 17
ATOM 22512 N N . PHE B 1 51 ? -5.518 -3.084 9.493 1.00 99.99 151 PHE B N 17
ATOM 22513 C CA . PHE B 1 51 ? -4.980 -1.743 9.305 1.00 99.99 151 PHE B CA 17
ATOM 22514 C C . PHE B 1 51 ? -3.836 -1.475 10.279 1.00 99.99 151 PHE B C 17
ATOM 22515 O O . PHE B 1 51 ? -2.776 -0.982 9.888 1.00 99.99 151 PHE B O 17
ATOM 22532 N N . HIS B 1 52 ? -4.056 -1.804 11.548 1.00 99.99 152 HIS B N 17
ATOM 22533 C CA . HIS B 1 52 ? -3.072 -1.532 12.590 1.00 99.99 152 HIS B CA 17
ATOM 22534 C C . HIS B 1 52 ? -1.803 -2.348 12.363 1.00 99.99 152 HIS B C 17
ATOM 22535 O O . HIS B 1 52 ? -0.690 -1.840 12.508 1.00 99.99 152 HIS B O 17
ATOM 22549 N N . THR B 1 53 ? -1.976 -3.618 12.008 1.00 99.99 153 THR B N 17
ATOM 22550 C CA . THR B 1 53 ? -0.845 -4.500 11.755 1.00 99.99 153 THR B CA 17
ATOM 22551 C C . THR B 1 53 ? -0.134 -4.128 10.460 1.00 99.99 153 THR B C 17
ATOM 22552 O O . THR B 1 53 ? 1.095 -4.096 10.402 1.00 99.99 153 THR B O 17
ATOM 22563 N N . LEU B 1 54 ? -0.914 -3.845 9.423 1.00 99.99 154 LEU B N 17
ATOM 22564 C CA . LEU B 1 54 ? -0.360 -3.467 8.127 1.00 99.99 154 LEU B CA 17
ATOM 22565 C C . LEU B 1 54 ? 0.326 -2.107 8.206 1.00 99.99 154 LEU B C 17
ATOM 22566 O O . LEU B 1 54 ? 1.384 -1.899 7.612 1.00 99.99 154 LEU B O 17
ATOM 22582 N N . ALA B 1 55 ? -0.282 -1.184 8.944 1.00 99.99 155 ALA B N 17
ATOM 22583 C CA . ALA B 1 55 ? 0.329 0.115 9.200 1.00 99.99 155 ALA B CA 17
ATOM 22584 C C . ALA B 1 55 ? 1.650 -0.038 9.947 1.00 99.99 155 ALA B C 17
ATOM 22585 O O . ALA B 1 55 ? 2.617 0.667 9.667 1.00 99.99 155 ALA B O 17
ATOM 22592 N N . ALA B 1 56 ? 1.682 -0.965 10.899 1.00 99.99 156 ALA B N 17
ATOM 22593 C CA . ALA B 1 56 ? 2.911 -1.286 11.611 1.00 99.99 156 ALA B CA 17
ATOM 22594 C C . ALA B 1 56 ? 3.982 -1.802 10.655 1.00 99.99 156 ALA B C 17
ATOM 22595 O O . ALA B 1 56 ? 5.160 -1.470 10.787 1.00 99.99 156 ALA B O 17
ATOM 22602 N N . SER B 1 57 ? 3.563 -2.618 9.692 1.00 99.99 157 SER B N 17
ATOM 22603 C CA . SER B 1 57 ? 4.477 -3.139 8.682 1.00 99.99 157 SER B CA 17
ATOM 22604 C C . SER B 1 57 ? 5.037 -2.010 7.821 1.00 99.99 157 SER B C 17
ATOM 22605 O O . SER B 1 57 ? 6.222 -1.998 7.487 1.00 99.99 157 SER B O 17
ATOM 22613 N N . LEU B 1 58 ? 4.176 -1.062 7.466 1.00 99.99 158 LEU B N 17
ATOM 22614 C CA . LEU B 1 58 ? 4.604 0.125 6.737 1.00 99.99 158 LEU B CA 17
ATOM 22615 C C . LEU B 1 58 ? 5.638 0.914 7.534 1.00 99.99 158 LEU B C 17
ATOM 22616 O O . LEU B 1 58 ? 6.666 1.327 6.998 1.00 99.99 158 LEU B O 17
ATOM 22632 N N . SER B 1 59 ? 5.360 1.115 8.818 1.00 99.99 159 SER B N 17
ATOM 22633 C CA . SER B 1 59 ? 6.258 1.867 9.685 1.00 99.99 159 SER B CA 17
ATOM 22634 C C . SER B 1 59 ? 7.589 1.140 9.851 1.00 99.99 159 SER B C 17
ATOM 22635 O O . SER B 1 59 ? 8.654 1.754 9.800 1.00 99.99 159 SER B O 17
ATOM 22643 N N . GLN B 1 60 ? 7.518 -0.173 10.049 1.00 99.99 160 GLN B N 17
ATOM 22644 C CA . GLN B 1 60 ? 8.716 -0.983 10.232 1.00 99.99 160 GLN B CA 17
ATOM 22645 C C . GLN B 1 60 ? 9.587 -0.957 8.979 1.00 99.99 160 GLN B C 17
ATOM 22646 O O . GLN B 1 60 ? 10.809 -0.835 9.061 1.00 99.99 160 GLN B O 17
ATOM 22660 N N . LYS B 1 61 ? 8.950 -1.073 7.819 1.00 99.99 161 LYS B N 17
ATOM 22661 C CA . LYS B 1 61 ? 9.666 -1.096 6.550 1.00 99.99 161 LYS B CA 17
ATOM 22662 C C . LYS B 1 61 ? 10.400 0.219 6.313 1.00 99.99 161 LYS B C 17
ATOM 22663 O O . LYS B 1 61 ? 11.559 0.230 5.897 1.00 99.99 161 LYS B O 17
ATOM 22682 N N . LEU B 1 62 ? 9.718 1.326 6.581 1.00 99.99 162 LEU B N 17
ATOM 22683 C CA . LEU B 1 62 ? 10.299 2.651 6.384 1.00 99.99 162 LEU B CA 17
ATOM 22684 C C . LEU B 1 62 ? 11.517 2.849 7.280 1.00 99.99 162 LEU B C 17
ATOM 22685 O O . LEU B 1 62 ? 12.529 3.405 6.854 1.00 99.99 162 LEU B O 17
ATOM 22701 N N . GLU B 1 63 ? 11.413 2.388 8.523 1.00 99.99 163 GLU B N 17
ATOM 22702 C CA . GLU B 1 63 ? 12.509 2.513 9.478 1.00 99.99 163 GLU B CA 17
ATOM 22703 C C . GLU B 1 63 ? 13.739 1.748 8.997 1.00 99.99 163 GLU B C 17
ATOM 22704 O O . GLU B 1 63 ? 14.866 2.235 9.105 1.00 99.99 163 GLU B O 17
ATOM 22716 N N . MET B 1 64 ? 13.515 0.550 8.468 1.00 99.99 164 MET B N 17
ATOM 22717 C CA . MET B 1 64 ? 14.601 -0.266 7.937 1.00 99.99 164 MET B CA 17
ATOM 22718 C C . MET B 1 64 ? 15.226 0.391 6.710 1.00 99.99 164 MET B C 17
ATOM 22719 O O . MET B 1 64 ? 16.436 0.309 6.500 1.00 99.99 164 MET B O 17
ATOM 22733 N N . MET B 1 65 ? 14.395 1.041 5.905 1.00 99.99 165 MET B N 17
ATOM 22734 C CA . MET B 1 65 ? 14.861 1.686 4.684 1.00 99.99 165 MET B CA 17
ATOM 22735 C C . MET B 1 65 ? 15.823 2.826 5.005 1.00 99.99 165 MET B C 17
ATOM 22736 O O . MET B 1 65 ? 16.803 3.044 4.293 1.00 99.99 165 MET B O 17
ATOM 22750 N N . VAL B 1 66 ? 15.536 3.552 6.081 1.00 99.99 166 VAL B N 17
ATOM 22751 C CA . VAL B 1 66 ? 16.330 4.717 6.453 1.00 99.99 166 VAL B CA 17
ATOM 22752 C C . VAL B 1 66 ? 17.389 4.355 7.486 1.00 99.99 166 VAL B C 17
ATOM 22753 O O . VAL B 1 66 ? 18.300 5.137 7.758 1.00 99.99 166 VAL B O 17
ATOM 22766 N N . ALA B 1 67 ? 17.263 3.163 8.062 1.00 99.99 167 ALA B N 17
ATOM 22767 C CA . ALA B 1 67 ? 18.225 2.685 9.047 1.00 99.99 167 ALA B CA 17
ATOM 22768 C C . ALA B 1 67 ? 19.625 2.595 8.448 1.00 99.99 167 ALA B C 17
ATOM 22769 O O . ALA B 1 67 ? 19.791 2.247 7.279 1.00 99.99 167 ALA B O 17
ATOM 22776 N N . LYS B 1 68 ? 20.631 2.910 9.257 1.00 99.99 168 LYS B N 17
ATOM 22777 C CA . LYS B 1 68 ? 22.019 2.824 8.821 1.00 99.99 168 LYS B CA 17
ATOM 22778 C C . LYS B 1 68 ? 22.827 1.928 9.753 1.00 99.99 168 LYS B C 17
ATOM 22779 O O . LYS B 1 68 ? 22.416 1.719 10.893 1.00 99.99 168 LYS B O 17
ATOM 22798 N N . SER A 1 26 ? -2.271 12.896 -7.588 1.00 99.99 26 SER A N 18
ATOM 22799 C CA . SER A 1 26 ? -0.909 12.595 -7.163 1.00 99.99 26 SER A CA 18
ATOM 22800 C C . SER A 1 26 ? -0.587 11.120 -7.380 1.00 99.99 26 SER A C 18
ATOM 22801 O O . SER A 1 26 ? 0.347 10.778 -8.105 1.00 99.99 26 SER A O 18
ATOM 22808 N N . ILE A 1 27 ? -1.368 10.249 -6.749 1.00 99.99 27 ILE A N 18
ATOM 22809 C CA . ILE A 1 27 ? -1.173 8.811 -6.882 1.00 99.99 27 ILE A CA 18
ATOM 22810 C C . ILE A 1 27 ? -2.445 8.125 -7.367 1.00 99.99 27 ILE A C 18
ATOM 22811 O O . ILE A 1 27 ? -3.415 7.996 -6.622 1.00 99.99 27 ILE A O 18
ATOM 22827 N N . GLU A 1 28 ? -2.434 7.688 -8.623 1.00 99.99 28 GLU A N 18
ATOM 22828 C CA . GLU A 1 28 ? -3.660 7.298 -9.307 1.00 99.99 28 GLU A CA 18
ATOM 22829 C C . GLU A 1 28 ? -4.320 6.113 -8.607 1.00 99.99 28 GLU A C 18
ATOM 22830 O O . GLU A 1 28 ? -5.540 6.071 -8.449 1.00 99.99 28 GLU A O 18
ATOM 22842 N N . MET A 1 29 ? -3.503 5.153 -8.187 1.00 99.99 29 MET A N 18
ATOM 22843 C CA . MET A 1 29 ? -4.006 3.967 -7.502 1.00 99.99 29 MET A CA 18
ATOM 22844 C C . MET A 1 29 ? -4.620 4.337 -6.154 1.00 99.99 29 MET A C 18
ATOM 22845 O O . MET A 1 29 ? -5.691 3.850 -5.795 1.00 99.99 29 MET A O 18
ATOM 22859 N N . ALA A 1 30 ? -3.933 5.201 -5.414 1.00 99.99 30 ALA A N 18
ATOM 22860 C CA . ALA A 1 30 ? -4.392 5.608 -4.092 1.00 99.99 30 ALA A CA 18
ATOM 22861 C C . ALA A 1 30 ? -5.713 6.365 -4.180 1.00 99.99 30 ALA A C 18
ATOM 22862 O O . ALA A 1 30 ? -6.628 6.130 -3.390 1.00 99.99 30 ALA A O 18
ATOM 22869 N N . HIS A 1 31 ? -5.808 7.274 -5.145 1.00 99.99 31 HIS A N 18
ATOM 22870 C CA . HIS A 1 31 ? -7.014 8.074 -5.329 1.00 99.99 31 HIS A CA 18
ATOM 22871 C C . HIS A 1 31 ? -8.197 7.190 -5.711 1.00 99.99 31 HIS A C 18
ATOM 22872 O O . HIS A 1 31 ? -9.301 7.352 -5.187 1.00 99.99 31 HIS A O 18
ATOM 22886 N N . SER A 1 32 ? -7.962 6.256 -6.627 1.00 99.99 32 SER A N 18
ATOM 22887 C CA . SER A 1 32 ? -9.025 5.394 -7.131 1.00 99.99 32 SER A CA 18
ATOM 22888 C C . SER A 1 32 ? -9.633 4.567 -6.003 1.00 99.99 32 SER A C 18
ATOM 22889 O O . SER A 1 32 ? -10.854 4.434 -5.902 1.00 99.99 32 SER A O 18
ATOM 22897 N N . LEU A 1 33 ? -8.774 4.011 -5.155 1.00 99.99 33 LEU A N 18
ATOM 22898 C CA . LEU A 1 33 ? -9.224 3.172 -4.049 1.00 99.99 33 LEU A CA 18
ATOM 22899 C C . LEU A 1 33 ? -10.064 3.975 -3.064 1.00 99.99 33 LEU A C 18
ATOM 22900 O O . LEU A 1 33 ? -11.088 3.500 -2.573 1.00 99.99 33 LEU A O 18
ATOM 22916 N N . ALA A 1 34 ? -9.626 5.198 -2.780 1.00 99.99 34 ALA A N 18
ATOM 22917 C CA . ALA A 1 34 ? -10.343 6.071 -1.857 1.00 99.99 34 ALA A CA 18
ATOM 22918 C C . ALA A 1 34 ? -11.726 6.421 -2.397 1.00 99.99 34 ALA A C 18
ATOM 22919 O O . ALA A 1 34 ? -12.704 6.450 -1.648 1.00 99.99 34 ALA A O 18
ATOM 22926 N N . GLN A 1 35 ? -11.800 6.689 -3.696 1.00 99.99 35 GLN A N 18
ATOM 22927 C CA . GLN A 1 35 ? -13.053 7.090 -4.323 1.00 99.99 35 GLN A CA 18
ATOM 22928 C C . GLN A 1 35 ? -14.099 5.984 -4.206 1.00 99.99 35 GLN A C 18
ATOM 22929 O O . GLN A 1 35 ? -15.291 6.257 -4.066 1.00 99.99 35 GLN A O 18
ATOM 22943 N N . ILE A 1 36 ? -13.643 4.736 -4.262 1.00 99.99 36 ILE A N 18
ATOM 22944 C CA . ILE A 1 36 ? -14.544 3.592 -4.217 1.00 99.99 36 ILE A CA 18
ATOM 22945 C C . ILE A 1 36 ? -14.606 2.997 -2.815 1.00 99.99 36 ILE A C 18
ATOM 22946 O O . ILE A 1 36 ? -15.117 1.895 -2.618 1.00 99.99 36 ILE A O 18
ATOM 22962 N N . GLY A 1 37 ? -14.083 3.735 -1.841 1.00 99.99 37 GLY A N 18
ATOM 22963 C CA . GLY A 1 37 ? -14.416 3.472 -0.452 1.00 99.99 37 GLY A CA 18
ATOM 22964 C C . GLY A 1 37 ? -13.588 2.344 0.137 1.00 99.99 37 GLY A C 18
ATOM 22965 O O . GLY A 1 37 ? -13.965 1.754 1.151 1.00 99.99 37 GLY A O 18
ATOM 22969 N N . ILE A 1 38 ? -12.462 2.045 -0.499 1.00 99.99 38 ILE A N 18
ATOM 22970 C CA . ILE A 1 38 ? -11.570 0.996 -0.019 1.00 99.99 38 ILE A CA 18
ATOM 22971 C C . ILE A 1 38 ? -10.417 1.584 0.788 1.00 99.99 38 ILE A C 18
ATOM 22972 O O . ILE A 1 38 ? -9.684 2.446 0.305 1.00 99.99 38 ILE A O 18
ATOM 22988 N N . ARG A 1 39 ? -10.261 1.107 2.021 1.00 99.99 39 ARG A N 18
ATOM 22989 C CA . ARG A 1 39 ? -9.097 1.446 2.828 1.00 99.99 39 ARG A CA 18
ATOM 22990 C C . ARG A 1 39 ? -7.881 0.629 2.401 1.00 99.99 39 ARG A C 18
ATOM 22991 O O . ARG A 1 39 ? -8.003 -0.543 2.045 1.00 99.99 39 ARG A O 18
ATOM 23012 N N . PHE A 1 40 ? -6.709 1.254 2.441 1.00 99.99 40 PHE A N 18
ATOM 23013 C CA . PHE A 1 40 ? -5.480 0.607 1.997 1.00 99.99 40 PHE A CA 18
ATOM 23014 C C . PHE A 1 40 ? -4.278 1.125 2.781 1.00 99.99 40 PHE A C 18
ATOM 23015 O O . PHE A 1 40 ? -4.333 2.193 3.391 1.00 99.99 40 PHE A O 18
ATOM 23032 N N . VAL A 1 41 ? -3.191 0.358 2.761 1.00 99.99 41 VAL A N 18
ATOM 23033 C CA . VAL A 1 41 ? -1.914 0.831 3.281 1.00 99.99 41 VAL A CA 18
ATOM 23034 C C . VAL A 1 41 ? -0.860 0.888 2.180 1.00 99.99 41 VAL A C 18
ATOM 23035 O O . VAL A 1 41 ? -0.630 -0.081 1.456 1.00 99.99 41 VAL A O 18
ATOM 23048 N N . PRO A 1 42 ? -0.204 2.049 2.049 1.00 99.99 42 PRO A N 18
ATOM 23049 C CA . PRO A 1 42 ? 0.773 2.293 0.983 1.00 99.99 42 PRO A CA 18
ATOM 23050 C C . PRO A 1 42 ? 2.123 1.645 1.277 1.00 99.99 42 PRO A C 18
ATOM 23051 O O . PRO A 1 42 ? 3.056 2.310 1.726 1.00 99.99 42 PRO A O 18
ATOM 23062 N N . ILE A 1 43 ? 2.220 0.347 1.019 1.00 99.99 43 ILE A N 18
ATOM 23063 C CA . ILE A 1 43 ? 3.426 -0.408 1.336 1.00 99.99 43 ILE A CA 18
ATOM 23064 C C . ILE A 1 43 ? 4.599 0.041 0.470 1.00 99.99 43 ILE A C 18
ATOM 23065 O O . ILE A 1 43 ? 4.526 0.052 -0.759 1.00 99.99 43 ILE A O 18
ATOM 23081 N N . PRO A 1 44 ? 5.709 0.416 1.124 1.00 99.99 44 PRO A N 18
ATOM 23082 C CA . PRO A 1 44 ? 6.897 0.926 0.436 1.00 99.99 44 PRO A CA 18
ATOM 23083 C C . PRO A 1 44 ? 7.462 -0.075 -0.566 1.00 99.99 44 PRO A C 18
ATOM 23084 O O . PRO A 1 44 ? 7.306 -1.287 -0.404 1.00 99.99 44 PRO A O 18
ATOM 23095 N N . VAL A 1 45 ? 8.120 0.437 -1.601 1.00 99.99 45 VAL A N 18
ATOM 23096 C CA . VAL A 1 45 ? 8.858 -0.409 -2.531 1.00 99.99 45 VAL A CA 18
ATOM 23097 C C . VAL A 1 45 ? 10.358 -0.149 -2.440 1.00 99.99 45 VAL A C 18
ATOM 23098 O O . VAL A 1 45 ? 10.801 0.999 -2.460 1.00 99.99 45 VAL A O 18
ATOM 23111 N N . GLU A 1 46 ? 11.134 -1.225 -2.338 1.00 99.99 46 GLU A N 18
ATOM 23112 C CA . GLU A 1 46 ? 12.587 -1.125 -2.399 1.00 99.99 46 GLU A CA 18
ATOM 23113 C C . GLU A 1 46 ? 13.089 -1.351 -3.822 1.00 99.99 46 GLU A C 18
ATOM 23114 O O . GLU A 1 46 ? 13.985 -0.653 -4.297 1.00 99.99 46 GLU A O 18
ATOM 23126 N N . THR A 1 47 ? 12.505 -2.335 -4.499 1.00 99.99 47 THR A N 18
ATOM 23127 C CA . THR A 1 47 ? 12.964 -2.728 -5.826 1.00 99.99 47 THR A CA 18
ATOM 23128 C C . THR A 1 47 ? 11.788 -2.989 -6.760 1.00 99.99 47 THR A C 18
ATOM 23129 O O . THR A 1 47 ? 10.645 -3.106 -6.317 1.00 99.99 47 THR A O 18
ATOM 23140 N N . ASP A 1 48 ? 12.075 -3.077 -8.054 1.00 99.99 48 ASP A N 18
ATOM 23141 C CA . ASP A 1 48 ? 11.031 -3.241 -9.060 1.00 99.99 48 ASP A CA 18
ATOM 23142 C C . ASP A 1 48 ? 10.234 -4.519 -8.811 1.00 99.99 48 ASP A C 18
ATOM 23143 O O . ASP A 1 48 ? 9.018 -4.548 -9.000 1.00 99.99 48 ASP A O 18
ATOM 23152 N N . GLU A 1 49 ? 10.927 -5.570 -8.387 1.00 99.99 49 GLU A N 18
ATOM 23153 C CA . GLU A 1 49 ? 10.291 -6.863 -8.159 1.00 99.99 49 GLU A CA 18
ATOM 23154 C C . GLU A 1 49 ? 9.244 -6.766 -7.053 1.00 99.99 49 GLU A C 18
ATOM 23155 O O . GLU A 1 49 ? 8.178 -7.374 -7.140 1.00 99.99 49 GLU A O 18
ATOM 23167 N N . GLU A 1 50 ? 9.559 -5.998 -6.014 1.00 99.99 50 GLU A N 18
ATOM 23168 C CA . GLU A 1 50 ? 8.638 -5.806 -4.900 1.00 99.99 50 GLU A CA 18
ATOM 23169 C C . GLU A 1 50 ? 7.379 -5.072 -5.355 1.00 99.99 50 GLU A C 18
ATOM 23170 O O . GLU A 1 50 ? 6.271 -5.395 -4.931 1.00 99.99 50 GLU A O 18
ATOM 23182 N N . PHE A 1 51 ? 7.561 -4.080 -6.220 1.00 99.99 51 PHE A N 18
ATOM 23183 C CA . PHE A 1 51 ? 6.436 -3.337 -6.778 1.00 99.99 51 PHE A CA 18
ATOM 23184 C C . PHE A 1 51 ? 5.514 -4.259 -7.569 1.00 99.99 51 PHE A C 18
ATOM 23185 O O . PHE A 1 51 ? 4.294 -4.222 -7.409 1.00 99.99 51 PHE A O 18
ATOM 23202 N N . HIS A 1 52 ? 6.107 -5.087 -8.425 1.00 99.99 52 HIS A N 18
ATOM 23203 C CA . HIS A 1 52 ? 5.337 -5.999 -9.263 1.00 99.99 52 HIS A CA 18
ATOM 23204 C C . HIS A 1 52 ? 4.593 -7.024 -8.410 1.00 99.99 52 HIS A C 18
ATOM 23205 O O . HIS A 1 52 ? 3.447 -7.371 -8.696 1.00 99.99 52 HIS A O 18
ATOM 23219 N N . THR A 1 53 ? 5.254 -7.505 -7.360 1.00 99.99 53 THR A N 18
ATOM 23220 C CA . THR A 1 53 ? 4.654 -8.482 -6.462 1.00 99.99 53 THR A CA 18
ATOM 23221 C C . THR A 1 53 ? 3.523 -7.861 -5.649 1.00 99.99 53 THR A C 18
ATOM 23222 O O . THR A 1 53 ? 2.458 -8.458 -5.490 1.00 99.99 53 THR A O 18
ATOM 23233 N N . LEU A 1 54 ? 3.760 -6.658 -5.139 1.00 99.99 54 LEU A N 18
ATOM 23234 C CA . LEU A 1 54 ? 2.733 -5.920 -4.410 1.00 99.99 54 LEU A CA 18
ATOM 23235 C C . LEU A 1 54 ? 1.581 -5.538 -5.334 1.00 99.99 54 LEU A C 18
ATOM 23236 O O . LEU A 1 54 ? 0.413 -5.616 -4.950 1.00 99.99 54 LEU A O 18
ATOM 23252 N N . ALA A 1 55 ? 1.916 -5.127 -6.552 1.00 99.99 55 ALA A N 18
ATOM 23253 C CA . ALA A 1 55 ? 0.908 -4.781 -7.546 1.00 99.99 55 ALA A CA 18
ATOM 23254 C C . ALA A 1 55 ? 0.022 -5.978 -7.871 1.00 99.99 55 ALA A C 18
ATOM 23255 O O . ALA A 1 55 ? -1.191 -5.841 -8.029 1.00 99.99 55 ALA A O 18
ATOM 23262 N N . ALA A 1 56 ? 0.635 -7.153 -7.971 1.00 99.99 56 ALA A N 18
ATOM 23263 C CA . ALA A 1 56 ? -0.111 -8.392 -8.150 1.00 99.99 56 ALA A CA 18
ATOM 23264 C C . ALA A 1 56 ? -1.038 -8.649 -6.967 1.00 99.99 56 ALA A C 18
ATOM 23265 O O . ALA A 1 56 ? -2.181 -9.072 -7.142 1.00 99.99 56 ALA A O 18
ATOM 23272 N N . SER A 1 57 ? -0.540 -8.391 -5.762 1.00 99.99 57 SER A N 18
ATOM 23273 C CA . SER A 1 57 ? -1.348 -8.528 -4.556 1.00 99.99 57 SER A CA 18
ATOM 23274 C C . SER A 1 57 ? -2.497 -7.528 -4.556 1.00 99.99 57 SER A C 18
ATOM 23275 O O . SER A 1 57 ? -3.620 -7.854 -4.167 1.00 99.99 57 SER A O 18
ATOM 23283 N N . LEU A 1 58 ? -2.213 -6.308 -4.996 1.00 99.99 58 LEU A N 18
ATOM 23284 C CA . LEU A 1 58 ? -3.234 -5.270 -5.094 1.00 99.99 58 LEU A CA 18
ATOM 23285 C C . LEU A 1 58 ? -4.355 -5.698 -6.036 1.00 99.99 58 LEU A C 18
ATOM 23286 O O . LEU A 1 58 ? -5.537 -5.559 -5.715 1.00 99.99 58 LEU A O 18
ATOM 23302 N N . SER A 1 59 ? -3.978 -6.221 -7.198 1.00 99.99 59 SER A N 18
ATOM 23303 C CA . SER A 1 59 ? -4.951 -6.659 -8.191 1.00 99.99 59 SER A CA 18
ATOM 23304 C C . SER A 1 59 ? -5.757 -7.847 -7.676 1.00 99.99 59 SER A C 18
ATOM 23305 O O . SER A 1 59 ? -6.976 -7.899 -7.830 1.00 99.99 59 SER A O 18
ATOM 23313 N N . GLN A 1 60 ? -5.064 -8.803 -7.062 1.00 99.99 60 GLN A N 18
ATOM 23314 C CA . GLN A 1 60 ? -5.706 -10.017 -6.574 1.00 99.99 60 GLN A CA 18
ATOM 23315 C C . GLN A 1 60 ? -6.693 -9.698 -5.455 1.00 99.99 60 GLN A C 18
ATOM 23316 O O . GLN A 1 60 ? -7.815 -10.204 -5.440 1.00 99.99 60 GLN A O 18
ATOM 23330 N N . LYS A 1 61 ? -6.267 -8.856 -4.520 1.00 99.99 61 LYS A N 18
ATOM 23331 C CA . LYS A 1 61 ? -7.083 -8.529 -3.356 1.00 99.99 61 LYS A CA 18
ATOM 23332 C C . LYS A 1 61 ? -8.349 -7.787 -3.770 1.00 99.99 61 LYS A C 18
ATOM 23333 O O . LYS A 1 61 ? -9.435 -8.055 -3.254 1.00 99.99 61 LYS A O 18
ATOM 23352 N N . LEU A 1 62 ? -8.203 -6.853 -4.702 1.00 99.99 62 LEU A N 18
ATOM 23353 C CA . LEU A 1 62 ? -9.342 -6.101 -5.219 1.00 99.99 62 LEU A CA 18
ATOM 23354 C C . LEU A 1 62 ? -10.328 -7.027 -5.928 1.00 99.99 62 LEU A C 18
ATOM 23355 O O . LEU A 1 62 ? -11.542 -6.875 -5.791 1.00 99.99 62 LEU A O 18
ATOM 23371 N N . GLU A 1 63 ? -9.797 -7.985 -6.681 1.00 99.99 63 GLU A N 18
ATOM 23372 C CA . GLU A 1 63 ? -10.630 -8.948 -7.391 1.00 99.99 63 GLU A CA 18
ATOM 23373 C C . GLU A 1 63 ? -11.463 -9.771 -6.415 1.00 99.99 63 GLU A C 18
ATOM 23374 O O . GLU A 1 63 ? -12.660 -9.975 -6.622 1.00 99.99 63 GLU A O 18
ATOM 23386 N N . MET A 1 64 ? -10.823 -10.243 -5.351 1.00 99.99 64 MET A N 18
ATOM 23387 C CA . MET A 1 64 ? -11.521 -10.976 -4.301 1.00 99.99 64 MET A CA 18
ATOM 23388 C C . MET A 1 64 ? -12.465 -10.056 -3.530 1.00 99.99 64 MET A C 18
ATOM 23389 O O . MET A 1 64 ? -13.581 -10.443 -3.187 1.00 99.99 64 MET A O 18
ATOM 23403 N N . MET A 1 65 ? -12.006 -8.837 -3.261 1.00 99.99 65 MET A N 18
ATOM 23404 C CA . MET A 1 65 ? -12.754 -7.910 -2.421 1.00 99.99 65 MET A CA 18
ATOM 23405 C C . MET A 1 65 ? -14.050 -7.483 -3.101 1.00 99.99 65 MET A C 18
ATOM 23406 O O . MET A 1 65 ? -15.102 -7.414 -2.465 1.00 99.99 65 MET A O 18
ATOM 23420 N N . VAL A 1 66 ? -13.968 -7.197 -4.396 1.00 99.99 66 VAL A N 18
ATOM 23421 C CA . VAL A 1 66 ? -15.058 -6.535 -5.103 1.00 99.99 66 VAL A CA 18
ATOM 23422 C C . VAL A 1 66 ? -15.764 -7.500 -6.050 1.00 99.99 66 VAL A C 18
ATOM 23423 O O . VAL A 1 66 ? -16.909 -7.889 -5.815 1.00 99.99 66 VAL A O 18
ATOM 23436 N N . ALA A 1 67 ? -15.075 -7.881 -7.119 1.00 99.99 67 ALA A N 18
ATOM 23437 C CA . ALA A 1 67 ? -15.650 -8.768 -8.123 1.00 99.99 67 ALA A CA 18
ATOM 23438 C C . ALA A 1 67 ? -14.619 -9.139 -9.183 1.00 99.99 67 ALA A C 18
ATOM 23439 O O . ALA A 1 67 ? -13.609 -8.456 -9.349 1.00 99.99 67 ALA A O 18
ATOM 23446 N N . LYS A 1 68 ? -14.881 -10.227 -9.901 1.00 99.99 68 LYS A N 18
ATOM 23447 C CA . LYS A 1 68 ? -14.112 -10.560 -11.094 1.00 99.99 68 LYS A CA 18
ATOM 23448 C C . LYS A 1 68 ? -14.617 -9.778 -12.303 1.00 99.99 68 LYS A C 18
ATOM 23449 O O . LYS A 1 68 ? -15.796 -9.428 -12.344 1.00 99.99 68 LYS A O 18
ATOM 23468 N N . SER B 1 26 ? -5.889 13.938 0.328 1.00 99.99 126 SER B N 18
ATOM 23469 C CA . SER B 1 26 ? -6.817 12.813 0.289 1.00 99.99 126 SER B CA 18
ATOM 23470 C C . SER B 1 26 ? -6.350 11.691 1.209 1.00 99.99 126 SER B C 18
ATOM 23471 O O . SER B 1 26 ? -7.059 11.296 2.134 1.00 99.99 126 SER B O 18
ATOM 23479 N N . ILE B 1 27 ? -5.150 11.182 0.951 1.00 99.99 127 ILE B N 18
ATOM 23480 C CA . ILE B 1 27 ? -4.582 10.113 1.762 1.00 99.99 127 ILE B CA 18
ATOM 23481 C C . ILE B 1 27 ? -3.222 10.512 2.326 1.00 99.99 127 ILE B C 18
ATOM 23482 O O . ILE B 1 27 ? -2.233 10.578 1.596 1.00 99.99 127 ILE B O 18
ATOM 23498 N N . GLU B 1 28 ? -3.180 10.775 3.628 1.00 99.99 128 GLU B N 18
ATOM 23499 C CA . GLU B 1 28 ? -2.042 11.453 4.234 1.00 99.99 128 GLU B CA 18
ATOM 23500 C C . GLU B 1 28 ? -0.770 10.625 4.079 1.00 99.99 128 GLU B C 18
ATOM 23501 O O . GLU B 1 28 ? 0.301 11.158 3.789 1.00 99.99 128 GLU B O 18
ATOM 23513 N N . MET B 1 29 ? -0.896 9.316 4.272 1.00 99.99 129 MET B N 18
ATOM 23514 C CA . MET B 1 29 ? 0.242 8.412 4.153 1.00 99.99 129 MET B CA 18
ATOM 23515 C C . MET B 1 29 ? 0.755 8.371 2.716 1.00 99.99 129 MET B C 18
ATOM 23516 O O . MET B 1 29 ? 1.961 8.414 2.476 1.00 99.99 129 MET B O 18
ATOM 23530 N N . ALA B 1 30 ? -0.169 8.287 1.765 1.00 99.99 130 ALA B N 18
ATOM 23531 C CA . ALA B 1 30 ? 0.191 8.206 0.354 1.00 99.99 130 ALA B CA 18
ATOM 23532 C C . ALA B 1 30 ? 0.896 9.477 -0.106 1.00 99.99 130 ALA B C 18
ATOM 23533 O O . ALA B 1 30 ? 1.899 9.420 -0.816 1.00 99.99 130 ALA B O 18
ATOM 23540 N N . HIS B 1 31 ? 0.365 10.625 0.303 1.00 99.99 131 HIS B N 18
ATOM 23541 C CA . HIS B 1 31 ? 0.937 11.912 -0.078 1.00 99.99 131 HIS B CA 18
ATOM 23542 C C . HIS B 1 31 ? 2.339 12.074 0.498 1.00 99.99 131 HIS B C 18
ATOM 23543 O O . HIS B 1 31 ? 3.257 12.523 -0.191 1.00 99.99 131 HIS B O 18
ATOM 23557 N N . SER B 1 32 ? 2.499 11.709 1.766 1.00 99.99 132 SER B N 18
ATOM 23558 C CA . SER B 1 32 ? 3.772 11.880 2.457 1.00 99.99 132 SER B CA 18
ATOM 23559 C C . SER B 1 32 ? 4.874 11.081 1.769 1.00 99.99 132 SER B C 18
ATOM 23560 O O . SER B 1 32 ? 5.985 11.577 1.571 1.00 99.99 132 SER B O 18
ATOM 23568 N N . LEU B 1 33 ? 4.561 9.841 1.408 1.00 99.99 133 LEU B N 18
ATOM 23569 C CA . LEU B 1 33 ? 5.533 8.962 0.766 1.00 99.99 133 LEU B CA 18
ATOM 23570 C C . LEU B 1 33 ? 5.961 9.518 -0.587 1.00 99.99 133 LEU B C 18
ATOM 23571 O O . LEU B 1 33 ? 7.140 9.485 -0.941 1.00 99.99 133 LEU B O 18
ATOM 23587 N N . ALA B 1 34 ? 4.994 10.034 -1.341 1.00 99.99 134 ALA B N 18
ATOM 23588 C CA . ALA B 1 34 ? 5.272 10.603 -2.654 1.00 99.99 134 ALA B CA 18
ATOM 23589 C C . ALA B 1 34 ? 6.177 11.826 -2.540 1.00 99.99 134 ALA B C 18
ATOM 23590 O O . ALA B 1 34 ? 7.090 12.010 -3.346 1.00 99.99 134 ALA B O 18
ATOM 23597 N N . GLN B 1 35 ? 5.916 12.660 -1.538 1.00 99.99 135 GLN B N 18
ATOM 23598 C CA . GLN B 1 35 ? 6.673 13.891 -1.353 1.00 99.99 135 GLN B CA 18
ATOM 23599 C C . GLN B 1 35 ? 8.146 13.591 -1.091 1.00 99.99 135 GLN B C 18
ATOM 23600 O O . GLN B 1 35 ? 9.026 14.344 -1.508 1.00 99.99 135 GLN B O 18
ATOM 23614 N N . ILE B 1 36 ? 8.405 12.486 -0.397 1.00 99.99 136 ILE B N 18
ATOM 23615 C CA . ILE B 1 36 ? 9.767 12.117 -0.033 1.00 99.99 136 ILE B CA 18
ATOM 23616 C C . ILE B 1 36 ? 10.329 11.072 -0.992 1.00 99.99 136 ILE B C 18
ATOM 23617 O O . ILE B 1 36 ? 11.361 10.459 -0.724 1.00 99.99 136 ILE B O 18
ATOM 23633 N N . GLY B 1 37 ? 9.641 10.876 -2.112 1.00 99.99 137 GLY B N 18
ATOM 23634 C CA . GLY B 1 37 ? 10.254 10.215 -3.251 1.00 99.99 137 GLY B CA 18
ATOM 23635 C C . GLY B 1 37 ? 10.229 8.704 -3.126 1.00 99.99 137 GLY B C 18
ATOM 23636 O O . GLY B 1 37 ? 10.997 8.007 -3.792 1.00 99.99 137 GLY B O 18
ATOM 23640 N N . ILE B 1 38 ? 9.348 8.196 -2.272 1.00 99.99 138 ILE B N 18
ATOM 23641 C CA . ILE B 1 38 ? 9.212 6.758 -2.079 1.00 99.99 138 ILE B CA 18
ATOM 23642 C C . ILE B 1 38 ? 8.049 6.203 -2.895 1.00 99.99 138 ILE B C 18
ATOM 23643 O O . ILE B 1 38 ? 6.914 6.662 -2.769 1.00 99.99 138 ILE B O 18
ATOM 23659 N N . ARG B 1 39 ? 8.340 5.208 -3.730 1.00 99.99 139 ARG B N 18
ATOM 23660 C CA . ARG B 1 39 ? 7.298 4.469 -4.429 1.00 99.99 139 ARG B CA 18
ATOM 23661 C C . ARG B 1 39 ? 6.642 3.447 -3.505 1.00 99.99 139 ARG B C 18
ATOM 23662 O O . ARG B 1 39 ? 7.305 2.838 -2.666 1.00 99.99 139 ARG B O 18
ATOM 23683 N N . PHE B 1 40 ? 5.335 3.265 -3.664 1.00 99.99 140 PHE B N 18
ATOM 23684 C CA . PHE B 1 40 ? 4.576 2.366 -2.803 1.00 99.99 140 PHE B CA 18
ATOM 23685 C C . PHE B 1 40 ? 3.405 1.747 -3.559 1.00 99.99 140 PHE B C 18
ATOM 23686 O O . PHE B 1 40 ? 2.980 2.256 -4.594 1.00 99.99 140 PHE B O 18
ATOM 23703 N N . VAL B 1 41 ? 2.888 0.640 -3.031 1.00 99.99 141 VAL B N 18
ATOM 23704 C CA . VAL B 1 41 ? 1.640 0.071 -3.525 1.00 99.99 141 VAL B CA 18
ATOM 23705 C C . VAL B 1 41 ? 0.568 0.073 -2.440 1.00 99.99 141 VAL B C 18
ATOM 23706 O O . VAL B 1 41 ? 0.778 -0.405 -1.325 1.00 99.99 141 VAL B O 18
ATOM 23719 N N . PRO B 1 42 ? -0.608 0.622 -2.772 1.00 99.99 142 PRO B N 18
ATOM 23720 C CA . PRO B 1 42 ? -1.708 0.780 -1.816 1.00 99.99 142 PRO B CA 18
ATOM 23721 C C . PRO B 1 42 ? -2.465 -0.522 -1.581 1.00 99.99 142 PRO B C 18
ATOM 23722 O O . PRO B 1 42 ? -3.533 -0.742 -2.151 1.00 99.99 142 PRO B O 18
ATOM 23733 N N . ILE B 1 43 ? -1.904 -1.383 -0.738 1.00 99.99 143 ILE B N 18
ATOM 23734 C CA . ILE B 1 43 ? -2.481 -2.699 -0.495 1.00 99.99 143 ILE B CA 18
ATOM 23735 C C . ILE B 1 43 ? -3.824 -2.589 0.219 1.00 99.99 143 ILE B C 18
ATOM 23736 O O . ILE B 1 43 ? -3.942 -1.973 1.279 1.00 99.99 143 ILE B O 18
ATOM 23752 N N . PRO B 1 44 ? -4.862 -3.202 -0.370 1.00 99.99 144 PRO B N 18
ATOM 23753 C CA . PRO B 1 44 ? -6.224 -3.139 0.163 1.00 99.99 144 PRO B CA 18
ATOM 23754 C C . PRO B 1 44 ? -6.318 -3.684 1.582 1.00 99.99 144 PRO B C 18
ATOM 23755 O O . PRO B 1 44 ? -5.533 -4.546 1.982 1.00 99.99 144 PRO B O 18
ATOM 23766 N N . VAL B 1 45 ? -7.285 -3.181 2.343 1.00 99.99 145 VAL B N 18
ATOM 23767 C CA . VAL B 1 45 ? -7.597 -3.739 3.654 1.00 99.99 145 VAL B CA 18
ATOM 23768 C C . VAL B 1 45 ? -8.981 -4.378 3.665 1.00 99.99 145 VAL B C 18
ATOM 23769 O O . VAL B 1 45 ? -9.956 -3.778 3.212 1.00 99.99 145 VAL B O 18
ATOM 23782 N N . GLU B 1 46 ? -9.059 -5.601 4.184 1.00 99.99 146 GLU B N 18
ATOM 23783 C CA . GLU B 1 46 ? -10.341 -6.259 4.397 1.00 99.99 146 GLU B CA 18
ATOM 23784 C C . GLU B 1 46 ? -10.847 -6.022 5.817 1.00 99.99 146 GLU B C 18
ATOM 23785 O O . GLU B 1 46 ? -12.033 -5.768 6.034 1.00 99.99 146 GLU B O 18
ATOM 23797 N N . THR B 1 47 ? -9.938 -6.107 6.784 1.00 99.99 147 THR B N 18
ATOM 23798 C CA . THR B 1 47 ? -10.306 -6.011 8.191 1.00 99.99 147 THR B CA 18
ATOM 23799 C C . THR B 1 47 ? -9.312 -5.152 8.962 1.00 99.99 147 THR B C 18
ATOM 23800 O O . THR B 1 47 ? -8.227 -4.845 8.468 1.00 99.99 147 THR B O 18
ATOM 23811 N N . ASP B 1 48 ? -9.690 -4.764 10.175 1.00 99.99 148 ASP B N 18
ATOM 23812 C CA . ASP B 1 48 ? -8.868 -3.870 10.984 1.00 99.99 148 ASP B CA 18
ATOM 23813 C C . ASP B 1 48 ? -7.496 -4.482 11.246 1.00 99.99 148 ASP B C 18
ATOM 23814 O O . ASP B 1 48 ? -6.484 -3.782 11.254 1.00 99.99 148 ASP B O 18
ATOM 23823 N N . GLU B 1 49 ? -7.471 -5.795 11.462 1.00 99.99 149 GLU B N 18
ATOM 23824 C CA . GLU B 1 49 ? -6.229 -6.494 11.773 1.00 99.99 149 GLU B CA 18
ATOM 23825 C C . GLU B 1 49 ? -5.243 -6.392 10.612 1.00 99.99 149 GLU B C 18
ATOM 23826 O O . GLU B 1 49 ? -4.042 -6.231 10.820 1.00 99.99 149 GLU B O 18
ATOM 23838 N N . GLU B 1 50 ? -5.762 -6.488 9.392 1.00 99.99 150 GLU B N 18
ATOM 23839 C CA . GLU B 1 50 ? -4.930 -6.388 8.199 1.00 99.99 150 GLU B CA 18
ATOM 23840 C C . GLU B 1 50 ? -4.319 -4.995 8.078 1.00 99.99 150 GLU B C 18
ATOM 23841 O O . GLU B 1 50 ? -3.157 -4.845 7.701 1.00 99.99 150 GLU B O 18
ATOM 23853 N N . PHE B 1 51 ? -5.111 -3.977 8.400 1.00 99.99 151 PHE B N 18
ATOM 23854 C CA . PHE B 1 51 ? -4.631 -2.600 8.384 1.00 99.99 151 PHE B CA 18
ATOM 23855 C C . PHE B 1 51 ? -3.486 -2.412 9.374 1.00 99.99 151 PHE B C 18
ATOM 23856 O O . PHE B 1 51 ? -2.455 -1.823 9.045 1.00 99.99 151 PHE B O 18
ATOM 23873 N N . HIS B 1 52 ? -3.675 -2.915 10.590 1.00 99.99 152 HIS B N 18
ATOM 23874 C CA . HIS B 1 52 ? -2.668 -2.779 11.637 1.00 99.99 152 HIS B CA 18
ATOM 23875 C C . HIS B 1 52 ? -1.387 -3.519 11.262 1.00 99.99 152 HIS B C 18
ATOM 23876 O O . HIS B 1 52 ? -0.283 -3.037 11.512 1.00 99.99 152 HIS B O 18
ATOM 23890 N N . THR B 1 53 ? -1.544 -4.696 10.660 1.00 99.99 153 THR B N 18
ATOM 23891 C CA . THR B 1 53 ? -0.402 -5.499 10.245 1.00 99.99 153 THR B CA 18
ATOM 23892 C C . THR B 1 53 ? 0.340 -4.841 9.086 1.00 99.99 153 THR B C 18
ATOM 23893 O O . THR B 1 53 ? 1.570 -4.788 9.074 1.00 99.99 153 THR B O 18
ATOM 23904 N N . LEU B 1 54 ? -0.415 -4.342 8.115 1.00 99.99 154 LEU B N 18
ATOM 23905 C CA . LEU B 1 54 ? 0.166 -3.615 6.991 1.00 99.99 154 LEU B CA 18
ATOM 23906 C C . LEU B 1 54 ? 0.807 -2.313 7.458 1.00 99.99 154 LEU B C 18
ATOM 23907 O O . LEU B 1 54 ? 1.883 -1.937 6.994 1.00 99.99 154 LEU B O 18
ATOM 23923 N N . ALA B 1 55 ? 0.138 -1.628 8.380 1.00 99.99 155 ALA B N 18
ATOM 23924 C CA . ALA B 1 55 ? 0.665 -0.392 8.946 1.00 99.99 155 ALA B CA 18
ATOM 23925 C C . ALA B 1 55 ? 1.990 -0.636 9.661 1.00 99.99 155 ALA B C 18
ATOM 23926 O O . ALA B 1 55 ? 2.917 0.168 9.564 1.00 99.99 155 ALA B O 18
ATOM 23933 N N . ALA B 1 56 ? 2.072 -1.751 10.380 1.00 99.99 156 ALA B N 18
ATOM 23934 C CA . ALA B 1 56 ? 3.321 -2.165 11.007 1.00 99.99 156 ALA B CA 18
ATOM 23935 C C . ALA B 1 56 ? 4.402 -2.416 9.961 1.00 99.99 156 ALA B C 18
ATOM 23936 O O . ALA B 1 56 ? 5.560 -2.040 10.150 1.00 99.99 156 ALA B O 18
ATOM 23943 N N . SER B 1 57 ? 4.019 -3.049 8.858 1.00 99.99 157 SER B N 18
ATOM 23944 C CA . SER B 1 57 ? 4.940 -3.286 7.752 1.00 99.99 157 SER B CA 18
ATOM 23945 C C . SER B 1 57 ? 5.386 -1.970 7.126 1.00 99.99 157 SER B C 18
ATOM 23946 O O . SER B 1 57 ? 6.555 -1.799 6.780 1.00 99.99 157 SER B O 18
ATOM 23954 N N . LEU B 1 58 ? 4.448 -1.041 6.985 1.00 99.99 158 LEU B N 18
ATOM 23955 C CA . LEU B 1 58 ? 4.752 0.280 6.445 1.00 99.99 158 LEU B CA 18
ATOM 23956 C C . LEU B 1 58 ? 5.785 0.996 7.308 1.00 99.99 158 LEU B C 18
ATOM 23957 O O . LEU B 1 58 ? 6.751 1.563 6.797 1.00 99.99 158 LEU B O 18
ATOM 23973 N N . SER B 1 59 ? 5.576 0.963 8.620 1.00 99.99 159 SER B N 18
ATOM 23974 C CA . SER B 1 59 ? 6.484 1.619 9.555 1.00 99.99 159 SER B CA 18
ATOM 23975 C C . SER B 1 59 ? 7.853 0.950 9.542 1.00 99.99 159 SER B C 18
ATOM 23976 O O . SER B 1 59 ? 8.886 1.620 9.528 1.00 99.99 159 SER B O 18
ATOM 23984 N N . GLN B 1 60 ? 7.856 -0.380 9.547 1.00 99.99 160 GLN B N 18
ATOM 23985 C CA . GLN B 1 60 ? 9.099 -1.140 9.593 1.00 99.99 160 GLN B CA 18
ATOM 23986 C C . GLN B 1 60 ? 9.921 -0.917 8.327 1.00 99.99 160 GLN B C 18
ATOM 23987 O O . GLN B 1 60 ? 11.130 -0.701 8.390 1.00 99.99 160 GLN B O 18
ATOM 24001 N N . LYS B 1 61 ? 9.255 -0.970 7.178 1.00 99.99 161 LYS B N 18
ATOM 24002 C CA . LYS B 1 61 ? 9.936 -0.851 5.894 1.00 99.99 161 LYS B CA 18
ATOM 24003 C C . LYS B 1 61 ? 10.555 0.532 5.733 1.00 99.99 161 LYS B C 18
ATOM 24004 O O . LYS B 1 61 ? 11.681 0.668 5.253 1.00 99.99 161 LYS B O 18
ATOM 24023 N N . LEU B 1 62 ? 9.813 1.558 6.136 1.00 99.99 162 LEU B N 18
ATOM 24024 C CA . LEU B 1 62 ? 10.306 2.931 6.078 1.00 99.99 162 LEU B CA 18
ATOM 24025 C C . LEU B 1 62 ? 11.519 3.111 6.987 1.00 99.99 162 LEU B C 18
ATOM 24026 O O . LEU B 1 62 ? 12.481 3.789 6.627 1.00 99.99 162 LEU B O 18
ATOM 24042 N N . GLU B 1 63 ? 11.465 2.497 8.165 1.00 99.99 163 GLU B N 18
ATOM 24043 C CA . GLU B 1 63 ? 12.569 2.573 9.116 1.00 99.99 163 GLU B CA 18
ATOM 24044 C C . GLU B 1 63 ? 13.837 1.965 8.526 1.00 99.99 163 GLU B C 18
ATOM 24045 O O . GLU B 1 63 ? 14.921 2.540 8.632 1.00 99.99 163 GLU B O 18
ATOM 24057 N N . MET B 1 64 ? 13.694 0.799 7.906 1.00 99.99 164 MET B N 18
ATOM 24058 C CA . MET B 1 64 ? 14.813 0.152 7.229 1.00 99.99 164 MET B CA 18
ATOM 24059 C C . MET B 1 64 ? 15.236 0.945 5.995 1.00 99.99 164 MET B C 18
ATOM 24060 O O . MET B 1 64 ? 16.425 1.091 5.718 1.00 99.99 164 MET B O 18
ATOM 24074 N N . MET B 1 65 ? 14.252 1.452 5.259 1.00 99.99 165 MET B N 18
ATOM 24075 C CA . MET B 1 65 ? 14.515 2.116 3.987 1.00 99.99 165 MET B CA 18
ATOM 24076 C C . MET B 1 65 ? 15.287 3.414 4.202 1.00 99.99 165 MET B C 18
ATOM 24077 O O . MET B 1 65 ? 16.226 3.717 3.465 1.00 99.99 165 MET B O 18
ATOM 24091 N N . VAL B 1 66 ? 14.886 4.178 5.213 1.00 99.99 166 VAL B N 18
ATOM 24092 C CA . VAL B 1 66 ? 15.359 5.547 5.370 1.00 99.99 166 VAL B CA 18
ATOM 24093 C C . VAL B 1 66 ? 16.322 5.664 6.547 1.00 99.99 166 VAL B C 18
ATOM 24094 O O . VAL B 1 66 ? 17.521 5.875 6.361 1.00 99.99 166 VAL B O 18
ATOM 24107 N N . ALA B 1 67 ? 15.790 5.529 7.756 1.00 99.99 167 ALA B N 18
ATOM 24108 C CA . ALA B 1 67 ? 16.595 5.661 8.964 1.00 99.99 167 ALA B CA 18
ATOM 24109 C C . ALA B 1 67 ? 15.773 5.349 10.209 1.00 99.99 167 ALA B C 18
ATOM 24110 O O . ALA B 1 67 ? 14.542 5.388 10.179 1.00 99.99 167 ALA B O 18
ATOM 24117 N N . LYS B 1 68 ? 16.459 5.041 11.305 1.00 99.99 168 LYS B N 18
ATOM 24118 C CA . LYS B 1 68 ? 15.817 4.955 12.610 1.00 99.99 168 LYS B CA 18
ATOM 24119 C C . LYS B 1 68 ? 15.662 6.338 13.234 1.00 99.99 168 LYS B C 18
ATOM 24120 O O . LYS B 1 68 ? 16.466 7.223 12.941 1.00 99.99 168 LYS B O 18
ATOM 24139 N N . SER A 1 26 ? -0.162 10.803 -10.314 1.00 99.99 26 SER A N 19
ATOM 24140 C CA . SER A 1 26 ? -1.054 11.382 -9.318 1.00 99.99 26 SER A CA 19
ATOM 24141 C C . SER A 1 26 ? -1.481 10.334 -8.294 1.00 99.99 26 SER A C 19
ATOM 24142 O O . SER A 1 26 ? -2.630 10.318 -7.848 1.00 99.99 26 SER A O 19
ATOM 24149 N N . ILE A 1 27 ? -0.550 9.461 -7.929 1.00 99.99 27 ILE A N 19
ATOM 24150 C CA . ILE A 1 27 ? -0.840 8.382 -6.994 1.00 99.99 27 ILE A CA 19
ATOM 24151 C C . ILE A 1 27 ? -2.196 7.750 -7.289 1.00 99.99 27 ILE A C 19
ATOM 24152 O O . ILE A 1 27 ? -3.106 7.793 -6.460 1.00 99.99 27 ILE A O 19
ATOM 24168 N N . GLU A 1 28 ? -2.324 7.161 -8.473 1.00 99.99 28 GLU A N 19
ATOM 24169 C CA . GLU A 1 28 ? -3.620 6.709 -8.966 1.00 99.99 28 GLU A CA 19
ATOM 24170 C C . GLU A 1 28 ? -4.189 5.612 -8.071 1.00 99.99 28 GLU A C 19
ATOM 24171 O O . GLU A 1 28 ? -5.387 5.588 -7.786 1.00 99.99 28 GLU A O 19
ATOM 24183 N N . MET A 1 29 ? -3.323 4.706 -7.633 1.00 99.99 29 MET A N 19
ATOM 24184 C CA . MET A 1 29 ? -3.765 3.493 -6.953 1.00 99.99 29 MET A CA 19
ATOM 24185 C C . MET A 1 29 ? -4.494 3.829 -5.656 1.00 99.99 29 MET A C 19
ATOM 24186 O O . MET A 1 29 ? -5.572 3.300 -5.383 1.00 99.99 29 MET A O 19
ATOM 24200 N N . ALA A 1 30 ? -3.900 4.713 -4.861 1.00 99.99 30 ALA A N 19
ATOM 24201 C CA . ALA A 1 30 ? -4.447 5.054 -3.553 1.00 99.99 30 ALA A CA 19
ATOM 24202 C C . ALA A 1 30 ? -5.784 5.774 -3.689 1.00 99.99 30 ALA A C 19
ATOM 24203 O O . ALA A 1 30 ? -6.736 5.479 -2.965 1.00 99.99 30 ALA A O 19
ATOM 24210 N N . HIS A 1 31 ? -5.851 6.719 -4.620 1.00 99.99 31 HIS A N 19
ATOM 24211 C CA . HIS A 1 31 ? -7.072 7.484 -4.846 1.00 99.99 31 HIS A CA 19
ATOM 24212 C C . HIS A 1 31 ? -8.198 6.577 -5.332 1.00 99.99 31 HIS A C 19
ATOM 24213 O O . HIS A 1 31 ? -9.345 6.715 -4.909 1.00 99.99 31 HIS A O 19
ATOM 24227 N N . SER A 1 32 ? -7.863 5.650 -6.225 1.00 99.99 32 SER A N 19
ATOM 24228 C CA . SER A 1 32 ? -8.853 4.744 -6.794 1.00 99.99 32 SER A CA 19
ATOM 24229 C C . SER A 1 32 ? -9.510 3.903 -5.703 1.00 99.99 32 SER A C 19
ATOM 24230 O O . SER A 1 32 ? -10.728 3.723 -5.691 1.00 99.99 32 SER A O 19
ATOM 24238 N N . LEU A 1 33 ? -8.692 3.387 -4.792 1.00 99.99 33 LEU A N 19
ATOM 24239 C CA . LEU A 1 33 ? -9.194 2.574 -3.688 1.00 99.99 33 LEU A CA 19
ATOM 24240 C C . LEU A 1 33 ? -10.101 3.394 -2.777 1.00 99.99 33 LEU A C 19
ATOM 24241 O O . LEU A 1 33 ? -11.146 2.915 -2.332 1.00 99.99 33 LEU A O 19
ATOM 24257 N N . ALA A 1 34 ? -9.700 4.631 -2.505 1.00 99.99 34 ALA A N 19
ATOM 24258 C CA . ALA A 1 34 ? -10.475 5.514 -1.642 1.00 99.99 34 ALA A CA 19
ATOM 24259 C C . ALA A 1 34 ? -11.830 5.834 -2.261 1.00 99.99 34 ALA A C 19
ATOM 24260 O O . ALA A 1 34 ? -12.847 5.863 -1.568 1.00 99.99 34 ALA A O 19
ATOM 24267 N N . GLN A 1 35 ? -11.838 6.074 -3.569 1.00 99.99 35 GLN A N 19
ATOM 24268 C CA . GLN A 1 35 ? -13.059 6.461 -4.267 1.00 99.99 35 GLN A CA 19
ATOM 24269 C C . GLN A 1 35 ? -14.111 5.360 -4.175 1.00 99.99 35 GLN A C 19
ATOM 24270 O O . GLN A 1 35 ? -15.309 5.637 -4.116 1.00 99.99 35 GLN A O 19
ATOM 24284 N N . ILE A 1 36 ? -13.655 4.111 -4.164 1.00 99.99 36 ILE A N 19
ATOM 24285 C CA . ILE A 1 36 ? -14.560 2.970 -4.116 1.00 99.99 36 ILE A CA 19
ATOM 24286 C C . ILE A 1 36 ? -14.729 2.463 -2.689 1.00 99.99 36 ILE A C 19
ATOM 24287 O O . ILE A 1 36 ? -15.259 1.375 -2.464 1.00 99.99 36 ILE A O 19
ATOM 24303 N N . GLY A 1 37 ? -14.281 3.261 -1.725 1.00 99.99 37 GLY A N 19
ATOM 24304 C CA . GLY A 1 37 ? -14.662 3.041 -0.341 1.00 99.99 37 GLY A CA 19
ATOM 24305 C C . GLY A 1 37 ? -13.799 1.999 0.340 1.00 99.99 37 GLY A C 19
ATOM 24306 O O . GLY A 1 37 ? -14.182 1.446 1.372 1.00 99.99 37 GLY A O 19
ATOM 24310 N N . ILE A 1 38 ? -12.633 1.727 -0.238 1.00 99.99 38 ILE A N 19
ATOM 24311 C CA . ILE A 1 38 ? -11.717 0.742 0.320 1.00 99.99 38 ILE A CA 19
ATOM 24312 C C . ILE A 1 38 ? -10.594 1.416 1.100 1.00 99.99 38 ILE A C 19
ATOM 24313 O O . ILE A 1 38 ? -9.913 2.305 0.587 1.00 99.99 38 ILE A O 19
ATOM 24329 N N . ARG A 1 39 ? -10.404 0.988 2.344 1.00 99.99 39 ARG A N 19
ATOM 24330 C CA . ARG A 1 39 ? -9.251 1.404 3.129 1.00 99.99 39 ARG A CA 19
ATOM 24331 C C . ARG A 1 39 ? -8.026 0.557 2.790 1.00 99.99 39 ARG A C 19
ATOM 24332 O O . ARG A 1 39 ? -8.150 -0.613 2.429 1.00 99.99 39 ARG A O 19
ATOM 24353 N N . PHE A 1 40 ? -6.847 1.158 2.907 1.00 99.99 40 PHE A N 19
ATOM 24354 C CA . PHE A 1 40 ? -5.618 0.529 2.435 1.00 99.99 40 PHE A CA 19
ATOM 24355 C C . PHE A 1 40 ? -4.408 1.053 3.202 1.00 99.99 40 PHE A C 19
ATOM 24356 O O . PHE A 1 40 ? -4.472 2.103 3.840 1.00 99.99 40 PHE A O 19
ATOM 24373 N N . VAL A 1 41 ? -3.306 0.313 3.136 1.00 99.99 41 VAL A N 19
ATOM 24374 C CA . VAL A 1 41 ? -2.019 0.814 3.601 1.00 99.99 41 VAL A CA 19
ATOM 24375 C C . VAL A 1 41 ? -0.965 0.722 2.503 1.00 99.99 41 VAL A C 19
ATOM 24376 O O . VAL A 1 41 ? -0.614 -0.360 2.035 1.00 99.99 41 VAL A O 19
ATOM 24389 N N . PRO A 1 42 ? -0.445 1.886 2.084 1.00 99.99 42 PRO A N 19
ATOM 24390 C CA . PRO A 1 42 ? 0.675 1.958 1.140 1.00 99.99 42 PRO A CA 19
ATOM 24391 C C . PRO A 1 42 ? 1.883 1.156 1.611 1.00 99.99 42 PRO A C 19
ATOM 24392 O O . PRO A 1 42 ? 2.343 1.316 2.742 1.00 99.99 42 PRO A O 19
ATOM 24403 N N . ILE A 1 43 ? 2.392 0.294 0.738 1.00 99.99 43 ILE A N 19
ATOM 24404 C CA . ILE A 1 43 ? 3.593 -0.478 1.038 1.00 99.99 43 ILE A CA 19
ATOM 24405 C C . ILE A 1 43 ? 4.730 -0.116 0.086 1.00 99.99 43 ILE A C 19
ATOM 24406 O O . ILE A 1 43 ? 4.652 -0.333 -1.123 1.00 99.99 43 ILE A O 19
ATOM 24422 N N . PRO A 1 44 ? 5.812 0.445 0.645 1.00 99.99 44 PRO A N 19
ATOM 24423 C CA . PRO A 1 44 ? 6.993 0.829 -0.133 1.00 99.99 44 PRO A CA 19
ATOM 24424 C C . PRO A 1 44 ? 7.581 -0.342 -0.913 1.00 99.99 44 PRO A C 19
ATOM 24425 O O . PRO A 1 44 ? 7.498 -1.492 -0.482 1.00 99.99 44 PRO A O 19
ATOM 24436 N N . VAL A 1 45 ? 8.176 -0.042 -2.063 1.00 99.99 45 VAL A N 19
ATOM 24437 C CA . VAL A 1 45 ? 8.889 -1.049 -2.841 1.00 99.99 45 VAL A CA 19
ATOM 24438 C C . VAL A 1 45 ? 10.343 -0.646 -3.059 1.00 99.99 45 VAL A C 19
ATOM 24439 O O . VAL A 1 45 ? 10.661 0.539 -3.157 1.00 99.99 45 VAL A O 19
ATOM 24452 N N . GLU A 1 46 ? 11.222 -1.640 -3.137 1.00 99.99 46 GLU A N 19
ATOM 24453 C CA . GLU A 1 46 ? 12.648 -1.388 -3.305 1.00 99.99 46 GLU A CA 19
ATOM 24454 C C . GLU A 1 46 ? 13.021 -1.344 -4.784 1.00 99.99 46 GLU A C 19
ATOM 24455 O O . GLU A 1 46 ? 13.683 -0.412 -5.242 1.00 99.99 46 GLU A O 19
ATOM 24467 N N . THR A 1 47 ? 12.594 -2.360 -5.526 1.00 99.99 47 THR A N 19
ATOM 24468 C CA . THR A 1 47 ? 13.015 -2.525 -6.912 1.00 99.99 47 THR A CA 19
ATOM 24469 C C . THR A 1 47 ? 11.819 -2.767 -7.826 1.00 99.99 47 THR A C 19
ATOM 24470 O O . THR A 1 47 ? 10.688 -2.903 -7.360 1.00 99.99 47 THR A O 19
ATOM 24481 N N . ASP A 1 48 ? 12.075 -2.819 -9.127 1.00 99.99 48 ASP A N 19
ATOM 24482 C CA . ASP A 1 48 ? 11.010 -2.964 -10.113 1.00 99.99 48 ASP A CA 19
ATOM 24483 C C . ASP A 1 48 ? 10.273 -4.286 -9.926 1.00 99.99 48 ASP A C 19
ATOM 24484 O O . ASP A 1 48 ? 9.049 -4.346 -10.036 1.00 99.99 48 ASP A O 19
ATOM 24493 N N . GLU A 1 49 ? 11.028 -5.343 -9.646 1.00 99.99 49 GLU A N 19
ATOM 24494 C CA . GLU A 1 49 ? 10.459 -6.681 -9.540 1.00 99.99 49 GLU A CA 19
ATOM 24495 C C . GLU A 1 49 ? 9.460 -6.757 -8.389 1.00 99.99 49 GLU A C 19
ATOM 24496 O O . GLU A 1 49 ? 8.409 -7.389 -8.508 1.00 99.99 49 GLU A O 19
ATOM 24508 N N . GLU A 1 50 ? 9.796 -6.111 -7.277 1.00 99.99 50 GLU A N 19
ATOM 24509 C CA . GLU A 1 50 ? 8.894 -6.043 -6.133 1.00 99.99 50 GLU A CA 19
ATOM 24510 C C . GLU A 1 50 ? 7.633 -5.256 -6.482 1.00 99.99 50 GLU A C 19
ATOM 24511 O O . GLU A 1 50 ? 6.524 -5.641 -6.109 1.00 99.99 50 GLU A O 19
ATOM 24523 N N . PHE A 1 51 ? 7.810 -4.153 -7.200 1.00 99.99 51 PHE A N 19
ATOM 24524 C CA . PHE A 1 51 ? 6.689 -3.298 -7.578 1.00 99.99 51 PHE A CA 19
ATOM 24525 C C . PHE A 1 51 ? 5.712 -4.050 -8.477 1.00 99.99 51 PHE A C 19
ATOM 24526 O O . PHE A 1 51 ? 4.499 -4.007 -8.267 1.00 99.99 51 PHE A O 19
ATOM 24543 N N . HIS A 1 52 ? 6.247 -4.740 -9.479 1.00 99.99 52 HIS A N 19
ATOM 24544 C CA . HIS A 1 52 ? 5.421 -5.460 -10.440 1.00 99.99 52 HIS A CA 19
ATOM 24545 C C . HIS A 1 52 ? 4.658 -6.593 -9.760 1.00 99.99 52 HIS A C 19
ATOM 24546 O O . HIS A 1 52 ? 3.476 -6.810 -10.027 1.00 99.99 52 HIS A O 19
ATOM 24560 N N . THR A 1 53 ? 5.344 -7.316 -8.878 1.00 99.99 53 THR A N 19
ATOM 24561 C CA . THR A 1 53 ? 4.729 -8.420 -8.153 1.00 99.99 53 THR A CA 19
ATOM 24562 C C . THR A 1 53 ? 3.719 -7.913 -7.131 1.00 99.99 53 THR A C 19
ATOM 24563 O O . THR A 1 53 ? 2.630 -8.470 -6.989 1.00 99.99 53 THR A O 19
ATOM 24574 N N . LEU A 1 54 ? 4.085 -6.852 -6.421 1.00 99.99 54 LEU A N 19
ATOM 24575 C CA . LEU A 1 54 ? 3.203 -6.259 -5.421 1.00 99.99 54 LEU A CA 19
ATOM 24576 C C . LEU A 1 54 ? 1.978 -5.633 -6.078 1.00 99.99 54 LEU A C 19
ATOM 24577 O O . LEU A 1 54 ? 0.866 -5.726 -5.558 1.00 99.99 54 LEU A O 19
ATOM 24593 N N . ALA A 1 55 ? 2.189 -4.996 -7.224 1.00 99.99 55 ALA A N 19
ATOM 24594 C CA . ALA A 1 55 ? 1.089 -4.446 -8.008 1.00 99.99 55 ALA A CA 19
ATOM 24595 C C . ALA A 1 55 ? 0.126 -5.543 -8.446 1.00 99.99 55 ALA A C 19
ATOM 24596 O O . ALA A 1 55 ? -1.091 -5.358 -8.428 1.00 99.99 55 ALA A O 19
ATOM 24603 N N . ALA A 1 56 ? 0.676 -6.686 -8.840 1.00 99.99 56 ALA A N 19
ATOM 24604 C CA . ALA A 1 56 ? -0.134 -7.851 -9.172 1.00 99.99 56 ALA A CA 19
ATOM 24605 C C . ALA A 1 56 ? -0.946 -8.314 -7.968 1.00 99.99 56 ALA A C 19
ATOM 24606 O O . ALA A 1 56 ? -2.107 -8.699 -8.102 1.00 99.99 56 ALA A O 19
ATOM 24613 N N . SER A 1 57 ? -0.327 -8.277 -6.793 1.00 99.99 57 SER A N 19
ATOM 24614 C CA . SER A 1 57 ? -1.009 -8.649 -5.558 1.00 99.99 57 SER A CA 19
ATOM 24615 C C . SER A 1 57 ? -2.154 -7.688 -5.260 1.00 99.99 57 SER A C 19
ATOM 24616 O O . SER A 1 57 ? -3.232 -8.103 -4.832 1.00 99.99 57 SER A O 19
ATOM 24624 N N . LEU A 1 58 ? -1.915 -6.401 -5.488 1.00 99.99 58 LEU A N 19
ATOM 24625 C CA . LEU A 1 58 ? -2.959 -5.392 -5.349 1.00 99.99 58 LEU A CA 19
ATOM 24626 C C . LEU A 1 58 ? -4.119 -5.674 -6.297 1.00 99.99 58 LEU A C 19
ATOM 24627 O O . LEU A 1 58 ? -5.283 -5.612 -5.903 1.00 99.99 58 LEU A O 19
ATOM 24643 N N . SER A 1 59 ? -3.792 -5.985 -7.547 1.00 99.99 59 SER A N 19
ATOM 24644 C CA . SER A 1 59 ? -4.808 -6.243 -8.561 1.00 99.99 59 SER A CA 19
ATOM 24645 C C . SER A 1 59 ? -5.614 -7.493 -8.218 1.00 99.99 59 SER A C 19
ATOM 24646 O O . SER A 1 59 ? -6.839 -7.509 -8.346 1.00 99.99 59 SER A O 19
ATOM 24654 N N . GLN A 1 60 ? -4.917 -8.537 -7.784 1.00 99.99 60 GLN A N 19
ATOM 24655 C CA . GLN A 1 60 ? -5.564 -9.799 -7.442 1.00 99.99 60 GLN A CA 19
ATOM 24656 C C . GLN A 1 60 ? -6.492 -9.628 -6.243 1.00 99.99 60 GLN A C 19
ATOM 24657 O O . GLN A 1 60 ? -7.642 -10.063 -6.269 1.00 99.99 60 GLN A O 19
ATOM 24671 N N . LYS A 1 61 ? -5.983 -8.991 -5.193 1.00 99.99 61 LYS A N 19
ATOM 24672 C CA . LYS A 1 61 ? -6.749 -8.802 -3.968 1.00 99.99 61 LYS A CA 19
ATOM 24673 C C . LYS A 1 61 ? -7.942 -7.881 -4.208 1.00 99.99 61 LYS A C 19
ATOM 24674 O O . LYS A 1 61 ? -9.057 -8.169 -3.773 1.00 99.99 61 LYS A O 19
ATOM 24693 N N . LEU A 1 62 ? -7.699 -6.776 -4.904 1.00 99.99 62 LEU A N 19
ATOM 24694 C CA . LEU A 1 62 ? -8.744 -5.792 -5.164 1.00 99.99 62 LEU A CA 19
ATOM 24695 C C . LEU A 1 62 ? -9.876 -6.402 -5.984 1.00 99.99 62 LEU A C 19
ATOM 24696 O O . LEU A 1 62 ? -11.051 -6.214 -5.673 1.00 99.99 62 LEU A O 19
ATOM 24712 N N . GLU A 1 63 ? -9.512 -7.134 -7.032 1.00 99.99 63 GLU A N 19
ATOM 24713 C CA . GLU A 1 63 ? -10.498 -7.723 -7.932 1.00 99.99 63 GLU A CA 19
ATOM 24714 C C . GLU A 1 63 ? -11.434 -8.659 -7.174 1.00 99.99 63 GLU A C 19
ATOM 24715 O O . GLU A 1 63 ? -12.645 -8.649 -7.387 1.00 99.99 63 GLU A O 19
ATOM 24727 N N . MET A 1 64 ? -10.861 -9.472 -6.289 1.00 99.99 64 MET A N 19
ATOM 24728 C CA . MET A 1 64 ? -11.645 -10.409 -5.494 1.00 99.99 64 MET A CA 19
ATOM 24729 C C . MET A 1 64 ? -12.584 -9.666 -4.548 1.00 99.99 64 MET A C 19
ATOM 24730 O O . MET A 1 64 ? -13.718 -10.092 -4.324 1.00 99.99 64 MET A O 19
ATOM 24744 N N . MET A 1 65 ? -12.105 -8.557 -3.995 1.00 99.99 65 MET A N 19
ATOM 24745 C CA . MET A 1 65 ? -12.887 -7.779 -3.041 1.00 99.99 65 MET A CA 19
ATOM 24746 C C . MET A 1 65 ? -14.122 -7.182 -3.709 1.00 99.99 65 MET A C 19
ATOM 24747 O O . MET A 1 65 ? -15.195 -7.117 -3.108 1.00 99.99 65 MET A O 19
ATOM 24761 N N . VAL A 1 66 ? -13.964 -6.746 -4.954 1.00 99.99 66 VAL A N 19
ATOM 24762 C CA . VAL A 1 66 ? -15.031 -6.049 -5.664 1.00 99.99 66 VAL A CA 19
ATOM 24763 C C . VAL A 1 66 ? -15.836 -7.013 -6.528 1.00 99.99 66 VAL A C 19
ATOM 24764 O O . VAL A 1 66 ? -16.870 -6.645 -7.085 1.00 99.99 66 VAL A O 19
ATOM 24777 N N . ALA A 1 67 ? -15.356 -8.247 -6.633 1.00 99.99 67 ALA A N 19
ATOM 24778 C CA . ALA A 1 67 ? -16.066 -9.280 -7.377 1.00 99.99 67 ALA A CA 19
ATOM 24779 C C . ALA A 1 67 ? -17.457 -9.518 -6.796 1.00 99.99 67 ALA A C 19
ATOM 24780 O O . ALA A 1 67 ? -17.651 -9.458 -5.582 1.00 99.99 67 ALA A O 19
ATOM 24787 N N . LYS A 1 68 ? -18.420 -9.783 -7.671 1.00 99.99 68 LYS A N 19
ATOM 24788 C CA . LYS A 1 68 ? -19.784 -10.070 -7.242 1.00 99.99 68 LYS A CA 19
ATOM 24789 C C . LYS A 1 68 ? -20.253 -11.417 -7.786 1.00 99.99 68 LYS A C 19
ATOM 24790 O O . LYS A 1 68 ? -19.961 -11.736 -8.938 1.00 99.99 68 LYS A O 19
ATOM 24809 N N . SER B 1 26 ? -6.956 12.604 3.982 1.00 99.99 126 SER B N 19
ATOM 24810 C CA . SER B 1 26 ? -6.367 13.022 2.715 1.00 99.99 126 SER B CA 19
ATOM 24811 C C . SER B 1 26 ? -5.316 12.020 2.247 1.00 99.99 126 SER B C 19
ATOM 24812 O O . SER B 1 26 ? -4.279 12.400 1.701 1.00 99.99 126 SER B O 19
ATOM 24820 N N . ILE B 1 27 ? -5.593 10.740 2.463 1.00 99.99 127 ILE B N 19
ATOM 24821 C CA . ILE B 1 27 ? -4.654 9.684 2.106 1.00 99.99 127 ILE B CA 19
ATOM 24822 C C . ILE B 1 27 ? -3.225 10.077 2.466 1.00 99.99 127 ILE B C 19
ATOM 24823 O O . ILE B 1 27 ? -2.365 10.197 1.592 1.00 99.99 127 ILE B O 19
ATOM 24839 N N . GLU B 1 28 ? -2.977 10.272 3.756 1.00 99.99 128 GLU B N 19
ATOM 24840 C CA . GLU B 1 28 ? -1.720 10.853 4.214 1.00 99.99 128 GLU B CA 19
ATOM 24841 C C . GLU B 1 28 ? -0.542 9.949 3.861 1.00 99.99 128 GLU B C 19
ATOM 24842 O O . GLU B 1 28 ? 0.517 10.424 3.454 1.00 99.99 128 GLU B O 19
ATOM 24854 N N . MET B 1 29 ? -0.736 8.645 4.020 1.00 99.99 129 MET B N 19
ATOM 24855 C CA . MET B 1 29 ? 0.364 7.692 3.927 1.00 99.99 129 MET B CA 19
ATOM 24856 C C . MET B 1 29 ? 0.985 7.712 2.533 1.00 99.99 129 MET B C 19
ATOM 24857 O O . MET B 1 29 ? 2.206 7.768 2.389 1.00 99.99 129 MET B O 19
ATOM 24871 N N . ALA B 1 30 ? 0.136 7.664 1.513 1.00 99.99 130 ALA B N 19
ATOM 24872 C CA . ALA B 1 30 ? 0.603 7.587 0.134 1.00 99.99 130 ALA B CA 19
ATOM 24873 C C . ALA B 1 30 ? 1.334 8.863 -0.271 1.00 99.99 130 ALA B C 19
ATOM 24874 O O . ALA B 1 30 ? 2.389 8.812 -0.903 1.00 99.99 130 ALA B O 19
ATOM 24881 N N . HIS B 1 31 ? 0.764 10.006 0.095 1.00 99.99 131 HIS B N 19
ATOM 24882 C CA . HIS B 1 31 ? 1.361 11.297 -0.234 1.00 99.99 131 HIS B CA 19
ATOM 24883 C C . HIS B 1 31 ? 2.713 11.460 0.453 1.00 99.99 131 HIS B C 19
ATOM 24884 O O . HIS B 1 31 ? 3.666 11.961 -0.144 1.00 99.99 131 HIS B O 19
ATOM 24898 N N . SER B 1 32 ? 2.789 11.036 1.710 1.00 99.99 132 SER B N 19
ATOM 24899 C CA . SER B 1 32 ? 4.014 11.168 2.490 1.00 99.99 132 SER B CA 19
ATOM 24900 C C . SER B 1 32 ? 5.159 10.402 1.833 1.00 99.99 132 SER B C 19
ATOM 24901 O O . SER B 1 32 ? 6.280 10.903 1.733 1.00 99.99 132 SER B O 19
ATOM 24909 N N . LEU B 1 33 ? 4.869 9.185 1.390 1.00 99.99 133 LEU B N 19
ATOM 24910 C CA . LEU B 1 33 ? 5.872 8.352 0.732 1.00 99.99 133 LEU B CA 19
ATOM 24911 C C . LEU B 1 33 ? 6.336 8.989 -0.573 1.00 99.99 133 LEU B C 19
ATOM 24912 O O . LEU B 1 33 ? 7.527 8.984 -0.888 1.00 99.99 133 LEU B O 19
ATOM 24928 N N . ALA B 1 34 ? 5.391 9.538 -1.329 1.00 99.99 134 ALA B N 19
ATOM 24929 C CA . ALA B 1 34 ? 5.704 10.175 -2.602 1.00 99.99 134 ALA B CA 19
ATOM 24930 C C . ALA B 1 34 ? 6.590 11.398 -2.402 1.00 99.99 134 ALA B C 19
ATOM 24931 O O . ALA B 1 34 ? 7.530 11.627 -3.164 1.00 99.99 134 ALA B O 19
ATOM 24938 N N . GLN B 1 35 ? 6.287 12.181 -1.370 1.00 99.99 135 GLN B N 19
ATOM 24939 C CA . GLN B 1 35 ? 7.014 13.418 -1.111 1.00 99.99 135 GLN B CA 19
ATOM 24940 C C . GLN B 1 35 ? 8.486 13.136 -0.830 1.00 99.99 135 GLN B C 19
ATOM 24941 O O . GLN B 1 35 ? 9.359 13.932 -1.179 1.00 99.99 135 GLN B O 19
ATOM 24955 N N . ILE B 1 36 ? 8.756 12.000 -0.196 1.00 99.99 136 ILE B N 19
ATOM 24956 C CA . ILE B 1 36 ? 10.119 11.632 0.164 1.00 99.99 136 ILE B CA 19
ATOM 24957 C C . ILE B 1 36 ? 10.728 10.696 -0.871 1.00 99.99 136 ILE B C 19
ATOM 24958 O O . ILE B 1 36 ? 11.773 10.089 -0.637 1.00 99.99 136 ILE B O 19
ATOM 24974 N N . GLY B 1 37 ? 10.071 10.586 -2.021 1.00 99.99 137 GLY B N 19
ATOM 24975 C CA . GLY B 1 37 ? 10.701 9.985 -3.183 1.00 99.99 137 GLY B CA 19
ATOM 24976 C C . GLY B 1 37 ? 10.615 8.472 -3.173 1.00 99.99 137 GLY B C 19
ATOM 24977 O O . GLY B 1 37 ? 11.371 7.796 -3.873 1.00 99.99 137 GLY B O 19
ATOM 24981 N N . ILE B 1 38 ? 9.694 7.938 -2.376 1.00 99.99 138 ILE B N 19
ATOM 24982 C CA . ILE B 1 38 ? 9.516 6.496 -2.278 1.00 99.99 138 ILE B CA 19
ATOM 24983 C C . ILE B 1 38 ? 8.329 6.029 -3.114 1.00 99.99 138 ILE B C 19
ATOM 24984 O O . ILE B 1 38 ? 7.221 6.550 -2.982 1.00 99.99 138 ILE B O 19
ATOM 25000 N N . ARG B 1 39 ? 8.570 5.046 -3.977 1.00 99.99 139 ARG B N 19
ATOM 25001 C CA . ARG B 1 39 ? 7.492 4.379 -4.694 1.00 99.99 139 ARG B CA 19
ATOM 25002 C C . ARG B 1 39 ? 6.856 3.292 -3.832 1.00 99.99 139 ARG B C 19
ATOM 25003 O O . ARG B 1 39 ? 7.519 2.686 -2.990 1.00 99.99 139 ARG B O 19
ATOM 25024 N N . PHE B 1 40 ? 5.567 3.051 -4.046 1.00 99.99 140 PHE B N 19
ATOM 25025 C CA . PHE B 1 40 ? 4.794 2.181 -3.169 1.00 99.99 140 PHE B CA 19
ATOM 25026 C C . PHE B 1 40 ? 3.612 1.568 -3.911 1.00 99.99 140 PHE B C 19
ATOM 25027 O O . PHE B 1 40 ? 3.207 2.056 -4.966 1.00 99.99 140 PHE B O 19
ATOM 25044 N N . VAL B 1 41 ? 3.061 0.493 -3.354 1.00 99.99 141 VAL B N 19
ATOM 25045 C CA . VAL B 1 41 ? 1.782 -0.036 -3.811 1.00 99.99 141 VAL B CA 19
ATOM 25046 C C . VAL B 1 41 ? 0.789 -0.141 -2.660 1.00 99.99 141 VAL B C 19
ATOM 25047 O O . VAL B 1 41 ? 0.992 -0.882 -1.699 1.00 99.99 141 VAL B O 19
ATOM 25060 N N . PRO B 1 42 ? -0.315 0.614 -2.761 1.00 99.99 142 PRO B N 19
ATOM 25061 C CA . PRO B 1 42 ? -1.429 0.519 -1.811 1.00 99.99 142 PRO B CA 19
ATOM 25062 C C . PRO B 1 42 ? -1.960 -0.904 -1.679 1.00 99.99 142 PRO B C 19
ATOM 25063 O O . PRO B 1 42 ? -2.271 -1.554 -2.678 1.00 99.99 142 PRO B O 19
ATOM 25074 N N . ILE B 1 43 ? -2.062 -1.380 -0.444 1.00 99.99 143 ILE B N 19
ATOM 25075 C CA . ILE B 1 43 ? -2.627 -2.698 -0.179 1.00 99.99 143 ILE B CA 19
ATOM 25076 C C . ILE B 1 43 ? -3.906 -2.592 0.646 1.00 99.99 143 ILE B C 19
ATOM 25077 O O . ILE B 1 43 ? -3.898 -2.145 1.793 1.00 99.99 143 ILE B O 19
ATOM 25093 N N . PRO B 1 44 ? -5.031 -3.012 0.050 1.00 99.99 144 PRO B N 19
ATOM 25094 C CA . PRO B 1 44 ? -6.335 -2.994 0.719 1.00 99.99 144 PRO B CA 19
ATOM 25095 C C . PRO B 1 44 ? -6.329 -3.776 2.027 1.00 99.99 144 PRO B C 19
ATOM 25096 O O . PRO B 1 44 ? -5.598 -4.756 2.172 1.00 99.99 144 PRO B O 19
ATOM 25107 N N . VAL B 1 45 ? -7.148 -3.338 2.978 1.00 99.99 145 VAL B N 19
ATOM 25108 C CA . VAL B 1 45 ? -7.332 -4.070 4.226 1.00 99.99 145 VAL B CA 19
ATOM 25109 C C . VAL B 1 45 ? -8.797 -4.439 4.434 1.00 99.99 145 VAL B C 19
ATOM 25110 O O . VAL B 1 45 ? -9.696 -3.712 4.015 1.00 99.99 145 VAL B O 19
ATOM 25123 N N . GLU B 1 46 ? -9.028 -5.572 5.089 1.00 99.99 146 GLU B N 19
ATOM 25124 C CA . GLU B 1 46 ? -10.384 -6.058 5.319 1.00 99.99 146 GLU B CA 19
ATOM 25125 C C . GLU B 1 46 ? -10.931 -5.535 6.645 1.00 99.99 146 GLU B C 19
ATOM 25126 O O . GLU B 1 46 ? -12.036 -5.000 6.706 1.00 99.99 146 GLU B O 19
ATOM 25138 N N . THR B 1 47 ? -10.144 -5.694 7.706 1.00 99.99 147 THR B N 19
ATOM 25139 C CA . THR B 1 47 ? -10.607 -5.389 9.053 1.00 99.99 147 THR B CA 19
ATOM 25140 C C . THR B 1 47 ? -9.604 -4.514 9.795 1.00 99.99 147 THR B C 19
ATOM 25141 O O . THR B 1 47 ? -8.516 -4.238 9.292 1.00 99.99 147 THR B O 19
ATOM 25152 N N . ASP B 1 48 ? -9.977 -4.081 10.994 1.00 99.99 148 ASP B N 19
ATOM 25153 C CA . ASP B 1 48 ? -9.145 -3.171 11.773 1.00 99.99 148 ASP B CA 19
ATOM 25154 C C . ASP B 1 48 ? -7.809 -3.820 12.120 1.00 99.99 148 ASP B C 19
ATOM 25155 O O . ASP B 1 48 ? -6.763 -3.173 12.071 1.00 99.99 148 ASP B O 19
ATOM 25164 N N . GLU B 1 49 ? -7.853 -5.100 12.472 1.00 99.99 149 GLU B N 19
ATOM 25165 C CA . GLU B 1 49 ? -6.661 -5.811 12.920 1.00 99.99 149 GLU B CA 19
ATOM 25166 C C . GLU B 1 49 ? -5.618 -5.878 11.807 1.00 99.99 149 GLU B C 19
ATOM 25167 O O . GLU B 1 49 ? -4.421 -5.727 12.057 1.00 99.99 149 GLU B O 19
ATOM 25179 N N . GLU B 1 50 ? -6.080 -6.106 10.583 1.00 99.99 150 GLU B N 19
ATOM 25180 C CA . GLU B 1 50 ? -5.196 -6.118 9.423 1.00 99.99 150 GLU B CA 19
ATOM 25181 C C . GLU B 1 50 ? -4.595 -4.736 9.186 1.00 99.99 150 GLU B C 19
ATOM 25182 O O . GLU B 1 50 ? -3.408 -4.606 8.881 1.00 99.99 150 GLU B O 19
ATOM 25194 N N . PHE B 1 51 ? -5.420 -3.705 9.326 1.00 99.99 151 PHE B N 19
ATOM 25195 C CA . PHE B 1 51 ? -4.976 -2.333 9.101 1.00 99.99 151 PHE B CA 19
ATOM 25196 C C . PHE B 1 51 ? -3.890 -1.944 10.100 1.00 99.99 151 PHE B C 19
ATOM 25197 O O . PHE B 1 51 ? -2.862 -1.377 9.723 1.00 99.99 151 PHE B O 19
ATOM 25214 N N . HIS B 1 52 ? -4.122 -2.252 11.370 1.00 99.99 152 HIS B N 19
ATOM 25215 C CA . HIS B 1 52 ? -3.186 -1.890 12.429 1.00 99.99 152 HIS B CA 19
ATOM 25216 C C . HIS B 1 52 ? -1.857 -2.619 12.252 1.00 99.99 152 HIS B C 19
ATOM 25217 O O . HIS B 1 52 ? -0.787 -2.033 12.420 1.00 99.99 152 HIS B O 19
ATOM 25231 N N . THR B 1 53 ? -1.932 -3.903 11.913 1.00 99.99 153 THR B N 19
ATOM 25232 C CA . THR B 1 53 ? -0.737 -4.710 11.706 1.00 99.99 153 THR B CA 19
ATOM 25233 C C . THR B 1 53 ? -0.007 -4.293 10.433 1.00 99.99 153 THR B C 19
ATOM 25234 O O . THR B 1 53 ? 1.220 -4.190 10.415 1.00 99.99 153 THR B O 19
ATOM 25245 N N . LEU B 1 54 ? -0.769 -4.055 9.372 1.00 99.99 154 LEU B N 19
ATOM 25246 C CA . LEU B 1 54 ? -0.195 -3.635 8.097 1.00 99.99 154 LEU B CA 19
ATOM 25247 C C . LEU B 1 54 ? 0.416 -2.242 8.209 1.00 99.99 154 LEU B C 19
ATOM 25248 O O . LEU B 1 54 ? 1.475 -1.971 7.640 1.00 99.99 154 LEU B O 19
ATOM 25264 N N . ALA B 1 55 ? -0.255 -1.364 8.945 1.00 99.99 155 ALA B N 19
ATOM 25265 C CA . ALA B 1 55 ? 0.273 -0.033 9.219 1.00 99.99 155 ALA B CA 19
ATOM 25266 C C . ALA B 1 55 ? 1.594 -0.112 9.975 1.00 99.99 155 ALA B C 19
ATOM 25267 O O . ALA B 1 55 ? 2.523 0.647 9.702 1.00 99.99 155 ALA B O 19
ATOM 25274 N N . ALA B 1 56 ? 1.671 -1.035 10.930 1.00 99.99 156 ALA B N 19
ATOM 25275 C CA . ALA B 1 56 ? 2.914 -1.291 11.645 1.00 99.99 156 ALA B CA 19
ATOM 25276 C C . ALA B 1 56 ? 4.010 -1.759 10.694 1.00 99.99 156 ALA B C 19
ATOM 25277 O O . ALA B 1 56 ? 5.168 -1.365 10.825 1.00 99.99 156 ALA B O 19
ATOM 25284 N N . SER B 1 57 ? 3.635 -2.600 9.736 1.00 99.99 157 SER B N 19
ATOM 25285 C CA . SER B 1 57 ? 4.577 -3.084 8.732 1.00 99.99 157 SER B CA 19
ATOM 25286 C C . SER B 1 57 ? 5.081 -1.937 7.864 1.00 99.99 157 SER B C 19
ATOM 25287 O O . SER B 1 57 ? 6.265 -1.870 7.530 1.00 99.99 157 SER B O 19
ATOM 25295 N N . LEU B 1 58 ? 4.176 -1.035 7.500 1.00 99.99 158 LEU B N 19
ATOM 25296 C CA . LEU B 1 58 ? 4.547 0.167 6.763 1.00 99.99 158 LEU B CA 19
ATOM 25297 C C . LEU B 1 58 ? 5.538 1.011 7.559 1.00 99.99 158 LEU B C 19
ATOM 25298 O O . LEU B 1 58 ? 6.540 1.479 7.021 1.00 99.99 158 LEU B O 19
ATOM 25314 N N . SER B 1 59 ? 5.248 1.198 8.843 1.00 99.99 159 SER B N 19
ATOM 25315 C CA . SER B 1 59 ? 6.094 2.015 9.705 1.00 99.99 159 SER B CA 19
ATOM 25316 C C . SER B 1 59 ? 7.472 1.381 9.873 1.00 99.99 159 SER B C 19
ATOM 25317 O O . SER B 1 59 ? 8.494 2.067 9.818 1.00 99.99 159 SER B O 19
ATOM 25325 N N . GLN B 1 60 ? 7.492 0.068 10.075 1.00 99.99 160 GLN B N 19
ATOM 25326 C CA . GLN B 1 60 ? 8.743 -0.656 10.271 1.00 99.99 160 GLN B CA 19
ATOM 25327 C C . GLN B 1 60 ? 9.604 -0.606 9.012 1.00 99.99 160 GLN B C 19
ATOM 25328 O O . GLN B 1 60 ? 10.795 -0.305 9.074 1.00 99.99 160 GLN B O 19
ATOM 25342 N N . LYS B 1 61 ? 8.992 -0.904 7.871 1.00 99.99 161 LYS B N 19
ATOM 25343 C CA . LYS B 1 61 ? 9.710 -0.937 6.604 1.00 99.99 161 LYS B CA 19
ATOM 25344 C C . LYS B 1 61 ? 10.200 0.455 6.217 1.00 99.99 161 LYS B C 19
ATOM 25345 O O . LYS B 1 61 ? 11.349 0.629 5.812 1.00 99.99 161 LYS B O 19
ATOM 25364 N N . LEU B 1 62 ? 9.320 1.444 6.347 1.00 99.99 162 LEU B N 19
ATOM 25365 C CA . LEU B 1 62 ? 9.649 2.814 5.970 1.00 99.99 162 LEU B CA 19
ATOM 25366 C C . LEU B 1 62 ? 10.804 3.349 6.810 1.00 99.99 162 LEU B C 19
ATOM 25367 O O . LEU B 1 62 ? 11.739 3.951 6.286 1.00 99.99 162 LEU B O 19
ATOM 25383 N N . GLU B 1 63 ? 10.732 3.122 8.118 1.00 99.99 163 GLU B N 19
ATOM 25384 C CA . GLU B 1 63 ? 11.742 3.632 9.038 1.00 99.99 163 GLU B CA 19
ATOM 25385 C C . GLU B 1 63 ? 13.125 3.098 8.678 1.00 99.99 163 GLU B C 19
ATOM 25386 O O . GLU B 1 63 ? 14.108 3.836 8.689 1.00 99.99 163 GLU B O 19
ATOM 25398 N N . MET B 1 64 ? 13.192 1.807 8.363 1.00 99.99 164 MET B N 19
ATOM 25399 C CA . MET B 1 64 ? 14.452 1.175 7.992 1.00 99.99 164 MET B CA 19
ATOM 25400 C C . MET B 1 64 ? 14.989 1.757 6.687 1.00 99.99 164 MET B C 19
ATOM 25401 O O . MET B 1 64 ? 16.196 1.941 6.529 1.00 99.99 164 MET B O 19
ATOM 25415 N N . MET B 1 65 ? 14.086 2.046 5.756 1.00 99.99 165 MET B N 19
ATOM 25416 C CA . MET B 1 65 ? 14.472 2.567 4.451 1.00 99.99 165 MET B CA 19
ATOM 25417 C C . MET B 1 65 ? 15.106 3.950 4.584 1.00 99.99 165 MET B C 19
ATOM 25418 O O . MET B 1 65 ? 16.058 4.277 3.876 1.00 99.99 165 MET B O 19
ATOM 25432 N N . VAL B 1 66 ? 14.568 4.757 5.492 1.00 99.99 166 VAL B N 19
ATOM 25433 C CA . VAL B 1 66 ? 15.002 6.141 5.638 1.00 99.99 166 VAL B CA 19
ATOM 25434 C C . VAL B 1 66 ? 16.061 6.274 6.727 1.00 99.99 166 VAL B C 19
ATOM 25435 O O . VAL B 1 66 ? 16.660 7.333 6.898 1.00 99.99 166 VAL B O 19
ATOM 25448 N N . ALA B 1 67 ? 16.287 5.188 7.461 1.00 99.99 167 ALA B N 19
ATOM 25449 C CA . ALA B 1 67 ? 17.318 5.164 8.490 1.00 99.99 167 ALA B CA 19
ATOM 25450 C C . ALA B 1 67 ? 18.693 5.451 7.897 1.00 99.99 167 ALA B C 19
ATOM 25451 O O . ALA B 1 67 ? 18.998 5.031 6.779 1.00 99.99 167 ALA B O 19
ATOM 25458 N N . LYS B 1 68 ? 19.519 6.168 8.648 1.00 99.99 168 LYS B N 19
ATOM 25459 C CA . LYS B 1 68 ? 20.877 6.476 8.215 1.00 99.99 168 LYS B CA 19
ATOM 25460 C C . LYS B 1 68 ? 21.897 6.010 9.249 1.00 99.99 168 LYS B C 19
ATOM 25461 O O . LYS B 1 68 ? 21.655 6.164 10.445 1.00 99.99 168 LYS B O 19
ATOM 25480 N N . SER A 1 26 ? -1.563 12.335 -6.817 1.00 99.99 26 SER A N 20
ATOM 25481 C CA . SER A 1 26 ? -1.125 11.933 -8.148 1.00 99.99 26 SER A CA 20
ATOM 25482 C C . SER A 1 26 ? -0.806 10.442 -8.189 1.00 99.99 26 SER A C 20
ATOM 25483 O O . SER A 1 26 ? 0.095 10.006 -8.905 1.00 99.99 26 SER A O 20
ATOM 25490 N N . ILE A 1 27 ? -1.555 9.663 -7.414 1.00 99.99 27 ILE A N 20
ATOM 25491 C CA . ILE A 1 27 ? -1.382 8.216 -7.393 1.00 99.99 27 ILE A CA 20
ATOM 25492 C C . ILE A 1 27 ? -2.688 7.502 -7.725 1.00 99.99 27 ILE A C 20
ATOM 25493 O O . ILE A 1 27 ? -3.592 7.425 -6.892 1.00 99.99 27 ILE A O 20
ATOM 25509 N N . GLU A 1 28 ? -2.778 6.979 -8.943 1.00 99.99 28 GLU A N 20
ATOM 25510 C CA . GLU A 1 28 ? -4.054 6.524 -9.486 1.00 99.99 28 GLU A CA 20
ATOM 25511 C C . GLU A 1 28 ? -4.625 5.384 -8.646 1.00 99.99 28 GLU A C 20
ATOM 25512 O O . GLU A 1 28 ? -5.827 5.333 -8.388 1.00 99.99 28 GLU A O 20
ATOM 25524 N N . MET A 1 29 ? -3.755 4.472 -8.226 1.00 99.99 29 MET A N 20
ATOM 25525 C CA . MET A 1 29 ? -4.173 3.335 -7.415 1.00 99.99 29 MET A CA 20
ATOM 25526 C C . MET A 1 29 ? -4.739 3.801 -6.077 1.00 99.99 29 MET A C 20
ATOM 25527 O O . MET A 1 29 ? -5.798 3.342 -5.648 1.00 99.99 29 MET A O 20
ATOM 25541 N N . ALA A 1 30 ? -4.029 4.712 -5.423 1.00 99.99 30 ALA A N 20
ATOM 25542 C CA . ALA A 1 30 ? -4.430 5.196 -4.107 1.00 99.99 30 ALA A CA 20
ATOM 25543 C C . ALA A 1 30 ? -5.740 5.972 -4.183 1.00 99.99 30 ALA A C 20
ATOM 25544 O O . ALA A 1 30 ? -6.629 5.791 -3.350 1.00 99.99 30 ALA A O 20
ATOM 25551 N N . HIS A 1 31 ? -5.852 6.837 -5.186 1.00 99.99 31 HIS A N 20
ATOM 25552 C CA . HIS A 1 31 ? -7.040 7.666 -5.350 1.00 99.99 31 HIS A CA 20
ATOM 25553 C C . HIS A 1 31 ? -8.270 6.806 -5.622 1.00 99.99 31 HIS A C 20
ATOM 25554 O O . HIS A 1 31 ? -9.345 7.052 -5.077 1.00 99.99 31 HIS A O 20
ATOM 25568 N N . SER A 1 32 ? -8.105 5.798 -6.471 1.00 99.99 32 SER A N 20
ATOM 25569 C CA . SER A 1 32 ? -9.214 4.932 -6.858 1.00 99.99 32 SER A CA 20
ATOM 25570 C C . SER A 1 32 ? -9.795 4.218 -5.642 1.00 99.99 32 SER A C 20
ATOM 25571 O O . SER A 1 32 ? -11.013 4.141 -5.475 1.00 99.99 32 SER A O 20
ATOM 25579 N N . LEU A 1 33 ? -8.916 3.696 -4.794 1.00 99.99 33 LEU A N 20
ATOM 25580 C CA . LEU A 1 33 ? -9.338 3.013 -3.577 1.00 99.99 33 LEU A CA 20
ATOM 25581 C C . LEU A 1 33 ? -10.052 3.976 -2.631 1.00 99.99 33 LEU A C 20
ATOM 25582 O O . LEU A 1 33 ? -11.068 3.631 -2.032 1.00 99.99 33 LEU A O 20
ATOM 25598 N N . ALA A 1 34 ? -9.511 5.182 -2.506 1.00 99.99 34 ALA A N 20
ATOM 25599 C CA . ALA A 1 34 ? -10.086 6.190 -1.624 1.00 99.99 34 ALA A CA 20
ATOM 25600 C C . ALA A 1 34 ? -11.473 6.609 -2.100 1.00 99.99 34 ALA A C 20
ATOM 25601 O O . ALA A 1 34 ? -12.384 6.797 -1.296 1.00 99.99 34 ALA A O 20
ATOM 25608 N N . GLN A 1 35 ? -11.625 6.752 -3.413 1.00 99.99 35 GLN A N 20
ATOM 25609 C CA . GLN A 1 35 ? -12.890 7.184 -3.994 1.00 99.99 35 GLN A CA 20
ATOM 25610 C C . GLN A 1 35 ? -13.995 6.173 -3.705 1.00 99.99 35 GLN A C 20
ATOM 25611 O O . GLN A 1 35 ? -15.150 6.545 -3.491 1.00 99.99 35 GLN A O 20
ATOM 25625 N N . ILE A 1 36 ? -13.632 4.895 -3.700 1.00 99.99 36 ILE A N 20
ATOM 25626 C CA . ILE A 1 36 ? -14.598 3.830 -3.456 1.00 99.99 36 ILE A CA 20
ATOM 25627 C C . ILE A 1 36 ? -14.609 3.427 -1.985 1.00 99.99 36 ILE A C 20
ATOM 25628 O O . ILE A 1 36 ? -15.334 2.515 -1.586 1.00 99.99 36 ILE A O 20
ATOM 25644 N N . GLY A 1 37 ? -13.803 4.113 -1.182 1.00 99.99 37 GLY A N 20
ATOM 25645 C CA . GLY A 1 37 ? -14.007 4.107 0.256 1.00 99.99 37 GLY A CA 20
ATOM 25646 C C . GLY A 1 37 ? -13.312 2.943 0.935 1.00 99.99 37 GLY A C 20
ATOM 25647 O O . GLY A 1 37 ? -13.672 2.563 2.050 1.00 99.99 37 GLY A O 20
ATOM 25651 N N . ILE A 1 38 ? -12.318 2.376 0.263 1.00 99.99 38 ILE A N 20
ATOM 25652 C CA . ILE A 1 38 ? -11.558 1.263 0.818 1.00 99.99 38 ILE A CA 20
ATOM 25653 C C . ILE A 1 38 ? -10.273 1.749 1.481 1.00 99.99 38 ILE A C 20
ATOM 25654 O O . ILE A 1 38 ? -9.428 2.372 0.838 1.00 99.99 38 ILE A O 20
ATOM 25670 N N . ARG A 1 39 ? -10.134 1.460 2.771 1.00 99.99 39 ARG A N 20
ATOM 25671 C CA . ARG A 1 39 ? -8.886 1.714 3.480 1.00 99.99 39 ARG A CA 20
ATOM 25672 C C . ARG A 1 39 ? -7.750 0.876 2.900 1.00 99.99 39 ARG A C 20
ATOM 25673 O O . ARG A 1 39 ? -7.941 -0.290 2.550 1.00 99.99 39 ARG A O 20
ATOM 25694 N N . PHE A 1 40 ? -6.570 1.476 2.799 1.00 99.99 40 PHE A N 20
ATOM 25695 C CA . PHE A 1 40 ? -5.404 0.786 2.258 1.00 99.99 40 PHE A CA 20
ATOM 25696 C C . PHE A 1 40 ? -4.128 1.243 2.958 1.00 99.99 40 PHE A C 20
ATOM 25697 O O . PHE A 1 40 ? -4.094 2.304 3.582 1.00 99.99 40 PHE A O 20
ATOM 25714 N N . VAL A 1 41 ? -3.079 0.434 2.851 1.00 99.99 41 VAL A N 20
ATOM 25715 C CA . VAL A 1 41 ? -1.771 0.804 3.377 1.00 99.99 41 VAL A CA 20
ATOM 25716 C C . VAL A 1 41 ? -0.731 0.883 2.264 1.00 99.99 41 VAL A C 20
ATOM 25717 O O . VAL A 1 41 ? -0.444 -0.100 1.580 1.00 99.99 41 VAL A O 20
ATOM 25730 N N . PRO A 1 42 ? -0.155 2.079 2.077 1.00 99.99 42 PRO A N 20
ATOM 25731 C CA . PRO A 1 42 ? 0.770 2.346 0.972 1.00 99.99 42 PRO A CA 20
ATOM 25732 C C . PRO A 1 42 ? 2.178 1.837 1.258 1.00 99.99 42 PRO A C 20
ATOM 25733 O O . PRO A 1 42 ? 3.086 2.621 1.542 1.00 99.99 42 PRO A O 20
ATOM 25744 N N . ILE A 1 43 ? 2.356 0.524 1.183 1.00 99.99 43 ILE A N 20
ATOM 25745 C CA . ILE A 1 43 ? 3.655 -0.088 1.425 1.00 99.99 43 ILE A CA 20
ATOM 25746 C C . ILE A 1 43 ? 4.658 0.307 0.345 1.00 99.99 43 ILE A C 20
ATOM 25747 O O . ILE A 1 43 ? 4.402 0.173 -0.852 1.00 99.99 43 ILE A O 20
ATOM 25763 N N . PRO A 1 44 ? 5.827 0.802 0.776 1.00 99.99 44 PRO A N 20
ATOM 25764 C CA . PRO A 1 44 ? 6.852 1.319 -0.136 1.00 99.99 44 PRO A CA 20
ATOM 25765 C C . PRO A 1 44 ? 7.553 0.207 -0.908 1.00 99.99 44 PRO A C 20
ATOM 25766 O O . PRO A 1 44 ? 7.522 -0.957 -0.506 1.00 99.99 44 PRO A O 20
ATOM 25777 N N . VAL A 1 45 ? 8.190 0.572 -2.017 1.00 99.99 45 VAL A N 20
ATOM 25778 C CA . VAL A 1 45 ? 8.938 -0.388 -2.819 1.00 99.99 45 VAL A CA 20
ATOM 25779 C C . VAL A 1 45 ? 10.439 -0.145 -2.707 1.00 99.99 45 VAL A C 20
ATOM 25780 O O . VAL A 1 45 ? 10.905 0.988 -2.832 1.00 99.99 45 VAL A O 20
ATOM 25793 N N . GLU A 1 46 ? 11.192 -1.214 -2.472 1.00 99.99 46 GLU A N 20
ATOM 25794 C CA . GLU A 1 46 ? 12.647 -1.152 -2.529 1.00 99.99 46 GLU A CA 20
ATOM 25795 C C . GLU A 1 46 ? 13.146 -1.404 -3.949 1.00 99.99 46 GLU A C 20
ATOM 25796 O O . GLU A 1 46 ? 13.957 -0.643 -4.480 1.00 99.99 46 GLU A O 20
ATOM 25808 N N . THR A 1 47 ? 12.658 -2.479 -4.561 1.00 99.99 47 THR A N 20
ATOM 25809 C CA . THR A 1 47 ? 13.081 -2.852 -5.905 1.00 99.99 47 THR A CA 20
ATOM 25810 C C . THR A 1 47 ? 11.893 -3.296 -6.751 1.00 99.99 47 THR A C 20
ATOM 25811 O O . THR A 1 47 ? 10.769 -3.395 -6.257 1.00 99.99 47 THR A O 20
ATOM 25822 N N . ASP A 1 48 ? 12.148 -3.561 -8.027 1.00 99.99 48 ASP A N 20
ATOM 25823 C CA . ASP A 1 48 ? 11.082 -3.878 -8.970 1.00 99.99 48 ASP A CA 20
ATOM 25824 C C . ASP A 1 48 ? 10.337 -5.139 -8.544 1.00 99.99 48 ASP A C 20
ATOM 25825 O O . ASP A 1 48 ? 9.117 -5.227 -8.684 1.00 99.99 48 ASP A O 20
ATOM 25834 N N . GLU A 1 49 ? 11.079 -6.112 -8.022 1.00 99.99 49 GLU A N 20
ATOM 25835 C CA . GLU A 1 49 ? 10.495 -7.392 -7.637 1.00 99.99 49 GLU A CA 20
ATOM 25836 C C . GLU A 1 49 ? 9.465 -7.208 -6.526 1.00 99.99 49 GLU A C 20
ATOM 25837 O O . GLU A 1 49 ? 8.417 -7.853 -6.525 1.00 99.99 49 GLU A O 20
ATOM 25849 N N . GLU A 1 50 ? 9.774 -6.326 -5.581 1.00 99.99 50 GLU A N 20
ATOM 25850 C CA . GLU A 1 50 ? 8.860 -6.032 -4.482 1.00 99.99 50 GLU A CA 20
ATOM 25851 C C . GLU A 1 50 ? 7.581 -5.381 -4.999 1.00 99.99 50 GLU A C 20
ATOM 25852 O O . GLU A 1 50 ? 6.485 -5.682 -4.526 1.00 99.99 50 GLU A O 20
ATOM 25864 N N . PHE A 1 51 ? 7.730 -4.487 -5.970 1.00 99.99 51 PHE A N 20
ATOM 25865 C CA . PHE A 1 51 ? 6.582 -3.829 -6.586 1.00 99.99 51 PHE A CA 20
ATOM 25866 C C . PHE A 1 51 ? 5.665 -4.850 -7.254 1.00 99.99 51 PHE A C 20
ATOM 25867 O O . PHE A 1 51 ? 4.447 -4.812 -7.080 1.00 99.99 51 PHE A O 20
ATOM 25884 N N . HIS A 1 52 ? 6.261 -5.760 -8.017 1.00 99.99 52 HIS A N 20
ATOM 25885 C CA . HIS A 1 52 ? 5.493 -6.751 -8.765 1.00 99.99 52 HIS A CA 20
ATOM 25886 C C . HIS A 1 52 ? 4.726 -7.669 -7.817 1.00 99.99 52 HIS A C 20
ATOM 25887 O O . HIS A 1 52 ? 3.581 -8.038 -8.085 1.00 99.99 52 HIS A O 20
ATOM 25901 N N . THR A 1 53 ? 5.362 -8.033 -6.708 1.00 99.99 53 THR A N 20
ATOM 25902 C CA . THR A 1 53 ? 4.732 -8.890 -5.712 1.00 99.99 53 THR A CA 20
ATOM 25903 C C . THR A 1 53 ? 3.601 -8.163 -4.997 1.00 99.99 53 THR A C 20
ATOM 25904 O O . THR A 1 53 ? 2.521 -8.719 -4.793 1.00 99.99 53 THR A O 20
ATOM 25915 N N . LEU A 1 54 ? 3.852 -6.914 -4.617 1.00 99.99 54 LEU A N 20
ATOM 25916 C CA . LEU A 1 54 ? 2.831 -6.086 -3.986 1.00 99.99 54 LEU A CA 20
ATOM 25917 C C . LEU A 1 54 ? 1.696 -5.786 -4.959 1.00 99.99 54 LEU A C 20
ATOM 25918 O O . LEU A 1 54 ? 0.521 -5.838 -4.593 1.00 99.99 54 LEU A O 20
ATOM 25934 N N . ALA A 1 55 ? 2.052 -5.479 -6.201 1.00 99.99 55 ALA A N 20
ATOM 25935 C CA . ALA A 1 55 ? 1.063 -5.176 -7.228 1.00 99.99 55 ALA A CA 20
ATOM 25936 C C . ALA A 1 55 ? 0.152 -6.374 -7.481 1.00 99.99 55 ALA A C 20
ATOM 25937 O O . ALA A 1 55 ? -1.054 -6.219 -7.666 1.00 99.99 55 ALA A O 20
ATOM 25944 N N . ALA A 1 56 ? 0.738 -7.567 -7.488 1.00 99.99 56 ALA A N 20
ATOM 25945 C CA . ALA A 1 56 ? -0.030 -8.795 -7.644 1.00 99.99 56 ALA A CA 20
ATOM 25946 C C . ALA A 1 56 ? -1.029 -8.965 -6.506 1.00 99.99 56 ALA A C 20
ATOM 25947 O O . ALA A 1 56 ? -2.171 -9.375 -6.722 1.00 99.99 56 ALA A O 20
ATOM 25954 N N . SER A 1 57 ? -0.594 -8.648 -5.290 1.00 99.99 57 SER A N 20
ATOM 25955 C CA . SER A 1 57 ? -1.472 -8.700 -4.125 1.00 99.99 57 SER A CA 20
ATOM 25956 C C . SER A 1 57 ? -2.585 -7.663 -4.237 1.00 99.99 57 SER A C 20
ATOM 25957 O O . SER A 1 57 ? -3.741 -7.940 -3.918 1.00 99.99 57 SER A O 20
ATOM 25965 N N . LEU A 1 58 ? -2.226 -6.467 -4.694 1.00 99.99 58 LEU A N 20
ATOM 25966 C CA . LEU A 1 58 ? -3.203 -5.402 -4.895 1.00 99.99 58 LEU A CA 20
ATOM 25967 C C . LEU A 1 58 ? -4.227 -5.796 -5.954 1.00 99.99 58 LEU A C 20
ATOM 25968 O O . LEU A 1 58 ? -5.430 -5.615 -5.767 1.00 99.99 58 LEU A O 20
ATOM 25984 N N . SER A 1 59 ? -3.741 -6.335 -7.068 1.00 99.99 59 SER A N 20
ATOM 25985 C CA . SER A 1 59 ? -4.601 -6.651 -8.203 1.00 99.99 59 SER A CA 20
ATOM 25986 C C . SER A 1 59 ? -5.607 -7.739 -7.837 1.00 99.99 59 SER A C 20
ATOM 25987 O O . SER A 1 59 ? -6.785 -7.649 -8.181 1.00 99.99 59 SER A O 20
ATOM 25995 N N . GLN A 1 60 ? -5.133 -8.762 -7.135 1.00 99.99 60 GLN A N 20
ATOM 25996 C CA . GLN A 1 60 ? -5.992 -9.864 -6.713 1.00 99.99 60 GLN A CA 20
ATOM 25997 C C . GLN A 1 60 ? -7.067 -9.374 -5.748 1.00 99.99 60 GLN A C 20
ATOM 25998 O O . GLN A 1 60 ? -8.235 -9.744 -5.863 1.00 99.99 60 GLN A O 20
ATOM 26012 N N . LYS A 1 61 ? -6.664 -8.539 -4.795 1.00 99.99 61 LYS A N 20
ATOM 26013 C CA . LYS A 1 61 ? -7.587 -8.024 -3.790 1.00 99.99 61 LYS A CA 20
ATOM 26014 C C . LYS A 1 61 ? -8.633 -7.115 -4.428 1.00 99.99 61 LYS A C 20
ATOM 26015 O O . LYS A 1 61 ? -9.805 -7.143 -4.051 1.00 99.99 61 LYS A O 20
ATOM 26034 N N . LEU A 1 62 ? -8.203 -6.312 -5.395 1.00 99.99 62 LEU A N 20
ATOM 26035 C CA . LEU A 1 62 ? -9.113 -5.433 -6.120 1.00 99.99 62 LEU A CA 20
ATOM 26036 C C . LEU A 1 62 ? -10.194 -6.239 -6.835 1.00 99.99 62 LEU A C 20
ATOM 26037 O O . LEU A 1 62 ? -11.368 -5.869 -6.818 1.00 99.99 62 LEU A O 20
ATOM 26053 N N . GLU A 1 63 ? -9.789 -7.339 -7.457 1.00 99.99 63 GLU A N 20
ATOM 26054 C CA . GLU A 1 63 ? -10.734 -8.237 -8.114 1.00 99.99 63 GLU A CA 20
ATOM 26055 C C . GLU A 1 63 ? -11.713 -8.828 -7.105 1.00 99.99 63 GLU A C 20
ATOM 26056 O O . GLU A 1 63 ? -12.904 -8.969 -7.388 1.00 99.99 63 GLU A O 20
ATOM 26068 N N . MET A 1 64 ? -11.203 -9.177 -5.928 1.00 99.99 64 MET A N 20
ATOM 26069 C CA . MET A 1 64 ? -12.046 -9.677 -4.849 1.00 99.99 64 MET A CA 20
ATOM 26070 C C . MET A 1 64 ? -13.056 -8.621 -4.412 1.00 99.99 64 MET A C 20
ATOM 26071 O O . MET A 1 64 ? -14.223 -8.929 -4.168 1.00 99.99 64 MET A O 20
ATOM 26085 N N . MET A 1 65 ? -12.601 -7.376 -4.319 1.00 99.99 65 MET A N 20
ATOM 26086 C CA . MET A 1 65 ? -13.460 -6.280 -3.883 1.00 99.99 65 MET A CA 20
ATOM 26087 C C . MET A 1 65 ? -14.595 -6.052 -4.877 1.00 99.99 65 MET A C 20
ATOM 26088 O O . MET A 1 65 ? -15.704 -5.680 -4.492 1.00 99.99 65 MET A O 20
ATOM 26102 N N . VAL A 1 66 ? -14.311 -6.276 -6.155 1.00 99.99 66 VAL A N 20
ATOM 26103 C CA . VAL A 1 66 ? -15.338 -6.213 -7.188 1.00 99.99 66 VAL A CA 20
ATOM 26104 C C . VAL A 1 66 ? -16.318 -7.374 -7.065 1.00 99.99 66 VAL A C 20
ATOM 26105 O O . VAL A 1 66 ? -17.529 -7.190 -7.166 1.00 99.99 66 VAL A O 20
ATOM 26118 N N . ALA A 1 67 ? -15.783 -8.570 -6.842 1.00 99.99 67 ALA A N 20
ATOM 26119 C CA . ALA A 1 67 ? -16.610 -9.756 -6.661 1.00 99.99 67 ALA A CA 20
ATOM 26120 C C . ALA A 1 67 ? -17.467 -9.641 -5.404 1.00 99.99 67 ALA A C 20
ATOM 26121 O O . ALA A 1 67 ? -18.587 -10.150 -5.354 1.00 99.99 67 ALA A O 20
ATOM 26128 N N . LYS A 1 68 ? -16.933 -8.967 -4.390 1.00 99.99 68 LYS A N 20
ATOM 26129 C CA . LYS A 1 68 ? -17.628 -8.823 -3.116 1.00 99.99 68 LYS A CA 20
ATOM 26130 C C . LYS A 1 68 ? -18.798 -7.852 -3.242 1.00 99.99 68 LYS A C 20
ATOM 26131 O O . LYS A 1 68 ? -19.241 -7.584 -4.357 1.00 99.99 68 LYS A O 20
ATOM 26150 N N . SER B 1 26 ? -6.083 12.808 0.014 1.00 99.99 126 SER B N 20
ATOM 26151 C CA . SER B 1 26 ? -6.430 12.911 1.426 1.00 99.99 126 SER B CA 20
ATOM 26152 C C . SER B 1 26 ? -5.925 11.696 2.199 1.00 99.99 126 SER B C 20
ATOM 26153 O O . SER B 1 26 ? -6.558 11.247 3.155 1.00 99.99 126 SER B O 20
ATOM 26161 N N . ILE B 1 27 ? -4.780 11.169 1.778 1.00 99.99 127 ILE B N 20
ATOM 26162 C CA . ILE B 1 27 ? -4.168 10.034 2.456 1.00 99.99 127 ILE B CA 20
ATOM 26163 C C . ILE B 1 27 ? -2.743 10.358 2.893 1.00 99.99 127 ILE B C 20
ATOM 26164 O O . ILE B 1 27 ? -1.824 10.388 2.074 1.00 99.99 127 ILE B O 20
ATOM 26180 N N . GLU B 1 28 ? -2.566 10.597 4.188 1.00 99.99 128 GLU B N 20
ATOM 26181 C CA . GLU B 1 28 ? -1.332 11.188 4.693 1.00 99.99 128 GLU B CA 20
ATOM 26182 C C . GLU B 1 28 ? -0.138 10.281 4.409 1.00 99.99 128 GLU B C 20
ATOM 26183 O O . GLU B 1 28 ? 0.935 10.751 4.036 1.00 99.99 128 GLU B O 20
ATOM 26195 N N . MET B 1 29 ? -0.335 8.979 4.586 1.00 99.99 129 MET B N 20
ATOM 26196 C CA . MET B 1 29 ? 0.724 8.005 4.346 1.00 99.99 129 MET B CA 20
ATOM 26197 C C . MET B 1 29 ? 1.146 8.014 2.881 1.00 99.99 129 MET B C 20
ATOM 26198 O O . MET B 1 29 ? 2.337 8.039 2.569 1.00 99.99 129 MET B O 20
ATOM 26212 N N . ALA B 1 30 ? 0.165 7.992 1.986 1.00 99.99 130 ALA B N 20
ATOM 26213 C CA . ALA B 1 30 ? 0.436 7.936 0.555 1.00 99.99 130 ALA B CA 20
ATOM 26214 C C . ALA B 1 30 ? 1.123 9.210 0.075 1.00 99.99 130 ALA B C 20
ATOM 26215 O O . ALA B 1 30 ? 2.083 9.158 -0.694 1.00 99.99 130 ALA B O 20
ATOM 26222 N N . HIS B 1 31 ? 0.625 10.354 0.535 1.00 99.99 131 HIS B N 20
ATOM 26223 C CA . HIS B 1 31 ? 1.168 11.643 0.124 1.00 99.99 131 HIS B CA 20
ATOM 26224 C C . HIS B 1 31 ? 2.614 11.797 0.589 1.00 99.99 131 HIS B C 20
ATOM 26225 O O . HIS B 1 31 ? 3.466 12.280 -0.154 1.00 99.99 131 HIS B O 20
ATOM 26239 N N . SER B 1 32 ? 2.881 11.382 1.823 1.00 99.99 132 SER B N 20
ATOM 26240 C CA . SER B 1 32 ? 4.210 11.521 2.406 1.00 99.99 132 SER B CA 20
ATOM 26241 C C . SER B 1 32 ? 5.244 10.749 1.592 1.00 99.99 132 SER B C 20
ATOM 26242 O O . SER B 1 32 ? 6.333 11.251 1.311 1.00 99.99 132 SER B O 20
ATOM 26250 N N . LEU B 1 33 ? 4.896 9.523 1.217 1.00 99.99 133 LEU B N 20
ATOM 26251 C CA . LEU B 1 33 ? 5.780 8.689 0.410 1.00 99.99 133 LEU B CA 20
ATOM 26252 C C . LEU B 1 33 ? 6.011 9.311 -0.963 1.00 99.99 133 LEU B C 20
ATOM 26253 O O . LEU B 1 33 ? 7.131 9.318 -1.471 1.00 99.99 133 LEU B O 20
ATOM 26269 N N . ALA B 1 34 ? 4.944 9.835 -1.556 1.00 99.99 134 ALA B N 20
ATOM 26270 C CA . ALA B 1 34 ? 5.028 10.447 -2.877 1.00 99.99 134 ALA B CA 20
ATOM 26271 C C . ALA B 1 34 ? 5.908 11.691 -2.851 1.00 99.99 134 ALA B C 20
ATOM 26272 O O . ALA B 1 34 ? 6.691 11.928 -3.771 1.00 99.99 134 ALA B O 20
ATOM 26279 N N . GLN B 1 35 ? 5.776 12.482 -1.791 1.00 99.99 135 GLN B N 20
ATOM 26280 C CA . GLN B 1 35 ? 6.533 13.722 -1.663 1.00 99.99 135 GLN B CA 20
ATOM 26281 C C . GLN B 1 35 ? 8.031 13.440 -1.602 1.00 99.99 135 GLN B C 20
ATOM 26282 O O . GLN B 1 35 ? 8.838 14.210 -2.124 1.00 99.99 135 GLN B O 20
ATOM 26296 N N . ILE B 1 36 ? 8.393 12.334 -0.961 1.00 99.99 136 ILE B N 20
ATOM 26297 C CA . ILE B 1 36 ? 9.796 11.961 -0.817 1.00 99.99 136 ILE B CA 20
ATOM 26298 C C . ILE B 1 36 ? 10.223 10.996 -1.917 1.00 99.99 136 ILE B C 20
ATOM 26299 O O . ILE B 1 36 ? 11.365 10.536 -1.946 1.00 99.99 136 ILE B O 20
ATOM 26315 N N . GLY B 1 37 ? 9.300 10.694 -2.825 1.00 99.99 137 GLY B N 20
ATOM 26316 C CA . GLY B 1 37 ? 9.678 10.129 -4.107 1.00 99.99 137 GLY B CA 20
ATOM 26317 C C . GLY B 1 37 ? 9.796 8.618 -4.064 1.00 99.99 137 GLY B C 20
ATOM 26318 O O . GLY B 1 37 ? 10.455 8.016 -4.913 1.00 99.99 137 GLY B O 20
ATOM 26322 N N . ILE B 1 38 ? 9.161 8.005 -3.071 1.00 99.99 138 ILE B N 20
ATOM 26323 C CA . ILE B 1 38 ? 9.180 6.554 -2.934 1.00 99.99 138 ILE B CA 20
ATOM 26324 C C . ILE B 1 38 ? 7.940 5.925 -3.557 1.00 99.99 138 ILE B C 20
ATOM 26325 O O . ILE B 1 38 ? 6.813 6.227 -3.164 1.00 99.99 138 ILE B O 20
ATOM 26341 N N . ARG B 1 39 ? 8.156 5.046 -4.532 1.00 99.99 139 ARG B N 20
ATOM 26342 C CA . ARG B 1 39 ? 7.073 4.248 -5.093 1.00 99.99 139 ARG B CA 20
ATOM 26343 C C . ARG B 1 39 ? 6.473 3.324 -4.036 1.00 99.99 139 ARG B C 20
ATOM 26344 O O . ARG B 1 39 ? 7.193 2.753 -3.218 1.00 99.99 139 ARG B O 20
ATOM 26365 N N . PHE B 1 40 ? 5.152 3.185 -4.060 1.00 99.99 140 PHE B N 20
ATOM 26366 C CA . PHE B 1 40 ? 4.455 2.335 -3.102 1.00 99.99 140 PHE B CA 20
ATOM 26367 C C . PHE B 1 40 ? 3.241 1.671 -3.747 1.00 99.99 140 PHE B C 20
ATOM 26368 O O . PHE B 1 40 ? 2.748 2.123 -4.779 1.00 99.99 140 PHE B O 20
ATOM 26385 N N . VAL B 1 41 ? 2.767 0.593 -3.129 1.00 99.99 141 VAL B N 20
ATOM 26386 C CA . VAL B 1 41 ? 1.547 -0.069 -3.576 1.00 99.99 141 VAL B CA 20
ATOM 26387 C C . VAL B 1 41 ? 0.474 -0.037 -2.492 1.00 99.99 141 VAL B C 20
ATOM 26388 O O . VAL B 1 41 ? 0.649 -0.572 -1.398 1.00 99.99 141 VAL B O 20
ATOM 26401 N N . PRO B 1 42 ? -0.660 0.604 -2.803 1.00 99.99 142 PRO B N 20
ATOM 26402 C CA . PRO B 1 42 ? -1.735 0.826 -1.831 1.00 99.99 142 PRO B CA 20
ATOM 26403 C C . PRO B 1 42 ? -2.614 -0.406 -1.646 1.00 99.99 142 PRO B C 20
ATOM 26404 O O . PRO B 1 42 ? -3.746 -0.450 -2.129 1.00 99.99 142 PRO B O 20
ATOM 26415 N N . ILE B 1 43 ? -2.088 -1.403 -0.944 1.00 99.99 143 ILE B N 20
ATOM 26416 C CA . ILE B 1 43 ? -2.829 -2.632 -0.689 1.00 99.99 143 ILE B CA 20
ATOM 26417 C C . ILE B 1 43 ? -4.030 -2.371 0.214 1.00 99.99 143 ILE B C 20
ATOM 26418 O O . ILE B 1 43 ? -3.915 -1.778 1.286 1.00 99.99 143 ILE B O 20
ATOM 26434 N N . PRO B 1 44 ? -5.211 -2.826 -0.228 1.00 99.99 144 PRO B N 20
ATOM 26435 C CA . PRO B 1 44 ? -6.472 -2.568 0.474 1.00 99.99 144 PRO B CA 20
ATOM 26436 C C . PRO B 1 44 ? -6.591 -3.372 1.764 1.00 99.99 144 PRO B C 20
ATOM 26437 O O . PRO B 1 44 ? -5.901 -4.375 1.949 1.00 99.99 144 PRO B O 20
ATOM 26448 N N . VAL B 1 45 ? -7.473 -2.927 2.654 1.00 99.99 145 VAL B N 20
ATOM 26449 C CA . VAL B 1 45 ? -7.717 -3.632 3.907 1.00 99.99 145 VAL B CA 20
ATOM 26450 C C . VAL B 1 45 ? -9.089 -4.294 3.908 1.00 99.99 145 VAL B C 20
ATOM 26451 O O . VAL B 1 45 ? -10.090 -3.667 3.556 1.00 99.99 145 VAL B O 20
ATOM 26464 N N . GLU B 1 46 ? -9.132 -5.560 4.305 1.00 99.99 146 GLU B N 20
ATOM 26465 C CA . GLU B 1 46 ? -10.396 -6.249 4.532 1.00 99.99 146 GLU B CA 20
ATOM 26466 C C . GLU B 1 46 ? -10.885 -6.030 5.961 1.00 99.99 146 GLU B C 20
ATOM 26467 O O . GLU B 1 46 ? -12.040 -5.662 6.186 1.00 99.99 146 GLU B O 20
ATOM 26479 N N . THR B 1 47 ? -10.001 -6.261 6.926 1.00 99.99 147 THR B N 20
ATOM 26480 C CA . THR B 1 47 ? -10.352 -6.125 8.333 1.00 99.99 147 THR B CA 20
ATOM 26481 C C . THR B 1 47 ? -9.239 -5.430 9.112 1.00 99.99 147 THR B C 20
ATOM 26482 O O . THR B 1 47 ? -8.173 -5.144 8.568 1.00 99.99 147 THR B O 20
ATOM 26493 N N . ASP B 1 48 ? -9.497 -5.162 10.387 1.00 99.99 148 ASP B N 20
ATOM 26494 C CA . ASP B 1 48 ? -8.567 -4.393 11.209 1.00 99.99 148 ASP B CA 20
ATOM 26495 C C . ASP B 1 48 ? -7.221 -5.105 11.315 1.00 99.99 148 ASP B C 20
ATOM 26496 O O . ASP B 1 48 ? -6.170 -4.466 11.307 1.00 99.99 148 ASP B O 20
ATOM 26505 N N . GLU B 1 49 ? -7.264 -6.431 11.416 1.00 99.99 149 GLU B N 20
ATOM 26506 C CA . GLU B 1 49 ? -6.051 -7.222 11.590 1.00 99.99 149 GLU B CA 20
ATOM 26507 C C . GLU B 1 49 ? -5.124 -7.069 10.388 1.00 99.99 149 GLU B C 20
ATOM 26508 O O . GLU B 1 49 ? -3.906 -6.983 10.539 1.00 99.99 149 GLU B O 20
ATOM 26520 N N . GLU B 1 50 ? -5.711 -7.036 9.196 1.00 99.99 150 GLU B N 20
ATOM 26521 C CA . GLU B 1 50 ? -4.940 -6.859 7.970 1.00 99.99 150 GLU B CA 20
ATOM 26522 C C . GLU B 1 50 ? -4.277 -5.486 7.939 1.00 99.99 150 GLU B C 20
ATOM 26523 O O . GLU B 1 50 ? -3.130 -5.349 7.510 1.00 99.99 150 GLU B O 20
ATOM 26535 N N . PHE B 1 51 ? -5.006 -4.473 8.394 1.00 99.99 151 PHE B N 20
ATOM 26536 C CA . PHE B 1 51 ? -4.470 -3.117 8.466 1.00 99.99 151 PHE B CA 20
ATOM 26537 C C . PHE B 1 51 ? -3.260 -3.061 9.393 1.00 99.99 151 PHE B C 20
ATOM 26538 O O . PHE B 1 51 ? -2.230 -2.477 9.053 1.00 99.99 151 PHE B O 20
ATOM 26555 N N . HIS B 1 52 ? -3.394 -3.666 10.568 1.00 99.99 152 HIS B N 20
ATOM 26556 C CA . HIS B 1 52 ? -2.337 -3.629 11.573 1.00 99.99 152 HIS B CA 20
ATOM 26557 C C . HIS B 1 52 ? -1.078 -4.326 11.063 1.00 99.99 152 HIS B C 20
ATOM 26558 O O . HIS B 1 52 ? 0.039 -3.869 11.306 1.00 99.99 152 HIS B O 20
ATOM 26572 N N . THR B 1 53 ? -1.267 -5.434 10.352 1.00 99.99 153 THR B N 20
ATOM 26573 C CA . THR B 1 53 ? -0.150 -6.181 9.790 1.00 99.99 153 THR B CA 20
ATOM 26574 C C . THR B 1 53 ? 0.524 -5.402 8.667 1.00 99.99 153 THR B C 20
ATOM 26575 O O . THR B 1 53 ? 1.751 -5.331 8.595 1.00 99.99 153 THR B O 20
ATOM 26586 N N . LEU B 1 54 ? -0.286 -4.816 7.791 1.00 99.99 154 LEU B N 20
ATOM 26587 C CA . LEU B 1 54 ? 0.231 -3.982 6.710 1.00 99.99 154 LEU B CA 20
ATOM 26588 C C . LEU B 1 54 ? 0.893 -2.725 7.261 1.00 99.99 154 LEU B C 20
ATOM 26589 O O . LEU B 1 54 ? 1.959 -2.318 6.799 1.00 99.99 154 LEU B O 20
ATOM 26605 N N . ALA B 1 55 ? 0.256 -2.114 8.255 1.00 99.99 155 ALA B N 20
ATOM 26606 C CA . ALA B 1 55 ? 0.786 -0.904 8.873 1.00 99.99 155 ALA B CA 20
ATOM 26607 C C . ALA B 1 55 ? 2.141 -1.169 9.522 1.00 99.99 155 ALA B C 20
ATOM 26608 O O . ALA B 1 55 ? 3.049 -0.343 9.441 1.00 99.99 155 ALA B O 20
ATOM 26615 N N . ALA B 1 56 ? 2.270 -2.325 10.164 1.00 99.99 156 ALA B N 20
ATOM 26616 C CA . ALA B 1 56 ? 3.535 -2.731 10.763 1.00 99.99 156 ALA B CA 20
ATOM 26617 C C . ALA B 1 56 ? 4.625 -2.859 9.704 1.00 99.99 156 ALA B C 20
ATOM 26618 O O . ALA B 1 56 ? 5.768 -2.457 9.923 1.00 99.99 156 ALA B O 20
ATOM 26625 N N . SER B 1 57 ? 4.265 -3.424 8.556 1.00 99.99 157 SER B N 20
ATOM 26626 C CA . SER B 1 57 ? 5.195 -3.544 7.438 1.00 99.99 157 SER B CA 20
ATOM 26627 C C . SER B 1 57 ? 5.575 -2.169 6.898 1.00 99.99 157 SER B C 20
ATOM 26628 O O . SER B 1 57 ? 6.737 -1.911 6.584 1.00 99.99 157 SER B O 20
ATOM 26636 N N . LEU B 1 58 ? 4.585 -1.289 6.792 1.00 99.99 158 LEU B N 20
ATOM 26637 C CA . LEU B 1 58 ? 4.823 0.077 6.335 1.00 99.99 158 LEU B CA 20
ATOM 26638 C C . LEU B 1 58 ? 5.740 0.821 7.301 1.00 99.99 158 LEU B C 20
ATOM 26639 O O . LEU B 1 58 ? 6.684 1.492 6.883 1.00 99.99 158 LEU B O 20
ATOM 26655 N N . SER B 1 59 ? 5.455 0.699 8.593 1.00 99.99 159 SER B N 20
ATOM 26656 C CA . SER B 1 59 ? 6.183 1.448 9.611 1.00 99.99 159 SER B CA 20
ATOM 26657 C C . SER B 1 59 ? 7.649 1.025 9.653 1.00 99.99 159 SER B C 20
ATOM 26658 O O . SER B 1 59 ? 8.545 1.863 9.747 1.00 99.99 159 SER B O 20
ATOM 26666 N N . GLN B 1 60 ? 7.883 -0.282 9.582 1.00 99.99 160 GLN B N 20
ATOM 26667 C CA . GLN B 1 60 ? 9.239 -0.818 9.603 1.00 99.99 160 GLN B CA 20
ATOM 26668 C C . GLN B 1 60 ? 10.026 -0.354 8.380 1.00 99.99 160 GLN B C 20
ATOM 26669 O O . GLN B 1 60 ? 11.184 0.044 8.488 1.00 99.99 160 GLN B O 20
ATOM 26683 N N . LYS B 1 61 ? 9.386 -0.410 7.217 1.00 99.99 161 LYS B N 20
ATOM 26684 C CA . LYS B 1 61 ? 10.034 -0.026 5.968 1.00 99.99 161 LYS B CA 20
ATOM 26685 C C . LYS B 1 61 ? 10.350 1.466 5.957 1.00 99.99 161 LYS B C 20
ATOM 26686 O O . LYS B 1 61 ? 11.405 1.884 5.474 1.00 99.99 161 LYS B O 20
ATOM 26705 N N . LEU B 1 62 ? 9.433 2.266 6.489 1.00 99.99 162 LEU B N 20
ATOM 26706 C CA . LEU B 1 62 ? 9.637 3.707 6.587 1.00 99.99 162 LEU B CA 20
ATOM 26707 C C . LEU B 1 62 ? 10.867 4.026 7.433 1.00 99.99 162 LEU B C 20
ATOM 26708 O O . LEU B 1 62 ? 11.665 4.895 7.081 1.00 99.99 162 LEU B O 20
ATOM 26724 N N . GLU B 1 63 ? 11.014 3.316 8.546 1.00 99.99 163 GLU B N 20
ATOM 26725 C CA . GLU B 1 63 ? 12.183 3.471 9.404 1.00 99.99 163 GLU B CA 20
ATOM 26726 C C . GLU B 1 63 ? 13.459 3.090 8.657 1.00 99.99 163 GLU B C 20
ATOM 26727 O O . GLU B 1 63 ? 14.493 3.743 8.802 1.00 99.99 163 GLU B O 20
ATOM 26739 N N . MET B 1 64 ? 13.378 2.029 7.861 1.00 99.99 164 MET B N 20
ATOM 26740 C CA . MET B 1 64 ? 14.500 1.610 7.031 1.00 99.99 164 MET B CA 20
ATOM 26741 C C . MET B 1 64 ? 14.860 2.691 6.018 1.00 99.99 164 MET B C 20
ATOM 26742 O O . MET B 1 64 ? 16.037 2.965 5.782 1.00 99.99 164 MET B O 20
ATOM 26756 N N . MET B 1 65 ? 13.841 3.300 5.422 1.00 99.99 165 MET B N 20
ATOM 26757 C CA . MET B 1 65 ? 14.053 4.331 4.411 1.00 99.99 165 MET B CA 20
ATOM 26758 C C . MET B 1 65 ? 14.749 5.547 5.013 1.00 99.99 165 MET B C 20
ATOM 26759 O O . MET B 1 65 ? 15.541 6.213 4.348 1.00 99.99 165 MET B O 20
ATOM 26773 N N . VAL B 1 66 ? 14.447 5.832 6.275 1.00 99.99 166 VAL B N 20
ATOM 26774 C CA . VAL B 1 66 ? 15.132 6.893 7.005 1.00 99.99 166 VAL B CA 20
ATOM 26775 C C . VAL B 1 66 ? 16.579 6.515 7.296 1.00 99.99 166 VAL B C 20
ATOM 26776 O O . VAL B 1 66 ? 17.488 7.326 7.130 1.00 99.99 166 VAL B O 20
ATOM 26789 N N . ALA B 1 67 ? 16.784 5.277 7.733 1.00 99.99 167 ALA B N 20
ATOM 26790 C CA . ALA B 1 67 ? 18.125 4.776 8.008 1.00 99.99 167 ALA B CA 20
ATOM 26791 C C . ALA B 1 67 ? 18.963 4.721 6.735 1.00 99.99 167 ALA B C 20
ATOM 26792 O O . ALA B 1 67 ? 20.177 4.917 6.769 1.00 99.99 167 ALA B O 20
ATOM 26799 N N . LYS B 1 68 ? 18.305 4.455 5.611 1.00 99.99 168 LYS B N 20
ATOM 26800 C CA . LYS B 1 68 ? 18.995 4.328 4.332 1.00 99.99 168 LYS B CA 20
ATOM 26801 C C . LYS B 1 68 ? 19.455 5.691 3.826 1.00 99.99 168 LYS B C 20
ATOM 26802 O O . LYS B 1 68 ? 19.530 6.633 4.614 1.00 99.99 168 LYS B O 20
#

Foldseek 3Di:
DDPLVVVCVVVPHDDDDDDDDDPVRVVVVVVVSVVVVVVVVVD/DDPLVVVCVVVPHDDDDDDDDDPVRVVVVVVVSVVVVVVVVVD

Organism: Escherichia phage lambda (NCBI:txid2681611)

B-factor: mean 99.99, std 0.0, range [99.99, 99.99]

Nearest PDB structures (foldseek):
  7aoi-assembly1_BT  TM=5.155E-01  e=2.435E+00  Trypanosoma brucei
  7aoi-assembly1_BT  TM=4.504E-01  e=4.132E+00  Trypanosoma brucei
  7yh5-assembly2_D  TM=4.176E-01  e=9.880E+00  Mycobacterium tuberculosis
  7aoi-assembly1_BT  TM=5.155E-01  e=2.435E+00  Trypanosoma brucei
  7yh5-assembly2_D  TM=4.176E-01  e=9.880E+00  Mycobacterium tuberculosis

InterPro domains:
  IPR009814 Bacteriophage lambda, Xis (Q38267) [PF07131] (1-60)

Solvent-accessible surface area: 5788 Å² total; per-residue (Å²): 122,23,151,65,0,45,56,6,44,152,115,70,25,107,9,0,0,19,0,10,125,71,88,132,55,38,126,90,37,25,48,45,8,60,110,51,39,114,139,56,97,72,248,121,24,150,65,0,47,57,6,45,153,115,70,26,109,9,0,0,20,0,9,126,70,88,133,54,39,125,90,36,25,46,46,8,60,108,50,38,116,137,56,99,72,248

Sequence (86 aa):
SIEMAHSLAQIGIRFVPIPVETDEEFHTLAASLSQKLEMMVAKSIEMAHSLAQIGIRFVPIPVETDEEFHTLAASLSQKLEMMVAKSIEMAHSLAQIGIRFVPIPVETDEEFHTLAASLSQKLEMMVAKSIEMAHSLAQIGIRFVPIPVETDEEFHTLAASLSQKLEMMVAKSIEMAHSLAQIGIRFVPIPVETDEEFHTLAASLSQKLEMMVAKSIEMAHSLAQIGIRFVPIPVETDEEFHTLAASLSQKLEMMVAKSIEMAHSLAQIGIRFVPIPVETDEEFHTLAASLSQKLEMMVAKSIEMAHSLAQIGIRFVPIPVETDEEFHTLAASLSQKLEMMVAKSIEMAHSLAQIGIRFVPIPVETDEEFHTLAASLSQKLEMMVAKSIEMAHSLAQIGIRFVPIPVETDEEFHTLAASLSQKLEMMVAKSIEMAHSLAQIGIRFVPIPVETDEEFHTLAASLSQKLEMMVAKSIEMAHSLAQIGIRFVPIPVETDEEFHTLAASLSQKLEMMVAKSIEMAHSLAQIGIRFVPIPVETDEEFHTLAASLSQKLEMMVAKSIEMAHSLAQIGIRFVPIPVETDEEFHTLAASLSQKLEMMVAKSIEMAHSLAQIGIRFVPIPVETDEEFHTLAASLSQKLEMMVAKSIEMAHSLAQIGIRFVPIPVETDEEFHTLAASLSQKLEMMVAKSIEMAHSLAQIGIRFVPIPVETDEEFHTLAASLSQKLEMMVAKSIEMAHSLAQIGIRFVPIPVETDEEFHTLAASLSQKLEMMVAKSIEMAHSLAQIGIRFVPIPVETDEEFHTLAASLSQKLEMMVAKSIEMAHSLAQIGIRFVPIPVETDEEFHTLAASLSQKLEMMVAKSIEMAHSLAQIGIRFVPIPVETDEEFHTLAASLSQKLEMMVAKSIEMAHSLAQIGIRFVPIPVETDEEFHTLAASLSQKLEMMVAKSIEMAHSLAQIGIRFVPIPVETDEEFHTLAASLSQKLEMMVAKSIEMAHSLAQIGIRFVPIPVETDEEFHTLAASLSQKLEMMVAKSIEMAHSLAQIGIRFVPIPVETDEEFHTLAASLSQKLEMMVAKSIEMAHSLAQIGIRFVPIPVETDEEFHTLAASLSQKLEMMVAKSIEMAHSLAQIGIRFVPIPVETDEEFHTLAASLSQKLEMMVAKSIEMAHSLAQIGIRFVPIPVETDEEFHTLAASLSQKLEMMVAKSIEMAHSLAQIGIRFVPIPVETDEEFHTLAASLSQKLEMMVAKSIEMAHSLAQIGIRFVPIPVETDEEFHTLAASLSQKLEMMVAKSIEMAHSLAQIGIRFVPIPVETDEEFHTLAASLSQKLEMMVAKSIEMAHSLAQIGIRFVPIPVETDEEFHTLAASLSQKLEMMVAKSIEMAHSLAQIGIRFVPIPVETDEEFHTLAASLSQKLEMMVAKSIEMAHSLAQIGIRFVPIPVETDEEFHTLAASLSQKLEMMVAKSIEMAHSLAQIGIRFVPIPVETDEEFHTLAASLSQKLEMMVAKSIEMAHSLAQIGIRFVPIPVETDEEFHTLAASLSQKLEMMVAKSIEMAHSLAQIGIRFVPIPVETDEEFHTLAASLSQKLEMMVAKSIEMAHSLAQIGIRFVPIPVETDEEFHTLAASLSQKLEMMVAKSIEMAHSLAQIGIRFVPIPVETDEEFHTLAASLSQKLEMMVAKSIEMAHSLAQIGIRFVPIPVETDEEFHTLAASLSQKLEMMVAK